Protein 4ZMH (pdb70)

B-factor: mean 30.53, std 15.87, range [8.3, 117.88]

Foldseek 3Di:
DFKDLDDDPAFWCFAQPDHWAEEFAPQAALLLVVLSVVLQVLCLAAVDGHHYYHDPVPTAQGYEYFGECPGRPLNVVCVVVVQDDCPVAAPHALKWKWAKGACSDDRYGIYTYIYHNRLSRSLSSLVVSLVSFDALCCPVQVQHGHHGRTIGGHNGDIDIFFFQFRAEEAEAELAPPFLQVLCCVPPVGPEQVVVVNVLSSCSSLSHAEYAYYPPDFQCPVYVCRQVVSQSNRHEEHPQVCLRYPVVDDDDFQACVVCVVVVLVVLLVVCLSNVVGHYAGHQDGPCPVVDPVVNLVVSVVVVVSNLVSCQVSCVVPPDHSLRHHYEHECDDVSVVSVVVDDDDLQHEYEFEAPQQLFTFAEDDPVNCPRNNWYAYEGEQFDFDPQAGFAAAGQAALLSNLLSCVNVVSGRRHYYYYHCHSVPVDLNSSSSSVSRDSVVPHLVCSLVSQLVVQCSRQNNPCSNVLSVLLLVLNLQSLQFPLLLDALPAFDVFPQNGLVVLLVSLVVCVSLVVVLVVGDPSSNSSSLRNSLSSLLSSLSSLNPLQNQLVQCVQQLFQCSVVSVVSNVVSVVVNVVSLVVNCPPPNRSSHSNAAARADDDGRHGDPHHDDDGDHHDAAADWDWKDFRRGHIPPDPPDAAAHQAFEPQADFKTWIKAHTRHADKKKKAKDWFDPQKDWPGGIDIDGNDMTIIIGGPVVRDDAAKDKIWIWMDIDDPDIDTYMYMYHHNDDDDPQQQAAFFEDGSQKAKDWPPQFPDWDADPNKTDDWRASDHNPTTKFIPPFDSAWFDAAQFLPDPRAIKKGKYFAAQFFKKKKKWWWQLHHCNDPPDFFKKWDDKDRGTIDIKTLCVPPDPVQSSVCSSRRTGMTMDMDGGGGTMIMMMGTTDHPTMTTMMMMGSDRADDGSPGHDHGRGGSD/DFKDLDDDPFFWCFAAPDHWAEEFAPQAALLLVVLSVVLQVLCLAAVDGHHYYHDPVPTAQGYEYFGEPPGTPLNVVLVVVVQDDDPVAAPHQLKWKWAKGACSDVRYGIYTYIYHNRLNRSLSSLVVSVVSFCALCCPVQVQGGHYGRTIGGHNGDIDMAFFQFRAEEEEAELAPPFLQVLCCVPPVGPEQVVVVNVLSSCSSLSHAEYAYYPPDFQCPVYVCRQVVSQSNRHEEHPQVCLRDPVVDDDDAQACVVQVVVVLVVNLVVCLSNVVGHYAGHQDGDDDPVVVLVVSVVRVVSSLVSQQVNCVVVVDHSLRHHYEHACDDVSVVSVVVHDDQLQHEYEFEAPQQLFTFAEDDPVNCPRNNAYAYEGEQFDFDPQAGFAQAGQAAQLSNLLSLVNVVSGRRHYYYYHCHSVPVDLSSSSSSVSRYSVVCDLVCSLVSQLVVQCSRFNNPCSNVLSVLVLVLNLQCLQFPLLLDALPAFDVFPQNGLVVLLVSLVVCVSLVVVLVVGDPSSNSSSLRNSLSSLLSSLSSLSPLQNQLVQCVQQQAQCSVVSVVSNVVSVVVNVVSLVVNCPPPNRSSHSNAFARADDPGRHHDPHHDDDGDHHDAAADWDWKDFRRGHIPPDPPDAAEHQEFEDFADFKTWIKAATRHADKKKKAKDWFDPQKDWPGGIDIDGRDMTIIIGGPVVRDDAAKDKIWIWMDIPDPDIDTYMYMYHHNDPDDPLQAAAFFEDGSQKAKDWPPPAPDKDADPNKTDDWRASDHNPTTKFIPDFDPAWWDAAAWPVRPRAIKKGKYFAAQFFKKKKKWWWQLHHCNDPPDFFWKWDDKDTPGIDIKTLCVVPDPVQSSVCSSRRTGMTMDMDGGDGTMIMMMGTTHHPTMTTMMMMGNDRADDGSPGHDHGRHGND

Nearest PDB structures (foldseek):
  4zmh-assembly1_A  TM=1.001E+00  e=0.000E+00  Saccharophagus degradans 2-40
  4zmh-assembly1_B  TM=9.967E-01  e=0.000E+00  Saccharophagus degradans 2-40
  4c91-assembly1_A  TM=7.280E-01  e=6.360E-75  Bacteroides ovatus
  4c91-assembly1_B  TM=7.277E-01  e=1.087E-74  Bacteroides ovatus
  5by3-assembly1_A  TM=8.219E-01  e=3.606E-54  Bacteroides thetaiotaomicron VPI-5482

CATH classification: 3.30.379.10 (+1 more: 3.20.20.520)

Solvent-accessible surface area: 68594 Å² total

Secondary structure (DSSP, 8-state):
--EESS--SSEEEEETTEEPEEEE-TTS-HHHHHHHHHHHH--TTTS----EES-GGG--SEEEEEEETTT-HHHHHHHHTTS---TTTTT-SS-EEEEEEEEEETTEEEEEEEEE---HHHHHHHHHHHHHT--TTTTTT-------SEEEE-TT-EEEE--SSSEEEEE--S-TTHHHHHHHHHHSSSSHHHHHHHHHHHHHTT--EEE------HHHH-THHHHHHHHHT-----TT----GGG-----S-HHHHHHHHHHHHHHHHHHHTTS---B----TTTT--HHHHHHHHHHHHHHHHHHHHHHHTTTT--GGGS-BEE---THHHHHHHT----TTSEEEEEB-SSS-B-----TTGGGSTT-EEEEEESSB-SSS--B-SS----HHHHHH--HHHHTT--SEEEEE-TTS---HHHHHHH----GGGS-GGGHHHHHHHHHHHHH-STTHHHHHHHHHHHHHHHTTS-GGG--TTSS-SSSTTHHHHHHHHHH--HHHHHHHTTS-GGGHHHHHHH--HHHHHHHHH--HHHHHHHHHHHTT-TTHHHHHHHHHHHHHHHHHHHHHHHHHHHHTTTT-----S--SSSSPPSS----EEE----SS---EEE---PPBS-TT---BPPPB-TTS---EEEEE--SSSS-EEEEEEESSTTEEES-SEEEESS---EEEEE-GGGSPSEEEEEEEEEE-SSSS-EEEEEEEEE-S----GGGS-SEE-BTTEEEEETT--S----BTTBEE---BT-SSSSB--EES--SSPPPPPSSTT---S-----EEESS-EEEEEEEEE------STT---EEEE-STTSPPEEEETTTT--HHHHHHHHHHS-EEEEEEEEE-SEEE--EEE-STT--EEEEEEESS-----SS-PPPPPB---/--EESS--SSEEEEETTEEPEEEE-TTS-HHHHHHHHHHHH--TTTSS---EES-GGG--SEEEEEEETTT-HHHHHHHHTTS---TTTTT-SS-EEEEEEEEEETTEEEEEEEEE---HHHHHHHHHHHHHT--TTTTTT-PPPPP-SEEEE-TT-EEEE--SSSEEEEE--S-TTHHHHHHHHHHSSSSHHHHHHHHHHHHHTT--EEE------HHHH-THHHHHHHHHT-----TT----GGG-----S-HHHHHHHHHHHHHHHHHHHTTS---B-------HHHHHHHHHHHHHHHHHHHHHHHGGGT--GGGS-BEE---THHHHHHHT----TTSEEEEEB-SSS-B-----TTGGG-TT-EEEEEESSB-SSS--B-SS----HHHHHH--HHHHTT--SEEEEE-TTS---HHHHHHH----GGGS-GGGHHHHHHHHHHHHH-STTHHHHHHHHHHHHHHHHHS-GGG--TTSS-SSSTTHHHHHHHHHH--HHHHHHHTTS-GGGHHHHHHH--HHHHHHHHH--HHHHHHHHHHHTT-TTHHHHHHHHHHHHHHHHHHHHHHHHHHHHTTTT-----S--SSSSPPSS----EEEPPP-SS---EEE---PPBS-TT---BPPPB-TTS--EEEEEE--SSSS-EEEEEEESSTTEEES-SEEEESS---EEEEE-GGGS-SEEEEEEEEEE-SSSS-EEEEEEEEE-S----GGG--SEEPBTTEEEEETT--S----BTTBEE---BT-TTTSB--EESPPSSPPPPPSSTT--SS-----EEESS-EEEEEEEEE------STT---EEEE-STTSPPEEEETTTT--HHHHHHHHHHS-EEEEEEEEE-SEEE--EEE-STT--EEEEEEESS-----SS-PPPPPB---

InterPro domains:
  IPR024361 Bacteroidetes-Associated Carbohydrate-binding Often N-terminal [PF19190] (705-776)
  IPR029018 Beta-hexosaminidase-like, domain 2 [G3DSA:3.30.379.10] (37-205)
  IPR029018 Beta-hexosaminidase-like, domain 2 [SSF55545] (63-185)
  IPR031924 Glycosyl hydrolase family 115 [PF15979] (202-535)
  IPR041437 Gylcosyl hydrolase 115 C-terminal domain [PF17829] (796-967)
  IPR042301 Glycosyl hydrolase 115 superfamily [G3DSA:3.20.20.520] (206-493)

Organism: Saccharophagus degradans (strain 2-40 / ATCC 43961 / DSM 17024) (NCBI:txid203122)

Sequence (1817 aa):
GYISFKANGGVRLADEEHLASLLVDTNDYKGLQRAAADLQTDQRRVTGKLPTTLHSQLKDAGRHAVIIGSVGRSGLIQLLVEQNKLNVADIEGQWEAYKLVVVVVDKPFPNIEKALVIAGSDRGAIFGVYDLSQQIGVSPWYWWADVPVQPQSKLYVRGDTHIVEQPKVQYRGIFLNDEAPALTNWVHANYGNYNSQFYTQVFELLLRLKANFLWPAWNNSFSVDDPLNPVLANEYGIVSTSHHEPRAHKEWHGGRWDFTTNADALKQFWREGVERNSPYENIITARGDGDEASEDANVELLEQIVEAQRNIIAEVFEPKGKQVTEVPQVWCLYKEVQDYYEKGRVPDDITLLWADDNWGNIRRLPTAEERKRSGGAGVYYHFDYVGGPRSYRWINTTPLAKIWEQHLAYKYEANKIWIVNVGDLKPEAPIEYFLEAWNPEQWPKERITQFAELWAEREFGPTYAKEIAQLVQDYTQHNGRRKPELQEAKTYSLLNYDEAARIEQQQLTDDESSRAETLFNKIPANQRDAYYQLVHPVLASATVTKYIAQARNRLYAKQGRPIANSYGQQVKELFEKDAALTKRYHSSINNNGKWNHFSQPHIGYTHWNNPEDNIPVVSVVSKGNNADGVAVEGEPAWPTQDVAFALPTFTPYGKQTKILTVFNKGVKPLKFSVSSGAAWLKVSASSGEITHQEQIQVSIDWAKLPLGIHESNVTIKGPSWVAANIKVTANKPAKVIPLKKLTGFVEADGYISFDAAATTHSKAVDGFEWQEIPAHGRTHSSSVYPIRDASFAAPANASANTAPQHYSITLLTAGEVTVEGLFAPTWPIHPERGLRYAIAFDDQPPQIVDVLAGNSHKVWQESVRTGVRRASSKHTLTAGTHTKVWAIDPAVTVQKWIIDTGELKPSYLGPTPSPRGGKGYISFKANGGVRLADEEHLASLLVDTTNDYKGLQRAAADLQTTDQRRVTGKLPTLHSQLKDAGRHAVIIGSVGRSGLIQLLVEQNKLNVADIEGQWEAYKLVVVDKPFPNIEKALVIAGSDRGAIFGVYDLSQQIGVSPWYWWADVPVQPQSKLYVRGDTHIVEQPKVQYRGIFLNDEAPALTNWVHANYGNYNSQFYTQVFELLLRLKANFLWPAWNNSFSVDDPLNPVLANEYGIVSTSHHEPRAHKEWHGGRWDFTTNADALKQFWREGVERNSPYENIITARGDGSEDANVELLEQIVEAQRNNIIAEVFEPKGKQVTEVPQVWCLYKEVQDYYEKGRVPDDITLLWADDNWGNIRRLPTAEERKRSGGAGVYYHFDYVGGPRSYRWINTTPLAKIWEQHLAYKYEANKIWIVNVGDLKPEAPIEYFLEAWNPEQWPKERITQFAELWAEREFGPTYAKEIAQLVQDYTQHNGRRKPELQEAKTYSLLNYDEAARIEQQQLTDDESSRAETLFNKIPANQRDAYYQLVHPVLASATVTKYIAQARNRLYAKQGRPIANSYGQQVKELFEKDAALTKRYHSINNNGKWNHFSQPHIGYTHWNNPEDNIPVVSVVSKGNNADGVAVEGEPAWPTQDVAFALPTFTPYGKQTKILTVFNKGVKPLKFSVSSGAAWLKVSASSGEITHQEQIQVSIDWAKLPLGIHESNVTTIKGPSWVAANIKVTANKPAKVIPLKKLTGFVEADGYISFDAAATTHSKAVDGFEWQEIPAHGRTHSSSVYPIRDASFAAPANASANTAPQHYSITLLTAGEVTVEGLFAPTWPIHPERGLRYAIAFDDQPPQIVDVLAGNSHKVWQESVRTGVRRASSKHTLTAGTHTKVWAIDPAVTVQKWIIDTGELKPSYLGPTPSPRGGK

Structure (mmCIF, N/CA/C/O backbone):
data_4ZMH
#
_entry.id   4ZMH
#
_cell.length_a   116.442
_cell.length_b   124.294
_cell.length_c   180.027
_cell.angle_alpha   90.00
_cell.angle_beta   90.00
_cell.angle_gamma   90.00
#
_symmetry.space_group_name_H-M   'P 21 21 21'
#
loop_
_entity.id
_entity.type
_entity.pdbx_description
1 polymer 'Uncharacterized protein'
2 non-polymer 'PHOSPHATE ION'
3 non-polymer 'SODIUM ION'
4 non-polymer GLYCEROL
5 non-polymer 'ACETATE ION'
6 water water
#
loop_
_atom_site.group_PDB
_atom_site.id
_atom_site.type_symbol
_atom_site.label_atom_id
_atom_site.label_alt_id
_atom_site.label_comp_id
_atom_site.label_asym_id
_atom_site.label_entity_id
_atom_site.label_seq_id
_atom_site.pdbx_PDB_ins_code
_atom_site.Cartn_x
_atom_site.Cartn_y
_atom_site.Cartn_z
_atom_site.occupancy
_atom_site.B_iso_or_equiv
_atom_site.auth_seq_id
_atom_site.auth_comp_id
_atom_site.auth_asym_id
_atom_site.auth_atom_id
_atom_site.pdbx_PDB_model_num
ATOM 1 N N . GLY A 1 4 ? 32.620 105.153 123.434 1.00 54.77 40 GLY A N 1
ATOM 2 C CA . GLY A 1 4 ? 32.136 106.326 122.725 1.00 47.54 40 GLY A CA 1
ATOM 3 C C . GLY A 1 4 ? 32.145 107.544 123.630 1.00 43.24 40 GLY A C 1
ATOM 4 O O . GLY A 1 4 ? 32.325 107.414 124.840 1.00 51.07 40 GLY A O 1
ATOM 7 N N . TYR A 1 5 ? 31.955 108.726 123.051 1.00 46.74 41 TYR A N 1
ATOM 8 C CA . TYR A 1 5 ? 32.016 109.959 123.824 1.00 37.64 41 TYR A CA 1
ATOM 9 C C . TYR A 1 5 ? 30.692 110.719 123.859 1.00 38.52 41 TYR A C 1
ATOM 10 O O . TYR A 1 5 ? 30.607 111.786 124.470 1.00 36.66 41 TYR A O 1
ATOM 28 N N . ILE A 1 6 ? 29.664 110.175 123.210 1.00 32.39 42 ILE A N 1
ATOM 29 C CA . ILE A 1 6 ? 28.338 110.776 123.260 1.00 31.88 42 ILE A CA 1
ATOM 30 C C . ILE A 1 6 ? 27.436 110.012 124.211 1.00 31.26 42 ILE A C 1
ATOM 31 O O . ILE A 1 6 ? 27.362 108.789 124.172 1.00 34.88 42 ILE A O 1
ATOM 47 N N . SER A 1 7 ? 26.757 110.755 125.068 1.00 31.85 43 SER A N 1
ATOM 48 C CA . SER A 1 7 ? 25.835 110.192 126.030 1.00 38.84 43 SER A CA 1
ATOM 49 C C . SER A 1 7 ? 24.447 110.711 125.715 1.00 41.49 43 SER A C 1
ATOM 50 O O . SER A 1 7 ? 24.295 111.840 125.231 1.00 35.85 43 SER A O 1
ATOM 58 N N . PHE A 1 8 ? 23.431 109.902 126.001 1.00 43.84 44 PHE A N 1
ATOM 59 C CA . PHE A 1 8 ? 22.056 110.288 125.686 1.00 43.27 44 PHE A CA 1
ATOM 60 C C . PHE A 1 8 ? 21.311 110.780 126.913 1.00 45.08 44 PHE A C 1
ATOM 61 O O . PHE A 1 8 ? 20.091 110.935 126.892 1.00 51.34 44 PHE A O 1
ATOM 78 N N . LYS A 1 9 ? 22.072 111.067 127.965 1.00 45.99 45 LYS A N 1
ATOM 79 C CA . LYS A 1 9 ? 21.557 111.714 129.171 1.00 47.82 45 LYS A CA 1
ATOM 80 C C . LYS A 1 9 ? 22.570 112.752 129.648 1.00 41.63 45 LYS A C 1
ATOM 81 O O . LYS A 1 9 ? 23.733 112.696 129.268 1.00 43.49 45 LYS A O 1
ATOM 100 N N . ALA A 1 10 ? 22.133 113.706 130.463 1.00 40.01 46 ALA A N 1
ATOM 101 C CA . ALA A 1 10 ? 23.034 114.749 130.950 1.00 42.40 46 ALA A CA 1
ATOM 102 C C . ALA A 1 10 ? 24.185 114.134 131.742 1.00 47.03 46 ALA A C 1
ATOM 103 O O . ALA A 1 10 ? 23.988 113.171 132.488 1.00 52.36 46 ALA A O 1
ATOM 110 N N . ASN A 1 11 ? 25.387 114.682 131.557 1.00 42.69 47 ASN A N 1
ATOM 111 C CA . ASN A 1 11 ? 26.590 114.134 132.186 1.00 37.63 47 ASN A CA 1
ATOM 112 C C . ASN A 1 11 ? 27.584 115.213 132.604 1.00 42.85 47 ASN A C 1
ATOM 113 O O . ASN A 1 11 ? 28.732 114.907 132.929 1.00 46.87 47 ASN A O 1
ATOM 124 N N . GLY A 1 12 ? 27.145 116.469 132.569 1.00 45.26 48 GLY A N 1
ATOM 125 C CA . GLY A 1 12 ? 27.973 117.586 133.002 1.00 52.03 48 GLY A CA 1
ATOM 126 C C . GLY A 1 12 ? 29.012 118.025 131.979 1.00 49.99 48 GLY A C 1
ATOM 127 O O . GLY A 1 12 ? 29.856 118.875 132.273 1.00 42.29 48 GLY A O 1
ATOM 131 N N . GLY A 1 13 ? 28.949 117.444 130.782 1.00 45.53 49 GLY A N 1
ATOM 132 C CA . GLY A 1 13 ? 29.817 117.829 129.685 1.00 38.37 49 GLY A CA 1
ATOM 133 C C . GLY A 1 13 ? 29.156 118.822 128.742 1.00 33.61 49 GLY A C 1
ATOM 134 O O . GLY A 1 13 ? 28.352 119.659 129.160 1.00 34.64 49 GLY A O 1
ATOM 138 N N . VAL A 1 14 ? 29.483 118.733 127.458 1.00 31.33 50 VAL A N 1
ATOM 139 C CA . VAL A 1 14 ? 28.932 119.674 126.484 1.00 31.96 50 VAL A CA 1
ATOM 140 C C . VAL A 1 14 ? 27.513 119.247 126.124 1.00 35.02 50 VAL A C 1
ATOM 141 O O . VAL A 1 14 ? 27.290 118.101 125.739 1.00 36.53 50 VAL A O 1
ATOM 154 N N . ARG A 1 15 ? 26.566 120.169 126.259 1.00 35.46 51 ARG A N 1
ATOM 155 C CA . ARG A 1 15 ? 25.166 119.913 125.936 1.00 33.36 51 ARG A CA 1
ATOM 156 C C . ARG A 1 15 ? 24.899 120.241 124.465 1.00 32.11 51 ARG A C 1
ATOM 157 O O . ARG A 1 15 ? 24.567 121.377 124.118 1.00 33.94 51 ARG A O 1
ATOM 178 N N . LEU A 1 16 ? 25.080 119.251 123.596 1.00 30.90 52 LEU A N 1
ATOM 179 C CA . LEU A 1 16 ? 24.763 119.415 122.179 1.00 31.38 52 LEU A CA 1
ATOM 180 C C . LEU A 1 16 ? 23.273 119.628 121.961 1.00 30.99 52 LEU A C 1
ATOM 181 O O . LEU A 1 16 ? 22.864 120.436 121.119 1.00 31.32 52 LEU A O 1
ATOM 197 N N . ALA A 1 17 ? 22.468 118.896 122.723 1.00 31.14 53 ALA A N 1
ATOM 198 C CA . ALA A 1 17 ? 21.014 119.044 122.681 1.00 32.17 53 ALA A CA 1
ATOM 199 C C . ALA A 1 17 ? 20.384 118.565 123.979 1.00 32.97 53 ALA A C 1
ATOM 200 O O . ALA A 1 17 ? 20.780 117.546 124.518 1.00 31.76 53 ALA A O 1
ATOM 207 N N . ASP A 1 18 ? 19.386 119.290 124.470 1.00 38.67 54 ASP A N 1
ATOM 208 C CA . ASP A 1 18 ? 18.576 118.810 125.583 1.00 38.05 54 ASP A CA 1
ATOM 209 C C . ASP A 1 18 ? 17.202 119.440 125.454 1.00 38.40 54 ASP A C 1
ATOM 210 O O . ASP A 1 18 ? 17.003 120.592 125.844 1.00 40.00 54 ASP A O 1
ATOM 219 N N . GLU A 1 19 ? 16.275 118.676 124.878 1.00 38.89 55 GLU A N 1
ATOM 220 C CA . GLU A 1 19 ? 14.948 119.168 124.524 1.00 39.26 55 GLU A CA 1
ATOM 221 C C . GLU A 1 19 ? 15.094 120.432 123.659 1.00 44.49 55 GLU A C 1
ATOM 222 O O . GLU A 1 19 ? 15.628 120.355 122.553 1.00 41.51 55 GLU A O 1
ATOM 234 N N . GLU A 1 20 ? 14.673 121.594 124.171 1.00 47.54 56 GLU A N 1
ATOM 235 C CA . GLU A 1 20 ? 14.642 122.827 123.378 1.00 50.85 56 GLU A CA 1
ATOM 236 C C . GLU A 1 20 ? 16.041 123.427 123.166 1.00 48.93 56 GLU A C 1
ATOM 237 O O . GLU A 1 20 ? 16.270 124.165 122.207 1.00 47.36 56 GLU A O 1
ATOM 249 N N . HIS A 1 21 ? 16.967 123.123 124.069 1.00 45.47 57 HIS A N 1
ATOM 250 C CA . HIS A 1 21 ? 18.297 123.718 124.023 1.00 47.70 57 HIS A CA 1
ATOM 251 C C . HIS A 1 21 ? 19.207 122.919 123.092 1.00 45.99 57 HIS A C 1
ATOM 252 O O . HIS A 1 21 ? 19.363 121.714 123.276 1.00 49.53 57 HIS A O 1
ATOM 266 N N . LEU A 1 22 ? 19.780 123.581 122.087 1.00 37.93 58 LEU A N 1
ATOM 267 C CA . LEU A 1 22 ? 20.802 122.960 121.235 1.00 37.56 58 LEU A CA 1
ATOM 268 C C . LEU A 1 22 ? 22.056 123.828 121.236 1.00 39.89 58 LEU A C 1
ATOM 269 O O . LEU A 1 22 ? 21.966 125.051 121.298 1.00 38.78 58 LEU A O 1
ATOM 285 N N . ALA A 1 23 ? 23.229 123.203 121.175 1.00 41.18 59 ALA A N 1
ATOM 286 C CA . ALA A 1 23 ? 24.469 123.966 121.091 1.00 36.90 59 ALA A CA 1
ATOM 287 C C . ALA A 1 23 ? 24.524 124.768 119.786 1.00 37.90 59 ALA A C 1
ATOM 288 O O . ALA A 1 23 ? 23.818 124.458 118.817 1.00 38.33 59 ALA A O 1
ATOM 295 N N . SER A 1 24 ? 25.357 125.806 119.781 1.00 34.41 60 SER A N 1
ATOM 296 C CA . SER A 1 24 ? 25.634 126.588 118.586 1.00 34.02 60 SER A CA 1
ATOM 297 C C . SER A 1 24 ? 26.828 125.983 117.861 1.00 36.09 60 SER A C 1
ATOM 298 O O . SER A 1 24 ? 27.828 125.650 118.495 1.00 35.23 60 SER A O 1
ATOM 306 N N . LEU A 1 25 ? 26.723 125.850 116.544 1.00 32.59 61 LEU A N 1
ATOM 307 C CA . LEU A 1 25 ? 27.834 125.388 115.717 1.00 33.29 61 LEU A CA 1
ATOM 308 C C . LEU A 1 25 ? 28.604 126.602 115.214 1.00 32.45 61 LEU A C 1
ATOM 309 O O . LEU A 1 25 ? 28.000 127.546 114.720 1.00 33.66 61 LEU A O 1
ATOM 325 N N . LEU A 1 26 ? 29.925 126.581 115.348 1.00 32.10 62 LEU A N 1
ATOM 326 C CA . LEU A 1 26 ? 30.759 127.728 114.985 1.00 33.32 62 LEU A CA 1
ATOM 327 C C . LEU A 1 26 ? 31.829 127.311 113.985 1.00 37.37 62 LEU A C 1
ATOM 328 O O . LEU A 1 26 ? 32.631 126.403 114.252 1.00 34.15 62 LEU A O 1
ATOM 344 N N . VAL A 1 27 ? 31.843 127.979 112.838 1.00 32.31 63 VAL A N 1
ATOM 345 C CA . VAL A 1 27 ? 32.877 127.753 111.849 1.00 31.70 63 VAL A CA 1
ATOM 346 C C . VAL A 1 27 ? 33.187 129.085 111.170 1.00 32.46 63 VAL A C 1
ATOM 347 O O . VAL A 1 27 ? 32.283 129.871 110.897 1.00 34.68 63 VAL A O 1
ATOM 360 N N . ASP A 1 28 ? 34.474 129.351 110.961 1.00 31.66 64 ASP A N 1
ATOM 361 C CA . ASP A 1 28 ? 34.955 130.614 110.382 1.00 34.85 64 ASP A CA 1
ATOM 362 C C . ASP A 1 28 ? 34.597 130.695 108.893 1.00 32.84 64 ASP A C 1
ATOM 363 O O . ASP A 1 28 ? 34.842 129.751 108.143 1.00 31.41 64 ASP A O 1
ATOM 372 N N . THR A 1 29 ? 34.030 131.819 108.456 1.00 36.46 65 THR A N 1
ATOM 373 C CA . THR A 1 29 ? 33.622 131.941 107.057 1.00 35.14 65 THR A CA 1
ATOM 374 C C . THR A 1 29 ? 34.839 132.097 106.154 1.00 35.69 65 THR A C 1
ATOM 375 O O . THR A 1 29 ? 34.728 131.975 104.931 1.00 36.85 65 THR A O 1
ATOM 386 N N . ASN A 1 30 ? 35.995 132.347 106.756 1.00 33.73 66 ASN A N 1
ATOM 387 C CA . ASN A 1 30 ? 37.246 132.344 106.012 1.00 36.69 66 ASN A CA 1
ATOM 388 C C . ASN A 1 30 ? 37.929 130.970 105.963 1.00 34.69 66 ASN A C 1
ATOM 389 O O . ASN A 1 30 ? 38.992 130.826 105.355 1.00 33.39 66 ASN A O 1
ATOM 400 N N . ASP A 1 31 ? 37.343 129.968 106.610 1.00 37.12 67 ASP A N 1
ATOM 401 C CA . ASP A 1 31 ? 37.939 128.627 106.614 1.00 36.29 67 ASP A CA 1
ATOM 402 C C . ASP A 1 31 ? 37.614 127.934 105.299 1.00 31.93 67 ASP A C 1
ATOM 403 O O . ASP A 1 31 ? 36.798 128.427 104.516 1.00 29.47 67 ASP A O 1
ATOM 412 N N . TYR A 1 32 ? 38.272 126.809 105.038 1.00 29.79 68 TYR A N 1
ATOM 413 C CA . TYR A 1 32 ? 38.048 126.076 103.800 1.00 29.25 68 TYR A CA 1
ATOM 414 C C . TYR A 1 32 ? 36.565 125.856 103.475 1.00 31.48 68 TYR A C 1
ATOM 415 O O . TYR A 1 32 ? 35.790 125.398 104.319 1.00 30.81 68 TYR A O 1
ATOM 433 N N . LYS A 1 33 ? 36.194 126.124 102.231 1.00 27.82 69 LYS A N 1
ATOM 434 C CA . LYS A 1 33 ? 34.814 125.920 101.777 1.00 29.59 69 LYS A CA 1
ATOM 435 C C . LYS A 1 33 ? 34.301 124.499 102.072 1.00 26.81 69 LYS A C 1
ATOM 436 O O . LYS A 1 33 ? 33.180 124.316 102.557 1.00 26.41 69 LYS A O 1
ATOM 455 N N . GLY A 1 34 ? 35.122 123.494 101.794 1.00 25.91 70 GLY A N 1
ATOM 456 C CA . GLY A 1 34 ? 34.713 122.113 101.989 1.00 25.60 70 GLY A CA 1
ATOM 457 C C . GLY A 1 34 ? 34.451 121.762 103.449 1.00 27.40 70 GLY A C 1
ATOM 458 O O . GLY A 1 34 ? 33.625 120.896 103.729 1.00 24.01 70 GLY A O 1
ATOM 462 N N . LEU A 1 35 ? 35.137 122.438 104.376 1.00 25.90 71 LEU A N 1
ATOM 463 C CA . LEU A 1 35 ? 34.870 122.258 105.806 1.00 25.00 71 LEU A CA 1
ATOM 464 C C . LEU A 1 35 ? 33.552 122.937 106.204 1.00 25.78 71 LEU A C 1
ATOM 465 O O . LEU A 1 35 ? 32.791 122.397 107.009 1.00 25.66 71 LEU A O 1
ATOM 481 N N . GLN A 1 36 ? 33.280 124.112 105.643 1.00 27.01 72 GLN A N 1
ATOM 482 C CA . GLN A 1 36 ? 32.017 124.791 105.939 1.00 31.37 72 GLN A CA 1
ATOM 483 C C . GLN A 1 36 ? 30.854 123.944 105.438 1.00 32.53 72 GLN A C 1
ATOM 484 O O . GLN A 1 36 ? 29.789 123.898 106.066 1.00 29.13 72 GLN A O 1
ATOM 498 N N . ARG A 1 37 ? 31.079 123.252 104.322 1.00 29.49 73 ARG A N 1
ATOM 499 C CA . ARG A 1 37 ? 30.065 122.391 103.735 1.00 30.12 73 ARG A CA 1
ATOM 500 C C . ARG A 1 37 ? 29.789 121.220 104.671 1.00 28.28 73 ARG A C 1
ATOM 501 O O . ARG A 1 37 ? 28.634 120.875 104.924 1.00 27.55 73 ARG A O 1
ATOM 522 N N . ALA A 1 38 ? 30.849 120.602 105.180 1.00 25.36 74 ALA A N 1
ATOM 523 C CA . ALA A 1 38 ? 30.694 119.505 106.131 1.00 26.94 74 ALA A CA 1
ATOM 524 C C . ALA A 1 38 ? 29.974 119.986 107.405 1.00 27.25 74 ALA A C 1
ATOM 525 O O . ALA A 1 38 ? 29.168 119.258 107.986 1.00 25.23 74 ALA A O 1
ATOM 532 N N . ALA A 1 39 ? 30.272 121.210 107.837 1.00 25.85 75 ALA A N 1
ATOM 533 C CA . ALA A 1 39 ? 29.646 121.768 109.025 1.00 28.46 75 ALA A CA 1
ATOM 534 C C . ALA A 1 39 ? 28.136 121.897 108.819 1.00 28.96 75 ALA A C 1
ATOM 535 O O . ALA A 1 39 ? 27.336 121.666 109.730 1.00 26.97 75 ALA A O 1
ATOM 542 N N . ALA A 1 40 ? 27.748 122.286 107.614 1.00 27.10 76 ALA A N 1
ATOM 543 C CA . ALA A 1 40 ? 26.332 122.375 107.279 1.00 28.66 76 ALA A CA 1
ATOM 544 C C . ALA A 1 40 ? 25.660 120.985 107.295 1.00 27.61 76 ALA A C 1
ATOM 545 O O . ALA A 1 40 ? 24.479 120.873 107.655 1.00 26.82 76 ALA A O 1
ATOM 552 N N . ASP A 1 41 ? 26.393 119.932 106.907 1.00 25.41 77 ASP A N 1
ATOM 553 C CA . ASP A 1 41 ? 25.873 118.567 107.033 1.00 27.36 77 ASP A CA 1
ATOM 554 C C . ASP A 1 41 ? 25.688 118.190 108.491 1.00 28.66 77 ASP A C 1
ATOM 555 O O . ASP A 1 41 ? 24.731 117.496 108.837 1.00 25.88 77 ASP A O 1
ATOM 564 N N . LEU A 1 42 ? 26.617 118.607 109.345 1.00 25.63 78 LEU A N 1
ATOM 565 C CA . LEU A 1 42 ? 26.462 118.341 110.765 1.00 25.22 78 LEU A CA 1
ATOM 566 C C . LEU A 1 42 ? 25.186 119.025 111.280 1.00 27.37 78 LEU A C 1
ATOM 567 O O . LEU A 1 42 ? 24.433 118.456 112.077 1.00 28.14 78 LEU A O 1
ATOM 583 N N . GLN A 1 43 ? 24.954 120.252 110.825 1.00 26.94 79 GLN A N 1
ATOM 584 C CA . GLN A 1 43 ? 23.728 120.977 111.177 1.00 27.95 79 GLN A CA 1
ATOM 585 C C . GLN A 1 43 ? 22.503 120.155 110.812 1.00 29.05 79 GLN A C 1
ATOM 586 O O . GLN A 1 43 ? 21.617 119.968 111.629 1.00 30.95 79 GLN A O 1
ATOM 600 N N . THR A 1 44 ? 22.466 119.630 109.593 1.00 27.49 80 THR A N 1
ATOM 601 C CA . THR A 1 44 ? 21.313 118.840 109.188 1.00 31.90 80 THR A CA 1
ATOM 602 C C . THR A 1 44 ? 21.305 117.462 109.862 1.00 29.72 80 THR A C 1
ATOM 603 O O . THR A 1 44 ? 20.232 116.944 110.164 1.00 26.94 80 THR A O 1
ATOM 614 N N . ASP A 1 45 ? 22.480 116.883 110.124 1.00 26.22 81 ASP A N 1
ATOM 615 C CA . ASP A 1 45 ? 22.553 115.617 110.848 1.00 27.22 81 ASP A CA 1
ATOM 616 C C . ASP A 1 45 ? 21.924 115.782 112.232 1.00 27.81 81 ASP A C 1
ATOM 617 O O . ASP A 1 45 ? 21.195 114.910 112.707 1.00 25.33 81 ASP A O 1
ATOM 643 N N . GLN A 1 47 ? 19.530 117.849 113.035 1.00 29.46 83 GLN A N 1
ATOM 644 C CA . GLN A 1 47 ? 18.094 117.874 112.829 1.00 29.53 83 GLN A CA 1
ATOM 645 C C . GLN A 1 47 ? 17.536 116.460 112.630 1.00 28.89 83 GLN A C 1
ATOM 646 O O . GLN A 1 47 ? 16.452 116.148 113.114 1.00 32.76 83 GLN A O 1
ATOM 660 N N . ARG A 1 48 ? 18.265 115.609 111.907 1.00 27.03 84 ARG A N 1
ATOM 661 C CA A ARG A 1 48 ? 17.849 114.217 111.729 0.58 28.46 84 ARG A CA 1
ATOM 662 C CA B ARG A 1 48 ? 17.849 114.221 111.725 0.42 28.46 84 ARG A CA 1
ATOM 663 C C . ARG A 1 48 ? 17.678 113.507 113.064 1.00 28.20 84 ARG A C 1
ATOM 664 O O . ARG A 1 48 ? 16.772 112.690 113.235 1.00 27.84 84 ARG A O 1
ATOM 705 N N . VAL A 1 49 ? 18.554 113.812 114.013 1.00 26.26 85 VAL A N 1
ATOM 706 C CA . VAL A 1 49 ? 18.543 113.097 115.275 1.00 26.04 85 VAL A CA 1
ATOM 707 C C . VAL A 1 49 ? 17.526 113.676 116.265 1.00 27.34 85 VAL A C 1
ATOM 708 O O . VAL A 1 49 ? 16.832 112.912 116.932 1.00 27.27 85 VAL A O 1
ATOM 721 N N . THR A 1 50 ? 17.453 115.007 116.359 1.00 28.03 86 THR A N 1
ATOM 722 C CA . THR A 1 50 ? 16.661 115.681 117.384 1.00 30.30 86 THR A CA 1
ATOM 723 C C . THR A 1 50 ? 15.362 116.295 116.856 1.00 34.09 86 THR A C 1
ATOM 724 O O . THR A 1 50 ? 14.510 116.703 117.647 1.00 33.70 86 THR A O 1
ATOM 735 N N . GLY A 1 51 ? 15.225 116.385 115.531 1.00 30.08 87 GLY A N 1
ATOM 736 C CA . GLY A 1 51 ? 14.119 117.102 114.906 1.00 30.97 87 GLY A CA 1
ATOM 737 C C . GLY A 1 51 ? 14.269 118.620 114.959 1.00 33.24 87 GLY A C 1
ATOM 738 O O . GLY A 1 51 ? 13.409 119.362 114.468 1.00 34.72 87 GLY A O 1
ATOM 742 N N . LYS A 1 52 ? 15.369 119.084 115.542 1.00 36.16 88 LYS A N 1
ATOM 743 C CA . LYS A 1 52 ? 15.624 120.512 115.697 1.00 35.39 88 LYS A CA 1
ATOM 744 C C . LYS A 1 52 ? 16.914 120.919 114.988 1.00 38.91 88 LYS A C 1
ATOM 745 O O . LYS A 1 52 ? 17.881 120.165 114.956 1.00 38.85 88 LYS A O 1
ATOM 764 N N . LEU A 1 53 ? 16.917 122.118 114.419 1.00 37.22 89 LEU A N 1
ATOM 765 C CA . LEU A 1 53 ? 18.052 122.603 113.639 1.00 36.57 89 LEU A CA 1
ATOM 766 C C . LEU A 1 53 ? 18.965 123.521 114.473 1.00 33.65 89 LEU A C 1
ATOM 767 O O . LEU A 1 53 ? 18.545 124.584 114.894 1.00 36.30 89 LEU A O 1
ATOM 783 N N . PRO A 1 54 ? 20.214 123.107 114.737 1.00 33.40 90 PRO A N 1
ATOM 784 C CA . PRO A 1 54 ? 21.069 124.024 115.494 1.00 34.57 90 PRO A CA 1
ATOM 785 C C . PRO A 1 54 ? 21.454 125.217 114.630 1.00 38.78 90 PRO A C 1
ATOM 786 O O . PRO A 1 54 ? 21.379 125.103 113.412 1.00 36.40 90 PRO A O 1
ATOM 797 N N . THR A 1 55 ? 21.844 126.337 115.233 1.00 37.33 91 THR A N 1
ATOM 798 C CA A THR A 1 55 ? 22.283 127.496 114.471 0.68 36.54 91 THR A CA 1
ATOM 799 C CA B THR A 1 55 ? 22.275 127.487 114.457 0.32 36.82 91 THR A CA 1
ATOM 800 C C . THR A 1 55 ? 23.729 127.324 114.025 1.00 38.02 91 THR A C 1
ATOM 801 O O . THR A 1 55 ? 24.493 126.579 114.650 1.00 40.51 91 THR A O 1
ATOM 822 N N . LEU A 1 56 ? 24.103 128.023 112.957 1.00 41.61 92 LEU A N 1
ATOM 823 C CA . LEU A 1 56 ? 25.460 127.969 112.417 1.00 46.35 92 LEU A CA 1
ATOM 824 C C . LEU A 1 56 ? 25.994 129.385 112.198 1.00 48.13 92 LEU A C 1
ATOM 825 O O . LEU A 1 56 ? 25.497 130.116 111.343 1.00 53.85 92 LEU A O 1
ATOM 841 N N . HIS A 1 57 ? 26.995 129.767 112.990 1.00 42.58 93 HIS A N 1
ATOM 842 C CA . HIS A 1 57 ? 27.577 131.106 112.926 1.00 44.21 93 HIS A CA 1
ATOM 843 C C . HIS A 1 57 ? 29.102 131.100 112.780 1.00 46.75 93 HIS A C 1
ATOM 844 O O . HIS A 1 57 ? 29.757 130.061 112.883 1.00 54.36 93 HIS A O 1
ATOM 858 N N . SER A 1 58 ? 29.646 132.288 112.544 1.00 41.29 94 SER A N 1
ATOM 859 C CA . SER A 1 58 ? 31.080 132.505 112.389 1.00 47.07 94 SER A CA 1
ATOM 860 C C . SER A 1 58 ? 31.649 133.324 113.549 1.00 53.19 94 SER A C 1
ATOM 861 O O . SER A 1 58 ? 32.842 133.254 113.851 1.00 50.12 94 SER A O 1
ATOM 869 N N . GLN A 1 59 ? 30.777 134.090 114.195 1.00 61.26 95 GLN A N 1
ATOM 870 C CA . GLN A 1 59 ? 31.178 135.046 115.223 1.00 63.04 95 GLN A CA 1
ATOM 871 C C . GLN A 1 59 ? 30.918 134.549 116.641 1.00 58.51 95 GLN A C 1
ATOM 872 O O . GLN A 1 59 ? 29.815 134.114 116.974 1.00 62.96 95 GLN A O 1
ATOM 886 N N . LEU A 1 60 ? 31.952 134.621 117.469 1.00 57.59 96 LEU A N 1
ATOM 887 C CA . LEU A 1 60 ? 31.872 134.204 118.864 1.00 62.93 96 LEU A CA 1
ATOM 888 C C . LEU A 1 60 ? 30.741 134.884 119.627 1.00 74.03 96 LEU A C 1
ATOM 889 O O . LEU A 1 60 ? 30.144 134.285 120.521 1.00 82.42 96 LEU A O 1
ATOM 905 N N . LYS A 1 61 ? 30.459 136.133 119.272 1.00 73.63 97 LYS A N 1
ATOM 906 C CA . LYS A 1 61 ? 29.421 136.912 119.943 1.00 72.95 97 LYS A CA 1
ATOM 907 C C . LYS A 1 61 ? 28.055 136.217 119.870 1.00 78.03 97 LYS A C 1
ATOM 908 O O . LYS A 1 61 ? 27.250 136.313 120.797 1.00 81.20 97 LYS A O 1
ATOM 912 N N . ASP A 1 62 ? 27.814 135.499 118.776 1.00 79.09 98 ASP A N 1
ATOM 913 C CA . ASP A 1 62 ? 26.506 134.902 118.496 1.00 82.53 98 ASP A CA 1
ATOM 914 C C . ASP A 1 62 ? 26.234 133.581 119.221 1.00 75.72 98 ASP A C 1
ATOM 915 O O . ASP A 1 62 ? 25.094 133.120 119.265 1.00 78.46 98 ASP A O 1
ATOM 924 N N . ALA A 1 63 ? 27.272 132.966 119.773 1.00 62.53 99 ALA A N 1
ATOM 925 C CA . ALA A 1 63 ? 27.145 131.621 120.334 1.00 47.13 99 ALA A CA 1
ATOM 926 C C . ALA A 1 63 ? 26.290 131.599 121.591 1.00 42.46 99 ALA A C 1
ATOM 927 O O . ALA A 1 63 ? 26.083 132.629 122.226 1.00 44.93 99 ALA A O 1
ATOM 934 N N . GLY A 1 64 ? 25.809 130.408 121.938 1.00 39.24 100 GLY A N 1
ATOM 935 C CA . GLY A 1 64 ? 25.080 130.187 123.175 1.00 39.89 100 GLY A CA 1
ATOM 936 C C . GLY A 1 64 ? 26.037 129.721 124.252 1.00 41.13 100 GLY A C 1
ATOM 937 O O . GLY A 1 64 ? 27.253 129.784 124.069 1.00 45.03 100 GLY A O 1
ATOM 941 N N . ARG A 1 65 ? 25.506 129.230 125.368 1.00 40.98 101 ARG A N 1
ATOM 942 C CA . ARG A 1 65 ? 26.370 128.844 126.474 1.00 48.55 101 ARG A CA 1
ATOM 943 C C . ARG A 1 65 ? 27.089 127.510 126.192 1.00 42.67 101 ARG A C 1
ATOM 944 O O . ARG A 1 65 ? 28.093 127.210 126.827 1.00 42.96 101 ARG A O 1
ATOM 965 N N . HIS A 1 66 ? 26.589 126.726 125.235 1.00 37.30 102 HIS A N 1
ATOM 966 C CA . HIS A 1 66 ? 27.317 125.548 124.737 1.00 35.57 102 HIS A CA 1
ATOM 967 C C . HIS A 1 66 ? 27.534 125.669 123.226 1.00 36.01 102 HIS A C 1
ATOM 968 O O . HIS A 1 66 ? 26.679 126.186 122.502 1.00 34.94 102 HIS A O 1
ATOM 982 N N . ALA A 1 67 ? 28.677 125.184 122.750 1.00 33.93 103 ALA A N 1
ATOM 983 C CA . ALA A 1 67 ? 29.025 125.313 121.342 1.00 34.13 103 ALA A CA 1
ATOM 984 C C . ALA A 1 67 ? 29.883 124.152 120.827 1.00 34.12 103 ALA A C 1
ATOM 985 O O . ALA A 1 67 ? 30.521 123.435 121.600 1.00 31.49 103 ALA A O 1
ATOM 992 N N . VAL A 1 68 ? 29.868 123.976 119.510 1.00 31.98 104 VAL A N 1
ATOM 993 C CA . VAL A 1 68 ? 30.845 123.147 118.824 1.00 30.10 104 VAL A CA 1
ATOM 994 C C . VAL A 1 68 ? 31.689 124.061 117.943 1.00 31.88 104 VAL A C 1
ATOM 995 O O . VAL A 1 68 ? 31.168 124.744 117.055 1.00 30.84 104 VAL A O 1
ATOM 1008 N N . ILE A 1 69 ? 32.987 124.086 118.203 1.00 29.99 105 ILE A N 1
ATOM 1009 C CA . ILE A 1 69 ? 33.891 124.975 117.490 1.00 30.22 105 ILE A CA 1
ATOM 1010 C C . ILE A 1 69 ? 34.694 124.158 116.508 1.00 29.45 105 ILE A C 1
ATOM 1011 O O . ILE A 1 69 ? 35.550 123.370 116.912 1.00 29.75 105 ILE A O 1
ATOM 1027 N N . ILE A 1 70 ? 34.410 124.373 115.226 1.00 28.91 106 ILE A N 1
ATOM 1028 C CA . ILE A 1 70 ? 34.998 123.595 114.133 1.00 27.89 106 ILE A CA 1
ATOM 1029 C C . ILE A 1 70 ? 35.993 124.419 113.320 1.00 28.12 106 ILE A C 1
ATOM 1030 O O . ILE A 1 70 ? 35.652 125.495 112.857 1.00 30.55 106 ILE A O 1
ATOM 1046 N N . GLY A 1 71 ? 37.203 123.918 113.101 1.00 27.53 107 GLY A N 1
ATOM 1047 C CA . GLY A 1 71 ? 38.106 124.624 112.218 1.00 27.97 107 GLY A CA 1
ATOM 1048 C C . GLY A 1 71 ? 39.387 123.901 111.897 1.00 31.18 107 GLY A C 1
ATOM 1049 O O . GLY A 1 71 ? 39.766 122.942 112.578 1.00 27.10 107 GLY A O 1
ATOM 1053 N N . SER A 1 72 ? 40.044 124.372 110.844 1.00 28.55 108 SER A N 1
ATOM 1054 C CA . SER A 1 72 ? 41.396 123.930 110.497 1.00 32.18 108 SER A CA 1
ATOM 1055 C C . SER A 1 72 ? 42.418 124.773 111.253 1.00 30.11 108 SER A C 1
ATOM 1056 O O . SER A 1 72 ? 42.179 125.955 111.553 1.00 29.02 108 SER A O 1
ATOM 1064 N N . VAL A 1 73 ? 43.553 124.172 111.578 1.00 29.04 109 VAL A N 1
ATOM 1065 C CA . VAL A 1 73 ? 44.595 124.898 112.292 1.00 34.90 109 VAL A CA 1
ATOM 1066 C C . VAL A 1 73 ? 45.033 126.097 111.452 1.00 33.07 109 VAL A C 1
ATOM 1067 O O . VAL A 1 73 ? 45.258 127.199 111.971 1.00 30.33 109 VAL A O 1
ATOM 1080 N N . GLY A 1 74 ? 45.121 125.881 110.147 1.00 29.47 110 GLY A N 1
ATOM 1081 C CA . GLY A 1 74 ? 45.721 126.862 109.253 1.00 33.22 110 GLY A CA 1
ATOM 1082 C C . GLY A 1 74 ? 44.836 128.013 108.824 1.00 32.13 110 GLY A C 1
ATOM 1083 O O . GLY A 1 74 ? 45.345 129.094 108.490 1.00 33.49 110 GLY A O 1
ATOM 1087 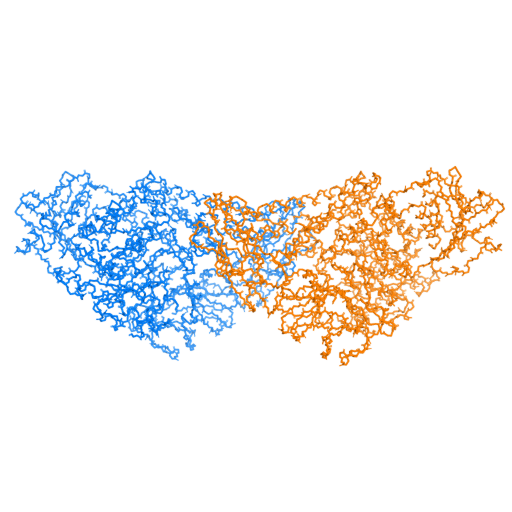N N . ARG A 1 75 ? 43.524 127.802 108.809 1.00 29.66 111 ARG A N 1
ATOM 1088 C CA . ARG A 1 75 ? 42.616 128.838 108.307 1.00 35.64 111 ARG A CA 1
ATOM 1089 C C . ARG A 1 75 ? 41.408 129.151 109.200 1.00 35.16 111 ARG A C 1
ATOM 1090 O O . ARG A 1 75 ? 40.502 129.869 108.776 1.00 36.22 111 ARG A O 1
ATOM 1111 N N . SER A 1 76 ? 41.398 128.657 110.438 1.00 33.05 112 SER A N 1
ATOM 1112 C CA . SER A 1 76 ? 40.364 129.068 111.395 1.00 31.42 112 SER A CA 1
ATOM 1113 C C . SER A 1 76 ? 40.876 130.106 112.389 1.00 32.38 112 SER A C 1
ATOM 1114 O O . SER A 1 76 ? 41.815 129.845 113.141 1.00 31.83 112 SER A O 1
ATOM 1122 N N . GLY A 1 77 ? 40.235 131.273 112.392 1.00 34.01 113 GLY A N 1
ATOM 1123 C CA . GLY A 1 77 ? 40.535 132.311 113.362 1.00 37.47 113 GLY A CA 1
ATOM 1124 C C . GLY A 1 77 ? 40.082 131.869 114.740 1.00 36.99 113 GLY A C 1
ATOM 1125 O O . GLY A 1 77 ? 40.647 132.280 115.748 1.00 34.84 113 GLY A O 1
ATOM 1129 N N . LEU A 1 78 ? 39.058 131.017 114.769 1.00 35.02 114 LEU A N 1
ATOM 1130 C CA . LEU A 1 78 ? 38.540 130.477 116.019 1.00 34.25 114 LEU A CA 1
ATOM 1131 C C . LEU A 1 78 ? 39.566 129.559 116.692 1.00 32.83 114 LEU A C 1
ATOM 1132 O O . LEU A 1 78 ? 39.915 129.751 117.865 1.00 33.37 114 LEU A O 1
ATOM 1148 N N . ILE A 1 79 ? 40.037 128.557 115.956 1.00 31.73 115 ILE A N 1
ATOM 1149 C CA . ILE A 1 79 ? 41.066 127.668 116.465 1.00 31.12 115 ILE A CA 1
ATOM 1150 C C . ILE A 1 79 ? 42.330 128.463 116.824 1.00 31.81 115 ILE A C 1
ATOM 1151 O O . ILE A 1 79 ? 42.933 128.241 117.877 1.00 31.99 115 ILE A O 1
ATOM 1167 N N . GLN A 1 80 ? 42.728 129.396 115.968 1.00 32.27 116 GLN A N 1
ATOM 1168 C CA . GLN A 1 80 ? 43.964 130.137 116.205 1.00 32.93 116 GLN A CA 1
ATOM 1169 C C . GLN A 1 80 ? 43.898 130.944 117.491 1.00 34.05 116 GLN A C 1
ATOM 1170 O O . GLN A 1 80 ? 44.884 131.053 118.213 1.00 34.39 116 GLN A O 1
ATOM 1184 N N . LEU A 1 81 ? 42.731 131.508 117.772 1.00 34.65 117 LEU A N 1
ATOM 1185 C CA . LEU A 1 81 ? 42.536 132.299 118.978 1.00 36.30 117 LEU A CA 1
ATOM 1186 C C . LEU A 1 81 ? 42.687 131.411 120.218 1.00 35.49 117 LEU A C 1
ATOM 1187 O O . LEU A 1 81 ? 43.360 131.783 121.167 1.00 36.17 117 LEU A O 1
ATOM 1203 N N . LEU A 1 82 ? 42.061 130.239 120.197 1.00 34.53 118 LEU A N 1
ATOM 1204 C CA . LEU A 1 82 ? 42.137 129.311 121.320 1.00 34.54 118 LEU A CA 1
ATOM 1205 C C . LEU A 1 82 ? 43.576 128.906 121.601 1.00 35.15 118 LEU A C 1
ATOM 1206 O O . LEU A 1 82 ? 43.995 128.822 122.759 1.00 34.42 118 LEU A O 1
ATOM 1222 N N . VAL A 1 83 ? 44.325 128.645 120.535 1.00 33.31 119 VAL A N 1
ATOM 1223 C CA . VAL A 1 83 ? 45.724 128.276 120.667 1.00 35.43 119 VAL A CA 1
ATOM 1224 C C . VAL A 1 83 ? 46.527 129.441 121.269 1.00 38.53 119 VAL A C 1
ATOM 1225 O O . VAL A 1 83 ? 47.335 129.249 122.182 1.00 39.10 119 VAL A O 1
ATOM 1238 N N . GLU A 1 84 ? 46.283 130.643 120.764 1.00 39.21 120 GLU A N 1
ATOM 1239 C CA . GLU A 1 84 ? 46.917 131.859 121.282 1.00 45.83 120 GLU A CA 1
ATOM 1240 C C . GLU A 1 84 ? 46.772 132.008 122.798 1.00 43.68 120 GLU A C 1
ATOM 1241 O O . GLU A 1 84 ? 47.711 132.386 123.494 1.00 45.05 120 GLU A O 1
ATOM 1253 N N . GLN A 1 85 ? 45.576 131.731 123.296 1.00 38.47 121 GLN A N 1
ATOM 1254 C CA . GLN A 1 85 ? 45.251 131.960 124.690 1.00 38.69 121 GLN A CA 1
ATOM 1255 C C . GLN A 1 85 ? 45.506 130.726 125.574 1.00 42.00 121 GLN A C 1
ATOM 1256 O O . GLN A 1 85 ? 45.062 130.684 126.719 1.00 41.62 121 GLN A O 1
ATOM 1270 N N . ASN A 1 86 ? 46.239 129.752 125.037 1.00 38.89 122 ASN A N 1
ATOM 1271 C CA . ASN A 1 86 ? 46.448 128.427 125.659 1.00 46.62 122 ASN A CA 1
ATOM 1272 C C . ASN A 1 86 ? 45.167 127.871 126.272 1.00 42.87 122 ASN A C 1
ATOM 1273 O O . ASN A 1 86 ? 45.144 127.439 127.425 1.00 39.58 122 ASN A O 1
ATOM 1284 N N . LYS A 1 87 ? 44.102 127.893 125.485 1.00 37.07 123 LYS A N 1
ATOM 1285 C CA . LYS A 1 87 ? 42.909 127.137 125.803 1.00 35.63 123 LYS A CA 1
ATOM 1286 C C . LYS A 1 87 ? 42.925 125.846 125.003 1.00 34.59 123 LYS A C 1
ATOM 1287 O O . LYS A 1 87 ? 42.210 124.892 125.314 1.00 34.73 123 LYS A O 1
ATOM 1306 N N . LEU A 1 88 ? 43.769 125.808 123.983 1.00 33.06 124 LEU A N 1
ATOM 1307 C CA . LEU A 1 88 ? 43.885 124.633 123.140 1.00 32.10 124 LEU A CA 1
ATOM 1308 C C . LEU A 1 88 ? 45.343 124.424 122.757 1.00 32.53 124 LEU A C 1
ATOM 1309 O O . LEU A 1 88 ? 46.047 125.375 122.459 1.00 31.75 124 LEU A O 1
ATOM 1325 N N . ASN A 1 89 ? 45.782 123.172 122.762 1.00 31.54 125 ASN A N 1
ATOM 1326 C CA . ASN A 1 89 ? 47.090 122.816 122.219 1.00 36.57 125 ASN A CA 1
ATOM 1327 C C . ASN A 1 89 ? 46.891 121.901 121.014 1.00 35.09 125 ASN A C 1
ATOM 1328 O O . ASN A 1 89 ? 46.098 120.964 121.073 1.00 38.73 125 ASN A O 1
ATOM 1339 N N . VAL A 1 90 ? 47.594 122.183 119.921 1.00 30.81 126 VAL A N 1
ATOM 1340 C CA . VAL A 1 90 ? 47.453 121.390 118.698 1.00 35.21 126 VAL A CA 1
ATOM 1341 C C . VAL A 1 90 ? 48.798 120.823 118.230 1.00 37.98 126 VAL A C 1
ATOM 1342 O O . VAL A 1 90 ? 48.967 120.470 117.057 1.00 33.95 126 VAL A O 1
ATOM 1355 N N . ALA A 1 91 ? 49.755 120.718 119.146 1.00 36.37 127 ALA A N 1
ATOM 1356 C CA . ALA A 1 91 ? 51.070 120.189 118.797 1.00 33.38 127 ALA A CA 1
ATOM 1357 C C . ALA A 1 91 ? 50.977 118.793 118.207 1.00 31.58 127 ALA A C 1
ATOM 1358 O O . ALA A 1 91 ? 51.804 118.404 117.397 1.00 34.28 127 ALA A O 1
ATOM 1365 N N . ASP A 1 92 ? 49.985 118.032 118.656 1.00 31.87 128 ASP A N 1
ATOM 1366 C CA . ASP A 1 92 ? 49.867 116.630 118.285 1.00 29.44 128 ASP A CA 1
ATOM 1367 C C . ASP A 1 92 ? 49.329 116.429 116.866 1.00 33.63 128 ASP A C 1
ATOM 1368 O O . ASP A 1 92 ? 49.446 115.337 116.313 1.00 36.78 128 ASP A O 1
ATOM 1377 N N . ILE A 1 93 ? 48.766 117.481 116.269 1.00 35.99 129 ILE A N 1
ATOM 1378 C CA . ILE A 1 93 ? 48.170 117.370 114.935 1.00 29.93 129 ILE A CA 1
ATOM 1379 C C . ILE A 1 93 ? 48.772 118.355 113.934 1.00 27.48 129 ILE A C 1
ATOM 1380 O O . ILE A 1 93 ? 48.657 118.160 112.738 1.00 28.09 129 ILE A O 1
ATOM 1396 N N . GLU A 1 94 ? 49.409 119.418 114.411 1.00 26.97 130 GLU A N 1
ATOM 1397 C CA . GLU A 1 94 ? 49.869 120.455 113.491 1.00 30.53 130 GLU A CA 1
ATOM 1398 C C . GLU A 1 94 ? 50.888 119.904 112.495 1.00 33.18 130 GLU A C 1
ATOM 1399 O O . GLU A 1 94 ? 51.826 119.188 112.876 1.00 28.22 130 GLU A O 1
ATOM 1411 N N . GLY A 1 95 ? 50.684 120.214 111.216 1.00 34.21 131 GLY A N 1
ATOM 1412 C CA . GLY A 1 95 ? 51.577 119.758 110.169 1.00 35.78 131 GLY A CA 1
ATOM 1413 C C . GLY A 1 95 ? 51.325 118.337 109.664 1.00 32.22 131 GLY A C 1
ATOM 1414 O O . GLY A 1 95 ? 51.908 117.938 108.661 1.00 28.07 131 GLY A O 1
ATOM 1418 N N . GLN A 1 96 ? 50.464 117.577 110.342 1.00 26.59 132 GLN A N 1
ATOM 1419 C CA . GLN A 1 96 ? 50.197 116.204 109.969 1.00 24.96 132 GLN A CA 1
ATOM 1420 C C . GLN A 1 96 ? 49.183 116.128 108.826 1.00 26.22 132 GLN A C 1
ATOM 1421 O O . GLN A 1 96 ? 48.473 117.092 108.531 1.00 24.94 132 GLN A O 1
ATOM 1435 N N . TRP A 1 97 ? 49.137 114.967 108.183 1.00 26.57 133 TRP A N 1
ATOM 1436 C CA . TRP A 1 97 ? 48.236 114.715 107.052 1.00 24.25 133 TRP A CA 1
ATOM 1437 C C . TRP A 1 97 ? 46.899 114.178 107.573 1.00 19.80 133 TRP A C 1
ATOM 1438 O O . TRP A 1 97 ? 46.832 113.077 108.099 1.00 20.10 133 TRP A O 1
ATOM 1459 N N . GLU A 1 98 ? 45.859 114.994 107.476 1.00 19.92 134 GLU A N 1
ATOM 1460 C CA . GLU A 1 98 ? 44.484 114.574 107.754 1.00 20.05 134 GLU A CA 1
ATOM 1461 C C . GLU A 1 98 ? 44.261 114.143 109.190 1.00 22.49 134 GLU A C 1
ATOM 1462 O O . GLU A 1 98 ? 43.494 113.229 109.464 1.00 20.47 134 GLU A O 1
ATOM 1474 N N . ALA A 1 99 ? 44.892 114.861 110.109 1.00 23.02 135 ALA A N 1
ATOM 1475 C CA . ALA A 1 99 ? 44.734 114.591 111.521 1.00 24.15 135 ALA A CA 1
ATOM 1476 C C . ALA A 1 99 ? 43.643 115.458 112.122 1.00 27.18 135 ALA A C 1
ATOM 1477 O O . ALA A 1 99 ? 43.366 116.566 111.655 1.00 25.33 135 ALA A O 1
ATOM 1484 N N . TYR A 1 100 ? 43.019 114.951 113.170 1.00 22.03 136 TYR A N 1
ATOM 1485 C CA . TYR A 1 100 ? 42.106 115.792 113.927 1.00 22.38 136 TYR A CA 1
ATOM 1486 C C . TYR A 1 100 ? 42.102 115.448 115.380 1.00 22.84 136 TYR A C 1
ATOM 1487 O O . TYR A 1 100 ? 42.560 114.381 115.804 1.00 21.81 136 TYR A O 1
ATOM 1505 N N . LYS A 1 101 ? 41.558 116.397 116.121 1.00 24.12 137 LYS A N 1
ATOM 1506 C CA . LYS A 1 101 ? 41.485 116.350 117.544 1.00 25.65 137 LYS A CA 1
ATOM 1507 C C . LYS A 1 101 ? 40.093 116.807 117.971 1.00 25.09 137 LYS A C 1
ATOM 1508 O O . LYS A 1 101 ? 39.612 117.846 117.514 1.00 24.61 137 LYS A O 1
ATOM 1527 N N . LEU A 1 102 ? 39.447 115.976 118.794 1.00 25.18 138 LEU A N 1
ATOM 1528 C CA . LEU A 1 102 ? 38.204 116.305 119.470 1.00 25.56 138 LEU A CA 1
ATOM 1529 C C . LEU A 1 102 ? 38.462 116.423 120.976 1.00 26.23 138 LEU A C 1
ATOM 1530 O O . LEU A 1 102 ? 38.865 115.451 121.622 1.00 28.46 138 LEU A O 1
ATOM 1546 N N . VAL A 1 103 ? 38.232 117.607 121.531 1.00 26.22 139 VAL A N 1
ATOM 1547 C CA . VAL A 1 103 ? 38.429 117.840 122.956 1.00 27.74 139 VAL A CA 1
ATOM 1548 C C . VAL A 1 103 ? 37.397 118.839 123.451 1.00 32.18 139 VAL A C 1
ATOM 1549 O O . VAL A 1 103 ? 36.871 119.624 122.667 1.00 33.12 139 VAL A O 1
ATOM 1562 N N A VAL A 1 104 ? 37.083 118.793 124.741 0.26 30.50 140 VAL A N 1
ATOM 1563 N N B VAL A 1 104 ? 37.149 118.816 124.759 0.74 30.10 140 VAL A N 1
ATOM 1564 C CA A VAL A 1 104 ? 36.209 119.797 125.323 0.26 30.20 140 VAL A CA 1
ATOM 1565 C CA B VAL A 1 104 ? 36.226 119.731 125.411 0.74 30.18 140 VAL A CA 1
ATOM 1566 C C A VAL A 1 104 ? 37.061 120.845 126.013 0.26 30.88 140 VAL A C 1
ATOM 1567 C C B VAL A 1 104 ? 37.020 120.827 126.117 0.74 30.93 140 VAL A C 1
ATOM 1568 O O A VAL A 1 104 ? 38.124 120.547 126.562 0.26 30.77 140 VAL A O 1
ATOM 1569 O O B VAL A 1 104 ? 38.022 120.539 126.777 0.74 31.54 140 VAL A O 1
ATOM 1594 N N . VAL A 1 105 ? 36.578 122.076 125.953 1.00 31.44 141 VAL A N 1
ATOM 1595 C CA A VAL A 1 105 ? 37.229 123.214 126.579 0.59 33.12 141 VAL A CA 1
ATOM 1596 C CA B VAL A 1 105 ? 37.224 123.212 126.582 0.41 33.16 141 VAL A CA 1
ATOM 1597 C C . VAL A 1 105 ? 36.208 123.968 127.430 1.00 36.41 141 VAL A C 1
ATOM 1598 O O . VAL A 1 105 ? 35.065 124.193 127.006 1.00 35.11 141 VAL A O 1
ATOM 1623 N N . ASP A 1 106 ? 36.623 124.330 128.640 1.00 37.69 142 ASP A N 1
ATOM 1624 C CA . ASP A 1 106 ? 35.794 125.112 129.549 1.00 42.40 142 ASP A CA 1
ATOM 1625 C C . ASP A 1 106 ? 36.075 126.597 129.350 1.00 39.25 142 ASP A C 1
ATOM 1626 O O . ASP A 1 106 ? 37.229 127.005 129.200 1.00 36.70 142 ASP A O 1
ATOM 1635 N N . LYS A 1 107 ? 35.004 127.388 129.350 1.00 43.28 143 LYS A N 1
ATOM 1636 C CA . LYS A 1 107 ? 35.080 128.828 129.130 1.00 42.00 143 LYS A CA 1
ATOM 1637 C C . LYS A 1 107 ? 36.038 129.220 128.002 1.00 41.32 143 LYS A C 1
ATOM 1638 O O . LYS A 1 107 ? 36.921 130.052 128.190 1.00 47.35 143 LYS A O 1
ATOM 1657 N N . PRO A 1 108 ? 35.852 128.629 126.812 1.00 38.58 144 PRO A N 1
ATOM 1658 C CA . PRO A 1 108 ? 36.675 129.049 125.676 1.00 46.14 144 PRO A CA 1
ATOM 1659 C C . PRO A 1 108 ? 36.579 130.559 125.412 1.00 61.02 144 PRO A C 1
ATOM 1660 O O . PRO A 1 108 ? 37.545 131.144 124.927 1.00 74.61 144 PRO A O 1
ATOM 1671 N N . PHE A 1 109 ? 35.433 131.160 125.738 1.00 57.85 145 PHE A N 1
ATOM 1672 C CA . PHE A 1 109 ? 35.211 132.606 125.598 1.00 56.67 145 PHE A CA 1
ATOM 1673 C C . PHE A 1 109 ? 34.145 133.060 126.606 1.00 59.91 145 PHE A C 1
ATOM 1674 O O . PHE A 1 109 ? 33.382 132.240 127.112 1.00 59.30 145 PHE A O 1
ATOM 1691 N N . PRO A 1 110 ? 34.082 134.370 126.898 1.00 65.62 146 PRO A N 1
ATOM 1692 C CA . PRO A 1 110 ? 33.269 134.867 128.024 1.00 67.12 146 PRO A CA 1
ATOM 1693 C C . PRO A 1 110 ? 31.797 134.424 128.041 1.00 55.43 146 PRO A C 1
ATOM 1694 O O . PRO A 1 110 ? 31.261 134.135 129.110 1.00 62.99 146 PRO A O 1
ATOM 1705 N N . ASN A 1 111 ? 31.153 134.379 126.884 1.00 45.02 147 ASN A N 1
ATOM 1706 C CA . ASN A 1 111 ? 29.739 134.011 126.819 1.00 50.30 147 ASN A CA 1
ATOM 1707 C C . ASN A 1 111 ? 29.494 132.500 126.639 1.00 50.44 147 ASN A C 1
ATOM 1708 O O . ASN A 1 111 ? 28.344 132.056 126.564 1.00 50.44 147 ASN A O 1
ATOM 1719 N N . ILE A 1 112 ? 30.569 131.718 126.574 1.00 45.46 148 ILE A N 1
ATOM 1720 C CA . ILE A 1 112 ? 30.465 130.279 126.323 1.00 41.17 148 ILE A CA 1
ATOM 1721 C C . ILE A 1 112 ? 30.994 129.496 127.515 1.00 40.61 148 ILE A C 1
ATOM 1722 O O . ILE A 1 112 ? 32.175 129.587 127.841 1.00 39.91 148 ILE A O 1
ATOM 1738 N N . GLU A 1 113 ? 30.137 128.707 128.149 1.00 39.67 149 GLU A N 1
ATOM 1739 C CA . GLU A 1 113 ? 30.556 127.977 129.331 1.00 44.02 149 GLU A CA 1
ATOM 1740 C C . GLU A 1 113 ? 31.282 126.670 128.961 1.00 39.37 149 GLU A C 1
ATOM 1741 O O . GLU A 1 113 ? 32.189 126.243 129.681 1.00 38.62 149 GLU A O 1
ATOM 1753 N N . LYS A 1 114 ? 30.921 126.069 127.828 1.00 36.33 150 LYS A N 1
ATOM 1754 C CA . LYS A 1 114 ? 31.507 124.798 127.395 1.00 36.32 150 LYS A CA 1
ATOM 1755 C C . LYS A 1 114 ? 31.495 124.652 125.879 1.00 34.30 150 LYS A C 1
ATOM 1756 O O . LYS A 1 114 ? 30.544 125.059 125.225 1.00 34.30 150 LYS A O 1
ATOM 1775 N N . ALA A 1 115 ? 32.540 124.045 125.323 1.00 34.12 151 ALA A N 1
ATOM 1776 C CA . ALA A 1 115 ? 32.564 123.742 123.900 1.00 35.93 151 ALA A CA 1
ATOM 1777 C C . ALA A 1 115 ? 33.301 122.450 123.587 1.00 32.07 151 ALA A C 1
ATOM 1778 O O . ALA A 1 115 ? 34.321 122.112 124.201 1.00 30.92 151 ALA A O 1
ATOM 1785 N N . LEU A 1 116 ? 32.751 121.726 122.629 1.00 30.18 152 LEU A N 1
ATOM 1786 C CA . LEU A 1 116 ? 33.486 120.675 121.942 1.00 29.02 152 LEU A CA 1
ATOM 1787 C C . LEU A 1 116 ? 34.293 121.342 120.842 1.00 28.85 152 LEU A C 1
ATOM 1788 O O . LEU A 1 116 ? 33.736 122.019 119.989 1.00 29.18 152 LEU A O 1
ATOM 1804 N N . VAL A 1 117 ? 35.604 121.158 120.860 1.00 28.54 153 VAL A N 1
ATOM 1805 C CA . VAL A 1 117 ? 36.446 121.706 119.816 1.00 29.03 153 VAL A CA 1
ATOM 1806 C C . VAL A 1 117 ? 36.784 120.592 118.826 1.00 27.16 153 VAL A C 1
ATOM 1807 O O . VAL A 1 117 ? 37.199 119.504 119.229 1.00 29.93 153 VAL A O 1
ATOM 1820 N N . ILE A 1 118 ? 36.602 120.877 117.542 1.00 26.89 154 ILE A N 1
ATOM 1821 C CA . ILE A 1 118 ? 36.965 119.964 116.476 1.00 25.84 154 ILE A CA 1
ATOM 1822 C C . ILE A 1 118 ? 38.007 120.646 115.616 1.00 26.01 154 ILE A C 1
ATOM 1823 O O . ILE A 1 118 ? 37.669 121.527 114.808 1.00 26.27 154 ILE A O 1
ATOM 1839 N N . ALA A 1 119 ? 39.263 120.242 115.805 1.00 25.58 155 ALA A N 1
ATOM 1840 C CA . ALA A 1 119 ? 40.393 120.869 115.134 1.00 25.70 155 ALA A CA 1
ATOM 1841 C C . ALA A 1 119 ? 41.081 119.881 114.200 1.00 24.81 155 ALA A C 1
ATOM 1842 O O . ALA A 1 119 ? 41.430 118.762 114.604 1.00 24.09 155 ALA A O 1
ATOM 1849 N N . GLY A 1 120 ? 41.310 120.325 112.968 1.00 24.62 156 GLY A N 1
ATOM 1850 C CA . GLY A 1 120 ? 41.963 119.510 111.953 1.00 23.77 156 GLY A CA 1
ATOM 1851 C C . GLY A 1 120 ? 43.269 120.140 111.514 1.00 24.55 156 GLY A C 1
ATOM 1852 O O . GLY A 1 120 ? 43.422 121.373 111.516 1.00 25.86 156 GLY A O 1
ATOM 1856 N N . SER A 1 121 ? 44.225 119.296 111.147 1.00 23.73 157 SER A N 1
ATOM 1857 C CA . SER A 1 121 ? 45.529 119.765 110.699 1.00 27.08 157 SER A CA 1
ATOM 1858 C C . SER A 1 121 ? 45.445 120.407 109.318 1.00 24.95 157 SER A C 1
ATOM 1859 O O . SER A 1 121 ? 46.301 121.193 108.938 1.00 27.54 157 SER A O 1
ATOM 1867 N N . ASP A 1 122 ? 44.426 120.028 108.559 1.00 24.20 158 ASP A N 1
ATOM 1868 C CA . ASP A 1 122 ? 44.223 120.502 107.190 1.00 24.87 158 ASP A CA 1
ATOM 1869 C C . ASP A 1 122 ? 42.717 120.364 106.915 1.00 25.69 158 ASP A C 1
ATOM 1870 O O . ASP A 1 122 ? 41.956 119.980 107.807 1.00 24.37 158 ASP A O 1
ATOM 1896 N N . ARG A 1 124 ? 40.689 118.242 105.129 1.00 22.52 160 ARG A N 1
ATOM 1897 C CA . ARG A 1 124 ? 40.063 116.936 105.277 1.00 20.82 160 ARG A CA 1
ATOM 1898 C C . ARG A 1 124 ? 40.140 116.426 106.727 1.00 21.61 160 ARG A C 1
ATOM 1899 O O . ARG A 1 124 ? 39.197 115.802 107.211 1.00 21.99 160 ARG A O 1
ATOM 1920 N N . GLY A 1 125 ? 41.230 116.717 107.432 1.00 20.95 161 GLY A N 1
ATOM 1921 C CA . GLY A 1 125 ? 41.330 116.326 108.835 1.00 22.05 161 GLY A CA 1
ATOM 1922 C C . GLY A 1 125 ? 40.136 116.873 109.607 1.00 21.94 161 GLY A C 1
ATOM 1923 O O . GLY A 1 125 ? 39.475 116.156 110.364 1.00 21.99 161 GLY A O 1
ATOM 1927 N N . ALA A 1 126 ? 39.849 118.153 109.388 1.00 23.64 162 ALA A N 1
ATOM 1928 C CA . ALA A 1 126 ? 38.713 118.823 110.027 1.00 25.48 162 ALA A CA 1
ATOM 1929 C C . ALA A 1 126 ? 37.367 118.201 109.605 1.00 25.97 162 ALA A C 1
ATOM 1930 O O . ALA A 1 126 ? 36.495 117.938 110.443 1.00 23.06 162 ALA A O 1
ATOM 1937 N N . ILE A 1 127 ? 37.197 117.978 108.311 1.00 23.99 163 ILE A N 1
ATOM 1938 C CA . ILE A 1 127 ? 35.991 117.309 107.801 1.00 26.02 163 ILE A CA 1
ATOM 1939 C C . ILE A 1 127 ? 35.753 115.948 108.476 1.00 25.31 163 ILE A C 1
ATOM 1940 O O . ILE A 1 127 ? 34.636 115.631 108.905 1.00 21.51 163 ILE A O 1
ATOM 1956 N N . PHE A 1 128 ? 36.801 115.135 108.537 1.00 22.63 164 PHE A N 1
ATOM 1957 C CA . PHE A 1 128 ? 36.699 113.806 109.139 1.00 19.89 164 PHE A CA 1
ATOM 1958 C C . PHE A 1 128 ? 36.322 113.898 110.615 1.00 21.04 164 PHE A C 1
ATOM 1959 O O . PHE A 1 128 ? 35.559 113.070 111.121 1.00 20.11 164 PHE A O 1
ATOM 1976 N N . GLY A 1 129 ? 36.841 114.911 111.310 1.00 21.95 165 GLY A N 1
ATOM 1977 C CA . GLY A 1 129 ? 36.430 115.145 112.682 1.00 22.27 165 GLY A CA 1
ATOM 1978 C C . GLY A 1 129 ? 34.937 115.430 112.776 1.00 22.59 165 GLY A C 1
ATOM 1979 O O . GLY A 1 129 ? 34.235 114.905 113.636 1.00 22.08 165 GLY A O 1
ATOM 1983 N N . VAL A 1 130 ? 34.455 116.301 111.907 1.00 22.38 166 VAL A N 1
ATOM 1984 C CA . VAL A 1 130 ? 33.036 116.609 111.844 1.00 22.79 166 VAL A CA 1
ATOM 1985 C C . VAL A 1 130 ? 32.169 115.353 111.635 1.00 22.51 166 VAL A C 1
ATOM 1986 O O . VAL A 1 130 ? 31.166 115.163 112.326 1.00 23.55 166 VAL A O 1
ATOM 1999 N N . TYR A 1 131 ? 32.535 114.497 110.690 1.00 21.76 167 TYR A N 1
ATOM 2000 C CA . TYR A 1 131 ? 31.726 113.314 110.410 1.00 24.84 167 TYR A CA 1
ATOM 2001 C C . TYR A 1 131 ? 31.924 112.206 111.452 1.00 24.43 167 TYR A C 1
ATOM 2002 O O . TYR A 1 131 ? 31.098 111.312 111.564 1.00 24.04 167 TYR A O 1
ATOM 2020 N N . ASP A 1 132 ? 33.003 112.285 112.226 1.00 21.35 168 ASP A N 1
ATOM 2021 C CA . ASP A 1 132 ? 33.182 111.433 113.401 1.00 23.19 168 ASP A CA 1
ATOM 2022 C C . ASP A 1 132 ? 32.020 111.769 114.363 1.00 21.61 168 ASP A C 1
ATOM 2023 O O . ASP A 1 132 ? 31.315 110.876 114.841 1.00 20.74 168 ASP A O 1
ATOM 2032 N N . LEU A 1 133 ? 31.788 113.055 114.599 1.00 22.97 169 LEU A N 1
ATOM 2033 C CA . LEU A 1 133 ? 30.696 113.486 115.477 1.00 24.06 169 LEU A CA 1
ATOM 2034 C C . LEU A 1 133 ? 29.328 113.121 114.891 1.00 24.57 169 LEU A C 1
ATOM 2035 O O . LEU A 1 133 ? 28.451 112.653 115.617 1.00 23.48 169 LEU A O 1
ATOM 2051 N N . SER A 1 134 ? 29.133 113.323 113.588 1.00 23.78 170 SER A N 1
ATOM 2052 C CA . SER A 1 134 ? 27.859 112.947 112.967 1.00 24.33 170 SER A CA 1
ATOM 2053 C C . SER A 1 134 ? 27.490 111.493 113.235 1.00 23.64 170 SER A C 1
ATOM 2054 O O . SER A 1 134 ? 26.342 111.169 113.563 1.00 23.34 170 SER A O 1
ATOM 2062 N N . GLN A 1 135 ? 28.474 110.619 113.093 1.00 21.45 171 GLN A N 1
ATOM 2063 C CA . GLN A 1 135 ? 28.235 109.205 113.269 1.00 20.82 171 GLN A CA 1
ATOM 2064 C C . GLN A 1 135 ? 27.962 108.889 114.735 1.00 22.73 171 GLN A C 1
ATOM 2065 O O . GLN A 1 135 ? 27.050 108.131 115.033 1.00 23.12 171 GLN A O 1
ATOM 2079 N N . GLN A 1 136 ? 28.703 109.519 115.646 1.00 22.27 172 GLN A N 1
ATOM 2080 C CA . GLN A 1 136 ? 28.517 109.269 117.072 1.00 22.29 172 GLN A CA 1
ATOM 2081 C C . GLN A 1 136 ? 27.154 109.762 117.589 1.00 23.92 172 GLN A C 1
ATOM 2082 O O . GLN A 1 136 ? 26.609 109.187 118.525 1.00 27.53 172 GLN A O 1
ATOM 2096 N N . ILE A 1 137 ? 26.588 110.828 117.023 1.00 24.02 173 ILE A N 1
ATOM 2097 C CA . ILE A 1 137 ? 25.261 111.253 117.461 1.00 25.73 173 ILE A CA 1
ATOM 2098 C C . ILE A 1 137 ? 24.183 110.378 116.836 1.00 27.70 173 ILE A C 1
ATOM 2099 O O . ILE A 1 137 ? 23.017 110.423 117.252 1.00 27.46 173 ILE A O 1
ATOM 2115 N N . GLY A 1 138 ? 24.567 109.580 115.842 1.00 27.68 174 GLY A N 1
ATOM 2116 C CA . GLY A 1 138 ? 23.649 108.570 115.312 1.00 30.68 174 GLY A CA 1
ATOM 2117 C C . GLY A 1 138 ? 23.434 108.475 113.809 1.00 26.80 174 GLY A C 1
ATOM 2118 O O . GLY A 1 138 ? 22.634 107.640 113.354 1.00 24.11 174 GLY A O 1
ATOM 2122 N N . VAL A 1 139 ? 24.132 109.287 113.021 1.00 25.91 175 VAL A N 1
ATOM 2123 C CA . VAL A 1 139 ? 23.972 109.223 111.566 1.00 23.72 175 VAL A CA 1
ATOM 2124 C C . VAL A 1 139 ? 25.006 108.300 110.948 1.00 21.30 175 VAL A C 1
ATOM 2125 O O . VAL A 1 139 ? 26.194 108.639 110.855 1.00 19.59 175 VAL A O 1
ATOM 2138 N N . SER A 1 140 ? 24.552 107.120 110.527 1.00 20.51 176 SER A N 1
ATOM 2139 C CA . SER A 1 140 ? 25.415 106.182 109.828 1.00 19.22 176 SER A CA 1
ATOM 2140 C C . SER A 1 140 ? 25.930 106.771 108.514 1.00 18.71 176 SER A C 1
ATOM 2141 O O . SER A 1 140 ? 25.214 107.506 107.837 1.00 18.56 176 SER A O 1
ATOM 2149 N N . PRO A 1 141 ? 27.153 106.394 108.109 1.00 18.64 177 PRO A N 1
ATOM 2150 C CA . PRO A 1 141 ? 27.565 106.736 106.744 1.00 18.98 177 PRO A CA 1
ATOM 2151 C C . PRO A 1 141 ? 26.577 106.230 105.685 1.00 19.41 177 PRO A C 1
ATOM 2152 O O . PRO A 1 141 ? 26.492 106.811 104.610 1.00 17.74 177 PRO A O 1
ATOM 2163 N N . TRP A 1 142 ? 25.817 105.199 106.033 1.00 18.52 178 TRP A N 1
ATOM 2164 C CA . TRP A 1 142 ? 24.888 104.558 105.117 1.00 17.49 178 TRP A CA 1
ATOM 2165 C C . TRP A 1 142 ? 23.426 104.958 105.356 1.00 18.20 178 TRP A C 1
ATOM 2166 O O . TRP A 1 142 ? 22.503 104.284 104.866 1.00 19.97 178 TRP A O 1
ATOM 2187 N N . TYR A 1 143 ? 23.207 106.073 106.059 1.00 18.39 179 TYR A N 1
ATOM 2188 C CA . TYR A 1 143 ? 21.844 106.545 106.351 1.00 19.38 179 TYR A CA 1
ATOM 2189 C C . TYR A 1 143 ? 21.028 106.718 105.072 1.00 20.39 179 TYR A C 1
ATOM 2190 O O . TYR A 1 143 ? 19.819 106.463 105.084 1.00 19.33 179 TYR A O 1
ATOM 2208 N N . TRP A 1 144 ? 21.678 107.092 103.964 1.00 23.33 180 TRP A N 1
ATOM 2209 C CA . TRP A 1 144 ? 20.974 107.195 102.674 1.00 23.65 180 TRP A CA 1
ATOM 2210 C C . TRP A 1 144 ? 21.298 106.017 101.752 1.00 21.30 180 TRP A C 1
ATOM 2211 O O . TRP A 1 144 ? 20.398 105.432 101.129 1.00 18.94 180 TRP A O 1
ATOM 2232 N N . TRP A 1 145 ? 22.580 105.674 101.672 1.00 21.46 181 TRP A N 1
ATOM 2233 C CA . TRP A 1 145 ? 23.068 104.675 100.727 1.00 19.32 181 TRP A CA 1
ATOM 2234 C C . TRP A 1 145 ? 22.632 103.248 101.034 1.00 18.08 181 TRP A C 1
ATOM 2235 O O . TRP A 1 145 ? 22.691 102.408 100.144 1.00 19.43 181 TRP A O 1
ATOM 2256 N N . ALA A 1 146 ? 22.180 102.984 102.265 1.00 18.01 182 ALA A N 1
ATOM 2257 C CA . ALA A 1 146 ? 21.539 101.697 102.589 1.00 20.93 182 ALA A CA 1
ATOM 2258 C C . ALA A 1 146 ? 20.370 101.841 103.569 1.00 18.51 182 ALA A C 1
ATOM 2259 O O . ALA A 1 146 ? 20.041 100.909 104.286 1.00 19.00 182 ALA A O 1
ATOM 2266 N N . ASP A 1 147 ? 19.727 103.007 103.565 1.00 17.53 183 ASP A N 1
ATOM 2267 C CA . ASP A 1 147 ? 18.485 103.242 104.321 1.00 18.90 183 ASP A CA 1
ATOM 2268 C C . ASP A 1 147 ? 18.589 102.926 105.811 1.00 20.72 183 ASP A C 1
ATOM 2269 O O . ASP A 1 147 ? 17.613 102.505 106.450 1.00 21.28 183 ASP A O 1
ATOM 2278 N N . VAL A 1 148 ? 19.772 103.134 106.378 1.00 18.61 184 VAL A N 1
ATOM 2279 C CA . VAL A 1 148 ? 19.960 102.863 107.799 1.00 22.25 184 VAL A CA 1
ATOM 2280 C C . VAL A 1 148 ? 19.281 103.974 108.619 1.00 23.41 184 VAL A C 1
ATOM 2281 O O . VAL A 1 148 ? 19.679 105.129 108.531 1.00 22.56 184 VAL A O 1
ATOM 2294 N N . PRO A 1 149 ? 18.276 103.622 109.439 1.00 22.31 185 PRO A N 1
ATOM 2295 C CA . PRO A 1 149 ? 17.551 104.671 110.162 1.00 25.85 185 PRO A CA 1
ATOM 2296 C C . PRO A 1 149 ? 18.421 105.409 111.179 1.00 25.07 185 PRO A C 1
ATOM 2297 O O . PRO A 1 149 ? 19.344 104.839 111.750 1.00 22.75 185 PRO A O 1
ATOM 2308 N N . VAL A 1 150 ? 18.112 106.686 111.367 1.00 24.92 186 VAL A N 1
ATOM 2309 C CA . VAL A 1 150 ? 18.720 107.525 112.400 1.00 24.41 186 VAL A CA 1
ATOM 2310 C C . VAL A 1 150 ? 17.843 107.480 113.646 1.00 23.79 186 VAL A C 1
ATOM 2311 O O . VAL A 1 150 ? 16.701 107.929 113.628 1.00 25.94 186 VAL A O 1
ATOM 2324 N N . GLN A 1 151 ? 18.370 106.916 114.721 1.00 23.89 187 GLN A N 1
ATOM 2325 C CA . GLN A 1 151 ? 17.615 106.792 115.953 1.00 28.11 187 GLN A CA 1
ATOM 2326 C C . GLN A 1 151 ? 17.390 108.178 116.544 1.00 31.62 187 GLN A C 1
ATOM 2327 O O . GLN A 1 151 ? 18.322 108.987 116.600 1.00 28.73 187 GLN A O 1
ATOM 2341 N N . PRO A 1 152 ? 16.149 108.465 116.968 1.00 34.60 188 PRO A N 1
ATOM 2342 C CA . PRO A 1 152 ? 15.879 109.793 117.534 1.00 32.95 188 PRO A CA 1
ATOM 2343 C C . PRO A 1 152 ? 16.495 109.961 118.914 1.00 29.54 188 PRO A C 1
ATOM 2344 O O . PRO A 1 152 ? 16.544 108.995 119.675 1.00 29.31 188 PRO A O 1
ATOM 2355 N N . GLN A 1 153 ? 16.981 111.158 119.222 1.00 27.13 189 GLN A N 1
ATOM 2356 C CA . GLN A 1 153 ? 17.480 111.452 120.563 1.00 28.43 189 GLN A CA 1
ATOM 2357 C C . GLN A 1 153 ? 17.099 112.878 120.907 1.00 32.15 189 GLN A C 1
ATOM 2358 O O . GLN A 1 153 ? 17.306 113.773 120.090 1.00 35.91 189 GLN A O 1
ATOM 2372 N N . SER A 1 154 ? 16.517 113.095 122.087 1.00 34.72 190 SER A N 1
ATOM 2373 C CA . SER A 1 154 ? 16.206 114.456 122.526 1.00 38.89 190 SER A CA 1
ATOM 2374 C C . SER A 1 154 ? 17.362 115.056 123.330 1.00 36.76 190 SER A C 1
ATOM 2375 O O . SER A 1 154 ? 17.448 116.278 123.490 1.00 33.75 190 SER A O 1
ATOM 2383 N N . LYS A 1 155 ? 18.238 114.191 123.829 1.00 35.52 191 LYS A N 1
ATOM 2384 C CA . LYS A 1 155 ? 19.411 114.603 124.596 1.00 38.56 191 LYS A CA 1
ATOM 2385 C C . LYS A 1 155 ? 20.702 114.057 123.967 1.00 40.12 191 LYS A C 1
ATOM 2386 O O . LYS A 1 155 ? 20.794 112.880 123.620 1.00 37.95 191 LYS A O 1
ATOM 2405 N N . LEU A 1 156 ? 21.683 114.939 123.818 1.00 32.54 192 LEU A N 1
ATOM 2406 C CA . LEU A 1 156 ? 22.998 114.599 123.285 1.00 32.34 192 LEU A CA 1
ATOM 2407 C C . LEU A 1 156 ? 24.054 115.316 124.116 1.00 33.98 192 LEU A C 1
ATOM 2408 O O . LEU A 1 156 ? 24.072 116.547 124.156 1.00 31.01 192 LEU A O 1
ATOM 2424 N N . TYR A 1 157 ? 24.903 114.557 124.801 1.00 33.69 193 TYR A N 1
ATOM 2425 C CA . TYR A 1 157 ? 25.956 115.141 125.639 1.00 31.31 193 TYR A CA 1
ATOM 2426 C C . TYR A 1 157 ? 27.319 114.583 125.296 1.00 30.90 193 TYR A C 1
ATOM 2427 O O . TYR A 1 157 ? 27.473 113.371 125.117 1.00 34.06 193 TYR A O 1
ATOM 2445 N N . VAL A 1 158 ? 28.308 115.472 125.191 1.00 30.86 194 VAL A N 1
ATOM 2446 C CA . VAL A 1 158 ? 29.705 115.070 124.991 1.00 29.89 194 VAL A CA 1
ATOM 2447 C C . VAL A 1 158 ? 30.398 114.935 126.333 1.00 32.32 194 VAL A C 1
ATOM 2448 O O . VAL A 1 158 ? 30.438 115.904 127.098 1.00 35.54 194 VAL A O 1
ATOM 2461 N N . ARG A 1 159 ? 30.945 113.755 126.621 1.00 31.50 195 ARG A N 1
ATOM 2462 C CA . ARG A 1 159 ? 31.666 113.542 127.877 1.00 35.04 195 ARG A CA 1
ATOM 2463 C C . ARG A 1 159 ? 32.755 114.600 128.016 1.00 33.44 195 ARG A C 1
ATOM 2464 O O . ARG A 1 159 ? 33.443 114.905 127.044 1.00 32.20 195 ARG A O 1
ATOM 2485 N N . GLY A 1 160 ? 32.892 115.158 129.217 1.00 30.48 196 GLY A N 1
ATOM 2486 C CA . GLY A 1 160 ? 33.891 116.180 129.494 1.00 30.92 196 GLY A CA 1
ATOM 2487 C C . GLY A 1 160 ? 35.332 115.686 129.374 1.00 33.03 196 GLY A C 1
ATOM 2488 O O . GLY A 1 160 ? 36.238 116.478 129.184 1.00 30.69 196 GLY A O 1
ATOM 2492 N N . ASP A 1 161 ? 35.558 114.381 129.498 1.00 34.02 197 ASP A N 1
ATOM 2493 C CA . ASP A 1 161 ? 36.923 113.843 129.405 1.00 33.31 197 ASP A CA 1
ATOM 2494 C C . ASP A 1 161 ? 37.293 113.401 127.979 1.00 34.60 197 ASP A C 1
ATOM 2495 O O . ASP A 1 161 ? 38.336 112.773 127.766 1.00 33.70 197 ASP A O 1
ATOM 2504 N N . THR A 1 162 ? 36.450 113.734 127.003 1.00 30.46 198 THR A N 1
ATOM 2505 C CA . THR A 1 162 ? 36.704 113.342 125.615 1.00 32.10 198 THR A CA 1
ATOM 2506 C C . THR A 1 162 ? 38.036 113.901 125.118 1.00 30.14 198 THR A C 1
ATOM 2507 O O . THR A 1 162 ? 38.303 115.090 125.219 1.00 26.80 198 THR A O 1
ATOM 2518 N N . HIS A 1 163 ? 38.868 113.033 124.574 1.00 25.57 199 HIS A N 1
ATOM 2519 C CA . HIS A 1 163 ? 40.161 113.439 124.051 1.00 29.15 199 HIS A CA 1
ATOM 2520 C C . HIS A 1 163 ? 40.556 112.431 122.979 1.00 33.10 199 HIS A C 1
ATOM 2521 O O . HIS A 1 163 ? 41.129 111.384 123.270 1.00 32.54 199 HIS A O 1
ATOM 2535 N N . ILE A 1 164 ? 40.204 112.768 121.747 1.00 34.51 200 ILE A N 1
ATOM 2536 C CA . ILE A 1 164 ? 40.368 111.908 120.588 1.00 30.90 200 ILE A CA 1
ATOM 2537 C C . ILE A 1 164 ? 41.366 112.562 119.667 1.00 29.66 200 ILE A C 1
ATOM 2538 O O . ILE A 1 164 ? 41.213 113.719 119.307 1.00 28.14 200 ILE A O 1
ATOM 2554 N N . VAL A 1 165 ? 42.425 111.838 119.339 1.00 29.37 201 VAL A N 1
ATOM 2555 C CA . VAL A 1 165 ? 43.406 112.318 118.389 1.00 26.54 201 VAL A CA 1
ATOM 2556 C C . VAL A 1 165 ? 43.576 111.217 117.346 1.00 26.58 201 VAL A C 1
ATOM 2557 O O . VAL A 1 165 ? 43.987 110.097 117.675 1.00 25.24 201 VAL A O 1
ATOM 2570 N N . GLU A 1 166 ? 43.224 111.535 116.103 1.00 23.26 202 GLU A N 1
ATOM 2571 C CA . GLU A 1 166 ? 43.192 110.545 115.006 1.00 21.48 202 GLU A CA 1
ATOM 2572 C C . GLU A 1 166 ? 43.901 111.071 113.739 1.00 22.50 202 GLU A C 1
ATOM 2573 O O . GLU A 1 166 ? 43.868 112.264 113.452 1.00 21.01 202 GLU A O 1
ATOM 2585 N N . GLN A 1 167 ? 44.542 110.182 112.987 1.00 21.27 203 GLN A N 1
ATOM 2586 C CA . GLN A 1 167 ? 45.055 110.509 111.648 1.00 20.06 203 GLN A CA 1
ATOM 2587 C C . GLN A 1 167 ? 45.284 109.200 110.883 1.00 17.75 203 GLN A C 1
ATOM 2588 O O . GLN A 1 167 ? 45.500 108.148 111.502 1.00 18.80 203 GLN A O 1
ATOM 2602 N N . PRO A 1 168 ? 45.240 109.253 109.551 1.00 17.40 204 PRO A N 1
ATOM 2603 C CA . PRO A 1 168 ? 45.282 108.011 108.768 1.00 17.46 204 PRO A CA 1
ATOM 2604 C C . PRO A 1 168 ? 46.700 107.440 108.617 1.00 19.64 204 PRO A C 1
ATOM 2605 O O . PRO A 1 168 ? 47.657 108.213 108.576 1.00 19.86 204 PRO A O 1
ATOM 2616 N N . LYS A 1 169 ? 46.812 106.116 108.541 1.00 19.40 205 LYS A N 1
ATOM 2617 C CA . LYS A 1 169 ? 48.080 105.428 108.248 1.00 17.14 205 LYS A CA 1
ATOM 2618 C C . LYS A 1 169 ? 48.352 105.320 106.741 1.00 17.83 205 LYS A C 1
ATOM 2619 O O . LYS A 1 169 ? 49.504 105.283 106.294 1.00 21.04 205 LYS A O 1
ATOM 2638 N N . VAL A 1 170 ? 47.284 105.219 105.965 1.00 16.39 206 VAL A N 1
ATOM 2639 C CA . VAL A 1 170 ? 47.379 105.143 104.516 1.00 16.02 206 VAL A CA 1
ATOM 2640 C C . VAL A 1 170 ? 46.990 106.515 103.958 1.00 18.45 206 VAL A C 1
ATOM 2641 O O . VAL A 1 170 ? 45.963 107.070 104.350 1.00 16.52 206 VAL A O 1
ATOM 2654 N N . GLN A 1 171 ? 47.793 107.075 103.057 1.00 15.25 207 GLN A N 1
ATOM 2655 C CA . GLN A 1 171 ? 47.627 108.493 102.734 1.00 15.80 207 GLN A CA 1
ATOM 2656 C C . GLN A 1 171 ? 46.404 108.768 101.840 1.00 16.86 207 GLN A C 1
ATOM 2657 O O . GLN A 1 171 ? 45.702 109.763 102.039 1.00 16.86 207 GLN A O 1
ATOM 2671 N N . TYR A 1 172 ? 46.189 107.920 100.843 1.00 17.12 208 TYR A N 1
ATOM 2672 C CA . TYR A 1 172 ? 45.044 108.054 99.924 1.00 19.98 208 TYR A CA 1
ATOM 2673 C C . TYR A 1 172 ? 44.237 106.764 99.975 1.00 18.21 208 TYR A C 1
ATOM 2674 O O . TYR A 1 172 ? 44.802 105.679 99.854 1.00 14.84 208 TYR A O 1
ATOM 2692 N N . ARG A 1 173 ? 42.925 106.890 100.165 1.00 14.85 209 ARG A N 1
ATOM 2693 C CA . ARG A 1 173 ? 42.051 105.764 100.541 1.00 15.19 209 ARG A CA 1
ATOM 2694 C C . ARG A 1 173 ? 40.751 105.896 99.786 1.00 17.54 209 ARG A C 1
ATOM 2695 O O . ARG A 1 173 ? 40.059 106.927 99.891 1.00 16.64 209 ARG A O 1
ATOM 2716 N N . GLY A 1 174 ? 40.382 104.885 99.015 1.00 14.91 210 GLY A N 1
ATOM 2717 C CA . GLY A 1 174 ? 39.152 105.036 98.269 1.00 15.91 210 GLY A CA 1
ATOM 2718 C C . GLY A 1 174 ? 38.719 103.905 97.359 1.00 16.10 210 GLY A C 1
ATOM 2719 O O . GLY A 1 174 ? 39.109 102.755 97.541 1.00 14.32 210 GLY A O 1
ATOM 2723 N N . ILE A 1 175 ? 37.888 104.257 96.381 1.00 15.17 211 ILE A N 1
ATOM 2724 C CA . ILE A 1 175 ? 37.174 103.275 95.565 1.00 14.21 211 ILE A CA 1
ATOM 2725 C C . ILE A 1 175 ? 37.229 103.578 94.071 1.00 16.39 211 ILE A C 1
ATOM 2726 O O . ILE A 1 175 ? 37.509 104.696 93.655 1.00 15.05 211 ILE A O 1
ATOM 2742 N N . PHE A 1 176 ? 36.912 102.549 93.293 1.00 15.47 212 PHE A N 1
ATOM 2743 C CA . PHE A 1 176 ? 36.793 102.571 91.845 1.00 12.88 212 PHE A CA 1
ATOM 2744 C C . PHE A 1 176 ? 35.423 102.046 91.470 1.00 12.69 212 PHE A C 1
ATOM 2745 O O . PHE A 1 176 ? 35.132 100.880 91.728 1.00 12.24 212 PHE A O 1
ATOM 2762 N N . LEU A 1 177 ? 34.585 102.900 90.879 1.00 14.52 213 LEU A N 1
ATOM 2763 C CA . LEU A 1 177 ? 33.304 102.475 90.293 1.00 13.26 213 LEU A CA 1
ATOM 2764 C C . LEU A 1 177 ? 33.569 101.829 88.952 1.00 14.68 213 LEU A C 1
ATOM 2765 O O . LEU A 1 177 ? 34.087 102.472 88.045 1.00 15.23 213 LEU A O 1
ATOM 2781 N N . ASN A 1 178 ? 33.221 100.551 88.812 1.00 14.88 214 ASN A N 1
ATOM 2782 C CA . ASN A 1 178 ? 33.638 99.796 87.630 1.00 14.59 214 ASN A CA 1
ATOM 2783 C C . ASN A 1 178 ? 32.657 98.662 87.357 1.00 16.53 214 ASN A C 1
ATOM 2784 O O . ASN A 1 178 ? 31.801 98.380 88.199 1.00 16.99 214 ASN A O 1
ATOM 2795 N N . ASP A 1 179 ? 32.774 98.009 86.205 1.00 19.31 215 ASP A N 1
ATOM 2796 C CA . ASP A 1 179 ? 31.815 96.949 85.848 1.00 22.52 215 ASP A CA 1
ATOM 2797 C C . ASP A 1 179 ? 30.374 97.462 86.019 1.00 20.97 215 ASP A C 1
ATOM 2798 O O . ASP A 1 179 ? 29.490 96.739 86.504 1.00 16.91 215 ASP A O 1
ATOM 2807 N N . GLU A 1 180 ? 30.148 98.721 85.658 1.00 18.08 216 GLU A N 1
ATOM 2808 C CA . GLU A 1 180 ? 29.006 99.449 86.206 1.00 18.48 216 GLU A CA 1
ATOM 2809 C C . GLU A 1 180 ? 27.703 99.250 85.425 1.00 20.83 216 GLU A C 1
ATOM 2810 O O . GLU A 1 180 ? 26.654 99.676 85.890 1.00 20.53 216 GLU A O 1
ATOM 2822 N N . ALA A 1 181 ? 27.773 98.645 84.234 1.00 24.00 217 ALA A N 1
ATOM 2823 C CA . ALA A 1 181 ? 26.567 98.313 83.463 1.00 23.05 217 ALA A CA 1
ATOM 2824 C C . ALA A 1 181 ? 26.286 96.813 83.614 1.00 21.24 217 ALA A C 1
ATOM 2825 O O . ALA A 1 181 ? 27.215 96.021 83.599 1.00 20.83 217 ALA A O 1
ATOM 2832 N N . PRO A 1 182 ? 25.007 96.416 83.735 1.00 19.97 218 PRO A N 1
ATOM 2833 C CA . PRO A 1 182 ? 23.795 97.235 83.636 1.00 23.30 218 PRO A CA 1
ATOM 2834 C C . PRO A 1 182 ? 23.350 97.939 84.939 1.00 25.47 218 PRO A C 1
ATOM 2835 O O . PRO A 1 182 ? 22.609 98.918 84.852 1.00 26.19 218 PRO A O 1
ATOM 2846 N N . ALA A 1 183 ? 23.799 97.483 86.109 1.00 20.00 219 ALA A N 1
ATOM 2847 C CA . ALA A 1 183 ? 23.106 97.818 87.363 1.00 19.62 219 ALA A CA 1
ATOM 2848 C C . ALA A 1 183 ? 23.281 99.280 87.838 1.00 16.21 219 ALA A C 1
ATOM 2849 O O . ALA A 1 183 ? 22.306 100.012 87.949 1.00 15.70 219 ALA A O 1
ATOM 2856 N N . LEU A 1 184 ? 24.508 99.705 88.102 1.00 16.92 220 LEU A N 1
ATOM 2857 C CA . LEU A 1 184 ? 24.726 101.080 88.576 1.00 18.31 220 LEU A CA 1
ATOM 2858 C C . LEU A 1 184 ? 24.327 102.072 87.492 1.00 17.27 220 LEU A C 1
ATOM 2859 O O . LEU A 1 184 ? 23.646 103.073 87.740 1.00 18.47 220 LEU A O 1
ATOM 2875 N N . THR A 1 185 ? 24.724 101.767 86.267 1.00 17.28 221 THR A N 1
ATOM 2876 C CA . THR A 1 185 ? 24.455 102.649 85.140 1.00 17.26 221 THR A CA 1
ATOM 2877 C C . THR A 1 185 ? 22.958 102.890 84.932 1.00 17.66 221 THR A C 1
ATOM 2878 O O . THR A 1 185 ? 22.521 104.033 84.794 1.00 19.01 221 THR A O 1
ATOM 2889 N N . ASN A 1 186 ? 22.156 101.833 84.924 1.00 18.26 222 ASN A N 1
ATOM 2890 C CA . ASN A 1 186 ? 20.716 102.031 84.749 1.00 18.10 222 ASN A CA 1
ATOM 2891 C C . ASN A 1 186 ? 20.072 102.739 85.938 1.00 17.29 222 ASN A C 1
ATOM 2892 O O . ASN A 1 186 ? 19.153 103.537 85.754 1.00 18.48 222 ASN A O 1
ATOM 2903 N N . TRP A 1 187 ? 20.568 102.491 87.144 1.00 16.81 223 TRP A N 1
ATOM 2904 C CA . TRP A 1 187 ? 20.092 103.228 88.326 1.00 17.17 223 TRP A CA 1
ATOM 2905 C C . TRP A 1 187 ? 20.491 104.705 88.234 1.00 17.73 223 TRP A C 1
ATOM 2906 O O . TRP A 1 187 ? 19.667 105.599 88.487 1.00 19.06 223 TRP A O 1
ATOM 2927 N N . VAL A 1 188 ? 21.749 104.973 87.861 1.00 17.63 224 VAL A N 1
ATOM 2928 C CA . VAL A 1 188 ? 22.202 106.365 87.733 1.00 18.01 224 VAL A CA 1
ATOM 2929 C C . VAL A 1 188 ? 21.373 107.111 86.685 1.00 21.69 224 VAL A C 1
ATOM 2930 O O . VAL A 1 188 ? 20.917 108.250 86.909 1.00 22.63 224 VAL A O 1
ATOM 2943 N N . HIS A 1 189 ? 21.148 106.472 85.547 1.00 19.76 225 HIS A N 1
ATOM 2944 C CA . HIS A 1 189 ? 20.376 107.116 84.495 1.00 26.02 225 HIS A CA 1
ATOM 2945 C C . HIS A 1 189 ? 18.939 107.366 84.916 1.00 26.00 225 HIS A C 1
ATOM 2946 O O . HIS A 1 189 ? 18.368 108.406 84.568 1.00 23.18 225 HIS A O 1
ATOM 2960 N N . ALA A 1 190 ? 18.356 106.462 85.690 1.00 22.41 226 ALA A N 1
ATOM 2961 C CA . ALA A 1 190 ? 16.967 106.667 86.120 1.00 22.38 226 ALA A CA 1
ATOM 2962 C C . ALA A 1 190 ? 16.878 107.771 87.146 1.00 23.11 226 ALA A C 1
ATOM 2963 O O . ALA A 1 190 ? 15.874 108.477 87.221 1.00 23.85 226 ALA A O 1
ATOM 2970 N N . ASN A 1 191 ? 17.921 107.936 87.948 1.00 23.81 227 ASN A N 1
ATOM 2971 C CA . ASN A 1 191 ? 17.845 108.893 89.036 1.00 23.28 227 ASN A CA 1
ATOM 2972 C C . ASN A 1 191 ? 18.428 110.276 88.745 1.00 23.84 227 ASN A C 1
ATOM 2973 O O . ASN A 1 191 ? 17.942 111.261 89.287 1.00 25.52 227 ASN A O 1
ATOM 2984 N N . TYR A 1 192 ? 19.466 110.336 87.911 1.00 23.60 228 TYR A N 1
ATOM 2985 C CA . TYR A 1 192 ? 20.227 111.577 87.676 1.00 24.01 228 TYR A CA 1
ATOM 2986 C C . TYR A 1 192 ? 20.377 111.924 86.194 1.00 25.83 228 TYR A C 1
ATOM 2987 O O . TYR A 1 192 ? 20.855 113.004 85.848 1.00 25.02 228 TYR A O 1
ATOM 3005 N N . GLY A 1 193 ? 19.971 111.002 85.325 1.00 26.44 229 GLY A N 1
ATOM 3006 C CA . GLY A 1 193 ? 20.104 111.174 83.891 1.00 28.24 229 GLY A CA 1
ATOM 3007 C C . GLY A 1 193 ? 21.419 110.636 83.348 1.00 27.36 229 GLY A C 1
ATOM 3008 O O . GLY A 1 193 ? 21.438 110.018 82.278 1.00 30.96 229 GLY A O 1
ATOM 3012 N N . ASN A 1 194 ? 22.505 110.873 84.086 1.00 25.15 230 ASN A N 1
ATOM 3013 C CA . ASN A 1 194 ? 23.830 110.369 83.726 1.00 24.08 230 ASN A CA 1
ATOM 3014 C C . ASN A 1 194 ? 24.800 110.501 84.910 1.00 23.06 230 ASN A C 1
ATOM 3015 O O . ASN A 1 194 ? 24.409 110.965 85.977 1.00 24.02 230 ASN A O 1
ATOM 3026 N N . TYR A 1 195 ? 26.062 110.108 84.715 1.00 21.09 231 TYR A N 1
ATOM 3027 C CA . TYR A 1 195 ? 27.093 110.229 85.757 1.00 19.37 231 TYR A CA 1
ATOM 3028 C C . TYR A 1 195 ? 27.589 111.682 85.881 1.00 19.62 231 TYR A C 1
ATOM 3029 O O . TYR A 1 195 ? 28.741 112.007 85.560 1.00 19.76 231 TYR A O 1
ATOM 3047 N N . ASN A 1 196 ? 26.693 112.557 86.324 1.00 21.21 232 ASN A N 1
ATOM 3048 C CA . ASN A 1 196 ? 26.970 113.987 86.479 1.00 21.10 232 ASN A CA 1
ATOM 3049 C C . ASN A 1 196 ? 27.198 114.325 87.945 1.00 25.26 232 ASN A C 1
ATOM 3050 O O . ASN A 1 196 ? 27.276 113.421 88.777 1.00 20.32 232 ASN A O 1
ATOM 3061 N N . SER A 1 197 ? 27.304 115.614 88.275 1.00 26.24 233 SER A N 1
ATOM 3062 C CA . SER A 1 197 ? 27.695 115.987 89.631 1.00 23.51 233 SER A CA 1
ATOM 3063 C C . SER A 1 197 ? 26.560 115.779 90.651 1.00 24.69 233 SER A C 1
ATOM 3064 O O . SER A 1 197 ? 26.818 115.705 91.855 1.00 23.06 233 SER A O 1
ATOM 3072 N N . GLN A 1 198 ? 25.315 115.680 90.190 1.00 22.92 234 GLN A N 1
ATOM 3073 C CA . GLN A 1 198 ? 24.233 115.322 91.102 1.00 25.96 234 GLN A CA 1
ATOM 3074 C C . GLN A 1 198 ? 24.433 113.902 91.616 1.00 26.05 234 GLN A C 1
ATOM 3075 O O . GLN A 1 198 ? 24.174 113.620 92.793 1.00 24.00 234 GLN A O 1
ATOM 3089 N N . PHE A 1 199 ? 24.904 113.008 90.744 1.00 22.74 235 PHE A N 1
ATOM 3090 C CA . PHE A 1 199 ? 25.269 111.673 91.197 1.00 19.59 235 PHE A CA 1
ATOM 3091 C C . PHE A 1 199 ? 26.558 111.729 92.021 1.00 21.39 235 PHE A C 1
ATOM 3092 O O . PHE A 1 199 ? 26.626 111.177 93.129 1.00 20.40 235 PHE A O 1
ATOM 3109 N N . TYR A 1 200 ? 27.594 112.382 91.504 1.00 20.25 236 TYR A N 1
ATOM 3110 C CA . TYR A 1 200 ? 28.892 112.201 92.144 1.00 18.86 236 TYR A CA 1
ATOM 3111 C C . TYR A 1 200 ? 28.958 112.866 93.518 1.00 20.93 236 TYR A C 1
ATOM 3112 O O . TYR A 1 200 ? 29.687 112.390 94.392 1.00 21.52 236 TYR A O 1
ATOM 3130 N N . THR A 1 201 ? 28.173 113.916 93.761 1.00 23.40 237 THR A N 1
ATOM 3131 C CA . THR A 1 201 ? 28.236 114.515 95.097 1.00 23.94 237 THR A CA 1
ATOM 3132 C C . THR A 1 201 ? 27.682 113.542 96.156 1.00 23.49 237 THR A C 1
ATOM 3133 O O . THR A 1 201 ? 28.111 113.607 97.305 1.00 23.72 237 THR A O 1
ATOM 3144 N N . GLN A 1 202 ? 26.760 112.643 95.781 1.00 22.17 238 GLN A N 1
ATOM 3145 C CA . GLN A 1 202 ? 26.317 111.583 96.694 1.00 23.88 238 GLN A CA 1
ATOM 3146 C C . GLN A 1 202 ? 27.462 110.627 97.037 1.00 21.98 238 GLN A C 1
ATOM 3147 O O . GLN A 1 202 ? 27.577 110.145 98.176 1.00 19.82 238 GLN A O 1
ATOM 3161 N N . VAL A 1 203 ? 28.295 110.343 96.045 1.00 19.18 239 VAL A N 1
ATOM 3162 C CA . VAL A 1 203 ? 29.465 109.493 96.272 1.00 19.10 239 VAL A CA 1
ATOM 3163 C C . VAL A 1 203 ? 30.524 110.211 97.132 1.00 17.87 239 VAL A C 1
ATOM 3164 O O . VAL A 1 203 ? 31.100 109.606 98.036 1.00 18.18 239 VAL A O 1
ATOM 3177 N N . PHE A 1 204 ? 30.780 111.484 96.843 1.00 18.60 240 PHE A N 1
ATOM 3178 C CA . PHE A 1 204 ? 31.777 112.234 97.596 1.00 20.52 240 PHE A CA 1
ATOM 3179 C C . PHE A 1 204 ? 31.413 112.236 99.066 1.00 19.66 240 PHE A C 1
ATOM 3180 O O . PHE A 1 204 ? 32.262 112.075 99.913 1.00 18.88 240 PHE A O 1
ATOM 3197 N N . GLU A 1 205 ? 30.137 112.475 99.349 1.00 20.46 241 GLU A N 1
ATOM 3198 C CA . GLU A 1 205 ? 29.692 112.570 100.707 1.00 19.67 241 GLU A CA 1
ATOM 3199 C C . GLU A 1 205 ? 29.886 111.246 101.421 1.00 18.44 241 GLU A C 1
ATOM 3200 O O . GLU A 1 205 ? 30.350 111.223 102.565 1.00 18.68 241 GLU A O 1
ATOM 3212 N N . LEU A 1 206 ? 29.570 110.142 100.753 1.00 18.01 242 LEU A N 1
ATOM 3213 C CA . LEU A 1 206 ? 29.753 108.844 101.374 1.00 19.39 242 LEU A CA 1
ATOM 3214 C C . LEU A 1 206 ? 31.226 108.603 101.713 1.00 20.38 242 LEU A C 1
ATOM 3215 O O . LEU A 1 206 ? 31.554 108.096 102.785 1.00 18.93 242 LEU A O 1
ATOM 3231 N N . LEU A 1 207 ? 32.107 108.896 100.766 1.00 18.74 243 LEU A N 1
ATOM 3232 C CA . LEU A 1 207 ? 33.531 108.689 100.991 1.00 18.72 243 LEU A CA 1
ATOM 3233 C C . LEU A 1 207 ? 34.016 109.500 102.204 1.00 17.95 243 LEU A C 1
ATOM 3234 O O . LEU A 1 207 ? 34.720 108.961 103.060 1.00 16.39 243 LEU A O 1
ATOM 3250 N N . LEU A 1 208 ? 33.599 110.759 102.319 1.00 17.40 244 LEU A N 1
ATOM 3251 C CA . LEU A 1 208 ? 34.058 111.597 103.446 1.00 19.18 244 LEU A CA 1
ATOM 3252 C C . LEU A 1 208 ? 33.532 111.056 104.781 1.00 20.67 244 LEU A C 1
ATOM 3253 O O . LEU A 1 208 ? 34.246 111.072 105.781 1.00 22.15 244 LEU A O 1
ATOM 3269 N N . ARG A 1 209 ? 32.293 110.560 104.781 1.00 18.55 245 ARG A N 1
ATOM 3270 C CA . ARG A 1 209 ? 31.682 110.000 105.984 1.00 17.88 245 ARG A CA 1
ATOM 3271 C C . ARG A 1 209 ? 32.412 108.723 106.422 1.00 18.05 245 ARG A C 1
ATOM 3272 O O . ARG A 1 209 ? 32.433 108.389 107.610 1.00 20.26 245 ARG A O 1
ATOM 3293 N N . LEU A 1 210 ? 33.040 108.049 105.462 1.00 16.83 246 LEU A N 1
ATOM 3294 C CA . LEU A 1 210 ? 33.841 106.855 105.706 1.00 17.97 246 LEU A CA 1
ATOM 3295 C C . LEU A 1 210 ? 35.320 107.196 105.928 1.00 20.38 246 LEU A C 1
ATOM 3296 O O . LEU A 1 210 ? 36.153 106.296 105.961 1.00 20.31 246 LEU A O 1
ATOM 3312 N N . LYS A 1 211 ? 35.622 108.490 106.046 1.00 19.95 247 LYS A N 1
ATOM 3313 C CA . LYS A 1 211 ? 36.988 109.005 106.271 1.00 20.04 247 LYS A CA 1
ATOM 3314 C C . LYS A 1 211 ? 37.936 108.615 105.144 1.00 19.69 247 LYS A C 1
ATOM 3315 O O . LYS A 1 211 ? 39.130 108.382 105.365 1.00 20.31 247 LYS A O 1
ATOM 3334 N N . ALA A 1 212 ? 37.373 108.542 103.942 1.00 17.89 248 ALA A N 1
ATOM 3335 C CA . ALA A 1 212 ? 38.113 108.291 102.716 1.00 18.28 248 ALA A CA 1
ATOM 3336 C C . ALA A 1 212 ? 38.267 109.565 101.896 1.00 17.11 248 ALA A C 1
ATOM 3337 O O . ALA A 1 212 ? 37.623 110.585 102.170 1.00 17.86 248 ALA A O 1
ATOM 3344 N N . ASN A 1 213 ? 39.140 109.523 100.898 1.00 17.75 249 ASN A N 1
ATOM 3345 C CA . ASN A 1 213 ? 39.511 110.740 100.176 1.00 17.69 249 ASN A CA 1
ATOM 3346 C C . ASN A 1 213 ? 39.893 110.567 98.711 1.00 17.98 249 ASN A C 1
ATOM 3347 O O . ASN A 1 213 ? 40.500 111.463 98.143 1.00 17.06 249 ASN A O 1
ATOM 3358 N N . PHE A 1 214 ? 39.542 109.435 98.089 1.00 17.79 250 PHE A N 1
ATOM 3359 C CA . PHE A 1 214 ? 40.142 109.061 96.795 1.00 18.82 250 PHE A CA 1
ATOM 3360 C C . PHE A 1 214 ? 39.130 108.326 95.926 1.00 17.81 250 PHE A C 1
ATOM 3361 O O . PHE A 1 214 ? 38.362 107.507 96.416 1.00 15.60 250 PHE A O 1
ATOM 3378 N N . LEU A 1 215 ? 39.142 108.618 94.637 1.00 15.28 251 LEU A N 1
ATOM 3379 C CA . LEU A 1 215 ? 38.167 108.033 93.700 1.00 15.07 251 LEU A CA 1
ATOM 3380 C C . LEU A 1 215 ? 38.707 107.850 92.291 1.00 17.93 251 LEU A C 1
ATOM 3381 O O . LEU A 1 215 ? 39.303 108.769 91.724 1.00 18.12 251 LEU A O 1
ATOM 3397 N N . TRP A 1 216 ? 38.481 106.663 91.727 1.00 14.46 252 TRP A N 1
ATOM 3398 C CA . TRP A 1 216 ? 38.555 106.473 90.290 1.00 14.47 252 TRP A CA 1
ATOM 3399 C C . TRP A 1 216 ? 37.116 106.424 89.792 1.00 17.39 252 TRP A C 1
ATOM 3400 O O . TRP A 1 216 ? 36.340 105.584 90.267 1.00 16.59 252 TRP A O 1
ATOM 3421 N N . PRO A 1 217 ? 36.753 107.299 88.841 1.00 15.17 253 PRO A N 1
ATOM 3422 C CA . PRO A 1 217 ? 35.348 107.359 88.423 1.00 16.27 253 PRO A CA 1
ATOM 3423 C C . PRO A 1 217 ? 34.953 106.310 87.394 1.00 15.98 253 PRO A C 1
ATOM 3424 O O . PRO A 1 217 ? 35.834 105.692 86.777 1.00 15.03 253 PRO A O 1
ATOM 3435 N N . ALA A 1 218 ? 33.643 106.163 87.169 1.00 18.94 254 ALA A N 1
ATOM 3436 C CA . ALA A 1 218 ? 33.113 105.233 86.156 1.00 17.31 254 ALA A CA 1
ATOM 3437 C C . ALA A 1 218 ? 33.665 105.611 84.780 1.00 15.48 254 ALA A C 1
ATOM 3438 O O . ALA A 1 218 ? 33.657 106.785 84.435 1.00 17.10 254 ALA A O 1
ATOM 3462 N N . TRP A 1 220 ? 33.537 102.965 81.789 1.00 16.35 256 TRP A N 1
ATOM 3463 C CA . TRP A 1 220 ? 33.159 102.071 80.698 1.00 16.85 256 TRP A CA 1
ATOM 3464 C C . TRP A 1 220 ? 32.552 102.838 79.532 1.00 17.44 256 TRP A C 1
ATOM 3465 O O . TRP A 1 220 ? 32.875 102.586 78.377 1.00 18.33 256 TRP A O 1
ATOM 3486 N N . ASN A 1 221 ? 31.631 103.748 79.837 1.00 19.70 257 ASN A N 1
ATOM 3487 C CA . ASN A 1 221 ? 30.972 104.523 78.785 1.00 22.73 257 ASN A CA 1
ATOM 3488 C C . ASN A 1 221 ? 30.735 105.970 79.235 1.00 24.85 257 ASN A C 1
ATOM 3489 O O . ASN A 1 221 ? 29.761 106.608 78.834 1.00 22.45 257 ASN A O 1
ATOM 3500 N N . ASN A 1 222 ? 31.641 106.469 80.073 1.00 22.80 258 ASN A N 1
ATOM 3501 C CA . ASN A 1 222 ? 31.577 107.826 80.611 1.00 22.65 258 ASN A CA 1
ATOM 3502 C C . ASN A 1 222 ? 32.961 108.431 80.745 1.00 21.89 258 ASN A C 1
ATOM 3503 O O . ASN A 1 222 ? 33.953 107.708 80.835 1.00 20.07 258 ASN A O 1
ATOM 3514 N N . SER A 1 223 ? 33.011 109.757 80.764 1.00 21.40 259 SER A N 1
ATOM 3515 C CA . SER A 1 223 ? 34.254 110.501 80.970 1.00 23.03 259 SER A CA 1
ATOM 3516 C C . SER A 1 223 ? 33.992 111.585 82.004 1.00 25.31 259 SER A C 1
ATOM 3517 O O . SER A 1 223 ? 33.401 112.615 81.682 1.00 24.94 259 SER A O 1
ATOM 3525 N N . PHE A 1 224 ? 34.443 111.330 83.230 1.00 20.73 260 PHE A N 1
ATOM 3526 C CA . PHE A 1 224 ? 34.194 112.152 84.414 1.00 20.75 260 PHE A CA 1
ATOM 3527 C C . PHE A 1 224 ? 34.270 113.661 84.193 1.00 21.95 260 PHE A C 1
ATOM 3528 O O . PHE A 1 224 ? 33.341 114.383 84.564 1.00 22.31 260 PHE A O 1
ATOM 3545 N N . SER A 1 225 ? 35.380 114.118 83.612 1.00 20.55 261 SER A N 1
ATOM 3546 C CA . SER A 1 225 ? 35.662 115.546 83.426 1.00 24.94 261 SER A CA 1
ATOM 3547 C C . SER A 1 225 ? 34.864 116.167 82.295 1.00 29.60 261 SER A C 1
ATOM 3548 O O . SER A 1 225 ? 34.758 117.388 82.206 1.00 29.02 261 SER A O 1
ATOM 3556 N N . VAL A 1 226 ? 34.312 115.330 81.425 1.00 30.00 262 VAL A N 1
ATOM 3557 C CA . VAL A 1 226 ? 33.575 115.812 80.244 1.00 27.30 262 VAL A CA 1
ATOM 3558 C C . VAL A 1 226 ? 32.052 115.805 80.451 1.00 24.31 262 VAL A C 1
ATOM 3559 O O . VAL A 1 226 ? 31.356 116.759 80.077 1.00 24.78 262 VAL A O 1
ATOM 3572 N N . ASP A 1 227 ? 31.532 114.749 81.068 1.00 23.98 263 ASP A N 1
ATOM 3573 C CA . ASP A 1 227 ? 30.082 114.569 81.172 1.00 25.53 263 ASP A CA 1
ATOM 3574 C C . ASP A 1 227 ? 29.423 115.681 81.993 1.00 24.68 263 ASP A C 1
ATOM 3575 O O . ASP A 1 227 ? 28.270 116.057 81.742 1.00 24.22 263 ASP A O 1
ATOM 3584 N N . ASP A 1 228 ? 30.164 116.188 82.973 1.00 26.99 264 ASP A N 1
ATOM 3585 C CA . ASP A 1 228 ? 29.767 117.359 83.760 1.00 27.20 264 ASP A CA 1
ATOM 3586 C C . ASP A 1 228 ? 31.031 118.079 84.257 1.00 26.35 264 ASP A C 1
ATOM 3587 O O . ASP A 1 228 ? 31.741 117.559 85.122 1.00 25.48 264 ASP A O 1
ATOM 3596 N N . PRO A 1 229 ? 31.308 119.280 83.721 1.00 30.41 265 PRO A N 1
ATOM 3597 C CA . PRO A 1 229 ? 32.491 120.029 84.147 1.00 29.42 265 PRO A CA 1
ATOM 3598 C C . PRO A 1 229 ? 32.507 120.265 85.646 1.00 32.33 265 PRO A C 1
ATOM 3599 O O . PRO A 1 229 ? 33.579 120.496 86.213 1.00 35.66 265 PRO A O 1
ATOM 3610 N N . LEU A 1 230 ? 31.344 120.200 86.289 1.00 28.17 266 LEU A N 1
ATOM 3611 C CA . LEU A 1 230 ? 31.316 120.365 87.733 1.00 29.28 266 LEU A CA 1
ATOM 3612 C C . LEU A 1 230 ? 31.862 119.127 88.462 1.00 25.11 266 LEU A C 1
ATOM 3613 O O . LEU A 1 230 ? 32.181 119.214 89.650 1.00 26.62 266 LEU A O 1
ATOM 3629 N N . ASN A 1 231 ? 31.958 117.980 87.786 1.00 22.62 267 ASN A N 1
ATOM 3630 C CA . ASN A 1 231 ? 32.401 116.781 88.477 1.00 21.50 267 ASN A CA 1
ATOM 3631 C C . ASN A 1 231 ? 33.743 117.033 89.176 1.00 23.34 267 ASN A C 1
ATOM 3632 O O . ASN A 1 231 ? 33.846 116.888 90.396 1.00 24.51 267 ASN A O 1
ATOM 3643 N N . PRO A 1 232 ? 34.773 117.422 88.418 1.00 22.94 268 PRO A N 1
ATOM 3644 C CA . PRO A 1 232 ? 36.063 117.659 89.087 1.00 25.99 268 PRO A CA 1
ATOM 3645 C C . PRO A 1 232 ? 36.062 118.912 89.977 1.00 25.29 268 PRO A C 1
ATOM 3646 O O . PRO A 1 232 ? 36.779 118.953 90.988 1.00 24.15 268 PRO A O 1
ATOM 3657 N N . VAL A 1 233 ? 35.280 119.917 89.596 1.00 23.78 269 VAL A N 1
ATOM 3658 C CA . VAL A 1 233 ? 35.198 121.146 90.381 1.00 26.70 269 VAL A CA 1
ATOM 3659 C C . VAL A 1 233 ? 34.714 120.822 91.788 1.00 27.92 269 VAL A C 1
ATOM 3660 O O . VAL A 1 233 ? 35.315 121.255 92.781 1.00 24.18 269 VAL A O 1
ATOM 3673 N N . LEU A 1 234 ? 33.641 120.040 91.872 1.00 24.79 270 LEU A N 1
ATOM 3674 C CA . LEU A 1 234 ? 33.042 119.724 93.158 1.00 30.83 270 LEU A CA 1
ATOM 3675 C C . LEU A 1 234 ? 33.827 118.642 93.870 1.00 28.43 270 LEU A C 1
ATOM 3676 O O . LEU A 1 234 ? 33.869 118.631 95.099 1.00 23.08 270 LEU A O 1
ATOM 3692 N N . ALA A 1 235 ? 34.471 117.748 93.123 1.00 24.76 271 ALA A N 1
ATOM 3693 C CA . ALA A 1 235 ? 35.354 116.785 93.769 1.00 24.93 271 ALA A CA 1
ATOM 3694 C C . ALA A 1 235 ? 36.388 117.550 94.596 1.00 27.43 271 ALA A C 1
ATOM 3695 O O . ALA A 1 235 ? 36.575 117.311 95.800 1.00 23.06 271 ALA A O 1
ATOM 3702 N N . ASN A 1 236 ? 37.046 118.486 93.935 1.00 21.81 272 ASN A N 1
ATOM 3703 C CA . ASN A 1 236 ? 38.111 119.242 94.565 1.00 21.89 272 ASN A CA 1
ATOM 3704 C C . ASN A 1 236 ? 37.590 120.092 95.729 1.00 23.22 272 ASN A C 1
ATOM 3705 O O . ASN A 1 236 ? 38.246 120.217 96.758 1.00 26.04 272 ASN A O 1
ATOM 3716 N N . GLU A 1 237 ? 36.392 120.649 95.566 1.00 23.63 273 GLU A N 1
ATOM 3717 C CA . GLU A 1 237 ? 35.797 121.485 96.600 1.00 25.80 273 GLU A CA 1
ATOM 3718 C C . GLU A 1 237 ? 35.403 120.664 97.826 1.00 28.41 273 GLU A C 1
ATOM 3719 O O . GLU A 1 237 ? 35.635 121.076 98.958 1.00 26.07 273 GLU A O 1
ATOM 3731 N N . TYR A 1 238 ? 34.830 119.484 97.598 1.00 25.33 274 TYR A N 1
ATOM 3732 C CA . TYR A 1 238 ? 34.468 118.596 98.692 1.00 24.01 274 TYR A CA 1
ATOM 3733 C C . TYR A 1 238 ? 35.684 118.053 99.419 1.00 25.12 274 TYR A C 1
ATOM 3734 O O . TYR A 1 238 ? 35.643 117.825 100.631 1.00 24.53 274 TYR A O 1
ATOM 3752 N N . GLY A 1 239 ? 36.752 117.817 98.661 1.00 24.31 275 GLY A N 1
ATOM 3753 C CA . GLY A 1 239 ? 37.968 117.229 99.197 1.00 22.70 275 GLY A CA 1
ATOM 3754 C C . GLY A 1 239 ? 38.317 115.830 98.674 1.00 25.15 275 GLY A C 1
ATOM 3755 O O . GLY A 1 239 ? 39.266 115.225 99.165 1.00 26.30 275 GLY A O 1
ATOM 3759 N N . ILE A 1 240 ? 37.589 115.309 97.688 1.00 22.46 276 ILE A N 1
ATOM 3760 C CA . ILE A 1 240 ? 37.953 114.016 97.075 1.00 19.24 276 ILE A CA 1
ATOM 3761 C C . ILE A 1 240 ? 39.083 114.193 96.062 1.00 19.49 276 ILE A C 1
ATOM 3762 O O . ILE A 1 240 ? 38.966 114.964 95.114 1.00 21.02 276 ILE A O 1
ATOM 3778 N N . VAL A 1 241 ? 40.187 113.498 96.298 1.00 18.34 277 VAL A N 1
ATOM 3779 C CA . VAL A 1 241 ? 41.323 113.483 95.380 1.00 18.21 277 VAL A CA 1
ATOM 3780 C C . VAL A 1 241 ? 40.980 112.574 94.206 1.00 18.78 277 VAL A C 1
ATOM 3781 O O . VAL A 1 241 ? 40.626 111.420 94.400 1.00 17.61 277 VAL A O 1
ATOM 3811 N N . SER A 1 243 ? 41.679 110.526 90.580 1.00 19.50 279 SER A N 1
ATOM 3812 C CA . SER A 1 243 ? 42.657 109.913 89.705 1.00 20.39 279 SER A CA 1
ATOM 3813 C C . SER A 1 243 ? 41.880 109.104 88.644 1.00 20.38 279 SER A C 1
ATOM 3814 O O . SER A 1 243 ? 40.662 109.315 88.435 1.00 16.80 279 SER A O 1
ATOM 3822 N N . THR A 1 244 ? 42.582 108.206 87.971 1.00 18.24 280 THR A N 1
ATOM 3823 C CA . THR A 1 244 ? 42.008 107.387 86.921 1.00 15.20 280 THR A CA 1
ATOM 3824 C C . THR A 1 244 ? 42.528 105.975 87.082 1.00 15.07 280 THR A C 1
ATOM 3825 O O . THR A 1 244 ? 43.536 105.775 87.760 1.00 14.31 280 THR A O 1
ATOM 3836 N N . SER A 1 245 ? 41.876 105.000 86.455 1.00 14.13 281 SER A N 1
ATOM 3837 C CA . SER A 1 245 ? 42.360 103.624 86.511 1.00 14.24 281 SER A CA 1
ATOM 3838 C C . SER A 1 245 ? 43.677 103.519 85.766 1.00 16.12 281 SER A C 1
ATOM 3839 O O . SER A 1 245 ? 44.035 104.412 85.001 1.00 15.16 281 SER A O 1
ATOM 3847 N N . HIS A 1 246 ? 44.422 102.438 86.001 1.00 16.23 282 HIS A N 1
ATOM 3848 C CA . HIS A 1 246 ? 45.842 102.535 85.751 1.00 16.15 282 HIS A CA 1
ATOM 3849 C C . HIS A 1 246 ? 46.227 102.364 84.294 1.00 16.29 282 HIS A C 1
ATOM 3850 O O . HIS A 1 246 ? 47.390 102.552 83.971 1.00 18.67 282 HIS A O 1
ATOM 3864 N N . HIS A 1 247 ? 45.269 102.081 83.399 1.00 15.98 283 HIS A N 1
ATOM 3865 C CA . HIS A 1 247 ? 45.558 102.186 81.968 1.00 20.84 283 HIS A CA 1
ATOM 3866 C C . HIS A 1 247 ? 44.939 103.437 81.318 1.00 22.54 283 HIS A C 1
ATOM 3867 O O . HIS A 1 247 ? 44.877 103.527 80.092 1.00 20.45 283 HIS A O 1
ATOM 3881 N N . GLU A 1 248 ? 44.500 104.394 82.138 1.00 20.01 284 GLU A N 1
ATOM 3882 C CA . GLU A 1 248 ? 44.006 105.704 81.657 1.00 18.10 284 GLU A CA 1
ATOM 3883 C C . GLU A 1 248 ? 44.973 106.834 82.007 1.00 18.83 284 GLU A C 1
ATOM 3884 O O . GLU A 1 248 ? 44.800 107.527 83.024 1.00 17.33 284 GLU A O 1
ATOM 3896 N N . PRO A 1 249 ? 46.005 107.037 81.184 1.00 18.92 285 PRO A N 1
ATOM 3897 C CA . PRO A 1 249 ? 47.021 107.979 81.668 1.00 25.21 285 PRO A CA 1
ATOM 3898 C C . PRO A 1 249 ? 46.659 109.455 81.535 1.00 28.01 285 PRO A C 1
ATOM 3899 O O . PRO A 1 249 ? 45.804 109.829 80.734 1.00 23.99 285 PRO A O 1
ATOM 3944 N N . ARG A 1 252 ? 43.137 111.652 81.565 1.00 22.65 288 ARG A N 1
ATOM 3945 C CA . ARG A 1 252 ? 42.199 111.426 80.462 1.00 22.86 288 ARG A CA 1
ATOM 3946 C C . ARG A 1 252 ? 41.420 110.139 80.648 1.00 23.62 288 ARG A C 1
ATOM 3947 O O . ARG A 1 252 ? 42.024 109.085 80.810 1.00 21.40 288 ARG A O 1
ATOM 3968 N N . ALA A 1 253 ? 40.087 110.197 80.582 1.00 21.59 289 ALA A N 1
ATOM 3969 C CA . ALA A 1 253 ? 39.329 108.952 80.656 1.00 21.43 289 ALA A CA 1
ATOM 3970 C C . ALA A 1 253 ? 39.518 108.170 79.353 1.00 20.03 289 ALA A C 1
ATOM 3971 O O . ALA A 1 253 ? 39.790 108.757 78.306 1.00 22.20 289 ALA A O 1
ATOM 3978 N N . HIS A 1 254 ? 39.378 106.848 79.441 1.00 19.00 290 HIS A N 1
ATOM 3979 C CA . HIS A 1 254 ? 39.428 105.955 78.288 1.00 27.38 290 HIS A CA 1
ATOM 3980 C C . HIS A 1 254 ? 38.633 106.463 77.071 1.00 27.97 290 HIS A C 1
ATOM 3981 O O . HIS A 1 254 ? 39.163 106.532 75.944 1.00 26.68 290 HIS A O 1
ATOM 3995 N N . LYS A 1 255 ? 37.375 106.836 77.290 1.00 22.75 291 LYS A N 1
ATOM 3996 C CA . LYS A 1 255 ? 36.502 107.226 76.169 1.00 23.36 291 LYS A CA 1
ATOM 3997 C C . LYS A 1 255 ? 36.890 108.535 75.492 1.00 22.02 291 LYS A C 1
ATOM 3998 O O . LYS A 1 255 ? 36.400 108.835 74.393 1.00 22.43 291 LYS A O 1
ATOM 4017 N N . GLU A 1 256 ? 37.749 109.328 76.126 1.00 21.23 292 GLU A N 1
ATOM 4018 C CA . GLU A 1 256 ? 38.099 110.632 75.568 1.00 21.63 292 GLU A CA 1
ATOM 4019 C C . GLU A 1 256 ? 38.977 110.486 74.327 1.00 25.47 292 GLU A C 1
ATOM 4020 O O . GLU A 1 256 ? 39.115 111.426 73.557 1.00 27.80 292 GLU A O 1
ATOM 4032 N N . TRP A 1 257 ? 39.566 109.310 74.140 1.00 23.80 293 TRP A N 1
ATOM 4033 C CA . TRP A 1 257 ? 40.407 109.051 72.977 1.00 23.44 293 TRP A CA 1
ATOM 4034 C C . TRP A 1 257 ? 39.551 108.591 71.819 1.00 25.16 293 TRP A C 1
ATOM 4035 O O . TRP A 1 257 ? 39.148 107.434 71.739 1.00 25.67 293 TRP A O 1
ATOM 4056 N N . HIS A 1 258 ? 39.271 109.527 70.920 1.00 28.32 294 HIS A N 1
ATOM 4057 C CA . HIS A 1 258 ? 38.470 109.263 69.740 1.00 30.03 294 HIS A CA 1
ATOM 4058 C C . HIS A 1 258 ? 38.840 110.275 68.655 1.00 33.03 294 HIS A C 1
ATOM 4059 O O . HIS A 1 258 ? 39.065 111.444 68.959 1.00 30.98 294 HIS A O 1
ATOM 4073 N N . GLY A 1 259 ? 38.933 109.801 67.412 1.00 36.41 295 GLY A N 1
ATOM 4074 C CA . GLY A 1 259 ? 39.151 110.659 66.254 1.00 39.45 295 GLY A CA 1
ATOM 4075 C C . GLY A 1 259 ? 40.562 111.208 66.097 1.00 39.68 295 GLY A C 1
ATOM 4076 O O . GLY A 1 259 ? 40.759 112.191 65.402 1.00 37.85 295 GLY A O 1
ATOM 4097 N N . GLY A 1 261 ? 43.487 108.952 65.762 1.00 35.23 297 GLY A N 1
ATOM 4098 C CA . GLY A 1 261 ? 44.386 107.906 65.301 1.00 35.59 297 GLY A CA 1
ATOM 4099 C C . GLY A 1 261 ? 44.540 106.780 66.302 1.00 34.75 297 GLY A C 1
ATOM 4100 O O . GLY A 1 261 ? 43.764 106.664 67.262 1.00 36.82 297 GLY A O 1
ATOM 4104 N N . ARG A 1 262 ? 45.559 105.954 66.086 1.00 34.05 298 ARG A N 1
ATOM 4105 C CA . ARG A 1 262 ? 45.782 104.762 66.903 1.00 35.85 298 ARG A CA 1
ATOM 4106 C C . ARG A 1 262 ? 46.350 105.073 68.281 1.00 30.78 298 ARG A C 1
ATOM 4107 O O . ARG A 1 262 ? 47.143 105.998 68.452 1.00 29.33 298 ARG A O 1
ATOM 4128 N N . TRP A 1 263 ? 45.940 104.267 69.255 1.00 27.59 299 TRP A N 1
ATOM 4129 C CA . TRP A 1 263 ? 46.502 104.298 70.599 1.00 26.94 299 TRP A CA 1
ATOM 4130 C C . TRP A 1 263 ? 47.856 103.590 70.570 1.00 33.55 299 TRP A C 1
ATOM 4131 O O . TRP A 1 263 ? 47.988 102.470 71.075 1.00 28.07 299 TRP A O 1
ATOM 4152 N N . ASP A 1 264 ? 48.846 104.245 69.959 1.00 35.82 300 ASP A N 1
ATOM 4153 C CA . ASP A 1 264 ? 50.169 103.650 69.729 1.00 35.65 300 ASP A CA 1
ATOM 4154 C C . ASP A 1 264 ? 51.256 104.717 69.690 1.00 30.93 300 ASP A C 1
ATOM 4155 O O . ASP A 1 264 ? 51.249 105.580 68.824 1.00 28.33 300 ASP A O 1
ATOM 4164 N N . PHE A 1 265 ? 52.203 104.645 70.618 1.00 33.18 301 PHE A N 1
ATOM 4165 C CA . PHE A 1 265 ? 53.195 105.704 70.764 1.00 36.95 301 PHE A CA 1
ATOM 4166 C C . PHE A 1 265 ? 54.278 105.657 69.689 1.00 37.68 301 PHE A C 1
ATOM 4167 O O . PHE A 1 265 ? 54.875 106.681 69.365 1.00 35.67 301 PHE A O 1
ATOM 4184 N N . THR A 1 266 ? 54.546 104.479 69.138 1.00 34.19 302 THR A N 1
ATOM 4185 C CA . THR A 1 266 ? 55.559 104.393 68.093 1.00 36.75 302 THR A CA 1
ATOM 4186 C C . THR A 1 266 ? 55.149 105.183 66.848 1.00 37.44 302 THR A C 1
ATOM 4187 O O . THR A 1 266 ? 55.990 105.838 66.231 1.00 36.19 302 THR A O 1
ATOM 4198 N N . THR A 1 267 ? 53.865 105.154 66.490 1.00 42.33 303 THR A N 1
ATOM 4199 C CA . THR A 1 267 ? 53.419 105.782 65.233 1.00 40.73 303 THR A CA 1
ATOM 4200 C C . THR A 1 267 ? 52.603 107.048 65.446 1.00 40.39 303 THR A C 1
ATOM 4201 O O . THR A 1 267 ? 52.436 107.821 64.513 1.00 45.01 303 THR A O 1
ATOM 4212 N N . ASN A 1 268 ? 52.109 107.282 66.663 1.00 38.88 304 ASN A N 1
ATOM 4213 C CA . ASN A 1 268 ? 51.178 108.391 66.884 1.00 35.62 304 ASN A CA 1
ATOM 4214 C C . ASN A 1 268 ? 51.529 109.245 68.103 1.00 33.75 304 ASN A C 1
ATOM 4215 O O . ASN A 1 268 ? 50.642 109.809 68.745 1.00 32.27 304 ASN A O 1
ATOM 4226 N N . ALA A 1 269 ? 52.829 109.344 68.393 1.00 32.62 305 ALA A N 1
ATOM 4227 C CA . ALA A 1 269 ? 53.346 110.016 69.588 1.00 32.99 305 ALA A CA 1
ATOM 4228 C C . ALA A 1 269 ? 52.906 111.478 69.732 1.00 33.00 305 ALA A C 1
ATOM 4229 O O . ALA A 1 269 ? 52.503 111.906 70.812 1.00 34.18 305 ALA A O 1
ATOM 4236 N N . ASP A 1 270 ? 53.014 112.246 68.654 1.00 30.92 306 ASP A N 1
ATOM 4237 C CA . ASP A 1 270 ? 52.695 113.670 68.699 1.00 33.33 306 ASP A CA 1
ATOM 4238 C C . ASP A 1 270 ? 51.227 113.907 69.090 1.00 32.15 306 ASP A C 1
ATOM 4239 O O . ASP A 1 270 ? 50.925 114.791 69.887 1.00 33.71 306 ASP A O 1
ATOM 4248 N N . ALA A 1 271 ? 50.314 113.120 68.537 1.00 32.68 307 ALA A N 1
ATOM 4249 C CA . ALA A 1 271 ? 48.898 113.261 68.901 1.00 34.19 307 ALA A CA 1
ATOM 4250 C C . ALA A 1 271 ? 48.643 112.860 70.366 1.00 33.10 307 ALA A C 1
ATOM 4251 O O . ALA A 1 271 ? 47.863 113.503 71.072 1.00 29.09 307 ALA A O 1
ATOM 4258 N N . LEU A 1 272 ? 49.294 111.795 70.820 1.00 28.47 308 LEU A N 1
ATOM 4259 C CA . LEU A 1 272 ? 49.139 111.363 72.199 1.00 29.72 308 LEU A CA 1
ATOM 4260 C C . LEU A 1 272 ? 49.660 112.429 73.175 1.00 29.71 308 LEU A C 1
ATOM 4261 O O . LEU A 1 272 ? 49.034 112.735 74.199 1.00 27.11 308 LEU A O 1
ATOM 4277 N N . LYS A 1 273 ? 50.800 113.011 72.840 1.00 32.43 309 LYS A N 1
ATOM 4278 C CA . LYS A 1 273 ? 51.431 113.979 73.712 1.00 34.79 309 LYS A CA 1
ATOM 4279 C C . LYS A 1 273 ? 50.564 115.227 73.859 1.00 33.08 309 LYS A C 1
ATOM 4280 O O . LYS A 1 273 ? 50.396 115.744 74.964 1.00 32.08 309 LYS A O 1
ATOM 4299 N N . GLN A 1 274 ? 49.995 115.705 72.761 1.00 31.15 310 GLN A N 1
ATOM 4300 C CA . GLN A 1 274 ? 49.145 116.885 72.849 1.00 34.30 310 GLN A CA 1
ATOM 4301 C C . GLN A 1 274 ? 47.883 116.608 73.676 1.00 33.99 310 GLN A C 1
ATOM 4302 O O . GLN A 1 274 ? 47.493 117.418 74.521 1.00 29.87 310 GLN A O 1
ATOM 4316 N N . PHE A 1 275 ? 47.263 115.463 73.407 1.00 30.37 311 PHE A N 1
ATOM 4317 C CA . PHE A 1 275 ? 46.105 114.943 74.151 1.00 27.37 311 PHE A CA 1
ATOM 4318 C C . PHE A 1 275 ? 46.409 114.904 75.644 1.00 27.50 311 PHE A C 1
ATOM 4319 O O . PHE A 1 275 ? 45.637 115.410 76.456 1.00 26.40 311 PHE A O 1
ATOM 4336 N N . TRP A 1 276 ? 47.562 114.330 75.995 1.00 24.19 312 TRP A N 1
ATOM 4337 C CA . TRP A 1 276 ? 47.975 114.237 77.391 1.00 23.12 312 TRP A CA 1
ATOM 4338 C C . TRP A 1 276 ? 48.230 115.615 78.008 1.00 25.92 312 TRP A C 1
ATOM 4339 O O . TRP A 1 276 ? 47.809 115.885 79.134 1.00 26.23 312 TRP A O 1
ATOM 4360 N N . ARG A 1 277 ? 48.890 116.496 77.264 1.00 26.80 313 ARG A N 1
ATOM 4361 C CA . ARG A 1 277 ? 49.182 117.829 77.767 1.00 27.28 313 ARG A CA 1
ATOM 4362 C C . ARG A 1 277 ? 47.891 118.595 78.067 1.00 29.00 313 ARG A C 1
ATOM 4363 O O . ARG A 1 277 ? 47.783 119.263 79.089 1.00 29.38 313 ARG A O 1
ATOM 4384 N N . GLU A 1 278 ? 46.905 118.486 77.184 1.00 30.75 314 GLU A N 1
ATOM 4385 C CA . GLU A 1 278 ? 45.647 119.196 77.385 1.00 30.58 314 GLU A CA 1
ATOM 4386 C C . GLU A 1 278 ? 44.857 118.629 78.571 1.00 28.81 314 GLU A C 1
ATOM 4387 O O . GLU A 1 278 ? 44.174 119.372 79.283 1.00 26.58 314 GLU A O 1
ATOM 4399 N N . GLY A 1 279 ? 44.969 117.323 78.783 1.00 26.53 315 GLY A N 1
ATOM 4400 C CA . GLY A 1 279 ? 44.310 116.664 79.895 1.00 26.78 315 GLY A CA 1
ATOM 4401 C C . GLY A 1 279 ? 44.852 117.162 81.224 1.00 25.43 315 GLY A C 1
ATOM 4402 O O . GLY A 1 279 ? 44.100 117.581 82.108 1.00 27.26 315 GLY A O 1
ATOM 4406 N N . VAL A 1 280 ? 46.171 117.109 81.361 1.00 23.63 316 VAL A N 1
ATOM 4407 C CA . VAL A 1 280 ? 46.836 117.491 82.594 1.00 24.60 316 VAL A CA 1
ATOM 4408 C C . VAL A 1 280 ? 46.628 118.990 82.864 1.00 26.94 316 VAL A C 1
ATOM 4409 O O . VAL A 1 280 ? 46.402 119.387 84.003 1.00 28.20 316 VAL A O 1
ATOM 4422 N N . GLU A 1 281 ? 46.663 119.813 81.815 1.00 25.35 317 GLU A N 1
ATOM 4423 C CA . GLU A 1 281 ? 46.366 121.237 81.963 1.00 27.45 317 GLU A CA 1
ATOM 4424 C C . GLU A 1 281 ? 44.911 121.452 82.447 1.00 26.63 317 GLU A C 1
ATOM 4425 O O . GLU A 1 281 ? 44.656 122.232 83.365 1.00 28.16 317 GLU A O 1
ATOM 4437 N N . ARG A 1 282 ? 43.961 120.756 81.841 1.00 28.76 318 ARG A N 1
ATOM 4438 C CA . ARG A 1 282 ? 42.561 120.861 82.262 1.00 28.04 318 ARG A CA 1
ATOM 4439 C C . ARG A 1 282 ? 42.367 120.588 83.759 1.00 27.48 318 ARG A C 1
ATOM 4440 O O . ARG A 1 282 ? 41.738 121.374 84.468 1.00 26.18 318 ARG A O 1
ATOM 4461 N N . ASN A 1 283 ? 42.915 119.485 84.255 1.00 25.99 319 ASN A N 1
ATOM 4462 C CA . ASN A 1 283 ? 42.665 119.121 85.641 1.00 26.81 319 ASN A CA 1
ATOM 4463 C C . ASN A 1 283 ? 43.688 119.680 86.632 1.00 23.18 319 ASN A C 1
ATOM 4464 O O . ASN A 1 283 ? 43.600 119.384 87.831 1.00 24.39 319 ASN A O 1
ATOM 4475 N N . SER A 1 284 ? 44.630 120.497 86.144 1.00 23.65 320 SER A N 1
ATOM 4476 C CA . SER A 1 284 ? 45.693 121.053 86.989 1.00 28.22 320 SER A CA 1
ATOM 4477 C C . SER A 1 284 ? 45.218 121.889 88.192 1.00 27.69 320 SER A C 1
ATOM 4478 O O . SER A 1 284 ? 45.938 121.982 89.170 1.00 29.48 320 SER A O 1
ATOM 4486 N N . PRO A 1 285 ? 44.034 122.526 88.115 1.00 26.19 321 PRO A N 1
ATOM 4487 C CA . PRO A 1 285 ? 43.583 123.263 89.311 1.00 29.13 321 PRO A CA 1
ATOM 4488 C C . PRO A 1 285 ? 43.136 122.378 90.489 1.00 29.91 321 PRO A C 1
ATOM 4489 O O . PRO A 1 285 ? 42.959 122.881 91.598 1.00 30.15 321 PRO A O 1
ATOM 4500 N N . TYR A 1 286 ? 42.963 121.085 90.252 1.00 25.26 322 TYR A N 1
ATOM 4501 C CA . TYR A 1 286 ? 42.331 120.198 91.235 1.00 24.03 322 TYR A CA 1
ATOM 4502 C C . TYR A 1 286 ? 43.343 119.265 91.883 1.00 23.76 322 TYR A C 1
ATOM 4503 O O . TYR A 1 286 ? 44.419 119.021 91.340 1.00 24.81 322 TYR A O 1
ATOM 4521 N N . GLU A 1 287 ? 42.998 118.740 93.052 1.00 22.36 323 GLU A N 1
ATOM 4522 C CA . GLU A 1 287 ? 43.879 117.797 93.716 1.00 21.73 323 GLU A CA 1
ATOM 4523 C C . GLU A 1 287 ? 43.759 116.403 93.065 1.00 20.70 323 GLU A C 1
ATOM 4524 O O . GLU A 1 287 ? 42.702 115.754 93.136 1.00 20.29 323 GLU A O 1
ATOM 4536 N N . ASN A 1 288 ? 44.843 115.954 92.424 1.00 20.41 324 ASN A N 1
ATOM 4537 C CA . ASN A 1 288 ? 44.854 114.684 91.700 1.00 20.17 324 ASN A CA 1
ATOM 4538 C C . ASN A 1 288 ? 46.082 113.839 91.979 1.00 24.01 324 ASN A C 1
ATOM 4539 O O . ASN A 1 288 ? 47.060 114.329 92.523 1.00 21.31 324 ASN A O 1
ATOM 4550 N N . ILE A 1 289 ? 46.018 112.575 91.565 1.00 22.39 325 ILE A N 1
ATOM 4551 C CA . ILE A 1 289 ? 47.220 111.787 91.324 1.00 20.65 325 ILE A CA 1
ATOM 4552 C C . ILE A 1 289 ? 47.189 111.380 89.855 1.00 20.05 325 ILE A C 1
ATOM 4553 O O . ILE A 1 289 ? 46.198 110.833 89.381 1.00 19.83 325 ILE A O 1
ATOM 4569 N N . ILE A 1 290 ? 48.261 111.697 89.130 1.00 20.51 326 ILE A N 1
ATOM 4570 C CA . ILE A 1 290 ? 48.287 111.496 87.688 1.00 20.50 326 ILE A CA 1
ATOM 4571 C C . ILE A 1 290 ? 48.793 110.092 87.338 1.00 21.29 326 ILE A C 1
ATOM 4572 O O . ILE A 1 290 ? 49.911 109.724 87.694 1.00 21.10 326 ILE A O 1
ATOM 4588 N N . THR A 1 291 ? 47.967 109.329 86.625 1.00 19.88 327 THR A N 1
ATOM 4589 C CA . THR A 1 291 ? 48.341 107.992 86.128 1.00 17.05 327 THR A CA 1
ATOM 4590 C C . THR A 1 291 ? 49.340 108.081 84.980 1.00 17.92 327 THR A C 1
ATOM 4591 O O . THR A 1 291 ? 49.159 108.865 84.041 1.00 18.02 327 THR A O 1
ATOM 4619 N N . ALA A 1 293 ? 52.466 106.199 82.236 1.00 19.76 329 ALA A N 1
ATOM 4620 C CA . ALA A 1 293 ? 52.757 105.128 81.293 1.00 22.02 329 ALA A CA 1
ATOM 4621 C C . ALA A 1 293 ? 51.562 104.900 80.367 1.00 19.76 329 ALA A C 1
ATOM 4622 O O . ALA A 1 293 ? 50.768 105.813 80.151 1.00 19.29 329 ALA A O 1
ATOM 4646 N N . ARG A 1 295 ? 49.407 101.324 78.015 1.00 22.35 331 ARG A N 1
ATOM 4647 C CA . ARG A 1 295 ? 49.441 100.013 77.337 1.00 22.86 331 ARG A CA 1
ATOM 4648 C C . ARG A 1 295 ? 48.973 100.222 75.902 1.00 24.66 331 ARG A C 1
ATOM 4649 O O . ARG A 1 295 ? 47.814 100.545 75.670 1.00 26.44 331 ARG A O 1
ATOM 4670 N N . GLY A 1 296 ? 49.894 100.105 74.949 1.00 28.30 332 GLY A N 1
ATOM 4671 C CA . GLY A 1 296 ? 49.589 100.395 73.558 1.00 31.18 332 GLY A CA 1
ATOM 4672 C C . GLY A 1 296 ? 48.755 99.274 72.972 1.00 34.33 332 GLY A C 1
ATOM 4673 O O . GLY A 1 296 ? 48.643 98.210 73.584 1.00 33.37 332 GLY A O 1
ATOM 4677 N N . ASP A 1 297 ? 48.181 99.496 71.792 1.00 40.01 333 ASP A N 1
ATOM 4678 C CA . ASP A 1 297 ? 47.277 98.513 71.194 1.00 45.27 333 ASP A CA 1
ATOM 4679 C C . ASP A 1 297 ? 48.009 97.301 70.594 1.00 52.33 333 ASP A C 1
ATOM 4680 O O . ASP A 1 297 ? 47.417 96.231 70.460 1.00 59.01 333 ASP A O 1
ATOM 4689 N N . GLY A 1 298 ? 49.286 97.467 70.246 1.00 56.40 334 GLY A N 1
ATOM 4690 C CA . GLY A 1 298 ? 50.063 96.402 69.619 1.00 62.23 334 GLY A CA 1
ATOM 4691 C C . GLY A 1 298 ? 51.334 95.992 70.358 1.00 71.57 334 GLY A C 1
ATOM 4692 O O . GLY A 1 298 ? 52.297 95.528 69.739 1.00 69.46 334 GLY A O 1
ATOM 4696 N N . ASP A 1 299 ? 51.342 96.151 71.681 1.00 76.56 335 ASP A N 1
ATOM 4697 C CA . ASP A 1 299 ? 52.504 95.784 72.495 1.00 72.06 335 ASP A CA 1
ATOM 4698 C C . ASP A 1 299 ? 52.781 94.275 72.431 1.00 71.04 335 ASP A C 1
ATOM 4699 O O . ASP A 1 299 ? 53.920 93.838 72.635 1.00 60.10 335 ASP A O 1
ATOM 4708 N N . GLU A 1 300 ? 51.742 93.491 72.139 1.00 71.00 336 GLU A N 1
ATOM 4709 C CA . GLU A 1 300 ? 51.856 92.034 72.084 1.00 60.85 336 GLU A CA 1
ATOM 4710 C C . GLU A 1 300 ? 52.749 91.587 70.925 1.00 64.32 336 GLU A C 1
ATOM 4711 O O . GLU A 1 300 ? 53.469 90.593 71.035 1.00 64.73 336 GLU A O 1
ATOM 4715 N N . ALA A 1 301 ? 52.705 92.337 69.824 1.00 68.68 337 ALA A N 1
ATOM 4716 C CA . ALA A 1 301 ? 53.455 92.009 68.608 1.00 66.05 337 ALA A CA 1
ATOM 4717 C C . ALA A 1 301 ? 54.941 92.359 68.705 1.00 69.14 337 ALA A C 1
ATOM 4718 O O . ALA A 1 301 ? 55.700 92.119 67.769 1.00 61.70 337 ALA A O 1
ATOM 4742 N N . SER A 1 303 ? 58.859 92.963 70.800 1.00 41.89 339 SER A N 1
ATOM 4743 C CA . SER A 1 303 ? 59.818 92.268 71.661 1.00 42.00 339 SER A CA 1
ATOM 4744 C C . SER A 1 303 ? 59.908 92.921 73.038 1.00 38.38 339 SER A C 1
ATOM 4745 O O . SER A 1 303 ? 59.595 94.098 73.196 1.00 34.49 339 SER A O 1
ATOM 4753 N N . GLU A 1 304 ? 60.331 92.152 74.035 1.00 34.89 340 GLU A N 1
ATOM 4754 C CA . GLU A 1 304 ? 60.458 92.678 75.389 1.00 33.33 340 GLU A CA 1
ATOM 4755 C C . GLU A 1 304 ? 61.406 93.874 75.420 1.00 34.72 340 GLU A C 1
ATOM 4756 O O . GLU A 1 304 ? 61.112 94.899 76.044 1.00 26.78 340 GLU A O 1
ATOM 4768 N N . ASP A 1 305 ? 62.544 93.729 74.748 1.00 35.17 341 ASP A N 1
ATOM 4769 C CA . ASP A 1 305 ? 63.530 94.799 74.649 1.00 39.27 341 ASP A CA 1
ATOM 4770 C C . ASP A 1 305 ? 62.905 96.097 74.122 1.00 33.62 341 ASP A C 1
ATOM 4771 O O . ASP A 1 305 ? 63.081 97.166 74.699 1.00 30.15 341 ASP A O 1
ATOM 4780 N N . ALA A 1 306 ? 62.164 95.986 73.025 1.00 34.95 342 ALA A N 1
ATOM 4781 C CA . ALA A 1 306 ? 61.533 97.139 72.401 1.00 37.47 342 ALA A CA 1
ATOM 4782 C C . ALA A 1 306 ? 60.423 97.721 73.289 1.00 36.32 342 ALA A C 1
ATOM 4783 O O . ALA A 1 306 ? 60.204 98.927 73.313 1.00 32.57 342 ALA A O 1
ATOM 4790 N N . ASN A 1 307 ? 59.706 96.859 73.999 1.00 32.97 343 ASN A N 1
ATOM 4791 C CA . ASN A 1 307 ? 58.649 97.324 74.890 1.00 29.31 343 ASN A CA 1
ATOM 4792 C C . ASN A 1 307 ? 59.238 98.146 76.026 1.00 23.45 343 ASN A C 1
ATOM 4793 O O . ASN A 1 307 ? 58.683 99.160 76.422 1.00 22.83 343 ASN A O 1
ATOM 4804 N N . VAL A 1 308 ? 60.369 97.704 76.554 1.00 23.45 344 VAL A N 1
ATOM 4805 C CA . VAL A 1 308 ? 60.974 98.378 77.684 1.00 24.81 344 VAL A CA 1
ATOM 4806 C C . VAL A 1 308 ? 61.439 99.756 77.248 1.00 28.64 344 VAL A C 1
ATOM 4807 O O . VAL A 1 308 ? 61.242 100.745 77.965 1.00 27.76 344 VAL A O 1
ATOM 4820 N N . GLU A 1 309 ? 62.062 99.816 76.074 1.00 31.77 345 GLU A N 1
ATOM 4821 C CA . GLU A 1 309 ? 62.565 101.083 75.561 1.00 38.39 345 GLU A CA 1
ATOM 4822 C C . GLU A 1 309 ? 61.400 102.047 75.383 1.00 35.61 345 GLU A C 1
ATOM 4823 O O . GLU A 1 309 ? 61.487 103.219 75.756 1.00 27.53 345 GLU A O 1
ATOM 4835 N N . LEU A 1 310 ? 60.308 101.544 74.813 1.00 28.99 346 LEU A N 1
ATOM 4836 C CA . LEU A 1 310 ? 59.163 102.399 74.509 1.00 26.11 346 LEU A CA 1
ATOM 4837 C C . LEU A 1 310 ? 58.526 102.935 75.806 1.00 26.12 346 LEU A C 1
ATOM 4838 O O . LEU A 1 310 ? 58.143 104.096 75.863 1.00 26.70 346 LEU A O 1
ATOM 4854 N N . LEU A 1 311 ? 58.444 102.115 76.856 1.00 26.01 347 LEU A N 1
ATOM 4855 C CA . LEU A 1 311 ? 57.860 102.589 78.118 1.00 22.76 347 LEU A CA 1
ATOM 4856 C C . LEU A 1 311 ? 58.715 103.697 78.733 1.00 23.09 347 LEU A C 1
ATOM 4857 O O . LEU A 1 311 ? 58.185 104.700 79.222 1.00 22.31 347 LEU A O 1
ATOM 4873 N N . GLU A 1 312 ? 60.036 103.543 78.670 1.00 23.27 348 GLU A N 1
ATOM 4874 C CA . GLU A 1 312 ? 60.941 104.582 79.160 1.00 25.38 348 GLU A CA 1
ATOM 4875 C C . GLU A 1 312 ? 60.768 105.870 78.354 1.00 27.50 348 GLU A C 1
ATOM 4876 O O . GLU A 1 312 ? 60.759 106.956 78.927 1.00 29.85 348 GLU A O 1
ATOM 4888 N N . GLN A 1 313 ? 60.612 105.750 77.037 1.00 26.54 349 GLN A N 1
ATOM 4889 C CA . GLN A 1 313 ? 60.312 106.913 76.193 1.00 30.04 349 GLN A CA 1
ATOM 4890 C C . GLN A 1 313 ? 59.002 107.600 76.583 1.00 31.11 349 GLN A C 1
ATOM 4891 O O . GLN A 1 313 ? 58.929 108.828 76.709 1.00 27.95 349 GLN A O 1
ATOM 4905 N N . ILE A 1 314 ? 57.950 106.806 76.715 1.00 28.91 350 ILE A N 1
ATOM 4906 C CA . ILE A 1 314 ? 56.627 107.345 77.023 1.00 25.31 350 ILE A CA 1
ATOM 4907 C C . ILE A 1 314 ? 56.623 108.087 78.352 1.00 22.57 350 ILE A C 1
ATOM 4908 O O . ILE A 1 314 ? 56.143 109.212 78.440 1.00 22.77 350 ILE A O 1
ATOM 4924 N N . VAL A 1 315 ? 57.150 107.455 79.392 1.00 22.16 351 VAL A N 1
ATOM 4925 C CA . VAL A 1 315 ? 57.164 108.087 80.699 1.00 22.16 351 VAL A CA 1
ATOM 4926 C C . VAL A 1 315 ? 58.047 109.348 80.720 1.00 26.32 351 VAL A C 1
ATOM 4927 O O . VAL A 1 315 ? 57.687 110.326 81.355 1.00 26.42 351 VAL A O 1
ATOM 4940 N N . GLU A 1 316 ? 59.191 109.328 80.046 1.00 28.37 352 GLU A N 1
ATOM 4941 C CA . GLU A 1 316 ? 60.005 110.541 79.964 1.00 28.89 352 GLU A CA 1
ATOM 4942 C C . GLU A 1 316 ? 59.189 111.679 79.331 1.00 28.03 352 GLU A C 1
ATOM 4943 O O . GLU A 1 316 ? 59.207 112.822 79.806 1.00 26.24 352 GLU A O 1
ATOM 4955 N N . ALA A 1 317 ? 58.468 111.356 78.263 1.00 26.84 353 ALA A N 1
ATOM 4956 C CA . ALA A 1 317 ? 57.675 112.359 77.549 1.00 27.98 353 ALA A CA 1
ATOM 4957 C C . ALA A 1 317 ? 56.567 112.906 78.442 1.00 26.02 353 ALA A C 1
ATOM 4958 O O . ALA A 1 317 ? 56.282 114.105 78.429 1.00 27.19 353 ALA A O 1
ATOM 4965 N N . GLN A 1 318 ? 55.959 112.025 79.241 1.00 23.75 354 GLN A N 1
ATOM 4966 C CA . GLN A 1 318 ? 54.891 112.430 80.150 1.00 23.11 354 GLN A CA 1
ATOM 4967 C C . GLN A 1 318 ? 55.433 113.329 81.258 1.00 24.57 354 GLN A C 1
ATOM 4968 O O . GLN A 1 318 ? 54.809 114.339 81.612 1.00 24.22 354 GLN A O 1
ATOM 4982 N N . ARG A 1 319 ? 56.611 112.991 81.773 1.00 25.89 355 ARG A N 1
ATOM 4983 C CA . ARG A 1 319 ? 57.281 113.802 82.791 1.00 27.38 355 ARG A CA 1
ATOM 4984 C C . ARG A 1 319 ? 57.627 115.201 82.277 1.00 28.67 355 ARG A C 1
ATOM 4985 O O . ARG A 1 319 ? 57.496 116.193 82.996 1.00 29.22 355 ARG A O 1
ATOM 5006 N N . ASN A 1 320 ? 58.083 115.288 81.036 1.00 27.16 356 ASN A N 1
ATOM 5007 C CA . ASN A 1 320 ? 58.391 116.598 80.454 1.00 29.60 356 ASN A CA 1
ATOM 5008 C C . ASN A 1 320 ? 57.126 117.452 80.327 1.00 35.20 356 ASN A C 1
ATOM 5009 O O . ASN A 1 320 ? 57.138 118.663 80.592 1.00 33.22 356 ASN A O 1
ATOM 5020 N N . ILE A 1 321 ? 56.031 116.804 79.941 1.00 34.93 357 ILE A N 1
ATOM 5021 C CA . ILE A 1 321 ? 54.742 117.475 79.803 1.00 30.83 357 ILE A CA 1
ATOM 5022 C C . ILE A 1 321 ? 54.307 118.035 81.152 1.00 27.41 357 ILE A C 1
ATOM 5023 O O . ILE A 1 321 ? 53.917 119.198 81.259 1.00 29.07 357 ILE A O 1
ATOM 5039 N N . ILE A 1 322 ? 54.391 117.214 82.186 1.00 25.91 358 ILE A N 1
ATOM 5040 C CA . ILE A 1 322 ? 54.015 117.663 83.508 1.00 26.47 358 ILE A CA 1
ATOM 5041 C C . ILE A 1 322 ? 54.915 118.826 83.945 1.00 30.67 358 ILE A C 1
ATOM 5042 O O . ILE A 1 322 ? 54.421 119.824 84.481 1.00 31.97 358 ILE A O 1
ATOM 5058 N N . ALA A 1 323 ? 56.223 118.699 83.718 1.00 30.45 359 ALA A N 1
ATOM 5059 C CA . ALA A 1 323 ? 57.157 119.769 84.057 1.00 30.32 359 ALA A CA 1
ATOM 5060 C C . ALA A 1 323 ? 56.729 121.080 83.386 1.00 35.05 359 ALA A C 1
ATOM 5061 O O . ALA A 1 323 ? 56.680 122.141 84.020 1.00 33.38 359 ALA A O 1
ATOM 5068 N N . GLU A 1 324 ? 56.407 120.997 82.100 1.00 38.32 360 GLU A N 1
ATOM 5069 C CA . GLU A 1 324 ? 56.052 122.185 81.335 1.00 38.33 360 GLU A CA 1
ATOM 5070 C C . GLU A 1 324 ? 54.730 122.783 81.808 1.00 35.86 360 GLU A C 1
ATOM 5071 O O . GLU A 1 324 ? 54.603 123.998 81.917 1.00 36.99 360 GLU A O 1
ATOM 5083 N N . VAL A 1 325 ? 53.748 121.936 82.098 1.00 31.18 361 VAL A N 1
ATOM 5084 C CA . VAL A 1 325 ? 52.433 122.430 82.493 1.00 30.89 361 VAL A CA 1
ATOM 5085 C C . VAL A 1 325 ? 52.509 123.130 83.844 1.00 35.92 361 VAL A C 1
ATOM 5086 O O . VAL A 1 325 ? 51.934 124.200 84.022 1.00 39.04 361 VAL A O 1
ATOM 5099 N N . PHE A 1 326 ? 53.252 122.550 84.784 1.00 33.99 362 PHE A N 1
ATOM 5100 C CA . PHE A 1 326 ? 53.216 123.032 86.157 1.00 37.55 362 PHE A CA 1
ATOM 5101 C C . PHE A 1 326 ? 54.297 124.063 86.503 1.00 40.34 362 PHE A C 1
ATOM 5102 O O . PHE A 1 326 ? 54.220 124.717 87.544 1.00 35.26 362 PHE A O 1
ATOM 5119 N N . GLU A 1 327 ? 55.285 124.232 85.632 1.00 40.71 363 GLU A N 1
ATOM 5120 C CA . GLU A 1 327 ? 56.336 125.214 85.888 1.00 44.25 363 GLU A CA 1
ATOM 5121 C C . GLU A 1 327 ? 55.766 126.632 86.052 1.00 41.78 363 GLU A C 1
ATOM 5122 O O . GLU A 1 327 ? 56.122 127.310 87.008 1.00 44.66 363 GLU A O 1
ATOM 5134 N N . PRO A 1 328 ? 54.900 127.089 85.121 1.00 42.80 364 PRO A N 1
ATOM 5135 C CA . PRO A 1 328 ? 54.271 128.402 85.321 1.00 45.19 364 PRO A CA 1
ATOM 5136 C C . PRO A 1 328 ? 53.425 128.458 86.589 1.00 46.73 364 PRO A C 1
ATOM 5137 O O . PRO A 1 328 ? 53.153 129.535 87.101 1.00 45.41 364 PRO A O 1
ATOM 5148 N N . LYS A 1 329 ? 52.980 127.304 87.068 1.00 43.84 365 LYS A N 1
ATOM 5149 C CA . LYS A 1 329 ? 52.361 127.221 88.384 1.00 39.41 365 LYS A CA 1
ATOM 5150 C C . LYS A 1 329 ? 53.523 127.046 89.364 1.00 46.70 365 LYS A C 1
ATOM 5151 O O . LYS A 1 329 ? 54.673 127.225 88.981 1.00 50.51 365 LYS A O 1
ATOM 5170 N N . GLY A 1 330 ? 53.286 126.738 90.624 1.00 49.00 366 GLY A N 1
ATOM 5171 C CA . GLY A 1 330 ? 54.415 126.754 91.551 1.00 50.77 366 GLY A CA 1
ATOM 5172 C C . GLY A 1 330 ? 55.281 125.496 91.654 1.00 54.87 366 GLY A C 1
ATOM 5173 O O . GLY A 1 330 ? 56.033 125.380 92.619 1.00 63.16 366 GLY A O 1
ATOM 5177 N N . LYS A 1 331 ? 55.225 124.585 90.676 1.00 48.87 367 LYS A N 1
ATOM 5178 C CA . LYS A 1 331 ? 55.656 123.194 90.918 1.00 41.56 367 LYS A CA 1
ATOM 5179 C C . LYS A 1 331 ? 56.693 122.567 89.979 1.00 37.67 367 LYS A C 1
ATOM 5180 O O . LYS A 1 331 ? 56.609 122.703 88.755 1.00 34.02 367 LYS A O 1
ATOM 5199 N N . GLN A 1 332 ? 57.643 121.842 90.582 1.00 34.26 368 GLN A N 1
ATOM 5200 C CA . GLN A 1 332 ? 58.548 120.938 89.868 1.00 35.59 368 GLN A CA 1
ATOM 5201 C C . GLN A 1 332 ? 57.872 119.575 89.653 1.00 31.01 368 GLN A C 1
ATOM 5202 O O . GLN A 1 332 ? 56.986 119.186 90.409 1.00 27.96 368 GLN A O 1
ATOM 5216 N N . VAL A 1 333 ? 58.300 118.845 88.631 1.00 32.03 369 VAL A N 1
ATOM 5217 C CA . VAL A 1 333 ? 57.685 117.552 88.322 1.00 32.85 369 VAL A CA 1
ATOM 5218 C C . VAL A 1 333 ? 57.705 116.604 89.521 1.00 35.69 369 VAL A C 1
ATOM 5219 O O . VAL A 1 333 ? 56.810 115.767 89.679 1.00 32.56 369 VAL A O 1
ATOM 5232 N N . THR A 1 334 ? 58.719 116.738 90.373 1.00 35.89 370 THR A N 1
ATOM 5233 C CA . THR A 1 334 ? 58.847 115.869 91.533 1.00 36.81 370 THR A CA 1
ATOM 5234 C C . THR A 1 334 ? 57.887 116.271 92.668 1.00 32.51 370 THR A C 1
ATOM 5235 O O . THR A 1 334 ? 57.831 115.607 93.699 1.00 30.77 370 THR A O 1
ATOM 5246 N N . GLU A 1 335 ? 57.125 117.343 92.461 1.00 28.95 371 GLU A N 1
ATOM 5247 C CA . GLU A 1 335 ? 56.156 117.827 93.447 1.00 26.44 371 GLU A CA 1
ATOM 5248 C C . GLU A 1 335 ? 54.724 117.562 92.999 1.00 28.78 371 GLU A C 1
ATOM 5249 O O . GLU A 1 335 ? 53.780 117.954 93.668 1.00 31.47 371 GLU A O 1
ATOM 5261 N N . VAL A 1 336 ? 54.567 116.924 91.844 1.00 28.81 372 VAL A N 1
ATOM 5262 C CA . VAL A 1 336 ? 53.251 116.656 91.276 1.00 27.99 372 VAL A CA 1
ATOM 5263 C C . VAL A 1 336 ? 52.974 115.157 91.429 1.00 23.67 372 VAL A C 1
ATOM 5264 O O . VAL A 1 336 ? 53.685 114.358 90.841 1.00 20.78 372 VAL A O 1
ATOM 5277 N N . PRO A 1 337 ? 51.980 114.772 92.249 1.00 22.85 373 PRO A N 1
ATOM 5278 C CA . PRO A 1 337 ? 51.798 113.335 92.509 1.00 23.51 373 PRO A CA 1
ATOM 5279 C C . PRO A 1 337 ? 51.459 112.539 91.250 1.00 22.59 373 PRO A C 1
ATOM 5280 O O . PRO A 1 337 ? 50.576 112.909 90.475 1.00 18.68 373 PRO A O 1
ATOM 5291 N N . GLN A 1 338 ? 52.199 111.447 91.074 1.00 19.83 374 GLN A N 1
ATOM 5292 C CA . GLN A 1 338 ? 52.073 110.548 89.927 1.00 20.00 374 GLN A CA 1
ATOM 5293 C C . GLN A 1 338 ? 52.066 109.107 90.429 1.00 19.65 374 GLN A C 1
ATOM 5294 O O . GLN A 1 338 ? 52.629 108.807 91.493 1.00 19.12 374 GLN A O 1
ATOM 5308 N N . VAL A 1 339 ? 51.466 108.224 89.646 1.00 17.81 375 VAL A N 1
ATOM 5309 C CA . VAL A 1 339 ? 51.368 106.808 89.996 1.00 18.72 375 VAL A CA 1
ATOM 5310 C C . VAL A 1 339 ? 51.520 105.950 88.759 1.00 17.55 375 VAL A C 1
ATOM 5311 O O . VAL A 1 339 ? 51.067 106.316 87.681 1.00 18.09 375 VAL A O 1
ATOM 5324 N N . TRP A 1 340 ? 52.162 104.801 88.934 1.00 16.06 376 TRP A N 1
ATOM 5325 C CA . TRP A 1 340 ? 52.372 103.839 87.852 1.00 18.50 376 TRP A CA 1
ATOM 5326 C C . TRP A 1 340 ? 52.136 102.443 88.416 1.00 18.06 376 TRP A C 1
ATOM 5327 O O . TRP A 1 340 ? 52.710 102.080 89.446 1.00 16.22 376 TRP A O 1
ATOM 5348 N N . CYS A 1 341 ? 51.227 101.705 87.787 1.00 15.55 377 CYS A N 1
ATOM 5349 C CA . CYS A 1 341 ? 50.974 100.314 88.131 1.00 15.34 377 CYS A CA 1
ATOM 5350 C C . CYS A 1 341 ? 51.816 99.439 87.201 1.00 16.59 377 CYS A C 1
ATOM 5351 O O . CYS A 1 341 ? 51.532 99.335 86.007 1.00 15.87 377 CYS A O 1
ATOM 5359 N N . LEU A 1 342 ? 52.908 98.900 87.740 1.00 19.33 378 LEU A N 1
ATOM 5360 C CA . LEU A 1 342 ? 53.767 97.979 87.000 1.00 17.39 378 LEU A CA 1
ATOM 5361 C C . LEU A 1 342 ? 53.047 96.623 86.969 1.00 17.15 378 LEU A C 1
ATOM 5362 O O . LEU A 1 342 ? 53.112 95.846 87.928 1.00 20.29 378 LEU A O 1
ATOM 5378 N N . TYR A 1 343 ? 52.360 96.350 85.869 1.00 17.90 379 TYR A N 1
ATOM 5379 C CA . TYR A 1 343 ? 51.382 95.264 85.822 1.00 17.45 379 TYR A CA 1
ATOM 5380 C C . TYR A 1 343 ? 51.825 94.074 84.938 1.00 16.44 379 TYR A C 1
ATOM 5381 O O . TYR A 1 343 ? 52.202 94.266 83.782 1.00 18.16 379 TYR A O 1
ATOM 5399 N N . LYS A 1 344 ? 51.754 92.865 85.494 1.00 17.22 380 LYS A N 1
ATOM 5400 C CA . LYS A 1 344 ? 52.103 91.637 84.767 1.00 18.25 380 LYS A CA 1
ATOM 5401 C C . LYS A 1 344 ? 53.546 91.733 84.262 1.00 20.27 380 LYS A C 1
ATOM 5402 O O . LYS A 1 344 ? 54.463 91.879 85.068 1.00 22.69 380 LYS A O 1
ATOM 5421 N N . GLU A 1 345 ? 53.763 91.656 82.956 1.00 17.61 381 GLU A N 1
ATOM 5422 C CA . GLU A 1 345 ? 55.133 91.618 82.439 1.00 21.29 381 GLU A CA 1
ATOM 5423 C C . GLU A 1 345 ? 55.899 92.921 82.749 1.00 20.78 381 GLU A C 1
ATOM 5424 O O . GLU A 1 345 ? 57.137 92.938 82.771 1.00 20.74 381 GLU A O 1
ATOM 5436 N N . VAL A 1 346 ? 55.189 94.015 83.005 1.00 20.06 382 VAL A N 1
ATOM 5437 C CA . VAL A 1 346 ? 55.872 95.284 83.272 1.00 19.40 382 VAL A CA 1
ATOM 5438 C C . VAL A 1 346 ? 56.554 95.250 84.647 1.00 18.42 382 VAL A C 1
ATOM 5439 O O . VAL A 1 346 ? 57.574 95.920 84.870 1.00 16.88 382 VAL A O 1
ATOM 5452 N N . GLN A 1 347 ? 55.993 94.474 85.566 1.00 16.09 383 GLN A N 1
ATOM 5453 C CA . GLN A 1 347 ? 56.662 94.210 86.842 1.00 18.07 383 GLN A CA 1
ATOM 5454 C C . GLN A 1 347 ? 58.023 93.545 86.573 1.00 18.25 383 GLN A C 1
ATOM 5455 O O . GLN A 1 347 ? 59.049 93.914 87.168 1.00 17.01 383 GLN A O 1
ATOM 5469 N N . ASP A 1 348 ? 58.027 92.574 85.667 1.00 18.08 384 ASP A N 1
ATOM 5470 C CA . ASP A 1 348 ? 59.278 91.881 85.294 1.00 19.96 384 ASP A CA 1
ATOM 5471 C C . ASP A 1 348 ? 60.255 92.854 84.644 1.00 20.45 384 ASP A C 1
ATOM 5472 O O . ASP A 1 348 ? 61.465 92.799 84.928 1.00 21.66 384 ASP A O 1
ATOM 5481 N N . TYR A 1 349 ? 59.739 93.750 83.795 1.00 17.55 385 TYR A N 1
ATOM 5482 C CA . TYR A 1 349 ? 60.581 94.774 83.185 1.00 18.78 385 TYR A CA 1
ATOM 5483 C C . TYR A 1 349 ? 61.330 95.543 84.262 1.00 21.35 385 TYR A C 1
ATOM 5484 O O . TYR A 1 349 ? 62.537 95.775 84.172 1.00 20.35 385 TYR A O 1
ATOM 5502 N N . TYR A 1 350 ? 60.593 95.991 85.261 1.00 21.15 386 TYR A N 1
ATOM 5503 C CA . TYR A 1 350 ? 61.174 96.731 86.378 1.00 21.21 386 TYR A CA 1
ATOM 5504 C C . TYR A 1 350 ? 62.242 95.938 87.142 1.00 18.20 386 TYR A C 1
ATOM 5505 O O . TYR A 1 350 ? 63.311 96.461 87.466 1.00 20.73 386 TYR A O 1
ATOM 5523 N N . GLU A 1 351 ? 61.961 94.670 87.398 1.00 17.68 387 GLU A N 1
ATOM 5524 C CA . GLU A 1 351 ? 62.890 93.861 88.169 1.00 21.82 387 GLU A CA 1
ATOM 5525 C C . GLU A 1 351 ? 64.164 93.607 87.376 1.00 26.94 387 GLU A C 1
ATOM 5526 O O . GLU A 1 351 ? 65.214 93.364 87.961 1.00 28.10 387 GLU A O 1
ATOM 5538 N N . LYS A 1 352 ? 64.072 93.711 86.048 1.00 25.63 388 LYS A N 1
ATOM 5539 C CA . LYS A 1 352 ? 65.239 93.537 85.174 1.00 25.86 388 LYS A CA 1
ATOM 5540 C C . LYS A 1 352 ? 65.930 94.837 84.734 1.00 24.62 388 LYS A C 1
ATOM 5541 O O . LYS A 1 352 ? 66.767 94.812 83.823 1.00 29.40 388 LYS A O 1
ATOM 5560 N N . GLY A 1 353 ? 65.599 95.968 85.353 1.00 20.46 389 GLY A N 1
ATOM 5561 C CA . GLY A 1 353 ? 66.386 97.175 85.158 1.00 21.58 389 GLY A CA 1
ATOM 5562 C C . GLY A 1 353 ? 65.730 98.306 84.396 1.00 21.44 389 GLY A C 1
ATOM 5563 O O . GLY A 1 353 ? 66.392 99.283 84.047 1.00 20.94 389 GLY A O 1
ATOM 5584 N N . ARG A 1 355 ? 64.026 101.706 83.825 1.00 27.03 391 ARG A N 1
ATOM 5585 C CA . ARG A 1 355 ? 64.008 102.956 84.575 1.00 28.26 391 ARG A CA 1
ATOM 5586 C C . ARG A 1 355 ? 62.612 103.297 85.097 1.00 26.10 391 ARG A C 1
ATOM 5587 O O . ARG A 1 355 ? 61.651 103.266 84.347 1.00 26.44 391 ARG A O 1
ATOM 5608 N N . VAL A 1 356 ? 62.517 103.619 86.382 1.00 24.83 392 VAL A N 1
ATOM 5609 C CA . VAL A 1 356 ? 61.262 104.069 86.990 1.00 23.58 392 VAL A CA 1
ATOM 5610 C C . VAL A 1 356 ? 61.565 105.227 87.927 1.00 26.02 392 VAL A C 1
ATOM 5611 O O . VAL A 1 356 ? 62.184 105.032 88.977 1.00 27.76 392 VAL A O 1
ATOM 5624 N N . PRO A 1 357 ? 61.173 106.456 87.539 1.00 26.94 393 PRO A N 1
ATOM 5625 C CA . PRO A 1 357 ? 61.520 107.611 88.368 1.00 25.41 393 PRO A CA 1
ATOM 5626 C C . PRO A 1 357 ? 61.090 107.434 89.817 1.00 25.31 393 PRO A C 1
ATOM 5627 O O . PRO A 1 357 ? 59.997 106.943 90.113 1.00 22.84 393 PRO A O 1
ATOM 5638 N N . ASP A 1 358 ? 61.972 107.865 90.710 1.00 25.14 394 ASP A N 1
ATOM 5639 C CA . ASP A 1 358 ? 61.917 107.507 92.116 1.00 25.88 394 ASP A CA 1
ATOM 5640 C C . ASP A 1 358 ? 60.703 108.068 92.854 1.00 25.20 394 ASP A C 1
ATOM 5641 O O . ASP A 1 358 ? 60.221 107.481 93.828 1.00 23.43 394 ASP A O 1
ATOM 5650 N N . ASP A 1 359 ? 60.199 109.200 92.387 1.00 24.61 395 ASP A N 1
ATOM 5651 C CA . ASP A 1 359 ? 59.121 109.894 93.091 1.00 22.79 395 ASP A CA 1
ATOM 5652 C C . ASP A 1 359 ? 57.720 109.420 92.674 1.00 22.32 395 ASP A C 1
ATOM 5653 O O . ASP A 1 359 ? 56.733 109.782 93.304 1.00 19.26 395 ASP A O 1
ATOM 5662 N N . ILE A 1 360 ? 57.641 108.620 91.613 1.00 21.08 396 ILE A N 1
ATOM 5663 C CA . ILE A 1 360 ? 56.377 108.039 91.185 1.00 18.82 396 ILE A CA 1
ATOM 5664 C C . ILE A 1 360 ? 55.949 106.935 92.163 1.00 17.96 396 ILE A C 1
ATOM 5665 O O . ILE A 1 360 ? 56.743 106.058 92.494 1.00 18.31 396 ILE A O 1
ATOM 5681 N N . THR A 1 361 ? 54.705 106.981 92.617 1.00 19.39 397 THR A N 1
ATOM 5682 C CA . THR A 1 361 ? 54.159 105.917 93.466 1.00 17.86 397 THR A CA 1
ATOM 5683 C C . THR A 1 361 ? 53.952 104.623 92.672 1.00 17.20 397 THR A C 1
ATOM 5684 O O . THR A 1 361 ? 53.381 104.640 91.589 1.00 15.56 397 THR A O 1
ATOM 5695 N N . LEU A 1 362 ? 54.405 103.498 93.222 1.00 15.29 398 LEU A N 1
ATOM 5696 C CA . LEU A 1 362 ? 54.212 102.208 92.591 1.00 14.82 398 LEU A CA 1
ATOM 5697 C C . LEU A 1 362 ? 52.945 101.578 93.114 1.00 14.77 398 LEU A C 1
ATOM 5698 O O . LEU A 1 362 ? 52.867 101.248 94.303 1.00 14.59 398 LEU A O 1
ATOM 5714 N N . LEU A 1 363 ? 51.965 101.395 92.228 1.00 14.03 399 LEU A N 1
ATOM 5715 C CA . LEU A 1 363 ? 50.694 100.770 92.588 1.00 14.28 399 LEU A CA 1
ATOM 5716 C C . LEU A 1 363 ? 50.749 99.267 92.286 1.00 16.16 399 LEU A C 1
ATOM 5717 O O . LEU A 1 363 ? 50.883 98.858 91.143 1.00 16.08 399 LEU A O 1
ATOM 5733 N N . TRP A 1 364 ? 50.680 98.455 93.327 1.00 13.68 400 TRP A N 1
ATOM 5734 C CA . TRP A 1 364 ? 50.657 97.008 93.144 1.00 14.03 400 TRP A CA 1
ATOM 5735 C C . TRP A 1 364 ? 49.216 96.477 93.111 1.00 14.25 400 TRP A C 1
ATOM 5736 O O . TRP A 1 364 ? 48.462 96.585 94.079 1.00 15.79 400 TRP A O 1
ATOM 5757 N N . ALA A 1 365 ? 48.860 95.886 91.984 1.00 13.42 401 ALA A N 1
ATOM 5758 C CA . ALA A 1 365 ? 47.523 95.312 91.812 1.00 15.20 401 ALA A CA 1
ATOM 5759 C C . ALA A 1 365 ? 47.447 93.915 92.405 1.00 14.79 401 ALA A C 1
ATOM 5760 O O . ALA A 1 365 ? 48.455 93.187 92.471 1.00 11.34 401 ALA A O 1
ATOM 5767 N N . ASP A 1 366 ? 46.250 93.539 92.846 1.00 13.53 402 ASP A N 1
ATOM 5768 C CA . ASP A 1 366 ? 45.958 92.143 93.099 1.00 10.63 402 ASP A CA 1
ATOM 5769 C C . ASP A 1 366 ? 45.771 91.413 91.779 1.00 11.01 402 ASP A C 1
ATOM 5770 O O . ASP A 1 366 ? 45.980 91.989 90.703 1.00 10.35 402 ASP A O 1
ATOM 5779 N N . ASP A 1 367 ? 45.480 90.120 91.875 1.00 10.38 403 ASP A N 1
ATOM 5780 C CA . ASP A 1 367 ? 45.354 89.251 90.717 1.00 11.30 403 ASP A CA 1
ATOM 5781 C C . ASP A 1 367 ? 43.939 89.219 90.105 1.00 11.07 403 ASP A C 1
ATOM 5782 O O . ASP A 1 367 ? 43.606 88.299 89.344 1.00 10.34 403 ASP A O 1
ATOM 5791 N N . ASN A 1 368 ? 43.136 90.226 90.460 1.00 12.37 404 ASN A N 1
ATOM 5792 C CA . ASN A 1 368 ? 41.712 90.386 90.100 1.00 12.03 404 ASN A CA 1
ATOM 5793 C C . ASN A 1 368 ? 40.789 89.522 90.957 1.00 11.51 404 ASN A C 1
ATOM 5794 O O . ASN A 1 368 ? 39.567 89.557 90.764 1.00 11.88 404 ASN A O 1
ATOM 5805 N N . TRP A 1 369 ? 41.359 88.787 91.907 1.00 9.09 405 TRP A N 1
ATOM 5806 C CA . TRP A 1 369 ? 40.632 87.820 92.734 1.00 11.08 405 TRP A CA 1
ATOM 5807 C C . TRP A 1 369 ? 40.987 87.968 94.212 1.00 12.03 405 TRP A C 1
ATOM 5808 O O . TRP A 1 369 ? 40.762 87.059 95.011 1.00 10.15 405 TRP A O 1
ATOM 5829 N N . GLY A 1 370 ? 41.539 89.114 94.578 1.00 9.65 406 GLY A N 1
ATOM 5830 C CA . GLY A 1 370 ? 41.771 89.404 95.987 1.00 9.32 406 GLY A CA 1
ATOM 5831 C C . GLY A 1 370 ? 43.098 88.921 96.581 1.00 11.66 406 GLY A C 1
ATOM 5832 O O . GLY A 1 370 ? 43.269 88.949 97.808 1.00 12.95 406 GLY A O 1
ATOM 5836 N N . ASN A 1 371 ? 44.021 88.463 95.728 1.00 10.61 407 ASN A N 1
ATOM 5837 C CA . ASN A 1 371 ? 45.358 88.046 96.139 1.00 10.19 407 ASN A CA 1
ATOM 5838 C C . ASN A 1 371 ? 46.371 89.037 95.580 1.00 10.52 407 ASN A C 1
ATOM 5839 O O . ASN A 1 371 ? 46.500 89.186 94.365 1.00 10.30 407 ASN A O 1
ATOM 5850 N N . ILE A 1 372 ? 47.071 89.739 96.464 1.00 11.26 408 ILE A N 1
ATOM 5851 C CA . ILE A 1 372 ? 47.962 90.797 96.006 1.00 12.24 408 ILE A CA 1
ATOM 5852 C C . ILE A 1 372 ? 49.133 90.155 95.261 1.00 10.81 408 ILE A C 1
ATOM 5853 O O . ILE A 1 372 ? 49.741 89.214 95.770 1.00 11.45 408 ILE A O 1
ATOM 5869 N N . ARG A 1 373 ? 49.482 90.682 94.090 1.00 13.02 409 ARG A N 1
ATOM 5870 C CA . ARG A 1 373 ? 50.471 90.011 93.240 1.00 14.16 409 ARG A CA 1
ATOM 5871 C C . ARG A 1 373 ? 51.894 90.212 93.720 1.00 14.91 409 ARG A C 1
ATOM 5872 O O . ARG A 1 373 ? 52.748 89.366 93.498 1.00 15.15 409 ARG A O 1
ATOM 5893 N N . ARG A 1 374 ? 52.136 91.352 94.350 1.00 11.31 410 ARG A N 1
ATOM 5894 C CA . ARG A 1 374 ? 53.481 91.845 94.570 1.00 12.19 410 ARG A CA 1
ATOM 5895 C C . ARG A 1 374 ? 53.422 92.940 95.615 1.00 15.05 410 ARG A C 1
ATOM 5896 O O . ARG A 1 374 ? 52.499 93.745 95.605 1.00 13.81 410 ARG A O 1
ATOM 5917 N N . LEU A 1 375 ? 54.394 92.959 96.525 1.00 13.58 411 LEU A N 1
ATOM 5918 C CA . LEU A 1 375 ? 54.466 94.010 97.535 1.00 13.87 411 LEU A CA 1
ATOM 5919 C C . LEU A 1 375 ? 55.901 94.535 97.604 1.00 15.62 411 LEU A C 1
ATOM 5920 O O . LEU A 1 375 ? 56.815 93.904 97.084 1.00 14.72 411 LEU A O 1
ATOM 5936 N N . PRO A 1 376 ? 56.100 95.710 98.211 1.00 15.98 412 PRO A N 1
ATOM 5937 C CA . PRO A 1 376 ? 57.447 96.288 98.164 1.00 14.89 412 PRO A CA 1
ATOM 5938 C C . PRO A 1 376 ? 58.502 95.431 98.835 1.00 15.79 412 PRO A C 1
ATOM 5939 O O . PRO A 1 376 ? 58.219 94.760 99.843 1.00 16.53 412 PRO A O 1
ATOM 5950 N N . THR A 1 377 ? 59.717 95.488 98.292 1.00 15.47 413 THR A N 1
ATOM 5951 C CA . THR A 1 377 ? 60.902 94.949 98.961 1.00 19.61 413 THR A CA 1
ATOM 5952 C C . THR A 1 377 ? 61.575 96.019 99.840 1.00 22.66 413 THR A C 1
ATOM 5953 O O . THR A 1 377 ? 61.268 97.217 99.724 1.00 18.50 413 THR A O 1
ATOM 5964 N N . ALA A 1 378 ? 62.520 95.600 100.681 1.00 20.36 414 ALA A N 1
ATOM 5965 C CA . ALA A 1 378 ? 63.234 96.521 101.577 1.00 19.07 414 ALA A CA 1
ATOM 5966 C C . ALA A 1 378 ? 63.841 97.697 100.808 1.00 21.31 414 ALA A C 1
ATOM 5967 O O . ALA A 1 378 ? 63.720 98.850 101.218 1.00 23.02 414 ALA A O 1
ATOM 5974 N N . GLU A 1 379 ? 64.484 97.407 99.686 1.00 23.48 415 GLU A N 1
ATOM 5975 C CA . GLU A 1 379 ? 65.125 98.450 98.887 1.00 26.55 415 GLU A CA 1
ATOM 5976 C C . GLU A 1 379 ? 64.079 99.414 98.258 1.00 21.88 415 GLU A C 1
ATOM 5977 O O . GLU A 1 379 ? 64.286 100.628 98.232 1.00 24.54 415 GLU A O 1
ATOM 5989 N N . GLU A 1 380 ? 62.956 98.885 97.779 1.00 19.36 416 GLU A N 1
ATOM 5990 C CA . GLU A 1 380 ? 61.911 99.713 97.171 1.00 17.84 416 GLU A CA 1
ATOM 5991 C C . GLU A 1 380 ? 61.232 100.647 98.176 1.00 19.93 416 GLU A C 1
ATOM 5992 O O . GLU A 1 380 ? 60.747 101.712 97.802 1.00 16.49 416 GLU A O 1
ATOM 6004 N N . ARG A 1 381 ? 61.201 100.251 99.449 1.00 17.16 417 ARG A N 1
ATOM 6005 C CA . ARG A 1 381 ? 60.591 101.080 100.491 1.00 19.51 417 ARG A CA 1
ATOM 6006 C C . ARG A 1 381 ? 61.364 102.396 100.697 1.00 24.27 417 ARG A C 1
ATOM 6007 O O . ARG A 1 381 ? 60.840 103.335 101.295 1.00 21.58 417 ARG A O 1
ATOM 6028 N N . LYS A 1 382 ? 62.607 102.466 100.219 1.00 22.21 418 LYS A N 1
ATOM 6029 C CA . LYS A 1 382 ? 63.362 103.715 100.279 1.00 22.05 418 LYS A CA 1
ATOM 6030 C C . LYS A 1 382 ? 62.934 104.767 99.241 1.00 21.13 418 LYS A C 1
ATOM 6031 O O . LYS A 1 382 ? 63.329 105.932 99.342 1.00 23.56 418 LYS A O 1
ATOM 6050 N N . ARG A 1 383 ? 62.166 104.345 98.236 1.00 18.78 419 ARG A N 1
ATOM 6051 C CA . ARG A 1 383 ? 61.696 105.241 97.177 1.00 20.65 419 ARG A CA 1
ATOM 6052 C C . ARG A 1 383 ? 60.793 106.334 97.712 1.00 23.17 419 ARG A C 1
ATOM 6053 O O . ARG A 1 383 ? 59.866 106.060 98.475 1.00 25.79 419 ARG A O 1
ATOM 6074 N N . SER A 1 384 ? 61.019 107.574 97.283 1.00 20.00 420 SER A N 1
ATOM 6075 C CA . SER A 1 384 ? 60.261 108.673 97.835 1.00 19.58 420 SER A CA 1
ATOM 6076 C C . SER A 1 384 ? 58.761 108.588 97.483 1.00 22.59 420 SER A C 1
ATOM 6077 O O . SER A 1 384 ? 57.927 109.060 98.252 1.00 25.12 420 SER A O 1
ATOM 6085 N N . GLY A 1 385 ? 58.411 107.984 96.344 1.00 22.02 421 GLY A N 1
ATOM 6086 C CA . GLY A 1 385 ? 57.005 107.885 95.939 1.00 18.03 421 GLY A CA 1
ATOM 6087 C C . GLY A 1 385 ? 56.194 106.863 96.699 1.00 17.96 421 GLY A C 1
ATOM 6088 O O . GLY A 1 385 ? 54.977 106.829 96.609 1.00 19.20 421 GLY A O 1
ATOM 6092 N N . GLY A 1 386 ? 56.865 105.987 97.430 1.00 16.92 422 GLY A N 1
ATOM 6093 C CA . GLY A 1 386 ? 56.171 104.929 98.140 1.00 17.23 422 GLY A CA 1
ATOM 6094 C C . GLY A 1 386 ? 55.441 103.957 97.220 1.00 19.90 422 GLY A C 1
ATOM 6095 O O . GLY A 1 386 ? 55.754 103.834 96.034 1.00 18.86 422 GLY A O 1
ATOM 6099 N N . ALA A 1 387 ? 54.437 103.282 97.771 1.00 18.51 423 ALA A N 1
ATOM 6100 C CA . ALA A 1 387 ? 53.724 102.241 97.038 1.00 17.87 423 ALA A CA 1
ATOM 6101 C C . ALA A 1 387 ? 52.303 102.075 97.603 1.00 15.60 423 ALA A C 1
ATOM 6102 O O . ALA A 1 387 ? 52.039 102.507 98.725 1.00 16.26 423 ALA A O 1
ATOM 6109 N N . GLY A 1 388 ? 51.417 101.466 96.823 1.00 15.04 424 GLY A N 1
ATOM 6110 C CA . GLY A 1 388 ? 50.033 101.240 97.209 1.00 13.53 424 GLY A CA 1
ATOM 6111 C C . GLY A 1 388 ? 49.502 99.923 96.664 1.00 14.41 424 GLY A C 1
ATOM 6112 O O . GLY A 1 388 ? 50.233 99.156 96.029 1.00 13.32 424 GLY A O 1
ATOM 6116 N N . VAL A 1 389 ? 48.218 99.672 96.917 1.00 15.25 425 VAL A N 1
ATOM 6117 C CA . VAL A 1 389 ? 47.560 98.442 96.524 1.00 12.88 425 VAL A CA 1
ATOM 6118 C C . VAL A 1 389 ? 46.232 98.743 95.823 1.00 14.83 425 VAL A C 1
ATOM 6119 O O . VAL A 1 389 ? 45.479 99.598 96.279 1.00 13.52 425 VAL A O 1
ATOM 6132 N N . TYR A 1 390 ? 45.987 98.069 94.700 1.00 15.59 426 TYR A N 1
ATOM 6133 C CA . TYR A 1 390 ? 44.697 98.094 94.001 1.00 14.79 426 TYR A CA 1
ATOM 6134 C C . TYR A 1 390 ? 44.053 96.719 94.149 1.00 14.51 426 TYR A C 1
ATOM 6135 O O . TYR A 1 390 ? 44.594 95.704 93.687 1.00 12.88 426 TYR A O 1
ATOM 6153 N N . TYR A 1 391 ? 42.913 96.693 94.832 1.00 13.41 427 TYR A N 1
ATOM 6154 C CA . TYR A 1 391 ? 42.260 95.447 95.269 1.00 13.40 427 TYR A CA 1
ATOM 6155 C C . TYR A 1 391 ? 40.903 95.296 94.551 1.00 14.09 427 TYR A C 1
ATOM 6156 O O . TYR A 1 391 ? 40.291 96.297 94.192 1.00 13.83 427 TYR A O 1
ATOM 6174 N N . HIS A 1 392 ? 40.432 94.060 94.363 1.00 11.72 428 HIS A N 1
ATOM 6175 C CA . HIS A 1 392 ? 39.126 93.803 93.720 1.00 11.24 428 HIS A CA 1
ATOM 6176 C C . HIS A 1 392 ? 38.064 93.189 94.645 1.00 11.30 428 HIS A C 1
ATOM 6177 O O . HIS A 1 392 ? 38.356 92.215 95.336 1.00 10.99 428 HIS A O 1
ATOM 6192 N N . PHE A 1 393 ? 36.850 93.757 94.635 1.00 10.86 429 PHE A N 1
ATOM 6193 C CA . PHE A 1 393 ? 35.648 93.112 95.184 1.00 12.67 429 PHE A CA 1
ATOM 6194 C C . PHE A 1 393 ? 34.724 92.584 94.074 1.00 13.68 429 PHE A C 1
ATOM 6195 O O . PHE A 1 393 ? 33.717 91.943 94.351 1.00 13.02 429 PHE A O 1
ATOM 6212 N N . ASP A 1 394 ? 35.060 92.902 92.828 1.00 11.78 430 ASP A N 1
ATOM 6213 C CA . ASP A 1 394 ? 34.216 92.651 91.649 1.00 12.32 430 ASP A CA 1
ATOM 6214 C C . ASP A 1 394 ? 35.169 92.555 90.458 1.00 14.23 430 ASP A C 1
ATOM 6215 O O . ASP A 1 394 ? 36.175 93.260 90.436 1.00 12.67 430 ASP A O 1
ATOM 6224 N N . TYR A 1 395 ? 34.868 91.741 89.454 1.00 12.60 431 TYR A N 1
ATOM 6225 C CA . TYR A 1 395 ? 35.761 91.663 88.306 1.00 12.69 431 TYR A CA 1
ATOM 6226 C C . TYR A 1 395 ? 35.073 91.124 87.068 1.00 11.72 431 TYR A C 1
ATOM 6227 O O . TYR A 1 395 ? 34.298 90.180 87.157 1.00 12.70 431 TYR A O 1
ATOM 6245 N N . VAL A 1 396 ? 35.370 91.746 85.933 1.00 13.35 432 VAL A N 1
ATOM 6246 C CA . VAL A 1 396 ? 34.983 91.275 84.609 1.00 11.68 432 VAL A CA 1
ATOM 6247 C C . VAL A 1 396 ? 36.226 90.774 83.861 1.00 15.05 432 VAL A C 1
ATOM 6248 O O . VAL A 1 396 ? 37.104 91.553 83.493 1.00 12.98 432 VAL A O 1
ATOM 6261 N N . GLY A 1 397 ? 36.305 89.461 83.656 1.00 13.55 433 GLY A N 1
ATOM 6262 C CA . GLY A 1 397 ? 37.464 88.854 83.021 1.00 12.68 433 GLY A CA 1
ATOM 6263 C C . GLY A 1 397 ? 37.586 87.398 83.421 1.00 13.33 433 GLY A C 1
ATOM 6264 O O . GLY A 1 397 ? 36.605 86.774 83.869 1.00 12.42 433 GLY A O 1
ATOM 6268 N N . GLY A 1 398 ? 38.783 86.841 83.269 1.00 12.86 434 GLY A N 1
ATOM 6269 C CA . GLY A 1 398 ? 38.995 85.423 83.538 1.00 13.04 434 GLY A CA 1
ATOM 6270 C C . GLY A 1 398 ? 39.475 85.051 84.945 1.00 13.02 434 GLY A C 1
ATOM 6271 O O . GLY A 1 398 ? 40.017 85.907 85.678 1.00 15.82 434 GLY A O 1
ATOM 6275 N N . PRO A 1 399 ? 39.310 83.775 85.334 1.00 11.77 435 PRO A N 1
ATOM 6276 C CA . PRO A 1 399 ? 38.674 82.720 84.532 1.00 12.30 435 PRO A CA 1
ATOM 6277 C C . PRO A 1 399 ? 37.172 82.871 84.327 1.00 13.15 435 PRO A C 1
ATOM 6278 O O . PRO A 1 399 ? 36.661 82.352 83.336 1.00 13.81 435 PRO A O 1
ATOM 6289 N N . ARG A 1 400 ? 36.477 83.580 85.207 1.00 11.79 436 ARG A N 1
ATOM 6290 C CA . ARG A 1 400 ? 35.084 83.896 84.973 1.00 10.88 436 ARG A CA 1
ATOM 6291 C C . ARG A 1 400 ? 34.723 85.145 85.750 1.00 12.21 436 ARG A C 1
ATOM 6292 O O . ARG A 1 400 ? 35.190 85.327 86.879 1.00 11.08 436 ARG A O 1
ATOM 6313 N N . SER A 1 401 ? 33.864 85.976 85.166 1.00 11.64 437 SER A N 1
ATOM 6314 C CA . SER A 1 401 ? 33.445 87.219 85.797 1.00 10.63 437 SER A CA 1
ATOM 6315 C C . SER A 1 401 ? 32.670 86.952 87.083 1.00 12.51 437 SER A C 1
ATOM 6316 O O . SER A 1 401 ? 31.967 85.964 87.173 1.00 10.50 437 SER A O 1
ATOM 6324 N N . TYR A 1 402 ? 32.811 87.836 88.072 1.00 11.17 438 TYR A N 1
ATOM 6325 C CA . TYR A 1 402 ? 31.950 87.820 89.255 1.00 11.84 438 TYR A CA 1
ATOM 6326 C C . TYR A 1 402 ? 31.515 89.274 89.554 1.00 14.09 438 TYR A C 1
ATOM 6327 O O . TYR A 1 402 ? 32.327 90.176 89.795 1.00 13.77 438 TYR A O 1
ATOM 6345 N N . ARG A 1 403 ? 30.204 89.472 89.468 1.00 12.82 439 ARG A N 1
ATOM 6346 C CA . ARG A 1 403 ? 29.615 90.785 89.263 1.00 13.25 439 ARG A CA 1
ATOM 6347 C C . ARG A 1 403 ? 28.355 91.006 90.067 1.00 16.53 439 ARG A C 1
ATOM 6348 O O . ARG A 1 403 ? 27.791 92.069 89.981 1.00 19.70 439 ARG A O 1
ATOM 6369 N N . TRP A 1 404 ? 27.852 89.988 90.763 1.00 14.46 440 TRP A N 1
ATOM 6370 C CA . TRP A 1 404 ? 26.461 90.047 91.202 1.00 14.79 440 TRP A CA 1
ATOM 6371 C C . TRP A 1 404 ? 26.308 90.489 92.668 1.00 17.47 440 TRP A C 1
ATOM 6372 O O . TRP A 1 404 ? 25.743 91.558 92.939 1.00 20.95 440 TRP A O 1
ATOM 6393 N N . ILE A 1 405 ? 26.774 89.672 93.606 1.00 14.18 441 ILE A N 1
ATOM 6394 C CA . ILE A 1 405 ? 26.652 90.002 95.030 1.00 15.80 441 ILE A CA 1
ATOM 6395 C C . ILE A 1 405 ? 28.000 89.878 95.722 1.00 15.31 441 ILE A C 1
ATOM 6396 O O . ILE A 1 405 ? 28.991 89.479 95.094 1.00 14.52 441 ILE A O 1
ATOM 6412 N N . ASN A 1 406 ? 28.038 90.211 97.008 1.00 16.03 442 ASN A N 1
ATOM 6413 C CA . ASN A 1 406 ? 29.302 90.209 97.774 1.00 16.00 442 ASN A CA 1
ATOM 6414 C C . ASN A 1 406 ? 29.837 88.764 97.953 1.00 12.93 442 ASN A C 1
ATOM 6415 O O . ASN A 1 406 ? 29.104 87.872 98.392 1.00 12.37 442 ASN A O 1
ATOM 6426 N N . THR A 1 407 ? 31.096 88.548 97.585 1.00 10.25 443 THR A N 1
ATOM 6427 C CA . THR A 1 407 ? 31.745 87.245 97.645 1.00 10.82 443 THR A CA 1
ATOM 6428 C C . THR A 1 407 ? 33.106 87.301 98.350 1.00 13.45 443 THR A C 1
ATOM 6429 O O . THR A 1 407 ? 33.907 86.371 98.233 1.00 12.89 443 THR A O 1
ATOM 6440 N N . THR A 1 408 ? 33.371 88.402 99.034 1.00 17.10 444 THR A N 1
ATOM 6441 C CA . THR A 1 408 ? 34.660 88.623 99.695 1.00 17.71 444 THR A CA 1
ATOM 6442 C C . THR A 1 408 ? 34.526 88.658 101.231 1.00 16.07 444 THR A C 1
ATOM 6443 O O . THR A 1 408 ? 34.075 89.651 101.789 1.00 17.10 444 THR A O 1
ATOM 6454 N N . PRO A 1 409 ? 34.912 87.578 101.922 1.00 14.59 445 PRO A N 1
ATOM 6455 C CA . PRO A 1 409 ? 34.842 87.620 103.386 1.00 14.95 445 PRO A CA 1
ATOM 6456 C C . PRO A 1 409 ? 35.817 88.647 103.978 1.00 12.68 445 PRO A C 1
ATOM 6457 O O . PRO A 1 409 ? 36.914 88.879 103.457 1.00 13.80 445 PRO A O 1
ATOM 6468 N N . LEU A 1 410 ? 35.398 89.282 105.058 1.00 11.53 446 LEU A N 1
ATOM 6469 C CA . LEU A 1 410 ? 36.240 90.247 105.739 1.00 11.65 446 LEU A CA 1
ATOM 6470 C C . LEU A 1 410 ? 37.618 89.671 106.083 1.00 11.86 446 LEU A C 1
ATOM 6471 O O . LEU A 1 410 ? 38.622 90.376 105.958 1.00 11.40 446 LEU A O 1
ATOM 6487 N N . ALA A 1 411 ? 37.686 88.413 106.536 1.00 12.44 447 ALA A N 1
ATOM 6488 C CA . ALA A 1 411 ? 38.964 87.892 107.022 1.00 13.10 447 ALA A CA 1
ATOM 6489 C C . ALA A 1 411 ? 39.962 87.759 105.855 1.00 14.69 447 ALA A C 1
ATOM 6490 O O . ALA A 1 411 ? 41.180 87.891 106.041 1.00 13.44 447 ALA A O 1
ATOM 6497 N N . LYS A 1 412 ? 39.454 87.506 104.651 1.00 13.65 448 LYS A N 1
ATOM 6498 C CA . LYS A 1 412 ? 40.327 87.423 103.474 1.00 12.81 448 LYS A CA 1
ATOM 6499 C C . LYS A 1 412 ? 40.974 88.795 103.220 1.00 14.72 448 LYS A C 1
ATOM 6500 O O . LYS A 1 412 ? 42.185 88.910 102.979 1.00 12.20 448 LYS A O 1
ATOM 6519 N N . ILE A 1 413 ? 40.156 89.838 103.294 1.00 12.73 449 ILE A N 1
ATOM 6520 C CA . ILE A 1 413 ? 40.638 91.199 103.145 1.00 13.19 449 ILE A CA 1
ATOM 6521 C C . ILE A 1 413 ? 41.682 91.493 104.211 1.00 13.20 449 ILE A C 1
ATOM 6522 O O . ILE A 1 413 ? 42.746 92.039 103.908 1.00 12.73 449 ILE A O 1
ATOM 6538 N N . TRP A 1 414 ? 41.394 91.099 105.451 1.00 11.74 450 TRP A N 1
ATOM 6539 C CA . TRP A 1 414 ? 42.282 91.399 106.566 1.00 13.67 450 TRP A CA 1
ATOM 6540 C C . TRP A 1 414 ? 43.670 90.828 106.299 1.00 11.38 450 TRP A C 1
ATOM 6541 O O . TRP A 1 414 ? 44.683 91.522 106.446 1.00 11.41 450 TRP A O 1
ATOM 6562 N N . GLU A 1 415 ? 43.736 89.559 105.923 1.00 11.82 451 GLU A N 1
ATOM 6563 C CA . GLU A 1 415 ? 45.028 88.880 105.904 1.00 10.98 451 GLU A CA 1
ATOM 6564 C C . GLU A 1 415 ? 45.912 89.430 104.775 1.00 14.36 451 GLU A C 1
ATOM 6565 O O . GLU A 1 415 ? 47.117 89.601 104.973 1.00 14.57 451 GLU A O 1
ATOM 6577 N N . GLN A 1 416 ? 45.335 89.729 103.609 1.00 13.48 452 GLN A N 1
ATOM 6578 C CA . GLN A 1 416 ? 46.111 90.344 102.525 1.00 14.18 452 GLN A CA 1
ATOM 6579 C C . GLN A 1 416 ? 46.477 91.815 102.782 1.00 15.95 452 GLN A C 1
ATOM 6580 O O . GLN A 1 416 ? 47.628 92.208 102.552 1.00 13.58 452 GLN A O 1
ATOM 6611 N N . HIS A 1 418 ? 46.737 93.353 105.616 1.00 13.64 454 HIS A N 1
ATOM 6612 C CA . HIS A 1 418 ? 47.714 93.405 106.703 1.00 15.43 454 HIS A CA 1
ATOM 6613 C C . HIS A 1 418 ? 49.157 93.226 106.181 1.00 16.11 454 HIS A C 1
ATOM 6614 O O . HIS A 1 418 ? 50.085 93.897 106.646 1.00 13.61 454 HIS A O 1
ATOM 6628 N N . LEU A 1 419 ? 49.349 92.299 105.255 1.00 15.63 455 LEU A N 1
ATOM 6629 C CA . LEU A 1 419 ? 50.648 92.135 104.584 1.00 17.96 455 LEU A CA 1
ATOM 6630 C C . LEU A 1 419 ? 51.064 93.411 103.859 1.00 14.78 455 LEU A C 1
ATOM 6631 O O . LEU A 1 419 ? 52.193 93.849 103.951 1.00 13.35 455 LEU A O 1
ATOM 6647 N N . ALA A 1 420 ? 50.139 93.987 103.110 1.00 14.02 456 ALA A N 1
ATOM 6648 C CA . ALA A 1 420 ? 50.382 95.252 102.442 1.00 15.79 456 ALA A CA 1
ATOM 6649 C C . ALA A 1 420 ? 50.854 96.325 103.416 1.00 15.94 456 ALA A C 1
ATOM 6650 O O . ALA A 1 420 ? 51.796 97.079 103.130 1.00 14.44 456 ALA A O 1
ATOM 6657 N N . TYR A 1 421 ? 50.179 96.416 104.557 1.00 14.41 457 TYR A N 1
ATOM 6658 C CA . TYR A 1 421 ? 50.535 97.396 105.569 1.00 14.24 457 TYR A CA 1
ATOM 6659 C C . TYR A 1 421 ? 51.952 97.178 106.088 1.00 13.89 457 TYR A C 1
ATOM 6660 O O . TYR A 1 421 ? 52.752 98.121 106.193 1.00 15.34 457 TYR A O 1
ATOM 6678 N N . LYS A 1 422 ? 52.251 95.941 106.457 1.00 13.81 458 LYS A N 1
ATOM 6679 C CA . LYS A 1 422 ? 53.549 95.625 107.050 1.00 14.67 458 LYS A CA 1
ATOM 6680 C C . LYS A 1 422 ? 54.687 95.684 106.028 1.00 18.63 458 LYS A C 1
ATOM 6681 O O . LYS A 1 422 ? 55.812 95.929 106.400 1.00 18.90 458 LYS A O 1
ATOM 6700 N N . TYR A 1 423 ? 54.406 95.494 104.744 1.00 14.85 459 TYR A N 1
ATOM 6701 C CA . TYR A 1 423 ? 55.463 95.652 103.739 1.00 15.93 459 TYR A CA 1
ATOM 6702 C C . TYR A 1 423 ? 55.490 97.085 103.183 1.00 17.91 459 TYR A C 1
ATOM 6703 O O . TYR A 1 423 ? 56.220 97.379 102.234 1.00 18.13 459 TYR A O 1
ATOM 6721 N N . GLU A 1 424 ? 54.686 97.960 103.786 1.00 15.71 460 GLU A N 1
ATOM 6722 C CA . GLU A 1 424 ? 54.716 99.421 103.549 1.00 16.24 460 GLU A CA 1
ATOM 6723 C C . GLU A 1 424 ? 54.267 99.859 102.145 1.00 16.19 460 GLU A C 1
ATOM 6724 O O . GLU A 1 424 ? 54.865 100.730 101.522 1.00 19.04 460 GLU A O 1
ATOM 6736 N N . ALA A 1 425 ? 53.184 99.264 101.670 1.00 13.87 461 ALA A N 1
ATOM 6737 C CA . ALA A 1 425 ? 52.469 99.794 100.517 1.00 14.83 461 ALA A CA 1
ATOM 6738 C C . ALA A 1 425 ? 51.325 100.667 101.025 1.00 16.43 461 ALA A C 1
ATOM 6739 O O . ALA A 1 425 ? 50.159 100.330 100.826 1.00 16.39 461 ALA A O 1
ATOM 6746 N N . ASN A 1 426 ? 51.657 101.773 101.677 1.00 16.68 462 ASN A N 1
ATOM 6747 C CA . ASN A 1 426 ? 50.662 102.577 102.399 1.00 17.49 462 ASN A CA 1
ATOM 6748 C C . ASN A 1 426 ? 50.428 103.979 101.852 1.00 18.17 462 ASN A C 1
ATOM 6749 O O . ASN A 1 426 ? 49.860 104.841 102.537 1.00 15.18 462 ASN A O 1
ATOM 6760 N N . LYS A 1 427 ? 50.836 104.208 100.609 1.00 16.57 463 LYS A N 1
ATOM 6761 C CA . LYS A 1 427 ? 50.588 105.493 99.964 1.00 18.38 463 LYS A CA 1
ATOM 6762 C C . LYS A 1 427 ? 49.128 105.573 99.437 1.00 20.28 463 LYS A C 1
ATOM 6763 O O . LYS A 1 427 ? 48.436 106.571 99.649 1.00 18.82 463 LYS A O 1
ATOM 6782 N N . ILE A 1 428 ? 48.689 104.507 98.772 1.00 18.59 464 ILE A N 1
ATOM 6783 C CA . ILE A 1 428 ? 47.339 104.382 98.189 1.00 14.28 464 ILE A CA 1
ATOM 6784 C C . ILE A 1 428 ? 46.746 103.009 98.461 1.00 13.70 464 ILE A C 1
ATOM 6785 O O . ILE A 1 428 ? 47.377 101.987 98.186 1.00 13.41 464 ILE A O 1
ATOM 6801 N N . TRP A 1 429 ? 45.531 102.983 99.006 1.00 13.59 465 TRP A N 1
ATOM 6802 C CA . TRP A 1 429 ? 44.703 101.777 99.023 1.00 13.08 465 TRP A CA 1
ATOM 6803 C C . TRP A 1 429 ? 43.404 102.091 98.280 1.00 13.35 465 TRP A C 1
ATOM 6804 O O . TRP A 1 429 ? 42.634 102.950 98.716 1.00 13.31 465 TRP A O 1
ATOM 6825 N N . ILE A 1 430 ? 43.162 101.428 97.151 1.00 12.70 466 ILE A N 1
ATOM 6826 C CA . ILE A 1 430 ? 41.923 101.649 96.413 1.00 13.26 466 ILE A CA 1
ATOM 6827 C C . ILE A 1 430 ? 41.318 100.289 96.016 1.00 13.39 466 ILE A C 1
ATOM 6828 O O . ILE A 1 430 ? 42.043 99.353 95.663 1.00 12.83 466 ILE A O 1
ATOM 6844 N N . VAL A 1 431 ? 39.994 100.167 96.130 1.00 13.57 467 VAL A N 1
ATOM 6845 C CA . VAL A 1 431 ? 39.320 98.906 95.833 1.00 12.84 467 VAL A CA 1
ATOM 6846 C C . VAL A 1 431 ? 38.272 99.076 94.753 1.00 12.08 467 VAL A C 1
ATOM 6847 O O . VAL A 1 431 ? 37.539 100.076 94.717 1.00 12.38 467 VAL A O 1
ATOM 6860 N N . ASN A 1 432 ? 38.262 98.126 93.817 1.00 14.45 468 ASN A N 1
ATOM 6861 C CA . ASN A 1 432 ? 37.241 98.052 92.785 1.00 14.09 468 ASN A CA 1
ATOM 6862 C C . ASN A 1 432 ? 35.969 97.540 93.446 1.00 13.02 468 ASN A C 1
ATOM 6863 O O . ASN A 1 432 ? 35.925 96.388 93.885 1.00 11.20 468 ASN A O 1
ATOM 6874 N N . VAL A 1 433 ? 34.947 98.390 93.520 1.00 11.92 469 VAL A N 1
ATOM 6875 C CA . VAL A 1 433 ? 33.712 98.044 94.237 1.00 14.24 469 VAL A CA 1
ATOM 6876 C C . VAL A 1 433 ? 32.564 97.665 93.307 1.00 15.01 469 VAL A C 1
ATOM 6877 O O . VAL A 1 433 ? 31.427 97.510 93.758 1.00 12.41 469 VAL A O 1
ATOM 6890 N N . GLY A 1 434 ? 32.861 97.505 92.015 1.00 14.20 470 GLY A N 1
ATOM 6891 C CA . GLY A 1 434 ? 31.818 97.233 91.047 1.00 15.21 470 GLY A CA 1
ATOM 6892 C C . GLY A 1 434 ? 30.789 98.357 91.079 1.00 15.34 470 GLY A C 1
ATOM 6893 O O . GLY A 1 434 ? 31.144 99.535 90.996 1.00 15.25 470 GLY A O 1
ATOM 6897 N N . ASP A 1 435 ? 29.523 97.979 91.246 1.00 12.70 471 ASP A N 1
ATOM 6898 C CA . ASP A 1 435 ? 28.402 98.920 91.337 1.00 14.01 471 ASP A CA 1
ATOM 6899 C C . ASP A 1 435 ? 28.241 99.622 92.711 1.00 19.16 471 ASP A C 1
ATOM 6900 O O . ASP A 1 435 ? 27.254 100.336 92.933 1.00 19.34 471 ASP A O 1
ATOM 6909 N N . LEU A 1 436 ? 29.192 99.396 93.615 1.00 16.07 472 LEU A N 1
ATOM 6910 C CA . LEU A 1 436 ? 29.185 99.946 94.988 1.00 15.71 472 LEU A CA 1
ATOM 6911 C C . LEU A 1 436 ? 28.245 99.085 95.850 1.00 17.41 472 LEU A C 1
ATOM 6912 O O . LEU A 1 436 ? 28.716 98.293 96.669 1.00 15.95 472 LEU A O 1
ATOM 6928 N N . LYS A 1 437 ? 26.936 99.183 95.654 1.00 15.60 473 LYS A N 1
ATOM 6929 C CA . LYS A 1 437 ? 26.029 98.212 96.258 1.00 16.56 473 LYS A CA 1
ATOM 6930 C C . LYS A 1 437 ? 26.184 96.904 95.445 1.00 17.10 473 LYS A C 1
ATOM 6931 O O . LYS A 1 437 ? 26.326 96.965 94.224 1.00 16.06 473 LYS A O 1
ATOM 6950 N N . PRO A 1 438 ? 26.154 95.721 96.102 1.00 17.04 474 PRO A N 1
ATOM 6951 C CA . PRO A 1 438 ? 25.881 95.430 97.512 1.00 16.86 474 PRO A CA 1
ATOM 6952 C C . PRO A 1 438 ? 27.146 95.097 98.317 1.00 19.08 474 PRO A C 1
ATOM 6953 O O . PRO A 1 438 ? 27.164 94.126 99.085 1.00 16.84 474 PRO A O 1
ATOM 6981 N N . GLU A 1 440 ? 28.540 97.001 100.693 1.00 12.52 476 GLU A N 1
ATOM 6982 C CA . GLU A 1 440 ? 28.589 98.032 101.735 1.00 13.62 476 GLU A CA 1
ATOM 6983 C C . GLU A 1 440 ? 29.500 97.653 102.924 1.00 14.68 476 GLU A C 1
ATOM 6984 O O . GLU A 1 440 ? 30.340 98.446 103.349 1.00 13.54 476 GLU A O 1
ATOM 6996 N N . ALA A 1 441 ? 29.362 96.445 103.446 1.00 15.48 477 ALA A N 1
ATOM 6997 C CA . ALA A 1 441 ? 30.137 96.049 104.623 1.00 15.36 477 ALA A CA 1
ATOM 6998 C C . ALA A 1 441 ? 31.643 95.939 104.302 1.00 13.88 477 ALA A C 1
ATOM 6999 O O . ALA A 1 441 ? 32.464 96.558 104.989 1.00 12.92 477 ALA A O 1
ATOM 7006 N N . PRO A 1 442 ? 32.018 95.200 103.244 1.00 12.15 478 PRO A N 1
ATOM 7007 C CA . PRO A 1 442 ? 33.473 95.162 102.982 1.00 11.77 478 PRO A CA 1
ATOM 7008 C C . PRO A 1 442 ? 34.103 96.501 102.562 1.00 12.23 478 PRO A C 1
ATOM 7009 O O . PRO A 1 442 ? 35.279 96.749 102.846 1.00 11.77 478 PRO A O 1
ATOM 7020 N N . ILE A 1 443 ? 33.337 97.378 101.921 1.00 13.27 479 ILE A N 1
ATOM 7021 C CA . ILE A 1 443 ? 33.846 98.735 101.613 1.00 14.26 479 ILE A CA 1
ATOM 7022 C C . ILE A 1 443 ? 34.228 99.477 102.876 1.00 14.82 479 ILE A C 1
ATOM 7023 O O . ILE A 1 443 ? 35.337 100.039 102.995 1.00 14.16 479 ILE A O 1
ATOM 7039 N N . GLU A 1 444 ? 33.320 99.470 103.844 1.00 15.06 480 GLU A N 1
ATOM 7040 C CA . GLU A 1 444 ? 33.577 100.172 105.083 1.00 16.50 480 GLU A CA 1
ATOM 7041 C C . GLU A 1 444 ? 34.766 99.507 105.810 1.00 14.76 480 GLU A C 1
ATOM 7042 O O . GLU A 1 444 ? 35.624 100.181 106.376 1.00 14.65 480 GLU A O 1
ATOM 7054 N N . TYR A 1 445 ? 34.822 98.182 105.784 1.00 16.34 481 TYR A N 1
ATOM 7055 C CA . TYR A 1 445 ? 35.927 97.482 106.432 1.00 15.24 481 TYR A CA 1
ATOM 7056 C C . TYR A 1 445 ? 37.275 97.878 105.820 1.00 13.89 481 TYR A C 1
ATOM 7057 O O . TYR A 1 445 ? 38.205 98.233 106.546 1.00 13.06 481 TYR A O 1
ATOM 7075 N N . PHE A 1 446 ? 37.368 97.785 104.497 1.00 15.87 482 PHE A N 1
ATOM 7076 C CA . PHE A 1 446 ? 38.564 98.161 103.758 1.00 15.12 482 PHE A CA 1
ATOM 7077 C C . PHE A 1 446 ? 39.017 99.570 104.117 1.00 14.28 482 PHE A C 1
ATOM 7078 O O . PHE A 1 446 ? 40.192 99.811 104.329 1.00 13.34 482 PHE A O 1
ATOM 7095 N N . LEU A 1 447 ? 38.069 100.488 104.197 1.00 14.56 483 LEU A N 1
ATOM 7096 C CA . LEU A 1 447 ? 38.413 101.893 104.415 1.00 14.64 483 LEU A CA 1
ATOM 7097 C C . LEU A 1 447 ? 38.715 102.217 105.872 1.00 15.21 483 LEU A C 1
ATOM 7098 O O . LEU A 1 447 ? 39.559 103.060 106.133 1.00 17.34 483 LEU A O 1
ATOM 7114 N N . GLU A 1 448 ? 38.058 101.539 106.809 1.00 13.94 484 GLU A N 1
ATOM 7115 C CA . GLU A 1 448 ? 38.429 101.655 108.219 1.00 15.69 484 GLU A CA 1
ATOM 7116 C C . GLU A 1 448 ? 39.802 101.040 108.467 1.00 14.68 484 GLU A C 1
ATOM 7117 O O . GLU A 1 448 ? 40.590 101.561 109.240 1.00 16.37 484 GLU A O 1
ATOM 7146 N N . ALA A 1 450 ? 42.170 100.901 106.211 1.00 15.88 486 ALA A N 1
ATOM 7147 C CA . ALA A 1 450 ? 43.076 101.851 105.595 1.00 13.88 486 ALA A CA 1
ATOM 7148 C C . ALA A 1 450 ? 43.339 103.014 106.520 1.00 16.32 486 ALA A C 1
ATOM 7149 O O . ALA A 1 450 ? 44.479 103.505 106.624 1.00 14.75 486 ALA A O 1
ATOM 7156 N N . TRP A 1 451 ? 42.295 103.464 107.212 1.00 15.53 487 TRP A N 1
ATOM 7157 C CA . TRP A 1 451 ? 42.486 104.551 108.153 1.00 15.36 487 TRP A CA 1
ATOM 7158 C C . TRP A 1 451 ? 43.521 104.174 109.226 1.00 17.21 487 TRP A C 1
ATOM 7159 O O . TRP A 1 451 ? 44.445 104.956 109.530 1.00 16.89 487 TRP A O 1
ATOM 7180 N N . ASN A 1 452 ? 43.401 102.980 109.794 1.00 18.44 488 ASN A N 1
ATOM 7181 C CA . ASN A 1 452 ? 44.438 102.501 110.693 1.00 17.64 488 ASN A CA 1
ATOM 7182 C C . ASN A 1 452 ? 44.394 100.999 110.879 1.00 16.70 488 ASN A C 1
ATOM 7183 O O . ASN A 1 452 ? 43.576 100.497 111.651 1.00 15.97 488 ASN A O 1
ATOM 7194 N N . PRO A 1 453 ? 45.304 100.271 110.198 1.00 17.48 489 PRO A N 1
ATOM 7195 C CA . PRO A 1 453 ? 45.245 98.809 110.279 1.00 16.61 489 PRO A CA 1
ATOM 7196 C C . PRO A 1 453 ? 45.484 98.303 111.697 1.00 17.44 489 PRO A C 1
ATOM 7197 O O . PRO A 1 453 ? 45.011 97.233 112.053 1.00 19.60 489 PRO A O 1
ATOM 7208 N N . GLU A 1 454 ? 46.192 99.085 112.504 1.00 19.20 490 GLU A N 1
ATOM 7209 C CA . GLU A 1 454 ? 46.476 98.673 113.877 1.00 20.68 490 GLU A CA 1
ATOM 7210 C C . GLU A 1 454 ? 45.242 98.752 114.780 1.00 20.64 490 GLU A C 1
ATOM 7211 O O . GLU A 1 454 ? 45.216 98.131 115.838 1.00 19.89 490 GLU A O 1
ATOM 7223 N N . GLN A 1 455 ? 44.206 99.473 114.346 1.00 17.33 491 GLN A N 1
ATOM 7224 C CA . GLN A 1 455 ? 42.951 99.496 115.097 1.00 18.61 491 GLN A CA 1
ATOM 7225 C C . GLN A 1 455 ? 42.129 98.264 114.797 1.00 21.21 491 GLN A C 1
ATOM 7226 O O . GLN A 1 455 ? 41.156 97.978 115.504 1.00 18.49 491 GLN A O 1
ATOM 7240 N N . TRP A 1 456 ? 42.529 97.520 113.762 1.00 17.38 492 TRP A N 1
ATOM 7241 C CA . TRP A 1 456 ? 41.751 96.387 113.302 1.00 17.48 492 TRP A CA 1
ATOM 7242 C C . TRP A 1 456 ? 42.594 95.136 113.127 1.00 17.48 492 TRP A C 1
ATOM 7243 O O . TRP A 1 456 ? 42.683 94.595 112.035 1.00 15.58 492 TRP A O 1
ATOM 7264 N N . PRO A 1 457 ? 43.193 94.658 114.225 1.00 17.78 493 PRO A N 1
ATOM 7265 C CA . PRO A 1 457 ? 43.952 93.405 114.183 1.00 18.30 493 PRO A CA 1
ATOM 7266 C C . PRO A 1 457 ? 43.054 92.209 113.929 1.00 17.11 493 PRO A C 1
ATOM 7267 O O . PRO A 1 457 ? 41.818 92.318 113.999 1.00 16.36 493 PRO A O 1
ATOM 7278 N N . LYS A 1 458 ? 43.656 91.057 113.656 1.00 16.74 494 LYS A N 1
ATOM 7279 C CA . LYS A 1 458 ? 42.875 89.883 113.318 1.00 16.10 494 LYS A CA 1
ATOM 7280 C C . LYS A 1 458 ? 41.898 89.482 114.451 1.00 15.80 494 LYS A C 1
ATOM 7281 O O . LYS A 1 458 ? 40.850 88.897 114.196 1.00 15.81 494 LYS A O 1
ATOM 7300 N N . GLU A 1 459 ? 42.235 89.807 115.695 1.00 16.77 495 GLU A N 1
ATOM 7301 C CA . GLU A 1 459 ? 41.354 89.476 116.807 1.00 19.48 495 GLU A CA 1
ATOM 7302 C C . GLU A 1 459 ? 40.093 90.345 116.838 1.00 22.90 495 GLU A C 1
ATOM 7303 O O . GLU A 1 459 ? 39.215 90.119 117.658 1.00 23.09 495 GLU A O 1
ATOM 7315 N N . ARG A 1 460 ? 40.000 91.325 115.942 1.00 18.04 496 ARG A N 1
ATOM 7316 C CA . ARG A 1 460 ? 38.812 92.155 115.852 1.00 19.26 496 ARG A CA 1
ATOM 7317 C C . ARG A 1 460 ? 38.048 92.006 114.537 1.00 17.48 496 ARG A C 1
ATOM 7318 O O . ARG A 1 460 ? 37.188 92.828 114.251 1.00 19.19 496 ARG A O 1
ATOM 7339 N N . ILE A 1 461 ? 38.358 90.983 113.742 1.00 15.63 497 ILE A N 1
ATOM 7340 C CA . ILE A 1 461 ? 37.636 90.748 112.493 1.00 14.22 497 ILE A CA 1
ATOM 7341 C C . ILE A 1 461 ? 36.144 90.474 112.801 1.00 17.66 497 ILE A C 1
ATOM 7342 O O . ILE A 1 461 ? 35.260 91.110 112.239 1.00 17.86 497 ILE A O 1
ATOM 7358 N N . THR A 1 462 ? 35.866 89.569 113.726 1.00 20.42 498 THR A N 1
ATOM 7359 C CA . THR A 1 462 ? 34.482 89.266 114.078 1.00 18.33 498 THR A CA 1
ATOM 7360 C C . THR A 1 462 ? 33.839 90.479 114.752 1.00 17.65 498 THR A C 1
ATOM 7361 O O . THR A 1 462 ? 32.675 90.812 114.520 1.00 19.37 498 THR A O 1
ATOM 7372 N N . GLN A 1 463 ? 34.613 91.153 115.578 1.00 16.50 499 GLN A N 1
ATOM 7373 C CA . GLN A 1 463 ? 34.097 92.301 116.291 1.00 20.16 499 GLN A CA 1
ATOM 7374 C C . GLN A 1 463 ? 33.703 93.437 115.346 1.00 19.20 499 GLN A C 1
ATOM 7375 O O . GLN A 1 463 ? 32.737 94.156 115.635 1.00 19.03 499 GLN A O 1
ATOM 7389 N N . PHE A 1 464 ? 34.418 93.619 114.233 1.00 19.75 500 PHE A N 1
ATOM 7390 C CA . PHE A 1 464 ? 34.043 94.679 113.279 1.00 19.29 500 PHE A CA 1
ATOM 7391 C C . PHE A 1 464 ? 32.627 94.447 112.793 1.00 16.65 500 PHE A C 1
ATOM 7392 O O . PHE A 1 464 ? 31.826 95.367 112.752 1.00 17.62 500 PHE A O 1
ATOM 7409 N N . ALA A 1 465 ? 32.329 93.209 112.416 1.00 17.45 501 ALA A N 1
ATOM 7410 C CA . ALA A 1 465 ? 31.019 92.879 111.887 1.00 18.94 501 ALA A CA 1
ATOM 7411 C C . ALA A 1 465 ? 29.938 93.059 112.949 1.00 18.43 501 ALA A C 1
ATOM 7412 O O . ALA A 1 465 ? 28.841 93.533 112.659 1.00 19.27 501 ALA A O 1
ATOM 7419 N N . GLU A 1 466 ? 30.245 92.689 114.189 1.00 16.71 502 GLU A N 1
ATOM 7420 C CA . GLU A 1 466 ? 29.294 92.878 115.272 1.00 17.22 502 GLU A CA 1
ATOM 7421 C C . GLU A 1 466 ? 29.062 94.362 115.581 1.00 18.07 502 GLU A C 1
ATOM 7422 O O . GLU A 1 466 ? 27.929 94.772 115.842 1.00 17.16 502 GLU A O 1
ATOM 7434 N N . LEU A 1 467 ? 30.119 95.172 115.533 1.00 17.56 503 LEU A N 1
ATOM 7435 C CA . LEU A 1 467 ? 29.990 96.593 115.796 1.00 18.09 503 LEU A CA 1
ATOM 7436 C C . LEU A 1 467 ? 29.241 97.300 114.663 1.00 17.62 503 LEU A C 1
ATOM 7437 O O . LEU A 1 467 ? 28.440 98.207 114.898 1.00 18.97 503 LEU A O 1
ATOM 7453 N N . TRP A 1 468 ? 29.523 96.899 113.438 1.00 18.02 504 TRP A N 1
ATOM 7454 C CA . TRP A 1 468 ? 28.799 97.408 112.282 1.00 19.74 504 TRP A CA 1
ATOM 7455 C C . TRP A 1 468 ? 27.308 97.068 112.419 1.00 22.07 504 TRP A C 1
ATOM 7456 O O . TRP A 1 468 ? 26.467 97.952 112.308 1.00 20.26 504 TRP A O 1
ATOM 7477 N N . ALA A 1 469 ? 26.982 95.805 112.709 1.00 22.18 505 ALA A N 1
ATOM 7478 C CA . ALA A 1 469 ? 25.583 95.408 112.899 1.00 18.95 505 ALA A CA 1
ATOM 7479 C C . ALA A 1 469 ? 24.941 96.200 114.033 1.00 18.98 505 ALA A C 1
ATOM 7480 O O . ALA A 1 469 ? 23.798 96.624 113.925 1.00 23.68 505 ALA A O 1
ATOM 7487 N N . GLU A 1 470 ? 25.686 96.447 115.104 1.00 19.37 506 GLU A N 1
ATOM 7488 C CA . GLU A 1 470 ? 25.117 97.162 116.225 1.00 19.40 506 GLU A CA 1
ATOM 7489 C C . GLU A 1 470 ? 24.829 98.606 115.865 1.00 21.83 506 GLU A C 1
ATOM 7490 O O . GLU A 1 470 ? 23.821 99.166 116.291 1.00 21.55 506 GLU A O 1
ATOM 7502 N N . ARG A 1 471 ? 25.717 99.218 115.101 1.00 19.49 507 ARG A N 1
ATOM 7503 C CA . ARG A 1 471 ? 25.487 100.587 114.683 1.00 19.60 507 ARG A CA 1
ATOM 7504 C C . ARG A 1 471 ? 24.212 100.711 113.847 1.00 21.68 507 ARG A C 1
ATOM 7505 O O . ARG A 1 471 ? 23.431 101.615 114.074 1.00 24.17 507 ARG A O 1
ATOM 7526 N N . GLU A 1 472 ? 24.015 99.818 112.875 1.00 20.68 508 GLU A N 1
ATOM 7527 C CA . GLU A 1 472 ? 22.894 99.974 111.944 1.00 24.48 508 GLU A CA 1
ATOM 7528 C C . GLU A 1 472 ? 21.566 99.475 112.523 1.00 26.36 508 GLU A C 1
ATOM 7529 O O . GLU A 1 472 ? 20.511 100.045 112.218 1.00 26.14 508 GLU A O 1
ATOM 7541 N N . PHE A 1 473 ? 21.617 98.445 113.372 1.00 24.25 509 PHE A N 1
ATOM 7542 C CA . PHE A 1 473 ? 20.405 97.750 113.817 1.00 25.28 509 PHE A CA 1
ATOM 7543 C C . PHE A 1 473 ? 20.230 97.767 115.330 1.00 24.16 509 PHE A C 1
ATOM 7544 O O . PHE A 1 473 ? 19.166 97.400 115.828 1.00 24.95 509 PHE A O 1
ATOM 7561 N N . GLY A 1 474 ? 21.255 98.203 116.064 1.00 23.99 510 GLY A N 1
ATOM 7562 C CA . GLY A 1 474 ? 21.217 98.172 117.516 1.00 22.87 510 GLY A CA 1
ATOM 7563 C C . GLY A 1 474 ? 21.701 96.856 118.105 1.00 24.50 510 GLY A C 1
ATOM 7564 O O . GLY A 1 474 ? 21.896 95.872 117.384 1.00 24.57 510 GLY A O 1
ATOM 7568 N N . PRO A 1 475 ? 21.902 96.832 119.432 1.00 27.64 511 PRO A N 1
ATOM 7569 C CA . PRO A 1 475 ? 22.607 95.714 120.070 1.00 26.01 511 PRO A CA 1
ATOM 7570 C C . PRO A 1 475 ? 21.840 94.404 120.168 1.00 24.21 511 PRO A C 1
ATOM 7571 O O . PRO A 1 475 ? 22.494 93.374 120.210 1.00 24.68 511 PRO A O 1
ATOM 7582 N N . THR A 1 476 ? 20.510 94.425 120.199 1.00 24.02 512 THR A N 1
ATOM 7583 C CA . THR A 1 476 ? 19.737 93.206 120.484 1.00 24.86 512 THR A CA 1
ATOM 7584 C C . THR A 1 476 ? 20.063 91.997 119.590 1.00 24.00 512 THR A C 1
ATOM 7585 O O . THR A 1 476 ? 20.194 90.878 120.091 1.00 26.81 512 THR A O 1
ATOM 7596 N N . TYR A 1 477 ? 20.194 92.197 118.280 1.00 23.09 513 TYR A N 1
ATOM 7597 C CA . TYR A 1 477 ? 20.470 91.070 117.383 1.00 24.11 513 TYR A CA 1
ATOM 7598 C C . TYR A 1 477 ? 21.772 91.270 116.601 1.00 23.18 513 TYR A C 1
ATOM 7599 O O . TYR A 1 477 ? 21.993 90.620 115.578 1.00 22.37 513 TYR A O 1
ATOM 7617 N N . ALA A 1 478 ? 22.644 92.147 117.098 1.00 23.81 514 ALA A N 1
ATOM 7618 C CA . ALA A 1 478 ? 23.881 92.465 116.388 1.00 19.14 514 ALA A CA 1
ATOM 7619 C C . ALA A 1 478 ? 24.728 91.221 116.136 1.00 16.24 514 ALA A C 1
ATOM 7620 O O . ALA A 1 478 ? 25.264 91.052 115.032 1.00 18.03 514 ALA A O 1
ATOM 7627 N N . LYS A 1 479 ? 24.866 90.349 117.136 1.00 17.39 515 LYS A N 1
ATOM 7628 C CA . LYS A 1 479 ? 25.736 89.178 116.982 1.00 17.63 515 LYS A CA 1
ATOM 7629 C C . LYS A 1 479 ? 25.169 88.204 115.964 1.00 18.69 515 LYS A C 1
ATOM 7630 O O . LYS A 1 479 ? 25.909 87.637 115.168 1.00 20.67 515 LYS A O 1
ATOM 7649 N N . GLU A 1 480 ? 23.856 88.001 116.000 1.00 19.08 516 GLU A N 1
ATOM 7650 C CA . GLU A 1 480 ? 23.219 87.123 115.023 1.00 22.60 516 GLU A CA 1
ATOM 7651 C C . GLU A 1 480 ? 23.299 87.698 113.614 1.00 19.87 516 GLU A C 1
ATOM 7652 O O . GLU A 1 480 ? 23.431 86.960 112.635 1.00 15.75 516 GLU A O 1
ATOM 7664 N N . ILE A 1 481 ? 23.171 89.015 113.497 1.00 20.41 517 ILE A N 1
ATOM 7665 C CA . ILE A 1 481 ? 23.233 89.640 112.175 1.00 16.12 517 ILE A CA 1
ATOM 7666 C C . ILE A 1 481 ? 24.645 89.540 111.607 1.00 19.70 517 ILE A C 1
ATOM 7667 O O . ILE A 1 481 ? 24.818 89.213 110.437 1.00 17.95 517 ILE A O 1
ATOM 7683 N N . ALA A 1 482 ? 25.644 89.831 112.435 1.00 17.74 518 ALA A N 1
ATOM 7684 C CA . ALA A 1 482 ? 27.046 89.695 112.022 1.00 18.74 518 ALA A CA 1
ATOM 7685 C C . ALA A 1 482 ? 27.341 88.271 111.562 1.00 18.67 518 ALA A C 1
ATOM 7686 O O . ALA A 1 482 ? 28.024 88.067 110.546 1.00 17.53 518 ALA A O 1
ATOM 7693 N N . GLN A 1 483 ? 26.809 87.282 112.281 1.00 17.68 519 GLN A N 1
ATOM 7694 C CA . GLN A 1 483 ? 27.062 85.893 111.910 1.00 15.63 519 GLN A CA 1
ATOM 7695 C C . GLN A 1 483 ? 26.459 85.545 110.546 1.00 15.17 519 GLN A C 1
ATOM 7696 O O . GLN A 1 483 ? 27.050 84.771 109.783 1.00 14.33 519 GLN A O 1
ATOM 7710 N N . LEU A 1 484 ? 25.290 86.112 110.226 1.00 19.01 520 LEU A N 1
ATOM 7711 C CA . LEU A 1 484 ? 24.663 85.866 108.912 1.00 14.01 520 LEU A CA 1
ATOM 7712 C C . LEU A 1 484 ? 25.522 86.429 107.775 1.00 14.53 520 LEU A C 1
ATOM 7713 O O . LEU A 1 484 ? 25.671 85.795 106.731 1.00 14.68 520 LEU A O 1
ATOM 7729 N N . VAL A 1 485 ? 26.070 87.621 107.971 1.00 13.61 521 VAL A N 1
ATOM 7730 C CA . VAL A 1 485 ? 26.932 88.230 106.952 1.00 13.08 521 VAL A CA 1
ATOM 7731 C C . VAL A 1 485 ? 28.216 87.407 106.808 1.00 15.22 521 VAL A C 1
ATOM 7732 O O . VAL A 1 485 ? 28.670 87.109 105.687 1.00 13.57 521 VAL A O 1
ATOM 7745 N N . GLN A 1 486 ? 28.784 87.007 107.938 1.00 14.33 522 GLN A N 1
ATOM 7746 C CA . GLN A 1 486 ? 29.992 86.169 107.921 1.00 16.73 522 GLN A CA 1
ATOM 7747 C C . GLN A 1 486 ? 29.708 84.824 107.245 1.00 16.47 522 GLN A C 1
ATOM 7748 O O . GLN A 1 486 ? 30.527 84.332 106.486 1.00 15.65 522 GLN A O 1
ATOM 7762 N N . ASP A 1 487 ? 28.542 84.246 107.501 1.00 14.34 523 ASP A N 1
ATOM 7763 C CA . ASP A 1 487 ? 28.190 82.965 106.891 1.00 17.19 523 ASP A CA 1
ATOM 7764 C C . ASP A 1 487 ? 28.000 83.030 105.382 1.00 15.79 523 ASP A C 1
ATOM 7765 O O . ASP A 1 487 ? 28.489 82.161 104.677 1.00 11.62 523 ASP A O 1
ATOM 7774 N N . TYR A 1 488 ? 27.265 84.022 104.877 1.00 15.35 524 TYR A N 1
ATOM 7775 C CA . TYR A 1 488 ? 26.967 84.013 103.456 1.00 14.53 524 TYR A CA 1
ATOM 7776 C C . TYR A 1 488 ? 28.237 84.376 102.693 1.00 13.09 524 TYR A C 1
ATOM 7777 O O . TYR A 1 488 ? 28.493 83.828 101.603 1.00 11.57 524 TYR A O 1
ATOM 7795 N N . THR A 1 489 ? 29.064 85.247 103.265 1.00 11.84 525 THR A N 1
ATOM 7796 C CA . THR A 1 489 ? 30.307 85.636 102.583 1.00 11.40 525 THR A CA 1
ATOM 7797 C C . THR A 1 489 ? 31.326 84.511 102.582 1.00 11.87 525 THR A C 1
ATOM 7798 O O . THR A 1 489 ? 32.023 84.278 101.566 1.00 13.63 525 THR A O 1
ATOM 7809 N N . GLN A 1 490 ? 31.396 83.778 103.680 1.00 14.00 526 GLN A N 1
ATOM 7810 C CA . GLN A 1 490 ? 32.236 82.589 103.725 1.00 14.74 526 GLN A CA 1
ATOM 7811 C C . GLN A 1 490 ? 31.824 81.595 102.652 1.00 11.80 526 GLN A C 1
ATOM 7812 O O . GLN A 1 490 ? 32.648 81.049 101.930 1.00 10.62 526 GLN A O 1
ATOM 7826 N N . HIS A 1 491 ? 30.522 81.365 102.540 1.00 11.71 527 HIS A N 1
ATOM 7827 C CA . HIS A 1 491 ? 30.037 80.411 101.569 1.00 13.15 527 HIS A CA 1
ATOM 7828 C C . HIS A 1 491 ? 30.363 80.877 100.153 1.00 12.46 527 HIS A C 1
ATOM 7829 O O . HIS A 1 491 ? 30.808 80.101 99.302 1.00 11.17 527 HIS A O 1
ATOM 7843 N N . ASN A 1 492 ? 30.119 82.147 99.887 1.00 10.96 528 ASN A N 1
ATOM 7844 C CA . ASN A 1 492 ? 30.413 82.667 98.552 1.00 10.12 528 ASN A CA 1
ATOM 7845 C C . ASN A 1 492 ? 31.917 82.671 98.239 1.00 12.04 528 ASN A C 1
ATOM 7846 O O . ASN A 1 492 ? 32.316 82.641 97.067 1.00 13.14 528 ASN A O 1
ATOM 7857 N N . GLY A 1 493 ? 32.742 82.761 99.279 1.00 13.83 529 GLY A N 1
ATOM 7858 C CA . GLY A 1 493 ? 34.185 82.699 99.122 1.00 11.69 529 GLY A CA 1
ATOM 7859 C C . GLY A 1 493 ? 34.673 81.330 98.696 1.00 10.35 529 GLY A C 1
ATOM 7860 O O . GLY A 1 493 ? 35.830 81.178 98.313 1.00 10.99 529 GLY A O 1
ATOM 7864 N N . ARG A 1 494 ? 33.810 80.318 98.834 1.00 10.10 530 ARG A N 1
ATOM 7865 C CA . ARG A 1 494 ? 34.122 78.954 98.425 1.00 11.07 530 ARG A CA 1
ATOM 7866 C C . ARG A 1 494 ? 34.113 78.831 96.898 1.00 11.25 530 ARG A C 1
ATOM 7867 O O . ARG A 1 494 ? 34.940 78.134 96.303 1.00 9.99 530 ARG A O 1
ATOM 7888 N N . ARG A 1 495 ? 33.137 79.491 96.283 1.00 10.29 531 ARG A N 1
ATOM 7889 C CA . ARG A 1 495 ? 33.003 79.534 94.823 1.00 10.10 531 ARG A CA 1
ATOM 7890 C C . ARG A 1 495 ? 32.011 80.612 94.466 1.00 9.25 531 ARG A C 1
ATOM 7891 O O . ARG A 1 495 ? 30.877 80.573 94.931 1.00 8.90 531 ARG A O 1
ATOM 7912 N N . LYS A 1 496 ? 32.419 81.546 93.614 1.00 11.48 532 LYS A N 1
ATOM 7913 C CA . LYS A 1 496 ? 31.513 82.603 93.155 1.00 11.66 532 LYS A CA 1
ATOM 7914 C C . LYS A 1 496 ? 30.219 82.002 92.630 1.00 11.64 532 LYS A C 1
ATOM 7915 O O . LYS A 1 496 ? 30.270 80.984 91.969 1.00 10.46 532 LYS A O 1
ATOM 7934 N N . PRO A 1 497 ? 29.069 82.654 92.887 1.00 10.79 533 PRO A N 1
ATOM 7935 C CA . PRO A 1 497 ? 27.800 82.159 92.332 1.00 13.69 533 PRO A CA 1
ATOM 7936 C C . PRO A 1 497 ? 27.903 81.890 90.820 1.00 14.70 533 PRO A C 1
ATOM 7937 O O . PRO A 1 497 ? 27.458 80.826 90.339 1.00 12.17 533 PRO A O 1
ATOM 7948 N N . GLU A 1 498 ? 28.571 82.791 90.102 1.00 11.19 534 GLU A N 1
ATOM 7949 C CA . GLU A 1 498 ? 28.752 82.660 88.656 1.00 10.94 534 GLU A CA 1
ATOM 7950 C C . GLU A 1 498 ? 29.469 81.355 88.282 1.00 12.85 534 GLU A C 1
ATOM 7951 O O . GLU A 1 498 ? 29.220 80.807 87.207 1.00 10.62 534 GLU A O 1
ATOM 7963 N N . LEU A 1 499 ? 30.352 80.885 89.162 1.00 11.19 535 LEU A N 1
ATOM 7964 C CA . LEU A 1 499 ? 31.179 79.682 88.899 1.00 10.73 535 LEU A CA 1
ATOM 7965 C C . LEU A 1 499 ? 30.541 78.392 89.430 1.00 10.61 535 LEU A C 1
ATOM 7966 O O . LEU A 1 499 ? 31.004 77.287 89.133 1.00 11.06 535 LEU A O 1
ATOM 7982 N N . GLN A 1 500 ? 29.473 78.522 90.207 1.00 10.05 536 GLN A N 1
ATOM 7983 C CA . GLN A 1 500 ? 28.806 77.332 90.744 1.00 10.91 536 GLN A CA 1
ATOM 7984 C C . GLN A 1 500 ? 28.060 76.557 89.655 1.00 11.32 536 GLN A C 1
ATOM 7985 O O . GLN A 1 500 ? 27.603 77.144 88.695 1.00 10.97 536 GLN A O 1
ATOM 7999 N N . GLU A 1 501 ? 27.944 75.235 89.836 1.00 13.13 537 GLU A N 1
ATOM 8000 C CA . GLU A 1 501 ? 27.294 74.349 88.870 1.00 12.11 537 GLU A CA 1
ATOM 8001 C C . GLU A 1 501 ? 26.919 73.045 89.582 1.00 11.15 537 GLU A C 1
ATOM 8002 O O . GLU A 1 501 ? 27.259 72.830 90.776 1.00 11.81 537 GLU A O 1
ATOM 8014 N N . ALA A 1 502 ? 26.193 72.185 88.878 1.00 12.34 538 ALA A N 1
ATOM 8015 C CA . ALA A 1 502 ? 25.705 70.939 89.472 1.00 13.85 538 ALA A CA 1
ATOM 8016 C C . ALA A 1 502 ? 26.850 70.134 90.093 1.00 12.78 538 ALA A C 1
ATOM 8017 O O . ALA A 1 502 ? 26.709 69.525 91.162 1.00 12.67 538 ALA A O 1
ATOM 8024 N N . LYS A 1 503 ? 28.008 70.143 89.443 1.00 12.35 539 LYS A N 1
ATOM 8025 C CA . LYS A 1 503 ? 29.089 69.279 89.910 1.00 13.31 539 LYS A CA 1
ATOM 8026 C C . LYS A 1 503 ? 29.876 69.830 91.098 1.00 14.40 539 LYS A C 1
ATOM 8027 O O . LYS A 1 503 ? 30.741 69.127 91.640 1.00 15.48 539 LYS A O 1
ATOM 8046 N N . THR A 1 504 ? 29.632 71.078 91.501 1.00 10.88 540 THR A N 1
ATOM 8047 C CA . THR A 1 504 ? 30.492 71.680 92.545 1.00 9.59 540 THR A CA 1
ATOM 8048 C C . THR A 1 504 ? 30.540 70.873 93.844 1.00 12.45 540 THR A C 1
ATOM 8049 O O . THR A 1 504 ? 31.612 70.389 94.237 1.00 12.42 540 THR A O 1
ATOM 8060 N N . TYR A 1 505 ? 29.394 70.712 94.492 1.00 12.19 541 TYR A N 1
ATOM 8061 C CA . TYR A 1 505 ? 29.308 69.994 95.763 1.00 11.86 541 TYR A CA 1
ATOM 8062 C C . TYR A 1 505 ? 28.901 68.543 95.567 1.00 12.68 541 TYR A C 1
ATOM 8063 O O . TYR A 1 505 ? 27.879 68.260 94.933 1.00 12.26 541 TYR A O 1
ATOM 8081 N N . SER A 1 506 ? 29.683 67.633 96.142 1.00 13.12 542 SER A N 1
ATOM 8082 C CA . SER A 1 506 ? 29.543 66.211 95.847 1.00 15.42 542 SER A CA 1
ATOM 8083 C C . SER A 1 506 ? 28.253 65.598 96.376 1.00 15.26 542 SER A C 1
ATOM 8084 O O . SER A 1 506 ? 27.900 65.723 97.548 1.00 12.06 542 SER A O 1
ATOM 8092 N N . LEU A 1 507 ? 27.562 64.889 95.499 1.00 12.33 543 LEU A N 1
ATOM 8093 C CA . LEU A 1 507 ? 26.415 64.109 95.917 1.00 14.44 543 LEU A CA 1
ATOM 8094 C C . LEU A 1 507 ? 26.828 62.754 96.459 1.00 19.19 543 LEU A C 1
ATOM 8095 O O . LEU A 1 507 ? 26.091 62.143 97.201 1.00 24.59 543 LEU A O 1
ATOM 8111 N N . LEU A 1 508 ? 27.998 62.282 96.048 1.00 16.68 544 LEU A N 1
ATOM 8112 C CA . LEU A 1 508 ? 28.423 60.920 96.369 1.00 16.30 544 LEU A CA 1
ATOM 8113 C C . LEU A 1 508 ? 29.228 60.743 97.641 1.00 17.02 544 LEU A C 1
ATOM 8114 O O . LEU A 1 508 ? 29.137 59.697 98.301 1.00 16.13 544 LEU A O 1
ATOM 8130 N N . ASN A 1 509 ? 30.059 61.735 97.955 1.00 15.21 545 ASN A N 1
ATOM 8131 C CA . ASN A 1 509 ? 31.084 61.577 98.980 1.00 16.28 545 ASN A CA 1
ATOM 8132 C C . ASN A 1 509 ? 30.904 62.534 100.149 1.00 16.27 545 ASN A C 1
ATOM 8133 O O . ASN A 1 509 ? 30.646 63.732 99.958 1.00 13.81 545 ASN A O 1
ATOM 8144 N N . TYR A 1 510 ? 31.014 61.967 101.347 1.00 15.56 546 TYR A N 1
ATOM 8145 C CA . TYR A 1 510 ? 31.002 62.685 102.622 1.00 14.75 546 TYR A CA 1
ATOM 8146 C C . TYR A 1 510 ? 29.723 63.500 102.817 1.00 14.48 546 TYR A C 1
ATOM 8147 O O . TYR A 1 510 ? 29.703 64.441 103.585 1.00 13.79 546 TYR A O 1
ATOM 8165 N N . ASP A 1 511 ? 28.646 63.073 102.149 1.00 16.47 547 ASP A N 1
ATOM 8166 C CA . ASP A 1 511 ? 27.349 63.752 102.233 1.00 16.90 547 ASP A CA 1
ATOM 8167 C C . ASP A 1 511 ? 27.495 65.245 101.989 1.00 15.93 547 ASP A C 1
ATOM 8168 O O . ASP A 1 511 ? 26.810 66.031 102.622 1.00 16.89 547 ASP A O 1
ATOM 8177 N N . GLU A 1 512 ? 28.384 65.637 101.077 1.00 16.18 548 GLU A N 1
ATOM 8178 C CA . GLU A 1 512 ? 28.762 67.045 101.022 1.00 12.35 548 GLU A CA 1
ATOM 8179 C C . GLU A 1 512 ? 27.613 67.928 100.573 1.00 13.51 548 GLU A C 1
ATOM 8180 O O . GLU A 1 512 ? 27.302 68.925 101.241 1.00 13.16 548 GLU A O 1
ATOM 8192 N N . ALA A 1 513 ? 26.966 67.587 99.460 1.00 13.61 549 ALA A N 1
ATOM 8193 C CA . ALA A 1 513 ? 25.853 68.418 98.986 1.00 13.92 549 ALA A CA 1
ATOM 8194 C C . ALA A 1 513 ? 24.689 68.480 99.978 1.00 15.48 549 ALA A C 1
ATOM 8195 O O . ALA A 1 513 ? 24.103 69.552 100.163 1.00 13.46 549 ALA A O 1
ATOM 8202 N N . ALA A 1 514 ? 24.373 67.371 100.657 1.00 14.73 550 ALA A N 1
ATOM 8203 C CA . ALA A 1 514 ? 23.278 67.369 101.637 1.00 17.73 550 ALA A CA 1
ATOM 8204 C C . ALA A 1 514 ? 23.603 68.254 102.844 1.00 17.54 550 ALA A C 1
ATOM 8205 O O . ALA A 1 514 ? 22.744 68.978 103.344 1.00 15.12 550 ALA A O 1
ATOM 8212 N N . ARG A 1 515 ? 24.851 68.204 103.299 1.00 14.83 551 ARG A N 1
ATOM 8213 C CA . ARG A 1 515 ? 25.300 69.047 104.415 1.00 14.86 551 ARG A CA 1
ATOM 8214 C C . ARG A 1 515 ? 25.293 70.528 104.052 1.00 13.32 551 ARG A C 1
ATOM 8215 O O . ARG A 1 515 ? 24.847 71.363 104.853 1.00 15.11 551 ARG A O 1
ATOM 8236 N N . ILE A 1 516 ? 25.776 70.855 102.858 1.00 14.05 552 ILE A N 1
ATOM 8237 C CA . ILE A 1 516 ? 25.767 72.248 102.392 1.00 14.47 552 ILE A CA 1
ATOM 8238 C C . ILE A 1 516 ? 24.324 72.751 102.280 1.00 16.42 552 ILE A C 1
ATOM 8239 O O . ILE A 1 516 ? 23.984 73.863 102.709 1.00 18.17 552 ILE A O 1
ATOM 8255 N N . GLU A 1 517 ? 23.460 71.930 101.710 1.00 14.49 553 GLU A N 1
ATOM 8256 C CA . GLU A 1 517 ? 22.059 72.319 101.596 1.00 16.56 553 GLU A CA 1
ATOM 8257 C C . GLU A 1 517 ? 21.438 72.637 102.958 1.00 15.78 553 GLU A C 1
ATOM 8258 O O . GLU A 1 517 ? 20.723 73.636 103.113 1.00 16.09 553 GLU A O 1
ATOM 8270 N N . GLN A 1 518 ? 21.726 71.808 103.957 1.00 15.24 554 GLN A N 1
ATOM 8271 C CA . GLN A 1 518 ? 21.157 71.982 105.291 1.00 18.01 554 GLN A CA 1
ATOM 8272 C C . GLN A 1 518 ? 21.718 73.213 105.996 1.00 17.87 554 GLN A C 1
ATOM 8273 O O . GLN A 1 518 ? 20.997 73.935 106.693 1.00 17.69 554 GLN A O 1
ATOM 8287 N N A GLN A 1 519 ? 23.008 73.450 105.825 0.51 16.21 555 GLN A N 1
ATOM 8288 N N B GLN A 1 519 ? 23.023 73.428 105.838 0.49 16.17 555 GLN A N 1
ATOM 8289 C CA A GLN A 1 519 ? 23.629 74.630 106.408 0.51 16.85 555 GLN A CA 1
ATOM 8290 C CA B GLN A 1 519 ? 23.667 74.644 106.335 0.49 16.86 555 GLN A CA 1
ATOM 8291 C C A GLN A 1 519 ? 23.063 75.907 105.752 0.51 15.12 555 GLN A C 1
ATOM 8292 C C B GLN A 1 519 ? 22.947 75.854 105.768 0.49 15.01 555 GLN A C 1
ATOM 8293 O O A GLN A 1 519 ? 22.849 76.926 106.421 0.51 14.45 555 GLN A O 1
ATOM 8294 O O B GLN A 1 519 ? 22.544 76.769 106.497 0.49 13.00 555 GLN A O 1
ATOM 8321 N N . LEU A 1 520 ? 22.805 75.857 104.451 1.00 13.69 556 LEU A N 1
ATOM 8322 C CA . LEU A 1 520 ? 22.243 77.008 103.750 1.00 15.87 556 LEU A CA 1
ATOM 8323 C C . LEU A 1 520 ? 20.773 77.229 104.132 1.00 18.13 556 LEU A C 1
ATOM 8324 O O . LEU A 1 520 ? 20.343 78.366 104.356 1.00 19.01 556 LEU A O 1
ATOM 8341 N N . THR A 1 521 ? 20.012 76.150 104.245 1.00 17.28 557 THR A N 1
ATOM 8342 C CA . THR A 1 521 ? 18.609 76.238 104.697 1.00 15.78 557 THR A CA 1
ATOM 8343 C C . THR A 1 521 ? 18.520 76.799 106.112 1.00 14.97 557 THR A C 1
ATOM 8344 O O . THR A 1 521 ? 17.641 77.621 106.406 1.00 16.16 557 THR A O 1
ATOM 8355 N N A ASP A 1 522 ? 19.421 76.369 106.996 0.43 18.01 558 ASP A N 1
ATOM 8356 N N B ASP A 1 522 ? 19.439 76.398 106.980 0.57 17.98 558 ASP A N 1
ATOM 8357 C CA A ASP A 1 522 ? 19.449 76.903 108.360 0.43 20.61 558 ASP A CA 1
ATOM 8358 C CA B ASP A 1 522 ? 19.412 76.870 108.357 0.57 20.59 558 ASP A CA 1
ATOM 8359 C C A ASP A 1 522 ? 19.681 78.403 108.316 0.43 18.56 558 ASP A C 1
ATOM 8360 C C B ASP A 1 522 ? 19.818 78.359 108.457 0.57 18.76 558 ASP A C 1
ATOM 8361 O O A ASP A 1 522 ? 18.975 79.179 108.966 0.43 16.41 558 ASP A O 1
ATOM 8362 O O B ASP A 1 522 ? 19.352 79.086 109.350 0.57 16.58 558 ASP A O 1
ATOM 8397 N N . GLU A 1 524 ? 19.176 80.560 105.962 1.00 15.61 560 GLU A N 1
ATOM 8398 C CA . GLU A 1 524 ? 17.936 81.188 105.521 1.00 15.16 560 GLU A CA 1
ATOM 8399 C C . GLU A 1 524 ? 16.883 81.295 106.628 1.00 16.99 560 GLU A C 1
ATOM 8400 O O . GLU A 1 524 ? 16.224 82.334 106.780 1.00 13.91 560 GLU A O 1
ATOM 8412 N N A SER A 1 525 ? 16.705 80.214 107.383 0.49 18.98 561 SER A N 1
ATOM 8413 N N B SER A 1 525 ? 16.700 80.219 107.387 0.51 19.08 561 SER A N 1
ATOM 8414 C CA A SER A 1 525 ? 15.739 80.204 108.478 0.49 19.81 561 SER A CA 1
ATOM 8415 C CA B SER A 1 525 ? 15.720 80.217 108.470 0.51 19.81 561 SER A CA 1
ATOM 8416 C C A SER A 1 525 ? 16.066 81.276 109.517 0.49 19.43 561 SER A C 1
ATOM 8417 C C B SER A 1 525 ? 16.061 81.254 109.547 0.51 19.45 561 SER A C 1
ATOM 8418 O O A SER A 1 525 ? 15.176 81.977 109.993 0.49 19.53 561 SER A O 1
ATOM 8419 O O B SER A 1 525 ? 15.171 81.916 110.074 0.51 19.91 561 SER A O 1
ATOM 8434 N N . ARG A 1 526 ? 17.343 81.404 109.865 1.00 20.68 562 ARG A N 1
ATOM 8435 C CA . ARG A 1 526 ? 17.764 82.420 110.833 1.00 20.04 562 ARG A CA 1
ATOM 8436 C C . ARG A 1 526 ? 17.465 83.814 110.281 1.00 17.87 562 ARG A C 1
ATOM 8437 O O . ARG A 1 526 ? 16.971 84.674 111.000 1.00 23.16 562 ARG A O 1
ATOM 8459 N N . ALA A 1 527 ? 17.739 84.021 108.996 1.00 16.73 563 ALA A N 1
ATOM 8460 C CA . ALA A 1 527 ? 17.545 85.335 108.409 1.00 17.92 563 ALA A CA 1
ATOM 8461 C C . ALA A 1 527 ? 16.065 85.713 108.414 1.00 19.09 563 ALA A C 1
ATOM 8462 O O . ALA A 1 527 ? 15.697 86.851 108.710 1.00 18.41 563 ALA A O 1
ATOM 8469 N N . GLU A 1 528 ? 15.220 84.737 108.115 1.00 21.18 564 GLU A N 1
ATOM 8470 C CA . GLU A 1 528 ? 13.776 84.971 107.996 1.00 25.24 564 GLU A CA 1
ATOM 8471 C C . GLU A 1 528 ? 13.152 85.204 109.370 1.00 24.21 564 GLU A C 1
ATOM 8472 O O . GLU A 1 528 ? 12.314 86.086 109.540 1.00 24.12 564 GLU A O 1
ATOM 8484 N N . THR A 1 529 ? 13.590 84.422 110.347 1.00 24.65 565 THR A N 1
ATOM 8485 C CA . THR A 1 529 ? 13.111 84.547 111.712 1.00 26.30 565 THR A CA 1
ATOM 8486 C C . THR A 1 529 ? 13.434 85.926 112.271 1.00 29.11 565 THR A C 1
ATOM 8487 O O . THR A 1 529 ? 12.611 86.553 112.931 1.00 26.80 565 THR A O 1
ATOM 8498 N N . LEU A 1 530 ? 14.638 86.398 111.993 1.00 26.36 566 LEU A N 1
ATOM 8499 C CA . LEU A 1 530 ? 15.092 87.687 112.493 1.00 25.97 566 LEU A CA 1
ATOM 8500 C C . LEU A 1 530 ? 14.332 88.867 111.858 1.00 26.24 566 LEU A C 1
ATOM 8501 O O . LEU A 1 530 ? 14.023 89.870 112.534 1.00 26.13 566 LEU A O 1
ATOM 8517 N N . PHE A 1 531 ? 14.038 88.746 110.562 1.00 23.14 567 PHE A N 1
ATOM 8518 C CA . PHE A 1 531 ? 13.265 89.745 109.823 1.00 23.39 567 PHE A CA 1
ATOM 8519 C C . PHE A 1 531 ? 11.993 90.145 110.559 1.00 21.72 567 PHE A C 1
ATOM 8520 O O . PHE A 1 531 ? 11.648 91.331 110.641 1.00 22.15 567 PHE A O 1
ATOM 8537 N N . ASN A 1 532 ? 11.276 89.165 111.084 1.00 23.15 568 ASN A N 1
ATOM 8538 C CA . ASN A 1 532 ? 10.022 89.465 111.766 1.00 29.98 568 ASN A CA 1
ATOM 8539 C C . ASN A 1 532 ? 10.206 90.075 113.163 1.00 32.90 568 ASN A C 1
ATOM 8540 O O . ASN A 1 532 ? 9.244 90.551 113.762 1.00 33.46 568 ASN A O 1
ATOM 8551 N N . LYS A 1 533 ? 11.431 90.061 113.681 1.00 27.24 569 LYS A N 1
ATOM 8552 C CA . LYS A 1 533 ? 11.702 90.583 115.027 1.00 25.50 569 LYS A CA 1
ATOM 8553 C C . LYS A 1 533 ? 12.213 92.013 114.996 1.00 26.75 569 LYS A C 1
ATOM 8554 O O . LYS A 1 533 ? 12.114 92.705 115.984 1.00 27.22 569 LYS A O 1
ATOM 8573 N N . ILE A 1 534 ? 12.759 92.472 113.875 1.00 29.31 570 ILE A N 1
ATOM 8574 C CA . ILE A 1 534 ? 13.349 93.809 113.890 1.00 32.94 570 ILE A CA 1
ATOM 8575 C C . ILE A 1 534 ? 12.292 94.896 113.665 1.00 27.36 570 ILE A C 1
ATOM 8576 O O . ILE A 1 534 ? 11.246 94.647 113.066 1.00 26.64 570 ILE A O 1
ATOM 8592 N N . PRO A 1 535 ? 12.566 96.109 114.157 1.00 23.75 571 PRO A N 1
ATOM 8593 C CA . PRO A 1 535 ? 11.627 97.221 114.005 1.00 25.08 571 PRO A CA 1
ATOM 8594 C C . PRO A 1 535 ? 11.340 97.534 112.537 1.00 30.23 571 PRO A C 1
ATOM 8595 O O . PRO A 1 535 ? 12.193 97.344 111.670 1.00 24.81 571 PRO A O 1
ATOM 8606 N N . ALA A 1 536 ? 10.142 98.038 112.285 1.00 27.00 572 ALA A N 1
ATOM 8607 C CA . ALA A 1 536 ? 9.665 98.255 110.933 1.00 25.99 572 ALA A CA 1
ATOM 8608 C C . ALA A 1 536 ? 10.617 99.160 110.159 1.00 24.78 572 ALA A C 1
ATOM 8609 O O . ALA A 1 536 ? 10.885 98.906 108.998 1.00 24.91 572 ALA A O 1
ATOM 8616 N N . ASN A 1 537 ? 11.131 100.205 110.800 1.00 22.46 573 ASN A N 1
ATOM 8617 C CA . ASN A 1 537 ? 11.973 101.166 110.098 1.00 21.64 573 ASN A CA 1
ATOM 8618 C C . ASN A 1 537 ? 13.401 100.645 109.820 1.00 21.68 573 ASN A C 1
ATOM 8619 O O . ASN A 1 537 ? 14.176 101.321 109.134 1.00 23.24 573 ASN A O 1
ATOM 8630 N N . GLN A 1 538 ? 13.724 99.441 110.311 1.00 19.24 574 GLN A N 1
ATOM 8631 C CA . GLN A 1 538 ? 15.002 98.773 109.993 1.00 18.72 574 GLN A CA 1
ATOM 8632 C C . GLN A 1 538 ? 14.895 97.737 108.874 1.00 20.95 574 GLN A C 1
ATOM 8633 O O . GLN A 1 538 ? 15.906 97.186 108.444 1.00 22.56 574 GLN A O 1
ATOM 8647 N N . ARG A 1 539 ? 13.689 97.473 108.389 1.00 22.19 575 ARG A N 1
ATOM 8648 C CA . ARG A 1 539 ? 13.512 96.342 107.485 1.00 23.88 575 ARG A CA 1
ATOM 8649 C C . ARG A 1 539 ? 14.067 96.577 106.092 1.00 17.97 575 ARG A C 1
ATOM 8650 O O . ARG A 1 539 ? 14.598 95.638 105.504 1.00 16.21 575 ARG A O 1
ATOM 8671 N N . ASP A 1 540 ? 14.021 97.807 105.574 1.00 17.79 576 ASP A N 1
ATOM 8672 C CA . ASP A 1 540 ? 14.642 98.053 104.264 1.00 22.45 576 ASP A CA 1
ATOM 8673 C C . ASP A 1 540 ? 16.162 97.814 104.291 1.00 20.45 576 ASP A C 1
ATOM 8674 O O . ASP A 1 540 ? 16.735 97.159 103.408 1.00 17.06 576 ASP A O 1
ATOM 8683 N N . ALA A 1 541 ? 16.810 98.353 105.310 1.00 17.12 577 ALA A N 1
ATOM 8684 C CA . ALA A 1 541 ? 18.253 98.206 105.456 1.00 18.76 577 ALA A CA 1
ATOM 8685 C C . ALA A 1 541 ? 18.622 96.749 105.720 1.00 15.45 577 ALA A C 1
ATOM 8686 O O . ALA A 1 541 ? 19.600 96.230 105.167 1.00 15.81 577 ALA A O 1
ATOM 8693 N N . TYR A 1 542 ? 17.845 96.097 106.566 1.00 15.51 578 TYR A N 1
ATOM 8694 C CA . TYR A 1 542 ? 18.075 94.681 106.877 1.00 16.74 578 TYR A CA 1
ATOM 8695 C C . TYR A 1 542 ? 17.904 93.834 105.608 1.00 18.22 578 TYR A C 1
ATOM 8696 O O . TYR A 1 542 ? 18.705 92.909 105.327 1.00 15.06 578 TYR A O 1
ATOM 8714 N N . TYR A 1 543 ? 16.905 94.178 104.798 1.00 18.13 579 TYR A N 1
ATOM 8715 C CA . TYR A 1 543 ? 16.684 93.417 103.575 1.00 16.73 579 TYR A CA 1
ATOM 8716 C C . TYR A 1 543 ? 17.900 93.564 102.660 1.00 16.04 579 TYR A C 1
ATOM 8717 O O . TYR A 1 543 ? 18.467 92.576 102.195 1.00 15.73 579 TYR A O 1
ATOM 8735 N N . GLN A 1 544 ? 18.345 94.792 102.420 1.00 15.31 580 GLN A N 1
ATOM 8736 C CA . GLN A 1 544 ? 19.387 94.986 101.433 1.00 15.55 580 GLN A CA 1
ATOM 8737 C C . GLN A 1 544 ? 20.791 94.618 101.938 1.00 15.49 580 GLN A C 1
ATOM 8738 O O . GLN A 1 544 ? 21.641 94.235 101.134 1.00 14.79 580 GLN A O 1
ATOM 8752 N N . LEU A 1 545 ? 21.026 94.681 103.249 1.00 18.31 581 LEU A N 1
ATOM 8753 C CA . LEU A 1 545 ? 22.356 94.389 103.812 1.00 17.84 581 LEU A CA 1
ATOM 8754 C C . LEU A 1 545 ? 22.548 92.955 104.326 1.00 19.24 581 LEU A C 1
ATOM 8755 O O . LEU A 1 545 ? 23.690 92.519 104.517 1.00 18.29 581 LEU A O 1
ATOM 8771 N N . VAL A 1 546 ? 21.449 92.233 104.553 1.00 16.12 582 VAL A N 1
ATOM 8772 C CA . VAL A 1 546 ? 21.524 90.933 105.210 1.00 15.91 582 VAL A CA 1
ATOM 8773 C C . VAL A 1 546 ? 20.622 89.916 104.530 1.00 16.77 582 VAL A C 1
ATOM 8774 O O . VAL A 1 546 ? 21.092 88.939 103.975 1.00 17.80 582 VAL A O 1
ATOM 8804 N N . HIS A 1 548 ? 18.579 89.758 101.786 1.00 16.93 584 HIS A N 1
ATOM 8805 C CA . HIS A 1 548 ? 18.684 89.488 100.355 1.00 18.37 584 HIS A CA 1
ATOM 8806 C C . HIS A 1 548 ? 19.940 88.667 99.999 1.00 12.53 584 HIS A C 1
ATOM 8807 O O . HIS A 1 548 ? 19.830 87.624 99.339 1.00 11.60 584 HIS A O 1
ATOM 8821 N N . PRO A 1 549 ? 21.138 89.110 100.426 1.00 12.80 585 PRO A N 1
ATOM 8822 C CA . PRO A 1 549 ? 22.293 88.288 100.071 1.00 13.52 585 PRO A CA 1
ATOM 8823 C C . PRO A 1 549 ? 22.300 86.893 100.710 1.00 13.68 585 PRO A C 1
ATOM 8824 O O . PRO A 1 549 ? 22.803 85.943 100.096 1.00 13.35 585 PRO A O 1
ATOM 8835 N N . VAL A 1 550 ? 21.787 86.763 101.919 1.00 14.13 586 VAL A N 1
ATOM 8836 C CA . VAL A 1 550 ? 21.661 85.437 102.513 1.00 14.60 586 VAL A CA 1
ATOM 8837 C C . VAL A 1 550 ? 20.744 84.529 101.664 1.00 14.71 586 VAL A C 1
ATOM 8838 O O . VAL A 1 550 ? 21.161 83.441 101.264 1.00 12.37 586 VAL A O 1
ATOM 8851 N N . LEU A 1 551 ? 19.498 84.944 101.427 1.00 13.81 587 LEU A N 1
ATOM 8852 C CA . LEU A 1 551 ? 18.580 84.108 100.659 1.00 13.36 587 LEU A CA 1
ATOM 8853 C C . LEU A 1 551 ? 19.024 83.912 99.220 1.00 12.25 587 LEU A C 1
ATOM 8854 O O . LEU A 1 551 ? 18.856 82.827 98.649 1.00 11.27 587 LEU A O 1
ATOM 8870 N N . ALA A 1 552 ? 19.588 84.947 98.620 1.00 11.22 588 ALA A N 1
ATOM 8871 C CA . ALA A 1 552 ? 19.991 84.864 97.227 1.00 11.89 588 ALA A CA 1
ATOM 8872 C C . ALA A 1 552 ? 21.168 83.916 97.047 1.00 12.65 588 ALA A C 1
ATOM 8873 O O . ALA A 1 552 ? 21.195 83.130 96.096 1.00 13.20 588 ALA A O 1
ATOM 8880 N N . SER A 1 553 ? 22.145 83.994 97.951 1.00 13.01 589 SER A N 1
ATOM 8881 C CA . SER A 1 553 ? 23.321 83.123 97.891 1.00 14.02 589 SER A CA 1
ATOM 8882 C C . SER A 1 553 ? 22.920 81.664 98.095 1.00 14.59 589 SER A C 1
ATOM 8883 O O . SER A 1 553 ? 23.388 80.774 97.398 1.00 14.53 589 SER A O 1
ATOM 8891 N N . ALA A 1 554 ? 22.046 81.437 99.064 1.00 11.49 590 ALA A N 1
ATOM 8892 C CA . ALA A 1 554 ? 21.587 80.091 99.364 1.00 14.87 590 ALA A CA 1
ATOM 8893 C C . ALA A 1 554 ? 20.805 79.511 98.205 1.00 16.34 590 ALA A C 1
ATOM 8894 O O . ALA A 1 554 ? 20.948 78.330 97.874 1.00 14.86 590 ALA A O 1
ATOM 8901 N N . THR A 1 555 ? 19.992 80.352 97.571 1.00 13.04 591 THR A N 1
ATOM 8902 C CA . THR A 1 555 ? 19.060 79.880 96.559 1.00 11.72 591 THR A CA 1
ATOM 8903 C C . THR A 1 555 ? 19.832 79.405 95.335 1.00 13.76 591 THR A C 1
ATOM 8904 O O . THR A 1 555 ? 19.526 78.347 94.782 1.00 11.32 591 THR A O 1
ATOM 8915 N N . VAL A 1 556 ? 20.863 80.138 94.931 1.00 12.50 592 VAL A N 1
ATOM 8916 C CA . VAL A 1 556 ? 21.655 79.694 93.797 1.00 13.00 592 VAL A CA 1
ATOM 8917 C C . VAL A 1 556 ? 22.315 78.331 94.017 1.00 12.28 592 VAL A C 1
ATOM 8918 O O . VAL A 1 556 ? 22.267 77.446 93.137 1.00 11.35 592 VAL A O 1
ATOM 8931 N N . THR A 1 557 ? 22.946 78.145 95.170 1.00 11.02 593 THR A N 1
ATOM 8932 C CA . THR A 1 557 ? 23.623 76.874 95.444 1.00 12.24 593 THR A CA 1
ATOM 8933 C C . THR A 1 557 ? 22.617 75.717 95.525 1.00 12.83 593 THR A C 1
ATOM 8934 O O . THR A 1 557 ? 22.839 74.636 94.972 1.00 11.20 593 THR A O 1
ATOM 8945 N N . LYS A 1 558 ? 21.508 75.959 96.200 1.00 10.28 594 LYS A N 1
ATOM 8946 C CA . LYS A 1 558 ? 20.462 74.930 96.371 1.00 11.44 594 LYS A CA 1
ATOM 8947 C C . LYS A 1 558 ? 19.892 74.537 95.018 1.00 12.89 594 LYS A C 1
ATOM 8948 O O . LYS A 1 558 ? 19.530 73.368 94.765 1.00 12.98 594 LYS A O 1
ATOM 8984 N N . TYR A 1 560 ? 21.575 74.487 92.093 1.00 10.92 596 TYR A N 1
ATOM 8985 C CA . TYR A 1 560 ? 22.513 73.563 91.445 1.00 11.94 596 TYR A CA 1
ATOM 8986 C C . TYR A 1 560 ? 22.566 72.190 92.108 1.00 14.02 596 TYR A C 1
ATOM 8987 O O . TYR A 1 560 ? 22.778 71.180 91.425 1.00 12.08 596 TYR A O 1
ATOM 9005 N N . ILE A 1 561 ? 22.365 72.130 93.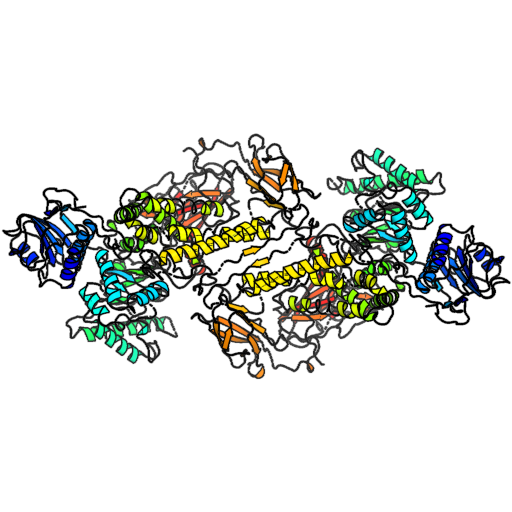420 1.00 11.21 597 ILE A N 1
ATOM 9006 C CA . ILE A 1 561 ? 22.275 70.840 94.101 1.00 10.78 597 ILE A CA 1
ATOM 9007 C C . ILE A 1 561 ? 21.020 70.093 93.624 1.00 12.91 597 ILE A C 1
ATOM 9008 O O . ILE A 1 561 ? 21.084 68.890 93.345 1.00 11.56 597 ILE A O 1
ATOM 9024 N N . ALA A 1 562 ? 19.898 70.799 93.507 1.00 12.71 598 ALA A N 1
ATOM 9025 C CA . ALA A 1 562 ? 18.667 70.201 92.973 1.00 15.17 598 ALA A CA 1
ATOM 9026 C C . ALA A 1 562 ? 18.918 69.732 91.526 1.00 14.05 598 ALA A C 1
ATOM 9027 O O . ALA A 1 562 ? 18.527 68.628 91.159 1.00 11.49 598 ALA A O 1
ATOM 9034 N N . GLN A 1 563 ? 19.627 70.531 90.722 1.00 11.25 599 GLN A N 1
ATOM 9035 C CA . GLN A 1 563 ? 19.930 70.120 89.360 1.00 10.24 599 GLN A CA 1
ATOM 9036 C C . GLN A 1 563 ? 20.814 68.864 89.328 1.00 13.20 599 GLN A C 1
ATOM 9037 O O . GLN A 1 563 ? 20.599 67.950 88.499 1.00 11.11 599 GLN A O 1
ATOM 9051 N N . ALA A 1 564 ? 21.811 68.824 90.204 1.00 13.04 600 ALA A N 1
ATOM 9052 C CA . ALA A 1 564 ? 22.710 67.673 90.292 1.00 11.43 600 ALA A CA 1
ATOM 9053 C C . ALA A 1 564 ? 21.936 66.389 90.613 1.00 11.51 600 ALA A C 1
ATOM 9054 O O . ALA A 1 564 ? 22.181 65.328 90.023 1.00 10.20 600 ALA A O 1
ATOM 9061 N N . ARG A 1 565 ? 21.014 66.484 91.560 1.00 12.01 601 ARG A N 1
ATOM 9062 C CA . ARG A 1 565 ? 20.199 65.331 91.934 1.00 11.85 601 ARG A CA 1
ATOM 9063 C C . ARG A 1 565 ? 19.265 64.931 90.796 1.00 12.24 601 ARG A C 1
ATOM 9064 O O . ARG A 1 565 ? 19.112 63.749 90.503 1.00 10.40 601 ARG A O 1
ATOM 9085 N N . ASN A 1 566 ? 18.636 65.908 90.151 1.00 11.69 602 ASN A N 1
ATOM 9086 C CA . ASN A 1 566 ? 17.808 65.625 88.988 1.00 11.49 602 ASN A CA 1
ATOM 9087 C C . ASN A 1 566 ? 18.594 64.842 87.920 1.00 12.27 602 ASN A C 1
ATOM 9088 O O . ASN A 1 566 ? 18.136 63.815 87.416 1.00 10.54 602 ASN A O 1
ATOM 9099 N N . ARG A 1 567 ? 19.812 65.289 87.640 1.00 11.50 603 ARG A N 1
ATOM 9100 C CA . ARG A 1 567 ? 20.627 64.689 86.589 1.00 11.86 603 ARG A CA 1
ATOM 9101 C C . ARG A 1 567 ? 21.107 63.278 86.953 1.00 10.67 603 ARG A C 1
ATOM 9102 O O . ARG A 1 567 ? 20.998 62.344 86.158 1.00 13.64 603 ARG A O 1
ATOM 9123 N N . LEU A 1 568 ? 21.601 63.106 88.161 1.00 10.94 604 LEU A N 1
ATOM 9124 C CA . LEU A 1 568 ? 22.087 61.796 88.600 1.00 12.07 604 LEU A CA 1
ATOM 9125 C C . LEU A 1 568 ? 20.931 60.801 88.700 1.00 14.73 604 LEU A C 1
ATOM 9126 O O . LEU A 1 568 ? 21.014 59.681 88.193 1.00 14.02 604 LEU A O 1
ATOM 9142 N N . TYR A 1 569 ? 19.847 61.218 89.345 1.00 12.47 605 TYR A N 1
ATOM 9143 C CA . TYR A 1 569 ? 18.736 60.311 89.569 1.00 14.75 605 TYR A CA 1
ATOM 9144 C C . TYR A 1 569 ? 18.089 59.960 88.227 1.00 14.57 605 TYR A C 1
ATOM 9145 O O . TYR A 1 569 ? 17.599 58.847 88.056 1.00 12.83 605 TYR A O 1
ATOM 9163 N N . ALA A 1 570 ? 18.087 60.893 87.278 1.00 11.78 606 ALA A N 1
ATOM 9164 C CA . ALA A 1 570 ? 17.611 60.575 85.949 1.00 14.31 606 ALA A CA 1
ATOM 9165 C C . ALA A 1 570 ? 18.537 59.535 85.270 1.00 13.49 606 ALA A C 1
ATOM 9166 O O . ALA A 1 570 ? 18.038 58.591 84.650 1.00 15.09 606 ALA A O 1
ATOM 9173 N N . LYS A 1 571 ? 19.859 59.694 85.371 1.00 13.26 607 LYS A N 1
ATOM 9174 C CA . LYS A 1 571 ? 20.782 58.670 84.858 1.00 16.94 607 LYS A CA 1
ATOM 9175 C C . LYS A 1 571 ? 20.551 57.300 85.528 1.00 16.38 607 LYS A C 1
ATOM 9176 O O . LYS A 1 571 ? 20.709 56.254 84.890 1.00 15.22 607 LYS A O 1
ATOM 9195 N N . GLN A 1 572 ? 20.167 57.307 86.803 1.00 14.73 608 GLN A N 1
ATOM 9196 C CA . GLN A 1 572 ? 19.901 56.077 87.545 1.00 14.80 608 GLN A CA 1
ATOM 9197 C C . GLN A 1 572 ? 18.528 55.485 87.193 1.00 15.35 608 GLN A C 1
ATOM 9198 O O . GLN A 1 572 ? 18.211 54.394 87.624 1.00 15.09 608 GLN A O 1
ATOM 9212 N N . GLY A 1 573 ? 17.706 56.240 86.464 1.00 15.67 609 GLY A N 1
ATOM 9213 C CA . GLY A 1 573 ? 16.390 55.777 86.017 1.00 14.95 609 GLY A CA 1
ATOM 9214 C C . GLY A 1 573 ? 15.296 55.900 87.071 1.00 15.02 609 GLY A C 1
ATOM 9215 O O . GLY A 1 573 ? 14.280 55.175 87.039 1.00 15.56 609 GLY A O 1
ATOM 9219 N N . ARG A 1 574 ? 15.507 56.806 88.020 1.00 11.20 610 ARG A N 1
ATOM 9220 C CA . ARG A 1 574 ? 14.593 56.966 89.143 1.00 13.36 610 ARG A CA 1
ATOM 9221 C C . ARG A 1 574 ? 13.540 58.021 88.841 1.00 11.73 610 ARG A C 1
ATOM 9222 O O . ARG A 1 574 ? 13.872 59.178 88.575 1.00 14.09 610 ARG A O 1
ATOM 9243 N N . PRO A 1 575 ? 12.265 57.638 88.841 1.00 13.15 611 PRO A N 1
ATOM 9244 C CA . PRO A 1 575 ? 11.230 58.665 88.608 1.00 14.49 611 PRO A CA 1
ATOM 9245 C C . PRO A 1 575 ? 11.258 59.850 89.597 1.00 16.56 611 PRO A C 1
ATOM 9246 O O . PRO A 1 575 ? 10.771 60.939 89.285 1.00 18.19 611 PRO A O 1
ATOM 9257 N N . ILE A 1 576 ? 11.813 59.646 90.777 1.00 16.08 612 ILE A N 1
ATOM 9258 C CA . ILE A 1 576 ? 11.950 60.753 91.741 1.00 14.73 612 ILE A CA 1
ATOM 9259 C C . ILE A 1 576 ? 12.779 61.912 91.200 1.00 14.75 612 ILE A C 1
ATOM 9260 O O . ILE A 1 576 ? 12.732 63.032 91.737 1.00 13.04 612 ILE A O 1
ATOM 9276 N N . ALA A 1 577 ? 13.558 61.659 90.152 1.00 14.01 613 ALA A N 1
ATOM 9277 C CA . ALA A 1 577 ? 14.298 62.730 89.480 1.00 14.37 613 ALA A CA 1
ATOM 9278 C C . ALA A 1 577 ? 13.397 63.911 89.110 1.00 13.83 613 ALA A C 1
ATOM 9279 O O . ALA A 1 577 ? 13.828 65.061 89.136 1.00 12.25 613 ALA A O 1
ATOM 9286 N N . ASN A 1 578 ? 12.152 63.619 88.738 1.00 11.71 614 ASN A N 1
ATOM 9287 C CA . ASN A 1 578 ? 11.274 64.677 88.256 1.00 15.11 614 ASN A CA 1
ATOM 9288 C C . ASN A 1 578 ? 10.920 65.707 89.328 1.00 14.54 614 ASN A C 1
ATOM 9289 O O . ASN A 1 578 ? 10.737 66.880 89.016 1.00 15.69 614 ASN A O 1
ATOM 9300 N N . SER A 1 579 ? 10.846 65.282 90.586 1.00 14.96 615 SER A N 1
ATOM 9301 C CA . SER A 1 579 ? 10.538 66.216 91.661 1.00 21.05 615 SER A CA 1
ATOM 9302 C C . SER A 1 579 ? 11.743 67.169 91.873 1.00 15.20 615 SER A C 1
ATOM 9303 O O . SER A 1 579 ? 11.569 68.335 92.204 1.00 14.43 615 SER A O 1
ATOM 9311 N N . TYR A 1 580 ? 12.957 66.679 91.676 1.00 13.79 616 TYR A N 1
ATOM 9312 C CA . TYR A 1 580 ? 14.133 67.546 91.740 1.00 12.33 616 TYR A CA 1
ATOM 9313 C C . TYR A 1 580 ? 14.194 68.505 90.577 1.00 13.68 616 TYR A C 1
ATOM 9314 O O . TYR A 1 580 ? 14.679 69.624 90.715 1.00 13.35 616 TYR A O 1
ATOM 9332 N N . GLY A 1 581 ? 13.675 68.083 89.432 1.00 14.47 617 GLY A N 1
ATOM 9333 C CA . GLY A 1 581 ? 13.513 68.995 88.312 1.00 13.94 617 GLY A CA 1
ATOM 9334 C C . GLY A 1 581 ? 12.573 70.132 88.652 1.00 13.29 617 GLY A C 1
ATOM 9335 O O . GLY A 1 581 ? 12.826 71.295 88.301 1.00 15.69 617 GLY A O 1
ATOM 9339 N N . GLN A 1 582 ? 11.462 69.800 89.318 1.00 11.91 618 GLN A N 1
ATOM 9340 C CA . GLN A 1 582 ? 10.501 70.814 89.731 1.00 14.00 618 GLN A CA 1
ATOM 9341 C C . GLN A 1 582 ? 11.154 71.781 90.752 1.00 15.13 618 GLN A C 1
ATOM 9342 O O . GLN A 1 582 ? 10.879 72.981 90.734 1.00 15.33 618 GLN A O 1
ATOM 9356 N N . GLN A 1 583 ? 12.035 71.264 91.612 1.00 13.99 619 GLN A N 1
ATOM 9357 C CA . GLN A 1 583 ? 12.746 72.096 92.596 1.00 15.33 619 GLN A CA 1
ATOM 9358 C C . GLN A 1 583 ? 13.692 73.088 91.906 1.00 14.70 619 GLN A C 1
ATOM 9359 O O . GLN A 1 583 ? 13.800 74.240 92.339 1.00 13.99 619 GLN A O 1
ATOM 9373 N N . VAL A 1 584 ? 14.368 72.651 90.846 1.00 12.79 620 VAL A N 1
ATOM 9374 C CA . VAL A 1 584 ? 15.228 73.544 90.048 1.00 11.57 620 VAL A CA 1
ATOM 9375 C C . VAL A 1 584 ? 14.414 74.741 89.601 1.00 12.38 620 VAL A C 1
ATOM 9376 O O . VAL A 1 584 ? 14.821 75.894 89.769 1.00 13.27 620 VAL A O 1
ATOM 9389 N N . LYS A 1 585 ? 13.244 74.467 89.053 1.00 13.59 621 LYS A N 1
ATOM 9390 C CA . LYS A 1 585 ? 12.351 75.523 88.604 1.00 14.39 621 LYS A CA 1
ATOM 9391 C C . LYS A 1 585 ? 11.941 76.455 89.740 1.00 14.07 621 LYS A C 1
ATOM 9392 O O . LYS A 1 585 ? 11.966 77.681 89.579 1.00 13.51 621 LYS A O 1
ATOM 9411 N N . GLU A 1 586 ? 11.535 75.889 90.870 1.00 13.91 622 GLU A N 1
ATOM 9412 C CA . GLU A 1 586 ? 11.052 76.695 91.980 1.00 15.02 622 GLU A CA 1
ATOM 9413 C C . GLU A 1 586 ? 12.157 77.584 92.497 1.00 12.31 622 GLU A C 1
ATOM 9414 O O . GLU A 1 586 ? 11.915 78.727 92.894 1.00 11.37 622 GLU A O 1
ATOM 9426 N N . LEU A 1 587 ? 13.368 77.049 92.524 1.00 13.17 623 LEU A N 1
ATOM 9427 C CA . LEU A 1 587 ? 14.497 77.808 93.079 1.00 13.47 623 LEU A CA 1
ATOM 9428 C C . LEU A 1 587 ? 14.921 78.924 92.107 1.00 14.24 623 LEU A C 1
ATOM 9429 O O . LEU A 1 587 ? 15.223 80.049 92.511 1.00 13.68 623 LEU A O 1
ATOM 9445 N N . PHE A 1 588 ? 14.927 78.624 90.821 1.00 11.31 624 PHE A N 1
ATOM 9446 C CA . PHE A 1 588 ? 15.146 79.658 89.801 1.00 10.92 624 PHE A CA 1
ATOM 9447 C C . PHE A 1 588 ? 14.097 80.766 89.890 1.00 12.33 624 PHE A C 1
ATOM 9448 O O . PHE A 1 588 ? 14.422 81.938 89.810 1.00 16.04 624 PHE A O 1
ATOM 9465 N N . GLU A 1 589 ? 12.833 80.396 90.058 1.00 11.09 625 GLU A N 1
ATOM 9466 C CA . GLU A 1 589 ? 11.781 81.390 90.201 1.00 13.21 625 GLU A CA 1
ATOM 9467 C C . GLU A 1 589 ? 11.957 82.199 91.493 1.00 16.59 625 GLU A C 1
ATOM 9468 O O . GLU A 1 589 ? 11.669 83.394 91.516 1.00 14.52 625 GLU A O 1
ATOM 9480 N N . LYS A 1 590 ? 12.426 81.549 92.554 1.00 15.28 626 LYS A N 1
ATOM 9481 C CA . LYS A 1 590 ? 12.736 82.249 93.806 1.00 14.87 626 LYS A CA 1
ATOM 9482 C C . LYS A 1 590 ? 13.854 83.276 93.629 1.00 14.34 626 LYS A C 1
ATOM 9483 O O . LYS A 1 590 ? 13.734 84.389 94.108 1.00 12.64 626 LYS A O 1
ATOM 9502 N N . ASP A 1 591 ? 14.914 82.921 92.910 1.00 12.67 627 ASP A N 1
ATOM 9503 C CA . ASP A 1 591 ? 15.996 83.865 92.608 1.00 13.94 627 ASP A CA 1
ATOM 9504 C C . ASP A 1 591 ? 15.428 85.128 91.934 1.00 15.80 627 ASP A C 1
ATOM 9505 O O . ASP A 1 591 ? 15.766 86.284 92.281 1.00 14.62 627 ASP A O 1
ATOM 9514 N N . ALA A 1 592 ? 14.541 84.900 90.979 1.00 13.88 628 ALA A N 1
ATOM 9515 C CA . ALA A 1 592 ? 13.936 85.995 90.209 1.00 15.81 628 ALA A CA 1
ATOM 9516 C C . ALA A 1 592 ? 13.059 86.878 91.103 1.00 15.87 628 ALA A C 1
ATOM 9517 O O . ALA A 1 592 ? 13.052 88.108 90.969 1.00 15.55 628 ALA A O 1
ATOM 9524 N N . ALA A 1 593 ? 12.314 86.242 91.996 1.00 17.04 629 ALA A N 1
ATOM 9525 C CA . ALA A 1 593 ? 11.443 86.949 92.929 1.00 17.60 629 ALA A CA 1
ATOM 9526 C C . ALA A 1 593 ? 12.221 87.788 93.965 1.00 15.11 629 ALA A C 1
ATOM 9527 O O . ALA A 1 593 ? 11.783 88.864 94.361 1.00 13.85 629 ALA A O 1
ATOM 9534 N N . LEU A 1 594 ? 13.346 87.271 94.433 1.00 13.44 630 LEU A N 1
ATOM 9535 C CA . LEU A 1 594 ? 14.184 88.025 95.369 1.00 15.05 630 LEU A CA 1
ATOM 9536 C C . LEU A 1 594 ? 14.686 89.312 94.708 1.00 14.67 630 LEU A C 1
ATOM 9537 O O . LEU A 1 594 ? 14.731 90.376 95.335 1.00 13.76 630 LEU A O 1
ATOM 9553 N N . THR A 1 595 ? 15.041 89.221 93.429 1.00 12.79 631 THR A N 1
ATOM 9554 C CA . THR A 1 595 ? 15.450 90.383 92.673 1.00 13.62 631 THR A CA 1
ATOM 9555 C C . THR A 1 595 ? 14.305 91.410 92.581 1.00 15.84 631 THR A C 1
ATOM 9556 O O . THR A 1 595 ? 14.520 92.629 92.756 1.00 15.30 631 THR A O 1
ATOM 9567 N N . LYS A 1 596 ? 13.089 90.929 92.324 1.00 15.33 632 LYS A N 1
ATOM 9568 C CA . LYS A 1 596 ? 11.937 91.818 92.278 1.00 17.29 632 LYS A CA 1
ATOM 9569 C C . LYS A 1 596 ? 11.756 92.518 93.613 1.00 17.20 632 LYS A C 1
ATOM 9570 O O . LYS A 1 596 ? 11.433 93.710 93.655 1.00 18.47 632 LYS A O 1
ATOM 9589 N N . ARG A 1 597 ? 11.949 91.771 94.698 1.00 14.80 633 ARG A N 1
ATOM 9590 C CA . ARG A 1 597 ? 11.757 92.306 96.040 1.00 17.80 633 ARG A CA 1
ATOM 9591 C C . ARG A 1 597 ? 12.788 93.403 96.352 1.00 14.50 633 ARG A C 1
ATOM 9592 O O . ARG A 1 597 ? 12.438 94.463 96.872 1.00 17.13 633 ARG A O 1
ATOM 9613 N N . TYR A 1 598 ? 14.051 93.142 96.025 1.00 14.95 634 TYR A N 1
ATOM 9614 C CA . TYR A 1 598 ? 15.110 94.139 96.165 1.00 15.98 634 TYR A CA 1
ATOM 9615 C C . TYR A 1 598 ? 14.785 95.419 95.378 1.00 16.00 634 TYR A C 1
ATOM 9616 O O . TYR A 1 598 ? 14.995 96.539 95.865 1.00 16.24 634 TYR A O 1
ATOM 9634 N N . HIS A 1 599 ? 14.272 95.246 94.167 1.00 17.17 635 HIS A N 1
ATOM 9635 C CA . HIS A 1 599 ? 13.949 96.369 93.310 1.00 16.68 635 HIS A CA 1
ATOM 9636 C C . HIS A 1 599 ? 12.702 97.129 93.740 1.00 17.70 635 HIS A C 1
ATOM 9637 O O . HIS A 1 599 ? 12.443 98.202 93.211 1.00 17.05 635 HIS A O 1
ATOM 9651 N N A SER A 1 600 ? 11.958 96.574 94.699 0.56 16.63 636 SER A N 1
ATOM 9652 N N B SER A 1 600 ? 11.957 96.578 94.700 0.44 16.73 636 SER A N 1
ATOM 9653 C CA A SER A 1 600 ? 10.682 97.131 95.114 0.56 19.44 636 SER A CA 1
ATOM 9654 C CA B SER A 1 600 ? 10.680 97.140 95.107 0.44 19.41 636 SER A CA 1
ATOM 9655 C C A SER A 1 600 ? 10.728 97.833 96.463 0.56 19.50 636 SER A C 1
ATOM 9656 C C B SER A 1 600 ? 10.718 97.823 96.468 0.44 19.47 636 SER A C 1
ATOM 9657 O O A SER A 1 600 ? 9.905 98.697 96.719 0.56 19.84 636 SER A O 1
ATOM 9658 O O B SER A 1 600 ? 9.874 98.662 96.743 0.44 19.86 636 SER A O 1
ATOM 9673 N N . ILE A 1 601 ? 11.690 97.492 97.316 1.00 19.78 637 ILE A N 1
ATOM 9674 C CA . ILE A 1 601 ? 11.713 98.062 98.664 1.00 26.83 637 ILE A CA 1
ATOM 9675 C C . ILE A 1 601 ? 11.876 99.582 98.617 1.00 23.21 637 ILE A C 1
ATOM 9676 O O . ILE A 1 601 ? 12.462 100.127 97.673 1.00 18.37 637 ILE A O 1
ATOM 9693 N N . ASN A 1 602 ? 11.320 100.248 99.625 1.00 22.36 638 ASN A N 1
ATOM 9694 C CA . ASN A 1 602 ? 11.432 101.706 99.751 1.00 20.15 638 ASN A CA 1
ATOM 9695 C C . ASN A 1 602 ? 11.009 102.409 98.449 1.00 19.97 638 ASN A C 1
ATOM 9696 O O . ASN A 1 602 ? 11.714 103.267 97.935 1.00 18.67 638 ASN A O 1
ATOM 9707 N N A ASN A 1 603 ? 9.847 102.021 97.927 0.50 20.91 639 ASN A N 1
ATOM 9708 N N B ASN A 1 603 ? 9.853 102.003 97.936 0.50 20.69 639 ASN A N 1
ATOM 9709 C CA A ASN A 1 603 ? 9.250 102.639 96.734 0.50 22.26 639 ASN A CA 1
ATOM 9710 C CA B ASN A 1 603 ? 9.247 102.603 96.749 0.50 22.23 639 ASN A CA 1
ATOM 9711 C C A ASN A 1 603 ? 10.132 102.535 95.493 0.50 21.29 639 ASN A C 1
ATOM 9712 C C B ASN A 1 603 ? 10.158 102.550 95.525 0.50 21.30 639 ASN A C 1
ATOM 9713 O O A ASN A 1 603 ? 10.147 103.434 94.651 0.50 22.47 639 ASN A O 1
ATOM 9714 O O B ASN A 1 603 ? 10.211 103.488 94.727 0.50 22.80 639 ASN A O 1
ATOM 9735 N N . GLY A 1 604 ? 10.860 101.430 95.381 1.00 19.67 640 GLY A N 1
ATOM 9736 C CA . GLY A 1 604 ? 11.715 101.200 94.237 1.00 22.35 640 GLY A CA 1
ATOM 9737 C C . GLY A 1 604 ? 12.988 102.027 94.245 1.00 20.25 640 GLY A C 1
ATOM 9738 O O . GLY A 1 604 ? 13.579 102.229 93.195 1.00 17.69 640 GLY A O 1
ATOM 9743 N N . LYS A 1 605 ? 13.436 102.461 95.424 1.00 17.74 641 LYS A N 1
ATOM 9744 C CA . LYS A 1 605 ? 14.623 103.320 95.508 1.00 17.48 641 LYS A CA 1
ATOM 9745 C C . LYS A 1 605 ? 15.831 102.693 94.809 1.00 16.44 641 LYS A C 1
ATOM 9746 O O . LYS A 1 605 ? 16.639 103.413 94.200 1.00 17.40 641 LYS A O 1
ATOM 9765 N N . TRP A 1 606 ? 15.966 101.370 94.907 1.00 16.72 642 TRP A N 1
ATOM 9766 C CA . TRP A 1 606 ? 17.165 100.686 94.407 1.00 17.82 642 TRP A CA 1
ATOM 9767 C C . TRP A 1 606 ? 16.902 99.863 93.146 1.00 18.33 642 TRP A C 1
ATOM 9768 O O . TRP A 1 606 ? 17.671 98.953 92.835 1.00 17.76 642 TRP A O 1
ATOM 9789 N N . ASN A 1 607 ? 15.837 100.199 92.415 1.00 17.78 643 ASN A N 1
ATOM 9790 C CA . ASN A 1 607 ? 15.500 99.484 91.180 1.00 19.23 643 ASN A CA 1
ATOM 9791 C C . ASN A 1 607 ? 16.704 99.456 90.226 1.00 19.06 643 ASN A C 1
ATOM 9792 O O . ASN A 1 607 ? 17.394 100.455 90.094 1.00 17.33 643 ASN A O 1
ATOM 9803 N N . HIS A 1 608 ? 16.951 98.285 89.626 1.00 16.52 644 HIS A N 1
ATOM 9804 C CA . HIS A 1 608 ? 18.076 97.983 88.723 1.00 16.73 644 HIS A CA 1
ATOM 9805 C C . HIS A 1 608 ? 19.348 97.464 89.416 1.00 17.73 644 HIS A C 1
ATOM 9806 O O . HIS A 1 608 ? 20.178 96.848 88.755 1.00 17.31 644 HIS A O 1
ATOM 9820 N N . PHE A 1 609 ? 19.516 97.673 90.717 1.00 19.56 645 PHE A N 1
ATOM 9821 C CA . PHE A 1 609 ? 20.795 97.283 91.345 1.00 17.17 645 PHE A CA 1
ATOM 9822 C C . PHE A 1 609 ? 21.047 95.764 91.409 1.00 17.39 645 PHE A C 1
ATOM 9823 O O . PHE A 1 609 ? 22.183 95.323 91.614 1.00 15.72 645 PHE A O 1
ATOM 9857 N N . SER A 1 611 ? 20.084 93.656 88.830 1.00 16.53 647 SER A N 1
ATOM 9858 C CA . SER A 1 611 ? 19.718 93.195 87.502 1.00 18.70 647 SER A CA 1
ATOM 9859 C C . SER A 1 611 ? 20.845 92.439 86.788 1.00 18.83 647 SER A C 1
ATOM 9860 O O . SER A 1 611 ? 20.693 92.059 85.634 1.00 20.70 647 SER A O 1
ATOM 9868 N N . GLN A 1 612 ? 21.980 92.237 87.454 1.00 16.94 648 GLN A N 1
ATOM 9869 C CA . GLN A 1 612 ? 23.106 91.542 86.829 1.00 14.32 648 GLN A CA 1
ATOM 9870 C C . GLN A 1 612 ? 22.792 90.056 86.524 1.00 16.95 648 GLN A C 1
ATOM 9871 O O . GLN A 1 612 ? 22.500 89.284 87.434 1.00 15.61 648 GLN A O 1
ATOM 9885 N N . PRO A 1 613 ? 22.899 89.633 85.256 1.00 16.56 649 PRO A N 1
ATOM 9886 C CA . PRO A 1 613 ? 22.723 88.182 85.021 1.00 17.31 649 PRO A CA 1
ATOM 9887 C C . PRO A 1 613 ? 23.791 87.341 85.732 1.00 15.26 649 PRO A C 1
ATOM 9888 O O . PRO A 1 613 ? 24.978 87.684 85.667 1.00 16.36 649 PRO A O 1
ATOM 9899 N N . HIS A 1 614 ? 23.396 86.275 86.429 1.00 11.55 650 HIS A N 1
ATOM 9900 C CA . HIS A 1 614 ? 24.352 85.495 87.191 1.00 12.26 650 HIS A CA 1
ATOM 9901 C C . HIS A 1 614 ? 24.144 83.964 87.108 1.00 14.16 650 HIS A C 1
ATOM 9902 O O . HIS A 1 614 ? 24.868 83.226 87.753 1.00 13.71 650 HIS A O 1
ATOM 9917 N N . ILE A 1 615 ? 23.187 83.515 86.299 1.00 14.38 651 ILE A N 1
ATOM 9918 C CA . ILE A 1 615 ? 22.890 82.088 86.099 1.00 12.46 651 ILE A CA 1
ATOM 9919 C C . ILE A 1 615 ? 22.913 81.831 84.595 1.00 12.22 651 ILE A C 1
ATOM 9920 O O . ILE A 1 615 ? 22.105 82.396 83.856 1.00 14.82 651 ILE A O 1
ATOM 9936 N N . GLY A 1 616 ? 23.837 80.997 84.146 1.00 12.42 652 GLY A N 1
ATOM 9937 C CA . GLY A 1 616 ? 23.884 80.610 82.747 1.00 12.02 652 GLY A CA 1
ATOM 9938 C C . GLY A 1 616 ? 25.224 80.852 82.084 1.00 12.40 652 GLY A C 1
ATOM 9939 O O . GLY A 1 616 ? 25.340 80.835 80.855 1.00 13.53 652 GLY A O 1
ATOM 9943 N N . TYR A 1 617 ? 26.260 81.052 82.882 1.00 10.51 653 TYR A N 1
ATOM 9944 C CA . TYR A 1 617 ? 27.606 81.233 82.327 1.00 12.10 653 TYR A CA 1
ATOM 9945 C C . TYR A 1 617 ? 28.157 79.950 81.681 1.00 11.57 653 TYR A C 1
ATOM 9946 O O . TYR A 1 617 ? 28.020 78.849 82.246 1.00 10.60 653 TYR A O 1
ATOM 9964 N N . THR A 1 618 ? 28.805 80.109 80.534 1.00 12.11 654 THR A N 1
ATOM 9965 C CA . THR A 1 618 ? 29.513 79.023 79.855 1.00 12.52 654 THR A CA 1
ATOM 9966 C C . THR A 1 618 ? 30.952 79.399 79.502 1.00 11.80 654 THR A C 1
ATOM 9967 O O . THR A 1 618 ? 31.734 78.535 79.094 1.00 11.81 654 THR A O 1
ATOM 9978 N N . HIS A 1 619 ? 31.294 80.679 79.687 1.00 12.32 655 HIS A N 1
ATOM 9979 C CA . HIS A 1 619 ? 32.643 81.188 79.478 1.00 13.30 655 HIS A CA 1
ATOM 9980 C C . HIS A 1 619 ? 32.784 82.431 80.356 1.00 14.95 655 HIS A C 1
ATOM 9981 O O . HIS A 1 619 ? 31.879 82.720 81.141 1.00 13.23 655 HIS A O 1
ATOM 9995 N N . TRP A 1 620 ? 33.911 83.134 80.265 1.00 13.46 656 TRP A N 1
ATOM 9996 C CA . TRP A 1 620 ? 34.234 84.166 81.240 1.00 15.58 656 TRP A CA 1
ATOM 9997 C C . TRP A 1 620 ? 33.214 85.309 81.268 1.00 13.62 656 TRP A C 1
ATOM 9998 O O . TRP A 1 620 ? 33.022 85.923 82.314 1.00 12.69 656 TRP A O 1
ATOM 10019 N N . ASN A 1 621 ? 32.546 85.583 80.150 1.00 13.42 657 ASN A N 1
ATOM 10020 C CA . ASN A 1 621 ? 31.682 86.759 80.035 1.00 12.73 657 ASN A CA 1
ATOM 10021 C C . ASN A 1 621 ? 30.233 86.399 80.324 1.00 15.48 657 ASN A C 1
ATOM 10022 O O . ASN A 1 621 ? 29.758 85.311 79.942 1.00 14.12 657 ASN A O 1
ATOM 10033 N N . ASN A 1 622 ? 29.511 87.319 80.962 1.00 13.11 658 ASN A N 1
ATOM 10034 C CA . ASN A 1 622 ? 28.150 87.020 81.388 1.00 15.09 658 ASN A CA 1
ATOM 10035 C C . ASN A 1 622 ? 27.220 86.708 80.216 1.00 15.29 658 ASN A C 1
ATOM 10036 O O . ASN A 1 622 ? 27.430 87.192 79.110 1.00 14.78 658 ASN A O 1
ATOM 10047 N N . PRO A 1 623 ? 26.200 85.863 80.459 1.00 15.34 659 PRO A N 1
ATOM 10048 C CA . PRO A 1 623 ? 25.081 85.739 79.520 1.00 14.24 659 PRO A CA 1
ATOM 10049 C C . PRO A 1 623 ? 24.283 87.044 79.529 1.00 13.54 659 PRO A C 1
ATOM 10050 O O . PRO A 1 623 ? 24.445 87.869 80.443 1.00 12.93 659 PRO A O 1
ATOM 10061 N N . GLU A 1 624 ? 23.412 87.220 78.552 1.00 14.52 660 GLU A N 1
ATOM 10062 C CA . GLU A 1 624 ? 22.604 88.441 78.449 1.00 15.87 660 GLU A CA 1
ATOM 10063 C C . GLU A 1 624 ? 21.420 88.441 79.399 1.00 20.36 660 GLU A C 1
ATOM 10064 O O . GLU A 1 624 ? 20.859 89.485 79.692 1.00 21.30 660 GLU A O 1
ATOM 10076 N N . ASP A 1 625 ? 21.044 87.259 79.874 1.00 16.37 661 ASP A N 1
ATOM 10077 C CA . ASP A 1 625 ? 19.942 87.134 80.830 1.00 15.47 661 ASP A CA 1
ATOM 10078 C C . ASP A 1 625 ? 20.143 85.847 81.608 1.00 15.64 661 ASP A C 1
ATOM 10079 O O . ASP A 1 625 ? 20.902 84.996 81.176 1.00 16.36 661 ASP A O 1
ATOM 10088 N N . ASN A 1 626 ? 19.490 85.714 82.756 1.00 12.30 662 ASN A N 1
ATOM 10089 C CA . ASN A 1 626 ? 19.514 84.442 83.468 1.00 14.95 662 ASN A CA 1
ATOM 10090 C C . ASN A 1 626 ? 18.777 83.382 82.639 1.00 15.64 662 ASN A C 1
ATOM 10091 O O . ASN A 1 626 ? 17.736 83.669 82.037 1.00 15.13 662 ASN A O 1
ATOM 10102 N N . ILE A 1 627 ? 19.306 82.168 82.635 1.00 14.12 663 ILE A N 1
ATOM 10103 C CA . ILE A 1 627 ? 18.669 81.027 81.975 1.00 15.04 663 ILE A CA 1
ATOM 10104 C C . ILE A 1 627 ? 18.476 79.886 82.970 1.00 13.91 663 ILE A C 1
ATOM 10105 O O . ILE A 1 627 ? 19.439 79.505 83.631 1.00 13.94 663 ILE A O 1
ATOM 10138 N N . PRO A 1 629 ? 18.571 76.350 84.470 1.00 14.39 665 PRO A N 1
ATOM 10139 C CA . PRO A 1 629 ? 19.422 75.232 84.061 1.00 12.80 665 PRO A CA 1
ATOM 10140 C C . PRO A 1 629 ? 18.608 74.097 83.432 1.00 15.25 665 PRO A C 1
ATOM 10141 O O . PRO A 1 629 ? 17.405 73.959 83.704 1.00 15.06 665 PRO A O 1
ATOM 10152 N N . VAL A 1 630 ? 19.269 73.317 82.583 1.00 14.90 666 VAL A N 1
ATOM 10153 C CA . VAL A 1 630 ? 18.655 72.174 81.908 1.00 16.68 666 VAL A CA 1
ATOM 10154 C C . VAL A 1 630 ? 18.226 71.112 82.919 1.00 13.39 666 VAL A C 1
ATOM 10155 O O . VAL A 1 630 ? 18.947 70.854 83.891 1.00 13.17 666 VAL A O 1
ATOM 10168 N N . VAL A 1 631 ? 17.049 70.508 82.710 1.00 12.75 667 VAL A N 1
ATOM 10169 C CA . VAL A 1 631 ? 16.627 69.401 83.574 1.00 14.30 667 VAL A CA 1
ATOM 10170 C C . VAL A 1 631 ? 16.256 68.176 82.745 1.00 14.41 667 VAL A C 1
ATOM 10171 O O . VAL A 1 631 ? 15.928 68.290 81.548 1.00 14.11 667 VAL A O 1
ATOM 10184 N N . SER A 1 632 ? 16.322 67.018 83.389 1.00 13.11 668 SER A N 1
ATOM 10185 C CA . SER A 1 632 ? 15.987 65.730 82.776 1.00 13.56 668 SER A CA 1
ATOM 10186 C C . SER A 1 632 ? 14.612 65.279 83.232 1.00 14.86 668 SER A C 1
ATOM 10187 O O . SER A 1 632 ? 14.231 65.555 84.368 1.00 11.78 668 SER A O 1
ATOM 10195 N N . VAL A 1 633 ? 13.901 64.574 82.355 1.00 15.27 669 VAL A N 1
ATOM 10196 C CA . VAL A 1 633 ? 12.578 64.049 82.642 1.00 14.20 669 VAL A CA 1
ATOM 10197 C C . VAL A 1 633 ? 12.622 62.536 82.510 1.00 13.98 669 VAL A C 1
ATOM 10198 O O . VAL A 1 633 ? 12.988 62.002 81.460 1.00 13.23 669 VAL A O 1
ATOM 10211 N N . VAL A 1 634 ? 12.253 61.854 83.587 1.00 14.61 670 VAL A N 1
ATOM 10212 C CA . VAL A 1 634 ? 12.176 60.387 83.616 1.00 14.10 670 VAL A CA 1
ATOM 10213 C C . VAL A 1 634 ? 10.743 59.905 83.385 1.00 14.28 670 VAL A C 1
ATOM 10214 O O . VAL A 1 634 ? 9.800 60.486 83.916 1.00 14.92 670 VAL A O 1
ATOM 10227 N N . SER A 1 635 ? 10.590 58.839 82.597 1.00 14.27 671 SER A N 1
ATOM 10228 C CA . SER A 1 635 ? 9.284 58.245 82.319 1.00 17.94 671 SER A CA 1
ATOM 10229 C C . SER A 1 635 ? 9.142 56.952 83.109 1.00 16.07 671 SER A C 1
ATOM 10230 O O . SER A 1 635 ? 10.143 56.326 83.452 1.00 18.42 671 SER A O 1
ATOM 10238 N N . LYS A 1 636 ? 7.911 56.578 83.434 1.00 18.95 672 LYS A N 1
ATOM 10239 C CA . LYS A 1 636 ? 7.631 55.285 84.064 1.00 21.64 672 LYS A CA 1
ATOM 10240 C C . LYS A 1 636 ? 7.098 54.270 83.075 1.00 22.50 672 LYS A C 1
ATOM 10241 O O . LYS A 1 636 ? 6.460 54.625 82.078 1.00 22.39 672 LYS A O 1
ATOM 10260 N N . GLY A 1 637 ? 7.349 53.003 83.377 1.00 20.54 673 GLY A N 1
ATOM 10261 C CA . GLY A 1 637 ? 6.702 51.913 82.680 1.00 21.02 673 GLY A CA 1
ATOM 10262 C C . GLY A 1 637 ? 5.379 51.621 83.378 1.00 22.25 673 GLY A C 1
ATOM 10263 O O . GLY A 1 637 ? 4.817 52.492 84.032 1.00 25.70 673 GLY A O 1
ATOM 10267 N N . ASN A 1 638 ? 4.910 50.392 83.272 1.00 26.02 674 ASN A N 1
ATOM 10268 C CA . ASN A 1 638 ? 3.662 49.974 83.909 1.00 26.20 674 ASN A CA 1
ATOM 10269 C C . ASN A 1 638 ? 3.940 48.904 84.979 1.00 23.34 674 ASN A C 1
ATOM 10270 O O . ASN A 1 638 ? 3.795 49.140 86.176 1.00 23.18 674 ASN A O 1
ATOM 10281 N N . ASN A 1 639 ? 4.376 47.739 84.538 1.00 19.87 675 ASN A N 1
ATOM 10282 C CA . ASN A 1 639 ? 4.749 46.658 85.444 1.00 20.28 675 ASN A CA 1
ATOM 10283 C C . ASN A 1 639 ? 5.823 47.055 86.454 1.00 21.15 675 ASN A C 1
ATOM 10284 O O . ASN A 1 639 ? 6.735 47.816 86.136 1.00 21.99 675 ASN A O 1
ATOM 10295 N N . ALA A 1 640 ? 5.696 46.515 87.657 1.00 22.84 676 ALA A N 1
ATOM 10296 C CA . ALA A 1 640 ? 6.706 46.654 88.706 1.00 24.93 676 ALA A CA 1
ATOM 10297 C C . ALA A 1 640 ? 8.068 46.248 88.166 1.00 25.18 676 ALA A C 1
ATOM 10298 O O . ALA A 1 640 ? 8.216 45.205 87.528 1.00 24.33 676 ALA A O 1
ATOM 10305 N N . ASP A 1 641 ? 9.054 47.099 88.401 1.00 20.55 677 ASP A N 1
ATOM 10306 C CA . ASP A 1 641 ? 10.392 46.866 87.912 1.00 19.42 677 ASP A CA 1
ATOM 10307 C C . ASP A 1 641 ? 11.367 47.508 88.909 1.00 17.01 677 ASP A C 1
ATOM 10308 O O . ASP A 1 641 ? 11.350 48.722 89.120 1.00 14.93 677 ASP A O 1
ATOM 10334 N N . GLY A 1 643 ? 14.736 48.871 90.763 1.00 16.35 679 GLY A N 1
ATOM 10335 C CA . GLY A 1 643 ? 16.112 49.388 90.761 1.00 17.73 679 GLY A CA 1
ATOM 10336 C C . GLY A 1 643 ? 16.650 49.516 92.199 1.00 17.58 679 GLY A C 1
ATOM 10337 O O . GLY A 1 643 ? 15.872 49.560 93.145 1.00 16.98 679 GLY A O 1
ATOM 10341 N N . VAL A 1 644 ? 17.976 49.567 92.361 1.00 15.68 680 VAL A N 1
ATOM 10342 C CA . VAL A 1 644 ? 18.604 49.829 93.647 1.00 16.78 680 VAL A CA 1
ATOM 10343 C C . VAL A 1 644 ? 19.749 50.833 93.463 1.00 16.93 680 VAL A C 1
ATOM 10344 O O . VAL A 1 644 ? 20.701 50.590 92.717 1.00 15.26 680 VAL A O 1
ATOM 10357 N N . ALA A 1 645 ? 19.628 51.960 94.144 1.00 13.19 681 ALA A N 1
ATOM 10358 C CA . ALA A 1 645 ? 20.668 52.961 94.178 1.00 13.21 681 ALA A CA 1
ATOM 10359 C C . ALA A 1 645 ? 21.492 52.714 95.423 1.00 15.86 681 ALA A C 1
ATOM 10360 O O . ALA A 1 645 ? 20.959 52.479 96.514 1.00 17.69 681 ALA A O 1
ATOM 10367 N N . VAL A 1 646 ? 22.798 52.776 95.243 1.00 13.07 682 VAL A N 1
ATOM 10368 C CA . VAL A 1 646 ? 23.768 52.437 96.275 1.00 15.19 682 VAL A CA 1
ATOM 10369 C C . VAL A 1 646 ? 24.521 53.698 96.684 1.00 14.29 682 VAL A C 1
ATOM 10370 O O . VAL A 1 646 ? 25.068 54.403 95.833 1.00 13.25 682 VAL A O 1
ATOM 10383 N N . GLU A 1 647 ? 24.532 53.992 97.977 1.00 15.63 683 GLU A N 1
ATOM 10384 C CA . GLU A 1 647 ? 25.247 55.152 98.494 1.00 14.74 683 GLU A CA 1
ATOM 10385 C C . GLU A 1 647 ? 26.694 55.164 98.026 1.00 13.05 683 GLU A C 1
ATOM 10386 O O . GLU A 1 647 ? 27.372 54.137 98.090 1.00 14.64 683 GLU A O 1
ATOM 10398 N N . GLY A 1 648 ? 27.134 56.322 97.527 1.00 12.29 684 GLY A N 1
ATOM 10399 C CA . GLY A 1 648 ? 28.498 56.529 97.058 1.00 12.04 684 GLY A CA 1
ATOM 10400 C C . GLY A 1 648 ? 28.788 56.135 95.621 1.00 13.70 684 GLY A C 1
ATOM 10401 O O . GLY A 1 648 ? 29.904 56.363 95.163 1.00 14.99 684 GLY A O 1
ATOM 10422 N N . GLU A 1 650 ? 27.503 56.091 91.352 1.00 12.57 686 GLU A N 1
ATOM 10423 C CA . GLU A 1 650 ? 26.653 56.713 90.329 1.00 14.38 686 GLU A CA 1
ATOM 10424 C C . GLU A 1 650 ? 25.741 55.713 89.609 1.00 14.01 686 GLU A C 1
ATOM 10425 O O . GLU A 1 650 ? 24.517 55.943 89.518 1.00 14.89 686 GLU A O 1
ATOM 10437 N N . PRO A 1 651 ? 26.298 54.576 89.128 1.00 16.05 687 PRO A N 1
ATOM 10438 C CA . PRO A 1 651 ? 25.408 53.582 88.508 1.00 17.26 687 PRO A CA 1
ATOM 10439 C C . PRO A 1 651 ? 24.432 52.963 89.495 1.00 16.61 687 PRO A C 1
ATOM 10440 O O . PRO A 1 651 ? 24.799 52.611 90.609 1.00 15.43 687 PRO A O 1
ATOM 10451 N N . ALA A 1 652 ? 23.195 52.810 89.069 1.00 14.13 688 ALA A N 1
ATOM 10452 C CA . ALA A 1 652 ? 22.195 52.090 89.849 1.00 16.20 688 ALA A CA 1
ATOM 10453 C C . ALA A 1 652 ? 22.079 50.672 89.345 1.00 16.11 688 ALA A C 1
ATOM 10454 O O . ALA A 1 652 ? 22.307 50.417 88.170 1.00 16.46 688 ALA A O 1
ATOM 10461 N N . TRP A 1 653 ? 21.696 49.759 90.232 1.00 17.27 689 TRP A N 1
ATOM 10462 C CA . TRP A 1 653 ? 21.483 48.371 89.865 1.00 16.16 689 TRP A CA 1
ATOM 10463 C C . TRP A 1 653 ? 20.131 48.248 89.153 1.00 15.36 689 TRP A C 1
ATOM 10464 O O . TRP A 1 653 ? 19.174 48.870 89.586 1.00 13.63 689 TRP A O 1
ATOM 10485 N N . PRO A 1 654 ? 20.048 47.428 88.090 1.00 15.17 690 PRO A N 1
ATOM 10486 C CA . PRO A 1 654 ? 21.152 46.668 87.476 1.00 14.58 690 PRO A CA 1
ATOM 10487 C C . PRO A 1 654 ? 21.876 47.452 86.364 1.00 18.10 690 PRO A C 1
ATOM 10488 O O . PRO A 1 654 ? 21.245 48.221 85.664 1.00 21.17 690 PRO A O 1
ATOM 10499 N N . THR A 1 655 ? 23.193 47.270 86.241 1.00 15.10 691 THR A N 1
ATOM 10500 C CA . THR A 1 655 ? 23.993 47.893 85.182 1.00 15.98 691 THR A CA 1
ATOM 10501 C C . THR A 1 655 ? 25.073 46.899 84.822 1.00 17.50 691 THR A C 1
ATOM 10502 O O . THR A 1 655 ? 25.787 46.397 85.699 1.00 16.32 691 THR A O 1
ATOM 10513 N N . GLN A 1 656 ? 25.158 46.567 83.539 1.00 16.28 692 GLN A N 1
ATOM 10514 C CA . GLN A 1 656 ? 26.197 45.649 83.056 1.00 14.52 692 GLN A CA 1
ATOM 10515 C C . GLN A 1 656 ? 27.593 46.115 83.488 1.00 15.07 692 GLN A C 1
ATOM 10516 O O . GLN A 1 656 ? 27.873 47.324 83.497 1.00 14.28 692 GLN A O 1
ATOM 10530 N N . ASP A 1 657 ? 28.443 45.157 83.827 1.00 18.01 693 ASP A N 1
ATOM 10531 C CA . ASP A 1 657 ? 29.874 45.397 84.007 1.00 21.74 693 ASP A CA 1
ATOM 10532 C C . ASP A 1 657 ? 30.220 46.346 85.165 1.00 25.09 693 ASP A C 1
ATOM 10533 O O . ASP A 1 657 ? 31.240 47.034 85.111 1.00 28.92 693 ASP A O 1
ATOM 10542 N N . VAL A 1 658 ? 29.364 46.388 86.182 1.00 23.55 694 VAL A N 1
ATOM 10543 C CA . VAL A 1 658 ? 29.560 47.247 87.348 1.00 19.83 694 VAL A CA 1
ATOM 10544 C C . VAL A 1 658 ? 29.571 46.391 88.607 1.00 20.26 694 VAL A C 1
ATOM 10545 O O . VAL A 1 658 ? 28.688 45.560 88.819 1.00 21.80 694 VAL A O 1
ATOM 10558 N N . ALA A 1 659 ? 30.581 46.595 89.445 1.00 18.59 695 ALA A N 1
ATOM 10559 C CA . ALA A 1 659 ? 30.662 45.882 90.706 1.00 22.81 695 ALA A CA 1
ATOM 10560 C C . ALA A 1 659 ? 29.948 46.710 91.757 1.00 22.14 695 ALA A C 1
ATOM 10561 O O . ALA A 1 659 ? 30.381 47.814 92.063 1.00 24.11 695 ALA A O 1
ATOM 10568 N N . PHE A 1 660 ? 28.826 46.220 92.274 1.00 18.41 696 PHE A N 1
ATOM 10569 C CA . PHE A 1 660 ? 28.045 47.025 93.209 1.00 19.81 696 PHE A CA 1
ATOM 10570 C C . PHE A 1 660 ? 28.527 46.772 94.630 1.00 17.24 696 PHE A C 1
ATOM 10571 O O . PHE A 1 660 ? 28.592 45.646 95.094 1.00 15.67 696 PHE A O 1
ATOM 10588 N N . ALA A 1 661 ? 28.873 47.852 95.311 1.00 15.93 697 ALA A N 1
ATOM 10589 C CA . ALA A 1 661 ? 29.364 47.763 96.672 1.00 14.87 697 ALA A CA 1
ATOM 10590 C C . ALA A 1 661 ? 29.118 49.074 97.396 1.00 15.98 697 ALA A C 1
ATOM 10591 O O . ALA A 1 661 ? 29.152 50.136 96.776 1.00 14.75 697 ALA A O 1
ATOM 10598 N N . LEU A 1 662 ? 28.837 48.986 98.696 1.00 17.91 698 LEU A N 1
ATOM 10599 C CA . LEU A 1 662 ? 28.814 50.155 99.590 1.00 17.79 698 LEU A CA 1
ATOM 10600 C C . LEU A 1 662 ? 30.243 50.526 99.950 1.00 16.73 698 LEU A C 1
ATOM 10601 O O . LEU A 1 662 ? 31.109 49.662 99.900 1.00 17.30 698 LEU A O 1
ATOM 10617 N N . PRO A 1 663 ? 30.498 51.792 100.314 1.00 17.17 699 PRO A N 1
ATOM 10618 C CA . PRO A 1 663 ? 31.855 52.122 100.761 1.00 17.59 699 PRO A CA 1
ATOM 10619 C C . PRO A 1 663 ? 32.193 51.340 102.012 1.00 17.87 699 PRO A C 1
ATOM 10620 O O . PRO A 1 663 ? 31.312 51.055 102.812 1.00 16.89 699 PRO A O 1
ATOM 10631 N N . THR A 1 664 ? 33.459 50.965 102.149 1.00 16.39 700 THR A N 1
ATOM 10632 C CA . THR A 1 664 ? 33.907 50.098 103.226 1.00 17.26 700 THR A CA 1
ATOM 10633 C C . THR A 1 664 ? 33.575 50.704 104.588 1.00 16.76 700 THR A C 1
ATOM 10634 O O . THR A 1 664 ? 33.745 51.892 104.807 1.00 16.25 700 THR A O 1
ATOM 10645 N N . PHE A 1 665 ? 33.035 49.876 105.475 1.00 15.12 701 PHE A N 1
ATOM 10646 C CA . PHE A 1 665 ? 32.772 50.259 106.852 1.00 15.45 701 PHE A CA 1
ATOM 10647 C C . PHE A 1 665 ? 34.062 50.208 107.678 1.00 16.96 701 PHE A C 1
ATOM 10648 O O . PHE A 1 665 ? 34.806 49.229 107.608 1.00 19.73 701 PHE A O 1
ATOM 10665 N N . THR A 1 666 ? 34.301 51.265 108.449 1.00 15.86 702 THR A N 1
ATOM 10666 C CA . THR A 1 666 ? 35.438 51.363 109.362 1.00 17.71 702 THR A CA 1
ATOM 10667 C C . THR A 1 666 ? 34.953 51.701 110.777 1.00 19.30 702 THR A C 1
ATOM 10668 O O . THR A 1 666 ? 33.899 52.299 110.940 1.00 19.36 702 THR A O 1
ATOM 10679 N N . PRO A 1 667 ? 35.716 51.301 111.819 1.00 17.84 703 PRO A N 1
ATOM 10680 C CA . PRO A 1 667 ? 35.226 51.394 113.204 1.00 19.46 703 PRO A CA 1
ATOM 10681 C C . PRO A 1 667 ? 34.818 52.800 113.636 1.00 19.86 703 PRO A C 1
ATOM 10682 O O . PRO A 1 667 ? 33.840 52.913 114.372 1.00 19.29 703 PRO A O 1
ATOM 10693 N N . TYR A 1 668 ? 35.496 53.850 113.168 1.00 18.47 704 TYR A N 1
ATOM 10694 C CA . TYR A 1 668 ? 35.156 55.198 113.624 1.00 18.56 704 TYR A CA 1
ATOM 10695 C C . TYR A 1 668 ? 34.537 56.039 112.530 1.00 19.04 704 TYR A C 1
ATOM 10696 O O . TYR A 1 668 ? 34.335 57.243 112.707 1.00 18.81 704 TYR A O 1
ATOM 10714 N N . GLY A 1 669 ? 34.178 55.398 111.420 1.00 19.27 705 GLY A N 1
ATOM 10715 C CA . GLY A 1 669 ? 33.606 56.102 110.291 1.00 18.60 705 GLY A CA 1
ATOM 10716 C C . GLY A 1 669 ? 32.085 56.131 110.343 1.00 17.78 705 GLY A C 1
ATOM 10717 O O . GLY A 1 669 ? 31.468 55.828 111.356 1.00 15.55 705 GLY A O 1
ATOM 10721 N N . LYS A 1 670 ? 31.486 56.514 109.227 1.00 17.85 706 LYS A N 1
ATOM 10722 C CA . LYS A 1 670 ? 30.032 56.510 109.088 1.00 17.40 706 LYS A CA 1
ATOM 10723 C C . LYS A 1 670 ? 29.439 55.116 109.351 1.00 17.49 706 LYS A C 1
ATOM 10724 O O . LYS A 1 670 ? 29.866 54.136 108.734 1.00 19.23 706 LYS A O 1
ATOM 10743 N N . GLN A 1 671 ? 28.477 55.022 110.276 1.00 16.20 707 GLN A N 1
ATOM 10744 C CA . GLN A 1 671 ? 28.009 53.717 110.743 1.00 18.21 707 GLN A CA 1
ATOM 10745 C C . GLN A 1 671 ? 26.765 53.163 110.046 1.00 20.72 707 GLN A C 1
ATOM 10746 O O . GLN A 1 671 ? 26.509 51.964 110.124 1.00 20.82 707 GLN A O 1
ATOM 10760 N N . THR A 1 672 ? 25.989 54.023 109.391 1.00 19.00 708 THR A N 1
ATOM 10761 C CA . THR A 1 672 ? 24.788 53.585 108.677 1.00 20.37 708 THR A CA 1
ATOM 10762 C C . THR A 1 672 ? 24.826 54.112 107.251 1.00 17.38 708 THR A C 1
ATOM 10763 O O . THR A 1 672 ? 24.968 55.307 107.053 1.00 15.51 708 THR A O 1
ATOM 10774 N N . LYS A 1 673 ? 24.728 53.217 106.271 1.00 17.39 709 LYS A N 1
ATOM 10775 C CA . LYS A 1 673 ? 24.766 53.605 104.850 1.00 17.66 709 LYS A CA 1
ATOM 10776 C C . LYS A 1 673 ? 23.518 53.053 104.141 1.00 19.24 709 LYS A C 1
ATOM 10777 O O . LYS A 1 673 ? 22.895 52.109 104.629 1.00 20.73 709 LYS A O 1
ATOM 10796 N N . ILE A 1 674 ? 23.147 53.671 103.016 1.00 16.66 710 ILE A N 1
ATOM 10797 C CA . ILE A 1 674 ? 21.804 53.518 102.454 1.00 15.58 710 ILE A CA 1
ATOM 10798 C C . ILE A 1 674 ? 21.776 52.818 101.099 1.00 16.94 710 ILE A C 1
ATOM 10799 O O . ILE A 1 674 ? 22.505 53.167 100.177 1.00 18.53 710 ILE A O 1
ATOM 10815 N N . LEU A 1 675 ? 20.931 51.801 101.017 1.00 15.82 711 LEU A N 1
ATOM 10816 C CA . LEU A 1 675 ? 20.473 51.261 99.750 1.00 14.94 711 LEU A CA 1
ATOM 10817 C C . LEU A 1 675 ? 19.053 51.753 99.510 1.00 15.41 711 LEU A C 1
ATOM 10818 O O . LEU A 1 675 ? 18.188 51.606 100.379 1.00 17.19 711 LEU A O 1
ATOM 10834 N N . THR A 1 676 ? 18.807 52.351 98.355 1.00 14.29 712 THR A N 1
ATOM 10835 C CA . THR A 1 676 ? 17.476 52.853 98.046 1.00 15.72 712 THR A CA 1
ATOM 10836 C C . THR A 1 676 ? 16.793 52.016 96.958 1.00 16.08 712 THR A C 1
ATOM 10837 O O . THR A 1 676 ? 17.238 51.968 95.811 1.00 16.37 712 THR A O 1
ATOM 10848 N N . VAL A 1 677 ? 15.700 51.356 97.340 1.00 15.73 713 VAL A N 1
ATOM 10849 C CA . VAL A 1 677 ? 14.924 50.535 96.413 1.00 16.74 713 VAL A CA 1
ATOM 10850 C C . VAL A 1 677 ? 13.865 51.405 95.752 1.00 17.03 713 VAL A C 1
ATOM 10851 O O . VAL A 1 677 ? 13.139 52.136 96.440 1.00 16.30 713 VAL A O 1
ATOM 10864 N N . PHE A 1 678 ? 13.807 51.366 94.416 1.00 16.51 714 PHE A N 1
ATOM 10865 C CA . PHE A 1 678 ? 12.804 52.133 93.692 1.00 16.03 714 PHE A CA 1
ATOM 10866 C C . PHE A 1 678 ? 12.127 51.327 92.602 1.00 17.23 714 PHE A C 1
ATOM 10867 O O . PHE A 1 678 ? 12.630 50.296 92.162 1.00 16.61 714 PHE A O 1
ATOM 10884 N N . ASN A 1 679 ? 10.967 51.830 92.199 1.00 16.91 715 ASN A N 1
ATOM 10885 C CA . ASN A 1 679 ? 10.085 51.226 91.203 1.00 18.84 715 ASN A CA 1
ATOM 10886 C C . ASN A 1 679 ? 10.155 52.047 89.916 1.00 19.54 715 ASN A C 1
ATOM 10887 O O . ASN A 1 679 ? 9.926 53.270 89.921 1.00 18.53 715 ASN A O 1
ATOM 10898 N N . LYS A 1 680 ? 10.502 51.386 88.822 1.00 17.77 716 LYS A N 1
ATOM 10899 C CA . LYS A 1 680 ? 10.519 52.040 87.519 1.00 20.00 716 LYS A CA 1
ATOM 10900 C C . LYS A 1 680 ? 9.141 51.963 86.841 1.00 20.65 716 LYS A C 1
ATOM 10901 O O . LYS A 1 680 ? 8.921 52.592 85.798 1.00 18.95 716 LYS A O 1
ATOM 10920 N N . GLY A 1 681 ? 8.220 51.210 87.452 1.00 20.28 717 GLY A N 1
ATOM 10921 C CA . GLY A 1 681 ? 6.859 51.059 86.949 1.00 20.74 717 GLY A CA 1
ATOM 10922 C C . GLY A 1 681 ? 5.875 51.740 87.887 1.00 22.03 717 GLY A C 1
ATOM 10923 O O . GLY A 1 681 ? 6.285 52.538 88.724 1.00 20.68 717 GLY A O 1
ATOM 10927 N N . VAL A 1 682 ? 4.590 51.416 87.766 1.00 24.08 718 VAL A N 1
ATOM 10928 C CA . VAL A 1 682 ? 3.589 51.980 88.670 1.00 26.98 718 VAL A CA 1
ATOM 10929 C C . VAL A 1 682 ? 2.910 50.923 89.526 1.00 29.52 718 VAL A C 1
ATOM 10930 O O . VAL A 1 682 ? 2.413 51.241 90.604 1.00 34.60 718 VAL A O 1
ATOM 10943 N N . LYS A 1 683 ? 2.874 49.674 89.064 1.00 24.53 719 LYS A N 1
ATOM 10944 C CA . LYS A 1 683 ? 2.209 48.624 89.826 1.00 24.54 719 LYS A CA 1
ATOM 10945 C C . LYS A 1 683 ? 2.999 48.298 91.089 1.00 26.98 719 LYS A C 1
ATOM 10946 O O . LYS A 1 683 ? 4.176 48.610 91.186 1.00 29.14 719 LYS A O 1
ATOM 10965 N N . PRO A 1 684 ? 2.347 47.665 92.069 1.00 28.54 720 PRO A N 1
ATOM 10966 C CA . PRO A 1 684 ? 3.023 47.351 93.332 1.00 30.37 720 PRO A CA 1
ATOM 10967 C C . PRO A 1 684 ? 4.240 46.448 93.159 1.00 29.67 720 PRO A C 1
ATOM 10968 O O . PRO A 1 684 ? 4.205 45.447 92.449 1.00 29.28 720 PRO A O 1
ATOM 10979 N N . LEU A 1 685 ? 5.318 46.842 93.823 1.00 27.72 721 LEU A N 1
ATOM 10980 C CA . LEU A 1 685 ? 6.600 46.161 93.766 1.00 26.70 721 LEU A CA 1
ATOM 10981 C C . LEU A 1 685 ? 6.955 45.611 95.142 1.00 25.46 721 LEU A C 1
ATOM 10982 O O . LEU A 1 685 ? 7.171 46.381 96.066 1.00 26.64 721 LEU A O 1
ATOM 10998 N N . LYS A 1 686 ? 6.992 44.288 95.264 1.00 25.01 722 LYS A N 1
ATOM 10999 C CA . LYS A 1 686 ? 7.336 43.599 96.511 1.00 25.47 722 LYS A CA 1
ATOM 11000 C C . LYS A 1 686 ? 8.742 43.022 96.425 1.00 25.33 722 LYS A C 1
ATOM 11001 O O . LYS A 1 686 ? 9.179 42.599 95.365 1.00 27.61 722 LYS A O 1
ATOM 11020 N N . PHE A 1 687 ? 9.459 43.042 97.539 1.00 26.70 723 PHE A N 1
ATOM 11021 C CA . PHE A 1 687 ? 10.807 42.511 97.567 1.00 25.46 723 PHE A CA 1
ATOM 11022 C C . PHE A 1 687 ? 11.189 42.071 98.980 1.00 24.24 723 PHE A C 1
ATOM 11023 O O . PHE A 1 687 ? 10.578 42.492 99.965 1.00 27.88 723 PHE A O 1
ATOM 11040 N N . SER A 1 688 ? 12.183 41.195 99.036 1.00 23.70 724 SER A N 1
ATOM 11041 C CA . SER A 1 688 ? 12.795 40.723 100.264 1.00 29.95 724 SER A CA 1
ATOM 11042 C C . SER A 1 688 ? 14.236 41.212 100.330 1.00 28.54 724 SER A C 1
ATOM 11043 O O . SER A 1 688 ? 14.871 41.459 99.299 1.00 26.81 724 SER A O 1
ATOM 11051 N N . VAL A 1 689 ? 14.725 41.348 101.553 1.00 27.34 725 VAL A N 1
ATOM 11052 C CA . VAL A 1 689 ? 16.065 41.827 101.844 1.00 25.51 725 VAL A CA 1
ATOM 11053 C C . VAL A 1 689 ? 16.703 40.845 102.798 1.00 28.54 725 VAL A C 1
ATOM 11054 O O . VAL A 1 689 ? 16.114 40.518 103.827 1.00 31.08 725 VAL A O 1
ATOM 11067 N N . SER A 1 690 ? 17.900 40.376 102.472 1.00 28.83 726 SER A N 1
ATOM 11068 C CA . SER A 1 690 ? 18.613 39.493 103.385 1.00 30.61 726 SER A CA 1
ATOM 11069 C C . SER A 1 690 ? 20.115 39.775 103.405 1.00 28.75 726 SER A C 1
ATOM 11070 O O . SER A 1 690 ? 20.693 40.255 102.435 1.00 27.69 726 SER A O 1
ATOM 11078 N N . SER A 1 691 ? 20.724 39.494 104.547 1.00 30.24 727 SER A N 1
ATOM 11079 C CA . SER A 1 691 ? 22.145 39.687 104.768 1.00 27.82 727 SER A CA 1
ATOM 11080 C C . SER A 1 691 ? 22.834 38.336 104.765 1.00 29.57 727 SER A C 1
ATOM 11081 O O . SER A 1 691 ? 22.263 37.366 105.254 1.00 28.64 727 SER A O 1
ATOM 11089 N N . GLY A 1 692 ? 24.063 38.273 104.262 1.00 27.70 728 GLY A N 1
ATOM 11090 C CA . GLY A 1 692 ? 24.777 37.009 104.176 1.00 31.00 728 GLY A CA 1
ATOM 11091 C C . GLY A 1 692 ? 25.735 36.738 105.327 1.00 31.43 728 GLY A C 1
ATOM 11092 O O . GLY A 1 692 ? 26.577 35.855 105.222 1.00 31.87 728 GLY A O 1
ATOM 11096 N N . ALA A 1 693 ? 25.635 37.504 106.410 1.00 29.72 729 ALA A N 1
ATOM 11097 C CA . ALA A 1 693 ? 26.574 37.366 107.522 1.00 31.24 729 ALA A CA 1
ATOM 11098 C C . ALA A 1 693 ? 26.004 37.967 108.785 1.00 33.08 729 ALA A C 1
ATOM 11099 O O . ALA A 1 693 ? 25.339 39.009 108.736 1.00 29.32 729 ALA A O 1
ATOM 11106 N N . ALA A 1 694 ? 26.305 37.326 109.916 1.00 33.60 730 ALA A N 1
ATOM 11107 C CA . ALA A 1 694 ? 25.772 37.730 111.215 1.00 31.77 730 ALA A CA 1
ATOM 11108 C C . ALA A 1 694 ? 26.219 39.133 111.627 1.00 31.00 730 ALA A C 1
ATOM 11109 O O . ALA A 1 694 ? 25.524 39.808 112.391 1.00 33.57 730 ALA A O 1
ATOM 11116 N N . TRP A 1 695 ? 27.350 39.598 111.103 1.00 29.54 731 TRP A N 1
ATOM 11117 C CA . TRP A 1 695 ? 27.852 40.925 111.472 1.00 27.95 731 TRP A CA 1
ATOM 11118 C C . TRP A 1 695 ? 27.264 42.062 110.610 1.00 26.63 731 TRP A C 1
ATOM 11119 O O . TRP A 1 695 ? 27.454 43.249 110.900 1.00 25.05 731 TRP A O 1
ATOM 11140 N N . LEU A 1 696 ? 26.533 41.688 109.570 1.00 25.27 732 LEU A N 1
ATOM 11141 C CA . LEU A 1 696 ? 25.979 42.638 108.610 1.00 25.29 732 LEU A CA 1
ATOM 11142 C C . LEU A 1 696 ? 24.485 42.802 108.907 1.00 25.68 732 LEU A C 1
ATOM 11143 O O . LEU A 1 696 ? 23.727 41.857 108.770 1.00 26.91 732 LEU A O 1
ATOM 11159 N N . LYS A 1 697 ? 24.072 43.987 109.337 1.00 21.73 733 LYS A N 1
ATOM 11160 C CA . LYS A 1 697 ? 22.696 44.220 109.755 1.00 22.58 733 LYS A CA 1
ATOM 11161 C C . LYS A 1 697 ? 21.952 45.030 108.709 1.00 24.29 733 LYS A C 1
ATOM 11162 O O . LYS A 1 697 ? 22.509 45.994 108.192 1.00 23.73 733 LYS A O 1
ATOM 11181 N N . VAL A 1 698 ? 20.703 44.661 108.417 1.00 22.30 734 VAL A N 1
ATOM 11182 C CA . VAL A 1 698 ? 19.840 45.474 107.561 1.00 21.93 734 VAL A CA 1
ATOM 11183 C C . VAL A 1 698 ? 18.555 45.857 108.298 1.00 24.44 734 VAL A C 1
ATOM 11184 O O . VAL A 1 698 ? 18.065 45.094 109.127 1.00 27.33 734 VAL A O 1
ATOM 11197 N N . SER A 1 699 ? 18.000 47.035 107.999 1.00 24.67 735 SER A N 1
ATOM 11198 C CA . SER A 1 699 ? 16.889 47.568 108.800 1.00 28.29 735 SER A CA 1
ATOM 11199 C C . SER A 1 699 ? 15.505 46.988 108.464 1.00 28.43 735 SER A C 1
ATOM 11200 O O . SER A 1 699 ? 14.551 47.252 109.176 1.00 27.91 735 SER A O 1
ATOM 11208 N N . ALA A 1 700 ? 15.408 46.233 107.374 1.00 29.75 736 ALA A N 1
ATOM 11209 C CA . ALA A 1 700 ? 14.157 45.608 106.948 1.00 32.41 736 ALA A CA 1
ATOM 11210 C C . ALA A 1 700 ? 14.467 44.309 106.223 1.00 33.60 736 ALA A C 1
ATOM 11211 O O . ALA A 1 700 ? 15.525 44.169 105.603 1.00 37.77 736 ALA A O 1
ATOM 11218 N N . SER A 1 701 ? 13.546 43.361 106.300 1.00 33.49 737 SER A N 1
ATOM 11219 C CA . SER A 1 701 ? 13.730 42.059 105.666 1.00 34.05 737 SER A CA 1
ATOM 11220 C C . SER A 1 701 ? 12.815 41.915 104.446 1.00 30.58 737 SER A C 1
ATOM 11221 O O . SER A 1 701 ? 12.935 40.961 103.681 1.00 32.97 737 SER A O 1
ATOM 11229 N N . SER A 1 702 ? 11.905 42.865 104.266 1.00 30.10 738 SER A N 1
ATOM 11230 C CA . SER A 1 702 ? 11.039 42.891 103.094 1.00 30.69 738 SER A CA 1
ATOM 11231 C C . SER A 1 702 ? 10.387 44.265 102.948 1.00 29.92 738 SER A C 1
ATOM 11232 O O . SER A 1 702 ? 10.468 45.093 103.848 1.00 31.32 738 SER A O 1
ATOM 11240 N N . GLY A 1 703 ? 9.735 44.509 101.821 1.00 30.48 739 GLY A N 1
ATOM 11241 C CA . GLY A 1 703 ? 9.089 45.789 101.600 1.00 28.67 739 GLY A CA 1
ATOM 11242 C C . GLY A 1 703 ? 8.150 45.771 100.417 1.00 29.39 739 GLY A C 1
ATOM 11243 O O . GLY A 1 703 ? 8.167 44.841 99.609 1.00 32.51 739 GLY A O 1
ATOM 11247 N N . GLU A 1 704 ? 7.321 46.805 100.312 1.00 26.85 740 GLU A N 1
ATOM 11248 C CA . GLU A 1 704 ? 6.398 46.911 99.203 1.00 29.23 740 GLU A CA 1
ATOM 11249 C C . GLU A 1 704 ? 6.211 48.372 98.915 1.00 32.58 740 GLU A C 1
ATOM 11250 O O . GLU A 1 704 ? 5.905 49.144 99.820 1.00 36.29 740 GLU A O 1
ATOM 11262 N N . ILE A 1 705 ? 6.447 48.757 97.661 1.00 26.72 741 ILE A N 1
ATOM 11263 C CA . ILE A 1 705 ? 6.330 50.147 97.271 1.00 23.22 741 ILE A CA 1
ATOM 11264 C C . ILE A 1 705 ? 5.540 50.275 95.970 1.00 26.26 741 ILE A C 1
ATOM 11265 O O . ILE A 1 705 ? 5.465 49.341 95.171 1.00 27.09 741 ILE A O 1
ATOM 11281 N N . THR A 1 706 ? 4.957 51.449 95.781 1.00 24.34 742 THR A N 1
ATOM 11282 C CA . THR A 1 706 ? 4.282 51.801 94.544 1.00 26.10 742 THR A CA 1
ATOM 11283 C C . THR A 1 706 ? 5.010 53.004 93.951 1.00 27.67 742 THR A C 1
ATOM 11284 O O . THR A 1 706 ? 5.907 52.847 93.125 1.00 28.50 742 THR A O 1
ATOM 11295 N N . HIS A 1 707 ? 4.660 54.198 94.417 1.00 26.42 743 HIS A N 1
ATOM 11296 C CA . HIS A 1 707 ? 5.230 55.446 93.890 1.00 30.65 743 HIS A CA 1
ATOM 11297 C C . HIS A 1 707 ? 6.429 55.976 94.714 1.00 24.03 743 HIS A C 1
ATOM 11298 O O . HIS A 1 707 ? 7.252 56.772 94.233 1.00 23.30 743 HIS A O 1
ATOM 11312 N N . GLN A 1 708 ? 6.536 55.522 95.952 1.00 21.96 744 GLN A N 1
ATOM 11313 C CA . GLN A 1 708 ? 7.616 55.964 96.844 1.00 24.62 744 GLN A CA 1
ATOM 11314 C C . GLN A 1 708 ? 8.863 55.082 96.711 1.00 21.02 744 GLN A C 1
ATOM 11315 O O . GLN A 1 708 ? 8.785 53.944 96.256 1.00 22.64 744 GLN A O 1
ATOM 11329 N N . GLU A 1 709 ? 10.010 55.608 97.132 1.00 18.49 745 GLU A N 1
ATOM 11330 C CA . GLU A 1 709 ? 11.227 54.810 97.250 1.00 17.56 745 GLU A CA 1
ATOM 11331 C C . GLU A 1 709 ? 11.296 54.257 98.686 1.00 21.38 745 GLU A C 1
ATOM 11332 O O . GLU A 1 709 ? 10.593 54.743 99.544 1.00 26.18 745 GLU A O 1
ATOM 11361 N N . GLN A 1 711 ? 14.233 53.283 101.704 1.00 18.30 747 GLN A N 1
ATOM 11362 C CA . GLN A 1 711 ? 15.610 53.194 102.128 1.00 21.63 747 GLN A CA 1
ATOM 11363 C C . GLN A 1 711 ? 15.828 51.970 103.015 1.00 24.67 747 GLN A C 1
ATOM 11364 O O . GLN A 1 711 ? 15.070 51.734 103.951 1.00 28.92 747 GLN A O 1
ATOM 11378 N N . ILE A 1 712 ? 16.845 51.182 102.686 1.00 22.70 748 ILE A N 1
ATOM 11379 C CA . ILE A 1 712 ? 17.344 50.128 103.571 1.00 19.29 748 ILE A CA 1
ATOM 11380 C C . ILE A 1 712 ? 18.623 50.639 104.200 1.00 19.99 748 ILE A C 1
ATOM 11381 O O . ILE A 1 712 ? 19.582 51.005 103.497 1.00 17.60 748 ILE A O 1
ATOM 11397 N N . GLN A 1 713 ? 18.625 50.683 105.522 1.00 21.51 749 GLN A N 1
ATOM 11398 C CA . GLN A 1 713 ? 19.807 51.056 106.293 1.00 21.50 749 GLN A CA 1
ATOM 11399 C C . GLN A 1 713 ? 20.706 49.866 106.562 1.00 22.84 749 GLN A C 1
ATOM 11400 O O . GLN A 1 713 ? 20.258 48.843 107.084 1.00 24.58 749 GLN A O 1
ATOM 11414 N N . VAL A 1 714 ? 21.977 50.010 106.222 1.00 20.51 750 VAL A N 1
ATOM 11415 C CA . VAL A 1 714 ? 22.955 48.940 106.379 1.00 17.98 750 VAL A CA 1
ATOM 11416 C C . VAL A 1 714 ? 23.979 49.366 107.437 1.00 21.92 750 VAL A C 1
ATOM 11417 O O . VAL A 1 714 ? 24.444 50.511 107.450 1.00 20.14 750 VAL A O 1
ATOM 11430 N N . SER A 1 715 ? 24.330 48.444 108.323 1.00 20.88 751 SER A N 1
ATOM 11431 C CA . SER A 1 715 ? 25.255 48.744 109.405 1.00 19.77 751 SER A CA 1
ATOM 11432 C C . SER A 1 715 ? 25.944 47.456 109.856 1.00 22.12 751 SER A C 1
ATOM 11433 O O . SER A 1 715 ? 25.570 46.342 109.445 1.00 22.54 751 SER A O 1
ATOM 11441 N N . ILE A 1 716 ? 26.970 47.627 110.680 1.00 20.66 752 ILE A N 1
ATOM 11442 C CA . ILE A 1 716 ? 27.810 46.531 111.168 1.00 20.93 752 ILE A CA 1
ATOM 11443 C C . ILE A 1 716 ? 27.608 46.235 112.660 1.00 25.83 752 ILE A C 1
ATOM 11444 O O . ILE A 1 716 ? 27.515 47.150 113.471 1.00 27.00 752 ILE A O 1
ATOM 11460 N N . ASP A 1 717 ? 27.555 44.956 113.019 1.00 26.39 753 ASP A N 1
ATOM 11461 C CA . ASP A 1 717 ? 27.640 44.557 114.420 1.00 24.96 753 ASP A CA 1
ATOM 11462 C C . ASP A 1 717 ? 29.106 44.218 114.698 1.00 27.89 753 ASP A C 1
ATOM 11463 O O . ASP A 1 717 ? 29.539 43.087 114.478 1.00 29.20 753 ASP A O 1
ATOM 11472 N N . TRP A 1 718 ? 29.872 45.212 115.150 1.00 28.00 754 TRP A N 1
ATOM 11473 C CA . TRP A 1 718 ? 31.320 45.069 115.258 1.00 27.77 754 TRP A CA 1
ATOM 11474 C C . TRP A 1 718 ? 31.733 43.928 116.200 1.00 32.01 754 TRP A C 1
ATOM 11475 O O . TRP A 1 718 ? 32.786 43.340 116.012 1.00 36.85 754 TRP A O 1
ATOM 11496 N N . ALA A 1 719 ? 30.895 43.597 117.181 1.00 35.30 755 ALA A N 1
ATOM 11497 C CA . ALA A 1 719 ? 31.215 42.515 118.118 1.00 35.73 755 ALA A CA 1
ATOM 11498 C C . ALA A 1 719 ? 31.210 41.166 117.422 1.00 36.10 755 ALA A C 1
ATOM 11499 O O . ALA A 1 719 ? 31.904 40.250 117.839 1.00 35.95 755 ALA A O 1
ATOM 11506 N N . LYS A 1 720 ? 30.437 41.044 116.350 1.00 34.73 756 LYS A N 1
ATOM 11507 C CA . LYS A 1 720 ? 30.347 39.775 115.648 1.00 32.63 756 LYS A CA 1
ATOM 11508 C C . LYS A 1 720 ? 31.298 39.681 114.469 1.00 32.36 756 LYS A C 1
ATOM 11509 O O . LYS A 1 720 ? 31.301 38.673 113.761 1.00 33.05 756 LYS A O 1
ATOM 11528 N N . LEU A 1 721 ? 32.099 40.726 114.260 1.00 33.50 757 LEU A N 1
ATOM 11529 C CA . LEU A 1 721 ? 33.047 40.793 113.144 1.00 31.75 757 LEU A CA 1
ATOM 11530 C C . LEU A 1 721 ? 34.444 40.341 113.604 1.00 32.18 757 LEU A C 1
ATOM 11531 O O . LEU A 1 721 ? 35.001 40.917 114.533 1.00 33.42 757 LEU A O 1
ATOM 11547 N N . PRO A 1 722 ? 35.010 39.305 112.970 1.00 37.31 758 PRO A N 1
ATOM 11548 C CA . PRO A 1 722 ? 36.391 38.926 113.309 1.00 40.27 758 PRO A CA 1
ATOM 11549 C C . PRO A 1 722 ? 37.394 39.989 112.864 1.00 40.20 758 PRO A C 1
ATOM 11550 O O . PRO A 1 722 ? 37.047 40.803 112.011 1.00 38.16 758 PRO A O 1
ATOM 11561 N N . LEU A 1 723 ? 38.611 39.973 113.405 1.00 35.94 759 LEU A N 1
ATOM 11562 C CA . LEU A 1 723 ? 39.620 40.946 113.013 1.00 34.61 759 LEU A CA 1
ATOM 11563 C C . LEU A 1 723 ? 39.949 40.767 111.539 1.00 34.36 759 LEU A C 1
ATOM 11564 O O . LEU A 1 723 ? 39.767 39.682 110.977 1.00 35.89 759 LEU A O 1
ATOM 11580 N N . GLY A 1 724 ? 40.421 41.842 110.917 1.00 29.36 760 GLY A N 1
ATOM 11581 C CA . GLY A 1 724 ? 40.786 41.818 109.512 1.00 31.89 760 GLY A CA 1
ATOM 11582 C C . GLY A 1 724 ? 39.726 42.460 108.639 1.00 34.89 760 GLY A C 1
ATOM 11583 O O . GLY A 1 724 ? 38.875 43.214 109.118 1.00 33.22 760 GLY A O 1
ATOM 11587 N N . ILE A 1 725 ? 39.783 42.140 107.353 1.00 33.44 761 ILE A N 1
ATOM 11588 C CA . ILE A 1 725 ? 38.854 42.663 106.363 1.00 31.68 761 ILE A CA 1
ATOM 11589 C C . ILE A 1 725 ? 37.918 41.550 105.958 1.00 32.00 761 ILE A C 1
ATOM 11590 O O . ILE A 1 725 ? 38.373 40.466 105.590 1.00 32.84 761 ILE A O 1
ATOM 11606 N N . HIS A 1 726 ? 36.618 41.792 106.040 1.00 27.93 762 HIS A N 1
ATOM 11607 C CA . HIS A 1 726 ? 35.640 40.774 105.651 1.00 27.64 762 HIS A CA 1
ATOM 11608 C C . HIS A 1 726 ? 34.560 41.353 104.743 1.00 27.81 762 HIS A C 1
ATOM 11609 O O . HIS A 1 726 ? 34.285 42.566 104.783 1.00 23.12 762 HIS A O 1
ATOM 11623 N N . GLU A 1 727 ? 33.975 40.493 103.902 1.00 24.90 763 GLU A N 1
ATOM 11624 C CA . GLU A 1 727 ? 32.909 40.926 103.013 1.00 28.61 763 GLU A CA 1
ATOM 11625 C C . GLU A 1 727 ? 31.731 39.971 103.021 1.00 27.07 763 GLU A C 1
ATOM 11626 O O . GLU A 1 727 ? 31.857 38.792 103.342 1.00 26.63 763 GLU A O 1
ATOM 11638 N N . SER A 1 728 ? 30.562 40.511 102.704 1.00 23.36 764 SER A N 1
ATOM 11639 C CA . SER A 1 728 ? 29.356 39.704 102.541 1.00 25.74 764 SER A CA 1
ATOM 11640 C C . SER A 1 728 ? 28.463 40.484 101.598 1.00 24.92 764 SER A C 1
ATOM 11641 O O . SER A 1 728 ? 28.851 41.540 101.133 1.00 27.65 764 SER A O 1
ATOM 11649 N N . ASN A 1 729 ? 27.294 39.951 101.280 1.00 27.28 765 ASN A N 1
ATOM 11650 C CA . ASN A 1 729 ? 26.347 40.654 100.432 1.00 29.92 765 ASN A CA 1
ATOM 11651 C C . ASN A 1 729 ? 25.036 40.963 101.150 1.00 26.37 765 ASN A C 1
ATOM 11652 O O . ASN A 1 729 ? 24.578 40.206 102.017 1.00 26.22 765 ASN A O 1
ATOM 11663 N N . VAL A 1 730 ? 24.432 42.077 100.765 1.00 21.50 766 VAL A N 1
ATOM 11664 C CA . VAL A 1 730 ? 23.016 42.283 100.971 1.00 21.10 766 VAL A CA 1
ATOM 11665 C C . VAL A 1 730 ? 22.334 41.808 99.701 1.00 21.88 766 VAL A C 1
ATOM 11666 O O . VAL A 1 730 ? 22.697 42.246 98.619 1.00 22.95 766 VAL A O 1
ATOM 11679 N N . THR A 1 731 ? 21.362 40.902 99.825 1.00 25.18 767 THR A N 1
ATOM 11680 C CA . THR A 1 731 ? 20.652 40.385 98.660 1.00 25.57 767 THR A CA 1
ATOM 11681 C C . THR A 1 731 ? 19.214 40.873 98.651 1.00 25.17 767 THR A C 1
ATOM 11682 O O . THR A 1 731 ? 18.485 40.687 99.623 1.00 24.94 767 THR A O 1
ATOM 11693 N N . ILE A 1 732 ? 18.832 41.521 97.556 1.00 22.06 768 ILE A N 1
ATOM 11694 C CA . ILE A 1 732 ? 17.494 42.067 97.400 1.00 22.69 768 ILE A CA 1
ATOM 11695 C C . ILE A 1 732 ? 16.819 41.416 96.210 1.00 22.74 768 ILE A C 1
ATOM 11696 O O . ILE A 1 732 ? 17.229 41.605 95.059 1.00 22.50 768 ILE A O 1
ATOM 11712 N N . LYS A 1 733 ? 15.749 40.696 96.513 1.00 21.68 769 LYS A N 1
ATOM 11713 C CA . LYS A 1 733 ? 15.008 39.925 95.531 1.00 25.06 769 LYS A CA 1
ATOM 11714 C C . LYS A 1 733 ? 13.656 40.567 95.237 1.00 24.90 769 LYS A C 1
ATOM 11715 O O . LYS A 1 733 ? 12.776 40.601 96.092 1.00 27.55 769 LYS A O 1
ATOM 11734 N N . GLY A 1 734 ? 13.514 41.082 94.027 1.00 24.13 770 GLY A N 1
ATOM 11735 C CA . GLY A 1 734 ? 12.267 41.671 93.575 1.00 29.55 770 GLY A CA 1
ATOM 11736 C C . GLY A 1 734 ? 11.560 40.699 92.641 1.00 38.04 770 GLY A C 1
ATOM 11737 O O . GLY A 1 734 ? 11.819 39.500 92.703 1.00 36.38 770 GLY A O 1
ATOM 11741 N N . PRO A 1 735 ? 10.674 41.211 91.768 1.00 48.22 771 PRO A N 1
ATOM 11742 C CA . PRO A 1 735 ? 9.916 40.418 90.788 1.00 49.52 771 PRO A CA 1
ATOM 11743 C C . PRO A 1 735 ? 10.783 39.598 89.837 1.00 39.57 771 PRO A C 1
ATOM 11744 O O . PRO A 1 735 ? 10.568 38.393 89.700 1.00 43.45 771 PRO A O 1
ATOM 11755 N N . SER A 1 736 ? 11.733 40.240 89.169 1.00 35.76 772 SER A N 1
ATOM 11756 C CA . SER A 1 736 ? 12.645 39.523 88.295 1.00 42.85 772 SER A CA 1
ATOM 11757 C C . SER A 1 736 ? 13.343 38.397 89.052 1.00 43.69 772 SER A C 1
ATOM 11758 O O . SER A 1 736 ? 13.490 38.456 90.269 1.00 42.04 772 SER A O 1
ATOM 11766 N N . TRP A 1 737 ? 13.762 37.364 88.331 1.00 49.58 773 TRP A N 1
ATOM 11767 C CA . TRP A 1 737 ? 14.416 36.229 88.970 1.00 52.40 773 TRP A CA 1
ATOM 11768 C C . TRP A 1 737 ? 15.888 36.550 89.261 1.00 41.74 773 TRP A C 1
ATOM 11769 O O . TRP A 1 737 ? 16.520 35.859 90.052 1.00 38.26 773 TRP A O 1
ATOM 11790 N N . VAL A 1 738 ? 16.420 37.603 88.639 1.00 36.42 774 VAL A N 1
ATOM 11791 C CA . VAL A 1 738 ? 17.769 38.079 88.953 1.00 38.01 774 VAL A CA 1
ATOM 11792 C C . VAL A 1 738 ? 17.742 39.000 90.173 1.00 35.17 774 VAL A C 1
ATOM 11793 O O . VAL A 1 738 ? 17.191 40.107 90.110 1.00 31.23 774 VAL A O 1
ATOM 11806 N N . ALA A 1 739 ? 18.358 38.541 91.260 1.00 27.77 775 ALA A N 1
ATOM 11807 C CA . ALA A 1 739 ? 18.438 39.306 92.508 1.00 26.95 775 ALA A CA 1
ATOM 11808 C C . ALA A 1 739 ? 19.599 40.278 92.465 1.00 25.06 775 ALA A C 1
ATOM 11809 O O . ALA A 1 739 ? 20.586 40.061 91.771 1.00 27.52 775 ALA A O 1
ATOM 11816 N N . ALA A 1 740 ? 19.458 41.361 93.214 1.00 21.66 776 ALA A N 1
ATOM 11817 C CA . ALA A 1 740 ? 20.526 42.330 93.397 1.00 21.71 776 ALA A CA 1
ATOM 11818 C C . ALA A 1 740 ? 21.424 41.915 94.554 1.00 24.15 776 ALA A C 1
ATOM 11819 O O . ALA A 1 740 ? 20.943 41.646 95.646 1.00 24.67 776 ALA A O 1
ATOM 11826 N N . ASN A 1 741 ? 22.720 41.839 94.303 1.00 24.34 777 ASN A N 1
ATOM 11827 C CA . ASN A 1 741 ? 23.684 41.565 95.356 1.00 23.52 777 ASN A CA 1
ATOM 11828 C C . ASN A 1 741 ? 24.623 42.737 95.506 1.00 21.62 777 ASN A C 1
ATOM 11829 O O . ASN A 1 741 ? 25.402 43.049 94.593 1.00 23.21 777 ASN A O 1
ATOM 11840 N N . ILE A 1 742 ? 24.539 43.399 96.654 1.00 20.28 778 ILE A N 1
ATOM 11841 C CA . ILE A 1 742 ? 25.392 44.549 96.927 1.00 17.94 778 ILE A CA 1
ATOM 11842 C C . ILE A 1 742 ? 26.443 44.107 97.933 1.00 16.99 778 ILE A C 1
ATOM 11843 O O . ILE A 1 742 ? 26.110 43.677 99.029 1.00 16.90 778 ILE A O 1
ATOM 11859 N N . LYS A 1 743 ? 27.706 44.228 97.561 1.00 18.58 779 LYS A N 1
ATOM 11860 C CA . LYS A 1 743 ? 28.785 43.819 98.434 1.00 20.37 779 LYS A CA 1
ATOM 11861 C C . LYS A 1 743 ? 28.991 44.829 99.558 1.00 18.59 779 LYS A C 1
ATOM 11862 O O . LYS A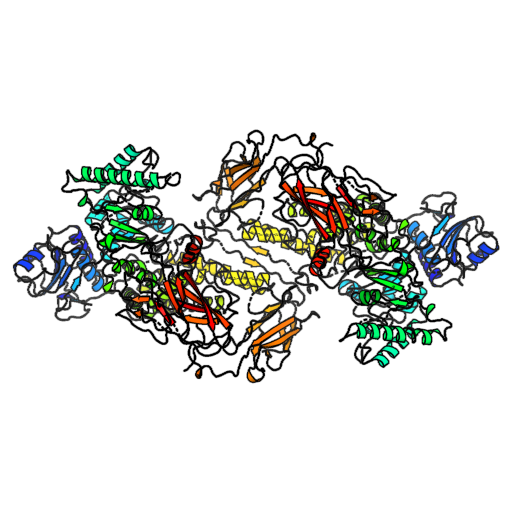 1 743 ? 28.890 46.044 99.369 1.00 17.92 779 LYS A O 1
ATOM 11881 N N . VAL A 1 744 ? 29.239 44.300 100.744 1.00 18.87 780 VAL A N 1
ATOM 11882 C CA . VAL A 1 744 ? 29.549 45.104 101.911 1.00 19.48 780 VAL A CA 1
ATOM 11883 C C . VAL A 1 744 ? 30.859 44.603 102.477 1.00 23.41 780 VAL A C 1
ATOM 11884 O O . VAL A 1 744 ? 31.046 43.399 102.641 1.00 24.30 780 VAL A O 1
ATOM 11897 N N . THR A 1 745 ? 31.749 45.536 102.771 1.00 18.44 781 THR A N 1
ATOM 11898 C CA . THR A 1 745 ? 33.071 45.233 103.301 1.00 21.06 781 THR A CA 1
ATOM 11899 C C . THR A 1 745 ? 33.275 45.994 104.588 1.00 19.54 781 THR A C 1
ATOM 11900 O O . THR A 1 745 ? 32.888 47.161 104.700 1.00 20.83 781 THR A O 1
ATOM 11911 N N . ALA A 1 746 ? 33.903 45.343 105.552 1.00 20.69 782 ALA A N 1
ATOM 11912 C CA . ALA A 1 746 ? 34.163 45.941 106.847 1.00 20.39 782 ALA A CA 1
ATOM 11913 C C . ALA A 1 746 ? 35.604 45.641 107.221 1.00 22.57 782 ALA A C 1
ATOM 11914 O O . ALA A 1 746 ? 36.056 44.510 107.063 1.00 23.62 782 ALA A O 1
ATOM 11921 N N . ASN A 1 747 ? 36.311 46.657 107.709 1.00 22.10 783 ASN A N 1
ATOM 11922 C CA . ASN A 1 747 ? 37.740 46.552 108.025 1.00 24.07 783 ASN A CA 1
ATOM 11923 C C . ASN A 1 747 ? 37.999 46.891 109.496 1.00 23.89 783 ASN A C 1
ATOM 11924 O O . ASN A 1 747 ? 37.955 48.056 109.908 1.00 22.30 783 ASN A O 1
ATOM 11935 N N . LYS A 1 748 ? 38.268 45.852 110.275 1.00 24.87 784 LYS A N 1
ATOM 11936 C CA . LYS A 1 748 ? 38.506 45.958 111.713 1.00 26.51 784 LYS A CA 1
ATOM 11937 C C . LYS A 1 748 ? 39.916 45.464 112.054 1.00 32.53 784 LYS A C 1
ATOM 11938 O O . LYS A 1 748 ? 40.079 44.303 112.423 1.00 29.48 784 LYS A O 1
ATOM 11957 N N . PRO A 1 749 ? 40.942 46.326 111.909 1.00 38.74 785 PRO A N 1
ATOM 11958 C CA . PRO A 1 749 ? 42.328 45.835 112.009 1.00 41.06 785 PRO A CA 1
ATOM 11959 C C . PRO A 1 749 ? 42.729 45.407 113.412 1.00 41.68 785 PRO A C 1
ATOM 11960 O O . PRO A 1 749 ? 43.708 44.679 113.587 1.00 43.65 785 PRO A O 1
ATOM 11971 N N . ALA A 1 750 ? 41.965 45.835 114.404 1.00 41.92 786 ALA A N 1
ATOM 11972 C CA . ALA A 1 750 ? 42.288 45.508 115.778 1.00 46.27 786 ALA A CA 1
ATOM 11973 C C . ALA A 1 750 ? 41.059 45.693 116.641 1.00 45.05 786 ALA A C 1
ATOM 11974 O O . ALA A 1 750 ? 40.013 46.166 116.169 1.00 40.36 786 ALA A O 1
ATOM 11981 N N . LYS A 1 751 ? 41.197 45.306 117.903 1.00 37.53 787 LYS A N 1
ATOM 11982 C CA . LYS A 1 751 ? 40.187 45.576 118.915 1.00 46.75 787 LYS A CA 1
ATOM 11983 C C . LYS A 1 751 ? 39.831 47.045 118.858 1.00 43.56 787 LYS A C 1
ATOM 11984 O O . LYS A 1 751 ? 40.716 47.884 118.674 1.00 39.23 787 LYS A O 1
ATOM 12003 N N . VAL A 1 752 ? 38.543 47.349 118.997 1.00 47.18 788 VAL A N 1
ATOM 12004 C CA . VAL A 1 752 ? 38.054 48.716 118.825 1.00 47.92 788 VAL A CA 1
ATOM 12005 C C . VAL A 1 752 ? 37.923 49.426 120.164 1.00 44.13 788 VAL A C 1
ATOM 12006 O O . VAL A 1 752 ? 36.974 49.200 120.911 1.00 35.74 788 VAL A O 1
ATOM 12019 N N . ILE A 1 753 ? 38.891 50.288 120.446 1.00 45.79 789 ILE A N 1
ATOM 12020 C CA . ILE A 1 753 ? 38.900 51.074 121.670 1.00 45.36 789 ILE A CA 1
ATOM 12021 C C . ILE A 1 753 ? 37.847 52.177 121.582 1.00 40.16 789 ILE A C 1
ATOM 12022 O O . ILE A 1 753 ? 37.695 52.805 120.535 1.00 37.43 789 ILE A O 1
ATOM 12038 N N . PRO A 1 754 ? 37.096 52.410 122.668 1.00 37.63 790 PRO A N 1
ATOM 12039 C CA . PRO A 1 754 ? 36.146 53.529 122.615 1.00 35.09 790 PRO A CA 1
ATOM 12040 C C . PRO A 1 754 ? 36.831 54.868 122.317 1.00 36.87 790 PRO A C 1
ATOM 12041 O O . PRO A 1 754 ? 37.907 55.141 122.853 1.00 38.56 790 PRO A O 1
ATOM 12052 N N . LEU A 1 755 ? 36.199 55.688 121.483 1.00 35.53 791 LEU A N 1
ATOM 12053 C CA . LEU A 1 755 ? 36.770 56.963 121.038 1.00 31.81 791 LEU A CA 1
ATOM 12054 C C . LEU A 1 755 ? 37.289 57.819 122.196 1.00 36.71 791 LEU A C 1
ATOM 12055 O O . LEU A 1 755 ? 38.333 58.456 122.074 1.00 37.37 791 LEU A O 1
ATOM 12071 N N . LYS A 1 756 ? 36.583 57.819 123.325 1.00 40.05 792 LYS A N 1
ATOM 12072 C CA . LYS A 1 756 ? 36.997 58.648 124.453 1.00 39.25 792 LYS A CA 1
ATOM 12073 C C . LYS A 1 756 ? 38.383 58.247 124.986 1.00 36.07 792 LYS A C 1
ATOM 12074 O O . LYS A 1 756 ? 39.089 59.063 125.563 1.00 44.18 792 LYS A O 1
ATOM 12093 N N . LYS A 1 757 ? 38.772 56.997 124.772 1.00 31.22 793 LYS A N 1
ATOM 12094 C CA . LYS A 1 757 ? 40.060 56.498 125.256 1.00 34.05 793 LYS A CA 1
ATOM 12095 C C . LYS A 1 757 ? 41.175 56.732 124.243 1.00 34.32 793 LYS A C 1
ATOM 12096 O O . LYS A 1 757 ? 42.336 56.436 124.515 1.00 38.52 793 LYS A O 1
ATOM 12115 N N . LEU A 1 758 ? 40.814 57.233 123.065 1.00 30.01 794 LEU A N 1
ATOM 12116 C CA . LEU A 1 758 ? 41.790 57.507 122.022 1.00 25.64 794 LEU A CA 1
ATOM 12117 C C . LEU A 1 758 ? 42.333 58.932 122.147 1.00 26.29 794 LEU A C 1
ATOM 12118 O O . LEU A 1 758 ? 41.777 59.762 122.868 1.00 33.99 794 LEU A O 1
ATOM 12134 N N . THR A 1 759 ? 43.416 59.202 121.430 1.00 32.20 795 THR A N 1
ATOM 12135 C CA . THR A 1 759 ? 44.007 60.529 121.422 1.00 39.07 795 THR A CA 1
ATOM 12136 C C . THR A 1 759 ? 44.095 61.133 120.017 1.00 27.31 795 THR A C 1
ATOM 12137 O O . THR A 1 759 ? 44.447 60.481 119.024 1.00 26.28 795 THR A O 1
ATOM 12148 N N . GLY A 1 760 ? 43.724 62.398 119.942 1.00 22.77 796 GLY A N 1
ATOM 12149 C CA . GLY A 1 760 ? 43.845 63.170 118.730 1.00 20.49 796 GLY A CA 1
ATOM 12150 C C . GLY A 1 760 ? 42.795 62.855 117.682 1.00 19.63 796 GLY A C 1
ATOM 12151 O O . GLY A 1 760 ? 41.771 62.241 117.980 1.00 19.76 796 GLY A O 1
ATOM 12155 N N . PHE A 1 761 ? 43.050 63.282 116.452 1.00 16.85 797 PHE A N 1
ATOM 12156 C CA . PHE A 1 761 ? 42.134 63.034 115.345 1.00 16.40 797 PHE A CA 1
ATOM 12157 C C . PHE A 1 761 ? 42.310 61.615 114.815 1.00 19.70 797 PHE A C 1
ATOM 12158 O O . PHE A 1 761 ? 43.436 61.177 114.574 1.00 17.26 797 PHE A O 1
ATOM 12175 N N . VAL A 1 762 ? 41.190 60.917 114.616 1.00 18.93 798 VAL A N 1
ATOM 12176 C CA . VAL A 1 762 ? 41.200 59.461 114.409 1.00 17.41 798 VAL A CA 1
ATOM 12177 C C . VAL A 1 762 ? 40.847 59.122 112.978 1.00 15.63 798 VAL A C 1
ATOM 12178 O O . VAL A 1 762 ? 39.907 59.679 112.391 1.00 14.98 798 VAL A O 1
ATOM 12191 N N . GLU A 1 763 ? 41.633 58.228 112.397 1.00 15.75 799 GLU A N 1
ATOM 12192 C CA . GLU A 1 763 ? 41.379 57.775 111.023 1.00 15.13 799 GLU A CA 1
ATOM 12193 C C . GLU A 1 763 ? 39.988 57.145 110.923 1.00 15.10 799 GLU A C 1
ATOM 12194 O O . GLU A 1 763 ? 39.572 56.396 111.796 1.00 15.90 799 GLU A O 1
ATOM 12206 N N . ALA A 1 764 ? 39.286 57.469 109.859 1.00 15.47 800 ALA A N 1
ATOM 12207 C CA . ALA A 1 764 ? 38.000 56.857 109.561 1.00 19.06 800 ALA A CA 1
ATOM 12208 C C . ALA A 1 764 ? 37.712 57.004 108.076 1.00 16.24 800 ALA A C 1
ATOM 12209 O O . ALA A 1 764 ? 38.006 58.038 107.492 1.00 13.37 800 ALA A O 1
ATOM 12216 N N . ASP A 1 765 ? 37.119 55.977 107.471 1.00 15.24 801 ASP A N 1
ATOM 12217 C CA . ASP A 1 765 ? 36.757 56.036 106.054 1.00 16.33 801 ASP A CA 1
ATOM 12218 C C . ASP A 1 765 ? 37.894 56.540 105.156 1.00 15.98 801 ASP A C 1
ATOM 12219 O O . ASP A 1 765 ? 37.669 57.275 104.194 1.00 15.19 801 ASP A O 1
ATOM 12228 N N . GLY A 1 766 ? 39.117 56.120 105.462 1.00 15.49 802 GLY A N 1
ATOM 12229 C CA . GLY A 1 766 ? 40.236 56.377 104.572 1.00 17.95 802 GLY A CA 1
ATOM 12230 C C . GLY A 1 766 ? 40.936 57.721 104.674 1.00 18.61 802 GLY A C 1
ATOM 12231 O O . GLY A 1 766 ? 41.759 58.051 103.816 1.00 18.42 802 GLY A O 1
ATOM 12235 N N . TYR A 1 767 ? 40.619 58.506 105.702 1.00 13.91 803 TYR A N 1
ATOM 12236 C CA . TYR A 1 767 ? 41.257 59.810 105.867 1.00 12.49 803 TYR A CA 1
ATOM 12237 C C . TYR A 1 767 ? 41.353 60.239 107.340 1.00 12.71 803 TYR A C 1
ATOM 12238 O O . TYR A 1 767 ? 40.732 59.653 108.258 1.00 13.62 803 TYR A O 1
ATOM 12256 N N . ILE A 1 768 ? 42.169 61.261 107.551 1.00 12.84 804 ILE A N 1
ATOM 12257 C CA . ILE A 1 768 ? 42.156 62.061 108.764 1.00 12.72 804 ILE A CA 1
ATOM 12258 C C . ILE A 1 768 ? 42.071 63.519 108.332 1.00 15.51 804 ILE A C 1
ATOM 12259 O O . ILE A 1 768 ? 42.831 63.960 107.473 1.00 14.23 804 ILE A O 1
ATOM 12275 N N . SER A 1 769 ? 41.137 64.263 108.905 1.00 13.96 805 SER A N 1
ATOM 12276 C CA . SER A 1 769 ? 40.886 65.631 108.470 1.00 14.65 805 SER A CA 1
ATOM 12277 C C . SER A 1 769 ? 40.763 66.533 109.682 1.00 12.45 805 SER A C 1
ATOM 12278 O O . SER A 1 769 ? 40.108 66.167 110.643 1.00 12.34 805 SER A O 1
ATOM 12286 N N . PHE A 1 770 ? 41.387 67.709 109.643 1.00 11.71 806 PHE A N 1
ATOM 12287 C CA . PHE A 1 770 ? 41.264 68.625 110.761 1.00 12.92 806 PHE A CA 1
ATOM 12288 C C . PHE A 1 770 ? 41.597 70.060 110.370 1.00 13.36 806 PHE A C 1
ATOM 12289 O O . PHE A 1 770 ? 42.348 70.299 109.431 1.00 12.35 806 PHE A O 1
ATOM 12306 N N . ASP A 1 771 ? 40.993 71.009 111.080 1.00 14.21 807 ASP A N 1
ATOM 12307 C CA . ASP A 1 771 ? 41.297 72.420 110.884 1.00 16.04 807 ASP A CA 1
ATOM 12308 C C . ASP A 1 771 ? 42.718 72.733 111.329 1.00 15.74 807 ASP A C 1
ATOM 12309 O O . ASP A 1 771 ? 43.226 72.127 112.263 1.00 14.16 807 ASP A O 1
ATOM 12318 N N . ALA A 1 772 ? 43.370 73.670 110.644 1.00 14.40 808 ALA A N 1
ATOM 12319 C CA . ALA A 1 772 ? 44.748 74.018 110.962 1.00 13.59 808 ALA A CA 1
ATOM 12320 C C . ALA A 1 772 ? 44.889 74.582 112.384 1.00 13.26 808 ALA A C 1
ATOM 12321 O O . ALA A 1 772 ? 45.940 74.449 113.015 1.00 13.44 808 ALA A O 1
ATOM 12328 N N . ALA A 1 773 ? 43.822 75.186 112.900 1.00 13.52 809 ALA A N 1
ATOM 12329 C CA . ALA A 1 773 ? 43.862 75.777 114.244 1.00 14.17 809 ALA A CA 1
ATOM 12330 C C . ALA A 1 773 ? 43.747 74.720 115.354 1.00 16.38 809 ALA A C 1
ATOM 12331 O O . ALA A 1 773 ? 43.998 75.020 116.518 1.00 15.19 809 ALA A O 1
ATOM 12338 N N . ALA A 1 774 ? 43.379 73.491 114.997 1.00 16.11 810 ALA A N 1
ATOM 12339 C CA . ALA A 1 774 ? 43.176 72.432 115.996 1.00 16.49 810 ALA A CA 1
ATOM 12340 C C . ALA A 1 774 ? 44.489 71.743 116.403 1.00 17.16 810 ALA A C 1
ATOM 12341 O O . ALA A 1 774 ? 44.627 70.513 116.325 1.00 16.85 810 ALA A O 1
ATOM 12348 N N . THR A 1 775 ? 45.438 72.542 116.876 1.00 16.07 811 THR A N 1
ATOM 12349 C CA . THR A 1 775 ? 46.744 72.062 117.289 1.00 17.48 811 THR A CA 1
ATOM 12350 C C . THR A 1 775 ? 46.737 71.509 118.707 1.00 22.03 811 THR A C 1
ATOM 12351 O O . THR A 1 775 ? 45.856 71.844 119.511 1.00 19.89 811 THR A O 1
ATOM 12362 N N . THR A 1 776 ? 47.720 70.666 119.020 1.00 23.02 812 THR A N 1
ATOM 12363 C CA . THR A 1 776 ? 47.957 70.245 120.403 1.00 27.17 812 THR A CA 1
ATOM 12364 C C . THR A 1 776 ? 49.034 71.107 121.046 1.00 28.01 812 THR A C 1
ATOM 12365 O O . THR A 1 776 ? 49.007 71.313 122.251 1.00 26.42 812 THR A O 1
ATOM 12376 N N . HIS A 1 777 ? 49.974 71.602 120.243 1.00 31.06 813 HIS A N 1
ATOM 12377 C CA . HIS A 1 777 ? 50.965 72.579 120.711 1.00 38.95 813 HIS A CA 1
ATOM 12378 C C . HIS A 1 777 ? 51.327 73.575 119.600 1.00 40.92 813 HIS A C 1
ATOM 12379 O O . HIS A 1 777 ? 51.248 73.258 118.401 1.00 33.27 813 HIS A O 1
ATOM 12393 N N . SER A 1 778 ? 51.685 74.788 120.014 1.00 49.47 814 SER A N 1
ATOM 12394 C CA . SER A 1 778 ? 52.038 75.873 119.096 1.00 61.56 814 SER A CA 1
ATOM 12395 C C . SER A 1 778 ? 53.314 76.568 119.589 1.00 65.47 814 SER A C 1
ATOM 12396 O O . SER A 1 778 ? 53.261 77.585 120.286 1.00 66.05 814 SER A O 1
ATOM 12404 N N . LYS A 1 779 ? 54.456 75.998 119.212 1.00 57.30 815 LYS A N 1
ATOM 12405 C CA . LYS A 1 779 ? 55.772 76.463 119.649 1.00 48.77 815 LYS A CA 1
ATOM 12406 C C . LYS A 1 779 ? 56.161 77.832 119.085 1.00 37.32 815 LYS A C 1
ATOM 12407 O O . LYS A 1 779 ? 56.344 77.969 117.884 1.00 32.68 815 LYS A O 1
ATOM 12426 N N . ALA A 1 780 ? 56.306 78.825 119.965 1.00 34.16 816 ALA A N 1
ATOM 12427 C CA . ALA A 1 780 ? 56.838 80.137 119.596 1.00 32.01 816 ALA A CA 1
ATOM 12428 C C . ALA A 1 780 ? 58.356 80.145 119.630 1.00 34.62 816 ALA A C 1
ATOM 12429 O O . ALA A 1 780 ? 58.966 79.536 120.499 1.00 43.90 816 ALA A O 1
ATOM 12436 N N . VAL A 1 781 ? 58.966 80.860 118.698 1.00 26.21 817 VAL A N 1
ATOM 12437 C CA . VAL A 1 781 ? 60.413 80.850 118.554 1.00 25.82 817 VAL A CA 1
ATOM 12438 C C . VAL A 1 781 ? 60.851 82.231 118.149 1.00 25.86 817 VAL A C 1
ATOM 12439 O O . VAL A 1 781 ? 60.356 82.766 117.149 1.00 23.97 817 VAL A O 1
ATOM 12452 N N . ASP A 1 782 ? 61.734 82.838 118.936 1.00 29.10 818 ASP A N 1
ATOM 12453 C CA . ASP A 1 782 ? 62.339 84.098 118.530 1.00 35.22 818 ASP A CA 1
ATOM 12454 C C . ASP A 1 782 ? 61.304 85.217 118.432 1.00 26.08 818 ASP A C 1
ATOM 12455 O O . ASP A 1 782 ? 61.474 86.169 117.674 1.00 26.47 818 ASP A O 1
ATOM 12464 N N . GLY A 1 783 ? 60.206 85.092 119.168 1.00 26.44 819 GLY A N 1
ATOM 12465 C CA . GLY A 1 783 ? 59.150 86.086 119.096 1.00 27.92 819 GLY A CA 1
ATOM 12466 C C . GLY A 1 783 ? 58.102 85.846 118.013 1.00 28.65 819 GLY A C 1
ATOM 12467 O O . GLY A 1 783 ? 57.185 86.649 117.865 1.00 26.19 819 GLY A O 1
ATOM 12471 N N . PHE A 1 784 ? 58.230 84.753 117.262 1.00 23.73 820 PHE A N 1
ATOM 12472 C CA . PHE A 1 784 ? 57.294 84.428 116.187 1.00 20.24 820 PHE A CA 1
ATOM 12473 C C . PHE A 1 784 ? 56.470 83.226 116.566 1.00 19.48 820 PHE A C 1
ATOM 12474 O O . PHE A 1 784 ? 56.958 82.303 117.216 1.00 19.40 820 PHE A O 1
ATOM 12491 N N . GLU A 1 785 ? 55.219 83.238 116.138 1.00 18.08 821 GLU A N 1
ATOM 12492 C CA . GLU A 1 785 ? 54.298 82.182 116.481 1.00 17.87 821 GLU A CA 1
ATOM 12493 C C . GLU A 1 785 ? 53.245 81.994 115.405 1.00 16.83 821 GLU A C 1
ATOM 12494 O O . GLU A 1 785 ? 52.765 82.972 114.805 1.00 16.40 821 GLU A O 1
ATOM 12506 N N . TRP A 1 786 ? 52.850 80.747 115.173 1.00 16.49 822 TRP A N 1
ATOM 12507 C CA . TRP A 1 786 ? 51.681 80.496 114.344 1.00 16.44 822 TRP A CA 1
ATOM 12508 C C . TRP A 1 786 ? 50.446 80.930 115.148 1.00 15.74 822 TRP A C 1
ATOM 12509 O O . TRP A 1 786 ? 50.248 80.469 116.254 1.00 16.34 822 TRP A O 1
ATOM 12530 N N . GLN A 1 787 ? 49.612 81.796 114.588 1.00 15.25 823 GLN A N 1
ATOM 12531 C CA . GLN A 1 787 ? 48.435 82.294 115.310 1.00 16.13 823 GLN A CA 1
ATOM 12532 C C . GLN A 1 787 ? 47.178 82.267 114.435 1.00 17.73 823 GLN A C 1
ATOM 12533 O O . GLN A 1 787 ? 47.247 82.345 113.202 1.00 14.00 823 GLN A O 1
ATOM 12547 N N . GLU A 1 788 ? 46.024 82.192 115.084 1.00 14.84 824 GLU A N 1
ATOM 12548 C CA . GLU A 1 788 ? 44.783 81.975 114.379 1.00 14.92 824 GLU A CA 1
ATOM 12549 C C . GLU A 1 788 ? 44.190 83.273 113.800 1.00 15.79 824 GLU A C 1
ATOM 12550 O O . GLU A 1 788 ? 44.096 84.312 114.472 1.00 14.87 824 GLU A O 1
ATOM 12562 N N . ILE A 1 789 ? 43.803 83.192 112.539 1.00 13.39 825 ILE A N 1
ATOM 12563 C CA . ILE A 1 789 ? 42.980 84.217 111.913 1.00 13.44 825 ILE A CA 1
ATOM 12564 C C . ILE A 1 789 ? 41.518 83.780 111.953 1.00 14.24 825 ILE A C 1
ATOM 12565 O O . ILE A 1 789 ? 41.120 82.922 111.164 1.00 14.87 825 ILE A O 1
ATOM 12581 N N . PRO A 1 790 ? 40.712 84.383 112.836 1.00 13.89 826 PRO A N 1
ATOM 12582 C CA . PRO A 1 790 ? 39.310 83.956 112.930 1.00 15.10 826 PRO A CA 1
ATOM 12583 C C . PRO A 1 790 ? 38.526 84.185 111.638 1.00 14.72 826 PRO A C 1
ATOM 12584 O O . PRO A 1 790 ? 38.819 85.136 110.895 1.00 13.05 826 PRO A O 1
ATOM 12595 N N . ALA A 1 791 ? 37.608 83.263 111.347 1.00 15.84 827 ALA A N 1
ATOM 12596 C CA . ALA A 1 791 ? 36.683 83.347 110.205 1.00 16.53 827 ALA A CA 1
ATOM 12597 C C . ALA A 1 791 ? 37.365 83.368 108.856 1.00 17.35 827 ALA A C 1
ATOM 12598 O O . ALA A 1 791 ? 36.766 83.789 107.870 1.00 21.23 827 ALA A O 1
ATOM 12605 N N . HIS A 1 792 ? 38.629 82.947 108.811 1.00 13.72 828 HIS A N 1
ATOM 12606 C CA . HIS A 1 792 ? 39.354 82.906 107.563 1.00 12.41 828 HIS A CA 1
ATOM 12607 C C . HIS A 1 792 ? 39.153 81.574 106.854 1.00 13.16 828 HIS A C 1
ATOM 12608 O O . HIS A 1 792 ? 39.109 80.517 107.496 1.00 12.28 828 HIS A O 1
ATOM 12622 N N . GLY A 1 793 ? 39.078 81.620 105.534 1.00 13.78 829 GLY A N 1
ATOM 12623 C CA . GLY A 1 793 ? 39.046 80.405 104.730 1.00 12.89 829 GLY A CA 1
ATOM 12624 C C . GLY A 1 793 ? 37.633 79.884 104.521 1.00 12.69 829 GLY A C 1
ATOM 12625 O O . GLY A 1 793 ? 36.658 80.527 104.894 1.00 12.16 829 GLY A O 1
ATOM 12629 N N . ARG A 1 794 ? 37.540 78.688 103.952 1.00 12.70 830 ARG A N 1
ATOM 12630 C CA . ARG A 1 794 ? 36.271 78.153 103.474 1.00 12.02 830 ARG A CA 1
ATOM 12631 C C . ARG A 1 794 ? 35.362 77.497 104.498 1.00 13.50 830 ARG A C 1
ATOM 12632 O O . ARG A 1 794 ? 34.149 77.377 104.254 1.00 14.45 830 ARG A O 1
ATOM 12653 N N . THR A 1 795 ? 35.921 77.056 105.619 1.00 11.50 831 THR A N 1
ATOM 12654 C CA . THR A 1 795 ? 35.150 76.267 106.598 1.00 13.07 831 THR A CA 1
ATOM 12655 C C . THR A 1 795 ? 35.254 76.695 108.062 1.00 14.15 831 THR A C 1
ATOM 12656 O O . THR A 1 795 ? 34.336 76.425 108.836 1.00 14.80 831 THR A O 1
ATOM 12667 N N . HIS A 1 796 ? 36.367 77.305 108.490 1.00 13.76 832 HIS A N 1
ATOM 12668 C CA . HIS A 1 796 ? 36.528 77.623 109.915 1.00 12.45 832 HIS A CA 1
ATOM 12669 C C . HIS A 1 796 ? 37.497 78.790 110.165 1.00 13.17 832 HIS A C 1
ATOM 12670 O O . HIS A 1 796 ? 37.063 79.934 110.400 1.00 13.17 832 HIS A O 1
ATOM 12684 N N . SER A 1 797 ? 38.794 78.528 110.110 1.00 12.55 833 SER A N 1
ATOM 12685 C CA . SER A 1 797 ? 39.772 79.587 110.307 1.00 12.68 833 SER A CA 1
ATOM 12686 C C . SER A 1 797 ? 41.076 79.213 109.609 1.00 11.53 833 SER A C 1
ATOM 12687 O O . SER A 1 797 ? 41.169 78.157 108.975 1.00 13.05 833 SER A O 1
ATOM 12695 N N . SER A 1 798 ? 42.087 80.074 109.739 1.00 11.59 834 SER A N 1
ATOM 12696 C CA . SER A 1 798 ? 43.426 79.797 109.225 1.00 11.28 834 SER A CA 1
ATOM 12697 C C . SER A 1 798 ? 44.487 80.087 110.284 1.00 11.85 834 SER A C 1
ATOM 12698 O O . SER A 1 798 ? 44.213 80.730 111.290 1.00 12.35 834 SER A O 1
ATOM 12723 N N . SER A 1 800 ? 48.616 81.499 110.602 1.00 15.32 836 SER A N 1
ATOM 12724 C CA . SER A 1 800 ? 49.735 82.141 109.928 1.00 16.38 836 SER A CA 1
ATOM 12725 C C . SER A 1 800 ? 50.732 82.654 110.969 1.00 13.73 836 SER A C 1
ATOM 12726 O O . SER A 1 800 ? 50.368 82.844 112.134 1.00 14.22 836 SER A O 1
ATOM 12734 N N . VAL A 1 801 ? 51.987 82.847 110.556 1.00 14.20 837 VAL A N 1
ATOM 12735 C CA . VAL A 1 801 ? 53.030 83.306 111.477 1.00 14.76 837 VAL A CA 1
ATOM 12736 C C . VAL A 1 801 ? 52.988 84.829 111.656 1.00 15.84 837 VAL A C 1
ATOM 12737 O O . VAL A 1 801 ? 52.991 85.557 110.669 1.00 14.65 837 VAL A O 1
ATOM 12750 N N . TYR A 1 802 ? 52.967 85.293 112.912 1.00 16.99 838 TYR A N 1
ATOM 12751 C CA . TYR A 1 802 ? 53.047 86.728 113.237 1.00 19.27 838 TYR A CA 1
ATOM 12752 C C . TYR A 1 802 ? 54.090 86.902 114.332 1.00 20.80 838 TYR A C 1
ATOM 12753 O O . TYR A 1 802 ? 54.271 85.988 115.140 1.00 17.69 838 TYR A O 1
ATOM 12771 N N . PRO A 1 803 ? 54.772 88.060 114.365 1.00 22.39 839 PRO A N 1
ATOM 12772 C CA . PRO A 1 803 ? 54.670 89.178 113.407 1.00 20.08 839 PRO A CA 1
ATOM 12773 C C . PRO A 1 803 ? 55.102 88.815 111.988 1.00 19.09 839 PRO A C 1
ATOM 12774 O O . PRO A 1 803 ? 55.872 87.863 111.791 1.00 17.24 839 PRO A O 1
ATOM 12785 N N . ILE A 1 804 ? 54.611 89.585 111.015 1.00 16.86 840 ILE A N 1
ATOM 12786 C CA . ILE A 1 804 ? 55.018 89.434 109.631 1.00 16.95 840 ILE A CA 1
ATOM 12787 C C . ILE A 1 804 ? 56.509 89.697 109.527 1.00 18.45 840 ILE A C 1
ATOM 12788 O O . ILE A 1 804 ? 57.008 90.680 110.071 1.00 17.31 840 ILE A O 1
ATOM 12804 N N . ARG A 1 805 ? 57.193 88.790 108.838 1.00 19.92 841 ARG A N 1
ATOM 12805 C CA . ARG A 1 805 ? 58.631 88.877 108.588 1.00 26.68 841 ARG A CA 1
ATOM 12806 C C . ARG A 1 805 ? 58.876 89.192 107.143 1.00 24.00 841 ARG A C 1
ATOM 12807 O O . ARG A 1 805 ? 58.060 88.862 106.293 1.00 19.72 841 ARG A O 1
ATOM 12828 N N . ASP A 1 806 ? 60.035 89.773 106.869 1.00 24.96 842 ASP A N 1
ATOM 12829 C CA . ASP A 1 806 ? 60.465 90.021 105.504 1.00 30.56 842 ASP A CA 1
ATOM 12830 C C . ASP A 1 806 ? 61.778 89.275 105.283 1.00 32.20 842 ASP A C 1
ATOM 12831 O O . ASP A 1 806 ? 62.692 89.777 104.633 1.00 42.81 842 ASP A O 1
ATOM 12840 N N . ALA A 1 807 ? 61.867 88.095 105.892 1.00 25.70 843 ALA A N 1
ATOM 12841 C CA . ALA A 1 807 ? 62.990 87.161 105.733 1.00 22.30 843 ALA A CA 1
ATOM 12842 C C . ALA A 1 807 ? 62.462 85.767 106.035 1.00 21.15 843 ALA A C 1
ATOM 12843 O O . ALA A 1 807 ? 61.459 85.612 106.724 1.00 23.23 843 ALA A O 1
ATOM 12850 N N . SER A 1 808 ? 63.134 84.762 105.507 1.00 22.16 844 SER A N 1
ATOM 12851 C CA . SER A 1 808 ? 62.725 83.378 105.695 1.00 20.13 844 SER A CA 1
ATOM 12852 C C . SER A 1 808 ? 63.498 82.771 106.858 1.00 19.07 844 SER A C 1
ATOM 12853 O O . SER A 1 808 ? 64.661 83.114 107.076 1.00 19.38 844 SER A O 1
ATOM 12861 N N . PHE A 1 809 ? 62.870 81.881 107.615 1.00 17.01 845 PHE A N 1
ATOM 12862 C CA . PHE A 1 809 ? 63.627 81.062 108.565 1.00 18.48 845 PHE A CA 1
ATOM 12863 C C . PHE A 1 809 ? 64.512 80.086 107.763 1.00 19.96 845 PHE A C 1
ATOM 12864 O O . PHE A 1 809 ? 64.202 79.752 106.625 1.00 19.48 845 PHE A O 1
ATOM 12881 N N . ALA A 1 810 ? 65.615 79.645 108.339 1.00 19.29 846 ALA A N 1
ATOM 12882 C CA . ALA A 1 810 ? 66.346 78.541 107.759 1.00 19.76 846 ALA A CA 1
ATOM 12883 C C . ALA A 1 810 ? 65.466 77.296 107.792 1.00 22.03 846 ALA A C 1
ATOM 12884 O O . ALA A 1 810 ? 64.722 77.070 108.740 1.00 23.86 846 ALA A O 1
ATOM 12891 N N . ALA A 1 811 ? 65.524 76.495 106.740 1.00 22.93 847 ALA A N 1
ATOM 12892 C CA . ALA A 1 811 ? 64.818 75.223 106.741 1.00 23.50 847 ALA A CA 1
ATOM 12893 C C . ALA A 1 811 ? 65.451 74.299 107.776 1.00 19.51 847 ALA A C 1
ATOM 12894 O O . ALA A 1 811 ? 66.648 74.341 107.994 1.00 21.96 847 ALA A O 1
ATOM 12901 N N . PRO A 1 812 ? 64.647 73.475 108.443 1.00 18.76 848 PRO A N 1
ATOM 12902 C CA . PRO A 1 812 ? 65.266 72.611 109.462 1.00 20.87 848 PRO A CA 1
ATOM 12903 C C . PRO A 1 812 ? 66.110 71.485 108.840 1.00 22.10 848 PRO A C 1
ATOM 12904 O O . PRO A 1 812 ? 65.625 70.726 108.008 1.00 23.33 848 PRO A O 1
ATOM 12915 N N . ALA A 1 813 ? 67.359 71.357 109.257 1.00 21.40 849 ALA A N 1
ATOM 12916 C CA . ALA A 1 813 ? 68.242 70.373 108.633 1.00 28.14 849 ALA A CA 1
ATOM 12917 C C . ALA A 1 813 ? 67.874 68.967 109.094 1.00 26.75 849 ALA A C 1
ATOM 12918 O O . ALA A 1 813 ? 68.193 67.978 108.432 1.00 26.75 849 ALA A O 1
ATOM 12925 N N . ASN A 1 814 ? 67.216 68.892 110.245 1.00 22.28 850 ASN A N 1
ATOM 12926 C CA . ASN A 1 814 ? 66.827 67.619 110.816 1.00 22.22 850 ASN A CA 1
ATOM 12927 C C . ASN A 1 814 ? 65.752 67.817 111.870 1.00 21.80 850 ASN A C 1
ATOM 12928 O O . ASN A 1 814 ? 65.316 68.937 112.119 1.00 22.95 850 ASN A O 1
ATOM 12939 N N . ALA A 1 815 ? 65.335 66.726 112.502 1.00 23.19 851 ALA A N 1
ATOM 12940 C CA . ALA A 1 815 ? 64.192 66.744 113.414 1.00 25.27 851 ALA A CA 1
ATOM 12941 C C . ALA A 1 815 ? 64.457 67.552 114.688 1.00 27.80 851 ALA A C 1
ATOM 12942 O O . ALA A 1 815 ? 63.501 67.982 115.356 1.00 25.40 851 ALA A O 1
ATOM 12949 N N . SER A 1 816 ? 65.735 67.721 115.034 1.00 25.23 852 SER A N 1
ATOM 12950 C CA . SER A 1 816 ? 66.132 68.425 116.260 1.00 29.98 852 SER A CA 1
ATOM 12951 C C . SER A 1 816 ? 66.157 69.944 116.068 1.00 31.81 852 SER A C 1
ATOM 12952 O O . SER A 1 816 ? 66.334 70.688 117.025 1.00 34.53 852 SER A O 1
ATOM 12960 N N . ALA A 1 817 ? 65.976 70.401 114.833 1.00 30.09 853 ALA A N 1
ATOM 12961 C CA . ALA A 1 817 ? 66.187 71.805 114.512 1.00 30.30 853 ALA A CA 1
ATOM 12962 C C . ALA A 1 817 ? 65.056 72.681 115.056 1.00 29.17 853 ALA A C 1
ATOM 12963 O O . ALA A 1 817 ? 63.883 72.456 114.792 1.00 30.37 853 ALA A O 1
ATOM 12970 N N . ASN A 1 818 ? 65.435 73.689 115.823 1.00 27.95 854 ASN A N 1
ATOM 12971 C CA . ASN A 1 818 ? 64.488 74.637 116.379 1.00 33.11 854 ASN A CA 1
ATOM 12972 C C . ASN A 1 818 ? 64.631 75.957 115.624 1.00 35.13 854 ASN A C 1
ATOM 12973 O O . ASN A 1 818 ? 64.873 77.006 116.207 1.00 31.97 854 ASN A O 1
ATOM 12984 N N . THR A 1 819 ? 64.472 75.864 114.311 1.00 33.08 855 THR A N 1
ATOM 12985 C CA . THR A 1 819 ? 64.713 76.952 113.378 1.00 36.38 855 THR A CA 1
ATOM 12986 C C . THR A 1 819 ? 63.590 77.996 113.344 1.00 33.98 855 THR A C 1
ATOM 12987 O O . THR A 1 819 ? 63.774 79.086 112.809 1.00 31.44 855 THR A O 1
ATOM 12998 N N . ALA A 1 820 ? 62.424 77.655 113.879 1.00 22.11 856 ALA A N 1
ATOM 12999 C CA . ALA A 1 820 ? 61.216 78.411 113.557 1.00 17.23 856 ALA A CA 1
ATOM 13000 C C . ALA A 1 820 ? 60.019 77.991 114.389 1.00 18.88 856 ALA A C 1
ATOM 13001 O O . ALA A 1 820 ? 59.974 76.878 114.916 1.00 18.00 856 ALA A O 1
ATOM 13008 N N . PRO A 1 821 ? 59.007 78.860 114.461 1.00 17.53 857 PRO A N 1
ATOM 13009 C CA . PRO A 1 821 ? 57.770 78.395 115.102 1.00 20.00 857 PRO A CA 1
ATOM 13010 C C . PRO A 1 821 ? 57.183 77.150 114.450 1.00 17.56 857 PRO A C 1
ATOM 13011 O O . PRO A 1 821 ? 57.247 77.005 113.219 1.00 14.82 857 PRO A O 1
ATOM 13022 N N . GLN A 1 822 ? 56.608 76.278 115.279 1.00 16.70 858 GLN A N 1
ATOM 13023 C CA . GLN A 1 822 ? 56.028 75.018 114.838 1.00 16.85 858 GLN A CA 1
ATOM 13024 C C . GLN A 1 822 ? 54.589 74.815 115.311 1.00 18.02 858 GLN A C 1
ATOM 13025 O O . GLN A 1 822 ? 54.215 75.259 116.390 1.00 21.46 858 GLN A O 1
ATOM 13056 N N . HIS A 1 824 ? 52.036 71.571 116.118 1.00 14.69 860 HIS A N 1
ATOM 13057 C CA . HIS A 1 824 ? 51.937 70.131 116.375 1.00 15.89 860 HIS A CA 1
ATOM 13058 C C . HIS A 1 824 ? 50.465 69.690 116.442 1.00 15.02 860 HIS A C 1
ATOM 13059 O O . HIS A 1 824 ? 49.629 70.385 117.016 1.00 14.55 860 HIS A O 1
ATOM 13073 N N . TYR A 1 825 ? 50.171 68.535 115.870 1.00 14.51 861 TYR A N 1
ATOM 13074 C CA . TYR A 1 825 ? 48.836 67.953 115.883 1.00 14.92 861 TYR A CA 1
ATOM 13075 C C . TYR A 1 825 ? 48.941 66.500 116.318 1.00 16.51 861 TYR A C 1
ATOM 13076 O O . TYR A 1 825 ? 49.963 65.882 116.055 1.00 19.43 861 TYR A O 1
ATOM 13094 N N . SER A 1 826 ? 47.892 65.958 116.934 1.00 17.64 862 SER A N 1
ATOM 13095 C CA . SER A 1 826 ? 47.863 64.548 117.332 1.00 19.95 862 SER A CA 1
ATOM 13096 C C . SER A 1 826 ? 46.863 63.782 116.496 1.00 18.32 862 SER A C 1
ATOM 13097 O O . SER A 1 826 ? 45.734 64.244 116.293 1.00 15.82 862 SER A O 1
ATOM 13105 N N . ILE A 1 827 ? 47.281 62.608 116.029 1.00 17.19 863 ILE A N 1
ATOM 13106 C CA . ILE A 1 827 ? 46.429 61.728 115.220 1.00 16.60 863 ILE A CA 1
ATOM 13107 C C . ILE A 1 827 ? 46.538 60.284 115.703 1.00 17.70 863 ILE A C 1
ATOM 13108 O O . ILE A 1 827 ? 47.532 59.902 116.334 1.00 16.16 863 ILE A O 1
ATOM 13124 N N . THR A 1 828 ? 45.514 59.493 115.387 1.00 15.18 864 THR A N 1
ATOM 13125 C CA . THR A 1 828 ? 45.549 58.055 115.560 1.00 16.68 864 THR A CA 1
ATOM 13126 C C . THR A 1 828 ? 45.295 57.404 114.200 1.00 16.53 864 THR A C 1
ATOM 13127 O O . THR A 1 828 ? 44.253 57.617 113.590 1.00 14.63 864 THR A O 1
ATOM 13138 N N . LEU A 1 829 ? 46.280 56.637 113.735 1.00 17.65 865 LEU A N 1
ATOM 13139 C CA . LEU A 1 829 ? 46.216 55.931 112.468 1.00 15.35 865 LEU A CA 1
ATOM 13140 C C . LEU A 1 829 ? 45.885 54.454 112.680 1.00 18.14 865 LEU A C 1
ATOM 13141 O O . LEU A 1 829 ? 46.541 53.786 113.463 1.00 19.82 865 LEU A O 1
ATOM 13157 N N . LEU A 1 830 ? 44.881 53.941 111.974 1.00 20.55 866 LEU A N 1
ATOM 13158 C CA . LEU A 1 830 ? 44.585 52.497 112.011 1.00 22.14 866 LEU A CA 1
ATOM 13159 C C . LEU A 1 830 ? 45.270 51.759 110.847 1.00 22.47 866 LEU A C 1
ATOM 13160 O O . LEU A 1 830 ? 45.589 50.590 110.963 1.00 21.59 866 LEU A O 1
ATOM 13176 N N . THR A 1 831 ? 45.453 52.446 109.725 1.00 20.08 867 THR A N 1
ATOM 13177 C CA . THR A 1 831 ? 46.000 51.854 108.505 1.00 24.39 867 THR A CA 1
ATOM 13178 C C . THR A 1 831 ? 47.511 52.162 108.365 1.00 24.63 867 THR A C 1
ATOM 13179 O O . THR A 1 831 ? 47.873 53.260 107.954 1.00 28.06 867 THR A O 1
ATOM 13190 N N . ALA A 1 832 ? 48.383 51.200 108.675 1.00 20.17 868 ALA A N 1
ATOM 13191 C CA . ALA A 1 832 ? 49.833 51.407 108.524 1.00 18.88 868 ALA A CA 1
ATOM 13192 C C . ALA A 1 832 ? 50.200 51.526 107.038 1.00 22.35 868 ALA A C 1
ATOM 13193 O O . ALA A 1 832 ? 49.633 50.824 106.215 1.00 21.20 868 ALA A O 1
ATOM 13200 N N . GLY A 1 833 ? 51.129 52.417 106.697 1.00 18.25 869 GLY A N 1
ATOM 13201 C CA . GLY A 1 833 ? 51.620 52.524 105.330 1.00 16.65 869 GLY A CA 1
ATOM 13202 C C . GLY A 1 833 ? 51.814 53.952 104.900 1.00 16.57 869 GLY A C 1
ATOM 13203 O O . GLY A 1 833 ? 51.931 54.848 105.736 1.00 13.92 869 GLY A O 1
ATOM 13207 N N . GLU A 1 834 ? 51.835 54.183 103.593 1.00 17.65 870 GLU A N 1
ATOM 13208 C CA . GLU A 1 834 ? 52.100 55.519 103.100 1.00 17.26 870 GLU A CA 1
ATOM 13209 C C . GLU A 1 834 ? 50.817 56.328 103.224 1.00 19.36 870 GLU A C 1
ATOM 13210 O O . GLU A 1 834 ? 49.720 55.826 102.974 1.00 20.21 870 GLU A O 1
ATOM 13222 N N . VAL A 1 835 ? 50.964 57.562 103.684 1.00 13.26 871 VAL A N 1
ATOM 13223 C CA . VAL A 1 835 ? 49.858 58.528 103.697 1.00 13.25 871 VAL A CA 1
ATOM 13224 C C . VAL A 1 835 ? 50.277 59.753 102.898 1.00 13.59 871 VAL A C 1
ATOM 13225 O O . VAL A 1 835 ? 51.480 59.977 102.677 1.00 13.79 871 VAL A O 1
ATOM 13238 N N . THR A 1 836 ? 49.293 60.498 102.416 1.00 14.35 872 THR A N 1
ATOM 13239 C CA . THR A 1 836 ? 49.535 61.782 101.749 1.00 13.63 872 THR A CA 1
ATOM 13240 C C . THR A 1 836 ? 48.865 62.904 102.516 1.00 12.04 872 THR A C 1
ATOM 13241 O O . THR A 1 836 ? 47.644 62.914 102.693 1.00 12.90 872 THR A O 1
ATOM 13252 N N . VAL A 1 837 ? 49.680 63.831 103.009 1.00 11.32 873 VAL A N 1
ATOM 13253 C CA . VAL A 1 837 ? 49.194 64.982 103.761 1.00 10.34 873 VAL A CA 1
ATOM 13254 C C . VAL A 1 837 ? 49.002 66.171 102.834 1.00 11.65 873 VAL A C 1
ATOM 13255 O O . VAL A 1 837 ? 49.976 66.703 102.297 1.00 13.19 873 VAL A O 1
ATOM 13268 N N . GLU A 1 838 ? 47.756 66.573 102.627 1.00 12.18 874 GLU A N 1
ATOM 13269 C CA . GLU A 1 838 ? 47.490 67.771 101.838 1.00 12.23 874 GLU A CA 1
ATOM 13270 C C . GLU A 1 838 ? 47.067 68.942 102.720 1.00 10.93 874 GLU A C 1
ATOM 13271 O O . GLU A 1 838 ? 46.216 68.797 103.598 1.00 12.21 874 GLU A O 1
ATOM 13283 N N . GLY A 1 839 ? 47.649 70.103 102.462 1.00 10.98 875 GLY A N 1
ATOM 13284 C CA . GLY A 1 839 ? 47.258 71.322 103.151 1.00 9.54 875 GLY A CA 1
ATOM 13285 C C . GLY A 1 839 ? 46.483 72.217 102.175 1.00 10.08 875 GLY A C 1
ATOM 13286 O O . GLY A 1 839 ? 46.761 72.198 100.979 1.00 10.85 875 GLY A O 1
ATOM 13290 N N . LEU A 1 840 ? 45.507 72.954 102.698 1.00 11.05 876 LEU A N 1
ATOM 13291 C CA . LEU A 1 840 ? 44.753 73.980 101.968 1.00 10.28 876 LEU A CA 1
ATOM 13292 C C . LEU A 1 840 ? 45.186 75.350 102.460 1.00 13.14 876 LEU A C 1
ATOM 13293 O O . LEU A 1 840 ? 45.142 75.639 103.666 1.00 9.58 876 LEU A O 1
ATOM 13309 N N . PHE A 1 841 ? 45.678 76.147 101.523 1.00 10.65 877 PHE A N 1
ATOM 13310 C CA . PHE A 1 841 ? 46.336 77.427 101.808 1.00 10.65 877 PHE A CA 1
ATOM 13311 C C . PHE A 1 841 ? 45.653 78.613 101.149 1.00 11.49 877 PHE A C 1
ATOM 13312 O O . PHE A 1 841 ? 44.997 78.464 100.107 1.00 11.53 877 PHE A O 1
ATOM 13329 N N . ALA A 1 842 ? 45.843 79.796 101.720 1.00 11.95 878 ALA A N 1
ATOM 13330 C CA . ALA A 1 842 ? 45.413 81.006 101.064 1.00 10.81 878 ALA A CA 1
ATOM 13331 C C . ALA A 1 842 ? 46.110 81.063 99.686 1.00 12.02 878 ALA A C 1
ATOM 13332 O O . ALA A 1 842 ? 47.293 80.732 99.569 1.00 13.38 878 ALA A O 1
ATOM 13339 N N . PRO A 1 843 ? 45.376 81.451 98.640 1.00 11.54 879 PRO A N 1
ATOM 13340 C CA . PRO A 1 843 ? 45.909 81.393 97.276 1.00 12.14 879 PRO A CA 1
ATOM 13341 C C . PRO A 1 843 ? 46.806 82.585 96.964 1.00 12.29 879 PRO A C 1
ATOM 13342 O O . PRO A 1 843 ? 46.577 83.427 96.094 1.00 11.60 879 PRO A O 1
ATOM 13353 N N . THR A 1 844 ? 47.895 82.627 97.715 1.00 14.19 880 THR A N 1
ATOM 13354 C CA . THR A 1 844 ? 48.805 83.763 97.720 1.00 13.92 880 THR A CA 1
ATOM 13355 C C . THR A 1 844 ? 49.872 83.694 96.619 1.00 12.62 880 THR A C 1
ATOM 13356 O O . THR A 1 844 ? 50.140 82.626 96.076 1.00 13.08 880 THR A O 1
ATOM 13367 N N . TRP A 1 845 ? 50.401 84.866 96.263 1.00 12.47 881 TRP A N 1
ATOM 13368 C CA . TRP A 1 845 ? 51.423 85.053 95.239 1.00 13.03 881 TRP A CA 1
ATOM 13369 C C . TRP A 1 845 ? 52.834 85.097 95.833 1.00 14.77 881 TRP A C 1
ATOM 13370 O O . TRP A 1 845 ? 52.986 85.315 97.028 1.00 11.75 881 TRP A O 1
ATOM 13391 N N . PRO A 1 846 ? 53.867 84.938 94.987 1.00 16.55 882 PRO A N 1
ATOM 13392 C CA . PRO A 1 846 ? 55.223 85.250 95.446 1.00 17.55 882 PRO A CA 1
ATOM 13393 C C . PRO A 1 846 ? 55.431 86.758 95.512 1.00 17.19 882 PRO A C 1
ATOM 13394 O O . PRO A 1 846 ? 55.996 87.372 94.604 1.00 15.18 882 PRO A O 1
ATOM 13405 N N . ILE A 1 847 ? 54.984 87.338 96.619 1.00 16.53 883 ILE A N 1
ATOM 13406 C CA . ILE A 1 847 ? 54.892 88.789 96.765 1.00 18.54 883 ILE A CA 1
ATOM 13407 C C . ILE A 1 847 ? 56.251 89.431 96.956 1.00 15.88 883 ILE A C 1
ATOM 13408 O O . ILE A 1 847 ? 56.372 90.642 96.827 1.00 14.94 883 ILE A O 1
ATOM 13424 N N . HIS A 1 848 ? 57.239 88.612 97.313 1.00 14.54 884 HIS A N 1
ATOM 13425 C CA . HIS A 1 848 ? 58.639 89.022 97.292 1.00 17.66 884 HIS A CA 1
ATOM 13426 C C . HIS A 1 848 ? 59.344 88.195 96.204 1.00 24.38 884 HIS A C 1
ATOM 13427 O O . HIS A 1 848 ? 59.353 86.962 96.276 1.00 21.25 884 HIS A O 1
ATOM 13441 N N . PRO A 1 849 ? 59.928 88.865 95.194 1.00 35.97 885 PRO A N 1
ATOM 13442 C CA . PRO A 1 849 ? 60.563 88.105 94.113 1.00 44.00 885 PRO A CA 1
ATOM 13443 C C . PRO A 1 849 ? 61.650 87.163 94.635 1.00 33.85 885 PRO A C 1
ATOM 13444 O O . PRO A 1 849 ? 62.342 87.505 95.599 1.00 22.67 885 PRO A O 1
ATOM 13455 N N . GLU A 1 850 ? 61.761 85.990 94.016 1.00 31.12 886 GLU A N 1
ATOM 13456 C CA . GLU A 1 850 ? 62.794 84.996 94.335 1.00 34.45 886 GLU A CA 1
ATOM 13457 C C . GLU A 1 850 ? 62.468 84.186 95.589 1.00 34.06 886 GLU A C 1
ATOM 13458 O O . GLU A 1 850 ? 63.246 83.325 95.969 1.00 40.23 886 GLU A O 1
ATOM 13470 N N . ARG A 1 851 ? 61.345 84.486 96.241 1.00 26.90 887 ARG A N 1
ATOM 13471 C CA . ARG A 1 851 ? 60.977 83.835 97.494 1.00 25.41 887 ARG A CA 1
ATOM 13472 C C . ARG A 1 851 ? 59.691 83.060 97.277 1.00 24.75 887 ARG A C 1
ATOM 13473 O O . ARG A 1 851 ? 58.728 83.615 96.748 1.00 22.46 887 ARG A O 1
ATOM 13494 N N . GLY A 1 852 ? 59.677 81.786 97.687 1.00 27.87 888 GLY A N 1
ATOM 13495 C CA . GLY A 1 852 ? 58.491 80.949 97.569 1.00 26.78 888 GLY A CA 1
ATOM 13496 C C . GLY A 1 852 ? 57.566 80.985 98.785 1.00 21.04 888 GLY A C 1
ATOM 13497 O O . GLY A 1 852 ? 57.589 81.926 99.577 1.00 18.67 888 GLY A O 1
ATOM 13501 N N . LEU A 1 853 ? 56.754 79.938 98.918 1.00 15.85 889 LEU A N 1
ATOM 13502 C CA . LEU A 1 853 ? 55.824 79.766 100.030 1.00 11.31 889 LEU A CA 1
ATOM 13503 C C . LEU A 1 853 ? 56.076 78.404 100.678 1.00 13.72 889 LEU A C 1
ATOM 13504 O O . LEU A 1 853 ? 55.228 77.509 100.650 1.00 14.20 889 LEU A O 1
ATOM 13520 N N . ARG A 1 854 ? 57.262 78.256 101.259 1.00 12.97 890 ARG A N 1
ATOM 13521 C CA . ARG A 1 854 ? 57.678 76.973 101.821 1.00 15.08 890 ARG A CA 1
ATOM 13522 C C . ARG A 1 854 ? 57.303 76.781 103.276 1.00 15.15 890 ARG A C 1
ATOM 13523 O O . ARG A 1 854 ? 57.249 77.737 104.066 1.00 12.74 890 ARG A O 1
ATOM 13544 N N . TYR A 1 855 ? 57.075 75.520 103.620 1.00 13.70 891 TYR A N 1
ATOM 13545 C CA . TYR A 1 855 ? 57.012 75.080 105.001 1.00 12.70 891 TYR A CA 1
ATOM 13546 C C . TYR A 1 855 ? 57.736 73.753 105.055 1.00 14.66 891 TYR A C 1
ATOM 13547 O O . TYR A 1 855 ? 58.087 73.202 104.004 1.00 14.72 891 TYR A O 1
ATOM 13565 N N . ALA A 1 856 ? 57.983 73.241 106.259 1.00 14.05 892 ALA A N 1
ATOM 13566 C CA . ALA A 1 856 ? 58.503 71.886 106.393 1.00 14.50 892 ALA A CA 1
ATOM 13567 C C . ALA A 1 856 ? 57.562 71.066 107.267 1.00 15.82 892 ALA A C 1
ATOM 13568 O O . ALA A 1 856 ? 56.857 71.627 108.112 1.00 14.30 892 ALA A O 1
ATOM 13575 N N . ILE A 1 857 ? 57.558 69.749 107.071 1.00 14.20 893 ILE A N 1
ATOM 13576 C CA . ILE A 1 857 ? 56.596 68.892 107.759 1.00 14.85 893 ILE A CA 1
ATOM 13577 C C . ILE A 1 857 ? 57.198 67.528 108.009 1.00 15.58 893 ILE A C 1
ATOM 13578 O O . ILE A 1 857 ? 57.976 67.015 107.192 1.00 18.01 893 ILE A O 1
ATOM 13594 N N . ALA A 1 858 ? 56.868 66.975 109.174 1.00 13.79 894 ALA A N 1
ATOM 13595 C CA . ALA A 1 858 ? 57.298 65.649 109.573 1.00 16.55 894 ALA A CA 1
ATOM 13596 C C . ALA A 1 858 ? 56.347 65.042 110.610 1.00 17.91 894 ALA A C 1
ATOM 13597 O O . ALA A 1 858 ? 55.563 65.744 111.228 1.00 17.53 894 ALA A O 1
ATOM 13604 N N . PHE A 1 859 ? 56.436 63.730 110.787 1.00 16.80 895 PHE A N 1
ATOM 13605 C CA . PHE A 1 859 ? 55.770 63.049 111.888 1.00 14.89 895 PHE A CA 1
ATOM 13606 C C . PHE A 1 859 ? 56.808 62.609 112.921 1.00 15.97 895 PHE A C 1
ATOM 13607 O O . PHE A 1 859 ? 57.902 62.199 112.549 1.00 15.76 895 PHE A O 1
ATOM 13624 N N . ASP A 1 860 ? 56.430 62.662 114.198 1.00 17.57 896 ASP A N 1
ATOM 13625 C CA . ASP A 1 860 ? 57.257 62.199 115.304 1.00 18.10 896 ASP A CA 1
ATOM 13626 C C . ASP A 1 860 ? 58.702 62.733 115.178 1.00 19.77 896 ASP A C 1
ATOM 13627 O O . ASP A 1 860 ? 58.901 63.942 115.011 1.00 22.08 896 ASP A O 1
ATOM 13636 N N . ASP A 1 861 ? 59.696 61.847 115.253 1.00 17.02 897 ASP A N 1
ATOM 13637 C CA . ASP A 1 861 ? 61.108 62.238 115.069 1.00 22.88 897 ASP A CA 1
ATOM 13638 C C . ASP A 1 861 ? 61.666 62.004 113.672 1.00 20.37 897 ASP A C 1
ATOM 13639 O O . ASP A 1 861 ? 62.893 61.927 113.507 1.00 21.42 897 ASP A O 1
ATOM 13648 N N . GLN A 1 862 ? 60.806 61.861 112.681 1.00 20.18 898 GLN A N 1
ATOM 13649 C CA . GLN A 1 862 ? 61.280 61.635 111.321 1.00 22.12 898 GLN A CA 1
ATOM 13650 C C . GLN A 1 862 ? 61.890 62.916 110.731 1.00 18.81 898 GLN A C 1
ATOM 13651 O O . GLN A 1 862 ? 61.555 64.036 111.170 1.00 18.35 898 GLN A O 1
ATOM 13665 N N . PRO A 1 863 ? 62.744 62.766 109.705 1.00 19.85 899 PRO A N 1
ATOM 13666 C CA . PRO A 1 863 ? 63.374 63.943 109.089 1.00 20.03 899 PRO A CA 1
ATOM 13667 C C . PRO A 1 863 ? 62.353 64.853 108.416 1.00 17.89 899 PRO A C 1
ATOM 13668 O O . PRO A 1 863 ? 61.412 64.373 107.783 1.00 17.22 899 PRO A O 1
ATOM 13679 N N . PRO A 1 864 ? 62.493 66.171 108.596 1.00 18.17 900 PRO A N 1
ATOM 13680 C CA . PRO A 1 864 ? 61.556 67.083 107.930 1.00 18.93 900 PRO A CA 1
ATOM 13681 C C . PRO A 1 864 ? 61.694 67.085 106.408 1.00 17.22 900 PRO A C 1
ATOM 13682 O O . PRO A 1 864 ? 62.777 66.877 105.850 1.00 18.45 900 PRO A O 1
ATOM 13693 N N . GLN A 1 865 ? 60.562 67.297 105.750 1.00 14.79 901 GLN A N 1
ATOM 13694 C CA . GLN A 1 865 ? 60.519 67.462 104.313 1.00 20.06 901 GLN A CA 1
ATOM 13695 C C . GLN A 1 865 ? 60.082 68.869 104.051 1.00 20.18 901 GLN A C 1
ATOM 13696 O O . GLN A 1 865 ? 59.143 69.326 104.690 1.00 19.32 901 GLN A O 1
ATOM 13710 N N . ILE A 1 866 ? 60.694 69.546 103.088 1.00 18.49 902 ILE A N 1
ATOM 13711 C CA . ILE A 1 866 ? 60.253 70.894 102.802 1.00 20.57 902 ILE A CA 1
ATOM 13712 C C . ILE A 1 866 ? 59.292 70.889 101.568 1.00 17.61 902 ILE A C 1
ATOM 13713 O O . ILE A 1 866 ? 59.477 70.169 100.588 1.00 17.12 902 ILE A O 1
ATOM 13729 N N . VAL A 1 867 ? 58.184 71.592 101.729 1.00 13.91 903 VAL A N 1
ATOM 13730 C CA . VAL A 1 867 ? 57.135 71.687 100.726 1.00 15.95 903 VAL A CA 1
ATOM 13731 C C . VAL A 1 867 ? 56.998 73.142 100.346 1.00 16.13 903 VAL A C 1
ATOM 13732 O O . VAL A 1 867 ? 56.866 73.988 101.222 1.00 13.64 903 VAL A O 1
ATOM 13745 N N . ASP A 1 868 ? 56.999 73.430 99.048 1.00 13.14 904 ASP A N 1
ATOM 13746 C CA . ASP A 1 868 ? 56.731 74.788 98.550 1.00 13.95 904 ASP A CA 1
ATOM 13747 C C . ASP A 1 868 ? 55.321 74.796 97.979 1.00 11.69 904 ASP A C 1
ATOM 13748 O O . ASP A 1 868 ? 55.022 74.062 97.043 1.00 15.17 904 ASP A O 1
ATOM 13757 N N . VAL A 1 869 ? 54.441 75.580 98.592 1.00 11.97 905 VAL A N 1
ATOM 13758 C CA . VAL A 1 869 ? 53.078 75.694 98.105 1.00 13.80 905 VAL A CA 1
ATOM 13759 C C . VAL A 1 869 ? 53.050 76.137 96.619 1.00 14.50 905 VAL A C 1
ATOM 13760 O O . VAL A 1 869 ? 52.151 75.768 95.877 1.00 15.59 905 VAL A O 1
ATOM 13773 N N . LEU A 1 870 ? 54.052 76.900 96.193 1.00 14.77 906 LEU A N 1
ATOM 13774 C CA . LEU A 1 870 ? 54.099 77.408 94.819 1.00 17.56 906 LEU A CA 1
ATOM 13775 C C . LEU A 1 870 ? 54.867 76.485 93.875 1.00 18.44 906 LEU A C 1
ATOM 13776 O O . LEU A 1 870 ? 55.086 76.820 92.715 1.00 18.06 906 LEU A O 1
ATOM 13792 N N . ALA A 1 871 ? 55.263 75.316 94.351 1.00 19.08 907 ALA A N 1
ATOM 13793 C CA . ALA A 1 871 ? 55.902 74.340 93.459 1.00 22.67 907 ALA A CA 1
ATOM 13794 C C . ALA A 1 871 ? 54.921 73.949 92.351 1.00 21.77 907 ALA A C 1
ATOM 13795 O O . ALA A 1 871 ? 53.744 73.709 92.607 1.00 19.09 907 ALA A O 1
ATOM 13802 N N . GLY A 1 872 ? 55.402 73.922 91.116 1.00 23.86 908 GLY A N 1
ATOM 13803 C CA . GLY A 1 872 ? 54.554 73.538 90.007 1.00 24.18 908 GLY A CA 1
ATOM 13804 C C . GLY A 1 872 ? 53.594 74.624 89.575 1.00 20.06 908 GLY A C 1
ATOM 13805 O O . GLY A 1 872 ? 52.668 74.363 88.816 1.00 25.39 908 GLY A O 1
ATOM 13809 N N . ASN A 1 873 ? 53.835 75.850 90.009 1.00 17.88 909 ASN A N 1
ATOM 13810 C CA . ASN A 1 873 ? 52.949 76.942 89.653 1.00 18.94 909 ASN A CA 1
ATOM 13811 C C . ASN A 1 873 ? 52.840 77.130 88.137 1.00 22.00 909 ASN A C 1
ATOM 13812 O O . ASN A 1 873 ? 53.784 76.882 87.398 1.00 22.91 909 ASN A O 1
ATOM 13823 N N . SER A 1 874 ? 51.680 77.594 87.701 1.00 15.97 910 SER A N 1
ATOM 13824 C CA . SER A 1 874 ? 51.400 77.814 86.305 1.00 16.52 910 SER A CA 1
ATOM 13825 C C . SER A 1 874 ? 50.128 78.607 86.191 1.00 16.62 910 SER A C 1
ATOM 13826 O O . SER A 1 874 ? 49.401 78.776 87.160 1.00 14.89 910 SER A O 1
ATOM 13834 N N . HIS A 1 875 ? 49.858 79.099 84.997 1.00 16.54 911 HIS A N 1
ATOM 13835 C CA . HIS A 1 875 ? 48.623 79.842 84.782 1.00 18.93 911 HIS A CA 1
ATOM 13836 C C . HIS A 1 875 ? 47.396 78.977 85.158 1.00 18.13 911 HIS A C 1
ATOM 13837 O O . HIS A 1 875 ? 46.447 79.434 85.819 1.00 15.71 911 HIS A O 1
ATOM 13851 N N . LYS A 1 876 ? 47.432 77.701 84.788 1.00 15.49 912 LYS A N 1
ATOM 13852 C CA . LYS A 1 876 ? 46.308 76.806 85.081 1.00 18.54 912 LYS A CA 1
ATOM 13853 C C . LYS A 1 876 ? 46.137 76.548 86.559 1.00 14.82 912 LYS A C 1
ATOM 13854 O O . LYS A 1 876 ? 45.019 76.489 87.060 1.00 15.47 912 LYS A O 1
ATOM 13873 N N . VAL A 1 877 ? 47.251 76.374 87.263 1.00 12.37 913 VAL A N 1
ATOM 13874 C CA . VAL A 1 877 ? 47.213 76.165 88.698 1.00 13.49 913 VAL A CA 1
ATOM 13875 C C . VAL A 1 877 ? 46.660 77.429 89.356 1.00 11.55 913 VAL A C 1
ATOM 13876 O O . VAL A 1 877 ? 45.849 77.343 90.298 1.00 11.13 913 VAL A O 1
ATOM 13889 N N . TRP A 1 878 ? 47.086 78.591 88.862 1.00 11.58 914 TRP A N 1
ATOM 13890 C CA . TRP A 1 878 ? 46.558 79.866 89.358 1.00 13.30 914 TRP A CA 1
ATOM 13891 C C . TRP A 1 878 ? 45.027 79.967 89.141 1.00 13.21 914 TRP A C 1
ATOM 13892 O O . TRP A 1 878 ? 44.288 80.370 90.063 1.00 10.99 914 TRP A O 1
ATOM 13913 N N . GLN A 1 879 ? 44.552 79.634 87.936 1.00 12.83 915 GLN A N 1
ATOM 13914 C CA . GLN A 1 879 ? 43.129 79.714 87.616 1.00 12.87 915 GLN A CA 1
ATOM 13915 C C . GLN A 1 879 ? 42.339 78.869 88.610 1.00 12.24 915 GLN A C 1
ATOM 13916 O O . GLN A 1 879 ? 41.340 79.322 89.175 1.00 12.27 915 GLN A O 1
ATOM 13930 N N . GLU A 1 880 ? 42.810 77.656 88.877 1.00 12.85 916 GLU A N 1
ATOM 13931 C CA . GLU A 1 880 ? 42.067 76.772 89.784 1.00 13.94 916 GLU A CA 1
ATOM 13932 C C . GLU A 1 880 ? 42.133 77.295 91.230 1.00 14.72 916 GLU A C 1
ATOM 13933 O O . GLU A 1 880 ? 41.170 77.150 91.987 1.00 12.54 916 GLU A O 1
ATOM 13945 N N . SER A 1 881 ? 43.227 77.962 91.598 1.00 12.27 917 SER A N 1
ATOM 13946 C CA . SER A 1 881 ? 43.304 78.542 92.929 1.00 12.28 917 SER A CA 1
ATOM 13947 C C . SER A 1 881 ? 42.268 79.640 93.136 1.00 9.78 917 SER A C 1
ATOM 13948 O O . SER A 1 881 ? 41.746 79.759 94.239 1.00 10.64 917 SER A O 1
ATOM 13956 N N . VAL A 1 882 ? 41.937 80.424 92.104 1.00 9.81 918 VAL A N 1
ATOM 13957 C CA . VAL A 1 882 ? 40.965 81.486 92.323 1.00 9.66 918 VAL A CA 1
ATOM 13958 C C . VAL A 1 882 ? 39.532 80.958 92.131 1.00 11.36 918 VAL A C 1
ATOM 13959 O O . VAL A 1 882 ? 38.615 81.433 92.810 1.00 10.83 918 VAL A O 1
ATOM 13972 N N . ARG A 1 883 ? 39.336 79.945 91.278 1.00 9.80 919 ARG A N 1
ATOM 13973 C CA . ARG A 1 883 ? 38.039 79.294 91.196 1.00 9.45 919 ARG A CA 1
ATOM 13974 C C . ARG A 1 883 ? 37.667 78.683 92.555 1.00 10.79 919 ARG A C 1
ATOM 13975 O O . ARG A 1 883 ? 36.516 78.788 92.997 1.00 11.52 919 ARG A O 1
ATOM 13996 N N . THR A 1 884 ? 38.633 78.052 93.221 1.00 8.93 920 THR A N 1
ATOM 13997 C CA . THR A 1 884 ? 38.337 77.283 94.419 1.00 9.83 920 THR A CA 1
ATOM 13998 C C . THR A 1 884 ? 38.652 78.041 95.700 1.00 8.60 920 THR A C 1
ATOM 13999 O O . THR A 1 884 ? 38.236 77.608 96.766 1.00 12.41 920 THR A O 1
ATOM 14010 N N . GLY A 1 885 ? 39.370 79.160 95.592 1.00 9.88 921 GLY A N 1
ATOM 14011 C CA . GLY A 1 885 ? 39.696 79.956 96.747 1.00 8.88 921 GLY A CA 1
ATOM 14012 C C . GLY A 1 885 ? 40.866 79.456 97.575 1.00 9.49 921 GLY A C 1
ATOM 14013 O O . GLY A 1 885 ? 41.143 80.043 98.612 1.00 11.34 921 GLY A O 1
ATOM 14017 N N . VAL A 1 886 ? 41.525 78.384 97.138 1.00 8.30 922 VAL A N 1
ATOM 14018 C CA . VAL A 1 886 ? 42.666 77.836 97.886 1.00 9.65 922 VAL A CA 1
ATOM 14019 C C . VAL A 1 886 ? 43.774 77.388 96.957 1.00 10.13 922 VAL A C 1
ATOM 14020 O O . VAL A 1 886 ? 43.531 77.094 95.784 1.00 13.54 922 VAL A O 1
ATOM 14033 N N . ARG A 1 887 ? 45.006 77.398 97.470 1.00 11.13 923 ARG A N 1
ATOM 14034 C CA . ARG A 1 887 ? 46.092 76.656 96.859 1.00 10.74 923 ARG A CA 1
ATOM 14035 C C . ARG A 1 887 ? 46.277 75.370 97.669 1.00 11.53 923 ARG A C 1
ATOM 14036 O O . ARG A 1 887 ? 45.941 75.321 98.855 1.00 11.02 923 ARG A O 1
ATOM 14057 N N . ARG A 1 888 ? 46.791 74.338 97.020 1.00 11.54 924 ARG A N 1
ATOM 14058 C CA . ARG A 1 888 ? 46.999 73.041 97.680 1.00 12.20 924 ARG A CA 1
ATOM 14059 C C . ARG A 1 888 ? 48.455 72.621 97.570 1.00 13.23 924 ARG A C 1
ATOM 14060 O O . ARG A 1 888 ? 49.129 72.977 96.611 1.00 14.26 924 ARG A O 1
ATOM 14081 N N . ALA A 1 889 ? 48.933 71.864 98.553 1.00 9.63 925 ALA A N 1
ATOM 14082 C CA . ALA A 1 889 ? 50.273 71.275 98.485 1.00 10.86 925 ALA A CA 1
ATOM 14083 C C . ALA A 1 889 ? 50.266 69.997 99.320 1.00 12.90 925 ALA A C 1
ATOM 14084 O O . ALA A 1 889 ? 49.490 69.913 100.266 1.00 12.33 925 ALA A O 1
ATOM 14091 N N . SER A 1 890 ? 51.140 69.043 99.003 1.00 13.78 926 SER A N 1
ATOM 14092 C CA . SER A 1 890 ? 51.105 67.770 99.697 1.00 16.24 926 SER A CA 1
ATOM 14093 C C . SER A 1 890 ? 52.486 67.175 99.888 1.00 15.89 926 SER A C 1
ATOM 14094 O O . SER A 1 890 ? 53.439 67.576 99.234 1.00 14.06 926 SER A O 1
ATOM 14102 N N . SER A 1 891 ? 52.567 66.213 100.797 1.00 11.78 927 SER A N 1
ATOM 14103 C CA . SER A 1 891 ? 53.780 65.477 101.073 1.00 12.90 927 SER A CA 1
ATOM 14104 C C . SER A 1 891 ? 53.392 64.050 101.431 1.00 14.01 927 SER A C 1
ATOM 14105 O O . SER A 1 891 ? 52.292 63.808 101.922 1.00 13.05 927 SER A O 1
ATOM 14113 N N . LYS A 1 892 ? 54.315 63.122 101.215 1.00 14.38 928 LYS A N 1
ATOM 14114 C CA . LYS A 1 892 ? 54.103 61.722 101.503 1.00 12.96 928 LYS A CA 1
ATOM 14115 C C . LYS A 1 892 ? 54.972 61.252 102.653 1.00 13.54 928 LYS A C 1
ATOM 14116 O O . LYS A 1 892 ? 56.134 61.649 102.790 1.00 12.53 928 LYS A O 1
ATOM 14135 N N . HIS A 1 893 ? 54.382 60.405 103.481 1.00 13.38 929 HIS A N 1
ATOM 14136 C CA . HIS A 1 893 ? 55.017 59.886 104.678 1.00 16.76 929 HIS A CA 1
ATOM 14137 C C . HIS A 1 893 ? 54.602 58.421 104.884 1.00 17.24 929 HIS A C 1
ATOM 14138 O O . HIS A 1 893 ? 53.456 58.058 104.593 1.00 17.61 929 HIS A O 1
ATOM 14152 N N . THR A 1 894 ? 55.511 57.604 105.406 1.00 15.82 930 THR A N 1
ATOM 14153 C CA . THR A 1 894 ? 55.221 56.206 105.739 1.00 17.90 930 THR A CA 1
ATOM 14154 C C . THR A 1 894 ? 55.121 56.074 107.252 1.00 21.00 930 THR A C 1
ATOM 14155 O O . THR A 1 894 ? 56.089 56.342 107.969 1.00 22.47 930 THR A O 1
ATOM 14166 N N . LEU A 1 895 ? 53.940 55.674 107.721 1.00 16.71 931 LEU A N 1
ATOM 14167 C CA . LEU A 1 895 ? 53.604 55.666 109.148 1.00 15.91 931 LEU A CA 1
ATOM 14168 C C . LEU A 1 895 ? 53.110 54.305 109.634 1.00 17.30 931 LEU A C 1
ATOM 14169 O O . LEU A 1 895 ? 52.368 53.625 108.939 1.00 18.26 931 LEU A O 1
ATOM 14185 N N . THR A 1 896 ? 53.455 53.968 110.862 1.00 17.42 932 THR A N 1
ATOM 14186 C CA . THR A 1 896 ? 52.971 52.773 111.501 1.00 16.80 932 THR A CA 1
ATOM 14187 C C . THR A 1 896 ? 51.575 53.026 112.036 1.00 18.11 932 THR A C 1
ATOM 14188 O O . THR A 1 896 ? 51.166 54.173 112.215 1.00 16.31 932 THR A O 1
ATOM 14199 N N . ALA A 1 897 ? 50.843 51.955 112.284 1.00 18.68 933 ALA A N 1
ATOM 14200 C CA . ALA A 1 897 ? 49.567 52.083 112.973 1.00 21.37 933 ALA A CA 1
ATOM 14201 C C . ALA A 1 897 ? 49.805 52.570 114.402 1.00 21.66 933 ALA A C 1
ATOM 14202 O O . ALA A 1 897 ? 50.753 52.141 115.071 1.00 21.10 933 ALA A O 1
ATOM 14209 N N . GLY A 1 898 ? 48.958 53.480 114.867 1.00 19.48 934 GLY A N 1
ATOM 14210 C CA . GLY A 1 898 ? 49.047 53.966 116.232 1.00 22.67 934 GLY A CA 1
ATOM 14211 C C . GLY A 1 898 ? 49.022 55.479 116.264 1.00 21.37 934 GLY A C 1
ATOM 14212 O O . GLY A 1 898 ? 48.647 56.142 115.283 1.00 17.80 934 GLY A O 1
ATOM 14216 N N . THR A 1 899 ? 49.457 56.033 117.385 1.00 20.09 935 THR A N 1
ATOM 14217 C CA . THR A 1 899 ? 49.404 57.483 117.594 1.00 18.56 935 THR A CA 1
ATOM 14218 C C . THR A 1 899 ? 50.627 58.146 116.988 1.00 17.99 935 THR A C 1
ATOM 14219 O O . THR A 1 899 ? 51.735 57.599 117.031 1.00 17.66 935 THR A O 1
ATOM 14230 N N . HIS A 1 900 ? 50.436 59.333 116.435 1.00 15.96 936 HIS A N 1
ATOM 14231 C CA . HIS A 1 900 ? 51.540 60.104 115.898 1.00 16.70 936 HIS A CA 1
ATOM 14232 C C . HIS A 1 900 ? 51.332 61.586 116.190 1.00 17.96 936 HIS A C 1
ATOM 14233 O O . HIS A 1 900 ? 50.190 62.064 116.379 1.00 16.46 936 HIS A O 1
ATOM 14248 N N . THR A 1 901 ? 52.443 62.309 116.222 1.00 18.22 937 THR A N 1
ATOM 14249 C CA . THR A 1 901 ? 52.418 63.766 116.216 1.00 17.24 937 THR A CA 1
ATOM 14250 C C . THR A 1 901 ? 52.866 64.304 114.867 1.00 15.08 937 THR A C 1
ATOM 14251 O O . THR A 1 901 ? 53.954 63.983 114.409 1.00 18.52 937 THR A O 1
ATOM 14279 N N . LYS A 1 903 ? 54.111 67.525 112.721 1.00 12.92 939 LYS A N 1
ATOM 14280 C CA . LYS A 1 903 ? 54.834 68.756 113.050 1.00 15.53 939 LYS A CA 1
ATOM 14281 C C . LYS A 1 903 ? 55.058 69.582 111.796 1.00 14.54 939 LYS A C 1
ATOM 14282 O O . LYS A 1 903 ? 55.516 69.046 110.782 1.00 13.83 939 LYS A O 1
ATOM 14301 N N . VAL A 1 904 ? 54.766 70.875 111.891 1.00 14.89 940 VAL A N 1
ATOM 14302 C CA . VAL A 1 904 ? 54.907 71.807 110.784 1.00 12.90 940 VAL A CA 1
ATOM 14303 C C . VAL A 1 904 ? 55.791 72.974 111.206 1.00 16.80 940 VAL A C 1
ATOM 14304 O O . VAL A 1 904 ? 55.472 73.678 112.158 1.00 15.66 940 VAL A O 1
ATOM 14317 N N . TRP A 1 905 ? 56.893 73.175 110.480 1.00 14.37 941 TRP A N 1
ATOM 14318 C CA . TRP A 1 905 ? 57.801 74.295 110.685 1.00 16.12 941 TRP A CA 1
ATOM 14319 C C . TRP A 1 905 ? 57.521 75.422 109.694 1.00 13.66 941 TRP A C 1
ATOM 14320 O O . TRP A 1 905 ? 57.328 75.185 108.498 1.00 13.71 941 TRP A O 1
ATOM 14341 N N . ALA A 1 906 ? 57.550 76.653 110.179 1.00 13.85 942 ALA A N 1
ATOM 14342 C CA . ALA A 1 906 ? 57.489 77.819 109.317 1.00 17.60 942 ALA A CA 1
ATOM 14343 C C . ALA A 1 906 ? 58.820 77.973 108.565 1.00 15.38 942 ALA A C 1
ATOM 14344 O O . ALA A 1 906 ? 59.875 77.717 109.122 1.00 15.06 942 ALA A O 1
ATOM 14351 N N . ILE A 1 907 ? 58.763 78.394 107.304 1.00 14.02 943 ILE A N 1
ATOM 14352 C CA . ILE A 1 907 ? 59.980 78.783 106.592 1.00 15.65 943 ILE A CA 1
ATOM 14353 C C . ILE A 1 907 ? 59.758 80.171 105.983 1.00 15.36 943 ILE A C 1
ATOM 14354 O O . ILE A 1 907 ? 60.310 81.155 106.479 1.00 15.77 943 ILE A O 1
ATOM 14370 N N . ASP A 1 908 ? 58.935 80.263 104.947 1.00 13.26 944 ASP A N 1
ATOM 14371 C CA . ASP A 1 908 ? 58.718 81.542 104.250 1.00 15.64 944 ASP A CA 1
ATOM 14372 C C . ASP A 1 908 ? 57.498 82.297 104.839 1.00 16.10 944 ASP A C 1
ATOM 14373 O O . ASP A 1 908 ? 56.557 81.670 105.339 1.00 17.18 944 ASP A O 1
ATOM 14382 N N . PRO A 1 909 ? 57.521 83.643 104.789 1.00 16.88 945 PRO A N 1
ATOM 14383 C CA . PRO A 1 909 ? 56.336 84.421 105.184 1.00 17.00 945 PRO A CA 1
ATOM 14384 C C . PRO A 1 909 ? 55.142 84.235 104.256 1.00 15.16 945 PRO A C 1
ATOM 14385 O O . PRO A 1 909 ? 55.262 83.849 103.085 1.00 16.80 945 PRO A O 1
ATOM 14396 N N . ALA A 1 910 ? 53.968 84.524 104.808 1.00 16.01 946 ALA A N 1
ATOM 14397 C CA . ALA A 1 910 ? 52.723 84.628 104.064 1.00 18.10 946 ALA A CA 1
ATOM 14398 C C . ALA A 1 910 ? 52.153 83.257 103.678 1.00 16.25 946 ALA A C 1
ATOM 14399 O O . ALA A 1 910 ? 51.242 83.171 102.863 1.00 15.72 946 ALA A O 1
ATOM 14406 N N . VAL A 1 911 ? 52.686 82.199 104.288 1.00 13.38 947 VAL A N 1
ATOM 14407 C CA . VAL A 1 911 ? 52.077 80.881 104.260 1.00 12.11 947 VAL A CA 1
ATOM 14408 C C . VAL A 1 911 ? 50.922 80.857 105.278 1.00 15.19 947 VAL A C 1
ATOM 14409 O O . VAL A 1 911 ? 51.136 81.056 106.472 1.00 14.66 947 VAL A O 1
ATOM 14422 N N . THR A 1 912 ? 49.701 80.702 104.774 1.00 10.87 948 THR A N 1
ATOM 14423 C CA . THR A 1 912 ? 48.480 80.772 105.578 1.00 9.87 948 THR A CA 1
ATOM 14424 C C . THR A 1 912 ? 47.610 79.548 105.302 1.00 12.54 948 THR A C 1
ATOM 14425 O O . THR A 1 912 ? 47.125 79.353 104.189 1.00 12.91 948 THR A O 1
ATOM 14436 N N . VAL A 1 913 ? 47.426 78.702 106.314 1.00 12.59 949 VAL A N 1
ATOM 14437 C CA . VAL A 1 913 ? 46.882 77.364 106.070 1.00 12.17 949 VAL A CA 1
ATOM 14438 C C . VAL A 1 913 ? 45.570 77.224 106.848 1.00 13.00 949 VAL A C 1
ATOM 14439 O O . VAL A 1 913 ? 45.491 77.642 108.003 1.00 12.87 949 VAL A O 1
ATOM 14452 N N . GLN A 1 914 ? 44.542 76.651 106.217 1.00 9.31 950 GLN A N 1
ATOM 14453 C CA . GLN A 1 914 ? 43.232 76.557 106.881 1.00 10.41 950 GLN A CA 1
ATOM 14454 C C . GLN A 1 914 ? 42.848 75.139 107.299 1.00 10.63 950 GLN A C 1
ATOM 14455 O O . GLN A 1 914 ? 42.104 74.986 108.260 1.00 12.27 950 GLN A O 1
ATOM 14469 N N . LYS A 1 915 ? 43.376 74.117 106.622 1.00 9.05 951 LYS A N 1
ATOM 14470 C CA . LYS A 1 915 ? 42.896 72.758 106.785 1.00 9.99 951 LYS A CA 1
ATOM 14471 C C . LYS A 1 915 ? 43.932 71.750 106.285 1.00 11.40 951 LYS A C 1
ATOM 14472 O O . LYS A 1 915 ? 44.638 71.980 105.290 1.00 13.25 951 LYS A O 1
ATOM 14491 N N . TRP A 1 916 ? 44.005 70.628 106.981 1.00 12.21 952 TRP A N 1
ATOM 14492 C CA . TRP A 1 916 ? 44.844 69.478 106.597 1.00 10.13 952 TRP A CA 1
ATOM 14493 C C . TRP A 1 916 ? 43.956 68.259 106.322 1.00 12.76 952 TRP A C 1
ATOM 14494 O O . TRP A 1 916 ? 43.044 67.956 107.111 1.00 10.63 952 TRP A O 1
ATOM 14515 N N . ILE A 1 917 ? 44.227 67.575 105.217 1.00 13.32 953 ILE A N 1
ATOM 14516 C CA . ILE A 1 917 ? 43.535 66.352 104.871 1.00 14.49 953 ILE A CA 1
ATOM 14517 C C . ILE A 1 917 ? 44.573 65.279 104.565 1.00 13.31 953 ILE A C 1
ATOM 14518 O O . ILE A 1 917 ? 45.351 65.406 103.618 1.00 14.08 953 ILE A O 1
ATOM 14534 N N . ILE A 1 918 ? 44.594 64.244 105.398 1.00 13.06 954 ILE A N 1
ATOM 14535 C CA . ILE A 1 918 ? 45.491 63.110 105.251 1.00 11.08 954 ILE A CA 1
ATOM 14536 C C . ILE A 1 918 ? 44.770 61.950 104.588 1.00 11.76 954 ILE A C 1
ATOM 14537 O O . ILE A 1 918 ? 43.796 61.434 105.128 1.00 12.88 954 ILE A O 1
ATOM 14553 N N . ASP A 1 919 ? 45.225 61.568 103.398 1.00 10.55 955 ASP A N 1
ATOM 14554 C CA . ASP A 1 919 ? 44.688 60.404 102.699 1.00 12.37 955 ASP A CA 1
ATOM 14555 C C . ASP A 1 919 ? 45.462 59.166 103.151 1.00 14.33 955 ASP A C 1
ATOM 14556 O O . ASP A 1 919 ? 46.666 59.098 102.931 1.00 15.37 955 ASP A O 1
ATOM 14565 N N . THR A 1 920 ? 44.788 58.204 103.776 1.00 15.23 956 THR A N 1
ATOM 14566 C CA . THR A 1 920 ? 45.445 56.974 104.217 1.00 17.06 956 THR A CA 1
ATOM 14567 C C . THR A 1 920 ? 45.232 55.857 103.198 1.00 17.82 956 THR A C 1
ATOM 14568 O O . THR A 1 920 ? 45.612 54.704 103.424 1.00 19.70 956 THR A O 1
ATOM 14579 N N . GLY A 1 921 ? 44.579 56.196 102.095 1.00 16.86 957 GLY A N 1
ATOM 14580 C CA . GLY A 1 921 ? 44.464 55.282 100.972 1.00 19.44 957 GLY A CA 1
ATOM 14581 C C . GLY A 1 921 ? 43.135 55.281 100.245 1.00 20.32 957 GLY A C 1
ATOM 14582 O O . GLY A 1 921 ? 43.076 54.897 99.077 1.00 22.82 957 GLY A O 1
ATOM 14586 N N . GLU A 1 922 ? 42.058 55.686 100.919 1.00 17.83 958 GLU A N 1
ATOM 14587 C CA . GLU A 1 922 ? 40.738 55.615 100.299 1.00 16.85 958 GLU A CA 1
ATOM 14588 C C . GLU A 1 922 ? 39.986 56.939 100.253 1.00 14.13 958 GLU A C 1
ATOM 14589 O O . GLU A 1 922 ? 38.771 56.965 100.068 1.00 16.21 958 GLU A O 1
ATOM 14601 N N . LEU A 1 923 ? 40.692 58.033 100.440 1.00 12.14 959 LEU A N 1
ATOM 14602 C CA . LEU A 1 923 ? 40.048 59.351 100.340 1.00 13.00 959 LEU A CA 1
ATOM 14603 C C . LEU A 1 923 ? 39.400 59.523 98.973 1.00 15.22 959 LEU A C 1
ATOM 14604 O O . LEU A 1 923 ? 39.988 59.188 97.939 1.00 15.71 959 LEU A O 1
ATOM 14620 N N . LYS A 1 924 ? 38.172 60.026 98.983 1.00 13.04 960 LYS A N 1
ATOM 14621 C CA . LYS A 1 924 ? 37.425 60.300 97.756 1.00 14.31 960 LYS A CA 1
ATOM 14622 C C . LYS A 1 924 ? 37.319 61.812 97.498 1.00 14.10 960 LYS A C 1
ATOM 14623 O O . LYS A 1 924 ? 37.477 62.624 98.426 1.00 15.24 960 LYS A O 1
ATOM 14642 N N . PRO A 1 925 ? 37.033 62.203 96.243 1.00 15.59 961 PRO A N 1
ATOM 14643 C CA . PRO A 1 925 ? 36.977 63.634 95.930 1.00 16.74 961 PRO A CA 1
ATOM 14644 C C . PRO A 1 925 ? 35.764 64.371 96.524 1.00 13.53 961 PRO A C 1
ATOM 14645 O O . PRO A 1 925 ? 34.660 63.843 96.568 1.00 14.82 961 PRO A O 1
ATOM 14656 N N . SER A 1 926 ? 35.996 65.595 96.973 1.00 12.94 962 SER A N 1
ATOM 14657 C CA . SER A 1 926 ? 34.916 66.490 97.378 1.00 11.22 962 SER A CA 1
ATOM 14658 C C . SER A 1 926 ? 35.399 67.920 97.220 1.00 12.80 962 SER A C 1
ATOM 14659 O O . SER A 1 926 ? 36.607 68.165 97.104 1.00 12.33 962 SER A O 1
ATOM 14667 N N . TYR A 1 927 ? 34.476 68.876 97.231 1.00 12.18 963 TYR A N 1
ATOM 14668 C CA . TYR A 1 927 ? 34.877 70.256 97.009 1.00 11.61 963 TYR A CA 1
ATOM 14669 C C . TYR A 1 927 ? 35.680 70.800 98.220 1.00 13.92 963 TYR A C 1
ATOM 14670 O O . TYR A 1 927 ? 36.740 71.420 98.048 1.00 11.37 963 TYR A O 1
ATOM 14688 N N . LEU A 1 928 ? 35.168 70.567 99.430 1.00 11.75 964 LEU A N 1
ATOM 14689 C CA . LEU A 1 928 ? 35.725 71.174 100.633 1.00 11.73 964 LEU A CA 1
ATOM 14690 C C . LEU A 1 928 ? 36.563 70.216 101.474 1.00 13.94 964 LEU A C 1
ATOM 14691 O O . LEU A 1 928 ? 37.239 70.642 102.432 1.00 11.08 964 LEU A O 1
ATOM 14707 N N . GLY A 1 929 ? 36.536 68.933 101.117 1.00 13.00 965 GLY A N 1
ATOM 14708 C CA . GLY A 1 929 ? 37.177 67.919 101.940 1.00 12.55 965 GLY A CA 1
ATOM 14709 C C . GLY A 1 929 ? 36.227 67.458 103.032 1.00 11.54 965 GLY A C 1
ATOM 14710 O O . GLY A 1 929 ? 35.257 68.148 103.346 1.00 11.41 965 GLY A O 1
ATOM 14714 N N . PRO A 1 930 ? 36.482 66.273 103.604 1.00 12.09 966 PRO A N 1
ATOM 14715 C CA . PRO A 1 930 ? 35.615 65.743 104.658 1.00 14.05 966 PRO A CA 1
ATOM 14716 C C . PRO A 1 930 ? 35.594 66.665 105.868 1.00 13.69 966 PRO A C 1
ATOM 14717 O O . PRO A 1 930 ? 36.574 67.364 106.067 1.00 12.03 966 PRO A O 1
ATOM 14728 N N . THR A 1 931 ? 34.518 66.657 106.655 1.00 14.56 967 THR A N 1
ATOM 14729 C CA . THR A 1 931 ? 34.481 67.446 107.885 1.00 18.45 967 THR A CA 1
ATOM 14730 C C . THR A 1 931 ? 35.525 66.886 108.858 1.00 17.34 967 THR A C 1
ATOM 14731 O O . THR A 1 931 ? 35.988 65.754 108.691 1.00 12.28 967 THR A O 1
ATOM 14742 N N . PRO A 1 932 ? 35.921 67.685 109.859 1.00 19.65 968 PRO A N 1
ATOM 14743 C CA . PRO A 1 932 ? 36.983 67.185 110.731 1.00 19.08 968 PRO A CA 1
ATOM 14744 C C . PRO A 1 932 ? 36.665 65.832 111.360 1.00 19.06 968 PRO A C 1
ATOM 14745 O O . PRO A 1 932 ? 35.523 65.534 111.698 1.00 16.95 968 PRO A O 1
ATOM 14756 N N . SER A 1 933 ? 37.713 65.032 111.502 1.00 14.39 969 SER A N 1
ATOM 14757 C CA . SER A 1 933 ? 37.630 63.689 112.020 1.00 14.37 969 SER A CA 1
ATOM 14758 C C . SER A 1 933 ? 37.190 63.616 113.469 1.00 16.01 969 SER A C 1
ATOM 14759 O O . SER A 1 933 ? 37.319 64.602 114.218 1.00 15.51 969 SER A O 1
ATOM 14767 N N . PRO A 1 934 ? 36.697 62.437 113.884 1.00 16.23 970 PRO A N 1
ATOM 14768 C CA . PRO A 1 934 ? 36.400 62.184 115.298 1.00 19.01 970 PRO A CA 1
ATOM 14769 C C . PRO A 1 934 ? 37.629 62.476 116.136 1.00 18.08 970 PRO A C 1
ATOM 14770 O O . PRO A 1 934 ? 38.744 62.149 115.723 1.00 17.89 970 PRO A O 1
ATOM 14781 N N . ARG A 1 935 ? 37.434 63.095 117.285 1.00 18.32 971 ARG A N 1
ATOM 14782 C CA . ARG A 1 935 ? 38.554 63.526 118.110 1.00 21.01 971 ARG A CA 1
ATOM 14783 C C . ARG A 1 935 ? 38.526 62.720 119.393 1.00 22.97 971 ARG A C 1
ATOM 14784 O O . ARG A 1 935 ? 37.507 62.621 120.072 1.00 25.95 971 ARG A O 1
ATOM 14805 N N . GLY A 1 936 ? 39.644 62.085 119.694 1.00 19.92 972 GLY A N 1
ATOM 14806 C CA . GLY A 1 936 ? 39.711 61.199 120.834 1.00 21.11 972 GLY A CA 1
ATOM 14807 C C . GLY A 1 936 ? 39.543 61.995 122.115 1.00 38.66 972 GLY A C 1
ATOM 14808 O O . GLY A 1 936 ? 39.876 63.174 122.150 1.00 32.74 972 GLY A O 1
ATOM 14812 N N . GLY A 1 937 ? 39.009 61.354 123.152 1.00 51.32 973 GLY A N 1
ATOM 14813 C CA . GLY A 1 937 ? 38.740 62.015 124.418 1.00 57.14 973 GLY A CA 1
ATOM 14814 C C . GLY A 1 937 ? 40.001 62.397 125.166 1.00 62.78 973 GLY A C 1
ATOM 14815 O O . GLY A 1 937 ? 40.086 63.485 125.742 1.00 67.62 973 GLY A O 1
ATOM 14819 N N . LYS A 1 938 ? 40.979 61.495 125.162 1.00 66.20 974 LYS A N 1
ATOM 14820 C CA . LYS A 1 938 ? 42.254 61.728 125.835 1.00 67.65 974 LYS A CA 1
ATOM 14821 C C . LYS A 1 938 ? 42.955 62.945 125.240 1.00 69.79 974 LYS A C 1
ATOM 14822 O O . LYS A 1 938 ? 44.131 62.882 124.889 1.00 70.91 974 LYS A O 1
ATOM 14826 N N . GLY B 1 4 ? 7.940 25.363 37.825 1.00 49.51 40 GLY B N 1
ATOM 14827 C CA . GLY B 1 4 ? 7.614 24.095 38.446 1.00 41.31 40 GLY B CA 1
ATOM 14828 C C . GLY B 1 4 ? 6.790 23.198 37.529 1.00 37.26 40 GLY B C 1
ATOM 14829 O O . GLY B 1 4 ? 6.722 23.411 36.321 1.00 43.38 40 GLY B O 1
ATOM 14832 N N . TYR B 1 5 ? 6.136 22.206 38.115 1.00 38.18 41 TYR B N 1
ATOM 14833 C CA . TYR B 1 5 ? 5.414 21.208 37.337 1.00 29.76 41 TYR B CA 1
ATOM 14834 C C . TYR B 1 5 ? 3.894 21.410 37.296 1.00 29.75 41 TYR B C 1
ATOM 14835 O O . TYR B 1 5 ? 3.183 20.635 36.649 1.00 30.46 41 TYR B O 1
ATOM 14853 N N . ILE B 1 6 ? 3.391 22.436 37.981 1.00 28.24 42 ILE B N 1
ATOM 14854 C CA . ILE B 1 6 ? 1.953 22.732 37.946 1.00 28.09 42 ILE B CA 1
ATOM 14855 C C . ILE B 1 6 ? 1.666 23.856 36.962 1.00 33.79 42 ILE B C 1
ATOM 14856 O O . ILE B 1 6 ? 2.348 24.878 36.946 1.00 39.25 42 ILE B O 1
ATOM 14872 N N . SER B 1 7 ? 0.637 23.657 36.153 1.00 32.13 43 SER B N 1
ATOM 14873 C CA . SER B 1 7 ? 0.182 24.667 35.211 1.00 29.81 43 SER B CA 1
ATOM 14874 C C . SER B 1 7 ? -1.265 25.010 35.547 1.00 32.73 43 SER B C 1
ATOM 14875 O O . SER B 1 7 ? -2.009 24.151 36.030 1.00 32.85 43 SER B O 1
ATOM 14883 N N . PHE B 1 8 ? -1.662 26.254 35.278 1.00 33.26 44 PHE B N 1
ATOM 14884 C CA . PHE B 1 8 ? -3.010 26.723 35.601 1.00 32.16 44 PHE B CA 1
ATOM 14885 C C . PHE B 1 8 ? -3.896 26.795 34.370 1.00 35.99 44 PHE B C 1
ATOM 14886 O O . PHE B 1 8 ? -4.964 27.403 34.397 1.00 43.52 44 PHE B O 1
ATOM 14903 N N . LYS B 1 9 ? -3.437 26.167 33.295 1.00 39.59 45 LYS B N 1
ATOM 14904 C CA . LYS B 1 9 ? -4.252 25.907 32.118 1.00 51.36 45 LYS B CA 1
ATOM 14905 C C . LYS B 1 9 ? -3.940 24.495 31.603 1.00 51.73 45 LYS B C 1
ATOM 14906 O O . LYS B 1 9 ? -2.886 23.928 31.912 1.00 45.30 45 LYS B O 1
ATOM 14925 N N . ALA B 1 10 ? -4.868 23.926 30.839 1.00 50.23 46 ALA B N 1
ATOM 14926 C CA . ALA B 1 10 ? -4.729 22.566 30.324 1.00 42.16 46 ALA B CA 1
ATOM 14927 C C . ALA B 1 10 ? -3.433 22.412 29.550 1.00 47.19 46 ALA B C 1
ATOM 14928 O O . ALA B 1 10 ? -3.048 23.314 28.811 1.00 46.24 46 ALA B O 1
ATOM 14935 N N . ASN B 1 11 ? -2.761 21.274 29.714 1.00 51.71 47 ASN B N 1
ATOM 14936 C CA . ASN B 1 11 ? -1.499 21.045 29.018 1.00 45.47 47 ASN B CA 1
ATOM 14937 C C . ASN B 1 11 ? -1.268 19.602 28.577 1.00 39.67 47 ASN B C 1
ATOM 14938 O O . ASN B 1 11 ? -0.144 19.223 28.261 1.00 42.53 47 ASN B O 1
ATOM 14949 N N . GLY B 1 12 ? -2.326 18.798 28.551 1.00 34.29 48 GLY B N 1
ATOM 14950 C CA . GLY B 1 12 ? -2.211 17.420 28.107 1.00 34.82 48 GLY B CA 1
ATOM 14951 C C . GLY B 1 12 ? -1.599 16.499 29.154 1.00 42.05 48 GLY B C 1
ATOM 14952 O O . GLY B 1 12 ? -1.305 15.335 28.869 1.00 38.91 48 GLY B O 1
ATOM 14956 N N . GLY B 1 13 ? -1.403 17.019 30.365 1.00 41.97 49 GLY B N 1
ATOM 14957 C CA . GLY B 1 13 ? -0.829 16.242 31.456 1.00 36.41 49 GLY B CA 1
ATOM 14958 C C . GLY B 1 13 ? -1.901 15.666 32.369 1.00 31.78 49 GLY B C 1
ATOM 14959 O O . GLY B 1 13 ? -2.990 15.316 31.907 1.00 29.77 49 GLY B O 1
ATOM 14963 N N . VAL B 1 14 ? -1.600 15.561 33.663 1.00 30.69 50 VAL B N 1
ATOM 14964 C CA . VAL B 1 14 ? -2.565 15.023 34.631 1.00 32.16 50 VAL B CA 1
ATOM 14965 C C . VAL B 1 14 ? -3.503 16.143 35.061 1.00 32.57 50 VAL B C 1
ATOM 14966 O O . VAL B 1 14 ? -3.048 17.197 35.485 1.00 31.18 50 VAL B O 1
ATOM 14979 N N . ARG B 1 15 ? -4.807 15.913 34.957 1.00 33.17 51 ARG B N 1
ATOM 14980 C CA . ARG B 1 15 ? -5.802 16.932 35.281 1.00 34.33 51 ARG B CA 1
ATOM 14981 C C . ARG B 1 15 ? -6.247 16.856 36.750 1.00 31.25 51 ARG B C 1
ATOM 14982 O O . ARG B 1 15 ? -7.171 16.117 37.100 1.00 30.27 51 ARG B O 1
ATOM 15003 N N . LEU B 1 16 ? -5.608 17.643 37.607 1.00 26.08 52 LEU B N 1
ATOM 15004 C CA . LEU B 1 16 ? -5.958 17.645 39.024 1.00 25.41 52 LEU B CA 1
ATOM 15005 C C . LEU B 1 16 ? -7.300 18.326 39.219 1.00 25.66 52 LEU B C 1
ATOM 15006 O O . LEU B 1 16 ? -8.108 17.893 40.034 1.00 28.93 52 LEU B O 1
ATOM 15022 N N . ALA B 1 17 ? -7.520 19.396 38.459 1.00 25.80 53 ALA B N 1
ATOM 15023 C CA . ALA B 1 17 ? -8.763 20.155 38.510 1.00 28.52 53 ALA B CA 1
ATOM 15024 C C . ALA B 1 17 ? -8.994 20.894 37.199 1.00 31.33 53 ALA B C 1
ATOM 15025 O O . ALA B 1 17 ? -8.063 21.430 36.588 1.00 27.31 53 ALA B O 1
ATOM 15032 N N . ASP B 1 18 ? -10.250 20.926 36.785 1.00 33.17 54 ASP B N 1
ATOM 15033 C CA . ASP B 1 18 ? -10.674 21.719 35.640 1.00 37.55 54 ASP B CA 1
ATOM 15034 C C . ASP B 1 18 ? -12.177 21.888 35.738 1.00 36.51 54 ASP B C 1
ATOM 15035 O O . ASP B 1 18 ? -12.941 21.000 35.338 1.00 34.90 54 ASP B O 1
ATOM 15044 N N . GLU B 1 19 ? -12.584 23.027 36.288 1.00 38.11 55 GLU B N 1
ATOM 15045 C CA . GLU B 1 19 ? -13.990 23.316 36.529 1.00 48.16 55 GLU B CA 1
ATOM 15046 C C . GLU B 1 19 ? -14.534 22.213 37.446 1.00 50.19 55 GLU B C 1
ATOM 15047 O O . GLU B 1 19 ? -14.011 22.026 38.541 1.00 42.06 55 GLU B O 1
ATOM 15059 N N . GLU B 1 20 ? -15.526 21.453 36.988 1.00 52.93 56 GLU B N 1
ATOM 15060 C CA . GLU B 1 20 ? -16.225 20.498 37.842 1.00 49.74 56 GLU B CA 1
ATOM 15061 C C . GLU B 1 20 ? -15.385 19.247 38.066 1.00 43.65 56 GLU B C 1
ATOM 15062 O O . GLU B 1 20 ? -15.547 18.569 39.076 1.00 49.64 56 GLU B O 1
ATOM 15074 N N . HIS B 1 21 ? -14.488 18.950 37.126 1.00 36.69 57 HIS B N 1
ATOM 15075 C CA . HIS B 1 21 ? -13.660 17.743 37.189 1.00 32.67 57 HIS B CA 1
ATOM 15076 C C . HIS B 1 21 ? -12.477 17.893 38.152 1.00 31.83 57 HIS B C 1
ATOM 15077 O O . HIS B 1 21 ? -11.624 18.753 37.947 1.00 33.05 57 HIS B O 1
ATOM 15091 N N . LEU B 1 22 ? -12.418 17.046 39.175 1.00 32.26 58 LEU B N 1
ATOM 15092 C CA . LEU B 1 22 ? -11.235 16.953 40.040 1.00 33.78 58 LEU B CA 1
ATOM 15093 C C . LEU B 1 22 ? -10.690 15.527 40.028 1.00 33.39 58 LEU B C 1
ATOM 15094 O O . LEU B 1 22 ? -11.458 14.560 39.974 1.00 31.01 58 LEU B O 1
ATOM 15110 N N . ALA B 1 23 ? -9.367 15.400 40.057 1.00 31.98 59 ALA B N 1
ATOM 15111 C CA . ALA B 1 23 ? -8.736 14.087 40.120 1.00 32.14 59 ALA B CA 1
ATOM 15112 C C . ALA B 1 23 ? -9.085 13.393 41.422 1.00 30.01 59 ALA B C 1
ATOM 15113 O O . ALA B 1 23 ? -9.337 14.045 42.439 1.00 28.95 59 ALA B O 1
ATOM 15120 N N . SER B 1 24 ? -9.075 12.068 41.385 1.00 26.76 60 SER B N 1
ATOM 15121 C CA . SER B 1 24 ? -9.214 11.264 42.595 1.00 25.05 60 SER B CA 1
ATOM 15122 C C . SER B 1 24 ? -7.878 11.183 43.309 1.00 24.96 60 SER B C 1
ATOM 15123 O O . SER B 1 24 ? -6.858 10.985 42.667 1.00 28.86 60 SER B O 1
ATOM 15131 N N . LEU B 1 25 ? -7.885 11.332 44.630 1.00 23.92 61 LEU B N 1
ATOM 15132 C CA . LEU B 1 25 ? -6.703 11.085 45.453 1.00 24.70 61 LEU B CA 1
ATOM 15133 C C . LEU B 1 25 ? -6.761 9.653 45.962 1.00 26.88 61 LEU B C 1
ATOM 15134 O O . LEU B 1 25 ? -7.785 9.235 46.485 1.00 30.62 61 LEU B O 1
ATOM 15150 N N . LEU B 1 26 ? -5.672 8.910 45.810 1.00 25.58 62 LEU B N 1
ATOM 15151 C CA . LEU B 1 26 ? -5.630 7.517 46.221 1.00 21.63 62 LEU B CA 1
ATOM 15152 C C . LEU B 1 26 ? -4.538 7.241 47.246 1.00 23.04 62 LEU B C 1
ATOM 15153 O O . LEU B 1 26 ? -3.367 7.521 46.998 1.00 23.91 62 LEU B O 1
ATOM 15169 N N . VAL B 1 27 ? -4.917 6.679 48.392 1.00 21.34 63 VAL B N 1
ATOM 15170 C CA . VAL B 1 27 ? -3.930 6.233 49.370 1.00 21.65 63 VAL B CA 1
ATOM 15171 C C . VAL B 1 27 ? -4.441 4.950 50.044 1.00 23.05 63 VAL B C 1
ATOM 15172 O O . VAL B 1 27 ? -5.630 4.787 50.333 1.00 25.71 63 VAL B O 1
ATOM 15185 N N . ASP B 1 28 ? -3.528 4.016 50.225 1.00 20.28 64 ASP B N 1
ATOM 15186 C CA . ASP B 1 28 ? -3.851 2.715 50.776 1.00 20.49 64 ASP B CA 1
ATOM 15187 C C . ASP B 1 28 ? -4.208 2.899 52.253 1.00 22.04 64 ASP B C 1
ATOM 15188 O O . ASP B 1 28 ? -3.477 3.554 52.991 1.00 20.89 64 ASP B O 1
ATOM 15197 N N A THR B 1 29 ? -5.333 2.318 52.658 0.28 25.66 65 THR B N 1
ATOM 15198 N N B THR B 1 29 ? -5.333 2.343 52.682 0.72 25.37 65 THR B N 1
ATOM 15199 C CA A THR B 1 29 ? -5.798 2.382 54.041 0.28 27.02 65 THR B CA 1
ATOM 15200 C CA B THR B 1 29 ? -5.740 2.480 54.075 0.72 26.90 65 THR B CA 1
ATOM 15201 C C A THR B 1 29 ? -4.827 1.683 54.995 0.28 25.87 65 THR B C 1
ATOM 15202 C C B THR B 1 29 ? -4.799 1.708 55.008 0.72 25.92 65 THR B C 1
ATOM 15203 O O A THR B 1 29 ? -4.849 1.928 56.202 0.28 25.89 65 THR B O 1
ATOM 15204 O O B THR B 1 29 ? -4.810 1.938 56.218 0.72 25.43 65 THR B O 1
ATOM 15225 N N . ASN B 1 30 ? -3.978 0.818 54.444 1.00 24.28 66 ASN B N 1
ATOM 15226 C CA . ASN B 1 30 ? -2.930 0.133 55.216 1.00 24.81 66 ASN B CA 1
ATOM 15227 C C . ASN B 1 30 ? -1.557 0.833 55.235 1.00 23.86 66 ASN B C 1
ATOM 15228 O O . ASN B 1 30 ? -0.604 0.326 55.824 1.00 20.72 66 ASN B O 1
ATOM 15240 N N . ASP B 1 31 ? -1.448 1.983 54.582 1.00 22.73 67 ASP B N 1
ATOM 15241 C CA . ASP B 1 31 ? -0.198 2.747 54.602 1.00 20.50 67 ASP B CA 1
ATOM 15242 C C . ASP B 1 31 ? -0.080 3.470 55.933 1.00 19.58 67 ASP B C 1
ATOM 15243 O O . ASP B 1 31 ? -1.033 3.517 56.700 1.00 17.66 67 ASP B O 1
ATOM 15252 N N . TYR B 1 32 ? 1.089 4.042 56.194 1.00 18.80 68 TYR B N 1
ATOM 15253 C CA . TYR B 1 32 ? 1.332 4.798 57.408 1.00 20.42 68 TYR B CA 1
ATOM 15254 C C . TYR B 1 32 ? 0.213 5.788 57.702 1.00 21.47 68 TYR B C 1
ATOM 15255 O O . TYR B 1 32 ? -0.252 6.479 56.800 1.00 20.23 68 TYR B O 1
ATOM 15273 N N . LYS B 1 33 ? -0.211 5.859 58.962 1.00 19.84 69 LYS B N 1
ATOM 15274 C CA . LYS B 1 33 ? -1.255 6.799 59.358 1.00 19.72 69 LYS B CA 1
ATOM 15275 C C . LYS B 1 33 ? -0.867 8.240 59.114 1.00 17.34 69 LYS B C 1
ATOM 15276 O O . LYS B 1 33 ? -1.690 9.037 58.677 1.00 19.63 69 LYS B O 1
ATOM 15295 N N . GLY B 1 34 ? 0.394 8.572 59.375 1.00 16.00 70 GLY B N 1
ATOM 15296 C CA . GLY B 1 34 ? 0.885 9.920 59.129 1.00 15.94 70 GLY B CA 1
ATOM 15297 C C . GLY B 1 34 ? 0.834 10.341 57.663 1.00 16.92 70 GLY B C 1
ATOM 15298 O O . GLY B 1 34 ? 0.657 11.514 57.345 1.00 16.92 70 GLY B O 1
ATOM 15302 N N . LEU B 1 35 ? 1.015 9.387 56.760 1.00 16.48 71 LEU B N 1
ATOM 15303 C CA . LEU B 1 35 ? 0.886 9.668 55.338 1.00 15.95 71 LEU B CA 1
ATOM 15304 C C . LEU B 1 35 ? -0.582 9.829 54.942 1.00 17.91 71 LEU B C 1
ATOM 15305 O O . LEU B 1 35 ? -0.928 10.716 54.165 1.00 18.37 71 LEU B O 1
ATOM 15321 N N . GLN B 1 36 ? -1.448 8.976 55.478 1.00 16.06 72 GLN B N 1
ATOM 15322 C CA . GLN B 1 36 ? -2.890 9.145 55.255 1.00 16.33 72 GLN B CA 1
ATOM 15323 C C . GLN B 1 36 ? -3.381 10.513 55.730 1.00 16.77 72 GLN B C 1
ATOM 15324 O O . GLN B 1 36 ? -4.243 11.136 55.099 1.00 18.27 72 GLN B O 1
ATOM 15338 N N . ARG B 1 37 ? -2.793 11.001 56.817 1.00 17.83 73 ARG B N 1
ATOM 15339 C CA . ARG B 1 37 ? -3.159 12.292 57.378 1.00 20.11 73 ARG B CA 1
ATOM 15340 C C . ARG B 1 37 ? -2.739 13.404 56.416 1.00 20.60 73 ARG B C 1
ATOM 15341 O O . ARG B 1 37 ? -3.504 14.331 56.166 1.00 21.47 73 ARG B O 1
ATOM 15362 N N . ALA B 1 38 ? -1.526 13.308 55.873 1.00 18.12 74 ALA B N 1
ATOM 15363 C CA . ALA B 1 38 ? -1.043 14.299 54.923 1.00 19.39 74 ALA B CA 1
ATOM 15364 C C . ALA B 1 38 ? -1.889 14.293 53.644 1.00 20.60 74 ALA B C 1
ATOM 15365 O O . ALA B 1 38 ? -2.173 15.353 53.085 1.00 17.67 74 ALA B O 1
ATOM 15372 N N . ALA B 1 39 ? -2.304 13.110 53.200 1.00 16.92 75 ALA B N 1
ATOM 15373 C CA . ALA B 1 39 ? -3.188 12.985 52.039 1.00 19.24 75 ALA B CA 1
ATOM 15374 C C . ALA B 1 39 ? -4.511 13.723 52.294 1.00 20.56 75 ALA B C 1
ATOM 15375 O O . ALA B 1 39 ? -5.088 14.361 51.391 1.00 20.39 75 ALA B O 1
ATOM 15382 N N . ALA B 1 40 ? -5.003 13.617 53.521 1.00 18.49 76 ALA B N 1
ATOM 15383 C CA . ALA B 1 40 ? -6.223 14.326 53.902 1.00 19.80 76 ALA B CA 1
ATOM 15384 C C . ALA B 1 40 ? -6.008 15.839 53.855 1.00 19.22 76 ALA B C 1
ATOM 15385 O O . ALA B 1 40 ? -6.931 16.574 53.509 1.00 18.16 76 ALA B O 1
ATOM 15392 N N . ASP B 1 41 ? -4.811 16.308 54.216 1.00 19.22 77 ASP B N 1
ATOM 15393 C CA . ASP B 1 41 ? -4.484 17.736 54.097 1.00 19.55 77 ASP B CA 1
ATOM 15394 C C . ASP B 1 41 ? -4.447 18.152 52.635 1.00 19.03 77 ASP B C 1
ATOM 15395 O O . ASP B 1 41 ? -4.898 19.245 52.296 1.00 17.68 77 ASP B O 1
ATOM 15404 N N . LEU B 1 42 ? -3.893 17.311 51.763 1.00 16.78 78 LEU B N 1
ATOM 15405 C CA . LEU B 1 42 ? -3.906 17.634 50.323 1.00 18.78 78 LEU B CA 1
ATOM 15406 C C . LEU B 1 42 ? -5.346 17.788 49.825 1.00 18.36 78 LEU B C 1
ATOM 15407 O O . LEU B 1 42 ? -5.647 18.688 49.035 1.00 21.00 78 LEU B O 1
ATOM 15423 N N . GLN B 1 43 ? -6.234 16.916 50.287 1.00 18.84 79 GLN B N 1
ATOM 15424 C CA . GLN B 1 43 ? -7.667 17.015 49.967 1.00 20.70 79 GLN B CA 1
ATOM 15425 C C . GLN B 1 43 ? -8.250 18.388 50.343 1.00 22.11 79 GLN B C 1
ATOM 15426 O O . GLN B 1 43 ? -8.906 19.044 49.529 1.00 22.77 79 GLN B O 1
ATOM 15440 N N A THR B 1 44 ? -8.002 18.848 51.562 0.59 22.14 80 THR B N 1
ATOM 15441 N N B THR B 1 44 ? -7.991 18.814 51.576 0.41 22.17 80 THR B N 1
ATOM 15442 C CA A THR B 1 44 ? -8.530 20.152 51.941 0.59 23.14 80 THR B CA 1
ATOM 15443 C CA B THR B 1 44 ? -8.444 20.121 52.039 0.41 23.11 80 THR B CA 1
ATOM 15444 C C A THR B 1 44 ? -7.752 21.280 51.261 0.59 22.94 80 THR B C 1
ATOM 15445 C C B THR B 1 44 ? -7.760 21.231 51.243 0.41 23.02 80 THR B C 1
ATOM 15446 O O A THR B 1 44 ? -8.333 22.315 50.941 0.59 25.69 80 THR B O 1
ATOM 15447 O O B THR B 1 44 ? -8.406 22.195 50.833 0.41 24.92 80 THR B O 1
ATOM 15468 N N . ASP B 1 45 ? -6.456 21.082 51.020 1.00 19.59 81 ASP B N 1
ATOM 15469 C CA . ASP B 1 45 ? -5.663 22.073 50.269 1.00 17.98 81 ASP B CA 1
ATOM 15470 C C . ASP B 1 45 ? -6.264 22.320 48.877 1.00 18.65 81 ASP B C 1
ATOM 15471 O O . ASP B 1 45 ? -6.365 23.458 48.396 1.00 21.28 81 ASP B O 1
ATOM 15498 N N . GLN B 1 47 ? -9.329 21.951 48.060 1.00 24.47 83 GLN B N 1
ATOM 15499 C CA . GLN B 1 47 ? -10.569 22.680 48.249 1.00 27.57 83 GLN B CA 1
ATOM 15500 C C . GLN B 1 47 ? -10.272 24.158 48.470 1.00 26.44 83 GLN B C 1
ATOM 15501 O O . GLN B 1 47 ? -11.020 25.019 48.001 1.00 25.38 83 GLN B O 1
ATOM 15515 N N A ARG B 1 48 ? -9.177 24.445 49.169 0.43 24.13 84 ARG B N 1
ATOM 15516 N N B ARG B 1 48 ? -9.181 24.444 49.174 0.57 24.25 84 ARG B N 1
ATOM 15517 C CA A ARG B 1 48 ? -8.768 25.825 49.421 0.43 23.16 84 ARG B CA 1
ATOM 15518 C CA B ARG B 1 48 ? -8.775 25.825 49.415 0.57 23.16 84 ARG B CA 1
ATOM 15519 C C A ARG B 1 48 ? -8.469 26.548 48.116 0.43 23.93 84 ARG B C 1
ATOM 15520 C C B ARG B 1 48 ? -8.524 26.530 48.096 0.57 23.96 84 ARG B C 1
ATOM 15521 O O A ARG B 1 48 ? -8.747 27.744 47.977 0.43 24.44 84 ARG B O 1
ATOM 15522 O O B ARG B 1 48 ? -8.893 27.697 47.927 0.57 25.30 84 ARG B O 1
ATOM 15563 N N . VAL B 1 49 ? -7.889 25.816 47.170 1.00 23.17 85 VAL B N 1
ATOM 15564 C CA . VAL B 1 49 ? -7.542 26.359 45.846 1.00 22.18 85 VAL B CA 1
ATOM 15565 C C . VAL B 1 49 ? -8.709 26.418 44.862 1.00 25.47 85 VAL B C 1
ATOM 15566 O O . VAL B 1 49 ? -8.898 27.407 44.146 1.00 26.75 85 VAL B O 1
ATOM 15580 N N . THR B 1 50 ? -9.489 25.347 44.811 1.00 26.70 86 THR B N 1
ATOM 15581 C CA . THR B 1 50 ? -10.514 25.208 43.791 1.00 26.67 86 THR B CA 1
ATOM 15582 C C . THR B 1 50 ? -11.912 25.482 44.299 1.00 25.41 86 THR B C 1
ATOM 15583 O O . THR B 1 50 ? -12.823 25.683 43.503 1.00 26.88 86 THR B O 1
ATOM 15594 N N . GLY B 1 51 ? -12.088 25.436 45.611 1.00 23.73 87 GLY B N 1
ATOM 15595 C CA . GLY B 1 51 ? -13.405 25.538 46.208 1.00 27.77 87 GLY B CA 1
ATOM 15596 C C . GLY B 1 51 ? -14.177 24.219 46.186 1.00 32.12 87 GLY B C 1
ATOM 15597 O O . GLY B 1 51 ? -15.294 24.135 46.693 1.00 32.89 87 GLY B O 1
ATOM 15601 N N . LYS B 1 52 ? -13.568 23.185 45.613 1.00 29.77 88 LYS B N 1
ATOM 15602 C CA . LYS B 1 52 ? -14.200 21.880 45.475 1.00 27.53 88 LYS B CA 1
ATOM 15603 C C . LYS B 1 52 ? -13.360 20.821 46.158 1.00 27.97 88 LYS B C 1
ATOM 15604 O O . LYS B 1 52 ? -12.127 20.917 46.185 1.00 24.38 88 LYS B O 1
ATOM 15623 N N . LEU B 1 53 ? -14.030 19.796 46.686 1.00 26.59 89 LEU B N 1
ATOM 15624 C CA . LEU B 1 53 ? -13.366 18.771 47.485 1.00 26.32 89 LEU B CA 1
ATOM 15625 C C . LEU B 1 53 ? -13.131 17.508 46.680 1.00 25.40 89 LEU B C 1
ATOM 15626 O O . LEU B 1 53 ? -14.095 16.849 46.306 1.00 28.04 89 LEU B O 1
ATOM 15642 N N . PRO B 1 54 ? -11.863 17.153 46.413 1.00 26.76 90 PRO B N 1
ATOM 15643 C CA . PRO B 1 54 ? -11.653 15.898 45.684 1.00 27.25 90 PRO B CA 1
ATOM 15644 C C . PRO B 1 54 ? -11.939 14.687 46.559 1.00 25.26 90 PRO B C 1
ATOM 15645 O O . PRO B 1 54 ? -11.876 14.788 47.776 1.00 27.18 90 PRO B O 1
ATOM 15656 N N . THR B 1 55 ? -12.236 13.551 45.938 1.00 26.75 91 THR B N 1
ATOM 15657 C CA . THR B 1 55 ? -12.530 12.330 46.680 1.00 28.96 91 THR B CA 1
ATOM 15658 C C . THR B 1 55 ? -11.244 11.625 47.057 1.00 28.79 91 THR B C 1
ATOM 15659 O O . THR B 1 55 ? -10.212 11.775 46.389 1.00 32.28 91 THR B O 1
ATOM 15670 N N . LEU B 1 56 ? -11.299 10.899 48.163 1.00 28.65 92 LEU B N 1
ATOM 15671 C CA . LEU B 1 56 ? -10.161 10.151 48.676 1.00 31.47 92 LEU B CA 1
ATOM 15672 C C . LEU B 1 56 ? -10.541 8.673 48.827 1.00 37.55 92 LEU B C 1
ATOM 15673 O O . LEU B 1 56 ? -11.429 8.326 49.615 1.00 39.26 92 LEU B O 1
ATOM 15689 N N . HIS B 1 57 ? -9.899 7.816 48.036 1.00 36.91 93 HIS B N 1
ATOM 15690 C CA . HIS B 1 57 ? -10.212 6.383 48.001 1.00 34.92 93 HIS B CA 1
ATOM 15691 C C . HIS B 1 57 ? -8.975 5.544 48.253 1.00 35.80 93 HIS B C 1
ATOM 15692 O O . HIS B 1 57 ? -7.850 6.028 48.119 1.00 35.66 93 HIS B O 1
ATOM 15706 N N . SER B 1 58 ? -9.192 4.271 48.572 1.00 37.86 94 SER B N 1
ATOM 15707 C CA . SER B 1 58 ? -8.097 3.312 48.753 1.00 37.48 94 SER B CA 1
ATOM 15708 C C . SER B 1 58 ? -7.996 2.291 47.609 1.00 41.61 94 SER B C 1
ATOM 15709 O O . SER B 1 58 ? -6.966 1.629 47.456 1.00 38.02 94 SER B O 1
ATOM 15717 N N . GLN B 1 59 ? -9.061 2.158 46.821 1.00 47.49 95 GLN B N 1
ATOM 15718 C CA . GLN B 1 59 ? -9.125 1.138 45.765 1.00 45.93 95 GLN B CA 1
ATOM 15719 C C . GLN B 1 59 ? -9.101 1.742 44.375 1.00 47.86 95 GLN B C 1
ATOM 15720 O O . GLN B 1 59 ? -9.917 2.607 44.049 1.00 46.80 95 GLN B O 1
ATOM 15734 N N . LEU B 1 60 ? -8.150 1.279 43.568 1.00 54.31 96 LEU B N 1
ATOM 15735 C CA . LEU B 1 60 ? -7.929 1.817 42.232 1.00 53.46 96 LEU B CA 1
ATOM 15736 C C . LEU B 1 60 ? -9.209 1.817 41.399 1.00 51.89 96 LEU B C 1
ATOM 15737 O O . LEU B 1 60 ? -9.383 2.661 40.516 1.00 54.17 96 LEU B O 1
ATOM 15753 N N . LYS B 1 61 ? -10.107 0.884 41.699 1.00 43.48 97 LYS B N 1
ATOM 15754 C CA . LYS B 1 61 ? -11.310 0.709 40.898 1.00 53.14 97 LYS B CA 1
ATOM 15755 C C . LYS B 1 61 ? -12.243 1.907 41.064 1.00 55.42 97 LYS B C 1
ATOM 15756 O O . LYS B 1 61 ? -13.014 2.226 40.153 1.00 51.27 97 LYS B O 1
ATOM 15775 N N . ASP B 1 62 ? -12.170 2.557 42.227 1.00 48.16 98 ASP B N 1
ATOM 15776 C CA . ASP B 1 62 ? -13.053 3.677 42.554 1.00 45.59 98 ASP B CA 1
ATOM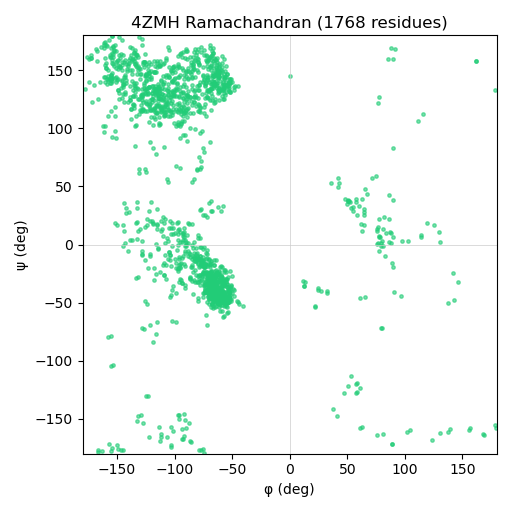 15777 C C . ASP B 1 62 ? -12.527 5.005 42.001 1.00 43.73 98 ASP B C 1
ATOM 15778 O O . ASP B 1 62 ? -13.154 6.041 42.178 1.00 47.99 98 ASP B O 1
ATOM 15787 N N . ALA B 1 63 ? -11.378 4.973 41.335 1.00 40.36 99 ALA B N 1
ATOM 15788 C CA . ALA B 1 63 ? -10.742 6.195 40.843 1.00 37.50 99 ALA B CA 1
ATOM 15789 C C . ALA B 1 63 ? -11.394 6.717 39.564 1.00 36.67 99 ALA B C 1
ATOM 15790 O O . ALA B 1 63 ? -11.958 5.946 38.802 1.00 36.47 99 ALA B O 1
ATOM 15797 N N . GLY B 1 64 ? -11.280 8.021 39.319 1.00 37.33 100 GLY B N 1
ATOM 15798 C CA . GLY B 1 64 ? -11.772 8.607 38.081 1.00 38.84 100 GLY B CA 1
ATOM 15799 C C . GLY B 1 64 ? -10.715 8.522 36.994 1.00 36.12 100 GLY B C 1
ATOM 15800 O O . GLY B 1 64 ? -9.700 7.859 37.182 1.00 37.08 100 GLY B O 1
ATOM 15804 N N . ARG B 1 65 ? -10.941 9.210 35.877 1.00 32.81 101 ARG B N 1
ATOM 15805 C CA . ARG B 1 65 ? -10.013 9.191 34.742 1.00 38.10 101 ARG B CA 1
ATOM 15806 C C . ARG B 1 65 ? -8.614 9.683 35.142 1.00 34.36 101 ARG B C 1
ATOM 15807 O O . ARG B 1 65 ? -7.593 9.200 34.634 1.00 35.38 101 ARG B O 1
ATOM 15828 N N . HIS B 1 66 ? -8.581 10.652 36.048 1.00 29.00 102 HIS B N 1
ATOM 15829 C CA . HIS B 1 66 ? -7.318 11.226 36.523 1.00 28.49 102 HIS B CA 1
ATOM 15830 C C . HIS B 1 66 ? -7.181 11.035 38.035 1.00 28.77 102 HIS B C 1
ATOM 15831 O O . HIS B 1 66 ? -8.165 11.126 38.778 1.00 29.91 102 HIS B O 1
ATOM 15845 N N . ALA B 1 67 ? -5.956 10.769 38.482 1.00 27.28 103 ALA B N 1
ATOM 15846 C CA . ALA B 1 67 ? -5.706 10.428 39.879 1.00 26.92 103 ALA B CA 1
ATOM 15847 C C . ALA B 1 67 ? -4.340 10.899 40.379 1.00 23.63 103 ALA B C 1
ATOM 15848 O O . ALA B 1 67 ? -3.414 11.075 39.603 1.00 23.19 103 ALA B O 1
ATOM 15855 N N . VAL B 1 68 ? -4.238 11.128 41.683 1.00 22.22 104 VAL B N 1
ATOM 15856 C CA . VAL B 1 68 ? -2.946 11.213 42.361 1.00 24.09 104 VAL B CA 1
ATOM 15857 C C . VAL B 1 68 ? -2.798 9.961 43.218 1.00 23.61 104 VAL B C 1
ATOM 15858 O O . VAL B 1 68 ? -3.632 9.708 44.084 1.00 23.21 104 VAL B O 1
ATOM 15871 N N . ILE B 1 69 ? -1.769 9.163 42.949 1.00 21.03 105 ILE B N 1
ATOM 15872 C CA . ILE B 1 69 ? -1.541 7.926 43.673 1.00 20.72 105 ILE B CA 1
ATOM 15873 C C . ILE B 1 69 ? -0.392 8.140 44.659 1.00 20.24 105 ILE B C 1
ATOM 15874 O O . ILE B 1 69 ? 0.753 8.385 44.268 1.00 19.76 105 ILE B O 1
ATOM 15890 N N . ILE B 1 70 ? -0.723 8.051 45.942 1.00 19.24 106 ILE B N 1
ATOM 15891 C CA . ILE B 1 70 ? 0.175 8.409 47.031 1.00 18.73 106 ILE B CA 1
ATOM 15892 C C . ILE B 1 70 ? 0.546 7.184 47.869 1.00 18.75 106 ILE B C 1
ATOM 15893 O O . ILE B 1 70 ? -0.344 6.458 48.296 1.00 18.55 106 ILE B O 1
ATOM 15909 N N . GLY B 1 71 ? 1.839 6.944 48.111 1.00 17.79 107 GLY B N 1
ATOM 15910 C CA . GLY B 1 71 ? 2.216 5.823 48.959 1.00 18.44 107 GLY B CA 1
ATOM 15911 C C . GLY B 1 71 ? 3.685 5.710 49.342 1.00 20.70 107 GLY B C 1
ATOM 15912 O O . GLY B 1 71 ? 4.557 6.267 48.685 1.00 17.61 107 GLY B O 1
ATOM 15916 N N . SER B 1 72 ? 3.957 4.962 50.403 1.00 20.40 108 SER B N 1
ATOM 15917 C CA . SER B 1 72 ? 5.323 4.587 50.753 1.00 18.60 108 SER B CA 1
ATOM 15918 C C . SER B 1 72 ? 5.664 3.300 50.025 1.00 22.15 108 SER B C 1
ATOM 15919 O O . SER B 1 72 ? 4.783 2.483 49.751 1.00 20.31 108 SER B O 1
ATOM 15927 N N . VAL B 1 73 ? 6.938 3.125 49.693 1.00 21.54 109 VAL B N 1
ATOM 15928 C CA . VAL B 1 73 ? 7.375 1.915 49.028 1.00 22.05 109 VAL B CA 1
ATOM 15929 C C . VAL B 1 73 ? 7.133 0.701 49.927 1.00 21.26 109 VAL B C 1
ATOM 15930 O O . VAL B 1 73 ? 6.741 -0.350 49.456 1.00 20.84 109 VAL B O 1
ATOM 15943 N N . GLY B 1 74 ? 7.327 0.871 51.224 1.00 22.05 110 GLY B N 1
ATOM 15944 C CA . GLY B 1 74 ? 7.257 -0.239 52.156 1.00 24.38 110 GLY B CA 1
ATOM 15945 C C . GLY B 1 74 ? 5.861 -0.682 52.567 1.00 23.96 110 GLY B C 1
ATOM 15946 O O . GLY B 1 74 ? 5.657 -1.852 52.884 1.00 21.67 110 GLY B O 1
ATOM 15950 N N . ARG B 1 75 ? 4.888 0.223 52.544 1.00 24.28 111 ARG B N 1
ATOM 15951 C CA . ARG B 1 75 ? 3.565 -0.116 53.047 1.00 24.68 111 ARG B CA 1
ATOM 15952 C C . ARG B 1 75 ? 2.404 0.190 52.110 1.00 23.56 111 ARG B C 1
ATOM 15953 O O . ARG B 1 75 ? 1.262 -0.066 52.473 1.00 30.32 111 ARG B O 1
ATOM 15974 N N . SER B 1 76 ? 2.668 0.670 50.898 1.00 22.74 112 SER B N 1
ATOM 15975 C CA . SER B 1 76 ? 1.558 0.936 49.968 1.00 23.09 112 SER B CA 1
ATOM 15976 C C . SER B 1 76 ? 1.322 -0.207 49.023 1.00 24.08 112 SER B C 1
ATOM 15977 O O . SER B 1 76 ? 2.206 -0.556 48.242 1.00 25.13 112 SER B O 1
ATOM 15985 N N . GLY B 1 77 ? 0.110 -0.766 49.070 1.00 24.03 113 GLY B N 1
ATOM 15986 C CA . GLY B 1 77 ? -0.295 -1.771 48.116 1.00 23.92 113 GLY B CA 1
ATOM 15987 C C . GLY B 1 77 ? -0.448 -1.173 46.731 1.00 23.38 113 GLY B C 1
ATOM 15988 O O . GLY B 1 77 ? -0.321 -1.864 45.725 1.00 25.59 113 GLY B O 1
ATOM 15992 N N . LEU B 1 78 ? -0.730 0.119 46.676 1.00 21.92 114 LEU B N 1
ATOM 15993 C CA . LEU B 1 78 ? -0.826 0.815 45.401 1.00 22.97 114 LEU B CA 1
ATOM 15994 C C . LEU B 1 78 ? 0.548 0.937 44.703 1.00 22.64 114 LEU B C 1
ATOM 15995 O O . LEU B 1 78 ? 0.690 0.550 43.546 1.00 22.66 114 LEU B O 1
ATOM 16011 N N . ILE B 1 79 ? 1.544 1.473 45.410 1.00 21.12 115 ILE B N 1
ATOM 16012 C CA . ILE B 1 79 ? 2.899 1.583 44.879 1.00 20.95 115 ILE B CA 1
ATOM 16013 C C . ILE B 1 79 ? 3.432 0.206 44.502 1.00 21.97 115 ILE B C 1
ATOM 16014 O O . ILE B 1 79 ? 4.029 0.014 43.441 1.00 25.50 115 ILE B O 1
ATOM 16030 N N . GLN B 1 80 ? 3.202 -0.769 45.363 1.00 21.72 116 GLN B N 1
ATOM 16031 C CA . GLN B 1 80 ? 3.739 -2.096 45.113 1.00 24.05 116 GLN B CA 1
ATOM 16032 C C . GLN B 1 80 ? 3.142 -2.757 43.881 1.00 23.41 116 GLN B C 1
ATOM 16033 O O . GLN B 1 80 ? 3.839 -3.454 43.149 1.00 23.95 116 GLN B O 1
ATOM 16047 N N . LEU B 1 81 ? 1.849 -2.550 43.657 1.00 23.90 117 LEU B N 1
ATOM 16048 C CA . LEU B 1 81 ? 1.204 -3.110 42.490 1.00 27.31 117 LEU B CA 1
ATOM 16049 C C . LEU B 1 81 ? 1.784 -2.451 41.233 1.00 27.90 117 LEU B C 1
ATOM 16050 O O . LEU B 1 81 ? 2.027 -3.125 40.241 1.00 25.73 117 LEU B O 1
ATOM 16066 N N . LEU B 1 82 ? 2.010 -1.138 41.280 1.00 24.65 118 LEU B N 1
ATOM 16067 C CA . LEU B 1 82 ? 2.560 -0.453 40.118 1.00 24.90 118 LEU B CA 1
ATOM 16068 C C . LEU B 1 82 ? 3.956 -0.997 39.822 1.00 25.17 118 LEU B C 1
ATOM 16069 O O . LEU B 1 82 ? 4.313 -1.206 38.663 1.00 25.84 118 LEU B O 1
ATOM 16085 N N . VAL B 1 83 ? 4.735 -1.266 40.866 1.00 24.59 119 VAL B N 1
ATOM 16086 C CA . VAL B 1 83 ? 6.083 -1.814 40.677 1.00 26.64 119 VAL B CA 1
ATOM 16087 C C . VAL B 1 83 ? 6.021 -3.237 40.118 1.00 27.96 119 VAL B C 1
ATOM 16088 O O . VAL B 1 83 ? 6.716 -3.561 39.152 1.00 26.39 119 VAL B O 1
ATOM 16101 N N . GLU B 1 84 ? 5.156 -4.060 40.704 1.00 27.94 120 GLU B N 1
ATOM 16102 C CA . GLU B 1 84 ? 4.961 -5.444 40.272 1.00 30.36 120 GLU B CA 1
ATOM 16103 C C . GLU B 1 84 ? 4.600 -5.544 38.799 1.00 31.08 120 GLU B C 1
ATOM 16104 O O . GLU B 1 84 ? 4.981 -6.497 38.122 1.00 32.09 120 GLU B O 1
ATOM 16116 N N . GLN B 1 85 ? 3.836 -4.572 38.316 1.00 27.51 121 GLN B N 1
ATOM 16117 C CA . GLN B 1 85 ? 3.363 -4.593 36.932 1.00 28.85 121 GLN B CA 1
ATOM 16118 C C . GLN B 1 85 ? 4.232 -3.729 36.021 1.00 32.28 121 GLN B C 1
ATOM 16119 O O . GLN B 1 85 ? 3.846 -3.415 34.894 1.00 37.22 121 GLN B O 1
ATOM 16133 N N . ASN B 1 86 ? 5.441 -3.435 36.497 1.00 33.92 122 ASN B N 1
ATOM 16134 C CA . ASN B 1 86 ? 6.376 -2.485 35.875 1.00 39.82 122 ASN B CA 1
ATOM 16135 C C . ASN B 1 86 ? 5.687 -1.279 35.232 1.00 37.87 122 ASN B C 1
ATOM 16136 O O . ASN B 1 86 ? 5.889 -0.978 34.055 1.00 40.77 122 ASN B O 1
ATOM 16147 N N . LYS B 1 87 ? 4.859 -0.608 36.021 1.00 32.39 123 LYS B N 1
ATOM 16148 C CA . LYS B 1 87 ? 4.334 0.693 35.654 1.00 28.77 123 LYS B CA 1
ATOM 16149 C C . LYS B 1 87 ? 5.189 1.763 36.304 1.00 28.31 123 LYS B C 1
ATOM 16150 O O . LYS B 1 87 ? 5.088 2.945 35.981 1.00 29.78 123 LYS B O 1
ATOM 16169 N N . LEU B 1 88 ? 6.018 1.326 37.243 1.00 25.68 124 LEU B N 1
ATOM 16170 C CA . LEU B 1 88 ? 6.795 2.217 38.068 1.00 24.78 124 LEU B CA 1
ATOM 16171 C C . LEU B 1 88 ? 8.079 1.545 38.492 1.00 26.40 124 LEU B C 1
ATOM 16172 O O . LEU B 1 88 ? 8.080 0.363 38.835 1.00 27.57 124 LEU B O 1
ATOM 16188 N N . ASN B 1 89 ? 9.164 2.313 38.483 1.00 26.45 125 ASN B N 1
ATOM 16189 C CA . ASN B 1 89 ? 10.419 1.862 39.058 1.00 26.80 125 ASN B CA 1
ATOM 16190 C C . ASN B 1 89 ? 10.757 2.749 40.268 1.00 24.58 125 ASN B C 1
ATOM 16191 O O . ASN B 1 89 ? 10.624 3.977 40.191 1.00 25.46 125 ASN B O 1
ATOM 16202 N N . VAL B 1 90 ? 11.151 2.143 41.391 1.00 25.19 126 VAL B N 1
ATOM 16203 C CA . VAL B 1 90 ? 11.523 2.923 42.581 1.00 25.42 126 VAL B CA 1
ATOM 16204 C C . VAL B 1 90 ? 12.978 2.675 43.021 1.00 26.23 126 VAL B C 1
ATOM 16205 O O . VAL B 1 90 ? 13.336 2.958 44.162 1.00 25.70 126 VAL B O 1
ATOM 16218 N N . ALA B 1 91 ? 13.819 2.169 42.119 1.00 28.36 127 ALA B N 1
ATOM 16219 C CA . ALA B 1 91 ? 15.209 1.875 42.468 1.00 28.67 127 ALA B CA 1
ATOM 16220 C C . ALA B 1 91 ? 15.979 3.125 42.919 1.00 25.60 127 ALA B C 1
ATOM 16221 O O . ALA B 1 91 ? 16.899 3.030 43.732 1.00 28.29 127 ALA B O 1
ATOM 16228 N N . ASP B 1 92 ? 15.603 4.284 42.383 1.00 21.35 128 ASP B N 1
ATOM 16229 C CA . ASP B 1 92 ? 16.270 5.532 42.713 1.00 23.10 128 ASP B CA 1
ATOM 16230 C C . ASP B 1 92 ? 15.938 6.057 44.134 1.00 26.02 128 ASP B C 1
ATOM 16231 O O . ASP B 1 92 ? 16.685 6.885 44.650 1.00 29.24 128 ASP B O 1
ATOM 16240 N N . ILE B 1 93 ? 14.857 5.591 44.767 1.00 21.45 129 ILE B N 1
ATOM 16241 C CA . ILE B 1 93 ? 14.507 6.083 46.110 1.00 20.85 129 ILE B CA 1
ATOM 16242 C C . ILE B 1 93 ? 14.516 4.994 47.159 1.00 19.95 129 ILE B C 1
ATOM 16243 O O . ILE B 1 93 ? 14.599 5.274 48.360 1.00 19.99 129 ILE B O 1
ATOM 16259 N N . GLU B 1 94 ? 14.422 3.749 46.717 1.00 22.30 130 GLU B N 1
ATOM 16260 C CA . GLU B 1 94 ? 14.234 2.637 47.638 1.00 24.28 130 GLU B CA 1
ATOM 16261 C C . GLU B 1 94 ? 15.370 2.567 48.661 1.00 26.46 130 GLU B C 1
ATOM 16262 O O . GLU B 1 94 ? 16.540 2.668 48.303 1.00 25.10 130 GLU B O 1
ATOM 16274 N N . GLY B 1 95 ? 15.024 2.415 49.935 1.00 23.07 131 GLY B N 1
ATOM 16275 C CA . GLY B 1 95 ? 16.034 2.364 50.980 1.00 26.36 131 GLY B CA 1
ATOM 16276 C C . GLY B 1 95 ? 16.633 3.706 51.403 1.00 26.97 131 GLY B C 1
ATOM 16277 O O . GLY B 1 95 ? 17.422 3.770 52.343 1.00 28.42 131 GLY B O 1
ATOM 16281 N N . GLN B 1 96 ? 16.277 4.786 50.722 1.00 25.31 132 GLN B N 1
ATOM 16282 C CA . GLN B 1 96 ? 16.887 6.076 51.032 1.00 21.23 132 GLN B CA 1
ATOM 16283 C C . GLN B 1 96 ? 16.164 6.751 52.190 1.00 20.37 132 GLN B C 1
ATOM 16284 O O . GLN B 1 96 ? 15.033 6.380 52.550 1.00 20.61 132 GLN B O 1
ATOM 16298 N N . TRP B 1 97 ? 16.840 7.723 52.800 1.00 18.25 133 TRP B N 1
ATOM 16299 C CA . TRP B 1 97 ? 16.264 8.484 53.906 1.00 17.17 133 TRP B CA 1
ATOM 16300 C C . TRP B 1 97 ? 15.465 9.666 53.346 1.00 15.38 133 TRP B C 1
ATOM 16301 O O . TRP B 1 97 ? 16.033 10.594 52.747 1.00 15.06 133 TRP B O 1
ATOM 16322 N N . GLU B 1 98 ? 14.149 9.612 53.544 1.00 16.11 134 GLU B N 1
ATOM 16323 C CA . GLU B 1 98 ? 13.197 10.696 53.239 1.00 15.39 134 GLU B CA 1
ATOM 16324 C C . GLU B 1 98 ? 13.213 11.145 51.789 1.00 17.06 134 GLU B C 1
ATOM 16325 O O . GLU B 1 98 ? 13.108 12.343 51.495 1.00 17.24 134 GLU B O 1
ATOM 16337 N N . ALA B 1 99 ? 13.345 10.172 50.889 1.00 18.89 135 ALA B N 1
ATOM 16338 C CA . ALA B 1 99 ? 13.322 10.427 49.450 1.00 18.90 135 ALA B CA 1
ATOM 16339 C C . ALA B 1 99 ? 11.909 10.329 48.889 1.00 19.14 135 ALA B C 1
ATOM 16340 O O . ALA B 1 99 ? 11.080 9.553 49.376 1.00 16.95 135 ALA B O 1
ATOM 16347 N N . TYR B 1 100 ? 11.630 11.106 47.857 1.00 16.69 136 TYR B N 1
ATOM 16348 C CA . TYR B 1 100 ? 10.393 10.925 47.134 1.00 17.86 136 TYR B CA 1
ATOM 16349 C C . TYR B 1 100 ? 10.610 11.159 45.668 1.00 21.04 136 TYR B C 1
ATOM 16350 O O . TYR B 1 100 ? 11.586 11.777 45.232 1.00 21.57 136 TYR B O 1
ATOM 16368 N N . LYS B 1 101 ? 9.678 10.588 44.916 1.00 20.53 137 LYS B N 1
ATOM 16369 C CA . LYS B 1 101 ? 9.659 10.624 43.484 1.00 21.86 137 LYS B CA 1
ATOM 16370 C C . LYS B 1 101 ? 8.274 11.112 43.052 1.00 22.39 137 LYS B C 1
ATOM 16371 O O . LYS B 1 101 ? 7.257 10.560 43.497 1.00 20.23 137 LYS B O 1
ATOM 16390 N N . LEU B 1 102 ? 8.227 12.136 42.211 1.00 20.42 138 LEU B N 1
ATOM 16391 C CA . LEU B 1 102 ? 6.981 12.551 41.554 1.00 19.47 138 LEU B CA 1
ATOM 16392 C C . LEU B 1 102 ? 7.101 12.258 40.060 1.00 21.44 138 LEU B C 1
ATOM 16393 O O . LEU B 1 102 ? 7.960 12.836 39.395 1.00 24.06 138 LEU B O 1
ATOM 16409 N N . VAL B 1 103 ? 6.275 11.347 39.546 1.00 20.59 139 VAL B N 1
ATOM 16410 C CA . VAL B 1 103 ? 6.254 11.009 38.129 1.00 21.81 139 VAL B CA 1
ATOM 16411 C C . VAL B 1 103 ? 4.826 10.875 37.626 1.00 22.08 139 VAL B C 1
ATOM 16412 O O . VAL B 1 103 ? 3.910 10.630 38.404 1.00 22.75 139 VAL B O 1
ATOM 16425 N N . VAL B 1 104 ? 4.650 11.026 36.324 1.00 23.03 140 VAL B N 1
ATOM 16426 C CA . VAL B 1 104 ? 3.363 10.791 35.696 1.00 25.69 140 VAL B CA 1
ATOM 16427 C C . VAL B 1 104 ? 3.364 9.420 35.044 1.00 25.95 140 VAL B C 1
ATOM 16428 O O . VAL B 1 104 ? 4.320 9.058 34.356 1.00 27.27 140 VAL B O 1
ATOM 16441 N N . VAL B 1 105 ? 2.301 8.653 35.289 1.00 24.74 141 VAL B N 1
ATOM 16442 C CA . VAL B 1 105 ? 2.128 7.346 34.670 1.00 25.80 141 VAL B CA 1
ATOM 16443 C C . VAL B 1 105 ? 0.853 7.306 33.824 1.00 27.45 141 VAL B C 1
ATOM 16444 O O . VAL B 1 105 ? -0.232 7.686 34.292 1.00 29.28 141 VAL B O 1
ATOM 16457 N N . ASP B 1 106 ? 0.990 6.830 32.587 1.00 29.68 142 ASP B N 1
ATOM 16458 C CA . ASP B 1 106 ? -0.148 6.609 31.696 1.00 32.35 142 ASP B CA 1
ATOM 16459 C C . ASP B 1 106 ? -0.805 5.251 31.915 1.00 34.29 142 ASP B C 1
ATOM 16460 O O . ASP B 1 106 ? -0.121 4.228 32.022 1.00 34.90 142 ASP B O 1
ATOM 16469 N N . LYS B 1 107 ? -2.138 5.247 31.927 1.00 32.85 143 LYS B N 1
ATOM 16470 C CA . LYS B 1 107 ? -2.915 4.026 32.146 1.00 36.41 143 LYS B CA 1
ATOM 16471 C C . LYS B 1 107 ? -2.357 3.125 33.246 1.00 39.43 143 LYS B C 1
ATOM 16472 O O . LYS B 1 107 ? -2.057 1.962 32.999 1.00 37.03 143 LYS B O 1
ATOM 16491 N N . PRO B 1 108 ? -2.217 3.660 34.465 1.00 38.56 144 PRO B N 1
ATOM 16492 C CA . PRO B 1 108 ? -1.696 2.842 35.566 1.00 41.98 144 PRO B CA 1
ATOM 16493 C C . PRO B 1 108 ? -2.630 1.664 35.899 1.00 46.83 144 PRO B C 1
ATOM 16494 O O . PRO B 1 108 ? -2.190 0.651 36.437 1.00 45.41 144 PRO B O 1
ATOM 16505 N N . PHE B 1 109 ? -3.905 1.814 35.550 1.00 44.52 145 PHE B N 1
ATOM 16506 C CA . PHE B 1 109 ? -4.946 0.847 35.884 1.00 45.16 145 PHE B CA 1
ATOM 16507 C C . PHE B 1 109 ? -6.092 1.074 34.877 1.00 42.03 145 PHE B C 1
ATOM 16508 O O . PHE B 1 109 ? -6.267 2.194 34.383 1.00 41.80 145 PHE B O 1
ATOM 16525 N N . PRO B 1 110 ? -6.864 0.022 34.544 1.00 43.58 146 PRO B N 1
ATOM 16526 C CA . PRO B 1 110 ? -7.805 0.138 33.414 1.00 49.14 146 PRO B CA 1
ATOM 16527 C C . PRO B 1 110 ? -8.770 1.340 33.409 1.00 53.31 146 PRO B C 1
ATOM 16528 O O . PRO B 1 110 ? -9.046 1.871 32.329 1.00 61.22 146 PRO B O 1
ATOM 16539 N N . ASN B 1 111 ? -9.274 1.761 34.564 1.00 40.09 147 ASN B N 1
ATOM 16540 C CA . ASN B 1 111 ? -10.190 2.901 34.606 1.00 44.63 147 ASN B CA 1
ATOM 16541 C C . ASN B 1 111 ? -9.493 4.270 34.751 1.00 44.80 147 ASN B C 1
ATOM 16542 O O . ASN B 1 111 ? -10.164 5.300 34.807 1.00 45.81 147 ASN B O 1
ATOM 16553 N N . ILE B 1 112 ? -8.161 4.277 34.789 1.00 40.88 148 ILE B N 1
ATOM 16554 C CA . ILE B 1 112 ? -7.387 5.509 34.997 1.00 32.40 148 ILE B CA 1
ATOM 16555 C C . ILE B 1 112 ? -6.540 5.838 33.774 1.00 32.59 148 ILE B C 1
ATOM 16556 O O . ILE B 1 112 ? -5.680 5.062 33.383 1.00 32.20 148 ILE B O 1
ATOM 16572 N N . GLU B 1 113 ? -6.795 6.992 33.175 1.00 33.67 149 GLU B N 1
ATOM 16573 C CA . GLU B 1 113 ? -6.057 7.433 31.993 1.00 35.33 149 GLU B CA 1
ATOM 16574 C C . GLU B 1 113 ? -4.657 7.931 32.352 1.00 32.89 149 GLU B C 1
ATOM 16575 O O . GLU B 1 113 ? -3.672 7.584 31.696 1.00 32.58 149 GLU B O 1
ATOM 16587 N N . LYS B 1 114 ? -4.595 8.743 33.403 1.00 28.65 150 LYS B N 1
ATOM 16588 C CA . LYS B 1 114 ? -3.370 9.420 33.823 1.00 29.02 150 LYS B CA 1
ATOM 16589 C C . LYS B 1 114 ? -3.325 9.528 35.337 1.00 28.28 150 LYS B C 1
ATOM 16590 O O . LYS B 1 114 ? -4.343 9.833 35.963 1.00 28.60 150 LYS B O 1
ATOM 16609 N N . ALA B 1 115 ? -2.156 9.290 35.927 1.00 25.77 151 ALA B N 1
ATOM 16610 C CA . ALA B 1 115 ? -1.968 9.563 37.351 1.00 24.77 151 ALA B CA 1
ATOM 16611 C C . ALA B 1 115 ? -0.637 10.223 37.639 1.00 23.76 151 ALA B C 1
ATOM 16612 O O . ALA B 1 115 ? 0.388 9.898 37.045 1.00 24.15 151 ALA B O 1
ATOM 16619 N N . LEU B 1 116 ? -0.669 11.170 38.559 1.00 22.83 152 LEU B N 1
ATOM 16620 C CA . LEU B 1 116 ? 0.541 11.638 39.193 1.00 21.93 152 LEU B CA 1
ATOM 16621 C C . LEU B 1 116 ? 0.824 10.656 40.319 1.00 21.93 152 LEU B C 1
ATOM 16622 O O . LEU B 1 116 ? -0.019 10.460 41.186 1.00 23.93 152 LEU B O 1
ATOM 16638 N N . VAL B 1 117 ? 1.997 10.036 40.304 1.00 24.66 153 VAL B N 1
ATOM 16639 C CA . VAL B 1 117 ? 2.409 9.143 41.388 1.00 23.29 153 VAL B CA 1
ATOM 16640 C C . VAL B 1 117 ? 3.345 9.907 42.339 1.00 22.41 153 VAL B C 1
ATOM 16641 O O . VAL B 1 117 ? 4.314 10.527 41.903 1.00 21.35 153 VAL B O 1
ATOM 16654 N N . ILE B 1 118 ? 3.013 9.877 43.629 1.00 19.15 154 ILE B N 1
ATOM 16655 C CA . ILE B 1 118 ? 3.869 10.384 44.693 1.00 17.98 154 ILE B CA 1
ATOM 16656 C C . ILE B 1 118 ? 4.328 9.199 45.518 1.00 17.86 154 ILE B C 1
ATOM 16657 O O . ILE B 1 118 ? 3.569 8.647 46.300 1.00 17.66 154 ILE B O 1
ATOM 16673 N N . ALA B 1 119 ? 5.575 8.800 45.302 1.00 17.72 155 ALA B N 1
ATOM 16674 C CA . ALA B 1 119 ? 6.143 7.639 45.969 1.00 17.75 155 ALA B CA 1
ATOM 16675 C C . ALA B 1 119 ? 7.262 8.047 46.914 1.00 19.24 155 ALA B C 1
ATOM 16676 O O . ALA B 1 119 ? 8.176 8.770 46.523 1.00 18.34 155 ALA B O 1
ATOM 16683 N N . GLY B 1 120 ? 7.204 7.563 48.151 1.00 18.06 156 GLY B N 1
ATOM 16684 C CA . GLY B 1 120 ? 8.232 7.873 49.132 1.00 18.20 156 GLY B CA 1
ATOM 16685 C C . GLY B 1 120 ? 9.012 6.647 49.593 1.00 20.48 156 GLY B C 1
ATOM 16686 O O . GLY B 1 120 ? 8.471 5.551 49.677 1.00 22.89 156 GLY B O 1
ATOM 16690 N N . SER B 1 121 ? 10.286 6.840 49.921 1.00 17.46 157 SER B N 1
ATOM 16691 C CA . SER B 1 121 ? 11.133 5.756 50.420 1.00 18.53 157 SER B CA 1
ATOM 16692 C C . SER B 1 121 ? 10.686 5.278 51.803 1.00 20.31 157 SER B C 1
ATOM 16693 O O . SER B 1 121 ? 10.897 4.126 52.190 1.00 21.41 157 SER B O 1
ATOM 16701 N N . ASP B 1 122 ? 10.074 6.182 52.554 1.00 16.68 158 ASP B N 1
ATOM 16702 C CA . ASP B 1 122 ? 9.634 5.903 53.907 1.00 17.48 158 ASP B CA 1
ATOM 16703 C C . ASP B 1 122 ? 8.466 6.834 54.169 1.00 17.91 158 ASP B C 1
ATOM 16704 O O . ASP B 1 122 ? 8.042 7.535 53.257 1.00 16.41 158 ASP B O 1
ATOM 16730 N N . ARG B 1 124 ? 8.007 9.727 55.936 1.00 16.34 160 ARG B N 1
ATOM 16731 C CA . ARG B 1 124 ? 8.213 11.165 55.779 1.00 16.16 160 ARG B CA 1
ATOM 16732 C C . ARG B 1 124 ? 8.530 11.553 54.329 1.00 14.73 160 ARG B C 1
ATOM 16733 O O . ARG B 1 124 ? 8.121 12.617 53.867 1.00 15.77 160 ARG B O 1
ATOM 16754 N N . GLY B 1 125 ? 9.259 10.699 53.615 1.00 14.77 161 GLY B N 1
ATOM 16755 C CA . GLY B 1 125 ? 9.522 10.916 52.206 1.00 16.66 161 GLY B CA 1
ATOM 16756 C C . GLY B 1 125 ? 8.224 11.157 51.430 1.00 15.23 161 GLY B C 1
ATOM 16757 O O . GLY B 1 125 ? 8.112 12.125 50.683 1.00 16.04 161 GLY B O 1
ATOM 16761 N N . ALA B 1 126 ? 7.240 10.293 51.641 1.00 15.25 162 ALA B N 1
ATOM 16762 C CA . ALA B 1 126 ? 5.954 10.394 50.959 1.00 17.46 162 ALA B CA 1
ATOM 16763 C C . ALA B 1 126 ? 5.210 11.648 51.406 1.00 17.35 162 ALA B C 1
ATOM 16764 O O . ALA B 1 126 ? 4.605 12.332 50.589 1.00 15.25 162 ALA B O 1
ATOM 16771 N N . ILE B 1 127 ? 5.260 11.943 52.706 1.00 16.23 163 ILE B N 1
ATOM 16772 C CA . ILE B 1 127 ? 4.644 13.150 53.242 1.00 15.02 163 ILE B CA 1
ATOM 16773 C C . ILE B 1 127 ? 5.223 14.407 52.595 1.00 15.50 163 ILE B C 1
ATOM 16774 O O . ILE B 1 127 ? 4.486 15.335 52.225 1.00 14.02 163 ILE B O 1
ATOM 16790 N N . PHE B 1 128 ? 6.538 14.447 52.452 1.00 13.28 164 PHE B N 1
ATOM 16791 C CA . PHE B 1 128 ? 7.191 15.612 51.871 1.00 14.48 164 PHE B CA 1
ATOM 16792 C C . PHE B 1 128 ? 6.779 15.782 50.399 1.00 16.91 164 PHE B C 1
ATOM 16793 O O . PHE B 1 128 ? 6.593 16.899 49.930 1.00 18.29 164 PHE B O 1
ATOM 16810 N N . GLY B 1 129 ? 6.551 14.679 49.698 1.00 15.70 165 GLY B N 1
ATOM 16811 C CA . GLY B 1 129 ? 6.124 14.771 48.318 1.00 15.30 165 GLY B CA 1
ATOM 16812 C C . GLY B 1 129 ? 4.716 15.324 48.225 1.00 15.58 165 GLY B C 1
ATOM 16813 O O . GLY B 1 129 ? 4.399 16.123 47.340 1.00 17.28 165 GLY B O 1
ATOM 16817 N N . VAL B 1 130 ? 3.859 14.887 49.139 1.00 15.50 166 VAL B N 1
ATOM 16818 C CA . VAL B 1 130 ? 2.502 15.421 49.230 1.00 17.52 166 VAL B CA 1
ATOM 16819 C C . VAL B 1 130 ? 2.497 16.933 49.483 1.00 18.23 166 VAL B C 1
ATOM 16820 O O . VAL B 1 130 ? 1.796 17.684 48.797 1.00 17.05 166 VAL B O 1
ATOM 16833 N N . TYR B 1 131 ? 3.289 17.390 50.443 1.00 15.04 167 TYR B N 1
ATOM 16834 C CA . TYR B 1 131 ? 3.282 18.811 50.769 1.00 17.12 167 TYR B CA 1
ATOM 16835 C C . TYR B 1 131 ? 4.040 19.627 49.717 1.00 16.14 167 TYR B C 1
ATOM 16836 O O . TYR B 1 131 ? 3.858 20.846 49.619 1.00 18.54 167 TYR B O 1
ATOM 16854 N N . ASP B 1 132 ? 4.871 18.962 48.916 1.00 14.56 168 ASP B N 1
ATOM 16855 C CA . ASP B 1 132 ? 5.492 19.608 47.747 1.00 16.67 168 ASP B CA 1
ATOM 16856 C C . ASP B 1 132 ? 4.358 20.014 46.801 1.00 17.76 168 ASP B C 1
ATOM 16857 O O . ASP B 1 132 ? 4.278 21.175 46.331 1.00 17.23 168 ASP B O 1
ATOM 16866 N N . LEU B 1 133 ? 3.470 19.062 46.533 1.00 19.08 169 LEU B N 1
ATOM 16867 C CA . LEU B 1 133 ? 2.312 19.311 45.661 1.00 19.19 169 LEU B CA 1
ATOM 16868 C C . LEU B 1 133 ? 1.370 20.394 46.232 1.00 19.26 169 LEU B C 1
ATOM 16869 O O . LEU B 1 133 ? 0.902 21.270 45.488 1.00 20.80 169 LEU B O 1
ATOM 16885 N N . SER B 1 134 ? 1.073 20.318 47.534 1.00 18.47 170 SER B N 1
ATOM 16886 C CA . SER B 1 134 ? 0.250 21.321 48.229 1.00 20.43 170 SER B CA 1
ATOM 16887 C C . SER B 1 134 ? 0.749 22.732 47.984 1.00 18.70 170 SER B C 1
ATOM 16888 O O . SER B 1 134 ? -0.021 23.637 47.703 1.00 17.81 170 SER B O 1
ATOM 16896 N N . GLN B 1 135 ? 2.048 22.921 48.123 1.00 19.03 171 GLN B N 1
ATOM 16897 C CA . GLN B 1 135 ? 2.632 24.234 47.913 1.00 18.88 171 GLN B CA 1
ATOM 16898 C C . GLN B 1 135 ? 2.563 24.618 46.438 1.00 18.66 171 GLN B C 1
ATOM 16899 O O . GLN B 1 135 ? 2.235 25.759 46.090 1.00 18.87 171 GLN B O 1
ATOM 16913 N N . GLN B 1 136 ? 2.852 23.677 45.549 1.00 18.20 172 GLN B N 1
ATOM 16914 C CA . GLN B 1 136 ? 2.832 24.012 44.131 1.00 22.34 172 GLN B CA 1
ATOM 16915 C C . GLN B 1 136 ? 1.434 24.362 43.593 1.00 21.73 172 GLN B C 1
ATOM 16916 O O . GLN B 1 136 ? 1.343 25.110 42.606 1.00 20.64 172 GLN B O 1
ATOM 16930 N N . ILE B 1 137 ? 0.355 23.839 44.182 1.00 18.63 173 ILE B N 1
ATOM 16931 C CA . ILE B 1 137 ? -0.978 24.234 43.722 1.00 21.49 173 ILE B CA 1
ATOM 16932 C C . ILE B 1 137 ? -1.420 25.558 44.380 1.00 23.68 173 ILE B C 1
ATOM 16933 O O . ILE B 1 137 ? -2.418 26.159 43.977 1.00 22.79 173 ILE B O 1
ATOM 16949 N N . GLY B 1 138 ? -0.670 25.998 45.382 1.00 21.87 174 GLY B N 1
ATOM 16950 C CA . GLY B 1 138 ? -0.777 27.358 45.888 1.00 22.52 174 GLY B CA 1
ATOM 16951 C C . GLY B 1 138 ? -0.934 27.517 47.387 1.00 21.14 174 GLY B C 1
ATOM 16952 O O . GLY B 1 138 ? -1.197 28.624 47.845 1.00 21.12 174 GLY B O 1
ATOM 16956 N N . VAL B 1 139 ? -0.754 26.455 48.163 1.00 21.43 175 VAL B N 1
ATOM 16957 C CA . VAL B 1 139 ? -0.900 26.568 49.622 1.00 20.44 175 VAL B CA 1
ATOM 16958 C C . VAL B 1 139 ? 0.460 26.755 50.279 1.00 18.27 175 VAL B C 1
ATOM 16959 O O . VAL B 1 139 ? 1.242 25.808 50.408 1.00 18.37 175 VAL B O 1
ATOM 16972 N N . SER B 1 140 ? 0.745 27.988 50.682 1.00 16.39 176 SER B N 1
ATOM 16973 C CA . SER B 1 140 ? 1.973 28.281 51.398 1.00 15.03 176 SER B CA 1
ATOM 16974 C C . SER B 1 140 ? 2.061 27.476 52.697 1.00 14.10 176 SER B C 1
ATOM 16975 O O . SER B 1 140 ? 1.041 27.263 53.357 1.00 15.70 176 SER B O 1
ATOM 16983 N N . PRO B 1 141 ? 3.277 27.060 53.099 1.00 13.73 177 PRO B N 1
ATOM 16984 C CA . PRO B 1 141 ? 3.429 26.527 54.462 1.00 14.63 177 PRO B CA 1
ATOM 16985 C C . PRO B 1 141 ? 2.863 27.468 55.516 1.00 16.01 177 PRO B C 1
ATOM 16986 O O . PRO B 1 141 ? 2.462 27.007 56.588 1.00 15.14 177 PRO B O 1
ATOM 16997 N N . TRP B 1 142 ? 2.763 28.752 55.175 1.00 15.36 178 TRP B N 1
ATOM 16998 C CA . TRP B 1 142 ? 2.356 29.784 56.137 1.00 16.74 178 TRP B CA 1
ATOM 16999 C C . TRP B 1 142 ? 0.911 30.266 55.944 1.00 17.77 178 TRP B C 1
ATOM 17000 O O . TRP B 1 142 ? 0.558 31.352 56.406 1.00 15.91 178 TRP B O 1
ATOM 17021 N N . TYR B 1 143 ? 0.080 29.467 55.267 1.00 17.27 179 TYR B N 1
ATOM 17022 C CA . TYR B 1 143 ? -1.316 29.844 54.987 1.00 14.36 179 TYR B CA 1
ATOM 17023 C C . TYR B 1 143 ? -2.080 30.152 56.297 1.00 14.17 179 TYR B C 1
ATOM 17024 O O . TYR B 1 143 ? -2.953 31.019 56.334 1.00 16.30 179 TYR B O 1
ATOM 17042 N N . TRP B 1 144 ? -1.755 29.442 57.365 1.00 14.92 180 TRP B N 1
ATOM 17043 C CA . TRP B 1 144 ? -2.352 29.729 58.681 1.00 16.38 180 TRP B CA 1
ATOM 17044 C C . TRP B 1 144 ? -1.414 30.482 59.616 1.00 15.70 180 TRP B C 1
ATOM 17045 O O . TRP B 1 144 ? -1.842 31.420 60.296 1.00 15.78 180 TRP B O 1
ATOM 17066 N N . TRP B 1 145 ? -0.148 30.069 59.662 1.00 14.19 181 TRP B N 1
ATOM 17067 C CA . TRP B 1 145 ? 0.812 30.629 60.607 1.00 15.30 181 TRP B CA 1
ATOM 17068 C C . TRP B 1 145 ? 1.207 32.087 60.314 1.00 16.33 181 TRP B C 1
ATOM 17069 O O . TRP B 1 145 ? 1.720 32.774 61.204 1.00 16.43 181 TRP B O 1
ATOM 17090 N N . ALA B 1 146 ? 0.981 32.549 59.090 1.00 13.48 182 ALA B N 1
ATOM 17091 C CA . ALA B 1 146 ? 1.089 33.981 58.800 1.00 16.98 182 ALA B CA 1
ATOM 17092 C C . ALA B 1 146 ? 0.000 34.498 57.858 1.00 17.95 182 ALA B C 1
ATOM 17093 O O . ALA B 1 146 ? 0.196 35.486 57.150 1.00 16.17 182 ALA B O 1
ATOM 17100 N N . ASP B 1 147 ? -1.168 33.849 57.866 1.00 14.77 183 ASP B N 1
ATOM 17101 C CA . ASP B 1 147 ? -2.317 34.317 57.102 1.00 15.42 183 ASP B CA 1
ATOM 17102 C C . ASP B 1 147 ? -2.075 34.566 55.615 1.00 15.42 183 ASP B C 1
ATOM 17103 O O . ASP B 1 147 ? -2.704 35.448 55.006 1.00 16.09 183 ASP B O 1
ATOM 17112 N N . VAL B 1 148 ? -1.175 33.804 55.012 1.00 15.31 184 VAL B N 1
ATOM 17113 C CA . VAL B 1 148 ? -0.904 33.985 53.585 1.00 20.23 184 VAL B CA 1
ATOM 17114 C C . VAL B 1 148 ? -2.075 33.413 52.760 1.00 18.91 184 VAL B C 1
ATOM 17115 O O . VAL B 1 148 ? -2.383 32.230 52.869 1.00 16.05 184 VAL B O 1
ATOM 17128 N N . PRO B 1 149 ? -2.731 34.254 51.941 1.00 18.44 185 PRO B N 1
ATOM 17129 C CA . PRO B 1 149 ? -3.918 33.771 51.226 1.00 20.44 185 PRO B CA 1
ATOM 17130 C C . PRO B 1 149 ? -3.589 32.731 50.152 1.00 19.37 185 PRO B C 1
ATOM 17131 O O . PRO B 1 149 ? -2.496 32.733 49.581 1.00 17.05 185 PRO B O 1
ATOM 17142 N N . VAL B 1 150 ? -4.541 31.840 49.904 1.00 22.55 186 VAL B N 1
ATOM 17143 C CA . VAL B 1 150 ? -4.408 30.813 48.875 1.00 23.27 186 VAL B CA 1
ATOM 17144 C C . VAL B 1 150 ? -5.092 31.348 47.618 1.00 23.79 186 VAL B C 1
ATOM 17145 O O . VAL B 1 150 ? -6.296 31.613 47.641 1.00 22.95 186 VAL B O 1
ATOM 17158 N N . GLN B 1 151 ? -4.328 31.546 46.549 1.00 22.88 187 GLN B N 1
ATOM 17159 C CA . GLN B 1 151 ? -4.878 32.123 45.323 1.00 26.61 187 GLN B CA 1
ATOM 17160 C C . GLN B 1 151 ? -5.791 31.089 44.670 1.00 28.31 187 GLN B C 1
ATOM 17161 O O . GLN B 1 151 ? -5.414 29.915 44.564 1.00 25.97 187 GLN B O 1
ATOM 17175 N N . PRO B 1 152 ? -7.003 31.510 44.258 1.00 29.14 188 PRO B N 1
ATOM 17176 C CA . PRO B 1 152 ? -7.923 30.544 43.652 1.00 28.69 188 PRO B CA 1
ATOM 17177 C C . PRO B 1 152 ? -7.455 30.107 42.272 1.00 27.39 188 PRO B C 1
ATOM 17178 O O . PRO B 1 152 ? -6.879 30.914 41.534 1.00 27.14 188 PRO B O 1
ATOM 17189 N N . GLN B 1 153 ? -7.689 28.839 41.939 1.00 26.12 189 GLN B N 1
ATOM 17190 C CA . GLN B 1 153 ? -7.497 28.350 40.572 1.00 30.68 189 GLN B CA 1
ATOM 17191 C C . GLN B 1 153 ? -8.661 27.419 40.235 1.00 33.78 189 GLN B C 1
ATOM 17192 O O . GLN B 1 153 ? -9.059 26.598 41.061 1.00 31.94 189 GLN B O 1
ATOM 17206 N N . SER B 1 154 ? -9.226 27.548 39.041 1.00 35.34 190 SER B N 1
ATOM 17207 C CA . SER B 1 154 ? -10.228 26.578 38.593 1.00 39.66 190 SER B CA 1
ATOM 17208 C C . SER B 1 154 ? -9.582 25.422 37.807 1.00 34.11 190 SER B C 1
ATOM 17209 O O . SER B 1 154 ? -10.183 24.357 37.641 1.00 31.14 190 SER B O 1
ATOM 17217 N N . LYS B 1 155 ? -8.348 25.634 37.360 1.00 28.80 191 LYS B N 1
ATOM 17218 C CA . LYS B 1 155 ? -7.614 24.657 36.564 1.00 29.59 191 LYS B CA 1
ATOM 17219 C C . LYS B 1 155 ? -6.235 24.378 37.170 1.00 29.65 191 LYS B C 1
ATOM 17220 O O . LYS B 1 155 ? -5.482 25.305 37.462 1.00 30.54 191 LYS B O 1
ATOM 17239 N N . LEU B 1 156 ? -5.924 23.099 37.353 1.00 29.99 192 LEU B N 1
ATOM 17240 C CA . LEU B 1 156 ? -4.632 22.649 37.857 1.00 30.00 192 LEU B CA 1
ATOM 17241 C C . LEU B 1 156 ? -4.194 21.425 37.049 1.00 29.44 192 LEU B C 1
ATOM 17242 O O . LEU B 1 156 ? -4.869 20.407 37.104 1.00 26.96 192 LEU B O 1
ATOM 17258 N N . TYR B 1 157 ? -3.086 21.525 36.311 1.00 28.30 193 TYR B N 1
ATOM 17259 C CA . TYR B 1 157 ? -2.570 20.412 35.497 1.00 25.98 193 TYR B CA 1
ATOM 17260 C C . TYR B 1 157 ? -1.109 20.107 35.812 1.00 25.99 193 TYR B C 1
ATOM 17261 O O . TYR B 1 157 ? -0.300 21.025 35.984 1.00 26.34 193 TYR B O 1
ATOM 17279 N N . VAL B 1 158 ? -0.779 18.818 35.882 1.00 27.87 194 VAL B N 1
ATOM 17280 C CA . VAL B 1 158 ? 0.598 18.373 36.124 1.00 27.51 194 VAL B CA 1
ATOM 17281 C C . VAL B 1 158 ? 1.260 18.057 34.804 1.00 29.12 194 VAL B C 1
ATOM 17282 O O . VAL B 1 158 ? 0.733 17.267 34.029 1.00 30.25 194 VAL B O 1
ATOM 17295 N N . ARG B 1 159 ? 2.419 18.654 34.549 1.00 28.25 195 ARG B N 1
ATOM 17296 C CA . ARG B 1 159 ? 3.128 18.404 33.290 1.00 30.37 195 ARG B CA 1
ATOM 17297 C C . ARG B 1 159 ? 3.423 16.919 33.090 1.00 27.54 195 ARG B C 1
ATOM 17298 O O . ARG B 1 159 ? 3.907 16.229 34.008 1.00 27.98 195 ARG B O 1
ATOM 17319 N N . GLY B 1 160 ? 3.153 16.439 31.875 1.00 28.57 196 GLY B N 1
ATOM 17320 C CA . GLY B 1 160 ? 3.332 15.039 31.531 1.00 29.77 196 GLY B CA 1
ATOM 17321 C C . GLY B 1 160 ? 4.752 14.522 31.704 1.00 33.07 196 GLY B C 1
ATOM 17322 O O . GLY B 1 160 ? 4.942 13.337 31.976 1.00 31.43 196 GLY B O 1
ATOM 17326 N N . ASP B 1 161 ? 5.740 15.407 31.560 1.00 32.28 197 ASP B N 1
ATOM 17327 C CA . ASP B 1 161 ? 7.146 15.016 31.627 1.00 32.24 197 ASP B CA 1
ATOM 17328 C C . ASP B 1 161 ? 7.744 15.224 33.031 1.00 29.98 197 ASP B C 1
ATOM 17329 O O . ASP B 1 161 ? 8.955 15.100 33.230 1.00 30.27 197 ASP B O 1
ATOM 17338 N N . THR B 1 162 ? 6.884 15.502 34.008 1.00 28.50 198 THR B N 1
ATOM 17339 C CA . THR B 1 162 ? 7.323 15.678 35.387 1.00 25.13 198 THR B CA 1
ATOM 17340 C C . THR B 1 162 ? 8.054 14.437 35.889 1.00 26.75 198 THR B C 1
ATOM 17341 O O . THR B 1 162 ? 7.533 13.314 35.871 1.00 24.52 198 THR B O 1
ATOM 17352 N N . HIS B 1 163 ? 9.266 14.664 36.363 1.00 25.39 199 HIS B N 1
ATOM 17353 C CA . HIS B 1 163 ? 10.098 13.606 36.898 1.00 24.35 199 HIS B CA 1
ATOM 17354 C C . HIS B 1 163 ? 11.029 14.168 37.953 1.00 27.81 199 HIS B C 1
ATOM 17355 O O . HIS B 1 163 ? 12.128 14.633 37.645 1.00 30.99 199 HIS B O 1
ATOM 17369 N N . ILE B 1 164 ? 10.573 14.131 39.196 1.00 25.94 200 ILE B N 1
ATOM 17370 C CA . ILE B 1 164 ? 11.275 14.769 40.290 1.00 21.86 200 ILE B CA 1
ATOM 17371 C C . ILE B 1 164 ? 11.658 13.716 41.302 1.00 24.27 200 ILE B C 1
ATOM 17372 O O . ILE B 1 164 ? 10.838 12.901 41.694 1.00 24.32 200 ILE B O 1
ATOM 17388 N N . VAL B 1 165 ? 12.936 13.705 41.658 1.00 21.78 201 VAL B N 1
ATOM 17389 C CA . VAL B 1 165 ? 13.458 12.815 42.668 1.00 20.15 201 VAL B CA 1
ATOM 17390 C C . VAL B 1 165 ? 14.203 13.683 43.680 1.00 21.72 201 VAL B C 1
ATOM 17391 O O . VAL B 1 165 ? 15.198 14.336 43.353 1.00 19.70 201 VAL B O 1
ATOM 17404 N N . GLU B 1 166 ? 13.696 13.708 44.901 1.00 18.11 202 GLU B N 1
ATOM 17405 C CA . GLU B 1 166 ? 14.233 14.581 45.931 1.00 17.40 202 GLU B CA 1
ATOM 17406 C C . GLU B 1 166 ? 14.510 13.808 47.207 1.00 20.27 202 GLU B C 1
ATOM 17407 O O . GLU B 1 166 ? 13.791 12.852 47.522 1.00 19.62 202 GLU B O 1
ATOM 17419 N N . GLN B 1 167 ? 15.555 14.223 47.927 1.00 19.13 203 GLN B N 1
ATOM 17420 C CA . GLN B 1 167 ? 15.832 13.752 49.283 1.00 18.60 203 GLN B CA 1
ATOM 17421 C C . GLN B 1 167 ? 16.749 14.725 50.036 1.00 18.32 203 GLN B C 1
ATOM 17422 O O . GLN B 1 167 ? 17.503 15.481 49.426 1.00 18.28 203 GLN B O 1
ATOM 17436 N N . PRO B 1 168 ? 16.687 14.706 51.371 1.00 14.23 204 PRO B N 1
ATOM 17437 C CA . PRO B 1 168 ? 17.446 15.736 52.088 1.00 15.34 204 PRO B CA 1
ATOM 17438 C C . PRO B 1 168 ? 18.932 15.420 52.234 1.00 16.84 204 PRO B C 1
ATOM 17439 O O . PRO B 1 168 ? 19.309 14.270 52.325 1.00 18.25 204 PRO B O 1
ATOM 17450 N N . LYS B 1 169 ? 19.746 16.465 52.291 1.00 15.91 205 LYS B N 1
ATOM 17451 C CA . LYS B 1 169 ? 21.174 16.347 52.562 1.00 17.13 205 LYS B CA 1
ATOM 17452 C C . LYS B 1 169 ? 21.517 16.332 54.051 1.00 19.34 205 LYS B C 1
ATOM 17453 O O . LYS B 1 169 ? 22.564 15.827 54.448 1.00 20.09 205 LYS B O 1
ATOM 17472 N N . VAL B 1 170 ? 20.672 16.968 54.856 1.00 15.85 206 VAL B N 1
ATOM 17473 C CA . VAL B 1 170 ? 20.828 16.980 56.297 1.00 14.73 206 VAL B CA 1
ATOM 17474 C C . VAL B 1 170 ? 19.760 16.047 56.879 1.00 14.73 206 VAL B C 1
ATOM 17475 O O . VAL B 1 170 ? 18.585 16.181 56.524 1.00 13.67 206 VAL B O 1
ATOM 17488 N N . GLN B 1 171 ? 20.138 15.113 57.751 1.00 13.93 207 GLN B N 1
ATOM 17489 C CA . GLN B 1 171 ? 19.208 14.031 58.117 1.00 15.14 207 GLN B CA 1
ATOM 17490 C C . GLN B 1 171 ? 18.063 14.456 59.036 1.00 13.93 207 GLN B C 1
ATOM 17491 O O . GLN B 1 171 ? 16.908 14.031 58.834 1.00 13.76 207 GLN B O 1
ATOM 17505 N N . TYR B 1 172 ? 18.365 15.305 60.020 1.00 13.37 208 TYR B N 1
ATOM 17506 C CA . TYR B 1 172 ? 17.362 15.824 60.937 1.00 14.79 208 TYR B CA 1
ATOM 17507 C C . TYR B 1 172 ? 17.410 17.357 60.909 1.00 17.43 208 TYR B C 1
ATOM 17508 O O . TYR B 1 172 ? 18.469 17.965 61.008 1.00 12.36 208 TYR B O 1
ATOM 17526 N N . ARG B 1 173 ? 16.251 17.962 60.722 1.00 14.23 209 ARG B N 1
ATOM 17527 C CA . ARG B 1 173 ? 16.160 19.374 60.372 1.00 12.88 209 ARG B CA 1
ATOM 17528 C C . ARG B 1 173 ? 15.002 19.961 61.171 1.00 11.50 209 ARG B C 1
ATOM 17529 O O . ARG B 1 173 ? 13.892 19.449 61.121 1.00 11.13 209 ARG B O 1
ATOM 17550 N N . GLY B 1 174 ? 15.242 21.002 61.951 1.00 12.26 210 GLY B N 1
ATOM 17551 C CA . GLY B 1 174 ? 14.129 21.540 62.711 1.00 12.10 210 GLY B CA 1
ATOM 17552 C C . GLY B 1 174 ? 14.439 22.704 63.634 1.00 11.53 210 GLY B C 1
ATOM 17553 O O . GLY B 1 174 ? 15.404 23.444 63.423 1.00 10.47 210 GLY B O 1
ATOM 17557 N N . ILE B 1 175 ? 13.595 22.842 64.651 1.00 10.52 211 ILE B N 1
ATOM 17558 C CA . ILE B 1 175 ? 13.532 24.057 65.473 1.00 11.79 211 ILE B CA 1
ATOM 17559 C C . ILE B 1 175 ? 13.446 23.749 66.939 1.00 13.08 211 ILE B C 1
ATOM 17560 O O . ILE B 1 175 ? 13.056 22.644 67.329 1.00 10.87 211 ILE B O 1
ATOM 17576 N N . PHE B 1 176 ? 13.819 24.760 67.729 1.00 12.98 212 PHE B N 1
ATOM 17577 C CA . PHE B 1 176 ? 13.679 24.773 69.190 1.00 13.59 212 PHE B CA 1
ATOM 17578 C C . PHE B 1 176 ? 12.815 25.967 69.576 1.00 13.57 212 PHE B C 1
ATOM 17579 O O . PHE B 1 176 ? 13.198 27.114 69.346 1.00 10.63 212 PHE B O 1
ATOM 17596 N N . LEU B 1 177 ? 11.662 25.689 70.174 1.00 11.21 213 LEU B N 1
ATOM 17597 C CA . LEU B 1 177 ? 10.841 26.733 70.787 1.00 12.33 213 LEU B CA 1
ATOM 17598 C C . LEU B 1 177 ? 11.434 27.117 72.148 1.00 11.68 213 LEU B C 1
ATOM 17599 O O . LEU B 1 177 ? 11.494 26.287 73.053 1.00 12.61 213 LEU B O 1
ATOM 17615 N N . ASN B 1 178 ? 11.850 28.369 72.293 1.00 11.18 214 ASN B N 1
ATOM 17616 C CA . ASN B 1 178 ? 12.604 28.796 73.474 1.00 12.43 214 ASN B CA 1
ATOM 17617 C C . ASN B 1 178 ? 12.416 30.288 73.755 1.00 15.23 214 ASN B C 1
ATOM 17618 O O . ASN B 1 178 ? 11.851 31.013 72.929 1.00 14.72 214 ASN B O 1
ATOM 17629 N N . ASP B 1 179 ? 12.891 30.756 74.907 1.00 17.06 215 ASP B N 1
ATOM 17630 C CA . ASP B 1 179 ? 12.691 32.155 75.261 1.00 18.52 215 ASP B CA 1
ATOM 17631 C C . ASP B 1 179 ? 11.196 32.496 75.129 1.00 17.45 215 ASP B C 1
ATOM 17632 O O . ASP B 1 179 ? 10.860 33.591 74.734 1.00 16.19 215 ASP B O 1
ATOM 17641 N N . GLU B 1 180 ? 10.325 31.552 75.475 1.00 17.37 216 GLU B N 1
ATOM 17642 C CA . GLU B 1 180 ? 8.940 31.578 74.983 1.00 16.31 216 GLU B CA 1
ATOM 17643 C C . GLU B 1 180 ? 7.971 32.470 75.765 1.00 19.17 216 GLU B C 1
ATOM 17644 O O . GLU B 1 180 ? 6.876 32.723 75.303 1.00 15.85 216 GLU B O 1
ATOM 17656 N N . ALA B 1 181 ? 8.362 32.913 76.954 1.00 18.09 217 ALA B N 1
ATOM 17657 C CA . ALA B 1 181 ? 7.545 33.849 77.732 1.00 23.07 217 ALA B CA 1
ATOM 17658 C C . ALA B 1 181 ? 8.094 35.266 77.544 1.00 21.16 217 ALA B C 1
ATOM 17659 O O . ALA B 1 181 ? 9.303 35.436 77.491 1.00 19.79 217 ALA B O 1
ATOM 17666 N N . PRO B 1 182 ? 7.218 36.288 77.484 1.00 20.66 218 PRO B N 1
ATOM 17667 C CA . PRO B 1 182 ? 5.757 36.232 77.637 1.00 20.30 218 PRO B CA 1
ATOM 17668 C C . PRO B 1 182 ? 5.001 35.884 76.347 1.00 18.94 218 PRO B C 1
ATOM 17669 O O . PRO B 1 182 ? 3.844 35.474 76.407 1.00 19.86 218 PRO B O 1
ATOM 17680 N N . ALA B 1 183 ? 5.650 36.020 75.197 1.00 17.41 219 ALA B N 1
ATOM 17681 C CA . ALA B 1 183 ? 4.901 36.152 73.949 1.00 17.20 219 ALA B CA 1
ATOM 17682 C C . ALA B 1 183 ? 4.224 34.848 73.513 1.00 14.99 219 ALA B C 1
ATOM 17683 O O . ALA B 1 183 ? 2.996 34.737 73.536 1.00 14.57 219 ALA B O 1
ATOM 17690 N N . LEU B 1 184 ? 5.007 33.863 73.108 1.00 14.21 220 LEU B N 1
ATOM 17691 C CA . LEU B 1 184 ? 4.400 32.604 72.669 1.00 14.31 220 LEU B CA 1
ATOM 17692 C C . LEU B 1 184 ? 3.550 32.020 73.789 1.00 14.09 220 LEU B C 1
ATOM 17693 O O . LEU B 1 184 ? 2.415 31.557 73.561 1.00 13.07 220 LEU B O 1
ATOM 17709 N N . THR B 1 185 ? 4.071 32.069 75.012 1.00 13.94 221 THR B N 1
ATOM 17710 C CA . THR B 1 185 ? 3.379 31.446 76.141 1.00 13.97 221 THR B CA 1
ATOM 17711 C C . THR B 1 185 ? 2.000 32.082 76.412 1.00 14.35 221 THR B C 1
ATOM 17712 O O . THR B 1 185 ? 1.032 31.367 76.621 1.00 12.99 221 THR B O 1
ATOM 17723 N N . ASN B 1 186 ? 1.883 33.402 76.390 1.00 14.60 222 ASN B N 1
ATOM 17724 C CA . ASN B 1 186 ? 0.567 33.999 76.646 1.00 15.58 222 ASN B CA 1
ATOM 17725 C C . ASN B 1 186 ? -0.395 33.759 75.470 1.00 15.31 222 ASN B C 1
ATOM 17726 O O . ASN B 1 186 ? -1.594 33.614 75.676 1.00 16.06 222 ASN B O 1
ATOM 17737 N N . TRP B 1 187 ? 0.125 33.669 74.251 1.00 16.21 223 TRP B N 1
ATOM 17738 C CA . TRP B 1 187 ? -0.710 33.331 73.104 1.00 16.60 223 TRP B CA 1
ATOM 17739 C C . TRP B 1 187 ? -1.187 31.883 73.191 1.00 14.29 223 TRP B C 1
ATOM 17740 O O . TRP B 1 187 ? -2.352 31.574 72.942 1.00 13.51 223 TRP B O 1
ATOM 17761 N N . VAL B 1 188 ? -0.284 30.981 73.539 1.00 12.77 224 VAL B N 1
ATOM 17762 C CA . VAL B 1 188 ? -0.649 29.570 73.632 1.00 13.24 224 VAL B CA 1
ATOM 17763 C C . VAL B 1 188 ? -1.712 29.371 74.722 1.00 12.99 224 VAL B C 1
ATOM 17764 O O . VAL B 1 188 ? -2.675 28.613 74.537 1.00 14.99 224 VAL B O 1
ATOM 17777 N N . HIS B 1 189 ? -1.547 30.045 75.851 1.00 14.21 225 HIS B N 1
ATOM 17778 C CA . HIS B 1 189 ? -2.483 29.868 76.953 1.00 15.98 225 HIS B CA 1
ATOM 17779 C C . HIS B 1 189 ? -3.846 30.445 76.587 1.00 17.66 225 HIS B C 1
ATOM 17780 O O . HIS B 1 189 ? -4.875 29.862 76.910 1.00 20.22 225 HIS B O 1
ATOM 17794 N N . ALA B 1 190 ? -3.850 31.556 75.859 1.00 19.40 226 ALA B N 1
ATOM 17795 C CA . ALA B 1 190 ? -5.099 32.170 75.406 1.00 20.05 226 ALA B CA 1
ATOM 17796 C C . ALA B 1 190 ? -5.826 31.307 74.380 1.00 19.21 226 ALA B C 1
ATOM 17797 O O . ALA B 1 190 ? -7.047 31.259 74.385 1.00 18.42 226 ALA B O 1
ATOM 17804 N N . ASN B 1 191 ? -5.092 30.628 73.497 1.00 17.41 227 ASN B N 1
ATOM 17805 C CA . ASN B 1 191 ? -5.713 29.878 72.417 1.00 19.55 227 ASN B CA 1
ATOM 17806 C C . ASN B 1 191 ? -5.963 28.397 72.719 1.00 19.31 227 ASN B C 1
ATOM 17807 O O . ASN B 1 191 ? -6.939 27.835 72.246 1.00 18.96 227 ASN B O 1
ATOM 17818 N N . TYR B 1 192 ? -5.085 27.787 73.508 1.00 14.91 228 TYR B N 1
ATOM 17819 C CA . TYR B 1 192 ? -5.078 26.336 73.689 1.00 17.36 228 TYR B CA 1
ATOM 17820 C C . TYR B 1 192 ? -5.150 25.907 75.145 1.00 17.25 228 TYR B C 1
ATOM 17821 O O . TYR B 1 192 ? -5.386 24.743 75.433 1.00 16.14 228 TYR B O 1
ATOM 17839 N N . GLY B 1 193 ? -4.930 26.843 76.059 1.00 18.32 229 GLY B N 1
ATOM 17840 C CA . GLY B 1 193 ? -4.960 26.539 77.476 1.00 18.92 229 GLY B CA 1
ATOM 17841 C C . GLY B 1 193 ? -3.551 26.288 78.001 1.00 23.17 229 GLY B C 1
ATOM 17842 O O . GLY B 1 193 ? -3.184 26.778 79.065 1.00 27.85 229 GLY B O 1
ATOM 17846 N N . ASN B 1 194 ? -2.763 25.524 77.244 1.00 20.02 230 ASN B N 1
ATOM 17847 C CA . ASN B 1 194 ? -1.372 25.250 77.593 1.00 19.74 230 ASN B CA 1
ATOM 17848 C C . ASN B 1 194 ? -0.662 24.637 76.399 1.00 16.85 230 ASN B C 1
ATOM 17849 O O . ASN B 1 194 ? -1.248 24.500 75.324 1.00 16.79 230 ASN B O 1
ATOM 17860 N N . TYR B 1 195 ? 0.598 24.276 76.593 1.00 13.37 231 TYR B N 1
ATOM 17861 C CA . TYR B 1 195 ? 1.409 23.665 75.541 1.00 13.70 231 TYR B CA 1
ATOM 17862 C C . TYR B 1 195 ? 1.020 22.173 75.396 1.00 14.95 231 TYR B C 1
ATOM 17863 O O . TYR B 1 195 ? 1.818 21.261 75.657 1.00 14.97 231 TYR B O 1
ATOM 17881 N N . ASN B 1 196 ? -0.224 21.962 74.975 1.00 14.34 232 ASN B N 1
ATOM 17882 C CA . ASN B 1 196 ? -0.823 20.639 74.816 1.00 15.30 232 ASN B CA 1
ATOM 17883 C C . ASN B 1 196 ? -0.866 20.258 73.354 1.00 15.97 232 ASN B C 1
ATOM 17884 O O . ASN B 1 196 ? -0.293 20.976 72.512 1.00 12.62 232 ASN B O 1
ATOM 17895 N N . SER B 1 197 ? -1.501 19.125 73.034 1.00 16.01 233 SER B N 1
ATOM 17896 C CA . SER B 1 197 ? -1.380 18.602 71.677 1.00 17.33 233 SER B CA 1
ATOM 17897 C C . SER B 1 197 ? -2.198 19.421 70.660 1.00 16.93 233 SER B C 1
ATOM 17898 O O . SER B 1 197 ? -1.916 19.347 69.462 1.00 13.72 233 SER B O 1
ATOM 17906 N N . GLN B 1 198 ? -3.188 20.200 71.107 1.00 14.71 234 GLN B N 1
ATOM 17907 C CA . GLN B 1 198 ? -3.890 21.104 70.185 1.00 18.13 234 GLN B CA 1
ATOM 17908 C C . GLN B 1 198 ? -2.950 22.210 69.690 1.00 14.93 234 GLN B C 1
ATOM 17909 O O . GLN B 1 198 ? -3.035 22.634 68.539 1.00 15.06 234 GLN B O 1
ATOM 17923 N N . PHE B 1 199 ? -2.054 22.681 70.547 1.00 13.74 235 PHE B N 1
ATOM 17924 C CA . PHE B 1 199 ? -1.007 23.590 70.075 1.00 13.24 235 PHE B CA 1
ATOM 17925 C C . PHE B 1 199 ? -0.010 22.861 69.191 1.00 13.13 235 PHE B C 1
ATOM 17926 O O . PHE B 1 199 ? 0.307 23.305 68.075 1.00 13.04 235 PHE B O 1
ATOM 17943 N N . TYR B 1 200 ? 0.506 21.740 69.677 1.00 11.42 236 TYR B N 1
ATOM 17944 C CA . TYR B 1 200 ? 1.657 21.166 69.008 1.00 11.18 236 TYR B CA 1
ATOM 17945 C C . TYR B 1 200 ? 1.314 20.600 67.645 1.00 10.71 236 TYR B C 1
ATOM 17946 O O . TYR B 1 200 ? 2.195 20.573 66.779 1.00 11.52 236 TYR B O 1
ATOM 17964 N N . THR B 1 201 ? 0.072 20.164 67.399 1.00 12.97 237 THR B N 1
ATOM 17965 C CA . THR B 1 201 ? -0.214 19.663 66.049 1.00 15.25 237 THR B CA 1
ATOM 17966 C C . THR B 1 201 ? -0.123 20.809 65.025 1.00 14.11 237 THR B C 1
ATOM 17967 O O . THR B 1 201 ? 0.202 20.557 63.864 1.00 12.62 237 THR B O 1
ATOM 17978 N N . GLN B 1 202 ? -0.370 22.060 65.439 1.00 11.36 238 GLN B N 1
ATOM 17979 C CA . GLN B 1 202 ? -0.142 23.193 64.536 1.00 14.73 238 GLN B CA 1
ATOM 17980 C C . GLN B 1 202 ? 1.347 23.339 64.208 1.00 14.56 238 GLN B C 1
ATOM 17981 O O . GLN B 1 202 ? 1.707 23.669 63.082 1.00 14.00 238 GLN B O 1
ATOM 17995 N N . VAL B 1 203 ? 2.209 23.085 65.192 1.00 12.62 239 VAL B N 1
ATOM 17996 C CA . VAL B 1 203 ? 3.648 23.127 64.966 1.00 11.56 239 VAL B CA 1
ATOM 17997 C C . VAL B 1 203 ? 4.129 21.960 64.087 1.00 13.47 239 VAL B C 1
ATOM 17998 O O . VAL B 1 203 ? 4.952 22.156 63.194 1.00 11.20 239 VAL B O 1
ATOM 18011 N N . PHE B 1 204 ? 3.619 20.760 64.343 1.00 11.42 240 PHE B N 1
ATOM 18012 C CA . PHE B 1 204 ? 4.014 19.579 63.585 1.00 13.27 240 PHE B CA 1
ATOM 18013 C C . PHE B 1 204 ? 3.681 19.789 62.100 1.00 14.40 240 PHE B C 1
ATOM 18014 O O . PHE B 1 204 ? 4.488 19.494 61.212 1.00 13.98 240 PHE B O 1
ATOM 18031 N N . GLU B 1 205 ? 2.480 20.292 61.833 1.00 13.62 241 GLU B N 1
ATOM 18032 C CA . GLU B 1 205 ? 2.034 20.478 60.458 1.00 12.19 241 GLU B CA 1
ATOM 18033 C C . GLU B 1 205 ? 2.929 21.480 59.739 1.00 12.43 241 GLU B C 1
ATOM 18034 O O . GLU B 1 205 ? 3.329 21.252 58.603 1.00 14.20 241 GLU B O 1
ATOM 18046 N N . LEU B 1 206 ? 3.250 22.587 60.403 1.00 12.50 242 LEU B N 1
ATOM 18047 C CA . LEU B 1 206 ? 4.157 23.575 59.818 1.00 12.25 242 LEU B CA 1
ATOM 18048 C C . LEU B 1 206 ? 5.501 22.966 59.431 1.00 13.02 242 LEU B C 1
ATOM 18049 O O . LEU B 1 206 ? 6.005 23.188 58.316 1.00 12.01 242 LEU B O 1
ATOM 18065 N N . LEU B 1 207 ? 6.115 22.248 60.370 1.00 11.04 243 LEU B N 1
ATOM 18066 C CA . LEU B 1 207 ? 7.401 21.629 60.104 1.00 11.52 243 LEU B CA 1
ATOM 18067 C C . LEU B 1 207 ? 7.320 20.698 58.879 1.00 11.78 243 LEU B C 1
ATOM 18068 O O . LEU B 1 207 ? 8.212 20.714 58.018 1.00 12.90 243 LEU B O 1
ATOM 18084 N N . LEU B 1 208 ? 6.286 19.855 58.802 1.00 12.61 244 LEU B N 1
ATOM 18085 C CA . LEU B 1 208 ? 6.188 18.936 57.666 1.00 11.93 244 LEU B CA 1
ATOM 18086 C C . LEU B 1 208 ? 6.020 19.683 56.331 1.00 12.07 244 LEU B C 1
ATOM 18087 O O . LEU B 1 208 ? 6.606 19.276 55.322 1.00 12.70 244 LEU B O 1
ATOM 18103 N N . ARG B 1 209 ? 5.257 20.773 56.332 1.00 12.14 245 ARG B N 1
ATOM 18104 C CA . ARG B 1 209 ? 5.059 21.583 55.136 1.00 14.09 245 ARG B CA 1
ATOM 18105 C C . ARG B 1 209 ? 6.350 22.264 54.699 1.00 15.89 245 ARG B C 1
ATOM 18106 O O . ARG B 1 209 ? 6.495 22.573 53.520 1.00 14.27 245 ARG B O 1
ATOM 18127 N N . LEU B 1 210 ? 7.266 22.490 55.640 1.00 12.46 246 LEU B N 1
ATOM 18128 C CA . LEU B 1 210 ? 8.601 23.021 55.346 1.00 14.57 246 LEU B CA 1
ATOM 18129 C C . LEU B 1 210 ? 9.649 21.905 55.118 1.00 14.21 246 LEU B C 1
ATOM 18130 O O . LEU B 1 210 ? 10.856 22.158 55.025 1.00 14.87 246 LEU B O 1
ATOM 18146 N N . LYS B 1 211 ? 9.152 20.684 54.996 1.00 13.35 247 LYS B N 1
ATOM 18147 C CA . LYS B 1 211 ? 9.963 19.480 54.817 1.00 15.67 247 LYS B CA 1
ATOM 18148 C C . LYS B 1 211 ? 10.985 19.257 55.929 1.00 16.66 247 LYS B C 1
ATOM 18149 O O . LYS B 1 211 ? 12.109 18.776 55.675 1.00 16.09 247 LYS B O 1
ATOM 18168 N N . ALA B 1 212 ? 10.591 19.597 57.154 1.00 13.78 248 ALA B N 1
ATOM 18169 C CA . ALA B 1 212 ? 11.417 19.394 58.349 1.00 13.34 248 ALA B CA 1
ATOM 18170 C C . ALA B 1 212 ? 10.869 18.231 59.157 1.00 11.97 248 ALA B C 1
ATOM 18171 O O . ALA B 1 212 ? 9.776 17.732 58.876 1.00 14.82 248 ALA B O 1
ATOM 18178 N N . ASN B 1 213 ? 11.621 17.789 60.162 1.00 11.21 249 ASN B N 1
ATOM 18179 C CA . ASN B 1 213 ? 11.238 16.585 60.869 1.00 11.35 249 ASN B CA 1
ATOM 18180 C C . ASN B 1 213 ? 11.675 16.505 62.321 1.00 10.41 249 ASN B C 1
ATOM 18181 O O . ASN B 1 213 ? 11.735 15.409 62.868 1.00 11.72 249 ASN B O 1
ATOM 18192 N N . PHE B 1 214 ? 12.016 17.636 62.930 1.00 11.96 250 PHE B N 1
ATOM 18193 C CA . PHE B 1 214 ? 12.779 17.622 64.179 1.00 11.84 250 PHE B CA 1
ATOM 18194 C C . PHE B 1 214 ? 12.360 18.757 65.089 1.00 11.64 250 PHE B C 1
ATOM 18195 O O . PHE B 1 214 ? 12.204 19.899 64.642 1.00 12.23 250 PHE B O 1
ATOM 18212 N N . LEU B 1 215 ? 12.184 18.450 66.378 1.00 11.19 251 LEU B N 1
ATOM 18213 C CA . LEU B 1 215 ? 11.735 19.456 67.336 1.00 12.01 251 LEU B CA 1
ATOM 18214 C C . LEU B 1 215 ? 12.310 19.296 68.746 1.00 13.84 251 LEU B C 1
ATOM 18215 O O . LEU B 1 215 ? 12.382 18.196 69.302 1.00 12.69 251 LEU B O 1
ATOM 18231 N N . TRP B 1 216 ? 12.753 20.415 69.307 1.00 12.59 252 TRP B N 1
ATOM 18232 C CA . TRP B 1 216 ? 12.975 20.533 70.739 1.00 12.04 252 TRP B CA 1
ATOM 18233 C C . TRP B 1 216 ? 11.835 21.373 71.259 1.00 11.41 252 TRP B C 1
ATOM 18234 O O . TRP B 1 216 ? 11.659 22.512 70.794 1.00 11.51 252 TRP B O 1
ATOM 18255 N N . PRO B 1 217 ? 11.045 20.840 72.193 1.00 12.29 253 PRO B N 1
ATOM 18256 C CA . PRO B 1 217 ? 9.840 21.547 72.654 1.00 13.59 253 PRO B CA 1
ATOM 18257 C C . PRO B 1 217 ? 10.095 22.607 73.729 1.00 11.61 253 PRO B C 1
ATOM 18258 O O . PRO B 1 217 ? 11.172 22.658 74.331 1.00 12.06 253 PRO B O 1
ATOM 18269 N N . ALA B 1 218 ? 9.089 23.451 73.948 1.00 11.24 254 ALA B N 1
ATOM 18270 C CA . ALA B 1 218 ? 9.127 24.495 74.968 1.00 13.70 254 ALA B CA 1
ATOM 18271 C C . ALA B 1 218 ? 9.397 23.860 76.315 1.00 15.89 254 ALA B C 1
ATOM 18272 O O . ALA B 1 218 ? 8.739 22.884 76.663 1.00 16.35 254 ALA B O 1
ATOM 18296 N N . TRP B 1 220 ? 10.843 26.147 79.264 1.00 14.88 256 TRP B N 1
ATOM 18297 C CA . TRP B 1 220 ? 11.036 27.134 80.336 1.00 15.26 256 TRP B CA 1
ATOM 18298 C C . TRP B 1 220 ? 10.138 26.825 81.541 1.00 16.19 256 TRP B C 1
ATOM 18299 O O . TRP B 1 220 ? 10.596 26.826 82.674 1.00 17.20 256 TRP B O 1
ATOM 18320 N N . ASN B 1 221 ? 8.870 26.512 81.279 1.00 16.65 257 ASN B N 1
ATOM 18321 C CA . ASN B 1 221 ? 7.925 26.200 82.354 1.00 18.79 257 ASN B CA 1
ATOM 18322 C C . ASN B 1 221 ? 6.945 25.115 81.947 1.00 20.78 257 ASN B C 1
ATOM 18323 O O . ASN B 1 221 ? 5.790 25.149 82.340 1.00 20.75 257 ASN B O 1
ATOM 18334 N N . ASN B 1 222 ? 7.426 24.157 81.156 1.00 19.15 258 ASN B N 1
ATOM 18335 C CA . ASN B 1 222 ? 6.589 23.128 80.561 1.00 17.62 258 ASN B CA 1
ATOM 18336 C C . ASN B 1 222 ? 7.383 21.850 80.381 1.00 18.02 258 ASN B C 1
ATOM 18337 O O . ASN B 1 222 ? 8.604 21.890 80.252 1.00 17.03 258 ASN B O 1
ATOM 18348 N N . SER B 1 223 ? 6.672 20.727 80.353 1.00 16.72 259 SER B N 1
ATOM 18349 C CA . SER B 1 223 ? 7.276 19.415 80.157 1.00 15.92 259 SER B CA 1
ATOM 18350 C C . SER B 1 223 ? 6.448 18.655 79.135 1.00 17.68 259 SER B C 1
ATOM 18351 O O . SER B 1 223 ? 5.385 18.120 79.451 1.00 17.96 259 SER B O 1
ATOM 18359 N N . PHE B 1 224 ? 6.970 18.616 77.919 1.00 15.79 260 PHE B N 1
ATOM 18360 C CA . PHE B 1 224 ? 6.287 18.102 76.744 1.00 14.33 260 PHE B CA 1
ATOM 18361 C C . PHE B 1 224 ? 5.560 16.785 76.967 1.00 15.62 260 PHE B C 1
ATOM 18362 O O . PHE B 1 224 ? 4.385 16.663 76.631 1.00 14.78 260 PHE B O 1
ATOM 18379 N N . SER B 1 225 ? 6.244 15.810 77.552 1.00 16.08 261 SER B N 1
ATOM 18380 C CA . SER B 1 225 ? 5.674 14.471 77.661 1.00 16.56 261 SER B CA 1
ATOM 18381 C C . SER B 1 225 ? 4.702 14.326 78.832 1.00 20.05 261 SER B C 1
ATOM 18382 O O . SER B 1 225 ? 3.968 13.344 78.913 1.00 23.49 261 SER B O 1
ATOM 18390 N N . VAL B 1 226 ? 4.686 15.321 79.709 1.00 19.36 262 VAL B N 1
ATOM 18391 C CA . VAL B 1 226 ? 3.860 15.303 80.909 1.00 20.75 262 VAL B CA 1
ATOM 18392 C C . VAL B 1 226 ? 2.603 16.157 80.764 1.00 19.83 262 VAL B C 1
ATOM 18393 O O . VAL B 1 226 ? 1.530 15.771 81.212 1.00 17.22 262 VAL B O 1
ATOM 18406 N N . ASP B 1 227 ? 2.734 17.312 80.124 1.00 17.05 263 ASP B N 1
ATOM 18407 C CA . ASP B 1 227 ? 1.637 18.280 80.040 1.00 19.49 263 ASP B CA 1
ATOM 18408 C C . ASP B 1 227 ? 0.450 17.737 79.238 1.00 18.69 263 ASP B C 1
ATOM 18409 O O . ASP B 1 227 ? -0.706 18.108 79.474 1.00 18.87 263 ASP B O 1
ATOM 18418 N N . ASP B 1 228 ? 0.749 16.852 78.293 1.00 16.40 264 ASP B N 1
ATOM 18419 C CA . ASP B 1 228 ? -0.293 16.170 77.523 1.00 17.12 264 ASP B CA 1
ATOM 18420 C C . ASP B 1 228 ? 0.322 14.899 76.982 1.00 15.85 264 ASP B C 1
ATOM 18421 O O . ASP B 1 228 ? 1.197 14.954 76.136 1.00 16.74 264 ASP B O 1
ATOM 18430 N N . PRO B 1 229 ? -0.115 13.742 77.491 1.00 16.99 265 PRO B N 1
ATOM 18431 C CA . PRO B 1 229 ? 0.462 12.474 77.025 1.00 17.44 265 PRO B CA 1
ATOM 18432 C C . PRO B 1 229 ? 0.313 12.240 75.516 1.00 18.06 265 PRO B C 1
ATOM 18433 O O . PRO B 1 229 ? 1.047 11.427 74.943 1.00 18.01 265 PRO B O 1
ATOM 18444 N N . LEU B 1 230 ? -0.622 12.947 74.887 1.00 16.80 266 LEU B N 1
ATOM 18445 C CA . LEU B 1 230 ? -0.799 12.873 73.444 1.00 17.19 266 LEU B CA 1
ATOM 18446 C C . LEU B 1 230 ? 0.251 13.665 72.662 1.00 15.70 266 LEU B C 1
ATOM 18447 O O . LEU B 1 230 ? 0.370 13.464 71.452 1.00 15.06 266 LEU B O 1
ATOM 18463 N N . ASN B 1 231 ? 1.010 14.533 73.332 1.00 12.57 267 ASN B N 1
ATOM 18464 C CA . ASN B 1 231 ? 2.065 15.262 72.661 1.00 14.27 267 ASN B CA 1
ATOM 18465 C C . ASN B 1 231 ? 3.051 14.332 71.933 1.00 13.60 267 ASN B C 1
ATOM 18466 O O . ASN B 1 231 ? 3.214 14.473 70.716 1.00 14.15 267 ASN B O 1
ATOM 18477 N N . PRO B 1 232 ? 3.708 13.400 72.657 1.00 15.22 268 PRO B N 1
ATOM 18478 C CA . PRO B 1 232 ? 4.644 12.529 71.942 1.00 14.60 268 PRO B CA 1
ATOM 18479 C C . PRO B 1 232 ? 3.968 11.508 71.035 1.00 14.20 268 PRO B C 1
ATOM 18480 O O . PRO B 1 232 ? 4.578 11.096 70.030 1.00 13.93 268 PRO B O 1
ATOM 18491 N N . VAL B 1 233 ? 2.753 11.101 71.379 1.00 14.33 269 VAL B N 1
ATOM 18492 C CA . VAL B 1 233 ? 2.006 10.182 70.538 1.00 14.32 269 VAL B CA 1
ATOM 18493 C C . VAL B 1 233 ? 1.699 10.833 69.183 1.00 13.00 269 VAL B C 1
ATOM 18494 O O . VAL B 1 233 ? 1.909 10.215 68.144 1.00 12.37 269 VAL B O 1
ATOM 18507 N N . LEU B 1 234 ? 1.207 12.074 69.199 1.00 12.12 270 LEU B N 1
ATOM 18508 C CA . LEU B 1 234 ? 0.904 12.771 67.959 1.00 13.08 270 LEU B CA 1
ATOM 18509 C C . LEU B 1 234 ? 2.174 13.157 67.207 1.00 13.55 270 LEU B C 1
ATOM 18510 O O . LEU B 1 234 ? 2.194 13.033 65.980 1.00 13.57 270 LEU B O 1
ATOM 18526 N N . ALA B 1 235 ? 3.241 13.544 67.921 1.00 12.84 271 ALA B N 1
ATOM 18527 C CA . ALA B 1 235 ? 4.517 13.830 67.245 1.00 15.34 271 ALA B CA 1
ATOM 18528 C C . ALA B 1 235 ? 4.938 12.603 66.432 1.00 16.12 271 ALA B C 1
ATOM 18529 O O . ALA B 1 235 ? 5.230 12.682 65.237 1.00 12.38 271 ALA B O 1
ATOM 18536 N N . ASN B 1 236 ? 4.961 11.462 67.094 1.00 15.01 272 ASN B N 1
ATOM 18537 C CA . ASN B 1 236 ? 5.383 10.226 66.446 1.00 15.03 272 ASN B CA 1
ATOM 18538 C C . ASN B 1 236 ? 4.486 9.835 65.275 1.00 15.49 272 ASN B C 1
ATOM 18539 O O . ASN B 1 236 ? 4.968 9.351 64.251 1.00 13.74 272 ASN B O 1
ATOM 18550 N N . GLU B 1 237 ? 3.178 10.016 65.435 1.00 14.86 273 GLU B N 1
ATOM 18551 C CA . GLU B 1 237 ? 2.239 9.678 64.386 1.00 16.83 273 GLU B CA 1
ATOM 18552 C C . GLU B 1 237 ? 2.379 10.609 63.168 1.00 16.37 273 GLU B C 1
ATOM 18553 O O . GLU B 1 237 ? 2.321 10.144 62.026 1.00 16.89 273 GLU B O 1
ATOM 18565 N N . TYR B 1 238 ? 2.605 11.898 63.417 1.00 12.88 274 TYR B N 1
ATOM 18566 C CA . TYR B 1 238 ? 2.807 12.893 62.352 1.00 12.74 274 TYR B CA 1
ATOM 18567 C C . TYR B 1 238 ? 4.108 12.652 61.594 1.00 14.03 274 TYR B C 1
ATOM 18568 O O . TYR B 1 238 ? 4.155 12.868 60.397 1.00 15.23 274 TYR B O 1
ATOM 18586 N N . GLY B 1 239 ? 5.144 12.219 62.308 1.00 14.13 275 GLY B N 1
ATOM 18587 C CA . GLY B 1 239 ? 6.465 12.027 61.743 1.00 14.06 275 GLY B CA 1
ATOM 18588 C C . GLY B 1 239 ? 7.499 12.981 62.323 1.00 15.54 275 GLY B C 1
ATOM 18589 O O . GLY B 1 239 ? 8.627 13.001 61.858 1.00 18.45 275 GLY B O 1
ATOM 18593 N N . ILE B 1 240 ? 7.165 13.747 63.359 1.00 14.76 276 ILE B N 1
ATOM 18594 C CA . ILE B 1 240 ? 8.175 14.637 63.948 1.00 13.13 276 ILE B CA 1
ATOM 18595 C C . ILE B 1 240 ? 9.021 13.893 64.974 1.00 15.24 276 ILE B C 1
ATOM 18596 O O . ILE B 1 240 ? 8.514 13.353 65.962 1.00 13.92 276 ILE B O 1
ATOM 18612 N N . VAL B 1 241 ? 10.325 13.859 64.710 1.00 14.02 277 VAL B N 1
ATOM 18613 C CA . VAL B 1 241 ? 11.295 13.271 65.630 1.00 13.39 277 VAL B CA 1
ATOM 18614 C C . VAL B 1 241 ? 11.522 14.223 66.813 1.00 13.24 277 VAL B C 1
ATOM 18615 O O . VAL B 1 241 ? 11.848 15.406 66.634 1.00 12.70 277 VAL B O 1
ATOM 18645 N N . SER B 1 243 ? 13.365 15.481 70.424 1.00 14.88 279 SER B N 1
ATOM 18646 C CA . SER B 1 243 ? 14.520 15.413 71.290 1.00 16.08 279 SER B CA 1
ATOM 18647 C C . SER B 1 243 ? 14.341 16.506 72.344 1.00 15.13 279 SER B C 1
ATOM 18648 O O . SER B 1 243 ? 13.222 16.997 72.539 1.00 13.57 279 SER B O 1
ATOM 18656 N N . THR B 1 244 ? 15.423 16.838 73.040 1.00 14.35 280 THR B N 1
ATOM 18657 C CA . THR B 1 244 ? 15.430 17.851 74.091 1.00 14.66 280 THR B CA 1
ATOM 18658 C C . THR B 1 244 ? 16.646 18.735 73.901 1.00 16.18 280 THR B C 1
ATOM 18659 O O . THR B 1 244 ? 17.569 18.355 73.176 1.00 17.79 280 THR B O 1
ATOM 18670 N N . SER B 1 245 ? 16.673 19.893 74.569 1.00 17.61 281 SER B N 1
ATOM 18671 C CA . SER B 1 245 ? 17.843 20.753 74.515 1.00 16.64 281 SER B CA 1
ATOM 18672 C C . SER B 1 245 ? 19.028 20.067 75.217 1.00 21.67 281 SER B C 1
ATOM 18673 O O . SER B 1 245 ? 18.864 19.096 75.952 1.00 18.83 281 SER B O 1
ATOM 18681 N N . HIS B 1 246 ? 20.237 20.568 75.000 1.00 23.35 282 HIS B N 1
ATOM 18682 C CA . HIS B 1 246 ? 21.386 19.713 75.268 1.00 30.80 282 HIS B CA 1
ATOM 18683 C C . HIS B 1 246 ? 21.822 19.688 76.736 1.00 22.08 282 HIS B C 1
ATOM 18684 O O . HIS B 1 246 ? 22.765 18.986 77.081 1.00 26.20 282 HIS B O 1
ATOM 18698 N N . HIS B 1 247 ? 21.107 20.391 77.607 1.00 17.91 283 HIS B N 1
ATOM 18699 C CA . HIS B 1 247 ? 21.257 20.174 79.052 1.00 23.38 283 HIS B CA 1
ATOM 18700 C C . HIS B 1 247 ? 20.030 19.476 79.680 1.00 20.70 283 HIS B C 1
ATOM 18701 O O . HIS B 1 247 ? 19.823 19.509 80.902 1.00 22.31 283 HIS B O 1
ATOM 18715 N N . GLU B 1 248 ? 19.228 18.842 78.826 1.00 18.36 284 GLU B N 1
ATOM 18716 C CA . GLU B 1 248 ? 18.081 18.027 79.233 1.00 19.39 284 GLU B CA 1
ATOM 18717 C C . GLU B 1 248 ? 18.293 16.561 78.830 1.00 19.00 284 GLU B C 1
ATOM 18718 O O . GLU B 1 248 ? 17.733 16.097 77.848 1.00 16.43 284 GLU B O 1
ATOM 18730 N N . PRO B 1 249 ? 19.103 15.830 79.585 1.00 19.43 285 PRO B N 1
ATOM 18731 C CA . PRO B 1 249 ? 19.437 14.480 79.120 1.00 18.29 285 PRO B CA 1
ATOM 18732 C C . PRO B 1 249 ? 18.319 13.445 79.254 1.00 18.41 285 PRO B C 1
ATOM 18733 O O . PRO B 1 249 ? 17.406 13.554 80.071 1.00 17.18 285 PRO B O 1
ATOM 18778 N N . ARG B 1 252 ? 14.143 13.691 79.392 1.00 17.78 288 ARG B N 1
ATOM 18779 C CA . ARG B 1 252 ? 13.502 14.386 80.499 1.00 16.74 288 ARG B CA 1
ATOM 18780 C C . ARG B 1 252 ? 13.598 15.890 80.330 1.00 19.90 288 ARG B C 1
ATOM 18781 O O . ARG B 1 252 ? 14.689 16.439 80.223 1.00 19.01 288 ARG B O 1
ATOM 18802 N N . ALA B 1 253 ? 12.449 16.561 80.294 1.00 18.02 289 ALA B N 1
ATOM 18803 C CA . ALA B 1 253 ? 12.440 18.021 80.301 1.00 17.40 289 ALA B CA 1
ATOM 18804 C C . ALA B 1 253 ? 13.035 18.531 81.611 1.00 20.84 289 ALA B C 1
ATOM 18805 O O . ALA B 1 253 ? 12.930 17.880 82.639 1.00 17.76 289 ALA B O 1
ATOM 18812 N N . HIS B 1 254 ? 13.664 19.701 81.538 1.00 22.46 290 HIS B N 1
ATOM 18813 C CA . HIS B 1 254 ? 14.244 20.364 82.708 1.00 23.40 290 HIS B CA 1
ATOM 18814 C C . HIS B 1 254 ? 13.323 20.379 83.933 1.00 21.74 290 HIS B C 1
ATOM 18815 O O . HIS B 1 254 ? 13.739 20.012 85.022 1.00 19.26 290 HIS B O 1
ATOM 18829 N N . LYS B 1 255 ? 12.064 20.772 83.756 1.00 22.45 291 LYS B N 1
ATOM 18830 C CA . LYS B 1 255 ? 11.148 20.913 84.882 1.00 23.66 291 LYS B CA 1
ATOM 18831 C C . LYS B 1 255 ? 10.715 19.585 85.522 1.00 26.53 291 LYS B C 1
ATOM 18832 O O . LYS B 1 255 ? 10.132 19.582 86.611 1.00 24.52 291 LYS B O 1
ATOM 18851 N N . GLU B 1 256 ? 10.989 18.458 84.872 1.00 24.53 292 GLU B N 1
ATOM 18852 C CA . GLU B 1 256 ? 10.597 17.167 85.454 1.00 23.46 292 GLU B CA 1
ATOM 18853 C C . GLU B 1 256 ? 11.451 16.786 86.674 1.00 22.61 292 GLU B C 1
ATOM 18854 O O . GLU B 1 256 ? 11.060 15.907 87.447 1.00 22.86 292 GLU B O 1
ATOM 18866 N N . TRP B 1 257 ? 12.624 17.402 86.829 1.00 23.78 293 TRP B N 1
ATOM 18867 C CA . TRP B 1 257 ? 13.489 17.141 87.990 1.00 28.30 293 TRP B CA 1
ATOM 18868 C C . TRP B 1 257 ? 13.053 17.964 89.200 1.00 27.88 293 TRP B C 1
ATOM 18869 O O . TRP B 1 257 ? 13.350 19.155 89.315 1.00 27.14 293 TRP B O 1
ATOM 18890 N N . HIS B 1 258 ? 12.324 17.313 90.089 1.00 28.47 294 HIS B N 1
ATOM 18891 C CA . HIS B 1 258 ? 11.849 17.936 91.311 1.00 29.59 294 HIS B CA 1
ATOM 18892 C C . HIS B 1 258 ? 11.604 16.865 92.361 1.00 36.22 294 HIS B C 1
ATOM 18893 O O . HIS B 1 258 ? 11.181 15.757 92.034 1.00 33.51 294 HIS B O 1
ATOM 18907 N N . GLY B 1 259 ? 11.913 17.192 93.616 1.00 40.88 295 GLY B N 1
ATOM 18908 C CA . GLY B 1 259 ? 11.644 16.314 94.745 1.00 40.56 295 GLY B CA 1
ATOM 18909 C C . GLY B 1 259 ? 12.523 15.078 94.842 1.00 39.28 295 GLY B C 1
ATOM 18910 O O . GLY B 1 259 ? 12.175 14.134 95.552 1.00 39.94 295 GLY B O 1
ATOM 18931 N N . GLY B 1 261 ? 16.213 15.391 94.994 1.00 38.74 297 GLY B N 1
ATOM 18932 C CA . GLY B 1 261 ? 17.538 15.731 95.473 1.00 39.76 297 GLY B CA 1
ATOM 18933 C C . GLY B 1 261 ? 18.306 16.599 94.507 1.00 38.55 297 GLY B C 1
ATOM 18934 O O . GLY B 1 261 ? 17.748 17.168 93.558 1.00 38.18 297 GLY B O 1
ATOM 18938 N N . ARG B 1 262 ? 19.604 16.683 94.759 1.00 34.24 298 ARG B N 1
ATOM 18939 C CA . ARG B 1 262 ? 20.470 17.566 94.023 1.00 34.99 298 ARG B CA 1
ATOM 18940 C C . ARG B 1 262 ? 20.759 17.018 92.643 1.00 34.90 298 ARG B C 1
ATOM 18941 O O . ARG B 1 262 ? 20.886 15.811 92.458 1.00 32.64 298 ARG B O 1
ATOM 18962 N N . TRP B 1 263 ? 20.882 17.933 91.688 1.00 39.39 299 TRP B N 1
ATOM 18963 C CA . TRP B 1 263 ? 21.298 17.612 90.333 1.00 34.68 299 TRP B CA 1
ATOM 18964 C C . TRP B 1 263 ? 22.820 17.431 90.305 1.00 36.17 299 TRP B C 1
ATOM 18965 O O . TRP B 1 263 ? 23.564 18.308 89.846 1.00 37.05 299 TRP B O 1
ATOM 18986 N N . ASP B 1 264 ? 23.271 16.287 90.816 1.00 36.64 300 ASP B N 1
ATOM 18987 C CA . ASP B 1 264 ? 24.693 16.040 91.053 1.00 39.06 300 ASP B CA 1
ATOM 18988 C C . ASP B 1 264 ? 24.956 14.532 91.045 1.00 36.97 300 ASP B C 1
ATOM 18989 O O . ASP B 1 264 ? 24.461 13.798 91.899 1.00 35.76 300 ASP B O 1
ATOM 18998 N N . PHE B 1 265 ? 25.726 14.075 90.069 1.00 35.41 301 PHE B N 1
ATOM 18999 C CA . PHE B 1 265 ? 25.981 12.650 89.907 1.00 35.68 301 PHE B CA 1
ATOM 19000 C C . PHE B 1 265 ? 26.953 12.108 90.965 1.00 39.27 301 PHE B C 1
ATOM 19001 O O . PHE B 1 265 ? 26.915 10.922 91.270 1.00 36.20 301 PHE B O 1
ATOM 19018 N N . THR B 1 266 ? 27.810 12.963 91.531 1.00 42.97 302 THR B N 1
ATOM 19019 C CA . THR B 1 266 ? 28.764 12.493 92.543 1.00 49.62 302 THR B CA 1
ATOM 19020 C C . THR B 1 266 ? 28.048 12.096 93.839 1.00 51.70 302 THR B C 1
ATOM 19021 O O . THR B 1 266 ? 28.447 11.137 94.503 1.00 47.18 302 THR B O 1
ATOM 19032 N N . THR B 1 267 ? 26.981 12.813 94.187 1.00 49.14 303 THR B N 1
ATOM 19033 C CA . THR B 1 267 ? 26.276 12.554 95.442 1.00 41.99 303 THR B CA 1
ATOM 19034 C C . THR B 1 267 ? 24.885 11.932 95.275 1.00 43.60 303 THR B C 1
ATOM 19035 O O . THR B 1 267 ? 24.355 11.377 96.232 1.00 41.25 303 THR B O 1
ATOM 19046 N N . ASN B 1 268 ? 24.307 12.008 94.073 1.00 41.75 304 ASN B N 1
ATOM 19047 C CA . ASN B 1 268 ? 22.925 11.573 93.856 1.00 37.07 304 ASN B CA 1
ATOM 19048 C C . ASN B 1 268 ? 22.733 10.675 92.615 1.00 34.50 304 ASN B C 1
ATOM 19049 O O . ASN B 1 268 ? 21.706 10.758 91.928 1.00 31.08 304 ASN B O 1
ATOM 19060 N N . ALA B 1 269 ? 23.705 9.807 92.338 1.00 35.97 305 ALA B N 1
ATOM 19061 C CA . ALA B 1 269 ? 23.705 9.025 91.094 1.00 38.73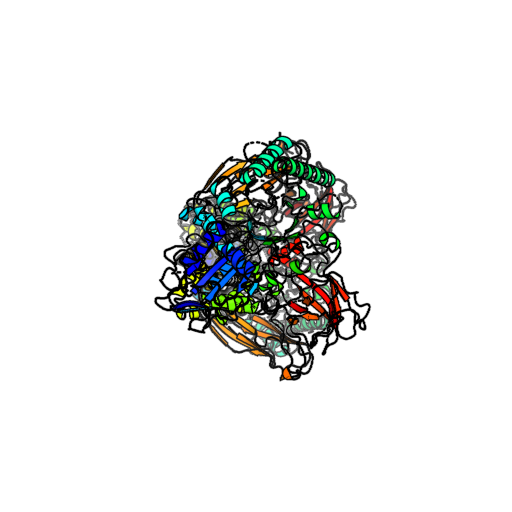 305 ALA B CA 1
ATOM 19062 C C . ALA B 1 269 ? 22.550 8.035 90.975 1.00 38.99 305 ALA B C 1
ATOM 19063 O O . ALA B 1 269 ? 22.000 7.861 89.882 1.00 38.20 305 ALA B O 1
ATOM 19070 N N . ASP B 1 270 ? 22.185 7.384 92.074 1.00 40.56 306 ASP B N 1
ATOM 19071 C CA . ASP B 1 270 ? 21.142 6.364 92.017 1.00 44.68 306 ASP B CA 1
ATOM 19072 C C . ASP B 1 270 ? 19.821 6.989 91.595 1.00 42.93 306 ASP B C 1
ATOM 19073 O O . ASP B 1 270 ? 19.107 6.447 90.748 1.00 35.16 306 ASP B O 1
ATOM 19082 N N . ALA B 1 271 ? 19.512 8.139 92.183 1.00 37.53 307 ALA B N 1
ATOM 19083 C CA . ALA B 1 271 ? 18.292 8.854 91.871 1.00 32.97 307 ALA B CA 1
ATOM 19084 C C . ALA B 1 271 ? 18.281 9.318 90.416 1.00 30.64 307 ALA B C 1
ATOM 19085 O O . ALA B 1 271 ? 17.275 9.204 89.727 1.00 29.30 307 ALA B O 1
ATOM 19092 N N . LEU B 1 272 ? 19.397 9.866 89.961 1.00 30.67 308 LEU B N 1
ATOM 19093 C CA . LEU B 1 272 ? 19.487 10.358 88.603 1.00 29.78 308 LEU B CA 1
ATOM 19094 C C . LEU B 1 272 ? 19.312 9.198 87.621 1.00 31.27 308 LEU B C 1
ATOM 19095 O O . LEU B 1 272 ? 18.579 9.314 86.632 1.00 27.02 308 LEU B O 1
ATOM 19111 N N . LYS B 1 273 ? 19.946 8.068 87.923 1.00 31.79 309 LYS B N 1
ATOM 19112 C CA . LYS B 1 273 ? 19.916 6.924 87.019 1.00 29.36 309 LYS B CA 1
ATOM 19113 C C . LYS B 1 273 ? 18.494 6.371 86.878 1.00 28.23 309 LYS B C 1
ATOM 19114 O O . LYS B 1 273 ? 18.071 6.044 85.775 1.00 26.89 309 LYS B O 1
ATOM 19133 N N . GLN B 1 274 ? 17.752 6.285 87.980 1.00 30.32 310 GLN B N 1
ATOM 19134 C CA . GLN B 1 274 ? 16.374 5.794 87.930 1.00 29.57 310 GLN B CA 1
ATOM 19135 C C . GLN B 1 274 ? 15.468 6.781 87.174 1.00 26.93 310 GLN B C 1
ATOM 19136 O O . GLN B 1 274 ? 14.646 6.375 86.358 1.00 27.95 310 GLN B O 1
ATOM 19150 N N . PHE B 1 275 ? 15.642 8.072 87.444 1.00 26.61 311 PHE B N 1
ATOM 19151 C CA . PHE B 1 275 ? 14.968 9.146 86.694 1.00 27.32 311 PHE B CA 1
ATOM 19152 C C . PHE B 1 275 ? 15.203 9.026 85.185 1.00 27.64 311 PHE B C 1
ATOM 19153 O O . PHE B 1 275 ? 14.252 9.064 84.381 1.00 25.41 311 PHE B O 1
ATOM 19170 N N . TRP B 1 276 ? 16.462 8.863 84.792 1.00 27.55 312 TRP B N 1
ATOM 19171 C CA . TRP B 1 276 ? 16.798 8.734 83.376 1.00 22.83 312 TRP B CA 1
ATOM 19172 C C . TRP B 1 276 ? 16.240 7.447 82.762 1.00 22.64 312 TRP B C 1
ATOM 19173 O O . TRP B 1 276 ? 15.729 7.466 81.635 1.00 24.14 312 TRP B O 1
ATOM 19194 N N . ARG B 1 277 ? 16.307 6.347 83.506 1.00 24.13 313 ARG B N 1
ATOM 19195 C CA . ARG B 1 277 ? 15.788 5.074 83.025 1.00 24.50 313 ARG B CA 1
ATOM 19196 C C . ARG B 1 277 ? 14.287 5.161 82.770 1.00 23.51 313 ARG B C 1
ATOM 19197 O O . ARG B 1 277 ? 13.796 4.706 81.747 1.00 22.85 313 ARG B O 1
ATOM 19218 N N . GLU B 1 278 ? 13.548 5.734 83.708 1.00 24.33 314 GLU B N 1
ATOM 19219 C CA . GLU B 1 278 ? 12.107 5.806 83.517 1.00 23.83 314 GLU B CA 1
ATOM 19220 C C . GLU B 1 278 ? 11.753 6.740 82.358 1.00 22.94 314 GLU B C 1
ATOM 19221 O O . GLU B 1 278 ? 10.762 6.530 81.650 1.00 23.20 314 GLU B O 1
ATOM 19233 N N . GLY B 1 279 ? 12.576 7.759 82.144 1.00 21.85 315 GLY B N 1
ATOM 19234 C CA . GLY B 1 279 ? 12.364 8.666 81.031 1.00 20.11 315 GLY B CA 1
ATOM 19235 C C . GLY B 1 279 ? 12.564 8.009 79.691 1.00 20.10 315 GLY B C 1
ATOM 19236 O O . GLY B 1 279 ? 11.760 8.163 78.781 1.00 21.01 315 GLY B O 1
ATOM 19240 N N . VAL B 1 280 ? 13.647 7.266 79.558 1.00 23.42 316 VAL B N 1
ATOM 19241 C CA . VAL B 1 280 ? 13.955 6.654 78.297 1.00 21.80 316 VAL B CA 1
ATOM 19242 C C . VAL B 1 280 ? 12.957 5.524 78.038 1.00 20.81 316 VAL B C 1
ATOM 19243 O O . VAL B 1 280 ? 12.570 5.310 76.897 1.00 19.64 316 VAL B O 1
ATOM 19256 N N . GLU B 1 281 ? 12.529 4.830 79.091 1.00 19.93 317 GLU B N 1
ATOM 19257 C CA . GLU B 1 281 ? 11.482 3.816 78.969 1.00 23.21 317 GLU B CA 1
ATOM 19258 C C . GLU B 1 281 ? 10.171 4.435 78.488 1.00 21.19 317 GLU B C 1
ATOM 19259 O O . GLU B 1 281 ? 9.564 3.956 77.511 1.00 18.91 317 GLU B O 1
ATOM 19271 N N . ARG B 1 282 ? 9.747 5.509 79.156 1.00 20.36 318 ARG B N 1
ATOM 19272 C CA . ARG B 1 282 ? 8.513 6.238 78.776 1.00 21.22 318 ARG B CA 1
ATOM 19273 C C . ARG B 1 282 ? 8.461 6.619 77.300 1.00 19.15 318 ARG B C 1
ATOM 19274 O O . ARG B 1 282 ? 7.437 6.418 76.637 1.00 18.91 318 ARG B O 1
ATOM 19295 N N . ASN B 1 283 ? 9.536 7.212 76.777 1.00 17.89 319 ASN B N 1
ATOM 19296 C CA . ASN B 1 283 ? 9.496 7.712 75.413 1.00 18.00 319 ASN B CA 1
ATOM 19297 C C . ASN B 1 283 ? 9.996 6.701 74.365 1.00 16.43 319 ASN B C 1
ATOM 19298 O O . ASN B 1 283 ? 10.032 7.002 73.166 1.00 17.21 319 ASN B O 1
ATOM 19309 N N . SER B 1 284 ? 10.317 5.491 74.815 1.00 16.70 320 SER B N 1
ATOM 19310 C CA . SER B 1 284 ? 10.834 4.444 73.930 1.00 16.09 320 SER B CA 1
ATOM 19311 C C . SER B 1 284 ? 9.888 4.034 72.776 1.00 18.82 320 SER B C 1
ATOM 19312 O O . SER B 1 284 ? 10.366 3.568 71.751 1.00 21.08 320 SER B O 1
ATOM 19320 N N . PRO B 1 285 ? 8.559 4.206 72.926 1.00 18.16 321 PRO B N 1
ATOM 19321 C CA . PRO B 1 285 ? 7.691 3.876 71.768 1.00 18.19 321 PRO B CA 1
ATOM 19322 C C . PRO B 1 285 ? 7.784 4.861 70.607 1.00 17.98 321 PRO B C 1
ATOM 19323 O O . PRO B 1 285 ? 7.216 4.605 69.553 1.00 16.91 321 PRO B O 1
ATOM 19334 N N . TYR B 1 286 ? 8.480 5.979 70.792 1.00 16.37 322 TYR B N 1
ATOM 19335 C CA . TYR B 1 286 ? 8.430 7.077 69.831 1.00 14.94 322 TYR B CA 1
ATOM 19336 C C . TYR B 1 286 ? 9.780 7.307 69.174 1.00 14.95 322 TYR B C 1
ATOM 19337 O O . TYR B 1 286 ? 10.823 6.894 69.683 1.00 17.83 322 TYR B O 1
ATOM 19355 N N . GLU B 1 287 ? 9.754 7.932 68.012 1.00 15.51 323 GLU B N 1
ATOM 19356 C CA . GLU B 1 287 ? 10.976 8.205 67.292 1.00 14.72 323 GLU B CA 1
ATOM 19357 C C . GLU B 1 287 ? 11.652 9.444 67.893 1.00 15.57 323 GLU B C 1
ATOM 19358 O O . GLU B 1 287 ? 11.118 10.557 67.824 1.00 15.17 323 GLU B O 1
ATOM 19370 N N . ASN B 1 288 ? 12.832 9.227 68.481 1.00 14.16 324 ASN B N 1
ATOM 19371 C CA . ASN B 1 288 ? 13.559 10.256 69.242 1.00 15.75 324 ASN B CA 1
ATOM 19372 C C . ASN B 1 288 ? 15.033 10.283 68.911 1.00 14.99 324 ASN B C 1
ATOM 19373 O O . ASN B 1 288 ? 15.577 9.337 68.339 1.00 15.72 324 ASN B O 1
ATOM 19384 N N . ILE B 1 289 ? 15.679 11.366 69.313 1.00 16.42 325 ILE B N 1
ATOM 19385 C CA . ILE B 1 289 ? 17.129 11.361 69.504 1.00 17.54 325 ILE B CA 1
ATOM 19386 C C . ILE B 1 289 ? 17.373 11.699 70.977 1.00 15.46 325 ILE B C 1
ATOM 19387 O O . ILE B 1 289 ? 16.880 12.707 71.500 1.00 14.38 325 ILE B O 1
ATOM 19403 N N . ILE B 1 290 ? 18.112 10.842 71.662 1.00 16.16 326 ILE B N 1
ATOM 19404 C CA . ILE B 1 290 ? 18.315 11.012 73.099 1.00 18.04 326 ILE B CA 1
ATOM 19405 C C . ILE B 1 290 ? 19.521 11.901 73.405 1.00 16.83 326 ILE B C 1
ATOM 19406 O O . ILE B 1 290 ? 20.654 11.622 72.964 1.00 18.63 326 ILE B O 1
ATOM 19422 N N . THR B 1 291 ? 19.295 12.921 74.221 1.00 16.31 327 THR B N 1
ATOM 19423 C CA . THR B 1 291 ? 20.357 13.812 74.687 1.00 18.62 327 THR B CA 1
ATOM 19424 C C . THR B 1 291 ? 21.179 13.143 75.778 1.00 19.02 327 THR B C 1
ATOM 19425 O O . THR B 1 291 ? 20.623 12.604 76.732 1.00 20.68 327 THR B O 1
ATOM 19453 N N . ALA B 1 293 ? 24.885 12.893 78.413 1.00 22.98 329 ALA B N 1
ATOM 19454 C CA . ALA B 1 293 ? 25.730 13.595 79.380 1.00 25.03 329 ALA B CA 1
ATOM 19455 C C . ALA B 1 293 ? 24.888 14.458 80.330 1.00 25.82 329 ALA B C 1
ATOM 19456 O O . ALA B 1 293 ? 23.754 14.105 80.629 1.00 25.25 329 ALA B O 1
ATOM 19480 N N . ARG B 1 295 ? 25.093 18.754 82.485 1.00 34.06 331 ARG B N 1
ATOM 19481 C CA . ARG B 1 295 ? 25.838 19.783 83.208 1.00 41.56 331 ARG B CA 1
ATOM 19482 C C . ARG B 1 295 ? 25.380 19.726 84.651 1.00 42.09 331 ARG B C 1
ATOM 19483 O O . ARG B 1 295 ? 24.204 19.953 84.935 1.00 34.16 331 ARG B O 1
ATOM 19504 N N . GLY B 1 296 ? 26.317 19.399 85.543 1.00 46.88 332 GLY B N 1
ATOM 19505 C CA . GLY B 1 296 ? 26.038 19.245 86.957 1.00 44.90 332 GLY B CA 1
ATOM 19506 C C . GLY B 1 296 ? 25.984 20.567 87.700 1.00 45.95 332 GLY B C 1
ATOM 19507 O O . GLY B 1 296 ? 26.411 21.597 87.175 1.00 50.93 332 GLY B O 1
ATOM 19511 N N . ASP B 1 297 ? 25.452 20.520 88.922 1.00 48.45 333 ASP B N 1
ATOM 19512 C CA . ASP B 1 297 ? 25.259 21.703 89.761 1.00 63.70 333 ASP B CA 1
ATOM 19513 C C . ASP B 1 297 ? 26.105 21.657 91.029 1.00 74.27 333 ASP B C 1
ATOM 19514 O O . ASP B 1 297 ? 25.883 20.815 91.905 1.00 73.02 333 ASP B O 1
ATOM 19523 N N . GLY B 1 298 ? 27.064 22.579 91.119 1.00 80.16 334 GLY B N 1
ATOM 19524 C CA . GLY B 1 298 ? 27.908 22.718 92.295 1.00 75.49 334 GLY B CA 1
ATOM 19525 C C . GLY B 1 298 ? 29.158 21.868 92.213 1.00 78.51 334 GLY B C 1
ATOM 19526 O O . GLY B 1 298 ? 29.988 21.886 93.124 1.00 92.69 334 GLY B O 1
ATOM 19530 N N . SER B 1 303 ? 37.936 19.688 89.697 1.00 72.64 339 SER B N 1
ATOM 19531 C CA . SER B 1 303 ? 39.192 19.293 89.055 1.00 77.18 339 SER B CA 1
ATOM 19532 C C . SER B 1 303 ? 38.973 18.900 87.597 1.00 83.66 339 SER B C 1
ATOM 19533 O O . SER B 1 303 ? 37.943 18.319 87.267 1.00 86.52 339 SER B O 1
ATOM 19540 N N . GLU B 1 304 ? 39.941 19.207 86.730 1.00 87.69 340 GLU B N 1
ATOM 19541 C CA . GLU B 1 304 ? 39.798 18.939 85.294 1.00 83.28 340 GLU B CA 1
ATOM 19542 C C . GLU B 1 304 ? 39.739 17.450 84.986 1.00 75.66 340 GLU B C 1
ATOM 19543 O O . GLU B 1 304 ? 38.871 16.996 84.236 1.00 63.55 340 GLU B O 1
ATOM 19555 N N . ASP B 1 305 ? 40.678 16.696 85.544 1.00 77.08 341 ASP B N 1
ATOM 19556 C CA . ASP B 1 305 ? 40.715 15.256 85.327 1.00 73.64 341 ASP B CA 1
ATOM 19557 C C . ASP B 1 305 ? 39.575 14.569 86.090 1.00 63.32 341 ASP B C 1
ATOM 19558 O O . ASP B 1 305 ? 39.131 13.484 85.712 1.00 60.20 341 ASP B O 1
ATOM 19567 N N . ALA B 1 306 ? 39.080 15.215 87.145 1.00 61.51 342 ALA B N 1
ATOM 19568 C CA . ALA B 1 306 ? 37.902 14.722 87.862 1.00 61.09 342 ALA B CA 1
ATOM 19569 C C . ALA B 1 306 ? 36.615 14.938 87.048 1.00 61.43 342 ALA B C 1
ATOM 19570 O O . ALA B 1 306 ? 35.741 14.075 87.021 1.00 58.97 342 ALA B O 1
ATOM 19577 N N . ASN B 1 307 ? 36.503 16.099 86.408 1.00 60.23 343 ASN B N 1
ATOM 19578 C CA . ASN B 1 307 ? 35.378 16.405 85.520 1.00 54.28 343 ASN B CA 1
ATOM 19579 C C . ASN B 1 307 ? 35.256 15.423 84.359 1.00 55.32 343 ASN B C 1
ATOM 19580 O O . ASN B 1 307 ? 34.213 14.801 84.174 1.00 54.37 343 ASN B O 1
ATOM 19591 N N . VAL B 1 308 ? 36.331 15.314 83.576 1.00 51.70 344 VAL B N 1
ATOM 19592 C CA . VAL B 1 308 ? 36.397 14.406 82.435 1.00 47.95 344 VAL B CA 1
ATOM 19593 C C . VAL B 1 308 ? 36.060 12.981 82.856 1.00 47.84 344 VAL B C 1
ATOM 19594 O O . VAL B 1 308 ? 35.328 12.279 82.166 1.00 42.75 344 VAL B O 1
ATOM 19607 N N . GLU B 1 309 ? 36.601 12.552 83.989 1.00 46.91 345 GLU B N 1
ATOM 19608 C CA . GLU B 1 309 ? 36.311 11.218 84.483 1.00 44.01 345 GLU B CA 1
ATOM 19609 C C . GLU B 1 309 ? 34.830 11.082 84.854 1.00 45.57 345 GLU B C 1
ATOM 19610 O O . GLU B 1 309 ? 34.210 10.050 84.587 1.00 44.21 345 GLU B O 1
ATOM 19622 N N . LEU B 1 310 ? 34.266 12.122 85.465 1.00 45.30 346 LEU B N 1
ATOM 19623 C CA . LEU B 1 310 ? 32.875 12.075 85.906 1.00 41.35 346 LEU B CA 1
ATOM 19624 C C . LEU B 1 310 ? 31.921 12.016 84.728 1.00 39.43 346 LEU B C 1
ATOM 19625 O O . LEU B 1 310 ? 30.990 11.221 84.711 1.00 42.07 346 LEU B O 1
ATOM 19641 N N . LEU B 1 311 ? 32.154 12.875 83.747 1.00 35.68 347 LEU B N 1
ATOM 19642 C CA . LEU B 1 311 ? 31.369 12.858 82.528 1.00 36.72 347 LEU B CA 1
ATOM 19643 C C . LEU B 1 311 ? 31.418 11.511 81.814 1.00 36.75 347 LEU B C 1
ATOM 19644 O O . LEU B 1 311 ? 30.412 11.050 81.299 1.00 35.76 347 LEU B O 1
ATOM 19660 N N . GLU B 1 312 ? 32.591 10.881 81.780 1.00 37.39 348 GLU B N 1
ATOM 19661 C CA . GLU B 1 312 ? 32.721 9.557 81.170 1.00 38.45 348 GLU B CA 1
ATOM 19662 C C . GLU B 1 312 ? 31.906 8.504 81.938 1.00 37.37 348 GLU B C 1
ATOM 19663 O O . GLU B 1 312 ? 31.257 7.652 81.329 1.00 37.98 348 GLU B O 1
ATOM 19675 N N . GLN B 1 313 ? 31.945 8.564 83.269 1.00 35.24 349 GLN B N 1
ATOM 19676 C CA . GLN B 1 313 ? 31.111 7.707 84.109 1.00 35.19 349 GLN B CA 1
ATOM 19677 C C . GLN B 1 313 ? 29.629 7.894 83.782 1.00 33.31 349 GLN B C 1
ATOM 19678 O O . GLN B 1 313 ? 28.876 6.930 83.658 1.00 32.92 349 GLN B O 1
ATOM 19692 N N . ILE B 1 314 ? 29.227 9.157 83.674 1.00 32.30 350 ILE B N 1
ATOM 19693 C CA . ILE B 1 314 ? 27.836 9.506 83.429 1.00 31.29 350 ILE B CA 1
ATOM 19694 C C . ILE B 1 314 ? 27.373 8.934 82.096 1.00 30.93 350 ILE B C 1
ATOM 19695 O O . ILE B 1 314 ? 26.360 8.231 82.012 1.00 28.84 350 ILE B O 1
ATOM 19711 N N . VAL B 1 315 ? 28.124 9.239 81.049 1.00 29.98 351 VAL B N 1
ATOM 19712 C CA . VAL B 1 315 ? 27.789 8.746 79.717 1.00 32.42 351 VAL B CA 1
ATOM 19713 C C . VAL B 1 315 ? 27.811 7.215 79.697 1.00 34.94 351 VAL B C 1
ATOM 19714 O O . VAL B 1 315 ? 26.915 6.595 79.130 1.00 30.19 351 VAL B O 1
ATOM 19727 N N . GLU B 1 316 ? 28.799 6.601 80.346 1.00 35.00 352 GLU B N 1
ATOM 19728 C CA . GLU B 1 316 ? 28.811 5.146 80.435 1.00 36.83 352 GLU B CA 1
ATOM 19729 C C . GLU B 1 316 ? 27.533 4.605 81.105 1.00 33.80 352 GLU B C 1
ATOM 19730 O O . GLU B 1 316 ? 26.940 3.650 80.612 1.00 31.75 352 GLU B O 1
ATOM 19742 N N . ALA B 1 317 ? 27.123 5.214 82.217 1.00 33.15 353 ALA B N 1
ATOM 19743 C CA . ALA B 1 317 ? 25.900 4.822 82.926 1.00 33.66 353 ALA B CA 1
ATOM 19744 C C . ALA B 1 317 ? 24.639 5.003 82.056 1.00 29.32 353 ALA B C 1
ATOM 19745 O O . ALA B 1 317 ? 23.718 4.172 82.070 1.00 28.54 353 ALA B O 1
ATOM 19752 N N . GLN B 1 318 ? 24.592 6.107 81.323 1.00 27.55 354 GLN B N 1
ATOM 19753 C CA . GLN B 1 318 ? 23.482 6.361 80.412 1.00 25.82 354 GLN B CA 1
ATOM 19754 C C . GLN B 1 318 ? 23.441 5.321 79.288 1.00 25.90 354 GLN B C 1
ATOM 19755 O O . GLN B 1 318 ? 22.361 4.878 78.898 1.00 25.63 354 GLN B O 1
ATOM 19769 N N . ARG B 1 319 ? 24.603 4.907 78.785 1.00 26.30 355 ARG B N 1
ATOM 19770 C CA . ARG B 1 319 ? 24.648 3.910 77.715 1.00 27.36 355 ARG B CA 1
ATOM 19771 C C . ARG B 1 319 ? 24.131 2.576 78.225 1.00 27.39 355 ARG B C 1
ATOM 19772 O O . ARG B 1 319 ? 23.398 1.871 77.522 1.00 27.23 355 ARG B O 1
ATOM 19793 N N A ASN B 1 320 ? 24.495 2.237 79.455 0.48 28.42 356 ASN B N 1
ATOM 19794 N N B ASN B 1 320 ? 24.491 2.233 79.457 0.52 28.42 356 ASN B N 1
ATOM 19795 C CA A ASN B 1 320 ? 24.035 0.997 80.057 0.48 30.31 356 ASN B CA 1
ATOM 19796 C CA B ASN B 1 320 ? 24.032 0.984 80.048 0.52 30.31 356 ASN B CA 1
ATOM 19797 C C A ASN B 1 320 ? 22.531 1.016 80.303 0.48 28.94 356 ASN B C 1
ATOM 19798 C C B ASN B 1 320 ? 22.525 1.016 80.290 0.52 28.93 356 ASN B C 1
ATOM 19799 O O A ASN B 1 320 ? 21.870 -0.013 80.191 0.48 29.79 356 ASN B O 1
ATOM 19800 O O B ASN B 1 320 ? 21.856 -0.006 80.166 0.52 29.85 356 ASN B O 1
ATOM 19821 N N . ILE B 1 321 ? 21.992 2.185 80.632 1.00 27.38 357 ILE B N 1
ATOM 19822 C CA . ILE B 1 321 ? 20.546 2.332 80.813 1.00 26.49 357 ILE B CA 1
ATOM 19823 C C . ILE B 1 321 ? 19.837 2.113 79.478 1.00 25.58 357 ILE B C 1
ATOM 19824 O O . ILE B 1 321 ? 18.838 1.395 79.402 1.00 24.88 357 ILE B O 1
ATOM 19840 N N . ILE B 1 322 ? 20.353 2.736 78.422 1.00 25.44 358 ILE B N 1
ATOM 19841 C CA . ILE B 1 322 ? 19.758 2.582 77.104 1.00 23.56 358 ILE B CA 1
ATOM 19842 C C . ILE B 1 322 ? 19.815 1.122 76.653 1.00 25.29 358 ILE B C 1
ATOM 19843 O O . ILE B 1 322 ? 18.841 0.604 76.089 1.00 26.88 358 ILE B O 1
ATOM 19859 N N . ALA B 1 323 ? 20.941 0.452 76.903 1.00 27.58 359 ALA B N 1
ATOM 19860 C CA . ALA B 1 323 ? 21.085 -0.940 76.513 1.00 28.76 359 ALA B CA 1
ATOM 19861 C C . ALA B 1 323 ? 20.051 -1.791 77.246 1.00 28.92 359 ALA B C 1
ATOM 19862 O O . ALA B 1 323 ? 19.491 -2.715 76.670 1.00 28.01 359 ALA B O 1
ATOM 19869 N N . GLU B 1 324 ? 19.811 -1.488 78.521 1.00 28.77 360 GLU B N 1
ATOM 19870 C CA . GLU B 1 324 ? 18.920 -2.321 79.321 1.00 32.46 360 GLU B CA 1
ATOM 19871 C C . GLU B 1 324 ? 17.466 -2.119 78.925 1.00 29.92 360 GLU B C 1
ATOM 19872 O O . GLU B 1 324 ? 16.684 -3.071 78.929 1.00 27.61 360 GLU B O 1
ATOM 19884 N N . VAL B 1 325 ? 17.110 -0.891 78.553 1.00 29.43 361 VAL B N 1
ATOM 19885 C CA . VAL B 1 325 ? 15.759 -0.590 78.114 1.00 28.15 361 VAL B CA 1
ATOM 19886 C C . VAL B 1 325 ? 15.465 -1.212 76.730 1.00 28.58 361 VAL B C 1
ATOM 19887 O O . VAL B 1 325 ? 14.402 -1.796 76.509 1.00 30.05 361 VAL B O 1
ATOM 19900 N N . PHE B 1 326 ? 16.406 -1.096 75.801 1.00 25.93 362 PHE B N 1
ATOM 19901 C CA . PHE B 1 326 ? 16.142 -1.472 74.416 1.00 27.25 362 PHE B CA 1
ATOM 19902 C C . PHE B 1 326 ? 16.555 -2.896 74.037 1.00 30.66 362 PHE B C 1
ATOM 19903 O O . PHE B 1 326 ? 16.097 -3.422 73.013 1.00 29.95 362 PHE B O 1
ATOM 19920 N N . GLU B 1 327 ? 17.384 -3.534 74.861 1.00 33.59 363 GLU B N 1
ATOM 19921 C CA . GLU B 1 327 ? 17.742 -4.939 74.623 1.00 42.42 363 GLU B CA 1
ATOM 19922 C C . GLU B 1 327 ? 16.524 -5.853 74.496 1.00 43.26 363 GLU B C 1
ATOM 19923 O O . GLU B 1 327 ? 16.415 -6.600 73.520 1.00 43.64 363 GLU B O 1
ATOM 19935 N N . PRO B 1 328 ? 15.617 -5.824 75.488 1.00 42.76 364 PRO B N 1
ATOM 19936 C CA . PRO B 1 328 ? 14.396 -6.632 75.373 1.00 39.42 364 PRO B CA 1
ATOM 19937 C C . PRO B 1 328 ? 13.488 -6.207 74.213 1.00 33.39 364 PRO B C 1
ATOM 19938 O O . PRO B 1 328 ? 12.582 -6.949 73.865 1.00 35.80 364 PRO B O 1
ATOM 19949 N N . LYS B 1 329 ? 13.720 -5.036 73.624 1.00 27.68 365 LYS B N 1
ATOM 19950 C CA . LYS B 1 329 ? 12.928 -4.588 72.484 1.00 24.94 365 LYS B CA 1
ATOM 19951 C C . LYS B 1 329 ? 13.622 -4.879 71.145 1.00 28.88 365 LYS B C 1
ATOM 19952 O O . LYS B 1 329 ? 13.185 -4.419 70.099 1.00 30.70 365 LYS B O 1
ATOM 19971 N N . GLY B 1 330 ? 14.706 -5.642 71.193 1.00 33.15 366 GLY B N 1
ATOM 19972 C CA . GLY B 1 330 ? 15.428 -6.052 70.001 1.00 33.73 366 GLY B CA 1
ATOM 19973 C C . GLY B 1 330 ? 16.338 -5.006 69.371 1.00 31.11 366 GLY B C 1
ATOM 19974 O O . GLY B 1 330 ? 16.680 -5.108 68.192 1.00 30.97 366 GLY B O 1
ATOM 19978 N N . LYS B 1 331 ? 16.742 -4.010 70.153 1.00 27.68 367 LYS B N 1
ATOM 19979 C CA . LYS B 1 331 ? 17.659 -2.966 69.691 1.00 30.99 367 LYS B CA 1
ATOM 19980 C C . LYS B 1 331 ? 18.914 -2.901 70.556 1.00 30.77 367 LYS B C 1
ATOM 19981 O O . LYS B 1 331 ? 18.835 -2.923 71.778 1.00 33.39 367 LYS B O 1
ATOM 20000 N N . GLN B 1 332 ? 20.062 -2.791 69.898 1.00 29.59 368 GLN B N 1
ATOM 20001 C CA . GLN B 1 332 ? 21.340 -2.569 70.566 1.00 28.87 368 GLN B CA 1
ATOM 20002 C C . GLN B 1 332 ? 21.572 -1.088 70.788 1.00 26.44 368 GLN B C 1
ATOM 20003 O O . GLN B 1 332 ? 20.963 -0.255 70.128 1.00 25.47 368 GLN B O 1
ATOM 20017 N N . VAL B 1 333 ? 22.482 -0.760 71.698 1.00 27.98 369 VAL B N 1
ATOM 20018 C CA . VAL B 1 333 ? 22.717 0.630 72.060 1.00 25.43 369 VAL B CA 1
ATOM 20019 C C . VAL B 1 333 ? 23.165 1.453 70.834 1.00 25.11 369 VAL B C 1
ATOM 20020 O O . VAL B 1 333 ? 22.840 2.630 70.719 1.00 23.17 369 VAL B O 1
ATOM 20033 N N . THR B 1 334 ? 23.880 0.823 69.904 1.00 27.26 370 THR B N 1
ATOM 20034 C CA . THR B 1 334 ? 24.382 1.529 68.725 1.00 29.29 370 THR B CA 1
ATOM 20035 C C . THR B 1 334 ? 23.294 1.741 67.663 1.00 27.09 370 THR B C 1
ATOM 20036 O O . THR B 1 334 ? 23.545 2.352 66.631 1.00 28.90 370 THR B O 1
ATOM 20047 N N . GLU B 1 335 ? 22.091 1.231 67.917 1.00 26.57 371 GLU B N 1
ATOM 20048 C CA . GLU B 1 335 ? 20.959 1.403 67.003 1.00 29.10 371 GLU B CA 1
ATOM 20049 C C . GLU B 1 335 ? 19.955 2.420 67.541 1.00 27.35 371 GLU B C 1
ATOM 20050 O O . GLU B 1 335 ? 18.919 2.635 66.928 1.00 23.15 371 GLU B O 1
ATOM 20062 N N . VAL B 1 336 ? 20.266 3.026 68.684 1.00 21.69 372 VAL B N 1
ATOM 20063 C CA . VAL B 1 336 ? 19.379 4.003 69.313 1.00 20.24 372 VAL B CA 1
ATOM 20064 C C . VAL B 1 336 ? 20.004 5.376 69.180 1.00 20.40 372 VAL B C 1
ATOM 20065 O O . VAL B 1 336 ? 21.050 5.612 69.772 1.00 20.14 372 VAL B O 1
ATOM 20078 N N . PRO B 1 337 ? 19.397 6.270 68.369 1.00 21.19 373 PRO B N 1
ATOM 20079 C CA . PRO B 1 337 ? 20.020 7.582 68.140 1.00 22.39 373 PRO B CA 1
ATOM 20080 C C . PRO B 1 337 ? 20.232 8.384 69.414 1.00 21.74 373 PRO B C 1
ATOM 20081 O O . PRO B 1 337 ? 19.329 8.519 70.253 1.00 16.46 373 PRO B O 1
ATOM 20092 N N . GLN B 1 338 ? 21.443 8.914 69.511 1.00 20.86 374 GLN B N 1
ATOM 20093 C CA . GLN B 1 338 ? 21.939 9.650 70.663 1.00 18.52 374 GLN B CA 1
ATOM 20094 C C . GLN B 1 338 ? 22.740 10.858 70.186 1.00 17.13 374 GLN B C 1
ATOM 20095 O O . GLN B 1 338 ? 23.401 10.796 69.146 1.00 18.20 374 GLN B O 1
ATOM 20109 N N . VAL B 1 339 ? 22.736 11.909 70.991 1.00 17.14 375 VAL B N 1
ATOM 20110 C CA . VAL B 1 339 ? 23.440 13.143 70.675 1.00 17.85 375 VAL B CA 1
ATOM 20111 C C . VAL B 1 339 ? 24.078 13.768 71.918 1.00 19.81 375 VAL B C 1
ATOM 20112 O O . VAL B 1 339 ? 23.508 13.745 73.005 1.00 21.24 375 VAL B O 1
ATOM 20125 N N . TRP B 1 340 ? 25.277 14.316 71.739 1.00 18.77 376 TRP B N 1
ATOM 20126 C CA . TRP B 1 340 ? 25.991 15.014 72.794 1.00 20.70 376 TRP B CA 1
ATOM 20127 C C . TRP B 1 340 ? 26.469 16.362 72.246 1.00 22.78 376 TRP B C 1
ATOM 20128 O O . TRP B 1 340 ? 27.149 16.412 71.227 1.00 22.70 376 TRP B O 1
ATOM 20149 N N . CYS B 1 341 ? 26.123 17.452 72.915 1.00 25.22 377 CYS B N 1
ATOM 20150 C CA . CYS B 1 341 ? 26.735 18.745 72.593 1.00 28.22 377 CYS B CA 1
ATOM 20151 C C . CYS B 1 341 ? 27.971 18.978 73.477 1.00 34.98 377 CYS B C 1
ATOM 20152 O O . CYS B 1 341 ? 27.823 19.216 74.681 1.00 36.65 377 CYS B O 1
ATOM 20160 N N . LEU B 1 342 ? 29.172 18.864 72.887 1.00 34.58 378 LEU B N 1
ATOM 20161 C CA . LEU B 1 342 ? 30.438 19.102 73.599 1.00 35.55 378 LEU B CA 1
ATOM 20162 C C . LEU B 1 342 ? 30.630 20.617 73.705 1.00 43.01 378 LEU B C 1
ATOM 20163 O O . LEU B 1 342 ? 31.112 21.255 72.762 1.00 37.82 378 LEU B O 1
ATOM 20179 N N . TYR B 1 343 ? 30.235 21.184 74.844 1.00 46.30 379 TYR B N 1
ATOM 20180 C CA . TYR B 1 343 ? 30.045 22.628 74.967 1.00 43.48 379 TYR B CA 1
ATOM 20181 C C . TYR B 1 343 ? 31.102 23.285 75.861 1.00 43.67 379 TYR B C 1
ATOM 20182 O O . TYR B 1 343 ? 31.289 22.887 77.016 1.00 34.91 379 TYR B O 1
ATOM 20200 N N . LYS B 1 344 ? 31.761 24.304 75.311 1.00 45.45 380 LYS B N 1
ATOM 20201 C CA . LYS B 1 344 ? 32.732 25.111 76.041 1.00 49.83 380 LYS B CA 1
ATOM 20202 C C . LYS B 1 344 ? 33.901 24.232 76.522 1.00 47.52 380 LYS B C 1
ATOM 20203 O O . LYS B 1 344 ? 34.522 23.555 75.702 1.00 44.22 380 LYS B O 1
ATOM 20222 N N . GLU B 1 345 ? 34.189 24.213 77.825 1.00 41.75 381 GLU B N 1
ATOM 20223 C CA . GLU B 1 345 ? 35.313 23.425 78.350 1.00 35.69 381 GLU B CA 1
ATOM 20224 C C . GLU B 1 345 ? 35.222 21.946 77.932 1.00 37.16 381 GLU B C 1
ATOM 20225 O O . GLU B 1 345 ? 36.245 21.277 77.745 1.00 38.27 381 GLU B O 1
ATOM 20237 N N . VAL B 1 346 ? 34.004 21.441 77.743 1.00 37.65 382 VAL B N 1
ATOM 20238 C CA . VAL B 1 346 ? 33.831 20.045 77.351 1.00 40.36 382 VAL B CA 1
ATOM 20239 C C . VAL B 1 346 ? 34.428 19.803 75.955 1.00 39.47 382 VAL B C 1
ATOM 20240 O O . VAL B 1 346 ? 34.940 18.707 75.667 1.00 35.26 382 VAL B O 1
ATOM 20253 N N . GLN B 1 347 ? 34.381 20.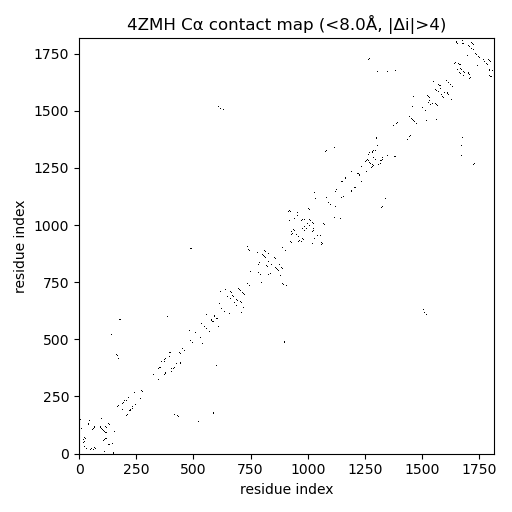825 75.099 1.00 39.55 383 GLN B N 1
ATOM 20254 C CA . GLN B 1 347 ? 35.098 20.783 73.828 1.00 41.83 383 GLN B CA 1
ATOM 20255 C C . GLN B 1 347 ? 36.615 20.594 74.045 1.00 44.32 383 GLN B C 1
ATOM 20256 O O . GLN B 1 347 ? 37.260 19.789 73.355 1.00 35.67 383 GLN B O 1
ATOM 20270 N N . ASP B 1 348 ? 37.176 21.326 75.007 1.00 45.82 384 ASP B N 1
ATOM 20271 C CA . ASP B 1 348 ? 38.598 21.197 75.344 1.00 47.14 384 ASP B CA 1
ATOM 20272 C C . ASP B 1 348 ? 38.908 19.813 75.920 1.00 43.43 384 ASP B C 1
ATOM 20273 O O . ASP B 1 348 ? 39.961 19.236 75.634 1.00 36.15 384 ASP B O 1
ATOM 20282 N N . TYR B 1 349 ? 38.007 19.306 76.763 1.00 45.63 385 TYR B N 1
ATOM 20283 C CA . TYR B 1 349 ? 38.129 17.948 77.298 1.00 48.85 385 TYR B CA 1
ATOM 20284 C C . TYR B 1 349 ? 38.314 16.978 76.141 1.00 48.72 385 TYR B C 1
ATOM 20285 O O . TYR B 1 349 ? 39.194 16.102 76.165 1.00 42.35 385 TYR B O 1
ATOM 20303 N N . TYR B 1 350 ? 37.478 17.173 75.120 1.00 44.39 386 TYR B N 1
ATOM 20304 C CA . TYR B 1 350 ? 37.391 16.279 73.976 1.00 45.65 386 TYR B CA 1
ATOM 20305 C C . TYR B 1 350 ? 38.634 16.350 73.096 1.00 49.70 386 TYR B C 1
ATOM 20306 O O . TYR B 1 350 ? 39.091 15.338 72.553 1.00 51.48 386 TYR B O 1
ATOM 20324 N N . GLU B 1 351 ? 39.165 17.554 72.935 1.00 47.04 387 GLU B N 1
ATOM 20325 C CA . GLU B 1 351 ? 40.376 17.743 72.146 1.00 46.27 387 GLU B CA 1
ATOM 20326 C C . GLU B 1 351 ? 41.607 17.247 72.917 1.00 48.43 387 GLU B C 1
ATOM 20327 O O . GLU B 1 351 ? 42.635 16.950 72.311 1.00 46.38 387 GLU B O 1
ATOM 20339 N N . LYS B 1 352 ? 41.481 17.116 74.240 1.00 50.67 388 LYS B N 1
ATOM 20340 C CA . LYS B 1 352 ? 42.580 16.642 75.087 1.00 51.69 388 LYS B CA 1
ATOM 20341 C C . LYS B 1 352 ? 42.511 15.125 75.324 1.00 51.39 388 LYS B C 1
ATOM 20342 O O . LYS B 1 352 ? 43.326 14.564 76.058 1.00 49.06 388 LYS B O 1
ATOM 20361 N N . GLY B 1 353 ? 41.524 14.473 74.710 1.00 48.18 389 GLY B N 1
ATOM 20362 C CA . GLY B 1 353 ? 41.503 13.023 74.609 1.00 44.06 389 GLY B CA 1
ATOM 20363 C C . GLY B 1 353 ? 40.354 12.342 75.326 1.00 42.43 389 GLY B C 1
ATOM 20364 O O . GLY B 1 353 ? 40.397 11.138 75.532 1.00 44.50 389 GLY B O 1
ATOM 20385 N N . ARG B 1 355 ? 37.093 10.343 75.732 1.00 44.26 391 ARG B N 1
ATOM 20386 C CA . ARG B 1 355 ? 36.497 9.362 74.827 1.00 53.87 391 ARG B CA 1
ATOM 20387 C C . ARG B 1 355 ? 34.989 9.562 74.668 1.00 44.74 391 ARG B C 1
ATOM 20388 O O . ARG B 1 355 ? 34.272 9.742 75.641 1.00 39.32 391 ARG B O 1
ATOM 20409 N N . VAL B 1 356 ? 34.527 9.539 73.422 1.00 44.80 392 VAL B N 1
ATOM 20410 C CA . VAL B 1 356 ? 33.101 9.606 73.109 1.00 38.65 392 VAL B CA 1
ATOM 20411 C C . VAL B 1 356 ? 32.727 8.475 72.151 1.00 36.66 392 VAL B C 1
ATOM 20412 O O . VAL B 1 356 ? 33.268 8.406 71.041 1.00 40.37 392 VAL B O 1
ATOM 20425 N N . PRO B 1 357 ? 31.804 7.591 72.566 1.00 35.35 393 PRO B N 1
ATOM 20426 C CA . PRO B 1 357 ? 31.411 6.502 71.666 1.00 31.19 393 PRO B CA 1
ATOM 20427 C C . PRO B 1 357 ? 31.086 7.000 70.255 1.00 29.30 393 PRO B C 1
ATOM 20428 O O . PRO B 1 357 ? 30.396 8.003 70.061 1.00 27.47 393 PRO B O 1
ATOM 20439 N N . ASP B 1 358 ? 31.614 6.257 69.291 1.00 29.89 394 ASP B N 1
ATOM 20440 C CA . ASP B 1 358 ? 31.640 6.607 67.876 1.00 35.79 394 ASP B CA 1
ATOM 20441 C C . ASP B 1 358 ? 30.266 6.930 67.262 1.00 31.95 394 ASP B C 1
ATOM 20442 O O . ASP B 1 358 ? 30.149 7.793 66.374 1.00 28.40 394 ASP B O 1
ATOM 20451 N N . ASP B 1 359 ? 29.228 6.245 67.737 1.00 29.63 395 ASP B N 1
ATOM 20452 C CA . ASP B 1 359 ? 27.882 6.361 67.153 1.00 27.09 395 ASP B CA 1
ATOM 20453 C C . ASP B 1 359 ? 27.080 7.547 67.678 1.00 22.52 395 ASP B C 1
ATOM 20454 O O . ASP B 1 359 ? 26.012 7.856 67.152 1.00 21.84 395 ASP B O 1
ATOM 20463 N N . ILE B 1 360 ? 27.577 8.199 68.720 1.00 22.23 396 ILE B N 1
ATOM 20464 C CA . ILE B 1 360 ? 26.900 9.362 69.268 1.00 22.18 396 ILE B CA 1
ATOM 20465 C C . ILE B 1 360 ? 27.150 10.561 68.354 1.00 22.18 396 ILE B C 1
ATOM 20466 O O . ILE B 1 360 ? 28.287 10.855 68.007 1.00 22.20 396 ILE B O 1
ATOM 20482 N N . THR B 1 361 ? 26.086 11.252 67.968 1.00 21.25 397 THR B N 1
ATOM 20483 C CA . THR B 1 361 ? 26.220 12.451 67.163 1.00 22.26 397 THR B CA 1
ATOM 20484 C C . THR B 1 361 ? 26.794 13.607 67.991 1.00 21.66 397 THR B C 1
ATOM 20485 O O . THR B 1 361 ? 26.349 13.858 69.102 1.00 19.83 397 THR B O 1
ATOM 20496 N N . LEU B 1 362 ? 27.790 14.298 67.446 1.00 19.41 398 LEU B N 1
ATOM 20497 C CA . LEU B 1 362 ? 28.356 15.481 68.095 1.00 19.83 398 LEU B CA 1
ATOM 20498 C C . LEU B 1 362 ? 27.656 16.736 67.589 1.00 20.65 398 LEU B C 1
ATOM 20499 O O . LEU B 1 362 ? 27.820 17.126 66.439 1.00 22.13 398 LEU B O 1
ATOM 20515 N N . LEU B 1 363 ? 26.878 17.368 68.459 1.00 20.14 399 LEU B N 1
ATOM 20516 C CA . LEU B 1 363 ? 26.166 18.588 68.121 1.00 20.44 399 LEU B CA 1
ATOM 20517 C C . LEU B 1 363 ? 27.021 19.791 68.484 1.00 22.07 399 LEU B C 1
ATOM 20518 O O . LEU B 1 363 ? 27.315 20.021 69.652 1.00 23.96 399 LEU B O 1
ATOM 20534 N N . TRP B 1 364 ? 27.463 20.530 67.476 1.00 22.86 400 TRP B N 1
ATOM 20535 C CA . TRP B 1 364 ? 28.261 21.733 67.693 1.00 19.82 400 TRP B CA 1
ATOM 20536 C C . TRP B 1 364 ? 27.350 22.947 67.755 1.00 18.97 400 TRP B C 1
ATOM 20537 O O . TRP B 1 364 ? 26.510 23.138 66.885 1.00 21.87 400 TRP B O 1
ATOM 20558 N N . ALA B 1 365 ? 27.523 23.757 68.785 1.00 19.09 401 ALA B N 1
ATOM 20559 C CA . ALA B 1 365 ? 26.671 24.905 69.011 1.00 19.38 401 ALA B CA 1
ATOM 20560 C C . ALA B 1 365 ? 27.313 26.154 68.434 1.00 20.43 401 ALA B C 1
ATOM 20561 O O . ALA B 1 365 ? 28.544 26.246 68.346 1.00 20.36 401 ALA B O 1
ATOM 20568 N N . ASP B 1 366 ? 26.488 27.134 68.062 1.00 18.87 402 ASP B N 1
ATOM 20569 C CA . ASP B 1 366 ? 27.030 28.431 67.735 1.00 19.63 402 ASP B CA 1
ATOM 20570 C C . ASP B 1 366 ? 27.313 29.148 69.059 1.00 20.80 402 ASP B C 1
ATOM 20571 O O . ASP B 1 366 ? 27.130 28.567 70.119 1.00 20.96 402 ASP B O 1
ATOM 20580 N N . ASP B 1 367 ? 27.756 30.401 68.978 1.00 15.06 403 ASP B N 1
ATOM 20581 C CA . ASP B 1 367 ? 28.108 31.207 70.151 1.00 14.24 403 ASP B CA 1
ATOM 20582 C C . ASP B 1 367 ? 26.931 31.988 70.729 1.00 14.71 403 ASP B C 1
ATOM 20583 O O . ASP B 1 367 ? 27.135 32.949 71.463 1.00 15.69 403 ASP B O 1
ATOM 20592 N N . ASN B 1 368 ? 25.713 31.564 70.381 1.00 14.97 404 ASN B N 1
ATOM 20593 C CA . ASN B 1 368 ? 24.447 32.234 70.754 1.00 15.41 404 ASN B CA 1
ATOM 20594 C C . ASN B 1 368 ? 24.162 33.483 69.923 1.00 17.23 404 ASN B C 1
ATOM 20595 O O . ASN B 1 368 ? 23.117 34.107 70.113 1.00 13.90 404 ASN B O 1
ATOM 20606 N N . TRP B 1 369 ? 25.049 33.794 68.972 1.00 15.03 405 TRP B N 1
ATOM 20607 C CA . TRP B 1 369 ? 24.970 35.022 68.183 1.00 15.24 405 TRP B CA 1
ATOM 20608 C C . TRP B 1 369 ? 25.153 34.762 66.683 1.00 13.66 405 TRP B C 1
ATOM 20609 O O . TRP B 1 369 ? 25.437 35.678 65.924 1.00 14.83 405 TRP B O 1
ATOM 20630 N N . GLY B 1 370 ? 24.954 33.511 66.260 1.00 14.78 406 GLY B N 1
ATOM 20631 C CA . GLY B 1 370 ? 24.949 33.157 64.845 1.00 13.79 406 GLY B CA 1
ATOM 20632 C C . GLY B 1 370 ? 26.315 32.835 64.258 1.00 18.37 406 GLY B C 1
ATOM 20633 O O . GLY B 1 370 ? 26.457 32.739 63.036 1.00 15.15 406 GLY B O 1
ATOM 20637 N N . ASN B 1 371 ? 27.321 32.687 65.119 1.00 15.23 407 ASN B N 1
ATOM 20638 C CA . ASN B 1 371 ? 28.656 32.293 64.701 1.00 15.96 407 ASN B CA 1
ATOM 20639 C C . ASN B 1 371 ? 29.002 30.904 65.238 1.00 16.28 407 ASN B C 1
ATOM 20640 O O . ASN B 1 371 ? 29.058 30.702 66.449 1.00 16.79 407 ASN B O 1
ATOM 20651 N N . ILE B 1 372 ? 29.219 29.950 64.332 1.00 16.23 408 ILE B N 1
ATOM 20652 C CA . ILE B 1 372 ? 29.427 28.566 64.750 1.00 17.56 408 ILE B CA 1
ATOM 20653 C C . ILE B 1 372 ? 30.782 28.456 65.460 1.00 17.73 408 ILE B C 1
ATOM 20654 O O . ILE B 1 372 ? 31.770 29.008 64.993 1.00 18.37 408 ILE B O 1
ATOM 20670 N N . ARG B 1 373 ? 30.819 27.782 66.604 1.00 18.20 409 ARG B N 1
ATOM 20671 C CA . ARG B 1 373 ? 32.025 27.797 67.443 1.00 21.74 409 ARG B CA 1
ATOM 20672 C C . ARG B 1 373 ? 33.069 26.797 66.967 1.00 25.29 409 ARG B C 1
ATOM 20673 O O . ARG B 1 373 ? 34.266 27.022 67.120 1.00 25.67 409 ARG B O 1
ATOM 20694 N N . ARG B 1 374 ? 32.596 25.688 66.414 1.00 21.12 410 ARG B N 1
ATOM 20695 C CA . ARG B 1 374 ? 33.439 24.551 66.092 1.00 19.42 410 ARG B CA 1
ATOM 20696 C C . ARG B 1 374 ? 32.743 23.714 65.054 1.00 20.56 410 ARG B C 1
ATOM 20697 O O . ARG B 1 374 ? 31.516 23.589 65.092 1.00 20.88 410 ARG B O 1
ATOM 20718 N N . LEU B 1 375 ? 33.529 23.161 64.118 1.00 22.45 411 LEU B N 1
ATOM 20719 C CA . LEU B 1 375 ? 33.016 22.240 63.105 1.00 21.17 411 LEU B CA 1
ATOM 20720 C C . LEU B 1 375 ? 33.946 21.029 63.022 1.00 22.33 411 LEU B C 1
ATOM 20721 O O . LEU B 1 375 ? 35.057 21.072 63.549 1.00 21.90 411 LEU B O 1
ATOM 20737 N N . PRO B 1 376 ? 33.474 19.932 62.403 1.00 23.18 412 PRO B N 1
ATOM 20738 C CA . PRO B 1 376 ? 34.247 18.683 62.392 1.00 26.48 412 PRO B CA 1
ATOM 20739 C C . PRO B 1 376 ? 35.604 18.790 61.696 1.00 29.60 412 PRO B C 1
ATOM 20740 O O . PRO B 1 376 ? 35.765 19.526 60.710 1.00 26.31 412 PRO B O 1
ATOM 20751 N N . THR B 1 377 ? 36.574 18.062 62.239 1.00 29.43 413 THR B N 1
ATOM 20752 C CA . THR B 1 377 ? 37.872 17.886 61.602 1.00 30.62 413 THR B CA 1
ATOM 20753 C C . THR B 1 377 ? 37.848 16.672 60.676 1.00 31.41 413 THR B C 1
ATOM 20754 O O . THR B 1 377 ? 36.936 15.840 60.744 1.00 29.84 413 THR B O 1
ATOM 20765 N N . ALA B 1 378 ? 38.861 16.555 59.827 1.00 33.31 414 ALA B N 1
ATOM 20766 C CA . ALA B 1 378 ? 38.940 15.436 58.890 1.00 32.44 414 ALA B CA 1
ATOM 20767 C C . ALA B 1 378 ? 38.797 14.070 59.588 1.00 32.36 414 ALA B C 1
ATOM 20768 O O . ALA B 1 378 ? 38.105 13.183 59.091 1.00 33.73 414 ALA B O 1
ATOM 20775 N N . GLU B 1 379 ? 39.423 13.901 60.749 1.00 33.38 415 GLU B N 1
ATOM 20776 C CA . GLU B 1 379 ? 39.355 12.614 61.453 1.00 40.39 415 GLU B CA 1
ATOM 20777 C C . GLU B 1 379 ? 37.997 12.388 62.111 1.00 35.43 415 GLU B C 1
ATOM 20778 O O . GLU B 1 379 ? 37.510 11.249 62.202 1.00 35.62 415 GLU B O 1
ATOM 20790 N N . GLU B 1 380 ? 37.370 13.465 62.565 1.00 30.49 416 GLU B N 1
ATOM 20791 C CA . GLU B 1 380 ? 36.049 13.351 63.183 1.00 25.54 416 GLU B CA 1
ATOM 20792 C C . GLU B 1 380 ? 34.965 12.999 62.169 1.00 24.83 416 GLU B C 1
ATOM 20793 O O . GLU B 1 380 ? 33.948 12.381 62.511 1.00 25.37 416 GLU B O 1
ATOM 20805 N N . ARG B 1 381 ? 35.178 13.363 60.910 1.00 25.53 417 ARG B N 1
ATOM 20806 C CA . ARG B 1 381 ? 34.189 13.075 59.874 1.00 28.17 417 ARG B CA 1
ATOM 20807 C C . ARG B 1 381 ? 34.034 11.577 59.642 1.00 30.14 417 ARG B C 1
ATOM 20808 O O . ARG B 1 381 ? 33.069 11.137 59.031 1.00 28.60 417 ARG B O 1
ATOM 20829 N N . LYS B 1 382 ? 34.965 10.790 60.165 1.00 33.56 418 LYS B N 1
ATOM 20830 C CA . LYS B 1 382 ? 34.897 9.345 60.016 1.00 33.43 418 LYS B CA 1
ATOM 20831 C C . LYS B 1 382 ? 33.982 8.683 61.047 1.00 35.27 418 LYS B C 1
ATOM 20832 O O . LYS B 1 382 ? 33.675 7.511 60.911 1.00 34.21 418 LYS B O 1
ATOM 20851 N N . ARG B 1 383 ? 33.553 9.430 62.071 1.00 34.47 419 ARG B N 1
ATOM 20852 C CA . ARG B 1 383 ? 32.677 8.886 63.117 1.00 27.45 419 ARG B CA 1
ATOM 20853 C C . ARG B 1 383 ? 31.307 8.538 62.546 1.00 26.51 419 ARG B C 1
ATOM 20854 O O . ARG B 1 383 ? 30.718 9.340 61.819 1.00 24.81 419 ARG B O 1
ATOM 20875 N N . SER B 1 384 ? 30.790 7.358 62.891 1.00 25.61 420 SER B N 1
ATOM 20876 C CA . SER B 1 384 ? 29.517 6.906 62.345 1.00 26.62 420 SER B CA 1
ATOM 20877 C C . SER B 1 384 ? 28.347 7.790 62.777 1.00 26.05 420 SER B C 1
ATOM 20878 O O . SER B 1 384 ? 27.328 7.869 62.087 1.00 28.57 420 SER B O 1
ATOM 20886 N N . GLY B 1 385 ? 28.479 8.444 63.920 1.00 26.32 421 GLY B N 1
ATOM 20887 C CA . GLY B 1 385 ? 27.418 9.302 64.418 1.00 26.33 421 GLY B CA 1
ATOM 20888 C C . GLY B 1 385 ? 27.308 10.656 63.734 1.00 24.43 421 GLY B C 1
ATOM 20889 O O . GLY B 1 385 ? 26.302 11.342 63.899 1.00 19.47 421 GLY B O 1
ATOM 20893 N N . GLY B 1 386 ? 28.332 11.045 62.973 1.00 22.31 422 GLY B N 1
ATOM 20894 C CA . GLY B 1 386 ? 28.358 12.344 62.332 1.00 23.49 422 GLY B CA 1
ATOM 20895 C C . GLY B 1 386 ? 28.305 13.504 63.316 1.00 24.66 422 GLY B C 1
ATOM 20896 O O . GLY B 1 386 ? 28.628 13.392 64.507 1.00 21.77 422 GLY B O 1
ATOM 20900 N N . ALA B 1 387 ? 27.875 14.648 62.809 1.00 21.90 423 ALA B N 1
ATOM 20901 C CA . ALA B 1 387 ? 27.860 15.845 63.623 1.00 18.99 423 ALA B CA 1
ATOM 20902 C C . ALA B 1 387 ? 26.775 16.786 63.134 1.00 16.52 423 ALA B C 1
ATOM 20903 O O . ALA B 1 387 ? 26.236 16.612 62.036 1.00 18.58 423 ALA B O 1
ATOM 20910 N N . GLY B 1 388 ? 26.466 17.782 63.946 1.00 17.82 424 GLY B N 1
ATOM 20911 C CA . GLY B 1 388 ? 25.415 18.719 63.598 1.00 19.51 424 GLY B CA 1
ATOM 20912 C C . GLY B 1 388 ? 25.680 20.107 64.100 1.00 17.19 424 GLY B C 1
ATOM 20913 O O . GLY B 1 388 ? 26.729 20.358 64.704 1.00 17.00 424 GLY B O 1
ATOM 20917 N N . VAL B 1 389 ? 24.709 21.000 63.875 1.00 14.61 425 VAL B N 1
ATOM 20918 C CA . VAL B 1 389 ? 24.817 22.389 64.282 1.00 14.73 425 VAL B CA 1
ATOM 20919 C C . VAL B 1 389 ? 23.558 22.844 64.998 1.00 16.55 425 VAL B C 1
ATOM 20920 O O . VAL B 1 389 ? 22.437 22.551 64.554 1.00 14.99 425 VAL B O 1
ATOM 20933 N N . TYR B 1 390 ? 23.754 23.534 66.121 1.00 15.61 426 TYR B N 1
ATOM 20934 C CA . TYR B 1 390 ? 22.667 24.190 66.869 1.00 13.62 426 TYR B CA 1
ATOM 20935 C C . TYR B 1 390 ? 22.865 25.699 66.751 1.00 14.00 426 TYR B C 1
ATOM 20936 O O . TYR B 1 390 ? 23.867 26.224 67.229 1.00 13.48 426 TYR B O 1
ATOM 20954 N N . TYR B 1 391 ? 21.931 26.366 66.069 1.00 16.04 427 TYR B N 1
ATOM 20955 C CA . TYR B 1 391 ? 22.062 27.766 65.648 1.00 15.65 427 TYR B CA 1
ATOM 20956 C C . TYR B 1 391 ? 21.045 28.627 66.386 1.00 15.87 427 TYR B C 1
ATOM 20957 O O . TYR B 1 391 ? 19.999 28.131 66.807 1.00 13.56 427 TYR B O 1
ATOM 20975 N N . HIS B 1 392 ? 21.337 29.918 66.539 1.00 14.61 428 HIS B N 1
ATOM 20976 C CA . HIS B 1 392 ? 20.401 30.834 67.233 1.00 13.70 428 HIS B CA 1
ATOM 20977 C C . HIS B 1 392 ? 19.858 31.941 66.343 1.00 13.86 428 HIS B C 1
ATOM 20978 O O . HIS B 1 392 ? 20.631 32.611 65.657 1.00 12.89 428 HIS B O 1
ATOM 20993 N N . PHE B 1 393 ? 18.536 32.137 66.378 1.00 12.80 429 PHE B N 1
ATOM 20994 C CA . PHE B 1 393 ? 17.882 33.341 65.860 1.00 11.84 429 PHE B CA 1
ATOM 20995 C C . PHE B 1 393 ? 17.421 34.272 66.991 1.00 12.92 429 PHE B C 1
ATOM 20996 O O . PHE B 1 393 ? 16.884 35.356 66.725 1.00 14.29 429 PHE B O 1
ATOM 21013 N N . ASP B 1 394 ? 17.557 33.815 68.229 1.00 13.39 430 ASP B N 1
ATOM 21014 C CA . ASP B 1 394 ? 16.950 34.451 69.413 1.00 13.35 430 ASP B CA 1
ATOM 21015 C C . ASP B 1 394 ? 17.819 34.033 70.596 1.00 13.82 430 ASP B C 1
ATOM 21016 O O . ASP B 1 394 ? 18.304 32.908 70.607 1.00 14.36 430 ASP B O 1
ATOM 21025 N N . TYR B 1 395 ? 18.003 34.878 71.603 1.00 12.02 431 TYR B N 1
ATOM 21026 C CA . TYR B 1 395 ? 18.820 34.455 72.751 1.00 11.68 431 TYR B CA 1
ATOM 21027 C C . TYR B 1 395 ? 18.574 35.275 74.015 1.00 12.48 431 TYR B C 1
ATOM 21028 O O . TYR B 1 395 ? 18.458 36.486 73.957 1.00 12.14 431 TYR B O 1
ATOM 21046 N N . VAL B 1 396 ? 18.545 34.579 75.143 1.00 11.57 432 VAL B N 1
ATOM 21047 C CA . VAL B 1 396 ? 18.465 35.166 76.484 1.00 13.43 432 VAL B CA 1
ATOM 21048 C C . VAL B 1 396 ? 19.772 34.881 77.222 1.00 15.75 432 VAL B C 1
ATOM 21049 O O . VAL B 1 396 ? 20.061 33.740 77.559 1.00 14.14 432 VAL B O 1
ATOM 21062 N N . GLY B 1 397 ? 20.580 35.920 77.434 1.00 12.83 433 GLY B N 1
ATOM 21063 C CA . GLY B 1 397 ? 21.899 35.775 78.035 1.00 13.93 433 GLY B CA 1
ATOM 21064 C C . GLY B 1 397 ? 22.758 36.961 77.623 1.00 15.26 433 GLY B C 1
ATOM 21065 O O . GLY B 1 397 ? 22.219 37.979 77.216 1.00 13.87 433 GLY B O 1
ATOM 21069 N N . GLY B 1 398 ? 24.084 36.806 77.682 1.00 16.83 434 GLY B N 1
ATOM 21070 C CA . GLY B 1 398 ? 25.024 37.895 77.443 1.00 16.33 434 GLY B CA 1
ATOM 21071 C C . GLY B 1 398 ? 25.569 37.943 76.025 1.00 15.29 434 GLY B C 1
ATOM 21072 O O . GLY B 1 398 ? 25.562 36.940 75.311 1.00 14.29 434 GLY B O 1
ATOM 21076 N N . PRO B 1 399 ? 26.124 39.089 75.632 1.00 15.67 435 PRO B N 1
ATOM 21077 C CA . PRO B 1 399 ? 26.255 40.320 76.425 1.00 18.17 435 PRO B CA 1
ATOM 21078 C C . PRO B 1 399 ? 24.924 41.018 76.678 1.00 17.97 435 PRO B C 1
ATOM 21079 O O . PRO B 1 399 ? 24.801 41.718 77.685 1.00 16.90 435 PRO B O 1
ATOM 21090 N N . ARG B 1 400 ? 23.931 40.792 75.816 1.00 13.48 436 ARG B N 1
ATOM 21091 C CA . ARG B 1 400 ? 22.570 41.283 76.058 1.00 12.33 436 ARG B CA 1
ATOM 21092 C C . ARG B 1 400 ? 21.564 40.433 75.261 1.00 11.77 436 ARG B C 1
ATOM 21093 O O . ARG B 1 400 ? 21.844 40.037 74.141 1.00 16.52 436 ARG B O 1
ATOM 21114 N N . SER B 1 401 ? 20.411 40.169 75.862 1.00 12.13 437 SER B N 1
ATOM 21115 C CA . SER B 1 401 ? 19.367 39.365 75.230 1.00 11.49 437 SER B CA 1
ATOM 21116 C C . SER B 1 401 ? 18.851 40.052 73.963 1.00 14.10 437 SER B C 1
ATOM 21117 O O . SER B 1 401 ? 18.831 41.283 73.878 1.00 15.31 437 SER B O 1
ATOM 21125 N N . TYR B 1 402 ? 18.444 39.257 72.984 1.00 11.58 438 TYR B N 1
ATOM 21126 C CA . TYR B 1 402 ? 17.691 39.777 71.848 1.00 11.90 438 TYR B CA 1
ATOM 21127 C C . TYR B 1 402 ? 16.540 38.804 71.584 1.00 12.77 438 TYR B C 1
ATOM 21128 O O . TYR B 1 402 ? 16.726 37.593 71.340 1.00 11.67 438 TYR B O 1
ATOM 21146 N N . ARG B 1 403 ? 15.333 39.345 71.661 1.00 11.95 439 ARG B N 1
ATOM 21147 C CA . ARG B 1 403 ? 14.145 38.532 71.902 1.00 14.70 439 ARG B CA 1
ATOM 21148 C C . ARG B 1 403 ? 12.938 39.045 71.174 1.00 16.52 439 ARG B C 1
ATOM 21149 O O . ARG B 1 403 ? 11.886 38.486 71.338 1.00 19.01 439 ARG B O 1
ATOM 21170 N N . TRP B 1 404 ? 13.055 40.147 70.434 1.00 13.91 440 TRP B N 1
ATOM 21171 C CA . TRP B 1 404 ? 11.848 40.865 70.011 1.00 14.36 440 TRP B CA 1
ATOM 21172 C C . TRP B 1 404 ? 11.474 40.599 68.560 1.00 17.30 440 TRP B C 1
ATOM 21173 O O . TRP B 1 404 ? 10.443 39.955 68.285 1.00 20.55 440 TRP B O 1
ATOM 21194 N N . ILE B 1 405 ? 12.302 41.038 67.626 1.00 13.67 441 ILE B N 1
ATOM 21195 C CA . ILE B 1 405 ? 12.018 40.784 66.221 1.00 16.83 441 ILE B CA 1
ATOM 21196 C C . ILE B 1 405 ? 13.229 40.205 65.479 1.00 16.48 441 ILE B C 1
ATOM 21197 O O . ILE B 1 405 ? 14.285 40.000 66.052 1.00 17.43 441 ILE B O 1
ATOM 21213 N N . ASN B 1 406 ? 13.049 39.912 64.201 1.00 15.23 442 ASN B N 1
ATOM 21214 C CA . ASN B 1 406 ? 14.084 39.237 63.420 1.00 13.61 442 ASN B CA 1
ATOM 21215 C C . ASN B 1 406 ? 15.293 40.141 63.236 1.00 13.98 442 ASN B C 1
ATOM 21216 O O . ASN B 1 406 ? 15.186 41.284 62.779 1.00 15.30 442 ASN B O 1
ATOM 21227 N N . THR B 1 407 ? 16.442 39.641 63.638 1.00 13.12 443 THR B N 1
ATOM 21228 C CA . THR B 1 407 ? 17.679 40.384 63.510 1.00 15.93 443 THR B CA 1
ATOM 21229 C C . THR B 1 407 ? 18.763 39.610 62.757 1.00 17.62 443 THR B C 1
ATOM 21230 O O . THR B 1 407 ? 19.940 39.971 62.818 1.00 17.47 443 THR B O 1
ATOM 21241 N N . THR B 1 408 ? 18.375 38.541 62.067 1.00 16.94 444 THR B N 1
ATOM 21242 C CA . THR B 1 408 ? 19.340 37.680 61.363 1.00 19.61 444 THR B CA 1
ATOM 21243 C C . THR B 1 408 ? 19.182 37.723 59.849 1.00 19.55 444 THR B C 1
ATOM 21244 O O . THR B 1 408 ? 18.258 37.100 59.315 1.00 20.11 444 THR B O 1
ATOM 21255 N N . PRO B 1 409 ? 20.094 38.422 59.140 1.00 18.80 445 PRO B N 1
ATOM 21256 C CA . PRO B 1 409 ? 20.005 38.461 57.676 1.00 17.98 445 PRO B CA 1
ATOM 21257 C C . PRO B 1 409 ? 20.283 37.113 57.040 1.00 16.86 445 PRO B C 1
ATOM 21258 O O . PRO B 1 409 ? 21.125 36.346 57.521 1.00 16.34 445 PRO B O 1
ATOM 21269 N N . LEU B 1 410 ? 19.568 36.825 55.961 1.00 17.01 446 LEU B N 1
ATOM 21270 C CA . LEU B 1 410 ? 19.719 35.548 55.284 1.00 17.85 446 LEU B CA 1
ATOM 21271 C C . LEU B 1 410 ? 21.167 35.245 54.914 1.00 17.92 446 LEU B C 1
ATOM 21272 O O . LEU B 1 410 ? 21.608 34.105 55.031 1.00 19.11 446 LEU B O 1
ATOM 21288 N N . ALA B 1 411 ? 21.903 36.259 54.461 1.00 15.85 447 ALA B N 1
ATOM 21289 C CA . ALA B 1 411 ? 23.238 36.006 53.958 1.00 16.53 447 ALA B CA 1
ATOM 21290 C C . ALA B 1 411 ? 24.158 35.568 55.098 1.00 16.04 447 ALA B C 1
ATOM 21291 O O . ALA B 1 411 ? 25.075 34.790 54.889 1.00 18.53 447 ALA B O 1
ATOM 21298 N N . LYS B 1 412 ? 23.915 36.060 56.304 1.00 16.21 448 LYS B N 1
ATOM 21299 C CA . LYS B 1 412 ? 24.713 35.630 57.452 1.00 17.40 448 LYS B CA 1
ATOM 21300 C C . LYS B 1 412 ? 24.525 34.140 57.697 1.00 16.85 448 LYS B C 1
ATOM 21301 O O . LYS B 1 412 ? 25.489 33.386 57.898 1.00 17.07 448 LYS B O 1
ATOM 21320 N N . ILE B 1 413 ? 23.268 33.724 57.690 1.00 14.07 449 ILE B N 1
ATOM 21321 C CA . ILE B 1 413 ? 22.936 32.308 57.770 1.00 14.22 449 ILE B CA 1
ATOM 21322 C C . ILE B 1 413 ? 23.626 31.519 56.663 1.00 15.17 449 ILE B C 1
ATOM 21323 O O . ILE B 1 413 ? 24.259 30.499 56.939 1.00 16.81 449 ILE B O 1
ATOM 21339 N N . TRP B 1 414 ? 23.525 31.994 55.423 1.00 16.85 450 TRP B N 1
ATOM 21340 C CA . TRP B 1 414 ? 24.118 31.255 54.300 1.00 17.75 450 TRP B CA 1
ATOM 21341 C C . TRP B 1 414 ? 25.601 30.979 54.554 1.00 17.80 450 TRP B C 1
ATOM 21342 O O . TRP B 1 414 ? 26.087 29.852 54.390 1.00 17.41 450 TRP B O 1
ATOM 21363 N N . GLU B 1 415 ? 26.341 32.025 54.908 1.00 19.19 451 GLU B N 1
ATOM 21364 C CA . GLU B 1 415 ? 27.805 31.917 54.929 1.00 18.26 451 GLU B CA 1
ATOM 21365 C C . GLU B 1 415 ? 28.260 30.967 56.028 1.00 18.38 451 GLU B C 1
ATOM 21366 O O . GLU B 1 415 ? 29.164 30.166 55.800 1.00 18.20 451 GLU B O 1
ATOM 21378 N N . GLN B 1 416 ? 27.601 30.995 57.187 1.00 17.69 452 GLN B N 1
ATOM 21379 C CA . GLN B 1 416 ? 27.962 30.076 58.267 1.00 20.32 452 GLN B CA 1
ATOM 21380 C C . GLN B 1 416 ? 27.464 28.631 57.997 1.00 21.05 452 GLN B C 1
ATOM 21381 O O . GLN B 1 416 ? 28.240 27.679 58.120 1.00 19.29 452 GLN B O 1
ATOM 21412 N N . HIS B 1 418 ? 26.856 27.214 55.209 1.00 16.92 454 HIS B N 1
ATOM 21413 C CA . HIS B 1 418 ? 27.601 26.619 54.089 1.00 17.66 454 HIS B CA 1
ATOM 21414 C C . HIS B 1 418 ? 28.899 25.991 54.590 1.00 18.78 454 HIS B C 1
ATOM 21415 O O . HIS B 1 418 ? 29.299 24.915 54.136 1.00 20.87 454 HIS B O 1
ATOM 21429 N N . LEU B 1 419 ? 29.569 26.659 55.520 1.00 19.31 455 LEU B N 1
ATOM 21430 C CA . LEU B 1 419 ? 30.740 26.070 56.183 1.00 23.41 455 LEU B CA 1
ATOM 21431 C C . LEU B 1 419 ? 30.382 24.747 56.869 1.00 20.49 455 LEU B C 1
ATOM 21432 O O . LEU B 1 419 ? 31.100 23.753 56.758 1.00 20.56 455 LEU B O 1
ATOM 21448 N N . ALA B 1 420 ? 29.262 24.743 57.577 1.00 21.85 456 ALA B N 1
ATOM 21449 C CA . ALA B 1 420 ? 28.798 23.531 58.240 1.00 22.29 456 ALA B CA 1
ATOM 21450 C C . ALA B 1 420 ? 28.570 22.405 57.245 1.00 20.89 456 ALA B C 1
ATOM 21451 O O . ALA B 1 420 ? 28.941 21.253 57.478 1.00 20.95 456 ALA B O 1
ATOM 21458 N N . TYR B 1 421 ? 27.934 22.733 56.136 1.00 18.55 457 TYR B N 1
ATOM 21459 C CA . TYR B 1 421 ? 27.684 21.735 55.123 1.00 17.74 457 TYR B CA 1
ATOM 21460 C C . TYR B 1 421 ? 28.985 21.171 54.578 1.00 21.38 457 TYR B C 1
ATOM 21461 O O . TYR B 1 421 ? 29.119 19.951 54.416 1.00 18.96 457 TYR B O 1
ATOM 21479 N N . LYS B 1 422 ? 29.945 22.052 54.294 1.00 21.40 458 LYS B N 1
ATOM 21480 C CA . LYS B 1 422 ? 31.165 21.616 53.638 1.00 22.81 458 LYS B CA 1
ATOM 21481 C C . LYS B 1 422 ? 32.068 20.865 54.608 1.00 24.88 458 LYS B C 1
ATOM 21482 O O . LYS B 1 422 ? 32.795 19.974 54.182 1.00 27.79 458 LYS B O 1
ATOM 21501 N N . TYR B 1 423 ? 32.014 21.196 55.900 1.00 20.50 459 TYR B N 1
ATOM 21502 C CA . TYR B 1 423 ? 32.820 20.461 56.880 1.00 22.32 459 TYR B CA 1
ATOM 21503 C C . TYR B 1 423 ? 32.077 19.245 57.436 1.00 20.78 459 TYR B C 1
ATOM 21504 O O . TYR B 1 423 ? 32.535 18.612 58.388 1.00 22.66 459 TYR B O 1
ATOM 21522 N N . GLU B 1 424 ? 30.928 18.949 56.836 1.00 21.88 460 GLU B N 1
ATOM 21523 C CA . GLU B 1 424 ? 30.146 17.732 57.094 1.00 23.92 460 GLU B CA 1
ATOM 21524 C C . GLU B 1 424 ? 29.554 17.616 58.508 1.00 21.46 460 GLU B C 1
ATOM 21525 O O . GLU B 1 424 ? 29.626 16.569 59.148 1.00 25.47 460 GLU B O 1
ATOM 21537 N N . ALA B 1 425 ? 28.928 18.689 58.972 1.00 17.63 461 ALA B N 1
ATOM 21538 C CA . ALA B 1 425 ? 28.094 18.618 60.153 1.00 19.01 461 ALA B CA 1
ATOM 21539 C C . ALA B 1 425 ? 26.632 18.493 59.705 1.00 18.14 461 ALA B C 1
ATOM 21540 O O . ALA B 1 425 ? 25.850 19.412 59.907 1.00 18.17 461 ALA B O 1
ATOM 21547 N N . ASN B 1 426 ? 26.279 17.363 59.098 1.00 18.33 462 ASN B N 1
ATOM 21548 C CA . ASN B 1 426 ? 25.029 17.249 58.360 1.00 21.52 462 ASN B CA 1
ATOM 21549 C C . ASN B 1 426 ? 24.072 16.198 58.900 1.00 18.96 462 ASN B C 1
ATOM 21550 O O . ASN B 1 426 ? 23.129 15.775 58.215 1.00 15.82 462 ASN B O 1
ATOM 21561 N N . LYS B 1 427 ? 24.306 15.790 60.137 1.00 17.81 463 LYS B N 1
ATOM 21562 C CA . LYS B 1 427 ? 23.398 14.864 60.805 1.00 18.91 463 LYS B CA 1
ATOM 21563 C C . LYS B 1 427 ? 22.155 15.607 61.342 1.00 15.48 463 LYS B C 1
ATOM 21564 O O . LYS B 1 427 ? 21.004 15.160 61.150 1.00 14.58 463 LYS B O 1
ATOM 21583 N N . ILE B 1 428 ? 22.400 16.709 62.041 1.00 16.53 464 ILE B N 1
ATOM 21584 C CA . ILE B 1 428 ? 21.351 17.543 62.650 1.00 14.11 464 ILE B CA 1
ATOM 21585 C C . ILE B 1 428 ? 21.574 19.042 62.394 1.00 13.76 464 ILE B C 1
ATOM 21586 O O . ILE B 1 428 ? 22.646 19.543 62.690 1.00 15.07 464 ILE B O 1
ATOM 21602 N N . TRP B 1 429 ? 20.563 19.744 61.881 1.00 13.41 465 TRP B N 1
ATOM 21603 C CA . TRP B 1 429 ? 20.569 21.214 61.867 1.00 13.99 465 TRP B CA 1
ATOM 21604 C C . TRP B 1 429 ? 19.354 21.674 62.625 1.00 13.46 465 TRP B C 1
ATOM 21605 O O . TRP B 1 429 ? 18.220 21.389 62.201 1.00 12.86 465 TRP B O 1
ATOM 21626 N N . ILE B 1 430 ? 19.561 22.359 63.749 1.00 13.48 466 ILE B N 1
ATOM 21627 C CA . ILE B 1 430 ? 18.425 22.833 64.539 1.00 11.95 466 ILE B CA 1
ATOM 21628 C C . ILE B 1 430 ? 18.654 24.271 64.973 1.00 11.78 466 ILE B C 1
ATOM 21629 O O . ILE B 1 430 ? 19.775 24.649 65.342 1.00 12.88 466 ILE B O 1
ATOM 21645 N N . VAL B 1 431 ? 17.608 25.082 64.883 1.00 11.46 467 VAL B N 1
ATOM 21646 C CA . VAL B 1 431 ? 17.722 26.507 65.175 1.00 12.35 467 VAL B CA 1
ATOM 21647 C C . VAL B 1 431 ? 16.746 26.953 66.260 1.00 12.59 467 VAL B C 1
ATOM 21648 O O . VAL B 1 431 ? 15.595 26.533 66.310 1.00 11.46 467 VAL B O 1
ATOM 21661 N N . ASN B 1 432 ? 17.276 27.739 67.195 1.00 11.18 468 ASN B N 1
ATOM 21662 C CA . ASN B 1 432 ? 16.493 28.378 68.226 1.00 10.64 468 ASN B CA 1
ATOM 21663 C C . ASN B 1 432 ? 15.702 29.507 67.612 1.00 10.39 468 ASN B C 1
ATOM 21664 O O . ASN B 1 432 ? 16.276 30.505 67.191 1.00 11.47 468 ASN B O 1
ATOM 21675 N N . VAL B 1 433 ? 14.385 29.338 67.541 1.00 12.09 469 VAL B N 1
ATOM 21676 C CA . VAL B 1 433 ? 13.518 30.298 66.866 1.00 11.17 469 VAL B CA 1
ATOM 21677 C C . VAL B 1 433 ? 12.786 31.236 67.822 1.00 12.72 469 VAL B C 1
ATOM 21678 O O . VAL B 1 433 ? 11.887 31.992 67.416 1.00 12.63 469 VAL B O 1
ATOM 21691 N N . GLY B 1 434 ? 13.148 31.202 69.098 1.00 13.40 470 GLY B N 1
ATOM 21692 C CA . GLY B 1 434 ? 12.421 31.995 70.070 1.00 14.63 470 GLY B CA 1
ATOM 21693 C C . GLY B 1 434 ? 10.942 31.605 70.051 1.00 11.92 470 GLY B C 1
ATOM 21694 O O . GLY B 1 434 ? 10.602 30.429 70.139 1.00 12.51 470 GLY B O 1
ATOM 21698 N N . ASP B 1 435 ? 10.069 32.595 69.917 1.00 11.27 471 ASP B N 1
ATOM 21699 C CA . ASP B 1 435 ? 8.619 32.376 69.842 1.00 13.96 471 ASP B CA 1
ATOM 21700 C C . ASP B 1 435 ? 8.083 31.921 68.489 1.00 12.07 471 ASP B C 1
ATOM 21701 O O . ASP B 1 435 ? 6.859 31.924 68.284 1.00 12.59 471 ASP B O 1
ATOM 21710 N N . LEU B 1 436 ? 8.987 31.603 67.567 1.00 14.57 472 LEU B N 1
ATOM 21711 C CA . LEU B 1 436 ? 8.664 31.156 66.204 1.00 12.91 472 LEU B CA 1
ATOM 21712 C C . LEU B 1 436 ? 8.318 32.406 65.350 1.00 13.47 472 LEU B C 1
ATOM 21713 O O . LEU B 1 436 ? 9.125 32.807 64.509 1.00 11.95 472 LEU B O 1
ATOM 21729 N N . LYS B 1 437 ? 7.161 33.034 65.565 1.00 13.59 473 LYS B N 1
ATOM 21730 C CA . LYS B 1 437 ? 6.908 34.349 64.965 1.00 13.89 473 LYS B CA 1
ATOM 21731 C C . LYS B 1 437 ? 7.746 35.355 65.760 1.00 16.34 473 LYS B C 1
ATOM 21732 O O . LYS B 1 437 ? 7.850 35.214 66.967 1.00 14.19 473 LYS B O 1
ATOM 21751 N N . PRO B 1 438 ? 8.336 36.382 65.108 1.00 16.75 474 PRO B N 1
ATOM 21752 C CA . PRO B 1 438 ? 8.267 36.773 63.706 1.00 15.05 474 PRO B CA 1
ATOM 21753 C C . PRO B 1 438 ? 9.523 36.351 62.901 1.00 16.06 474 PRO B C 1
ATOM 21754 O O . PRO B 1 438 ? 10.071 37.163 62.157 1.00 16.12 474 PRO B O 1
ATOM 21782 N N . GLU B 1 440 ? 9.572 34.019 60.545 1.00 13.17 476 GLU B N 1
ATOM 21783 C CA . GLU B 1 440 ? 9.047 33.179 59.456 1.00 14.05 476 GLU B CA 1
ATOM 21784 C C . GLU B 1 440 ? 10.025 33.000 58.280 1.00 13.87 476 GLU B C 1
ATOM 21785 O O . GLU B 1 440 ? 10.305 31.859 57.842 1.00 13.87 476 GLU B O 1
ATOM 21797 N N . ALA B 1 441 ? 10.571 34.092 57.765 1.00 12.58 477 ALA B N 1
ATOM 21798 C CA . ALA B 1 441 ? 11.420 33.979 56.578 1.00 14.12 477 ALA B CA 1
ATOM 21799 C C . ALA B 1 441 ? 12.750 33.235 56.830 1.00 12.69 477 ALA B C 1
ATOM 21800 O O . ALA B 1 441 ? 13.098 32.326 56.052 1.00 15.23 477 ALA B O 1
ATOM 21807 N N . PRO B 1 442 ? 13.508 33.623 57.862 1.00 12.07 478 PRO B N 1
ATOM 21808 C CA . PRO B 1 442 ? 14.748 32.883 58.135 1.00 15.06 478 PRO B CA 1
ATOM 21809 C C . PRO B 1 442 ? 14.515 31.441 58.580 1.00 13.29 478 PRO B C 1
ATOM 21810 O O . PRO B 1 442 ? 15.377 30.601 58.302 1.00 13.44 478 PRO B O 1
ATOM 21821 N N . ILE B 1 443 ? 13.399 31.140 59.248 1.00 13.20 479 ILE B N 1
ATOM 21822 C CA . ILE B 1 443 ? 13.088 29.730 59.522 1.00 11.52 479 ILE B CA 1
ATOM 21823 C C . ILE B 1 443 ? 12.953 28.960 58.208 1.00 11.94 479 ILE B C 1
ATOM 21824 O O . ILE B 1 443 ? 13.558 27.884 58.046 1.00 12.59 479 ILE B O 1
ATOM 21840 N N . GLU B 1 444 ? 12.167 29.475 57.265 1.00 12.05 480 GLU B N 1
ATOM 21841 C CA . GLU B 1 444 ? 12.011 28.748 56.020 1.00 14.60 480 GLU B CA 1
ATOM 21842 C C . GLU B 1 444 ? 13.346 28.652 55.248 1.00 14.32 480 GLU B C 1
ATOM 21843 O O . GLU B 1 444 ? 13.658 27.608 54.673 1.00 13.07 480 GLU B O 1
ATOM 21855 N N . TYR B 1 445 ? 14.151 29.716 55.268 1.00 12.93 481 TYR B N 1
ATOM 21856 C CA . TYR B 1 445 ? 15.453 29.679 54.619 1.00 13.55 481 TYR B CA 1
ATOM 21857 C C . TYR B 1 445 ? 16.357 28.610 55.232 1.00 13.97 481 TYR B C 1
ATOM 21858 O O . TYR B 1 445 ? 16.935 27.790 54.511 1.00 13.72 481 TYR B O 1
ATOM 21876 N N . PHE B 1 446 ? 16.489 28.623 56.555 1.00 14.26 482 PHE B N 1
ATOM 21877 C CA . PHE B 1 446 ? 17.324 27.646 57.248 1.00 13.56 482 PHE B CA 1
ATOM 21878 C C . PHE B 1 446 ? 16.924 26.214 56.868 1.00 13.86 482 PHE B C 1
ATOM 21879 O O . PHE B 1 446 ? 17.781 25.378 56.544 1.00 14.73 482 PHE B O 1
ATOM 21896 N N . LEU B 1 447 ? 15.625 25.947 56.850 1.00 13.56 483 LEU B N 1
ATOM 21897 C CA . LEU B 1 447 ? 15.143 24.585 56.614 1.00 15.65 483 LEU B CA 1
ATOM 21898 C C . LEU B 1 447 ? 15.190 24.178 55.145 1.00 16.94 483 LEU B C 1
ATOM 21899 O O . LEU B 1 447 ? 15.413 23.008 54.840 1.00 17.00 483 LEU B O 1
ATOM 21915 N N . GLU B 1 448 ? 15.006 25.127 54.229 1.00 15.66 484 GLU B N 1
ATOM 21916 C CA . GLU B 1 448 ? 15.232 24.850 52.805 1.00 17.03 484 GLU B CA 1
ATOM 21917 C C . GLU B 1 448 ? 16.706 24.620 52.510 1.00 15.04 484 GLU B C 1
ATOM 21918 O O . GLU B 1 448 ? 17.061 23.779 51.709 1.00 14.92 484 GLU B O 1
ATOM 21947 N N . ALA B 1 450 ? 18.791 23.386 54.724 1.00 14.47 486 ALA B N 1
ATOM 21948 C CA . ALA B 1 450 ? 19.067 22.067 55.298 1.00 14.32 486 ALA B CA 1
ATOM 21949 C C . ALA B 1 450 ? 18.625 20.924 54.363 1.00 15.47 486 ALA B C 1
ATOM 21950 O O . ALA B 1 450 ? 19.296 19.890 54.274 1.00 16.13 486 ALA B O 1
ATOM 21957 N N . TRP B 1 451 ? 17.502 21.109 53.674 1.00 14.83 487 TRP B N 1
ATOM 21958 C CA . TRP B 1 451 ? 17.026 20.105 52.735 1.00 15.75 487 TRP B CA 1
ATOM 21959 C C . TRP B 1 451 ? 18.089 19.864 51.666 1.00 18.86 487 TRP B C 1
ATOM 21960 O O . TRP B 1 451 ? 18.422 18.717 51.352 1.00 16.16 487 TRP B O 1
ATOM 21981 N N . ASN B 1 452 ? 18.657 20.935 51.128 1.00 20.60 488 ASN B N 1
ATOM 21982 C CA . ASN B 1 452 ? 19.781 20.779 50.217 1.00 20.10 488 ASN B CA 1
ATOM 21983 C C . ASN B 1 452 ? 20.560 22.077 50.056 1.00 19.09 488 ASN B C 1
ATOM 21984 O O . ASN B 1 452 ? 20.128 22.963 49.327 1.00 19.51 488 ASN B O 1
ATOM 21995 N N . PRO B 1 453 ? 21.715 22.190 50.727 1.00 18.58 489 PRO B N 1
ATOM 21996 C CA . PRO B 1 453 ? 22.446 23.462 50.612 1.00 21.45 489 PRO B CA 1
ATOM 21997 C C . PRO B 1 453 ? 22.869 23.768 49.175 1.00 25.34 489 PRO B C 1
ATOM 21998 O O . PRO B 1 453 ? 23.010 24.945 48.824 1.00 22.78 489 PRO B O 1
ATOM 22009 N N . GLU B 1 454 ? 22.994 22.747 48.329 1.00 23.89 490 GLU B N 1
ATOM 22010 C CA . GLU B 1 454 ? 23.454 22.994 46.967 1.00 28.34 490 GLU B CA 1
ATOM 22011 C C . GLU B 1 454 ? 22.362 23.617 46.092 1.00 26.45 490 GLU B C 1
ATOM 22012 O O . GLU B 1 454 ? 22.669 24.208 45.057 1.00 28.18 490 GLU B O 1
ATOM 22024 N N . GLN B 1 455 ? 21.104 23.552 46.529 1.00 20.05 491 GLN B N 1
ATOM 22025 C CA . GLN B 1 455 ? 20.025 24.238 45.818 1.00 25.55 491 GLN B CA 1
ATOM 22026 C C . GLN B 1 455 ? 19.982 25.745 46.161 1.00 28.16 491 GLN B C 1
ATOM 22027 O O . GLN B 1 455 ? 19.308 26.537 45.487 1.00 27.72 491 GLN B O 1
ATOM 22041 N N . TRP B 1 456 ? 20.729 26.138 47.185 1.00 22.75 492 TRP B N 1
ATOM 22042 C CA . TRP B 1 456 ? 20.729 27.522 47.666 1.00 19.75 492 TRP B CA 1
ATOM 22043 C C . TRP B 1 456 ? 22.141 28.067 47.828 1.00 20.01 492 TRP B C 1
ATOM 22044 O O . TRP B 1 456 ? 22.566 28.400 48.933 1.00 18.28 492 TRP B O 1
ATOM 22065 N N . PRO B 1 457 ? 22.866 28.190 46.706 1.00 19.87 493 PRO B N 1
ATOM 22066 C CA . PRO B 1 457 ? 24.192 28.824 46.696 1.00 19.98 493 PRO B CA 1
ATOM 22067 C C . PRO B 1 457 ? 24.130 30.323 46.942 1.00 21.95 493 PRO B C 1
ATOM 22068 O O . PRO B 1 457 ? 23.036 30.903 46.954 1.00 21.49 493 PRO B O 1
ATOM 22079 N N . LYS B 1 458 ? 25.283 30.959 47.128 1.00 25.69 494 LYS B N 1
ATOM 22080 C CA . LYS B 1 458 ? 25.293 32.363 47.551 1.00 23.29 494 LYS B CA 1
ATOM 22081 C C . LYS B 1 458 ? 24.678 33.262 46.490 1.00 20.94 494 LYS B C 1
ATOM 22082 O O . LYS B 1 458 ? 24.137 34.309 46.809 1.00 21.57 494 LYS B O 1
ATOM 22101 N N . GLU B 1 459 ? 24.727 32.837 45.232 1.00 22.16 495 GLU B N 1
ATOM 22102 C CA . GLU B 1 459 ? 24.110 33.604 44.155 1.00 26.29 495 GLU B CA 1
ATOM 22103 C C . GLU B 1 459 ? 22.576 33.545 44.172 1.00 27.26 495 GLU B C 1
ATOM 22104 O O . GLU B 1 459 ? 21.924 34.235 43.389 1.00 30.04 495 GLU B O 1
ATOM 22116 N N . ARG B 1 460 ? 22.004 32.707 45.038 1.00 22.09 496 ARG B N 1
ATOM 22117 C CA . ARG B 1 460 ? 20.547 32.637 45.204 1.00 22.20 496 ARG B CA 1
ATOM 22118 C C . ARG B 1 460 ? 20.045 33.172 46.540 1.00 22.76 496 ARG B C 1
ATOM 22119 O O . ARG B 1 460 ? 18.890 32.948 46.915 1.00 26.16 496 ARG B O 1
ATOM 22140 N N . ILE B 1 461 ? 20.896 33.881 47.271 1.00 21.08 497 ILE B N 1
ATOM 22141 C CA . ILE B 1 461 ? 20.459 34.473 48.534 1.00 19.15 497 ILE B CA 1
ATOM 22142 C C . ILE B 1 461 ? 19.348 35.500 48.279 1.00 22.03 497 ILE B C 1
ATOM 22143 O O . ILE B 1 461 ? 18.275 35.433 48.878 1.00 24.64 497 ILE B O 1
ATOM 22159 N N . THR B 1 462 ? 19.594 36.419 47.348 1.00 22.51 498 THR B N 1
ATOM 22160 C CA . THR B 1 462 ? 18.619 37.462 47.012 1.00 24.85 498 THR B CA 1
ATOM 22161 C C . THR B 1 462 ? 17.382 36.845 46.374 1.00 23.43 498 THR B C 1
ATOM 22162 O O . THR B 1 462 ? 16.248 37.260 46.610 1.00 24.95 498 THR B O 1
ATOM 22173 N N . GLN B 1 463 ? 17.618 35.831 45.573 1.00 19.18 499 GLN B N 1
ATOM 22174 C CA . GLN B 1 463 ? 16.547 35.173 44.837 1.00 26.06 499 GLN B CA 1
ATOM 22175 C C . GLN B 1 463 ? 15.621 34.426 45.782 1.00 24.71 499 GLN B C 1
ATOM 22176 O O . GLN B 1 463 ? 14.417 34.333 45.526 1.00 24.38 499 GLN B O 1
ATOM 22190 N N . PHE B 1 464 ? 16.159 33.902 46.883 1.00 24.54 500 PHE B N 1
ATOM 22191 C CA . PHE B 1 464 ? 15.293 33.250 47.858 1.00 25.72 500 PHE B CA 1
ATOM 22192 C C . PHE B 1 464 ? 14.236 34.229 48.370 1.00 23.50 500 PHE B C 1
ATOM 22193 O O . PHE B 1 464 ? 13.046 33.901 48.444 1.00 21.66 500 PHE B O 1
ATOM 22210 N N . ALA B 1 465 ? 14.674 35.421 48.746 1.00 21.41 501 ALA B N 1
ATOM 22211 C CA . ALA B 1 465 ? 13.761 36.406 49.302 1.00 18.81 501 ALA B CA 1
ATOM 22212 C C . ALA B 1 465 ? 12.748 36.843 48.248 1.00 19.77 501 ALA B C 1
ATOM 22213 O O . ALA B 1 465 ? 11.583 37.015 48.562 1.00 21.42 501 ALA B O 1
ATOM 22220 N N . GLU B 1 466 ? 13.195 37.019 46.998 1.00 22.93 502 GLU B N 1
ATOM 22221 C CA . GLU B 1 466 ? 12.274 37.393 45.911 1.00 23.20 502 GLU B CA 1
ATOM 22222 C C . GLU B 1 466 ? 11.242 36.292 45.627 1.00 22.85 502 GLU B C 1
ATOM 22223 O O . GLU B 1 466 ? 10.055 36.558 45.426 1.00 22.82 502 GLU B O 1
ATOM 22235 N N . LEU B 1 467 ? 11.694 35.048 45.612 1.00 19.07 503 LEU B N 1
ATOM 22236 C CA . LEU B 1 467 ? 10.805 33.928 45.367 1.00 21.10 503 LEU B CA 1
ATOM 22237 C C . LEU B 1 467 ? 9.799 33.723 46.514 1.00 21.28 503 LEU B C 1
ATOM 22238 O O . LEU B 1 467 ? 8.613 33.435 46.292 1.00 20.23 503 LEU B O 1
ATOM 22254 N N . TRP B 1 468 ? 10.273 33.886 47.740 1.00 20.05 504 TRP B N 1
ATOM 22255 C CA . TRP B 1 468 ? 9.418 33.837 48.916 1.00 17.57 504 TRP B CA 1
ATOM 22256 C C . TRP B 1 468 ? 8.335 34.911 48.809 1.00 21.62 504 TRP B C 1
ATOM 22257 O O . TRP B 1 468 ? 7.153 34.632 48.968 1.00 21.18 504 TRP B O 1
ATOM 22278 N N . ALA B 1 469 ? 8.743 36.149 48.550 1.00 17.29 505 ALA B N 1
ATOM 22279 C CA . ALA B 1 469 ? 7.773 37.230 48.432 1.00 19.38 505 ALA B CA 1
ATOM 22280 C C . ALA B 1 469 ? 6.806 36.979 47.276 1.00 21.19 505 ALA B C 1
ATOM 22281 O O . ALA B 1 469 ? 5.605 37.259 47.396 1.00 22.22 505 ALA B O 1
ATOM 22288 N N . GLU B 1 470 ? 7.295 36.449 46.156 1.00 20.80 506 GLU B N 1
ATOM 22289 C CA . GLU B 1 470 ? 6.392 36.173 45.051 1.00 21.11 506 GLU B CA 1
ATOM 22290 C C . GLU B 1 470 ? 5.361 35.115 45.432 1.00 23.33 506 GLU B C 1
ATOM 22291 O O . GLU B 1 470 ? 4.184 35.239 45.072 1.00 22.79 506 GLU B O 1
ATOM 22303 N N . ARG B 1 471 ? 5.786 34.077 46.153 1.00 21.53 507 ARG B N 1
ATOM 22304 C CA . ARG B 1 471 ? 4.850 33.038 46.575 1.00 19.80 507 ARG B CA 1
ATOM 22305 C C . ARG B 1 471 ? 3.764 33.612 47.492 1.00 20.78 507 ARG B C 1
ATOM 22306 O O . ARG B 1 471 ? 2.597 33.308 47.314 1.00 24.73 507 ARG B O 1
ATOM 22327 N N . GLU B 1 472 ? 4.129 34.432 48.471 1.00 18.42 508 GLU B N 1
ATOM 22328 C CA . GLU B 1 472 ? 3.138 34.918 49.426 1.00 22.53 508 GLU B CA 1
ATOM 22329 C C . GLU B 1 472 ? 2.265 36.057 48.859 1.00 24.69 508 GLU B C 1
ATOM 22330 O O . GLU B 1 472 ? 1.067 36.132 49.157 1.00 23.99 508 GLU B O 1
ATOM 22342 N N . PHE B 1 473 ? 2.849 36.916 48.028 1.00 22.44 509 PHE B N 1
ATOM 22343 C CA . PHE B 1 473 ? 2.180 38.153 47.608 1.00 24.53 509 PHE B CA 1
ATOM 22344 C C . PHE B 1 473 ? 1.973 38.333 46.100 1.00 30.64 509 PHE B C 1
ATOM 22345 O O . PHE B 1 473 ? 1.282 39.262 45.681 1.00 30.22 509 PHE B O 1
ATOM 22362 N N . GLY B 1 474 ? 2.559 37.456 45.293 1.00 30.24 510 GLY B N 1
ATOM 22363 C CA . GLY B 1 474 ? 2.496 37.595 43.857 1.00 30.78 510 GLY B CA 1
ATOM 22364 C C . GLY B 1 474 ? 3.674 38.386 43.317 1.00 28.56 510 GLY B C 1
ATOM 22365 O O . GLY B 1 474 ? 4.421 39.016 44.073 1.00 24.00 510 GLY B O 1
ATOM 22369 N N . PRO B 1 475 ? 3.845 38.369 41.991 1.00 31.99 511 PRO B N 1
ATOM 22370 C CA . PRO B 1 475 ? 5.005 38.964 41.303 1.00 31.92 511 PRO B CA 1
ATOM 22371 C C . PRO B 1 475 ? 5.061 40.495 41.258 1.00 26.98 511 PRO B C 1
ATOM 22372 O O . PRO B 1 475 ? 6.159 41.037 41.174 1.00 30.49 511 PRO B O 1
ATOM 22383 N N . THR B 1 476 ? 3.926 41.184 41.322 1.00 26.83 512 THR B N 1
ATOM 22384 C CA . THR B 1 476 ? 3.903 42.629 41.071 1.00 29.62 512 THR B CA 1
ATOM 22385 C C . THR B 1 476 ? 4.841 43.433 41.972 1.00 31.43 512 THR B C 1
ATOM 22386 O O . THR B 1 476 ? 5.572 44.298 41.494 1.00 32.14 512 THR B O 1
ATOM 22397 N N . TYR B 1 477 ? 4.824 43.160 43.272 1.00 26.83 513 TYR B N 1
ATOM 22398 C CA . TYR B 1 477 ? 5.685 43.890 44.187 1.00 27.84 513 TYR B CA 1
ATOM 22399 C C . TYR B 1 477 ? 6.737 43.009 44.861 1.00 21.91 513 TYR B C 1
ATOM 22400 O O . TYR B 1 477 ? 7.348 43.422 45.835 1.00 22.18 513 TYR B O 1
ATOM 22418 N N . ALA B 1 478 ? 6.974 41.820 44.318 1.00 20.36 514 ALA B N 1
ATOM 22419 C CA . ALA B 1 478 ? 7.862 40.852 44.963 1.00 21.32 514 ALA B CA 1
ATOM 22420 C C . ALA B 1 478 ? 9.272 41.401 45.184 1.00 21.84 514 ALA B C 1
ATOM 22421 O O . ALA B 1 478 ? 9.834 41.248 46.265 1.00 21.86 514 ALA B O 1
ATOM 22428 N N . LYS B 1 479 ? 9.853 42.044 44.174 1.00 21.78 515 LYS B N 1
ATOM 22429 C CA . LYS B 1 479 ? 11.214 42.548 44.326 1.00 29.15 515 LYS B CA 1
ATOM 22430 C C . LYS B 1 479 ? 11.302 43.603 45.412 1.00 26.77 515 LYS B C 1
ATOM 22431 O O . LYS B 1 479 ? 12.261 43.632 46.188 1.00 23.37 515 LYS B O 1
ATOM 22450 N N . GLU B 1 480 ? 10.298 44.468 45.464 1.00 23.19 516 GLU B N 1
ATOM 22451 C CA . GLU B 1 480 ? 10.321 45.596 46.385 1.00 22.62 516 GLU B CA 1
ATOM 22452 C C . GLU B 1 480 ? 10.138 45.072 47.804 1.00 18.04 516 GLU B C 1
ATOM 22453 O O . GLU B 1 480 ? 10.756 45.568 48.745 1.00 17.42 516 GLU B O 1
ATOM 22465 N N . ILE B 1 481 ? 9.280 44.068 47.938 1.00 19.56 517 ILE B N 1
ATOM 22466 C CA . ILE B 1 481 ? 8.993 43.477 49.248 1.00 21.37 517 ILE B CA 1
ATOM 22467 C C . ILE B 1 481 ? 10.207 42.707 49.764 1.00 22.74 517 ILE B C 1
ATOM 22468 O O . ILE B 1 481 ? 10.563 42.821 50.930 1.00 20.56 517 ILE B O 1
ATOM 22484 N N . ALA B 1 482 ? 10.830 41.915 48.894 1.00 23.46 518 ALA B N 1
ATOM 22485 C CA . ALA B 1 482 ? 12.063 41.220 49.266 1.00 23.34 518 ALA B CA 1
ATOM 22486 C C . ALA B 1 482 ? 13.130 42.208 49.737 1.00 21.42 518 ALA B C 1
ATOM 22487 O O . ALA B 1 482 ? 13.829 41.965 50.713 1.00 18.37 518 ALA B O 1
ATOM 22494 N N . GLN B 1 483 ? 13.252 43.327 49.034 1.00 21.83 519 GLN B N 1
ATOM 22495 C CA . GLN B 1 483 ? 14.246 44.339 49.392 1.00 24.47 519 GLN B CA 1
ATOM 22496 C C . GLN B 1 483 ? 13.972 44.968 50.763 1.00 20.50 519 GLN B C 1
ATOM 22497 O O . GLN B 1 483 ? 14.904 45.298 51.516 1.00 17.04 519 GLN B O 1
ATOM 22511 N N . LEU B 1 484 ? 12.701 45.160 51.085 1.00 20.51 520 LEU B N 1
ATOM 22512 C CA . LEU B 1 484 ? 12.334 45.679 52.405 1.00 18.97 520 LEU B CA 1
ATOM 22513 C C . LEU B 1 484 ? 12.811 44.728 53.522 1.00 18.39 520 LEU B C 1
ATOM 22514 O O . LEU B 1 484 ? 13.315 45.155 54.565 1.00 15.11 520 LEU B O 1
ATOM 22530 N N . VAL B 1 485 ? 12.647 43.434 53.290 1.00 19.14 521 VAL B N 1
ATOM 22531 C CA . VAL B 1 485 ? 13.044 42.433 54.269 1.00 19.46 521 VAL B CA 1
ATOM 22532 C C . VAL B 1 485 ? 14.576 42.377 54.376 1.00 17.33 521 VAL B C 1
ATOM 22533 O O . VAL B 1 485 ? 15.126 42.297 55.459 1.00 18.37 521 VAL B O 1
ATOM 22546 N N . GLN B 1 486 ? 15.252 42.401 53.237 1.00 15.70 522 GLN B N 1
ATOM 22547 C CA . GLN B 1 486 ? 16.704 42.393 53.223 1.00 18.06 522 GLN B CA 1
ATOM 22548 C C . GLN B 1 486 ? 17.215 43.651 53.939 1.00 19.28 522 GLN B C 1
ATOM 22549 O O . GLN B 1 486 ? 18.179 43.603 54.694 1.00 21.34 522 GLN B O 1
ATOM 22563 N N . ASP B 1 487 ? 16.535 44.767 53.731 1.00 19.76 523 ASP B N 1
ATOM 22564 C CA . ASP B 1 487 ? 16.989 46.030 54.292 1.00 21.02 523 ASP B CA 1
ATOM 22565 C C . ASP B 1 487 ? 16.822 46.106 55.824 1.00 20.73 523 ASP B C 1
ATOM 22566 O O . ASP B 1 487 ? 17.764 46.517 56.520 1.00 16.57 523 ASP B O 1
ATOM 22575 N N . TYR B 1 488 ? 15.672 45.696 56.361 1.00 18.04 524 TYR B N 1
ATOM 22576 C CA . TYR B 1 488 ? 15.448 45.842 57.798 1.00 18.32 524 TYR B CA 1
ATOM 22577 C C . TYR B 1 488 ? 16.275 44.800 58.521 1.00 17.17 524 TYR B C 1
ATOM 22578 O O . TYR B 1 488 ? 16.826 45.083 59.577 1.00 16.31 524 TYR B O 1
ATOM 22596 N N . THR B 1 489 ? 16.430 43.613 57.938 1.00 14.38 525 THR B N 1
ATOM 22597 C CA . THR B 1 489 ? 17.243 42.605 58.604 1.00 13.39 525 THR B CA 1
ATOM 22598 C C . THR B 1 489 ? 18.732 43.002 58.578 1.00 16.38 525 THR B C 1
ATOM 22599 O O . THR B 1 489 ? 19.434 42.814 59.567 1.00 19.71 525 THR B O 1
ATOM 22610 N N . GLN B 1 490 ? 19.206 43.569 57.474 1.00 18.17 526 GLN B N 1
ATOM 22611 C CA . GLN B 1 490 ? 20.585 44.082 57.444 1.00 17.39 526 GLN B CA 1
ATOM 22612 C C . GLN B 1 490 ? 20.783 45.132 58.509 1.00 16.47 526 GLN B C 1
ATOM 22613 O O . GLN B 1 490 ? 21.788 45.138 59.216 1.00 18.06 526 GLN B O 1
ATOM 22627 N N . HIS B 1 491 ? 19.821 46.034 58.626 1.00 15.19 527 HIS B N 1
ATOM 22628 C CA . HIS B 1 491 ? 19.959 47.089 59.614 1.00 16.84 527 HIS B CA 1
ATOM 22629 C C . HIS B 1 491 ? 20.006 46.514 61.052 1.00 14.82 527 HIS B C 1
ATOM 22630 O O . HIS B 1 491 ? 20.879 46.884 61.865 1.00 14.66 527 HIS B O 1
ATOM 22644 N N . ASN B 1 492 ? 19.095 45.589 61.364 1.00 14.63 528 ASN B N 1
ATOM 22645 C CA . ASN B 1 492 ? 19.082 44.973 62.679 1.00 13.14 528 ASN B CA 1
ATOM 22646 C C . ASN B 1 492 ? 20.321 44.121 62.932 1.00 14.25 528 ASN B C 1
ATOM 22647 O O . ASN B 1 492 ? 20.724 43.915 64.093 1.00 15.38 528 ASN B O 1
ATOM 22658 N N . GLY B 1 493 ? 20.908 43.617 61.854 1.00 14.40 529 GLY B N 1
ATOM 22659 C CA . GLY B 1 493 ? 22.185 42.925 61.913 1.00 15.31 529 GLY B CA 1
ATOM 22660 C C . GLY B 1 493 ? 23.367 43.818 62.310 1.00 15.15 529 GLY B C 1
ATOM 22661 O O . GLY B 1 493 ? 24.421 43.321 62.721 1.00 16.26 529 GLY B O 1
ATOM 22665 N N . ARG B 1 494 ? 23.204 45.135 62.200 1.00 13.88 530 ARG B N 1
ATOM 22666 C CA . ARG B 1 494 ? 24.243 46.059 62.625 1.00 15.59 530 ARG B CA 1
ATOM 22667 C C . ARG B 1 494 ? 24.321 46.160 64.150 1.00 14.56 530 ARG B C 1
ATOM 22668 O O . ARG B 1 494 ? 25.405 46.322 64.704 1.00 17.30 530 ARG B O 1
ATOM 22689 N N . ARG B 1 495 ? 23.164 46.078 64.808 1.00 14.90 531 ARG B N 1
ATOM 22690 C CA . ARG B 1 495 ? 23.052 46.139 66.254 1.00 15.53 531 ARG B CA 1
ATOM 22691 C C . ARG B 1 495 ? 21.627 45.818 66.653 1.00 14.83 531 ARG B C 1
ATOM 22692 O O . ARG B 1 495 ? 20.673 46.473 66.195 1.00 14.74 531 ARG B O 1
ATOM 22713 N N . LYS B 1 496 ? 21.486 44.801 67.488 1.00 12.97 532 LYS B N 1
ATOM 22714 C CA . LYS B 1 496 ? 20.178 44.373 67.956 1.00 14.35 532 LYS B CA 1
ATOM 22715 C C . LYS B 1 496 ? 19.419 45.577 68.504 1.00 14.52 532 LYS B C 1
ATOM 22716 O O . LYS B 1 496 ? 20.031 46.417 69.186 1.00 14.17 532 LYS B O 1
ATOM 22735 N N . PRO B 1 497 ? 18.096 45.638 68.280 1.00 15.75 533 PRO B N 1
ATOM 22736 C CA . PRO B 1 497 ? 17.310 46.743 68.854 1.00 15.18 533 PRO B CA 1
ATOM 22737 C C . PRO B 1 497 ? 17.542 46.885 70.367 1.00 16.08 533 PRO B C 1
ATOM 22738 O O . PRO B 1 497 ? 17.703 48.001 70.839 1.00 13.37 533 PRO B O 1
ATOM 22749 N N . GLU B 1 498 ? 17.617 45.772 71.091 1.00 13.99 534 GLU B N 1
ATOM 22750 C CA . GLU B 1 498 ? 17.884 45.793 72.527 1.00 12.38 534 GLU B CA 1
ATOM 22751 C C . GLU B 1 498 ? 19.207 46.471 72.903 1.00 12.21 534 GLU B C 1
ATOM 22752 O O . GLU B 1 498 ? 19.324 47.047 73.993 1.00 13.59 534 GLU B O 1
ATOM 22764 N N . LEU B 1 499 ? 20.202 46.396 72.013 1.00 13.71 535 LEU B N 1
ATOM 22765 C CA . LEU B 1 499 ? 21.505 47.004 72.230 1.00 13.65 535 LEU B CA 1
ATOM 22766 C C . LEU B 1 499 ? 21.667 48.441 71.719 1.00 15.62 535 LEU B C 1
ATOM 22767 O O . LEU B 1 499 ? 22.684 49.084 71.992 1.00 15.09 535 LEU B O 1
ATOM 22783 N N . GLN B 1 500 ? 20.680 48.956 70.996 1.00 13.86 536 GLN B N 1
ATOM 22784 C CA . GLN B 1 500 ? 20.789 50.284 70.422 1.00 13.38 536 GLN B CA 1
ATOM 22785 C C . GLN B 1 500 ? 20.590 51.304 71.522 1.00 14.79 536 GLN B C 1
ATOM 22786 O O . GLN B 1 500 ? 19.944 51.012 72.524 1.00 12.52 536 GLN B O 1
ATOM 22800 N N . GLU B 1 501 ? 21.186 52.477 71.343 1.00 13.50 537 GLU B N 1
ATOM 22801 C CA . GLU B 1 501 ? 21.131 53.546 72.331 1.00 12.81 537 GLU B CA 1
ATOM 22802 C C . GLU B 1 501 ? 21.487 54.858 71.626 1.00 13.23 537 GLU B C 1
ATOM 22803 O O . GLU B 1 501 ? 21.903 54.849 70.448 1.00 14.00 537 GLU B O 1
ATOM 22815 N N . ALA B 1 502 ? 21.323 55.984 72.321 1.00 14.75 538 ALA B N 1
ATOM 22816 C CA . ALA B 1 502 ? 21.682 57.290 71.766 1.00 14.50 538 ALA B CA 1
ATOM 22817 C C . ALA B 1 502 ? 23.070 57.341 71.127 1.00 15.88 538 ALA B C 1
ATOM 22818 O O . ALA B 1 502 ? 23.260 57.979 70.089 1.00 17.37 538 ALA B O 1
ATOM 22825 N N . LYS B 1 503 ? 24.063 56.693 71.720 1.00 15.37 539 LYS B N 1
ATOM 22826 C CA . LYS B 1 503 ? 25.413 56.887 71.210 1.00 17.77 539 LYS B CA 1
ATOM 22827 C C . LYS B 1 503 ? 25.776 55.991 70.017 1.00 17.53 539 LYS B C 1
ATOM 22828 O O . LYS B 1 503 ? 26.863 56.133 69.457 1.00 17.34 539 LYS B O 1
ATOM 22847 N N . THR B 1 504 ? 24.883 55.094 69.600 1.00 15.84 540 THR B N 1
ATOM 22848 C CA . THR B 1 504 ? 25.239 54.123 68.556 1.00 15.58 540 THR B CA 1
ATOM 22849 C C . THR B 1 504 ? 25.691 54.767 67.240 1.00 16.56 540 THR B C 1
ATOM 22850 O O . THR B 1 504 ? 26.841 54.586 66.812 1.00 16.50 540 THR B O 1
ATOM 22861 N N . TYR B 1 505 ? 24.794 55.521 66.605 1.00 15.77 541 TYR B N 1
ATOM 22862 C CA . TYR B 1 505 ? 25.105 56.160 65.342 1.00 18.29 541 TYR B CA 1
ATOM 22863 C C . TYR B 1 505 ? 25.568 57.600 65.574 1.00 21.26 541 TYR B C 1
ATOM 22864 O O . TYR B 1 505 ? 24.946 58.369 66.309 1.00 18.35 541 TYR B O 1
ATOM 22882 N N . SER B 1 506 ? 26.678 57.958 64.928 1.00 21.17 542 SER B N 1
ATOM 22883 C CA . SER B 1 506 ? 27.354 59.222 65.216 1.00 20.42 542 SER B CA 1
ATOM 22884 C C . SER B 1 506 ? 26.601 60.447 64.703 1.00 18.07 542 SER B C 1
ATOM 22885 O O . SER B 1 506 ? 26.232 60.523 63.540 1.00 17.05 542 SER B O 1
ATOM 22893 N N . LEU B 1 507 ? 26.372 61.401 65.598 1.00 17.05 543 LEU B N 1
ATOM 22894 C CA . LEU B 1 507 ? 25.880 62.719 65.213 1.00 18.34 543 LEU B CA 1
ATOM 22895 C C . LEU B 1 507 ? 26.979 63.593 64.604 1.00 22.04 543 LEU B C 1
ATOM 22896 O O . LEU B 1 507 ? 26.703 64.480 63.812 1.00 27.01 543 LEU B O 1
ATOM 22912 N N . LEU B 1 508 ? 28.222 63.335 64.984 1.00 22.32 544 LEU B N 1
ATOM 22913 C CA . LEU B 1 508 ? 29.315 64.249 64.690 1.00 23.82 544 LEU B CA 1
ATOM 22914 C C . LEU B 1 508 ? 30.077 63.941 63.411 1.00 23.71 544 LEU B C 1
ATOM 22915 O O . LEU B 1 508 ? 30.596 64.851 62.767 1.00 24.59 544 LEU B O 1
ATOM 22931 N N . ASN B 1 509 ? 30.192 62.659 63.077 1.00 21.24 545 ASN B N 1
ATOM 22932 C CA . ASN B 1 509 ? 31.099 62.237 62.014 1.00 21.69 545 ASN B CA 1
ATOM 22933 C C . ASN B 1 509 ? 30.429 61.557 60.837 1.00 22.54 545 ASN B C 1
ATOM 22934 O O . ASN B 1 509 ? 29.589 60.690 61.015 1.00 20.22 545 ASN B O 1
ATOM 22945 N N . TYR B 1 510 ? 30.811 62.001 59.643 1.00 23.50 546 TYR B N 1
ATOM 22946 C CA . TYR B 1 510 ? 30.376 61.440 58.369 1.00 26.76 546 TYR B CA 1
ATOM 22947 C C . TYR B 1 510 ? 28.858 61.406 58.252 1.00 23.47 546 TYR B C 1
ATOM 22948 O O . TYR B 1 510 ? 28.319 60.568 57.537 1.00 22.54 546 TYR B O 1
ATOM 22966 N N . ASP B 1 511 ? 28.182 62.343 58.929 1.00 18.95 547 ASP B N 1
ATOM 22967 C CA . ASP B 1 511 ? 26.725 62.456 58.850 1.00 23.94 547 ASP B CA 1
ATOM 22968 C C . ASP B 1 511 ? 25.999 61.128 59.086 1.00 22.32 547 ASP B C 1
ATOM 22969 O O . ASP B 1 511 ? 24.955 60.871 58.474 1.00 22.79 547 ASP B O 1
ATOM 22978 N N . GLU B 1 512 ? 26.548 60.292 59.957 1.00 20.81 548 GLU B N 1
ATOM 22979 C CA . GLU B 1 512 ? 26.125 58.901 60.032 1.00 19.28 548 GLU B CA 1
ATOM 22980 C C . GLU B 1 512 ? 24.680 58.782 60.522 1.00 19.22 548 GLU B C 1
ATOM 22981 O O . GLU B 1 512 ? 23.862 58.145 59.871 1.00 17.96 548 GLU B O 1
ATOM 22993 N N . ALA B 1 513 ? 24.373 59.405 61.661 1.00 18.33 549 ALA B N 1
ATOM 22994 C CA . ALA B 1 513 ? 23.016 59.342 62.194 1.00 18.21 549 ALA B CA 1
ATOM 22995 C C . ALA B 1 513 ? 22.009 59.915 61.186 1.00 18.69 549 ALA B C 1
ATOM 22996 O O . ALA B 1 513 ? 20.958 59.341 60.990 1.00 16.37 549 ALA B O 1
ATOM 23003 N N . ALA B 1 514 ? 22.338 61.029 60.531 1.00 18.99 550 ALA B N 1
ATOM 23004 C CA . ALA B 1 514 ? 21.443 61.608 59.526 1.00 23.41 550 ALA B CA 1
ATOM 23005 C C . ALA B 1 514 ? 21.233 60.665 58.337 1.00 23.21 550 ALA B C 1
ATOM 23006 O O . ALA B 1 514 ? 20.108 60.523 57.836 1.00 24.01 550 ALA B O 1
ATOM 23013 N N . ARG B 1 515 ? 22.304 60.028 57.860 1.00 21.30 551 ARG B N 1
ATOM 23014 C CA . ARG B 1 515 ? 22.160 59.082 56.756 1.00 23.51 551 ARG B CA 1
ATOM 23015 C C . ARG B 1 515 ? 21.297 57.887 57.150 1.00 21.61 551 ARG B C 1
ATOM 23016 O O . ARG B 1 515 ? 20.453 57.442 56.376 1.00 19.69 551 ARG B O 1
ATOM 23037 N N . ILE B 1 516 ? 21.523 57.364 58.350 1.00 20.30 552 ILE B N 1
ATOM 23038 C CA . ILE B 1 516 ? 20.783 56.195 58.816 1.00 18.54 552 ILE B CA 1
ATOM 23039 C C . ILE B 1 516 ? 19.302 56.564 58.950 1.00 20.79 552 ILE B C 1
ATOM 23040 O O . ILE B 1 516 ? 18.412 55.816 58.533 1.00 19.49 552 ILE B O 1
ATOM 23056 N N . GLU B 1 517 ? 19.035 57.722 59.542 1.00 22.52 553 GLU B N 1
ATOM 23057 C CA . GLU B 1 517 ? 17.655 58.147 59.732 1.00 20.94 553 GLU B CA 1
ATOM 23058 C C . GLU B 1 517 ? 16.959 58.244 58.391 1.00 19.84 553 GLU B C 1
ATOM 23059 O O . GLU B 1 517 ? 15.816 57.811 58.244 1.00 20.94 553 GLU B O 1
ATOM 23071 N N . GLN B 1 518 ? 17.649 58.793 57.395 1.00 17.75 554 GLN B N 1
ATOM 23072 C CA . GLN B 1 518 ? 17.039 58.959 56.079 1.00 18.88 554 GLN B CA 1
ATOM 23073 C C . GLN B 1 518 ? 16.797 57.618 55.381 1.00 21.09 554 GLN B C 1
ATOM 23074 O O . GLN B 1 518 ? 15.771 57.435 54.716 1.00 21.25 554 GLN B O 1
ATOM 23088 N N A GLN B 1 519 ? 17.720 56.683 55.523 0.41 23.58 555 GLN B N 1
ATOM 23089 N N B GLN B 1 519 ? 17.762 56.705 55.499 0.59 23.53 555 GLN B N 1
ATOM 23090 C CA A GLN B 1 519 ? 17.561 55.387 54.867 0.41 24.28 555 GLN B CA 1
ATOM 23091 C CA B GLN B 1 519 ? 17.622 55.338 54.966 0.59 24.24 555 GLN B CA 1
ATOM 23092 C C A GLN B 1 519 ? 16.434 54.590 55.538 0.41 21.67 555 GLN B C 1
ATOM 23093 C C B GLN B 1 519 ? 16.352 54.723 55.520 0.59 21.60 555 GLN B C 1
ATOM 23094 O O A GLN B 1 519 ? 15.732 53.818 54.878 0.41 22.00 555 GLN B O 1
ATOM 23095 O O B GLN B 1 519 ? 15.512 54.184 54.789 0.59 18.63 555 GLN B O 1
ATOM 23122 N N . LEU B 1 520 ? 16.238 54.796 56.838 1.00 19.82 556 LEU B N 1
ATOM 23123 C CA . LEU B 1 520 ? 15.163 54.127 57.550 1.00 19.64 556 LEU B CA 1
ATOM 23124 C C . LEU B 1 520 ? 13.808 54.732 57.185 1.00 21.21 556 LEU B C 1
ATOM 23125 O O . LEU B 1 520 ? 12.838 53.997 56.962 1.00 19.85 556 LEU B O 1
ATOM 23142 N N . THR B 1 521 ? 13.752 56.059 57.088 1.00 19.90 557 THR B N 1
ATOM 23143 C CA . THR B 1 521 ? 12.508 56.749 56.766 1.00 22.09 557 THR B CA 1
ATOM 23144 C C . THR B 1 521 ? 12.036 56.381 55.347 1.00 21.58 557 THR B C 1
ATOM 23145 O O . THR B 1 521 ? 10.835 56.218 55.099 1.00 19.89 557 THR B O 1
ATOM 23156 N N A ASP B 1 522 ? 12.984 56.252 54.425 0.42 20.59 558 ASP B N 1
ATOM 23157 N N B ASP B 1 522 ? 12.978 56.248 54.415 0.58 20.66 558 ASP B N 1
ATOM 23158 C CA A ASP B 1 522 ? 12.667 55.845 53.054 0.42 21.75 558 ASP B CA 1
ATOM 23159 C CA B ASP B 1 522 ? 12.639 55.854 53.038 0.58 21.64 558 ASP B CA 1
ATOM 23160 C C A ASP B 1 522 ? 12.097 54.420 53.023 0.42 20.57 558 ASP B C 1
ATOM 23161 C C B ASP B 1 522 ? 12.112 54.403 52.993 0.58 20.65 558 ASP B C 1
ATOM 23162 O O A ASP B 1 522 ? 11.142 54.123 52.297 0.42 20.33 558 ASP B O 1
ATOM 23163 O O B ASP B 1 522 ? 11.197 54.072 52.231 0.58 19.38 558 ASP B O 1
ATOM 23198 N N . GLU B 1 524 ? 10.497 52.966 55.493 1.00 20.20 560 GLU B N 1
ATOM 23199 C CA . GLU B 1 524 ? 9.138 53.069 56.041 1.00 22.47 560 GLU B CA 1
ATOM 23200 C C . GLU B 1 524 ? 8.129 53.567 55.009 1.00 19.77 560 GLU B C 1
ATOM 23201 O O . GLU B 1 524 ? 7.014 53.045 54.928 1.00 19.91 560 GLU B O 1
ATOM 23213 N N A SER B 1 525 ? 8.507 54.562 54.207 0.27 20.71 561 SER B N 1
ATOM 23214 N N B SER B 1 525 ? 8.516 54.565 54.219 0.73 19.80 561 SER B N 1
ATOM 23215 C CA A SER B 1 525 ? 7.567 55.148 53.254 0.27 23.31 561 SER B CA 1
ATOM 23216 C CA B SER B 1 525 ? 7.608 55.152 53.252 0.73 23.09 561 SER B CA 1
ATOM 23217 C C A SER B 1 525 ? 7.274 54.175 52.111 0.27 23.53 561 SER B C 1
ATOM 23218 C C B SER B 1 525 ? 7.263 54.123 52.178 0.73 23.50 561 SER B C 1
ATOM 23219 O O A SER B 1 525 ? 6.161 54.144 51.581 0.27 24.57 561 SER B O 1
ATOM 23220 O O B SER B 1 525 ? 6.102 53.988 51.765 0.73 24.77 561 SER B O 1
ATOM 23235 N N . ARG B 1 526 ? 8.262 53.373 51.729 1.00 21.32 562 ARG B N 1
ATOM 23236 C CA . ARG B 1 526 ? 8.009 52.284 50.772 1.00 19.79 562 ARG B CA 1
ATOM 23237 C C . ARG B 1 526 ? 7.029 51.244 51.346 1.00 17.37 562 ARG B C 1
ATOM 23238 O O . ARG B 1 526 ? 6.064 50.820 50.681 1.00 17.43 562 ARG B O 1
ATOM 23260 N N . ALA B 1 527 ? 7.234 50.864 52.604 1.00 17.09 563 ALA B N 1
ATOM 23261 C CA . ALA B 1 527 ? 6.407 49.826 53.216 1.00 19.98 563 ALA B CA 1
ATOM 23262 C C . ALA B 1 527 ? 4.959 50.318 53.403 1.00 22.59 563 ALA B C 1
ATOM 23263 O O . ALA B 1 527 ? 4.001 49.595 53.124 1.00 18.95 563 ALA B O 1
ATOM 23270 N N . GLU B 1 528 ? 4.817 51.562 53.854 1.00 21.01 564 GLU B N 1
ATOM 23271 C CA . GLU B 1 528 ? 3.506 52.184 54.071 1.00 26.07 564 GLU B CA 1
ATOM 23272 C C . GLU B 1 528 ? 2.718 52.302 52.775 1.00 26.52 564 GLU B C 1
ATOM 23273 O O . GLU B 1 528 ? 1.505 52.055 52.716 1.00 28.88 564 GLU B O 1
ATOM 23285 N N . THR B 1 529 ? 3.424 52.685 51.727 1.00 24.22 565 THR B N 1
ATOM 23286 C CA . THR B 1 529 ? 2.802 52.901 50.446 1.00 24.20 565 THR B CA 1
ATOM 23287 C C . THR B 1 529 ? 2.223 51.618 49.862 1.00 29.30 565 THR B C 1
ATOM 23288 O O . THR B 1 529 ? 1.123 51.624 49.311 1.00 26.86 565 THR B O 1
ATOM 23299 N N . LEU B 1 530 ? 2.957 50.518 49.981 1.00 27.51 566 LEU B N 1
ATOM 23300 C CA . LEU B 1 530 ? 2.513 49.268 49.388 1.00 25.43 566 LEU B CA 1
ATOM 23301 C C . LEU B 1 530 ? 1.277 48.712 50.073 1.00 22.24 566 LEU B C 1
ATOM 23302 O O . LEU B 1 530 ? 0.499 47.989 49.451 1.00 22.96 566 LEU B O 1
ATOM 23318 N N . PHE B 1 531 ? 1.114 49.015 51.359 1.00 23.63 567 PHE B N 1
ATOM 23319 C CA . PHE B 1 531 ? -0.014 48.489 52.123 1.00 23.55 567 PHE B CA 1
ATOM 23320 C C . PHE B 1 531 ? -1.323 48.762 51.404 1.00 23.78 567 PHE B C 1
ATOM 23321 O O . PHE B 1 531 ? -2.219 47.914 51.386 1.00 22.90 567 PHE B O 1
ATOM 23338 N N . ASN B 1 532 ? -1.409 49.937 50.788 1.00 26.15 568 ASN B N 1
ATOM 23339 C CA . ASN B 1 532 ? -2.629 50.364 50.117 1.00 30.49 568 ASN B CA 1
ATOM 23340 C C . ASN B 1 532 ? -2.738 49.839 48.699 1.00 29.95 568 ASN B C 1
ATOM 23341 O O . ASN B 1 532 ? -3.798 49.924 48.089 1.00 32.54 568 ASN B O 1
ATOM 23352 N N . LYS B 1 533 ? -1.648 49.302 48.167 1.00 26.02 569 LYS B N 1
ATOM 23353 C CA . LYS B 1 533 ? -1.642 48.852 46.774 1.00 27.66 569 LYS B CA 1
ATOM 23354 C C . LYS B 1 533 ? -1.858 47.355 46.594 1.00 30.92 569 LYS B C 1
ATOM 23355 O O . LYS B 1 533 ? -2.228 46.906 45.512 1.00 31.32 569 LYS B O 1
ATOM 23374 N N . ILE B 1 534 ? -1.618 46.581 47.644 1.00 27.15 570 ILE B N 1
ATOM 23375 C CA . ILE B 1 534 ? -1.793 45.135 47.556 1.00 24.04 570 ILE B CA 1
ATOM 23376 C C . ILE B 1 534 ? -3.258 44.763 47.779 1.00 24.03 570 ILE B C 1
ATOM 23377 O O . ILE B 1 534 ? -4.000 45.519 48.395 1.00 24.95 570 ILE B O 1
ATOM 23393 N N . PRO B 1 535 ? -3.677 43.580 47.301 1.00 24.26 571 PRO B N 1
ATOM 23394 C CA . PRO B 1 535 ? -5.061 43.128 47.526 1.00 28.65 571 PRO B CA 1
ATOM 23395 C C . PRO B 1 535 ? -5.447 43.076 49.001 1.00 28.94 571 PRO B C 1
ATOM 23396 O O . PRO B 1 535 ? -4.595 42.797 49.846 1.00 26.39 571 PRO B O 1
ATOM 23407 N N . ALA B 1 536 ? -6.718 43.309 49.311 1.00 25.20 572 ALA B N 1
ATOM 23408 C CA . ALA B 1 536 ? -7.155 43.331 50.705 1.00 25.89 572 ALA B CA 1
ATOM 23409 C C . ALA B 1 536 ? -6.799 42.045 51.471 1.00 23.17 572 ALA B C 1
ATOM 23410 O O . ALA B 1 536 ? -6.411 42.128 52.633 1.00 22.16 572 ALA B O 1
ATOM 23417 N N . ASN B 1 537 ? -6.942 40.868 50.845 1.00 19.40 573 ASN B N 1
ATOM 23418 C CA . ASN B 1 537 ? -6.711 39.621 51.571 1.00 19.03 573 ASN B CA 1
ATOM 23419 C C . ASN B 1 537 ? -5.224 39.337 51.831 1.00 19.95 573 ASN B C 1
ATOM 23420 O O . ASN B 1 537 ? -4.890 38.336 52.481 1.00 19.76 573 ASN B O 1
ATOM 23431 N N . GLN B 1 538 ? -4.342 40.212 51.346 1.00 21.02 574 GLN B N 1
ATOM 23432 C CA . GLN B 1 538 ? -2.897 40.115 51.645 1.00 19.50 574 GLN B CA 1
ATOM 23433 C C . GLN B 1 538 ? -2.454 40.996 52.795 1.00 18.36 574 GLN B C 1
ATOM 23434 O O . GLN B 1 538 ? -1.311 40.886 53.270 1.00 18.37 574 GLN B O 1
ATOM 23448 N N . ARG B 1 539 ? -3.330 41.892 53.238 1.00 18.00 575 ARG B N 1
ATOM 23449 C CA . ARG B 1 539 ? -2.914 42.923 54.179 1.00 20.26 575 ARG B CA 1
ATOM 23450 C C . ARG B 1 539 ? -2.445 42.361 55.516 1.00 18.04 575 ARG B C 1
ATOM 23451 O O . ARG B 1 539 ? -1.453 42.848 56.083 1.00 17.46 575 ARG B O 1
ATOM 23472 N N . ASP B 1 540 ? -3.133 41.350 56.030 1.00 17.34 576 ASP B N 1
ATOM 23473 C CA . ASP B 1 540 ? -2.725 40.776 57.321 1.00 16.36 576 ASP B CA 1
ATOM 23474 C C . ASP B 1 540 ? -1.334 40.112 57.237 1.00 15.73 576 ASP B C 1
ATOM 23475 O O . ASP B 1 540 ? -0.467 40.345 58.102 1.00 14.67 576 ASP B O 1
ATOM 23484 N N . ALA B 1 541 ? -1.130 39.285 56.210 1.00 15.70 577 ALA B N 1
ATOM 23485 C CA . ALA B 1 541 ? 0.174 38.664 55.956 1.00 14.62 577 ALA B CA 1
ATOM 23486 C C . ALA B 1 541 ? 1.259 39.732 55.759 1.00 16.47 577 ALA B C 1
ATOM 23487 O O . ALA B 1 541 ? 2.348 39.656 56.351 1.00 14.16 577 ALA B O 1
ATOM 23494 N N . TYR B 1 542 ? 0.950 40.723 54.935 1.00 16.03 578 TYR B N 1
ATOM 23495 C CA . TYR B 1 542 ? 1.886 41.801 54.639 1.00 15.55 578 TYR B CA 1
ATOM 23496 C C . TYR B 1 542 ? 2.224 42.580 55.897 1.00 16.09 578 TYR B C 1
ATOM 23497 O O . TYR B 1 542 ? 3.380 42.942 56.105 1.00 15.65 578 TYR B O 1
ATOM 23515 N N . TYR B 1 543 ? 1.231 42.827 56.752 1.00 15.72 579 TYR B N 1
ATOM 23516 C CA . TYR B 1 543 ? 1.503 43.586 57.960 1.00 14.21 579 TYR B CA 1
ATOM 23517 C C . TYR B 1 543 ? 2.469 42.771 58.853 1.00 15.16 579 TYR B C 1
ATOM 23518 O O . TYR B 1 543 ? 3.486 43.289 59.313 1.00 16.08 579 TYR B O 1
ATOM 23536 N N . GLN B 1 544 ? 2.197 41.485 59.060 1.00 13.76 580 GLN B N 1
ATOM 23537 C CA . GLN B 1 544 ? 2.983 40.735 60.035 1.00 15.39 580 GLN B CA 1
ATOM 23538 C C . GLN B 1 544 ? 4.347 40.312 59.481 1.00 17.59 580 GLN B C 1
ATOM 23539 O O . GLN B 1 544 ? 5.299 40.199 60.255 1.00 18.11 580 GLN B O 1
ATOM 23553 N N . LEU B 1 545 ? 4.469 40.156 58.156 1.00 14.69 581 LEU B N 1
ATOM 23554 C CA . LEU B 1 545 ? 5.716 39.663 57.554 1.00 13.12 581 LEU B CA 1
ATOM 23555 C C . LEU B 1 545 ? 6.649 40.771 57.019 1.00 17.18 581 LEU B C 1
ATOM 23556 O O . LEU B 1 545 ? 7.847 40.531 56.835 1.00 18.46 581 LEU B O 1
ATOM 23572 N N . VAL B 1 546 ? 6.104 41.961 56.774 1.00 15.42 582 VAL B N 1
ATOM 23573 C CA . VAL B 1 546 ? 6.859 43.056 56.149 1.00 15.55 582 VAL B CA 1
ATOM 23574 C C . VAL B 1 546 ? 6.693 44.388 56.860 1.00 16.31 582 VAL B C 1
ATOM 23575 O O . VAL B 1 546 ? 7.664 44.913 57.401 1.00 17.20 582 VAL B O 1
ATOM 23605 N N . HIS B 1 548 ? 5.194 45.526 59.636 1.00 16.49 584 HIS B N 1
ATOM 23606 C CA . HIS B 1 548 ? 5.447 45.677 61.068 1.00 13.11 584 HIS B CA 1
ATOM 23607 C C . HIS B 1 548 ? 6.952 45.676 61.388 1.00 14.12 584 HIS B C 1
ATOM 23608 O O . HIS B 1 548 ? 7.437 46.610 62.033 1.00 16.16 584 HIS B O 1
ATOM 23622 N N . PRO B 1 549 ? 7.707 44.639 60.948 1.00 14.84 585 PRO B N 1
ATOM 23623 C CA . PRO B 1 549 ? 9.131 44.631 61.314 1.00 15.82 585 PRO B CA 1
ATOM 23624 C C . PRO B 1 549 ? 9.913 45.823 60.705 1.00 15.31 585 PRO B C 1
ATOM 23625 O O . PRO B 1 549 ? 10.848 46.319 61.345 1.00 14.16 585 PRO B O 1
ATOM 23636 N N . VAL B 1 550 ? 9.529 46.294 59.522 1.00 14.02 586 VAL B N 1
ATOM 23637 C CA . VAL B 1 550 ? 10.181 47.456 58.916 1.00 15.30 586 VAL B CA 1
ATOM 23638 C C . VAL B 1 550 ? 9.939 48.708 59.765 1.00 16.77 586 VAL B C 1
ATOM 23639 O O . VAL B 1 550 ? 10.884 49.402 60.174 1.00 13.94 586 VAL B O 1
ATOM 23652 N N . LEU B 1 551 ? 8.673 49.000 60.040 1.00 16.10 587 LEU B N 1
ATOM 23653 C CA . LEU B 1 551 ? 8.336 50.197 60.830 1.00 15.16 587 LEU B CA 1
ATOM 23654 C C . LEU B 1 551 ? 8.854 50.087 62.253 1.00 14.31 587 LEU B C 1
ATOM 23655 O O . LEU B 1 551 ? 9.323 51.078 62.821 1.00 16.73 587 LEU B O 1
ATOM 23671 N N . ALA B 1 552 ? 8.760 48.902 62.848 1.00 15.32 588 ALA B N 1
ATOM 23672 C CA . ALA B 1 552 ? 9.214 48.739 64.225 1.00 14.33 588 ALA B CA 1
ATOM 23673 C C . ALA B 1 552 ? 10.728 48.908 64.320 1.00 12.68 588 ALA B C 1
ATOM 23674 O O . ALA B 1 552 ? 11.229 49.560 65.254 1.00 13.03 588 ALA B O 1
ATOM 23681 N N . SER B 1 553 ? 11.456 48.346 63.356 1.00 14.12 589 SER B N 1
ATOM 23682 C CA . SER B 1 553 ? 12.910 48.434 63.350 1.00 14.82 589 SER B CA 1
ATOM 23683 C C . SER B 1 553 ? 13.353 49.870 63.187 1.00 16.53 589 SER B C 1
ATOM 23684 O O . SER B 1 553 ? 14.225 50.363 63.932 1.00 14.87 589 SER B O 1
ATOM 23692 N N . ALA B 1 554 ? 12.724 50.555 62.246 1.00 15.29 590 ALA B N 1
ATOM 23693 C CA . ALA B 1 554 ? 13.071 51.947 61.963 1.00 16.53 590 ALA B CA 1
ATOM 23694 C C . ALA B 1 554 ? 12.756 52.843 63.166 1.00 17.25 590 ALA B C 1
ATOM 23695 O O . ALA B 1 554 ? 13.533 53.753 63.511 1.00 13.94 590 ALA B O 1
ATOM 23702 N N . THR B 1 555 ? 11.614 52.597 63.805 1.00 16.20 591 THR B N 1
ATOM 23703 C CA . THR B 1 555 ? 11.129 53.476 64.881 1.00 16.67 591 THR B CA 1
ATOM 23704 C C . THR B 1 555 ? 12.063 53.442 66.095 1.00 15.70 591 THR B C 1
ATOM 23705 O O . THR B 1 555 ? 12.365 54.496 66.668 1.00 14.97 591 THR B O 1
ATOM 23716 N N . VAL B 1 556 ? 12.577 52.259 66.450 1.00 13.32 592 VAL B N 1
ATOM 23717 C CA . VAL B 1 556 ? 13.470 52.148 67.595 1.00 14.49 592 VAL B CA 1
ATOM 23718 C C . VAL B 1 556 ? 14.751 52.944 67.337 1.00 15.33 592 VAL B C 1
ATOM 23719 O O . VAL B 1 556 ? 15.205 53.715 68.189 1.00 12.98 592 VAL B O 1
ATOM 23732 N N . THR B 1 557 ? 15.330 52.767 66.164 1.00 15.19 593 THR B N 1
ATOM 23733 C CA . THR B 1 557 ? 16.578 53.463 65.852 1.00 15.45 593 THR B CA 1
ATOM 23734 C C . THR B 1 557 ? 16.367 54.978 65.806 1.00 14.78 593 THR B C 1
ATOM 23735 O O . THR B 1 557 ? 17.153 55.729 66.411 1.00 14.76 593 THR B O 1
ATOM 23746 N N . LYS B 1 558 ? 15.346 55.422 65.072 1.00 13.77 594 LYS B N 1
ATOM 23747 C CA . LYS B 1 558 ? 15.016 56.844 64.966 1.00 14.87 594 LYS B CA 1
ATOM 23748 C C . LYS B 1 558 ? 14.734 57.475 66.321 1.00 16.03 594 LYS B C 1
ATOM 23749 O O . LYS B 1 558 ? 15.045 58.648 66.565 1.00 12.14 594 LYS B O 1
ATOM 23785 N N . TYR B 1 560 ? 16.225 56.585 69.144 1.00 13.27 596 TYR B N 1
ATOM 23786 C CA . TYR B 1 560 ? 17.505 56.829 69.806 1.00 15.17 596 TYR B CA 1
ATOM 23787 C C . TYR B 1 560 ? 18.294 57.941 69.137 1.00 14.94 596 TYR B C 1
ATOM 23788 O O . TYR B 1 560 ? 19.034 58.672 69.822 1.00 12.54 596 TYR B O 1
ATOM 23806 N N . ILE B 1 561 ? 18.143 58.103 67.826 1.00 15.68 597 ILE B N 1
ATOM 23807 C CA . ILE B 1 561 ? 18.793 59.218 67.171 1.00 15.47 597 ILE B CA 1
ATOM 23808 C C . ILE B 1 561 ? 18.157 60.535 67.645 1.00 14.06 597 ILE B C 1
ATOM 23809 O O . ILE B 1 561 ? 18.874 61.502 67.931 1.00 13.93 597 ILE B O 1
ATOM 23825 N N . ALA B 1 562 ? 16.830 60.592 67.718 1.00 13.84 598 ALA B N 1
ATOM 23826 C CA . ALA B 1 562 ? 16.156 61.773 68.267 1.00 17.29 598 ALA B CA 1
ATOM 23827 C C . ALA B 1 562 ? 16.617 62.038 69.706 1.00 17.17 598 ALA B C 1
ATOM 23828 O O . ALA B 1 562 ? 16.855 63.199 70.086 1.00 17.09 598 ALA B O 1
ATOM 23835 N N . GLN B 1 563 ? 16.762 60.984 70.502 1.00 14.47 599 GLN B N 1
ATOM 23836 C CA . GLN B 1 563 ? 17.257 61.153 71.882 1.00 13.44 599 GLN B CA 1
ATOM 23837 C C . GLN B 1 563 ? 18.669 61.720 71.894 1.00 12.83 599 GLN B C 1
ATOM 23838 O O . GLN B 1 563 ? 18.978 62.626 72.695 1.00 11.33 599 GLN B O 1
ATOM 23852 N N . ALA B 1 564 ? 19.524 61.218 71.007 1.00 14.00 600 ALA B N 1
ATOM 23853 C CA . ALA B 1 564 ? 20.915 61.687 70.943 1.00 14.13 600 ALA B CA 1
ATOM 23854 C C . ALA B 1 564 ? 20.968 63.189 70.617 1.00 13.32 600 ALA B C 1
ATOM 23855 O O . ALA B 1 564 ? 21.765 63.956 71.172 1.00 13.82 600 ALA B O 1
ATOM 23862 N N . ARG B 1 565 ? 20.089 63.607 69.727 1.00 13.83 601 ARG B N 1
ATOM 23863 C CA . ARG B 1 565 ? 20.008 65.006 69.348 1.00 16.40 601 ARG B CA 1
ATOM 23864 C C . ARG B 1 565 ? 19.447 65.840 70.471 1.00 15.80 601 ARG B C 1
ATOM 23865 O O . ARG B 1 565 ? 19.979 66.910 70.754 1.00 14.96 601 ARG B O 1
ATOM 23886 N N . ASN B 1 566 ? 18.401 65.347 71.134 1.00 13.95 602 ASN B N 1
ATOM 23887 C CA . ASN B 1 566 ? 17.859 66.056 72.289 1.00 12.29 602 ASN B CA 1
ATOM 23888 C C . ASN B 1 566 ? 18.963 66.283 73.343 1.00 14.12 602 ASN B C 1
ATOM 23889 O O . ASN B 1 566 ? 19.156 67.397 73.859 1.00 16.86 602 ASN B O 1
ATOM 23900 N N . ARG B 1 567 ? 19.716 65.239 73.647 1.00 12.20 603 ARG B N 1
ATOM 23901 C CA . ARG B 1 567 ? 20.759 65.316 74.671 1.00 16.32 603 ARG B CA 1
ATOM 23902 C C . ARG B 1 567 ? 21.922 66.231 74.278 1.00 16.14 603 ARG B C 1
ATOM 23903 O O . ARG B 1 567 ? 22.354 67.055 75.079 1.00 15.96 603 ARG B O 1
ATOM 23924 N N . LEU B 1 568 ? 22.452 66.071 73.071 1.00 14.85 604 LEU B N 1
ATOM 23925 C CA . LEU B 1 568 ? 23.566 66.915 72.627 1.00 17.99 604 LEU B CA 1
ATOM 23926 C C . LEU B 1 568 ? 23.136 68.378 72.503 1.00 17.26 604 LEU B C 1
ATOM 23927 O O . LEU B 1 568 ? 23.830 69.287 72.983 1.00 16.39 604 LEU B O 1
ATOM 23943 N N . TYR B 1 569 ? 22.004 68.624 71.858 1.00 12.78 605 TYR B N 1
ATOM 23944 C CA . TYR B 1 569 ? 21.581 69.990 71.623 1.00 13.91 605 TYR B CA 1
ATOM 23945 C C . TYR B 1 569 ? 21.232 70.688 72.967 1.00 14.35 605 TYR B C 1
ATOM 23946 O O . TYR B 1 569 ? 21.431 71.892 73.110 1.00 16.02 605 TYR B O 1
ATOM 23964 N N . ALA B 1 570 ? 20.711 69.930 73.937 1.00 14.46 606 ALA B N 1
ATOM 23965 C CA . ALA B 1 570 ? 20.477 70.466 75.274 1.00 16.03 606 ALA B CA 1
ATOM 23966 C C . ALA B 1 570 ? 21.801 70.864 75.951 1.00 14.67 606 ALA B C 1
ATOM 23967 O O . ALA B 1 570 ? 21.869 71.911 76.616 1.00 14.06 606 ALA B O 1
ATOM 23974 N N . LYS B 1 571 ? 22.833 70.036 75.820 1.00 13.16 607 LYS B N 1
ATOM 23975 C CA . LYS B 1 571 ? 24.171 70.379 76.354 1.00 16.36 607 LYS B CA 1
ATOM 23976 C C . LYS B 1 571 ? 24.743 71.628 75.705 1.00 16.84 607 LYS B C 1
ATOM 23977 O O . LYS B 1 571 ? 25.470 72.377 76.339 1.00 15.38 607 LYS B O 1
ATOM 23996 N N . GLN B 1 572 ? 24.410 71.847 74.445 1.00 15.93 608 GLN B N 1
ATOM 23997 C CA . GLN B 1 572 ? 24.866 73.000 73.700 1.00 18.73 608 GLN B CA 1
ATOM 23998 C C . GLN B 1 572 ? 24.022 74.209 74.032 1.00 17.84 608 GLN B C 1
ATOM 23999 O O . GLN B 1 572 ? 24.346 75.318 73.647 1.00 16.79 608 GLN B O 1
ATOM 24013 N N . GLY B 1 573 ? 22.899 73.982 74.697 1.00 16.24 609 GLY B N 1
ATOM 24014 C CA . GLY B 1 573 ? 22.060 75.086 75.171 1.00 17.19 609 GLY B CA 1
ATOM 24015 C C . GLY B 1 573 ? 21.066 75.583 74.128 1.00 16.30 609 GLY B C 1
ATOM 24016 O O . GLY B 1 573 ? 20.560 76.708 74.206 1.00 14.15 609 GLY B O 1
ATOM 24020 N N . ARG B 1 574 ? 20.758 74.726 73.163 1.00 14.31 610 ARG B N 1
ATOM 24021 C CA . ARG B 1 574 ? 19.884 75.077 72.056 1.00 15.57 610 ARG B CA 1
ATOM 24022 C C . ARG B 1 574 ? 18.442 74.721 72.386 1.00 14.81 610 ARG B C 1
ATOM 24023 O O . ARG B 1 574 ? 18.141 73.560 72.603 1.00 14.69 610 ARG B O 1
ATOM 24044 N N . PRO B 1 575 ? 17.550 75.723 72.421 1.00 16.41 611 PRO B N 1
ATOM 24045 C CA . PRO B 1 575 ? 16.136 75.427 72.675 1.00 18.72 611 PRO B CA 1
ATOM 24046 C C . PRO B 1 575 ? 15.504 74.452 71.690 1.00 19.76 611 PRO B C 1
ATOM 24047 O O . PRO B 1 575 ? 14.489 73.844 72.045 1.00 16.37 611 PRO B O 1
ATOM 24058 N N . ILE B 1 576 ? 16.066 74.302 70.486 1.00 20.40 612 ILE B N 1
ATOM 24059 C CA . ILE B 1 576 ? 15.534 73.335 69.519 1.00 19.44 612 ILE B CA 1
ATOM 24060 C C . ILE B 1 576 ? 15.590 71.903 70.085 1.00 18.89 612 ILE B C 1
ATOM 24061 O O . ILE B 1 576 ? 14.905 70.997 69.606 1.00 15.98 612 ILE B O 1
ATOM 24077 N N . ALA B 1 577 ? 16.416 71.694 71.104 1.00 15.62 613 ALA B N 1
ATOM 24078 C CA . ALA B 1 577 ? 16.480 70.390 71.765 1.00 13.89 613 ALA B CA 1
ATOM 24079 C C . ALA B 1 577 ? 15.109 69.873 72.166 1.00 13.11 613 ALA B C 1
ATOM 24080 O O . ALA B 1 577 ? 14.842 68.653 72.101 1.00 13.97 613 ALA B O 1
ATOM 24087 N N . ASN B 1 578 ? 14.221 70.780 72.552 1.00 14.76 614 ASN B N 1
ATOM 24088 C CA . ASN B 1 578 ? 12.926 70.377 73.075 1.00 18.70 614 ASN B CA 1
ATOM 24089 C C . ASN B 1 578 ? 12.066 69.720 72.002 1.00 17.36 614 ASN B C 1
ATOM 24090 O O . ASN B 1 578 ? 11.287 68.819 72.304 1.00 17.18 614 ASN B O 1
ATOM 24101 N N . SER B 1 579 ? 12.208 70.174 70.755 1.00 15.40 615 SER B N 1
ATOM 24102 C CA . SER B 1 579 ? 11.477 69.561 69.649 1.00 17.88 615 SER B CA 1
ATOM 24103 C C . SER B 1 579 ? 11.947 68.112 69.460 1.00 18.58 615 SER B C 1
ATOM 24104 O O . SER B 1 579 ? 11.143 67.235 69.157 1.00 17.20 615 SER B O 1
ATOM 24112 N N . TYR B 1 580 ? 13.236 67.845 69.638 1.00 14.94 616 TYR B N 1
ATOM 24113 C CA . TYR B 1 580 ? 13.726 66.464 69.549 1.00 16.92 616 TYR B CA 1
ATOM 24114 C C . TYR B 1 580 ? 13.259 65.604 70.728 1.00 18.23 616 TYR B C 1
ATOM 24115 O O . TYR B 1 580 ? 13.059 64.393 70.580 1.00 15.70 616 TYR B O 1
ATOM 24133 N N . GLY B 1 581 ? 13.068 66.220 71.888 1.00 16.84 617 GLY B N 1
ATOM 24134 C CA . GLY B 1 581 ? 12.512 65.496 73.015 1.00 14.96 617 GLY B CA 1
ATOM 24135 C C . GLY B 1 581 ? 11.077 65.069 72.710 1.00 16.57 617 GLY B C 1
ATOM 24136 O O . GLY B 1 581 ? 10.617 63.970 73.061 1.00 16.31 617 GLY B O 1
ATOM 24140 N N . GLN B 1 582 ? 10.353 65.954 72.036 1.00 14.56 618 GLN B N 1
ATOM 24141 C CA . GLN B 1 582 ? 8.984 65.659 71.604 1.00 16.58 618 GLN B CA 1
ATOM 24142 C C . GLN B 1 582 ? 8.992 64.514 70.585 1.00 17.82 618 GLN B C 1
ATOM 24143 O O . GLN B 1 582 ? 8.099 63.655 70.585 1.00 16.58 618 GLN B O 1
ATOM 24157 N N . GLN B 1 583 ? 10.005 64.482 69.723 1.00 18.55 619 GLN B N 1
ATOM 24158 C CA . GLN B 1 583 ? 10.108 63.380 68.750 1.00 17.15 619 GLN B CA 1
ATOM 24159 C C . GLN B 1 583 ? 10.342 62.029 69.430 1.00 16.56 619 GLN B C 1
ATOM 24160 O O . GLN B 1 583 ? 9.804 61.023 68.980 1.00 15.97 619 GLN B O 1
ATOM 24174 N N . VAL B 1 584 ? 11.187 61.996 70.465 1.00 13.02 620 VAL B N 1
ATOM 24175 C CA . VAL B 1 584 ? 11.368 60.756 71.255 1.00 12.58 620 VAL B CA 1
ATOM 24176 C C . VAL B 1 584 ? 10.016 60.221 71.732 1.00 14.34 620 VAL B C 1
ATOM 24177 O O . VAL B 1 584 ? 9.713 59.034 71.618 1.00 13.26 620 VAL B O 1
ATOM 24190 N N . LYS B 1 585 ? 9.191 61.111 72.253 1.00 15.34 621 LYS B N 1
ATOM 24191 C CA . LYS B 1 585 ? 7.886 60.730 72.776 1.00 17.01 621 LYS B CA 1
ATOM 24192 C C . LYS B 1 585 ? 6.974 60.176 71.660 1.00 13.82 621 LYS B C 1
ATOM 24193 O O . LYS B 1 585 ? 6.344 59.123 71.825 1.00 14.35 621 LYS B O 1
ATOM 24212 N N . GLU B 1 586 ? 6.923 60.868 70.527 1.00 14.17 622 GLU B N 1
ATOM 24213 C CA . GLU B 1 586 ? 6.139 60.405 69.389 1.00 16.15 622 GLU B CA 1
ATOM 24214 C C . GLU B 1 586 ? 6.600 59.035 68.872 1.00 18.22 622 GLU B C 1
ATOM 24215 O O . GLU B 1 586 ? 5.777 58.179 68.548 1.00 16.05 622 GLU B O 1
ATOM 24227 N N . LEU B 1 587 ? 7.907 58.825 68.785 1.00 15.28 623 LEU B N 1
ATOM 24228 C CA . LEU B 1 587 ? 8.430 57.550 68.279 1.00 15.20 623 LEU B CA 1
ATOM 24229 C C . LEU B 1 587 ? 8.184 56.433 69.297 1.00 16.35 623 LEU B C 1
ATOM 24230 O O . LEU B 1 587 ? 7.812 55.312 68.935 1.00 14.48 623 LEU B O 1
ATOM 24246 N N . PHE B 1 588 ? 8.296 56.749 70.581 1.00 15.91 624 PHE B N 1
ATOM 24247 C CA . PHE B 1 588 ? 7.987 55.763 71.608 1.00 13.28 624 PHE B CA 1
ATOM 24248 C C . PHE B 1 588 ? 6.516 55.373 71.537 1.00 13.29 624 PHE B C 1
ATOM 24249 O O . PHE B 1 588 ? 6.170 54.192 71.612 1.00 12.34 624 PHE B O 1
ATOM 24266 N N . GLU B 1 589 ? 5.644 56.361 71.369 1.00 14.42 625 GLU B N 1
ATOM 24267 C CA . GLU B 1 589 ? 4.215 56.087 71.207 1.00 15.67 625 GLU B CA 1
ATOM 24268 C C . GLU B 1 589 ? 3.914 55.309 69.929 1.00 15.24 625 GLU B C 1
ATOM 24269 O O . GLU B 1 589 ? 3.031 54.455 69.906 1.00 15.51 625 GLU B O 1
ATOM 24281 N N . LYS B 1 590 ? 4.651 55.589 68.868 1.00 13.00 626 LYS B N 1
ATOM 24282 C CA . LYS B 1 590 ? 4.484 54.851 67.634 1.00 14.63 626 LYS B CA 1
ATOM 24283 C C . LYS B 1 590 ? 4.875 53.377 67.827 1.00 16.49 626 LYS B C 1
ATOM 24284 O O . LYS B 1 590 ? 4.201 52.487 67.296 1.00 14.91 626 LYS B O 1
ATOM 24303 N N . ASP B 1 591 ? 5.969 53.127 68.551 1.00 16.44 627 ASP B N 1
ATOM 24304 C CA . ASP B 1 591 ? 6.373 51.758 68.885 1.00 14.11 627 ASP B CA 1
ATOM 24305 C C . ASP B 1 591 ? 5.191 51.013 69.564 1.00 16.31 627 ASP B C 1
ATOM 24306 O O . ASP B 1 591 ? 4.849 49.883 69.189 1.00 14.97 627 ASP B O 1
ATOM 24315 N N . ALA B 1 592 ? 4.543 51.656 70.530 1.00 14.03 628 ALA B N 1
ATOM 24316 C CA . ALA B 1 592 ? 3.405 51.038 71.209 1.00 14.50 628 ALA B CA 1
ATOM 24317 C C . ALA B 1 592 ? 2.204 50.814 70.271 1.00 15.48 628 ALA B C 1
ATOM 24318 O O . ALA B 1 592 ? 1.462 49.821 70.395 1.00 14.50 628 ALA B O 1
ATOM 24325 N N . ALA B 1 593 ? 1.988 51.751 69.357 1.00 14.24 629 ALA B N 1
ATOM 24326 C CA . ALA B 1 593 ? 0.849 51.663 68.429 1.00 16.06 629 ALA B CA 1
ATOM 24327 C C . ALA B 1 593 ? 1.060 50.525 67.449 1.00 17.92 629 ALA B C 1
ATOM 24328 O O . ALA B 1 593 ? 0.112 49.852 67.061 1.00 16.60 629 ALA B O 1
ATOM 24335 N N . LEU B 1 594 ? 2.307 50.285 67.066 1.00 16.39 630 LEU B N 1
ATOM 24336 C CA . LEU B 1 594 ? 2.588 49.200 66.125 1.00 15.00 630 LEU B CA 1
ATOM 24337 C C . LEU B 1 594 ? 2.328 47.845 66.789 1.00 14.22 630 LEU B C 1
ATOM 24338 O O . LEU B 1 594 ? 1.775 46.935 66.175 1.00 14.74 630 LEU B O 1
ATOM 24354 N N . THR B 1 595 ? 2.720 47.729 68.050 1.00 15.08 631 THR B N 1
ATOM 24355 C CA . THR B 1 595 ? 2.491 46.528 68.826 1.00 15.09 631 THR B CA 1
ATOM 24356 C C . THR B 1 595 ? 0.992 46.283 68.958 1.00 15.26 631 THR B C 1
ATOM 24357 O O . THR B 1 595 ? 0.507 45.166 68.719 1.00 15.02 631 THR B O 1
ATOM 24368 N N . LYS B 1 596 ? 0.241 47.325 69.305 1.00 15.41 632 LYS B N 1
ATOM 24369 C CA . LYS B 1 596 ? -1.201 47.170 69.439 1.00 16.49 632 LYS B CA 1
ATOM 24370 C C . LYS B 1 596 ? -1.854 46.750 68.104 1.00 16.93 632 LYS B C 1
ATOM 24371 O O . LYS B 1 596 ? -2.772 45.929 68.081 1.00 16.52 632 LYS B O 1
ATOM 24390 N N . ARG B 1 597 ? -1.370 47.292 66.995 1.00 15.70 633 ARG B N 1
ATOM 24391 C CA . ARG B 1 597 ? -1.858 46.904 65.672 1.00 17.02 633 ARG B CA 1
ATOM 24392 C C . ARG B 1 597 ? -1.606 45.433 65.370 1.00 15.18 633 ARG B C 1
ATOM 24393 O O . ARG B 1 597 ? -2.489 44.715 64.889 1.00 15.88 633 ARG B O 1
ATOM 24414 N N . TYR B 1 598 ? -0.389 44.982 65.658 1.00 16.51 634 TYR B N 1
ATOM 24415 C CA . TYR B 1 598 ? -0.037 43.572 65.449 1.00 15.94 634 TYR B CA 1
ATOM 24416 C C . TYR B 1 598 ? -0.961 42.681 66.284 1.00 15.93 634 TYR B C 1
ATOM 24417 O O . TYR B 1 598 ? -1.358 41.614 65.836 1.00 15.19 634 TYR B O 1
ATOM 24435 N N . HIS B 1 599 ? -1.323 43.141 67.481 1.00 15.58 635 HIS B N 1
ATOM 24436 C CA . HIS B 1 599 ? -2.205 42.383 68.370 1.00 14.46 635 HIS B CA 1
ATOM 24437 C C . HIS B 1 599 ? -3.673 42.463 67.977 1.00 16.22 635 HIS B C 1
ATOM 24438 O O . HIS B 1 599 ? -4.488 41.714 68.526 1.00 16.83 635 HIS B O 1
ATOM 24452 N N . SER B 1 600 ? -3.999 43.344 67.027 1.00 14.55 636 SER B N 1
ATOM 24453 C CA . SER B 1 600 ? -5.386 43.600 66.634 1.00 17.53 636 SER B CA 1
ATOM 24454 C C . SER B 1 600 ? -5.764 43.067 65.259 1.00 17.41 636 SER B C 1
ATOM 24455 O O . SER B 1 600 ? -6.933 42.770 65.048 1.00 17.35 636 SER B O 1
ATOM 24463 N N . ILE B 1 601 ? -4.811 42.917 64.329 1.00 16.67 637 ILE B N 1
ATOM 24464 C CA . ILE B 1 601 ? -5.175 42.447 62.973 1.00 17.26 637 ILE B CA 1
ATOM 24465 C C . ILE B 1 601 ? -5.854 41.072 62.997 1.00 18.65 637 ILE B C 1
ATOM 24466 O O . ILE B 1 601 ? -5.627 40.298 63.917 1.00 16.95 637 ILE B O 1
ATOM 24482 N N . ASN B 1 602 ? -6.701 40.787 61.997 1.00 15.54 638 ASN B N 1
ATOM 24483 C CA . ASN B 1 602 ? -7.338 39.486 61.878 1.00 18.15 638 ASN B CA 1
ATOM 24484 C C . ASN B 1 602 ? -8.071 39.113 63.171 1.00 19.00 638 ASN B C 1
ATOM 24485 O O . ASN B 1 602 ? -7.914 38.021 63.710 1.00 17.27 638 ASN B O 1
ATOM 24496 N N A ASN B 1 603 ? -8.873 40.049 63.660 0.53 20.44 639 ASN B N 1
ATOM 24497 N N B ASN B 1 603 ? -8.866 40.058 63.652 0.47 20.56 639 ASN B N 1
ATOM 24498 C CA A ASN B 1 603 ? -9.676 39.867 64.869 0.53 22.35 639 ASN B CA 1
ATOM 24499 C CA B ASN B 1 603 ? -9.656 39.883 64.859 0.47 22.35 639 ASN B CA 1
ATOM 24500 C C A ASN B 1 603 ? -8.851 39.439 66.087 0.53 21.60 639 ASN B C 1
ATOM 24501 C C B ASN B 1 603 ? -8.818 39.383 66.037 0.47 21.61 639 ASN B C 1
ATOM 24502 O O A ASN B 1 603 ? -9.313 38.641 66.895 0.53 21.20 639 ASN B O 1
ATOM 24503 O O B ASN B 1 603 ? -9.229 38.475 66.754 0.47 21.55 639 ASN B O 1
ATOM 24524 N N . GLY B 1 604 ? -7.639 39.969 66.225 1.00 19.57 640 GLY B N 1
ATOM 24525 C CA . GLY B 1 604 ? -6.808 39.645 67.363 1.00 17.98 640 GLY B CA 1
ATOM 24526 C C . GLY B 1 604 ? -6.175 38.256 67.376 1.00 15.25 640 GLY B C 1
ATOM 24527 O O . GLY B 1 604 ? -5.814 37.737 68.444 1.00 13.79 640 GLY B O 1
ATOM 24532 N N . LYS B 1 605 ? -6.010 37.667 66.196 1.00 14.18 641 LYS B N 1
ATOM 24533 C CA . LYS B 1 605 ? -5.506 36.289 66.074 1.00 15.50 641 LYS B CA 1
ATOM 24534 C C . LYS B 1 605 ? -4.146 36.151 66.735 1.00 15.65 641 LYS B C 1
ATOM 24535 O O . LYS B 1 605 ? -3.856 35.124 67.356 1.00 13.20 641 LYS B O 1
ATOM 24554 N N . TRP B 1 606 ? -3.335 37.199 66.637 1.00 13.64 642 TRP B N 1
ATOM 24555 C CA . TRP B 1 606 ? -1.939 37.117 67.090 1.00 12.55 642 TRP B CA 1
ATOM 24556 C C . TRP B 1 606 ? -1.659 37.943 68.342 1.00 13.58 642 TRP B C 1
ATOM 24557 O O . TRP B 1 606 ? -0.501 38.303 68.622 1.00 13.39 642 TRP B O 1
ATOM 24578 N N . ASN B 1 607 ? -2.704 38.202 69.120 1.00 14.33 643 ASN B N 1
ATOM 24579 C CA . ASN B 1 607 ? -2.561 38.906 70.387 1.00 16.23 643 ASN B CA 1
ATOM 24580 C C . ASN B 1 607 ? -1.495 38.267 71.297 1.00 16.03 643 ASN B C 1
ATOM 24581 O O . ASN B 1 607 ? -1.440 37.046 71.421 1.00 15.24 643 ASN B O 1
ATOM 24592 N N . HIS B 1 608 ? -0.649 39.129 71.875 1.00 13.38 644 HIS B N 1
ATOM 24593 C CA . HIS B 1 608 ? 0.488 38.809 72.779 1.00 12.76 644 HIS B CA 1
ATOM 24594 C C . HIS B 1 608 ? 1.832 38.549 72.080 1.00 15.42 644 HIS B C 1
ATOM 24595 O O . HIS B 1 608 ? 2.879 38.612 72.729 1.00 15.70 644 HIS B O 1
ATOM 24609 N N . PHE B 1 609 ? 1.843 38.313 70.776 1.00 14.84 645 PHE B N 1
ATOM 24610 C CA . PHE B 1 609 ? 3.081 37.894 70.110 1.00 16.73 645 PHE B CA 1
ATOM 24611 C C . PHE B 1 609 ? 4.127 39.008 70.027 1.00 17.73 645 PHE B C 1
ATOM 24612 O O . PHE B 1 609 ? 5.304 38.735 69.793 1.00 17.75 645 PHE B O 1
ATOM 24646 N N . SER B 1 611 ? 4.527 41.301 72.577 1.00 14.97 647 SER B N 1
ATOM 24647 C CA . SER B 1 611 ? 4.533 41.875 73.910 1.00 14.58 647 SER B CA 1
ATOM 24648 C C . SER B 1 611 ? 5.914 41.860 74.595 1.00 16.18 647 SER B C 1
ATOM 24649 O O . SER B 1 611 ? 6.051 42.289 75.727 1.00 16.85 647 SER B O 1
ATOM 24657 N N . GLN B 1 612 ? 6.953 41.399 73.913 1.00 13.68 648 GLN B N 1
ATOM 24658 C CA . GLN B 1 612 ? 8.288 41.386 74.528 1.00 12.43 648 GLN B CA 1
ATOM 24659 C C . GLN B 1 612 ? 8.823 42.804 74.815 1.00 14.93 648 GLN B C 1
ATOM 24660 O O . GLN B 1 612 ? 8.941 43.606 73.895 1.00 15.35 648 GLN B O 1
ATOM 24674 N N . PRO B 1 613 ? 9.162 43.124 76.074 1.00 15.63 649 PRO B N 1
ATOM 24675 C CA . PRO B 1 613 ? 9.798 44.430 76.288 1.00 16.18 649 PRO B CA 1
ATOM 24676 C C . PRO B 1 613 ? 11.154 44.546 75.562 1.00 14.77 649 PRO B C 1
ATOM 24677 O O . PRO B 1 613 ? 11.949 43.607 75.609 1.00 14.59 649 PRO B O 1
ATOM 24688 N N . HIS B 1 614 ? 11.421 45.684 74.916 1.00 13.49 650 HIS B N 1
ATOM 24689 C CA . HIS B 1 614 ? 12.635 45.834 74.099 1.00 16.00 650 HIS B CA 1
ATOM 24690 C C . HIS B 1 614 ? 13.251 47.220 74.179 1.00 15.20 650 HIS B C 1
ATOM 24691 O O . HIS B 1 614 ? 14.266 47.474 73.560 1.00 15.64 650 HIS B O 1
ATOM 24706 N N . ILE B 1 615 ? 12.657 48.104 74.966 1.00 13.07 651 ILE B N 1
ATOM 24707 C CA . ILE B 1 615 ? 13.207 49.449 75.179 1.00 13.45 651 ILE B CA 1
ATOM 24708 C C . ILE B 1 615 ? 13.411 49.667 76.683 1.00 13.84 651 ILE B C 1
ATOM 24709 O O . ILE B 1 615 ? 12.453 49.574 77.462 1.00 15.38 651 ILE B O 1
ATOM 24725 N N . GLY B 1 616 ? 14.651 49.931 77.084 1.00 13.24 652 GLY B N 1
ATOM 24726 C CA . GLY B 1 616 ? 14.992 50.170 78.481 1.00 11.51 652 GLY B CA 1
ATOM 24727 C C . GLY B 1 616 ? 15.977 49.209 79.127 1.00 13.66 652 GLY B C 1
ATOM 24728 O O . GLY B 1 616 ? 16.088 49.148 80.350 1.00 14.89 652 GLY B O 1
ATOM 24732 N N . TYR B 1 617 ? 16.731 48.479 78.319 1.00 13.64 653 TYR B N 1
ATOM 24733 C CA . TYR B 1 617 ? 17.740 47.563 78.837 1.00 14.74 653 TYR B CA 1
ATOM 24734 C C . TYR B 1 617 ? 18.890 48.320 79.509 1.00 14.30 653 TYR B C 1
ATOM 24735 O O . TYR B 1 617 ? 19.348 49.328 78.969 1.00 12.55 653 TYR B O 1
ATOM 24753 N N . THR B 1 618 ? 19.370 47.832 80.659 1.00 14.04 654 THR B N 1
ATOM 24754 C CA . THR B 1 618 ? 20.581 48.396 81.304 1.00 15.50 654 THR B CA 1
ATOM 24755 C C . THR B 1 618 ? 21.588 47.309 81.629 1.00 13.76 654 THR B C 1
ATOM 24756 O O . THR B 1 618 ? 22.704 47.601 82.039 1.00 16.55 654 THR B O 1
ATOM 24767 N N . HIS B 1 619 ? 21.193 46.052 81.407 1.00 13.16 655 HIS B N 1
ATOM 24768 C CA . HIS B 1 619 ? 22.061 44.895 81.582 1.00 13.81 655 HIS B CA 1
ATOM 24769 C C . HIS B 1 619 ? 21.505 43.742 80.719 1.00 14.05 655 HIS B C 1
ATOM 24770 O O . HIS B 1 619 ? 20.579 43.946 79.930 1.00 16.79 655 HIS B O 1
ATOM 24784 N N . TRP B 1 620 ? 22.050 42.539 80.855 1.00 12.59 656 TRP B N 1
ATOM 24785 C CA . TRP B 1 620 ? 21.771 41.491 79.846 1.00 14.93 656 TRP B CA 1
ATOM 24786 C C . TRP B 1 620 ? 20.290 41.080 79.775 1.00 13.22 656 TRP B C 1
ATOM 24787 O O . TRP B 1 620 ? 19.795 40.685 78.722 1.00 12.58 656 TRP B O 1
ATOM 24808 N N . ASN B 1 621 ? 19.597 41.150 80.904 1.00 14.54 657 ASN B N 1
ATOM 24809 C CA . ASN B 1 621 ? 18.211 40.677 81.015 1.00 14.41 657 ASN B CA 1
ATOM 24810 C C . ASN B 1 621 ? 17.176 41.772 80.746 1.00 15.78 657 ASN B C 1
ATOM 24811 O O . ASN B 1 621 ? 17.381 42.922 81.111 1.00 14.81 657 ASN B O 1
ATOM 24822 N N . ASN B 1 622 ? 16.048 41.411 80.145 1.00 14.43 658 ASN B N 1
ATOM 24823 C CA . ASN B 1 622 ? 15.060 42.420 79.771 1.00 14.22 658 ASN B CA 1
ATOM 24824 C C . ASN B 1 622 ? 14.460 43.171 80.952 1.00 16.94 658 ASN B C 1
ATOM 24825 O O . ASN B 1 622 ? 14.388 42.637 82.062 1.00 15.04 658 ASN B O 1
ATOM 24836 N N . PRO B 1 623 ? 14.056 44.434 80.717 1.00 15.81 659 PRO B N 1
ATOM 24837 C CA . PRO B 1 623 ? 13.218 45.132 81.688 1.00 15.27 659 PRO B CA 1
ATOM 24838 C C . PRO B 1 623 ? 11.827 44.503 81.721 1.00 15.21 659 PRO B C 1
ATOM 24839 O O . PRO B 1 623 ? 11.515 43.683 80.854 1.00 15.38 659 PRO B O 1
ATOM 24850 N N . GLU B 1 624 ? 11.014 44.873 82.704 1.00 15.76 660 GLU B N 1
ATOM 24851 C CA . GLU B 1 624 ? 9.702 44.266 82.868 1.00 16.04 660 GLU B CA 1
ATOM 24852 C C . GLU B 1 624 ? 8.683 44.874 81.887 1.00 19.01 660 GLU B C 1
ATOM 24853 O O . GLU B 1 624 ? 7.617 44.327 81.663 1.00 16.40 660 GLU B O 1
ATOM 24865 N N . ASP B 1 625 ? 9.022 46.024 81.329 1.00 17.63 661 ASP B N 1
ATOM 24866 C CA . ASP B 1 625 ? 8.132 46.769 80.459 1.00 16.54 661 ASP B CA 1
ATOM 24867 C C . ASP B 1 625 ? 8.956 47.745 79.635 1.00 15.82 661 ASP B C 1
ATOM 24868 O O . ASP B 1 625 ? 10.074 48.041 80.012 1.00 17.04 661 ASP B O 1
ATOM 24877 N N . ASN B 1 626 ? 8.423 48.243 78.521 1.00 13.31 662 ASN B N 1
ATOM 24878 C CA . ASN B 1 626 ? 9.086 49.327 77.811 1.00 13.40 662 ASN B CA 1
ATOM 24879 C C . ASN B 1 626 ? 9.067 50.614 78.650 1.00 15.35 662 ASN B C 1
ATOM 24880 O O . ASN B 1 626 ? 8.054 50.941 79.270 1.00 16.78 662 ASN B O 1
ATOM 24891 N N . ILE B 1 627 ? 10.183 51.328 78.671 1.00 14.78 663 ILE B N 1
ATOM 24892 C CA . ILE B 1 627 ? 10.277 52.624 79.337 1.00 16.33 663 ILE B CA 1
ATOM 24893 C C . ILE B 1 627 ? 10.742 53.691 78.333 1.00 14.85 663 ILE B C 1
ATOM 24894 O O . ILE B 1 627 ? 11.772 53.523 77.692 1.00 13.17 663 ILE B O 1
ATOM 24927 N N . PRO B 1 629 ? 12.757 56.588 76.864 1.00 13.46 665 PRO B N 1
ATOM 24928 C CA . PRO B 1 629 ? 14.075 57.118 77.258 1.00 13.62 665 PRO B CA 1
ATOM 24929 C C . PRO B 1 629 ? 14.008 58.500 77.908 1.00 12.98 665 PRO B C 1
ATOM 24930 O O . PRO B 1 629 ? 13.072 59.290 77.667 1.00 12.28 665 PRO B O 1
ATOM 24941 N N . VAL B 1 630 ? 15.019 58.795 78.713 1.00 13.59 666 VAL B N 1
ATOM 24942 C CA . VAL B 1 630 ? 15.159 60.103 79.343 1.00 14.91 666 VAL B CA 1
ATOM 24943 C C . VAL B 1 630 ? 15.373 61.222 78.328 1.00 14.03 666 VAL B C 1
ATOM 24944 O O . VAL B 1 630 ? 16.160 61.073 77.394 1.00 14.37 666 VAL B O 1
ATOM 24957 N N . VAL B 1 631 ? 14.706 62.361 78.543 1.00 15.47 667 VAL B N 1
ATOM 24958 C CA . VAL B 1 631 ? 14.922 63.524 77.677 1.00 18.60 667 VAL B CA 1
ATOM 24959 C C . VAL B 1 631 ? 15.271 64.760 78.511 1.00 17.37 667 VAL B C 1
ATOM 24960 O O . VAL B 1 631 ? 14.964 64.821 79.702 1.00 14.95 667 VAL B O 1
ATOM 24973 N N . SER B 1 632 ? 15.939 65.715 77.874 1.00 12.75 668 SER B N 1
ATOM 24974 C CA . SER B 1 632 ? 16.317 66.975 78.507 1.00 14.41 668 SER B CA 1
ATOM 24975 C C . SER B 1 632 ? 15.403 68.091 78.063 1.00 14.49 668 SER B C 1
ATOM 24976 O O . SER B 1 632 ? 14.926 68.092 76.924 1.00 12.80 668 SER B O 1
ATOM 24984 N N . VAL B 1 633 ? 15.221 69.068 78.953 1.00 13.64 669 VAL B N 1
ATOM 24985 C CA . VAL B 1 633 ? 14.374 70.214 78.706 1.00 13.62 669 VAL B CA 1
ATOM 24986 C C . VAL B 1 633 ? 15.217 71.470 78.837 1.00 15.23 669 VAL B C 1
ATOM 24987 O O . VAL B 1 633 ? 15.811 71.732 79.888 1.00 16.55 669 VAL B O 1
ATOM 25000 N N . VAL B 1 634 ? 15.265 72.237 77.759 1.00 13.60 670 VAL B N 1
ATOM 25001 C CA . VAL B 1 634 ? 16.019 73.487 77.699 1.00 14.37 670 VAL B CA 1
ATOM 25002 C C . VAL B 1 634 ? 15.077 74.653 77.937 1.00 20.04 670 VAL B C 1
ATOM 25003 O O . VAL B 1 634 ? 13.988 74.702 77.347 1.00 19.52 670 VAL B O 1
ATOM 25016 N N . SER B 1 635 ? 15.498 75.580 78.798 1.00 17.68 671 SER B N 1
ATOM 25017 C CA . SER B 1 635 ? 14.770 76.822 79.024 1.00 16.90 671 SER B CA 1
ATOM 25018 C C . SER B 1 635 ? 15.333 77.988 78.210 1.00 19.04 671 SER B C 1
ATOM 25019 O O . SER B 1 635 ? 16.514 78.030 77.867 1.00 18.98 671 SER B O 1
ATOM 25027 N N . LYS B 1 636 ? 14.470 78.946 77.923 1.00 17.56 672 LYS B N 1
ATOM 25028 C CA . LYS B 1 636 ? 14.871 80.165 77.240 1.00 19.01 672 LYS B CA 1
ATOM 25029 C C . LYS B 1 636 ? 15.029 81.324 78.208 1.00 19.76 672 LYS B C 1
ATOM 25030 O O . LYS B 1 636 ? 14.383 81.370 79.265 1.00 24.91 672 LYS B O 1
ATOM 25049 N N . GLY B 1 637 ? 15.929 82.241 77.859 1.00 19.95 673 GLY B N 1
ATOM 25050 C CA . GLY B 1 637 ? 16.071 83.500 78.574 1.00 22.99 673 GLY B CA 1
ATOM 25051 C C . GLY B 1 637 ? 15.172 84.526 77.897 1.00 27.16 673 GLY B C 1
ATOM 25052 O O . GLY B 1 637 ? 14.177 84.156 77.288 1.00 31.04 673 GLY B O 1
ATOM 25056 N N . ASN B 1 638 ? 15.535 85.800 77.955 1.00 27.71 674 ASN B N 1
ATOM 25057 C CA . ASN B 1 638 ? 14.698 86.838 77.361 1.00 25.49 674 ASN B CA 1
ATOM 25058 C C . ASN B 1 638 ? 15.448 87.633 76.297 1.00 22.57 674 ASN B C 1
ATOM 25059 O O . ASN B 1 638 ? 15.141 87.521 75.121 1.00 22.66 674 ASN B O 1
ATOM 25070 N N . ASN B 1 639 ? 16.431 88.428 76.714 1.00 18.35 675 ASN B N 1
ATOM 25071 C CA . ASN B 1 639 ? 17.268 89.176 75.802 1.00 22.65 675 ASN B CA 1
ATOM 25072 C C . ASN B 1 639 ? 17.910 88.275 74.768 1.00 20.20 675 ASN B C 1
ATOM 25073 O O . ASN B 1 639 ? 18.213 87.116 75.054 1.00 18.91 675 ASN B O 1
ATOM 25084 N N . ALA B 1 640 ? 18.103 88.813 73.568 1.00 20.56 676 ALA B N 1
ATOM 25085 C CA . ALA B 1 640 ? 18.827 88.093 72.524 1.00 24.39 676 ALA B CA 1
ATOM 25086 C C . ALA B 1 640 ? 20.216 87.668 73.025 1.00 22.61 676 ALA B C 1
ATOM 25087 O O . ALA B 1 640 ? 20.967 88.462 73.591 1.00 18.00 676 ALA B O 1
ATOM 25094 N N . ASP B 1 641 ? 20.555 86.405 72.814 1.00 18.49 677 ASP B N 1
ATOM 25095 C CA . ASP B 1 641 ? 21.809 85.858 73.318 1.00 20.48 677 ASP B CA 1
ATOM 25096 C C . ASP B 1 641 ? 22.291 84.772 72.334 1.00 19.91 677 ASP B C 1
ATOM 25097 O O . ASP B 1 641 ? 21.638 83.751 72.164 1.00 19.22 677 ASP B O 1
ATOM 25123 N N . GLY B 1 643 ? 24.401 81.815 70.377 1.00 16.27 679 GLY B N 1
ATOM 25124 C CA . GLY B 1 643 ? 25.299 80.675 70.390 1.00 18.84 679 GLY B CA 1
ATOM 25125 C C . GLY B 1 643 ? 25.604 80.228 68.953 1.00 19.81 679 GLY B C 1
ATOM 25126 O O . GLY B 1 643 ? 24.867 80.565 68.038 1.00 20.04 679 GLY B O 1
ATOM 25130 N N . VAL B 1 644 ? 26.682 79.470 68.764 1.00 18.45 680 VAL B N 1
ATOM 25131 C CA . VAL B 1 644 ? 27.038 78.915 67.468 1.00 16.74 680 VAL B CA 1
ATOM 25132 C C . VAL B 1 644 ? 27.439 77.460 67.666 1.00 18.33 680 VAL B C 1
ATOM 25133 O O . VAL B 1 644 ? 28.391 77.147 68.393 1.00 15.97 680 VAL B O 1
ATOM 25146 N N . ALA B 1 645 ? 26.709 76.564 67.017 1.00 18.40 681 ALA B N 1
ATOM 25147 C CA . ALA B 1 645 ? 27.073 75.155 66.956 1.00 20.08 681 ALA B CA 1
ATOM 25148 C C . ALA B 1 645 ? 27.916 74.873 65.696 1.00 23.52 681 ALA B C 1
ATOM 25149 O O . ALA B 1 645 ? 27.603 75.349 64.605 1.00 24.11 681 ALA B O 1
ATOM 25156 N N . VAL B 1 646 ? 28.974 74.089 65.867 1.00 22.14 682 VAL B N 1
ATOM 25157 C CA . VAL B 1 646 ? 29.972 73.867 64.814 1.00 20.63 682 VAL B CA 1
ATOM 25158 C C . VAL B 1 646 ? 29.903 72.408 64.394 1.00 22.65 682 VAL B C 1
ATOM 25159 O O . VAL B 1 646 ? 29.984 71.512 65.232 1.00 21.17 682 VAL B O 1
ATOM 25172 N N . GLU B 1 647 ? 29.733 72.177 63.099 1.00 20.65 683 GLU B N 1
ATOM 25173 C CA . GLU B 1 647 ? 29.710 70.819 62.568 1.00 19.93 683 GLU B CA 1
ATOM 25174 C C . GLU B 1 647 ? 30.932 70.037 63.033 1.00 20.31 683 GLU B C 1
ATOM 25175 O O . GLU B 1 647 ? 32.048 70.535 62.959 1.00 21.18 683 GLU B O 1
ATOM 25187 N N . GLY B 1 648 ? 30.713 68.827 63.537 1.00 20.12 684 GLY B N 1
ATOM 25188 C CA . GLY B 1 648 ? 31.808 67.981 63.984 1.00 20.53 684 GLY B CA 1
ATOM 25189 C C . GLY B 1 648 ? 32.224 68.143 65.446 1.00 22.41 684 GLY B C 1
ATOM 25190 O O . GLY B 1 648 ? 33.058 67.383 65.914 1.00 26.95 684 GLY B O 1
ATOM 25211 N N . GLU B 1 650 ? 31.142 68.808 69.727 1.00 17.74 686 GLU B N 1
ATOM 25212 C CA . GLU B 1 650 ? 30.135 68.758 70.777 1.00 20.62 686 GLU B CA 1
ATOM 25213 C C . GLU B 1 650 ? 29.945 70.118 71.455 1.00 16.09 686 GLU B C 1
ATOM 25214 O O . GLU B 1 650 ? 28.830 70.592 71.533 1.00 18.39 686 GLU B O 1
ATOM 25226 N N . PRO B 1 651 ? 31.030 70.772 71.912 1.00 16.70 687 PRO B N 1
ATOM 25227 C CA . PRO B 1 651 ? 30.806 72.072 72.566 1.00 17.25 687 PRO B CA 1
ATOM 25228 C C . PRO B 1 651 ? 30.273 73.109 71.590 1.00 19.38 687 PRO B C 1
ATOM 25229 O O . PRO B 1 651 ? 30.724 73.142 70.447 1.00 19.88 687 PRO B O 1
ATOM 25240 N N . ALA B 1 652 ? 29.328 73.933 72.033 1.00 17.71 688 ALA B N 1
ATOM 25241 C CA . ALA B 1 652 ? 28.876 75.070 71.251 1.00 15.54 688 ALA B CA 1
ATOM 25242 C C . ALA B 1 652 ? 29.538 76.330 71.753 1.00 16.51 688 ALA B C 1
ATOM 25243 O O . ALA B 1 652 ? 29.864 76.446 72.930 1.00 15.96 688 ALA B O 1
ATOM 25250 N N . TRP B 1 653 ? 29.759 77.268 70.842 1.00 15.14 689 TRP B N 1
ATOM 25251 C CA . TRP B 1 653 ? 30.300 78.565 71.202 1.00 15.40 689 TRP B CA 1
ATOM 25252 C C . TRP B 1 653 ? 29.226 79.394 71.921 1.00 16.14 689 TRP B C 1
ATOM 25253 O O . TRP B 1 653 ? 28.073 79.411 71.473 1.00 16.14 689 TRP B O 1
ATOM 25274 N N . PRO B 1 654 ? 29.598 80.126 72.993 1.00 15.82 690 PRO B N 1
ATOM 25275 C CA . PRO B 1 654 ? 30.941 80.226 73.579 1.00 15.74 690 PRO B CA 1
ATOM 25276 C C . PRO B 1 654 ? 31.126 79.177 74.680 1.00 19.83 690 PRO B C 1
ATOM 25277 O O . PRO B 1 654 ? 30.167 78.870 75.390 1.00 20.34 690 PRO B O 1
ATOM 25288 N N . THR B 1 655 ? 32.317 78.591 74.778 1.00 18.78 691 THR B N 1
ATOM 25289 C CA . THR B 1 655 ? 32.637 77.646 75.861 1.00 19.65 691 THR B CA 1
ATOM 25290 C C . THR B 1 655 ? 34.099 77.867 76.213 1.00 20.14 691 THR B C 1
ATOM 25291 O O . THR B 1 655 ? 34.966 77.881 75.342 1.00 18.10 691 THR B O 1
ATOM 25302 N N . GLN B 1 656 ? 34.372 78.036 77.496 1.00 16.00 692 GLN B N 1
ATOM 25303 C CA . GLN B 1 656 ? 35.733 78.264 77.956 1.00 15.12 692 GLN B CA 1
ATOM 25304 C C . GLN B 1 656 ? 36.683 77.134 77.541 1.00 16.41 692 GLN B C 1
ATOM 25305 O O . GLN B 1 656 ? 36.290 75.971 77.555 1.00 17.65 692 GLN B O 1
ATOM 25319 N N . ASP B 1 657 ? 37.917 77.481 77.183 1.00 20.19 693 ASP B N 1
ATOM 25320 C CA . ASP B 1 657 ? 38.974 76.484 76.998 1.00 26.11 693 ASP B CA 1
ATOM 25321 C C . ASP B 1 657 ? 38.695 75.522 75.852 1.00 30.08 693 ASP B C 1
ATOM 25322 O O . ASP B 1 657 ? 39.103 74.365 75.901 1.00 36.72 693 ASP B O 1
ATOM 25331 N N . VAL B 1 658 ? 37.982 75.991 74.834 1.00 24.19 694 VAL B N 1
ATOM 25332 C CA . VAL B 1 658 ? 37.686 75.153 73.671 1.00 19.81 694 VAL B CA 1
ATOM 25333 C C . VAL B 1 658 ? 38.156 75.885 72.428 1.00 20.34 694 VAL B C 1
ATOM 25334 O O . VAL B 1 658 ? 37.880 77.073 72.249 1.00 20.99 694 VAL B O 1
ATOM 25347 N N . ALA B 1 659 ? 38.903 75.185 71.582 1.00 24.31 695 ALA B N 1
ATOM 25348 C CA . ALA B 1 659 ? 39.292 75.748 70.29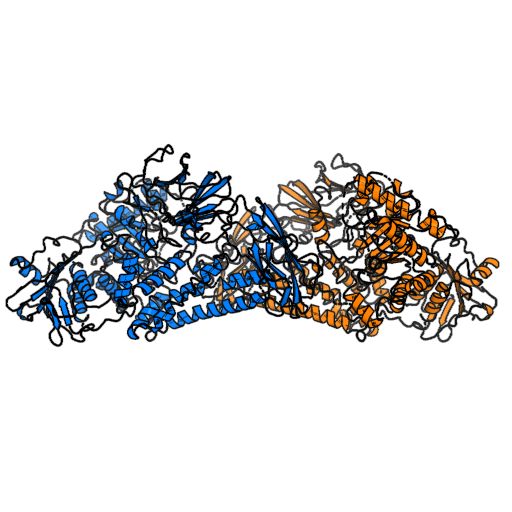7 1.00 26.02 695 ALA B CA 1
ATOM 25349 C C . ALA B 1 659 ? 38.240 75.380 69.264 1.00 24.66 695 ALA B C 1
ATOM 25350 O O . ALA B 1 659 ? 38.047 74.209 68.958 1.00 29.78 695 ALA B O 1
ATOM 25357 N N . PHE B 1 660 ? 37.554 76.382 68.727 1.00 23.22 696 PHE B N 1
ATOM 25358 C CA . PHE B 1 660 ? 36.465 76.130 67.790 1.00 24.47 696 PHE B CA 1
ATOM 25359 C C . PHE B 1 660 ? 37.015 76.097 66.363 1.00 21.26 696 PHE B C 1
ATOM 25360 O O . PHE B 1 660 ? 37.671 77.022 65.911 1.00 20.63 696 PHE B O 1
ATOM 25377 N N . ALA B 1 661 ? 36.735 75.001 65.668 1.00 20.92 697 ALA B N 1
ATOM 25378 C CA . ALA B 1 661 ? 37.238 74.791 64.311 1.00 21.05 697 ALA B CA 1
ATOM 25379 C C . ALA B 1 661 ? 36.304 73.862 63.571 1.00 21.38 697 ALA B C 1
ATOM 25380 O O . ALA B 1 661 ? 35.759 72.935 64.172 1.00 23.43 697 ALA B O 1
ATOM 25387 N N . LEU B 1 662 ? 36.112 74.102 62.283 1.00 21.87 698 LEU B N 1
ATOM 25388 C CA . LEU B 1 662 ? 35.437 73.122 61.436 1.00 22.54 698 LEU B CA 1
ATOM 25389 C C . LEU B 1 662 ? 36.458 72.050 61.073 1.00 24.54 698 LEU B C 1
ATOM 25390 O O . LEU B 1 662 ? 37.666 72.298 61.136 1.00 23.68 698 LEU B O 1
ATOM 25406 N N . PRO B 1 663 ? 35.991 70.848 60.714 1.00 25.02 699 PRO B N 1
ATOM 25407 C CA . PRO B 1 663 ? 36.953 69.857 60.226 1.00 25.11 699 PRO B CA 1
ATOM 25408 C C . PRO B 1 663 ? 37.650 70.332 58.943 1.00 25.22 699 PRO B C 1
ATOM 25409 O O . PRO B 1 663 ? 37.041 70.976 58.093 1.00 26.85 699 PRO B O 1
ATOM 25420 N N . THR B 1 664 ? 38.922 69.978 58.808 1.00 23.21 700 THR B N 1
ATOM 25421 C CA . THR B 1 664 ? 39.757 70.432 57.707 1.00 25.15 700 THR B CA 1
ATOM 25422 C C . THR B 1 664 ? 39.143 70.063 56.361 1.00 27.11 700 THR B C 1
ATOM 25423 O O . THR B 1 664 ? 38.706 68.922 56.161 1.00 24.94 700 THR B O 1
ATOM 25434 N N . PHE B 1 665 ? 39.065 71.046 55.465 1.00 26.14 701 PHE B N 1
ATOM 25435 C CA . PHE B 1 665 ? 38.588 70.820 54.106 1.00 27.85 701 PHE B CA 1
ATOM 25436 C C . PHE B 1 665 ? 39.680 70.199 53.254 1.00 27.08 701 PHE B C 1
ATOM 25437 O O . PHE B 1 665 ? 40.831 70.633 53.308 1.00 27.30 701 PHE B O 1
ATOM 25454 N N . THR B 1 666 ? 39.308 69.213 52.451 1.00 26.41 702 THR B N 1
ATOM 25455 C CA . THR B 1 666 ? 40.241 68.542 51.551 1.00 28.08 702 THR B CA 1
ATOM 25456 C C . THR B 1 666 ? 39.661 68.554 50.139 1.00 32.10 702 THR B C 1
ATOM 25457 O O . THR B 1 666 ? 38.448 68.679 49.972 1.00 33.95 702 THR B O 1
ATOM 25468 N N . PRO B 1 667 ? 40.525 68.436 49.115 1.00 33.10 703 PRO B N 1
ATOM 25469 C CA . PRO B 1 667 ? 40.064 68.656 47.741 1.00 33.18 703 PRO B CA 1
ATOM 25470 C C . PRO B 1 667 ? 38.958 67.730 47.287 1.00 29.00 703 PRO B C 1
ATOM 25471 O O . PRO B 1 667 ? 38.093 68.193 46.554 1.00 33.19 703 PRO B O 1
ATOM 25482 N N . TYR B 1 668 ? 38.961 66.472 47.723 1.00 32.79 704 TYR B N 1
ATOM 25483 C CA . TYR B 1 668 ? 37.933 65.520 47.301 1.00 34.51 704 TYR B CA 1
ATOM 25484 C C . TYR B 1 668 ? 36.946 65.130 48.408 1.00 35.90 704 TYR B C 1
ATOM 25485 O O . TYR B 1 668 ? 36.104 64.264 48.195 1.00 31.54 704 TYR B O 1
ATOM 25503 N N . GLY B 1 669 ? 37.018 65.790 49.565 1.00 31.24 705 GLY B N 1
ATOM 25504 C CA . GLY B 1 669 ? 36.109 65.487 50.665 1.00 29.50 705 GLY B CA 1
ATOM 25505 C C . GLY B 1 669 ? 34.837 66.328 50.674 1.00 31.96 705 GLY B C 1
ATOM 25506 O O . GLY B 1 669 ? 34.468 66.969 49.684 1.00 34.77 705 GLY B O 1
ATOM 25510 N N . LYS B 1 670 ? 34.146 66.322 51.807 1.00 29.58 706 LYS B N 1
ATOM 25511 C CA . LYS B 1 670 ? 32.952 67.137 51.958 1.00 27.61 706 LYS B CA 1
ATOM 25512 C C . LYS B 1 670 ? 33.281 68.603 51.670 1.00 28.30 706 LYS B C 1
ATOM 25513 O O . LYS B 1 670 ? 34.243 69.176 52.215 1.00 30.36 706 LYS B O 1
ATOM 25532 N N . GLN B 1 671 ? 32.485 69.197 50.796 1.00 28.90 707 GLN B N 1
ATOM 25533 C CA . GLN B 1 671 ? 32.792 70.511 50.249 1.00 32.49 707 GLN B CA 1
ATOM 25534 C C . GLN B 1 671 ? 32.067 71.634 50.968 1.00 33.07 707 GLN B C 1
ATOM 25535 O O . GLN B 1 671 ? 32.511 72.770 50.921 1.00 32.98 707 GLN B O 1
ATOM 25549 N N . THR B 1 672 ? 30.954 71.315 51.626 1.00 29.46 708 THR B N 1
ATOM 25550 C CA . THR B 1 672 ? 30.193 72.322 52.356 1.00 33.25 708 THR B CA 1
ATOM 25551 C C . THR B 1 672 ? 29.945 71.853 53.775 1.00 30.00 708 THR B C 1
ATOM 25552 O O . THR B 1 672 ? 29.429 70.753 53.974 1.00 26.31 708 THR B O 1
ATOM 25563 N N . LYS B 1 673 ? 30.309 72.695 54.743 1.00 31.43 709 LYS B N 1
ATOM 25564 C CA . LYS B 1 673 ? 30.109 72.402 56.166 1.00 28.72 709 LYS B CA 1
ATOM 25565 C C . LYS B 1 673 ? 29.374 73.528 56.899 1.00 25.65 709 LYS B C 1
ATOM 25566 O O . LYS B 1 673 ? 29.415 74.686 56.484 1.00 25.68 709 LYS B O 1
ATOM 25585 N N . ILE B 1 674 ? 28.703 73.178 57.996 1.00 24.65 710 ILE B N 1
ATOM 25586 C CA . ILE B 1 674 ? 27.716 74.074 58.607 1.00 24.50 710 ILE B CA 1
ATOM 25587 C C . ILE B 1 674 ? 28.096 74.665 59.959 1.00 25.09 710 ILE B C 1
ATOM 25588 O O . ILE B 1 674 ? 28.454 73.946 60.889 1.00 25.21 710 ILE B O 1
ATOM 25604 N N . LEU B 1 675 ? 27.966 75.982 60.059 1.00 25.00 711 LEU B N 1
ATOM 25605 C CA . LEU B 1 675 ? 27.860 76.665 61.345 1.00 24.85 711 LEU B CA 1
ATOM 25606 C C . LEU B 1 675 ? 26.386 77.001 61.636 1.00 27.07 711 LEU B C 1
ATOM 25607 O O . LEU B 1 675 ? 25.717 77.582 60.784 1.00 30.54 711 LEU B O 1
ATOM 25623 N N . THR B 1 676 ? 25.872 76.639 62.815 1.00 22.00 712 THR B N 1
ATOM 25624 C CA . THR B 1 676 ? 24.478 76.939 63.157 1.00 21.87 712 THR B CA 1
ATOM 25625 C C . THR B 1 676 ? 24.361 78.022 64.238 1.00 22.37 712 THR B C 1
ATOM 25626 O O . THR B 1 676 ? 24.729 77.807 65.390 1.00 22.82 712 THR B O 1
ATOM 25637 N N . VAL B 1 677 ? 23.815 79.177 63.867 1.00 21.96 713 VAL B N 1
ATOM 25638 C CA . VAL B 1 677 ? 23.612 80.272 64.814 1.00 21.82 713 VAL B CA 1
ATOM 25639 C C . VAL B 1 677 ? 22.255 80.109 65.481 1.00 23.69 713 VAL B C 1
ATOM 25640 O O . VAL B 1 677 ? 21.261 79.847 64.799 1.00 21.72 713 VAL B O 1
ATOM 25653 N N . PHE B 1 678 ? 22.211 80.217 66.811 1.00 20.62 714 PHE B N 1
ATOM 25654 C CA . PHE B 1 678 ? 20.952 80.105 67.512 1.00 20.23 714 PHE B CA 1
ATOM 25655 C C . PHE B 1 678 ? 20.816 81.144 68.605 1.00 20.37 714 PHE B C 1
ATOM 25656 O O . PHE B 1 678 ? 21.800 81.739 69.083 1.00 19.99 714 PHE B O 1
ATOM 25673 N N . ASN B 1 679 ? 19.563 81.368 68.977 1.00 20.60 715 ASN B N 1
ATOM 25674 C CA . ASN B 1 679 ? 19.193 82.319 70.021 1.00 19.93 715 ASN B CA 1
ATOM 25675 C C . ASN B 1 679 ? 18.844 81.595 71.309 1.00 19.02 715 ASN B C 1
ATOM 25676 O O . ASN B 1 679 ? 18.004 80.691 71.320 1.00 18.67 715 ASN B O 1
ATOM 25687 N N . LYS B 1 680 ? 19.481 81.988 72.408 1.00 18.72 716 LYS B N 1
ATOM 25688 C CA . LYS B 1 680 ? 19.162 81.404 73.703 1.00 18.34 716 LYS B CA 1
ATOM 25689 C C . LYS B 1 680 ? 18.080 82.200 74.429 1.00 20.53 716 LYS B C 1
ATOM 25690 O O . LYS B 1 680 ? 17.616 81.791 75.496 1.00 18.63 716 LYS B O 1
ATOM 25709 N N . GLY B 1 681 ? 17.684 83.336 73.855 1.00 21.93 717 GLY B N 1
ATOM 25710 C CA . GLY B 1 681 ? 16.617 84.141 74.428 1.00 19.67 717 GLY B CA 1
ATOM 25711 C C . GLY B 1 681 ? 15.411 84.143 73.506 1.00 22.31 717 GLY B C 1
ATOM 25712 O O . GLY B 1 681 ? 15.269 83.229 72.679 1.00 21.91 717 GLY B O 1
ATOM 25716 N N . VAL B 1 682 ? 14.560 85.162 73.628 1.00 25.37 718 VAL B N 1
ATOM 25717 C CA . VAL B 1 682 ? 13.351 85.260 72.792 1.00 33.72 718 VAL B CA 1
ATOM 25718 C C . VAL B 1 682 ? 13.331 86.492 71.887 1.00 29.28 718 VAL B C 1
ATOM 25719 O O . VAL B 1 682 ? 12.751 86.442 70.805 1.00 30.70 718 VAL B O 1
ATOM 25732 N N . LYS B 1 683 ? 13.958 87.587 72.312 1.00 25.00 719 LYS B N 1
ATOM 25733 C CA . LYS B 1 683 ? 13.988 88.822 71.496 1.00 25.92 719 LYS B CA 1
ATOM 25734 C C . LYS B 1 683 ? 14.855 88.664 70.237 1.00 27.26 719 LYS B C 1
ATOM 25735 O O . LYS B 1 683 ? 15.788 87.867 70.234 1.00 28.96 719 LYS B O 1
ATOM 25754 N N . PRO B 1 684 ? 14.547 89.427 69.161 1.00 27.35 720 PRO B N 1
ATOM 25755 C CA . PRO B 1 684 ? 15.249 89.293 67.882 1.00 30.83 720 PRO B CA 1
ATOM 25756 C C . PRO B 1 684 ? 16.762 89.452 68.000 1.00 26.97 720 PRO B C 1
ATOM 25757 O O . PRO B 1 684 ? 17.246 90.351 68.689 1.00 26.47 720 PRO B O 1
ATOM 25768 N N . LEU B 1 685 ? 17.473 88.570 67.301 1.00 29.66 721 LEU B N 1
ATOM 25769 C CA . LEU B 1 685 ? 18.919 88.472 67.353 1.00 30.85 721 LEU B CA 1
ATOM 25770 C C . LEU B 1 685 ? 19.519 88.750 65.984 1.00 27.18 721 LEU B C 1
ATOM 25771 O O . LEU B 1 685 ? 19.390 87.945 65.074 1.00 25.59 721 LEU B O 1
ATOM 25787 N N . LYS B 1 686 ? 20.188 89.886 65.857 1.00 27.36 722 LYS B N 1
ATOM 25788 C CA . LYS B 1 686 ? 20.821 90.294 64.596 1.00 29.33 722 LYS B CA 1
ATOM 25789 C C . LYS B 1 686 ? 22.311 90.009 64.648 1.00 28.14 722 LYS B C 1
ATOM 25790 O O . LYS B 1 686 ? 22.940 90.204 65.687 1.00 28.61 722 LYS B O 1
ATOM 25809 N N . PHE B 1 687 ? 22.877 89.523 63.546 1.00 32.35 723 PHE B N 1
ATOM 25810 C CA . PHE B 1 687 ? 24.308 89.217 63.529 1.00 30.17 723 PHE B CA 1
ATOM 25811 C C . PHE B 1 687 ? 24.928 89.353 62.157 1.00 31.35 723 PHE B C 1
ATOM 25812 O O . PHE B 1 687 ? 24.253 89.242 61.136 1.00 34.54 723 PHE B O 1
ATOM 25829 N N . SER B 1 688 ? 26.238 89.559 62.156 1.00 31.24 724 SER B N 1
ATOM 25830 C CA . SER B 1 688 ? 26.995 89.668 60.923 1.00 29.86 724 SER B CA 1
ATOM 25831 C C . SER B 1 688 ? 27.941 88.483 60.778 1.00 29.71 724 SER B C 1
ATOM 25832 O O . SER B 1 688 ? 28.355 87.884 61.766 1.00 33.70 724 SER B O 1
ATOM 25840 N N . VAL B 1 689 ? 28.272 88.155 59.535 1.00 32.29 725 VAL B N 1
ATOM 25841 C CA . VAL B 1 689 ? 29.144 87.030 59.219 1.00 31.57 725 VAL B CA 1
ATOM 25842 C C . VAL B 1 689 ? 30.196 87.499 58.226 1.00 38.68 725 VAL B C 1
ATOM 25843 O O . VAL B 1 689 ? 29.849 88.030 57.177 1.00 44.41 725 VAL B O 1
ATOM 25856 N N . SER B 1 690 ? 31.473 87.318 58.549 1.00 35.79 726 SER B N 1
ATOM 25857 C CA . SER B 1 690 ? 32.524 87.646 57.599 1.00 36.08 726 SER B CA 1
ATOM 25858 C C . SER B 1 690 ? 33.609 86.567 57.567 1.00 41.11 726 SER B C 1
ATOM 25859 O O . SER B 1 690 ? 33.868 85.882 58.565 1.00 38.40 726 SER B O 1
ATOM 25867 N N . SER B 1 691 ? 34.215 86.433 56.391 1.00 39.61 727 SER B N 1
ATOM 25868 C CA . SER B 1 691 ? 35.330 85.530 56.145 1.00 34.25 727 SER B CA 1
ATOM 25869 C C . SER B 1 691 ? 36.663 86.250 56.225 1.00 36.41 727 SER B C 1
ATOM 25870 O O . SER B 1 691 ? 36.794 87.394 55.767 1.00 36.57 727 SER B O 1
ATOM 25878 N N . GLY B 1 692 ? 37.668 85.553 56.740 1.00 35.57 728 GLY B N 1
ATOM 25879 C CA . GLY B 1 692 ? 38.988 86.130 56.915 1.00 33.10 728 GLY B CA 1
ATOM 25880 C C . GLY B 1 692 ? 39.947 85.936 55.741 1.00 34.48 728 GLY B C 1
ATOM 25881 O O . GLY B 1 692 ? 41.084 86.402 55.802 1.00 34.12 728 GLY B O 1
ATOM 25885 N N . ALA B 1 693 ? 39.508 85.252 54.686 1.00 36.05 729 ALA B N 1
ATOM 25886 C CA . ALA B 1 693 ? 40.362 85.005 53.508 1.00 37.17 729 ALA B CA 1
ATOM 25887 C C . ALA B 1 693 ? 39.537 84.882 52.230 1.00 36.94 729 ALA B C 1
ATOM 25888 O O . ALA B 1 693 ? 38.378 84.464 52.260 1.00 37.75 729 ALA B O 1
ATOM 25895 N N . ALA B 1 694 ? 40.156 85.236 51.106 1.00 37.05 730 ALA B N 1
ATOM 25896 C CA . ALA B 1 694 ? 39.501 85.215 49.803 1.00 37.84 730 ALA B CA 1
ATOM 25897 C C . ALA B 1 694 ? 39.073 83.814 49.376 1.00 37.43 730 ALA B C 1
ATOM 25898 O O . ALA B 1 694 ? 38.095 83.658 48.650 1.00 39.92 730 ALA B O 1
ATOM 25905 N N . TRP B 1 695 ? 39.809 82.799 49.819 1.00 36.79 731 TRP B N 1
ATOM 25906 C CA . TRP B 1 695 ? 39.471 81.413 49.488 1.00 36.43 731 TRP B CA 1
ATOM 25907 C C . TRP B 1 695 ? 38.377 80.831 50.394 1.00 36.03 731 TRP B C 1
ATOM 25908 O O . TRP B 1 695 ? 37.807 79.775 50.093 1.00 34.49 731 TRP B O 1
ATOM 25929 N N . LEU B 1 696 ? 38.093 81.516 51.501 1.00 34.17 732 LEU B N 1
ATOM 25930 C CA . LEU B 1 696 ? 37.099 81.040 52.473 1.00 33.07 732 LEU B CA 1
ATOM 25931 C C . LEU B 1 696 ? 35.732 81.675 52.199 1.00 33.33 732 LEU B C 1
ATOM 25932 O O . LEU B 1 696 ? 35.582 82.885 52.307 1.00 36.15 732 LEU B O 1
ATOM 25948 N N . LYS B 1 697 ? 34.743 80.855 51.843 1.00 33.14 733 LYS B N 1
ATOM 25949 C CA . LYS B 1 697 ? 33.414 81.356 51.467 1.00 37.79 733 LYS B CA 1
ATOM 25950 C C . LYS B 1 697 ? 32.312 81.040 52.481 1.00 34.22 733 LYS B C 1
ATOM 25951 O O . LYS B 1 697 ? 32.222 79.920 52.986 1.00 32.51 733 LYS B O 1
ATOM 25970 N N . VAL B 1 698 ? 31.446 82.019 52.726 1.00 32.71 734 VAL B N 1
ATOM 25971 C CA . VAL B 1 698 ? 30.280 81.835 53.590 1.00 34.26 734 VAL B CA 1
ATOM 25972 C C . VAL B 1 698 ? 29.024 82.216 52.818 1.00 37.87 734 VAL B C 1
ATOM 25973 O O . VAL B 1 698 ? 29.054 83.117 51.981 1.00 38.42 734 VAL B O 1
ATOM 25986 N N . SER B 1 699 ? 27.925 81.526 53.107 1.00 37.58 735 SER B N 1
ATOM 25987 C CA . SER B 1 699 ? 26.700 81.658 52.333 1.00 35.28 735 SER B CA 1
ATOM 25988 C C . SER B 1 699 ? 25.861 82.897 52.671 1.00 38.60 735 SER B C 1
ATOM 25989 O O . SER B 1 699 ? 24.946 83.240 51.920 1.00 44.32 735 SER B O 1
ATOM 25997 N N . ALA B 1 700 ? 26.173 83.566 53.778 1.00 36.22 736 ALA B N 1
ATOM 25998 C CA . ALA B 1 700 ? 25.499 84.815 54.151 1.00 40.01 736 ALA B CA 1
ATOM 25999 C C . ALA B 1 700 ? 26.438 85.764 54.883 1.00 42.70 736 ALA B C 1
ATOM 26000 O O . ALA B 1 700 ? 27.373 85.324 55.542 1.00 46.13 736 ALA B O 1
ATOM 26007 N N . SER B 1 701 ? 26.155 87.062 54.773 1.00 43.70 737 SER B N 1
ATOM 26008 C CA . SER B 1 701 ? 26.952 88.117 55.401 1.00 42.56 737 SER B CA 1
ATOM 26009 C C . SER B 1 701 ? 26.255 88.681 56.637 1.00 34.13 737 SER B C 1
ATOM 26010 O O . SER B 1 701 ? 26.858 89.407 57.425 1.00 33.36 737 SER B O 1
ATOM 26018 N N . SER B 1 702 ? 24.977 88.359 56.802 1.00 34.29 738 SER B N 1
ATOM 26019 C CA . SER B 1 702 ? 24.251 88.750 58.007 1.00 35.38 738 SER B CA 1
ATOM 26020 C C . SER B 1 702 ? 23.011 87.899 58.169 1.00 35.62 738 SER B C 1
ATOM 26021 O O . SER B 1 702 ? 22.631 87.181 57.252 1.00 35.78 738 SER B O 1
ATOM 26029 N N . GLY B 1 703 ? 22.373 87.988 59.330 1.00 35.31 739 GLY B N 1
ATOM 26030 C CA . GLY B 1 703 ? 21.134 87.265 59.536 1.00 34.26 739 GLY B CA 1
ATOM 26031 C C . GLY B 1 703 ? 20.343 87.861 60.669 1.00 31.23 739 GLY B C 1
ATOM 26032 O O . GLY B 1 703 ? 20.850 88.707 61.402 1.00 32.85 739 GLY B O 1
ATOM 26036 N N . GLU B 1 704 ? 19.109 87.396 60.836 1.00 30.18 740 GLU B N 1
ATOM 26037 C CA . GLU B 1 704 ? 18.302 87.779 61.987 1.00 30.34 740 GLU B CA 1
ATOM 26038 C C . GLU B 1 704 ? 17.377 86.649 62.358 1.00 29.33 740 GLU B C 1
ATOM 26039 O O . GLU B 1 704 ? 16.726 86.073 61.494 1.00 33.61 740 GLU B O 1
ATOM 26051 N N . ILE B 1 705 ? 17.311 86.325 63.648 1.00 26.89 741 ILE B N 1
ATOM 26052 C CA . ILE B 1 705 ? 16.476 85.224 64.088 1.00 27.13 741 ILE B CA 1
ATOM 26053 C C . ILE B 1 705 ? 15.775 85.567 65.377 1.00 26.54 741 ILE B C 1
ATOM 26054 O O . ILE B 1 705 ? 16.226 86.424 66.150 1.00 29.90 741 ILE B O 1
ATOM 26070 N N . THR B 1 706 ? 14.659 84.890 65.599 1.00 25.93 742 THR B N 1
ATOM 26071 C CA . THR B 1 706 ? 13.968 84.963 66.872 1.00 27.33 742 THR B CA 1
ATOM 26072 C C . THR B 1 706 ? 13.991 83.576 67.502 1.00 28.14 742 THR B C 1
ATOM 26073 O O . THR B 1 706 ? 14.810 83.340 68.381 1.00 29.35 742 THR B O 1
ATOM 26084 N N . HIS B 1 707 ? 13.154 82.640 67.041 1.00 30.49 743 HIS B N 1
ATOM 26085 C CA . HIS B 1 707 ? 13.135 81.322 67.681 1.00 37.10 743 HIS B CA 1
ATOM 26086 C C . HIS B 1 707 ? 13.611 80.219 66.748 1.00 33.93 743 HIS B C 1
ATOM 26087 O O . HIS B 1 707 ? 13.760 79.068 67.163 1.00 38.14 743 HIS B O 1
ATOM 26101 N N . GLN B 1 708 ? 13.887 80.578 65.500 1.00 26.64 744 GLN B N 1
ATOM 26102 C CA . GLN B 1 708 ? 14.446 79.639 64.548 1.00 25.74 744 GLN B CA 1
ATOM 26103 C C . GLN B 1 708 ? 15.982 79.722 64.618 1.00 28.12 744 GLN B C 1
ATOM 26104 O O . GLN B 1 708 ? 16.529 80.704 65.116 1.00 26.49 744 GLN B O 1
ATOM 26118 N N . GLU B 1 709 ? 16.658 78.688 64.126 1.00 26.09 745 GLU B N 1
ATOM 26119 C CA . GLU B 1 709 ? 18.112 78.687 63.957 1.00 23.91 745 GLU B CA 1
ATOM 26120 C C . GLU B 1 709 ? 18.448 79.067 62.540 1.00 25.14 745 GLU B C 1
ATOM 26121 O O . GLU B 1 709 ? 17.581 79.021 61.679 1.00 29.61 745 GLU B O 1
ATOM 26150 N N . GLN B 1 711 ? 21.490 78.370 59.490 1.00 25.28 747 GLN B N 1
ATOM 26151 C CA . GLN B 1 711 ? 22.687 77.684 59.045 1.00 29.37 747 GLN B CA 1
ATOM 26152 C C . GLN B 1 711 ? 23.476 78.598 58.146 1.00 31.25 747 GLN B C 1
ATOM 26153 O O . GLN B 1 711 ? 22.926 79.218 57.235 1.00 29.45 747 GLN B O 1
ATOM 26167 N N . ILE B 1 712 ? 24.766 78.708 58.438 1.00 26.55 748 ILE B N 1
ATOM 26168 C CA . ILE B 1 712 ? 25.727 79.336 57.550 1.00 27.16 748 ILE B CA 1
ATOM 26169 C C . ILE B 1 712 ? 26.532 78.210 56.906 1.00 31.87 748 ILE B C 1
ATOM 26170 O O . ILE B 1 712 ? 27.096 77.357 57.603 1.00 31.87 748 ILE B O 1
ATOM 26186 N N . GLN B 1 713 ? 26.541 78.182 55.585 1.00 27.99 749 GLN B N 1
ATOM 26187 C CA . GLN B 1 713 ? 27.309 77.202 54.832 1.00 30.38 749 GLN B CA 1
ATOM 26188 C C . GLN B 1 713 ? 28.698 77.723 54.544 1.00 30.32 749 GLN B C 1
ATOM 26189 O O . GLN B 1 713 ? 28.854 78.821 54.016 1.00 31.71 749 GLN B O 1
ATOM 26203 N N . VAL B 1 714 ? 29.699 76.917 54.875 1.00 28.73 750 VAL B N 1
ATOM 26204 C CA . VAL B 1 714 ? 31.094 77.286 54.681 1.00 28.50 750 VAL B CA 1
ATOM 26205 C C . VAL B 1 714 ? 31.727 76.370 53.656 1.00 30.96 750 VAL B C 1
ATOM 26206 O O . VAL B 1 714 ? 31.533 75.156 53.686 1.00 28.27 750 VAL B O 1
ATOM 26219 N N . SER B 1 715 ? 32.485 76.966 52.746 1.00 30.50 751 SER B N 1
ATOM 26220 C CA . SER B 1 715 ? 33.063 76.231 51.629 1.00 32.96 751 SER B CA 1
ATOM 26221 C C . SER B 1 715 ? 34.357 76.890 51.178 1.00 34.09 751 SER B C 1
ATOM 26222 O O . SER B 1 715 ? 34.704 77.980 51.649 1.00 31.61 751 SER B O 1
ATOM 26230 N N . ILE B 1 716 ? 35.075 76.217 50.282 1.00 33.09 752 ILE B N 1
ATOM 26231 C CA . ILE B 1 716 ? 36.388 76.681 49.817 1.00 33.57 752 ILE B CA 1
ATOM 26232 C C . ILE B 1 716 ? 36.372 76.997 48.313 1.00 36.43 752 ILE B C 1
ATOM 26233 O O . ILE B 1 716 ? 35.814 76.229 47.525 1.00 34.67 752 ILE B O 1
ATOM 26249 N N . ASP B 1 717 ? 36.982 78.123 47.930 1.00 35.77 753 ASP B N 1
ATOM 26250 C CA . ASP B 1 717 ? 37.304 78.419 46.521 1.00 37.00 753 ASP B CA 1
ATOM 26251 C C . ASP B 1 717 ? 38.726 77.917 46.288 1.00 37.30 753 ASP B C 1
ATOM 26252 O O . ASP B 1 717 ? 39.695 78.614 46.590 1.00 37.65 753 ASP B O 1
ATOM 26261 N N . TRP B 1 718 ? 38.849 76.695 45.787 1.00 37.76 754 TRP B N 1
ATOM 26262 C CA . TRP B 1 718 ? 40.153 76.040 45.679 1.00 43.79 754 TRP B CA 1
ATOM 26263 C C . TRP B 1 718 ? 41.110 76.762 44.734 1.00 42.24 754 TRP B C 1
ATOM 26264 O O . TRP B 1 718 ? 42.326 76.644 44.881 1.00 42.39 754 TRP B O 1
ATOM 26285 N N . ALA B 1 719 ? 40.563 77.522 43.789 1.00 41.47 755 ALA B N 1
ATOM 26286 C CA . ALA B 1 719 ? 41.392 78.249 42.822 1.00 43.53 755 ALA B CA 1
ATOM 26287 C C . ALA B 1 719 ? 42.102 79.408 43.488 1.00 46.42 755 ALA B C 1
ATOM 26288 O O . ALA B 1 719 ? 43.133 79.865 43.004 1.00 46.23 755 ALA B O 1
ATOM 26295 N N . LYS B 1 720 ? 41.547 79.898 44.594 1.00 49.49 756 LYS B N 1
ATOM 26296 C CA . LYS B 1 720 ? 42.135 81.061 45.249 1.00 47.90 756 LYS B CA 1
ATOM 26297 C C . LYS B 1 720 ? 43.006 80.675 46.444 1.00 47.49 756 LYS B C 1
ATOM 26298 O O . LYS B 1 720 ? 43.430 81.543 47.208 1.00 50.94 756 LYS B O 1
ATOM 26317 N N . LEU B 1 721 ? 43.275 79.377 46.587 1.00 43.69 757 LEU B N 1
ATOM 26318 C CA . LEU B 1 721 ? 43.991 78.847 47.746 1.00 44.52 757 LEU B CA 1
ATOM 26319 C C . LEU B 1 721 ? 45.400 78.371 47.357 1.00 49.10 757 LEU B C 1
ATOM 26320 O O . LEU B 1 721 ? 45.539 77.489 46.513 1.00 53.96 757 LEU B O 1
ATOM 26336 N N . PRO B 1 722 ? 46.447 78.964 47.958 1.00 48.72 758 PRO B N 1
ATOM 26337 C CA . PRO B 1 722 ? 47.820 78.495 47.707 1.00 52.02 758 PRO B CA 1
ATOM 26338 C C . PRO B 1 722 ? 48.030 77.037 48.083 1.00 51.11 758 PRO B C 1
ATOM 26339 O O . PRO B 1 722 ? 47.308 76.516 48.925 1.00 48.60 758 PRO B O 1
ATOM 26350 N N . LEU B 1 723 ? 49.025 76.397 47.482 1.00 49.87 759 LEU B N 1
ATOM 26351 C CA . LEU B 1 723 ? 49.361 75.026 47.840 1.00 48.91 759 LEU B CA 1
ATOM 26352 C C . LEU B 1 723 ? 49.792 74.962 49.295 1.00 45.07 759 LEU B C 1
ATOM 26353 O O . LEU B 1 723 ? 50.356 75.922 49.819 1.00 44.81 759 LEU B O 1
ATOM 26369 N N . GLY B 1 724 ? 49.516 73.831 49.937 1.00 42.83 760 GLY B N 1
ATOM 26370 C CA . GLY B 1 724 ? 49.884 73.599 51.325 1.00 41.27 760 GLY B CA 1
ATOM 26371 C C . GLY B 1 724 ? 48.701 73.696 52.277 1.00 44.40 760 GLY B C 1
ATOM 26372 O O . GLY B 1 724 ? 47.543 73.543 51.866 1.00 42.05 760 GLY B O 1
ATOM 26376 N N . ILE B 1 725 ? 48.997 73.925 53.555 1.00 45.54 761 ILE B N 1
ATOM 26377 C CA . ILE B 1 725 ? 47.967 74.023 54.589 1.00 42.68 761 ILE B CA 1
ATOM 26378 C C . ILE B 1 725 ? 47.783 75.477 55.011 1.00 41.32 761 ILE B C 1
ATOM 26379 O O . ILE B 1 725 ? 48.751 76.166 55.321 1.00 43.36 761 ILE B O 1
ATOM 26395 N N . HIS B 1 726 ? 46.533 75.937 54.998 1.00 37.46 762 HIS B N 1
ATOM 26396 C CA . HIS B 1 726 ? 46.214 77.316 55.339 1.00 38.72 762 HIS B CA 1
ATOM 26397 C C . HIS B 1 726 ? 44.979 77.432 56.230 1.00 38.69 762 HIS B C 1
ATOM 26398 O O . HIS B 1 726 ? 44.025 76.637 56.130 1.00 32.11 762 HIS B O 1
ATOM 26412 N N . GLU B 1 727 ? 45.016 78.439 57.098 1.00 35.87 763 GLU B N 1
ATOM 26413 C CA . GLU B 1 727 ? 43.975 78.667 58.090 1.00 37.02 763 GLU B CA 1
ATOM 26414 C C . GLU B 1 727 ? 43.411 80.074 57.994 1.00 32.59 763 GLU B C 1
ATOM 26415 O O . GLU B 1 727 ? 44.126 81.017 57.681 1.00 33.51 763 GLU B O 1
ATOM 26427 N N . SER B 1 728 ? 42.123 80.207 58.265 1.00 31.93 764 SER B N 1
ATOM 26428 C CA . SER B 1 728 ? 41.506 81.507 58.403 1.00 32.12 764 SER B CA 1
ATOM 26429 C C . SER B 1 728 ? 40.348 81.372 59.391 1.00 31.12 764 SER B C 1
ATOM 26430 O O . SER B 1 728 ? 40.196 80.333 60.007 1.00 36.05 764 SER B O 1
ATOM 26438 N N . ASN B 1 729 ? 39.553 82.421 59.542 1.00 36.09 765 ASN B N 1
ATOM 26439 C CA . ASN B 1 729 ? 38.424 82.420 60.470 1.00 37.56 765 ASN B CA 1
ATOM 26440 C C . ASN B 1 729 ? 37.146 82.895 59.811 1.00 32.96 765 ASN B C 1
ATOM 26441 O O . ASN B 1 729 ? 37.161 83.811 58.988 1.00 30.93 765 ASN B O 1
ATOM 26452 N N . VAL B 1 730 ? 36.044 82.260 60.183 1.00 29.22 766 VAL B N 1
ATOM 26453 C CA . VAL B 1 730 ? 34.728 82.858 60.048 1.00 31.70 766 VAL B CA 1
ATOM 26454 C C . VAL B 1 730 ? 34.443 83.617 61.342 1.00 31.39 766 VAL B C 1
ATOM 26455 O O . VAL B 1 730 ? 34.542 83.049 62.431 1.00 26.71 766 VAL B O 1
ATOM 26468 N N A THR B 1 731 ? 34.089 84.896 61.221 0.22 31.58 767 THR B N 1
ATOM 26469 N N B THR B 1 731 ? 34.100 84.896 61.220 0.78 32.22 767 THR B N 1
ATOM 26470 C CA A THR B 1 731 ? 33.763 85.726 62.382 0.22 29.44 767 THR B CA 1
ATOM 26471 C CA B THR B 1 731 ? 33.767 85.719 62.379 0.78 29.39 767 THR B CA 1
ATOM 26472 C C A THR B 1 731 ? 32.281 86.064 62.409 0.22 27.31 767 THR B C 1
ATOM 26473 C C B THR B 1 731 ? 32.283 86.057 62.405 0.78 27.23 767 THR B C 1
ATOM 26474 O O A THR B 1 731 ? 31.757 86.637 61.454 0.22 27.64 767 THR B O 1
ATOM 26475 O O B THR B 1 731 ? 31.759 86.620 61.442 0.78 27.64 767 THR B O 1
ATOM 26496 N N . ILE B 1 732 ? 31.617 85.715 63.507 1.00 26.10 768 ILE B N 1
ATOM 26497 C CA . ILE B 1 732 ? 30.197 85.981 63.663 1.00 30.99 768 ILE B CA 1
ATOM 26498 C C . ILE B 1 732 ? 29.987 86.929 64.833 1.00 30.65 768 ILE B C 1
ATOM 26499 O O . ILE B 1 732 ? 30.282 86.590 65.984 1.00 28.03 768 ILE B O 1
ATOM 26516 N N . LYS B 1 733 ? 29.487 88.124 64.518 1.00 28.11 769 LYS B N 1
ATOM 26517 C CA . LYS B 1 733 ? 29.297 89.176 65.511 1.00 29.43 769 LYS B CA 1
ATOM 26518 C C . LYS B 1 733 ? 27.811 89.368 65.800 1.00 31.41 769 LYS B C 1
ATOM 26519 O O . LYS B 1 733 ? 27.054 89.773 64.912 1.00 34.55 769 LYS B O 1
ATOM 26538 N N . GLY B 1 734 ? 27.414 89.054 67.030 1.00 28.26 770 GLY B N 1
ATOM 26539 C CA . GLY B 1 734 ? 26.056 89.273 67.514 1.00 29.05 770 GLY B CA 1
ATOM 26540 C C . GLY B 1 734 ? 25.961 90.512 68.399 1.00 31.99 770 GLY B C 1
ATOM 26541 O O . GLY B 1 734 ? 26.833 91.381 68.337 1.00 32.59 770 GLY B O 1
ATOM 26545 N N . PRO B 1 735 ? 24.901 90.610 69.216 1.00 42.19 771 PRO B N 1
ATOM 26546 C CA . PRO B 1 735 ? 24.750 91.768 70.110 1.00 48.10 771 PRO B CA 1
ATOM 26547 C C . PRO B 1 735 ? 25.934 91.949 71.066 1.00 42.08 771 PRO B C 1
ATOM 26548 O O . PRO B 1 735 ? 26.388 93.077 71.279 1.00 42.70 771 PRO B O 1
ATOM 26559 N N . SER B 1 736 ? 26.435 90.853 71.623 1.00 38.76 772 SER B N 1
ATOM 26560 C CA . SER B 1 736 ? 27.590 90.917 72.516 1.00 40.93 772 SER B CA 1
ATOM 26561 C C . SER B 1 736 ? 28.833 91.458 71.817 1.00 42.33 772 SER B C 1
ATOM 26562 O O . SER B 1 736 ? 28.994 91.307 70.604 1.00 38.81 772 SER B O 1
ATOM 26570 N N . TRP B 1 737 ? 29.715 92.086 72.585 1.00 41.91 773 TRP B N 1
ATOM 26571 C CA . TRP B 1 737 ? 30.896 92.703 71.999 1.00 40.98 773 TRP B CA 1
ATOM 26572 C C . TRP B 1 737 ? 31.967 91.644 71.681 1.00 33.95 773 TRP B C 1
ATOM 26573 O O . TRP B 1 737 ? 32.850 91.887 70.874 1.00 35.03 773 TRP B O 1
ATOM 26594 N N . VAL B 1 738 ? 31.871 90.461 72.277 1.00 32.53 774 VAL B N 1
ATOM 26595 C CA . VAL B 1 738 ? 32.819 89.393 71.940 1.00 35.22 774 VAL B CA 1
ATOM 26596 C C . VAL B 1 738 ? 32.248 88.550 70.784 1.00 31.50 774 VAL B C 1
ATOM 26597 O O . VAL B 1 738 ? 31.212 87.905 70.899 1.00 26.13 774 VAL B O 1
ATOM 26610 N N . ALA B 1 739 ? 32.934 88.629 69.649 1.00 27.05 775 ALA B N 1
ATOM 26611 C CA . ALA B 1 739 ? 32.539 87.932 68.434 1.00 27.06 775 ALA B CA 1
ATOM 26612 C C . ALA B 1 739 ? 32.956 86.474 68.502 1.00 30.21 775 ALA B C 1
ATOM 26613 O O . ALA B 1 739 ? 33.861 86.121 69.255 1.00 31.82 775 ALA B O 1
ATOM 26620 N N . ALA B 1 740 ? 32.278 85.624 67.732 1.00 27.04 776 ALA B N 1
ATOM 26621 C CA . ALA B 1 740 ? 32.650 84.220 67.633 1.00 23.31 776 ALA B CA 1
ATOM 26622 C C . ALA B 1 740 ? 33.656 84.061 66.493 1.00 28.51 776 ALA B C 1
ATOM 26623 O O . ALA B 1 740 ? 33.422 84.549 65.393 1.00 30.91 776 ALA B O 1
ATOM 26630 N N . ASN B 1 741 ? 34.787 83.418 66.767 1.00 27.34 777 ASN B N 1
ATOM 26631 C CA . ASN B 1 741 ? 35.789 83.139 65.737 1.00 25.29 777 ASN B CA 1
ATOM 26632 C C . ASN B 1 741 ? 35.910 81.641 65.540 1.00 26.52 777 ASN B C 1
ATOM 26633 O O . ASN B 1 741 ? 36.318 80.922 66.439 1.00 28.57 777 ASN B O 1
ATOM 26644 N N . ILE B 1 742 ? 35.503 81.169 64.369 1.00 26.38 778 ILE B N 1
ATOM 26645 C CA . ILE B 1 742 ? 35.584 79.748 64.066 1.00 24.38 778 ILE B CA 1
ATOM 26646 C C . ILE B 1 742 ? 36.672 79.519 63.029 1.00 28.77 778 ILE B C 1
ATOM 26647 O O . ILE B 1 742 ? 36.590 80.021 61.908 1.00 27.39 778 ILE B O 1
ATOM 26663 N N . LYS B 1 743 ? 37.686 78.756 63.412 1.00 25.50 779 LYS B N 1
ATOM 26664 C CA . LYS B 1 743 ? 38.806 78.493 62.535 1.00 27.16 779 LYS B CA 1
ATOM 26665 C C . LYS B 1 743 ? 38.408 77.517 61.435 1.00 27.26 779 LYS B C 1
ATOM 26666 O O . LYS B 1 743 ? 37.675 76.548 61.662 1.00 25.73 779 LYS B O 1
ATOM 26685 N N . VAL B 1 744 ? 38.882 77.806 60.237 1.00 26.73 780 VAL B N 1
ATOM 26686 C CA . VAL B 1 744 ? 38.712 76.923 59.073 1.00 27.70 780 VAL B CA 1
ATOM 26687 C C . VAL B 1 744 ? 40.091 76.641 58.507 1.00 32.52 780 VAL B C 1
ATOM 26688 O O . VAL B 1 744 ? 40.911 77.562 58.363 1.00 31.42 780 VAL B O 1
ATOM 26701 N N . THR B 1 745 ? 40.346 75.373 58.209 1.00 28.93 781 THR B N 1
ATOM 26702 C CA . THR B 1 745 ? 41.606 74.944 57.630 1.00 31.04 781 THR B CA 1
ATOM 26703 C C . THR B 1 745 ? 41.326 74.193 56.338 1.00 33.51 781 THR B C 1
ATOM 26704 O O . THR B 1 745 ? 40.349 73.436 56.238 1.00 30.27 781 THR B O 1
ATOM 26715 N N . ALA B 1 746 ? 42.190 74.418 55.358 1.00 31.66 782 ALA B N 1
ATOM 26716 C CA . ALA B 1 746 ? 42.114 73.750 54.059 1.00 32.55 782 ALA B CA 1
ATOM 26717 C C . ALA B 1 746 ? 43.507 73.260 53.653 1.00 33.60 782 ALA B C 1
ATOM 26718 O O . ALA B 1 746 ? 44.485 73.994 53.748 1.00 33.89 782 ALA B O 1
ATOM 26725 N N . ASN B 1 747 ? 43.587 72.004 53.235 1.00 33.38 783 ASN B N 1
ATOM 26726 C CA . ASN B 1 747 ? 44.848 71.364 52.876 1.00 35.36 783 ASN B CA 1
ATOM 26727 C C . ASN B 1 747 ? 44.849 70.980 51.394 1.00 38.81 783 ASN B C 1
ATOM 26728 O O . ASN B 1 747 ? 44.147 70.055 50.986 1.00 34.31 783 ASN B O 1
ATOM 26739 N N . LYS B 1 748 ? 45.636 71.703 50.602 1.00 38.93 784 LYS B N 1
ATOM 26740 C CA . LYS B 1 748 ? 45.763 71.449 49.174 1.00 41.64 784 LYS B CA 1
ATOM 26741 C C . LYS B 1 748 ? 47.228 71.169 48.865 1.00 45.18 784 LYS B C 1
ATOM 26742 O O . LYS B 1 748 ? 47.982 72.093 48.559 1.00 44.17 784 LYS B O 1
ATOM 26761 N N . PRO B 1 749 ? 47.642 69.892 48.960 1.00 50.51 785 PRO B N 1
ATOM 26762 C CA . PRO B 1 749 ? 49.060 69.527 48.828 1.00 50.05 785 PRO B CA 1
ATOM 26763 C C . PRO B 1 749 ? 49.618 69.714 47.424 1.00 53.67 785 PRO B C 1
ATOM 26764 O O . PRO B 1 749 ? 50.828 69.877 47.272 1.00 57.37 785 PRO B O 1
ATOM 26775 N N . ALA B 1 750 ? 48.749 69.697 46.419 1.00 52.00 786 ALA B N 1
ATOM 26776 C CA . ALA B 1 750 ? 49.186 69.832 45.034 1.00 51.44 786 ALA B CA 1
ATOM 26777 C C . ALA B 1 750 ? 48.043 70.339 44.173 1.00 51.24 786 ALA B C 1
ATOM 26778 O O . ALA B 1 750 ? 46.923 70.510 44.656 1.00 48.27 786 ALA B O 1
ATOM 26785 N N . LYS B 1 751 ? 48.337 70.583 42.900 1.00 53.29 787 LYS B N 1
ATOM 26786 C CA . LYS B 1 751 ? 47.311 70.892 41.918 1.00 59.96 787 LYS B CA 1
ATOM 26787 C C . LYS B 1 751 ? 46.248 69.805 41.997 1.00 56.92 787 LYS B C 1
ATOM 26788 O O . LYS B 1 751 ? 46.579 68.629 42.143 1.00 57.11 787 LYS B O 1
ATOM 26807 N N . VAL B 1 752 ? 44.980 70.201 41.910 1.00 56.06 788 VAL B N 1
ATOM 26808 C CA . VAL B 1 752 ? 43.868 69.266 42.083 1.00 53.73 788 VAL B CA 1
ATOM 26809 C C . VAL B 1 752 ? 43.390 68.742 40.734 1.00 52.11 788 VAL B C 1
ATOM 26810 O O . VAL B 1 752 ? 42.678 69.430 40.002 1.00 49.19 788 VAL B O 1
ATOM 26823 N N . ILE B 1 753 ? 43.796 67.520 40.411 1.00 50.27 789 ILE B N 1
ATOM 26824 C CA . ILE B 1 753 ? 43.351 66.862 39.191 1.00 53.62 789 ILE B CA 1
ATOM 26825 C C . ILE B 1 753 ? 41.863 66.532 39.304 1.00 50.61 789 ILE B C 1
ATOM 26826 O O . ILE B 1 753 ? 41.432 66.017 40.326 1.00 49.00 789 ILE B O 1
ATOM 26842 N N . PRO B 1 754 ? 41.075 66.811 38.253 1.00 52.31 790 PRO B N 1
ATOM 26843 C CA . PRO B 1 754 ? 39.670 66.381 38.266 1.00 51.86 790 PRO B CA 1
ATOM 26844 C C . PRO B 1 754 ? 39.518 64.886 38.565 1.00 53.60 790 PRO B C 1
ATOM 26845 O O . PRO B 1 754 ? 40.315 64.072 38.081 1.00 44.24 790 PRO B O 1
ATOM 26856 N N . LEU B 1 755 ? 38.512 64.542 39.364 1.00 58.98 791 LEU B N 1
ATOM 26857 C CA . LEU B 1 755 ? 38.289 63.158 39.777 1.00 51.65 791 LEU B CA 1
ATOM 26858 C C . LEU B 1 755 ? 38.207 62.218 38.568 1.00 51.35 791 LEU B C 1
ATOM 26859 O O . LEU B 1 755 ? 38.727 61.106 38.608 1.00 46.26 791 LEU B O 1
ATOM 26875 N N . LYS B 1 756 ? 37.571 62.680 37.494 1.00 54.98 792 LYS B N 1
ATOM 26876 C CA . LYS B 1 756 ? 37.445 61.908 36.256 1.00 57.27 792 LYS B CA 1
ATOM 26877 C C . LYS B 1 756 ? 38.783 61.339 35.751 1.00 55.43 792 LYS B C 1
ATOM 26878 O O . LYS B 1 756 ? 38.803 60.308 35.071 1.00 52.14 792 LYS B O 1
ATOM 26897 N N . LYS B 1 757 ? 39.887 62.002 36.091 1.00 53.85 793 LYS B N 1
ATOM 26898 C CA . LYS B 1 757 ? 41.203 61.648 35.550 1.00 54.99 793 LYS B CA 1
ATOM 26899 C C . LYS B 1 757 ? 42.118 60.947 36.555 1.00 54.23 793 LYS B C 1
ATOM 26900 O O . LYS B 1 757 ? 43.284 60.680 36.248 1.00 49.57 793 LYS B O 1
ATOM 26919 N N . LEU B 1 758 ? 41.590 60.644 37.742 1.00 50.34 794 LEU B N 1
ATOM 26920 C CA . LEU B 1 758 ? 42.332 59.900 38.766 1.00 42.94 794 LEU B CA 1
ATOM 26921 C C . LEU B 1 758 ? 42.075 58.388 38.664 1.00 42.08 794 LEU B C 1
ATOM 26922 O O . LEU B 1 758 ? 41.135 57.945 37.995 1.00 41.09 794 LEU B O 1
ATOM 26938 N N . THR B 1 759 ? 42.912 57.609 39.348 1.00 40.80 795 THR B N 1
ATOM 26939 C CA . THR B 1 759 ? 42.769 56.155 39.373 1.00 42.97 795 THR B CA 1
ATOM 26940 C C . THR B 1 759 ? 42.472 55.618 40.782 1.00 46.64 795 THR B C 1
ATOM 26941 O O . THR B 1 759 ? 43.185 55.914 41.738 1.00 44.89 795 THR B O 1
ATOM 26952 N N . GLY B 1 760 ? 41.420 54.810 40.889 1.00 39.71 796 GLY B N 1
ATOM 26953 C CA . GLY B 1 760 ? 41.097 54.120 42.123 1.00 38.84 796 GLY B CA 1
ATOM 26954 C C . GLY B 1 760 ? 40.345 54.952 43.160 1.00 40.46 796 GLY B C 1
ATOM 26955 O O . GLY B 1 760 ? 39.772 55.997 42.860 1.00 36.86 796 GLY B O 1
ATOM 26959 N N . PHE B 1 761 ? 40.356 54.472 44.396 1.00 36.28 797 PHE B N 1
ATOM 26960 C CA . PHE B 1 761 ? 39.662 55.136 45.491 1.00 34.09 797 PHE B CA 1
ATOM 26961 C C . PHE B 1 761 ? 40.547 56.247 46.039 1.00 33.84 797 PHE B C 1
ATOM 26962 O O . PHE B 1 761 ? 41.698 56.002 46.374 1.00 34.17 797 PHE B O 1
ATOM 26979 N N . VAL B 1 762 ? 40.002 57.460 46.123 1.00 33.47 798 VAL B N 1
ATOM 26980 C CA . VAL B 1 762 ? 40.800 58.650 46.423 1.00 34.40 798 VAL B CA 1
ATOM 26981 C C . VAL B 1 762 ? 40.681 59.108 47.865 1.00 32.40 798 VAL B C 1
ATOM 26982 O O . VAL B 1 762 ? 39.585 59.231 48.414 1.00 31.42 798 VAL B O 1
ATOM 26995 N N . GLU B 1 763 ? 41.828 59.351 48.481 1.00 32.50 799 GLU B N 1
ATOM 26996 C CA . GLU B 1 763 ? 41.862 59.891 49.829 1.00 32.68 799 GLU B CA 1
ATOM 26997 C C . GLU B 1 763 ? 41.040 61.168 49.931 1.00 35.87 799 GLU B C 1
ATOM 26998 O O . GLU B 1 763 ? 41.142 62.070 49.094 1.00 32.21 799 GLU B O 1
ATOM 27010 N N . ALA B 1 764 ? 40.227 61.241 50.975 1.00 35.12 800 ALA B N 1
ATOM 27011 C CA . ALA B 1 764 ? 39.521 62.469 51.310 1.00 31.19 800 ALA B CA 1
ATOM 27012 C C . ALA B 1 764 ? 39.198 62.466 52.797 1.00 30.21 800 ALA B C 1
ATOM 27013 O O . ALA B 1 764 ? 38.894 61.410 53.373 1.00 27.40 800 ALA B O 1
ATOM 27020 N N . ASP B 1 765 ? 39.289 63.648 53.404 1.00 30.16 801 ASP B N 1
ATOM 27021 C CA . ASP B 1 765 ? 38.921 63.859 54.801 1.00 28.46 801 ASP B CA 1
ATOM 27022 C C . ASP B 1 765 ? 39.577 62.864 55.740 1.00 27.68 801 ASP B C 1
ATOM 27023 O O . ASP B 1 765 ? 38.959 62.420 56.691 1.00 26.47 801 ASP B O 1
ATOM 27032 N N . GLY B 1 766 ? 40.828 62.509 55.460 1.00 29.78 802 GLY B N 1
ATOM 27033 C CA . GLY B 1 766 ? 41.608 61.697 56.384 1.00 29.49 802 GLY B CA 1
ATOM 27034 C C . GLY B 1 766 ? 41.509 60.190 56.199 1.00 29.37 802 GLY B C 1
ATOM 27035 O O . GLY B 1 766 ? 42.065 59.443 57.000 1.00 26.49 802 GLY B O 1
ATOM 27039 N N . TYR B 1 767 ? 40.827 59.740 55.145 1.00 27.70 803 TYR B N 1
ATOM 27040 C CA . TYR B 1 767 ? 40.611 58.311 54.942 1.00 27.65 803 TYR B CA 1
ATOM 27041 C C . TYR B 1 767 ? 40.420 57.934 53.480 1.00 30.41 803 TYR B C 1
ATOM 27042 O O . TYR B 1 767 ? 40.150 58.776 52.616 1.00 28.56 803 TYR B O 1
ATOM 27060 N N . ILE B 1 768 ? 40.553 56.632 53.248 1.00 28.59 804 ILE B N 1
ATOM 27061 C CA . ILE B 1 768 ? 40.132 55.961 52.028 1.00 30.50 804 ILE B CA 1
ATOM 27062 C C . ILE B 1 768 ? 39.279 54.764 52.474 1.00 32.12 804 ILE B C 1
ATOM 27063 O O . ILE B 1 768 ? 39.728 53.969 53.294 1.00 32.77 804 ILE B O 1
ATOM 27079 N N . SER B 1 769 ? 38.073 54.627 51.933 1.00 28.52 805 SER B N 1
ATOM 27080 C CA . SER B 1 769 ? 37.150 53.565 52.353 1.00 27.87 805 SER B CA 1
ATOM 27081 C C . SER B 1 769 ? 36.522 52.900 51.145 1.00 28.35 805 SER B C 1
ATOM 27082 O O . SER B 1 769 ? 36.174 53.578 50.187 1.00 28.89 805 SER B O 1
ATOM 27090 N N . PHE B 1 770 ? 36.388 51.578 51.170 1.00 28.42 806 PHE B N 1
ATOM 27091 C CA . PHE B 1 770 ? 35.750 50.884 50.065 1.00 29.35 806 PHE B CA 1
ATOM 27092 C C . PHE B 1 770 ? 35.260 49.496 50.490 1.00 30.84 806 PHE B C 1
ATOM 27093 O O . PHE B 1 770 ? 35.812 48.876 51.392 1.00 28.37 806 PHE B O 1
ATOM 27110 N N . ASP B 1 771 ? 34.209 49.032 49.821 1.00 28.91 807 ASP B N 1
ATOM 27111 C CA . ASP B 1 771 ? 33.679 47.686 50.022 1.00 28.90 807 ASP B CA 1
ATOM 27112 C C . ASP B 1 771 ? 34.715 46.674 49.549 1.00 29.62 807 ASP B C 1
ATOM 27113 O O . ASP B 1 771 ? 35.445 46.952 48.605 1.00 30.55 807 ASP B O 1
ATOM 27122 N N . ALA B 1 772 ? 34.802 45.518 50.208 1.00 29.38 808 ALA B N 1
ATOM 27123 C CA . ALA B 1 772 ? 35.782 44.484 49.830 1.00 30.20 808 ALA B CA 1
ATOM 27124 C C . ALA B 1 772 ? 35.592 43.953 48.412 1.00 31.27 808 ALA B C 1
ATOM 27125 O O . ALA B 1 772 ? 36.534 43.459 47.795 1.00 32.19 808 ALA B O 1
ATOM 27132 N N . ALA B 1 773 ? 34.372 44.045 47.902 1.00 26.84 809 ALA B N 1
ATOM 27133 C CA . ALA B 1 773 ? 34.072 43.528 46.567 1.00 28.75 809 ALA B CA 1
ATOM 27134 C C . ALA B 1 773 ? 34.488 44.512 45.463 1.00 30.12 809 ALA B C 1
ATOM 27135 O O . ALA B 1 773 ? 34.454 44.171 44.283 1.00 29.37 809 ALA B O 1
ATOM 27142 N N . ALA B 1 774 ? 34.883 45.730 45.836 1.00 29.33 810 ALA B N 1
ATOM 27143 C CA . ALA B 1 774 ? 35.219 46.734 44.817 1.00 29.59 810 ALA B CA 1
ATOM 27144 C C . ALA B 1 774 ? 36.651 46.586 44.360 1.00 31.14 810 ALA B C 1
ATOM 27145 O O . ALA B 1 774 ? 37.427 47.549 44.375 1.00 32.74 810 ALA B O 1
ATOM 27152 N N . THR B 1 775 ? 37.010 45.384 43.937 1.00 30.97 811 THR B N 1
ATOM 27153 C CA . THR B 1 775 ? 38.368 45.123 43.463 1.00 32.73 811 THR B CA 1
ATOM 27154 C C . THR B 1 775 ? 38.635 45.706 42.078 1.00 35.90 811 THR B C 1
ATOM 27155 O O . THR B 1 775 ? 37.708 46.040 41.341 1.00 41.72 811 THR B O 1
ATOM 27166 N N . THR B 1 776 ? 39.912 45.821 41.728 1.00 42.33 812 THR B N 1
ATOM 27167 C CA . THR B 1 776 ? 40.298 46.203 40.377 1.00 50.30 812 THR B CA 1
ATOM 27168 C C . THR B 1 776 ? 40.709 44.938 39.628 1.00 54.44 812 THR B C 1
ATOM 27169 O O . THR B 1 776 ? 40.452 44.806 38.436 1.00 61.26 812 THR B O 1
ATOM 27180 N N . HIS B 1 777 ? 41.335 44.007 40.345 1.00 48.15 813 HIS B N 1
ATOM 27181 C CA . HIS B 1 777 ? 41.661 42.696 39.799 1.00 50.95 813 HIS B CA 1
ATOM 27182 C C . HIS B 1 777 ? 41.446 41.628 40.860 1.00 52.76 813 HIS B C 1
ATOM 27183 O O . HIS B 1 777 ? 41.604 41.879 42.053 1.00 43.25 813 HIS B O 1
ATOM 27197 N N . SER B 1 778 ? 41.078 40.437 40.404 1.00 58.84 814 SER B N 1
ATOM 27198 C CA . SER B 1 778 ? 41.016 39.254 41.249 1.00 59.69 814 SER B CA 1
ATOM 27199 C C . SER B 1 778 ? 41.818 38.147 40.563 1.00 58.65 814 SER B C 1
ATOM 27200 O O . SER B 1 778 ? 41.698 37.943 39.355 1.00 65.53 814 SER B O 1
ATOM 27208 N N . LYS B 1 779 ? 42.661 37.463 41.328 1.00 50.24 815 LYS B N 1
ATOM 27209 C CA . LYS B 1 779 ? 43.452 36.368 40.791 1.00 53.47 815 LYS B CA 1
ATOM 27210 C C . LYS B 1 779 ? 43.054 35.063 41.473 1.00 50.55 815 LYS B C 1
ATOM 27211 O O . LYS B 1 779 ? 43.162 34.929 42.689 1.00 45.96 815 LYS B O 1
ATOM 27230 N N . ALA B 1 780 ? 42.581 34.119 40.662 1.00 46.54 816 ALA B N 1
ATOM 27231 C CA . ALA B 1 780 ? 42.294 32.762 41.091 1.00 37.82 816 ALA B CA 1
ATOM 27232 C C . ALA B 1 780 ? 43.565 31.920 41.111 1.00 41.07 816 ALA B C 1
ATOM 27233 O O . ALA B 1 780 ? 44.434 32.090 40.262 1.00 45.67 816 ALA B O 1
ATOM 27240 N N . VAL B 1 781 ? 43.671 31.014 42.079 1.00 41.90 817 VAL B N 1
ATOM 27241 C CA . VAL B 1 781 ? 44.837 30.143 42.192 1.00 43.47 817 VAL B CA 1
ATOM 27242 C C . VAL B 1 781 ? 44.402 28.719 42.543 1.00 48.82 817 VAL B C 1
ATOM 27243 O O . VAL B 1 781 ? 43.660 28.500 43.504 1.00 48.06 817 VAL B O 1
ATOM 27256 N N . ASP B 1 782 ? 44.857 27.758 41.743 1.00 45.90 818 ASP B N 1
ATOM 27257 C CA . ASP B 1 782 ? 44.504 26.349 41.913 1.00 44.59 818 ASP B CA 1
ATOM 27258 C C . ASP B 1 782 ? 43.004 26.125 42.041 1.00 40.87 818 ASP B C 1
ATOM 27259 O O . ASP B 1 782 ? 42.559 25.264 42.803 1.00 41.00 818 ASP B O 1
ATOM 27268 N N . GLY B 1 783 ? 42.225 26.896 41.293 1.00 38.30 819 GLY B N 1
ATOM 27269 C CA . GLY B 1 783 ? 40.784 26.767 41.336 1.00 35.73 819 GLY B CA 1
ATOM 27270 C C . GLY B 1 783 ? 40.130 27.415 42.559 1.00 34.82 819 GLY B C 1
ATOM 27271 O O . GLY B 1 783 ? 38.936 27.248 42.763 1.00 35.39 819 GLY B O 1
ATOM 27275 N N . PHE B 1 784 ? 40.899 28.138 43.376 1.00 36.15 820 PHE B N 1
ATOM 27276 C CA . PHE B 1 784 ? 40.325 28.897 44.503 1.00 35.36 820 PHE B CA 1
ATOM 27277 C C . PHE B 1 784 ? 40.297 30.385 44.192 1.00 37.89 820 PHE B C 1
ATOM 27278 O O . PHE B 1 784 ? 41.207 30.901 43.557 1.00 37.73 820 PHE B O 1
ATOM 27295 N N . GLU B 1 785 ? 39.263 31.084 44.652 1.00 36.74 821 GLU B N 1
ATOM 27296 C CA . GLU B 1 785 ? 39.077 32.480 44.263 1.00 31.93 821 GLU B CA 1
ATOM 27297 C C . GLU B 1 785 ? 38.272 33.268 45.309 1.00 30.43 821 GLU B C 1
ATOM 27298 O O . GLU B 1 785 ? 37.303 32.742 45.854 1.00 29.79 821 GLU B O 1
ATOM 27310 N N . TRP B 1 786 ? 38.650 34.520 45.563 1.00 30.20 822 TRP B N 1
ATOM 27311 C CA . TRP B 1 786 ? 37.811 35.378 46.393 1.00 30.93 822 TRP B CA 1
ATOM 27312 C C . TRP B 1 786 ? 36.546 35.692 45.596 1.00 30.11 822 TRP B C 1
ATOM 27313 O O . TRP B 1 786 ? 36.628 36.195 44.476 1.00 29.80 822 TRP B O 1
ATOM 27334 N N . GLN B 1 787 ? 35.383 35.400 46.176 1.00 29.32 823 GLN B N 1
ATOM 27335 C CA . GLN B 1 787 ? 34.104 35.636 45.505 1.00 29.81 823 GLN B CA 1
ATOM 27336 C C . GLN B 1 787 ? 33.129 36.363 46.420 1.00 30.42 823 GLN B C 1
ATOM 27337 O O . GLN B 1 787 ? 33.196 36.258 47.637 1.00 26.77 823 GLN B O 1
ATOM 27351 N N . GLU B 1 788 ? 32.209 37.081 45.798 1.00 28.13 824 GLU B N 1
ATOM 27352 C CA . GLU B 1 788 ? 31.291 37.926 46.504 1.00 28.67 824 GLU B CA 1
ATOM 27353 C C . GLU B 1 788 ? 30.090 37.148 47.055 1.00 27.71 824 GLU B C 1
ATOM 27354 O O . GLU B 1 788 ? 29.474 36.339 46.358 1.00 26.16 824 GLU B O 1
ATOM 27366 N N . ILE B 1 789 ? 29.778 37.414 48.322 1.00 24.90 825 ILE B N 1
ATOM 27367 C CA . ILE B 1 789 ? 28.550 36.954 48.969 1.00 25.69 825 ILE B CA 1
ATOM 27368 C C . ILE B 1 789 ? 27.569 38.122 48.985 1.00 27.30 825 ILE B C 1
ATOM 27369 O O . ILE B 1 789 ? 27.737 39.061 49.771 1.00 25.37 825 ILE B O 1
ATOM 27385 N N . PRO B 1 790 ? 26.561 38.088 48.110 1.00 24.65 826 PRO B N 1
ATOM 27386 C CA . PRO B 1 790 ? 25.649 39.233 48.024 1.00 24.63 826 PRO B CA 1
ATOM 27387 C C . PRO B 1 790 ? 24.885 39.483 49.315 1.00 22.69 826 PRO B C 1
ATOM 27388 O O . PRO B 1 790 ? 24.508 38.528 49.998 1.00 23.06 826 PRO B O 1
ATOM 27399 N N . ALA B 1 791 ? 24.677 40.757 49.629 1.00 22.77 827 ALA B N 1
ATOM 27400 C CA . ALA B 1 791 ? 23.848 41.188 50.751 1.00 24.54 827 ALA B CA 1
ATOM 27401 C C . ALA B 1 791 ? 24.432 40.748 52.087 1.00 28.02 827 ALA B C 1
ATOM 27402 O O . ALA B 1 791 ? 23.728 40.737 53.079 1.00 31.61 827 ALA B O 1
ATOM 27409 N N . HIS B 1 792 ? 25.711 40.378 52.112 1.00 23.12 828 HIS B N 1
ATOM 27410 C CA . HIS B 1 792 ? 26.350 39.966 53.365 1.00 23.56 828 HIS B CA 1
ATOM 27411 C C . HIS B 1 792 ? 26.932 41.186 54.091 1.00 24.62 828 HIS B C 1
ATOM 27412 O O . HIS B 1 792 ? 27.468 42.110 53.463 1.00 23.89 828 HIS B O 1
ATOM 27426 N N . GLY B 1 793 ? 26.837 41.189 55.414 1.00 21.45 829 GLY B N 1
ATOM 27427 C CA . GLY B 1 793 ? 27.455 42.241 56.204 1.00 22.21 829 GLY B CA 1
ATOM 27428 C C . GLY B 1 793 ? 26.563 43.440 56.422 1.00 20.51 829 GLY B C 1
ATOM 27429 O O . GLY B 1 793 ? 25.376 43.435 56.075 1.00 19.95 829 GLY B O 1
ATOM 27433 N N . ARG B 1 794 ? 27.154 44.478 56.990 1.00 19.78 830 ARG B N 1
ATOM 27434 C CA . ARG B 1 794 ? 26.397 45.580 57.534 1.00 19.81 830 ARG B CA 1
ATOM 27435 C C . ARG B 1 794 ? 26.010 46.651 56.518 1.00 19.68 830 ARG B C 1
ATOM 27436 O O . ARG B 1 794 ? 25.113 47.460 56.792 1.00 18.92 830 ARG B O 1
ATOM 27457 N N . THR B 1 795 ? 26.691 46.697 55.382 1.00 21.67 831 THR B N 1
ATOM 27458 C CA . THR B 1 795 ? 26.535 47.838 54.469 1.00 23.79 831 THR B CA 1
ATOM 27459 C C . THR B 1 795 ? 26.345 47.473 53.002 1.00 24.21 831 THR B C 1
ATOM 27460 O O . THR B 1 795 ? 25.710 48.235 52.287 1.00 25.06 831 THR B O 1
ATOM 27471 N N . HIS B 1 796 ? 26.883 46.342 52.545 1.00 23.04 832 HIS B N 1
ATOM 27472 C CA . HIS B 1 796 ? 26.822 46.032 51.113 1.00 22.77 832 HIS B CA 1
ATOM 27473 C C . HIS B 1 796 ? 26.980 44.538 50.837 1.00 23.57 832 HIS B C 1
ATOM 27474 O O . HIS B 1 796 ? 25.986 43.849 50.595 1.00 22.13 832 HIS B O 1
ATOM 27488 N N . SER B 1 797 ? 28.216 44.043 50.857 1.00 22.30 833 SER B N 1
ATOM 27489 C CA . SER B 1 797 ? 28.469 42.628 50.611 1.00 22.58 833 SER B CA 1
ATOM 27490 C C . SER B 1 797 ? 29.771 42.207 51.280 1.00 22.82 833 SER B C 1
ATOM 27491 O O . SER B 1 797 ? 30.436 43.033 51.901 1.00 22.79 833 SER B O 1
ATOM 27499 N N . SER B 1 798 ? 30.133 40.930 51.153 1.00 23.12 834 SER B N 1
ATOM 27500 C CA . SER B 1 798 ? 31.424 40.425 51.632 1.00 23.49 834 SER B CA 1
ATOM 27501 C C . SER B 1 798 ? 32.145 39.627 50.544 1.00 24.32 834 SER B C 1
ATOM 27502 O O . SER B 1 798 ? 31.542 39.230 49.552 1.00 24.64 834 SER B O 1
ATOM 27527 N N . SER B 1 800 ? 34.816 36.178 50.207 1.00 27.22 836 SER B N 1
ATOM 27528 C CA . SER B 1 800 ? 35.404 35.035 50.876 1.00 27.87 836 SER B CA 1
ATOM 27529 C C . SER B 1 800 ? 35.923 34.068 49.828 1.00 27.96 836 SER B C 1
ATOM 27530 O O . SER B 1 800 ? 35.445 34.073 48.689 1.00 27.36 836 SER B O 1
ATOM 27538 N N . VAL B 1 801 ? 36.869 33.216 50.218 1.00 27.48 837 VAL B N 1
ATOM 27539 C CA . VAL B 1 801 ? 37.437 32.239 49.286 1.00 28.31 837 VAL B CA 1
ATOM 27540 C C . VAL B 1 801 ? 36.573 30.984 49.112 1.00 28.43 837 VAL B C 1
ATOM 27541 O O . VAL B 1 801 ? 36.216 30.327 50.094 1.00 28.20 837 VAL B O 1
ATOM 27554 N N . TYR B 1 802 ? 36.267 30.655 47.857 1.00 28.97 838 TYR B N 1
ATOM 27555 C CA . TYR B 1 802 ? 35.556 29.425 47.507 1.00 29.90 838 TYR B CA 1
ATOM 27556 C C . TYR B 1 802 ? 36.297 28.675 46.390 1.00 31.27 838 TYR B C 1
ATOM 27557 O O . TYR B 1 802 ? 36.969 29.283 45.582 1.00 30.79 838 TYR B O 1
ATOM 27575 N N . PRO B 1 803 ? 36.179 27.345 46.358 1.00 32.97 839 PRO B N 1
ATOM 27576 C CA . PRO B 1 803 ? 35.468 26.496 47.322 1.00 32.71 839 PRO B CA 1
ATOM 27577 C C . PRO B 1 803 ? 36.117 26.489 48.705 1.00 37.44 839 PRO B C 1
ATOM 27578 O O . PRO B 1 803 ? 37.248 26.942 48.864 1.00 32.56 839 PRO B O 1
ATOM 27589 N N . ILE B 1 804 ? 35.372 26.010 49.696 1.00 33.45 840 ILE B N 1
ATOM 27590 C CA . ILE B 1 804 ? 35.865 25.896 51.059 1.00 32.62 840 ILE B CA 1
ATOM 27591 C C . ILE B 1 804 ? 37.003 24.902 51.143 1.00 41.31 840 ILE B C 1
ATOM 27592 O O . ILE B 1 804 ? 36.877 23.750 50.714 1.00 41.59 840 ILE B O 1
ATOM 27608 N N . ARG B 1 805 ? 38.117 25.371 51.689 1.00 44.48 841 ARG B N 1
ATOM 27609 C CA . ARG B 1 805 ? 39.281 24.531 51.949 1.00 44.88 841 ARG B CA 1
ATOM 27610 C C . ARG B 1 805 ? 39.260 24.087 53.388 1.00 37.69 841 ARG B C 1
ATOM 27611 O O . ARG B 1 805 ? 38.713 24.781 54.244 1.00 32.69 841 ARG B O 1
ATOM 27632 N N . ASP B 1 806 ? 39.906 22.959 53.646 1.00 38.12 842 ASP B N 1
ATOM 27633 C CA . ASP B 1 806 ? 40.191 22.522 55.003 1.00 45.84 842 ASP B CA 1
ATOM 27634 C C . ASP B 1 806 ? 41.714 22.502 55.223 1.00 52.28 842 ASP B C 1
ATOM 27635 O O . ASP B 1 806 ? 42.232 21.691 55.980 1.00 71.30 842 ASP B O 1
ATOM 27644 N N . ALA B 1 807 ? 42.418 23.395 54.535 1.00 41.99 843 ALA B N 1
ATOM 27645 C CA . ALA B 1 807 ? 43.867 23.558 54.687 1.00 39.85 843 ALA B CA 1
ATOM 27646 C C . ALA B 1 807 ? 44.234 25.021 54.459 1.00 44.96 843 ALA B C 1
ATOM 27647 O O . ALA B 1 807 ? 43.457 25.773 53.863 1.00 47.27 843 ALA B O 1
ATOM 27654 N N . SER B 1 808 ? 45.411 25.424 54.938 1.00 43.91 844 SER B N 1
ATOM 27655 C CA . SER B 1 808 ? 45.877 26.800 54.788 1.00 38.87 844 SER B CA 1
ATOM 27656 C C . SER B 1 808 ? 46.880 26.951 53.658 1.00 38.57 844 SER B C 1
ATOM 27657 O O . SER B 1 808 ? 47.702 26.069 53.422 1.00 38.56 844 SER B O 1
ATOM 27665 N N . PHE B 1 809 ? 46.795 28.067 52.946 1.00 36.36 845 PHE B N 1
ATOM 27666 C CA . PHE B 1 809 ? 47.806 28.398 51.963 1.00 35.41 845 PHE B CA 1
ATOM 27667 C C . PHE B 1 809 ? 49.082 28.793 52.672 1.00 37.47 845 PHE B C 1
ATOM 27668 O O . PHE B 1 809 ? 49.063 29.202 53.839 1.00 36.57 845 PHE B O 1
ATOM 27685 N N . ALA B 1 810 ? 50.191 28.683 51.956 1.00 37.68 846 ALA B N 1
ATOM 27686 C CA . ALA B 1 810 ? 51.441 29.240 52.431 1.00 38.78 846 ALA B CA 1
ATOM 27687 C C . ALA B 1 810 ? 51.358 30.758 52.386 1.00 39.10 846 ALA B C 1
ATOM 27688 O O . ALA B 1 810 ? 50.831 31.312 51.430 1.00 44.07 846 ALA B O 1
ATOM 27695 N N . ALA B 1 811 ? 51.890 31.431 53.401 1.00 41.77 847 ALA B N 1
ATOM 27696 C CA . ALA B 1 811 ? 52.030 32.885 53.335 1.00 46.43 847 ALA B CA 1
ATOM 27697 C C . ALA B 1 811 ? 52.929 33.284 52.154 1.00 48.33 847 ALA B C 1
ATOM 27698 O O . ALA B 1 811 ? 53.845 32.545 51.789 1.00 48.64 847 ALA B O 1
ATOM 27705 N N . PRO B 1 812 ? 52.670 34.454 51.544 1.00 43.53 848 PRO B N 1
ATOM 27706 C CA . PRO B 1 812 ? 53.528 34.853 50.423 1.00 43.74 848 PRO B CA 1
ATOM 27707 C C . PRO B 1 812 ? 54.909 35.318 50.895 1.00 48.47 848 PRO B C 1
ATOM 27708 O O . PRO B 1 812 ? 55.030 36.048 51.892 1.00 47.21 848 PRO B O 1
ATOM 27719 N N . ALA B 1 813 ? 55.939 34.870 50.185 1.00 50.07 849 ALA B N 1
ATOM 27720 C CA . ALA B 1 813 ? 57.320 35.195 50.517 1.00 52.52 849 ALA B CA 1
ATOM 27721 C C . ALA B 1 813 ? 57.621 36.639 50.158 1.00 50.19 849 ALA B C 1
ATOM 27722 O O . ALA B 1 813 ? 58.330 37.335 50.881 1.00 50.20 849 ALA B O 1
ATOM 27729 N N . ASN B 1 814 ? 57.072 37.076 49.032 1.00 53.59 850 ASN B N 1
ATOM 27730 C CA . ASN B 1 814 ? 57.209 38.452 48.570 1.00 53.57 850 ASN B CA 1
ATOM 27731 C C . ASN B 1 814 ? 55.929 38.870 47.860 1.00 47.29 850 ASN B C 1
ATOM 27732 O O . ASN B 1 814 ? 55.036 38.044 47.653 1.00 45.28 850 ASN B O 1
ATOM 27743 N N . ALA B 1 815 ? 55.854 40.132 47.454 1.00 46.90 851 ALA B N 1
ATOM 27744 C CA . ALA B 1 815 ? 54.592 40.718 47.010 1.00 50.51 851 ALA B CA 1
ATOM 27745 C C . ALA B 1 815 ? 54.226 40.343 45.580 1.00 49.82 851 ALA B C 1
ATOM 27746 O O . ALA B 1 815 ? 53.242 40.851 45.029 1.00 51.79 851 ALA B O 1
ATOM 27753 N N . SER B 1 816 ? 55.008 39.458 44.979 1.00 48.65 852 SER B N 1
ATOM 27754 C CA . SER B 1 816 ? 54.662 38.918 43.673 1.00 52.15 852 SER B CA 1
ATOM 27755 C C . SER B 1 816 ? 54.359 37.421 43.756 1.00 55.59 852 SER B C 1
ATOM 27756 O O . SER B 1 816 ? 53.997 36.797 42.755 1.00 52.78 852 SER B O 1
ATOM 27764 N N . ALA B 1 817 ? 54.512 36.848 44.949 1.00 59.57 853 ALA B N 1
ATOM 27765 C CA . ALA B 1 817 ? 54.239 35.429 45.158 1.00 58.38 853 ALA B CA 1
ATOM 27766 C C . ALA B 1 817 ? 52.775 35.118 44.858 1.00 52.24 853 ALA B C 1
ATOM 27767 O O . ALA B 1 817 ? 51.878 35.821 45.334 1.00 51.01 853 ALA B O 1
ATOM 27774 N N . ASN B 1 818 ? 52.542 34.073 44.066 1.00 46.55 854 ASN B N 1
ATOM 27775 C CA . ASN B 1 818 ? 51.193 33.650 43.712 1.00 49.18 854 ASN B CA 1
ATOM 27776 C C . ASN B 1 818 ? 50.808 32.377 44.456 1.00 48.08 854 ASN B C 1
ATOM 27777 O O . ASN B 1 818 ? 50.392 31.390 43.869 1.00 43.80 854 ASN B O 1
ATOM 27788 N N . THR B 1 819 ? 50.945 32.439 45.774 1.00 54.69 855 THR B N 1
ATOM 27789 C CA . THR B 1 819 ? 50.729 31.307 46.663 1.00 57.55 855 THR B CA 1
ATOM 27790 C C . THR B 1 819 ? 49.256 31.029 46.957 1.00 52.09 855 THR B C 1
ATOM 27791 O O . THR B 1 819 ? 48.910 29.968 47.487 1.00 46.39 855 THR B O 1
ATOM 27802 N N . ALA B 1 820 ? 48.396 31.976 46.595 1.00 48.54 856 ALA B N 1
ATOM 27803 C CA . ALA B 1 820 ? 46.993 31.935 47.003 1.00 43.31 856 ALA B CA 1
ATOM 27804 C C . ALA B 1 820 ? 46.167 32.950 46.227 1.00 38.85 856 ALA B C 1
ATOM 27805 O O . ALA B 1 820 ? 46.713 33.928 45.712 1.00 39.51 856 ALA B O 1
ATOM 27812 N N . PRO B 1 821 ? 44.844 32.735 46.149 1.00 36.50 857 PRO B N 1
ATOM 27813 C CA . PRO B 1 821 ? 44.008 33.751 45.497 1.00 35.88 857 PRO B CA 1
ATOM 27814 C C . PRO B 1 821 ? 44.211 35.136 46.109 1.00 35.97 857 PRO B C 1
ATOM 27815 O O . PRO B 1 821 ? 44.470 35.222 47.302 1.00 34.96 857 PRO B O 1
ATOM 27826 N N . GLN B 1 822 ? 44.105 36.186 45.300 1.00 36.14 858 GLN B N 1
ATOM 27827 C CA . GLN B 1 822 ? 44.348 37.546 45.766 1.00 36.67 858 GLN B CA 1
ATOM 27828 C C . GLN B 1 822 ? 43.263 38.497 45.321 1.00 36.38 858 GLN B C 1
ATOM 27829 O O . GLN B 1 822 ? 42.600 38.273 44.306 1.00 40.52 858 GLN B O 1
ATOM 27860 N N . HIS B 1 824 ? 43.170 42.666 44.501 1.00 35.89 860 HIS B N 1
ATOM 27861 C CA . HIS B 1 824 ? 43.943 43.895 44.322 1.00 39.56 860 HIS B CA 1
ATOM 27862 C C . HIS B 1 824 ? 43.012 45.098 44.278 1.00 35.60 860 HIS B C 1
ATOM 27863 O O . HIS B 1 824 ? 41.953 45.044 43.653 1.00 34.67 860 HIS B O 1
ATOM 27877 N N . TYR B 1 825 ? 43.403 46.168 44.960 1.00 34.94 861 TYR B N 1
ATOM 27878 C CA . TYR B 1 825 ? 42.652 47.417 44.951 1.00 34.44 861 TYR B CA 1
ATOM 27879 C C . TYR B 1 825 ? 43.550 48.560 44.465 1.00 36.30 861 TYR B C 1
ATOM 27880 O O . TYR B 1 825 ? 44.737 48.552 44.743 1.00 39.63 861 TYR B O 1
ATOM 27898 N N . SER B 1 826 ? 42.971 49.546 43.781 1.00 37.45 862 SER B N 1
ATOM 27899 C CA . SER B 1 826 ? 43.694 50.764 43.411 1.00 41.69 862 SER B CA 1
ATOM 27900 C C . SER B 1 826 ? 43.268 51.952 44.274 1.00 41.27 862 SER B C 1
ATOM 27901 O O . SER B 1 826 ? 42.075 52.188 44.474 1.00 40.33 862 SER B O 1
ATOM 27909 N N . ILE B 1 827 ? 44.248 52.686 44.793 1.00 37.29 863 ILE B N 1
ATOM 27910 C CA . ILE B 1 827 ? 43.983 53.899 45.559 1.00 36.84 863 ILE B CA 1
ATOM 27911 C C . ILE B 1 827 ? 44.852 55.068 45.095 1.00 40.16 863 ILE B C 1
ATOM 27912 O O . ILE B 1 827 ? 45.867 54.877 44.425 1.00 39.12 863 ILE B O 1
ATOM 27928 N N . THR B 1 828 ? 44.428 56.275 45.441 1.00 38.43 864 THR B N 1
ATOM 27929 C CA . THR B 1 828 ? 45.258 57.461 45.278 1.00 40.43 864 THR B CA 1
ATOM 27930 C C . THR B 1 828 ? 45.394 58.104 46.644 1.00 39.37 864 THR B C 1
ATOM 27931 O O . THR B 1 828 ? 44.403 58.458 47.287 1.00 37.56 864 THR B O 1
ATOM 27942 N N . LEU B 1 829 ? 46.638 58.213 47.088 1.00 39.38 865 LEU B N 1
ATOM 27943 C CA . LEU B 1 829 ? 46.961 58.815 48.365 1.00 39.22 865 LEU B CA 1
ATOM 27944 C C . LEU B 1 829 ? 47.442 60.248 48.146 1.00 40.86 865 LEU B C 1
ATOM 27945 O O . LEU B 1 829 ? 48.332 60.488 47.326 1.00 41.68 865 LEU B O 1
ATOM 27961 N N . LEU B 1 830 ? 46.838 61.199 48.848 1.00 40.12 866 LEU B N 1
ATOM 27962 C CA . LEU B 1 830 ? 47.325 62.573 48.824 1.00 43.68 866 LEU B CA 1
ATOM 27963 C C . LEU B 1 830 ? 48.336 62.807 49.941 1.00 42.94 866 LEU B C 1
ATOM 27964 O O . LEU B 1 830 ? 49.310 63.518 49.757 1.00 43.03 866 LEU B O 1
ATOM 27980 N N . THR B 1 831 ? 48.093 62.194 51.092 1.00 46.16 867 THR B N 1
ATOM 27981 C CA . THR B 1 831 ? 48.914 62.397 52.276 1.00 48.58 867 THR B CA 1
ATOM 27982 C C . THR B 1 831 ? 49.995 61.332 52.393 1.00 48.79 867 THR B C 1
ATOM 27983 O O . THR B 1 831 ? 49.717 60.191 52.773 1.00 46.97 867 THR B O 1
ATOM 27994 N N . ALA B 1 832 ? 51.230 61.703 52.072 1.00 44.80 868 ALA B N 1
ATOM 27995 C CA . ALA B 1 832 ? 52.345 60.779 52.228 1.00 46.04 868 ALA B CA 1
ATOM 27996 C C . ALA B 1 832 ? 52.572 60.475 53.710 1.00 43.53 868 ALA B C 1
ATOM 27997 O O . ALA B 1 832 ? 52.394 61.339 54.550 1.00 42.83 868 ALA B O 1
ATOM 28004 N N . GLY B 1 833 ? 52.968 59.243 54.016 1.00 42.76 869 GLY B N 1
ATOM 28005 C CA . GLY B 1 833 ? 53.258 58.846 55.381 1.00 42.76 869 GLY B CA 1
ATOM 28006 C C . GLY B 1 833 ? 52.711 57.472 55.743 1.00 42.74 869 GLY B C 1
ATOM 28007 O O . GLY B 1 833 ? 52.408 56.650 54.866 1.00 41.14 869 GLY B O 1
ATOM 28011 N N . GLU B 1 834 ? 52.595 57.210 57.044 1.00 41.67 870 GLU B N 1
ATOM 28012 C CA . GLU B 1 834 ? 52.116 55.909 57.501 1.00 44.62 870 GLU B CA 1
ATOM 28013 C C . GLU B 1 834 ? 50.594 55.898 57.510 1.00 40.39 870 GLU B C 1
ATOM 28014 O O . GLU B 1 834 ? 49.966 56.859 57.967 1.00 38.89 870 GLU B O 1
ATOM 28026 N N . VAL B 1 835 ? 50.020 54.821 56.978 1.00 37.27 871 VAL B N 1
ATOM 28027 C CA . VAL B 1 835 ? 48.573 54.615 57.004 1.00 37.09 871 VAL B CA 1
ATOM 28028 C C . VAL B 1 835 ? 48.244 53.359 57.800 1.00 36.08 871 VAL B C 1
ATOM 28029 O O . VAL B 1 835 ? 49.095 52.482 57.968 1.00 37.04 871 VAL B O 1
ATOM 28042 N N . THR B 1 836 ? 47.004 53.293 58.290 1.00 33.42 872 THR B N 1
ATOM 28043 C CA . THR B 1 836 ? 46.482 52.113 58.975 1.00 33.74 872 THR B CA 1
ATOM 28044 C C . THR B 1 836 ? 45.293 51.545 58.198 1.00 33.44 872 THR B C 1
ATOM 28045 O O . THR B 1 836 ? 44.269 52.216 58.055 1.00 30.59 872 THR B O 1
ATOM 28056 N N . VAL B 1 837 ? 45.445 50.318 57.699 1.00 31.78 873 VAL B N 1
ATOM 28057 C CA . VAL B 1 837 ? 44.403 49.630 56.952 1.00 30.53 873 VAL B CA 1
ATOM 28058 C C . VAL B 1 837 ? 43.634 48.699 57.880 1.00 29.56 873 VAL B C 1
ATOM 28059 O O . VAL B 1 837 ? 44.199 47.730 58.370 1.00 29.56 873 VAL B O 1
ATOM 28072 N N . GLU B 1 838 ? 42.357 48.991 58.119 1.00 28.11 874 GLU B N 1
ATOM 28073 C CA . GLU B 1 838 ? 41.507 48.116 58.921 1.00 26.92 874 GLU B CA 1
ATOM 28074 C C . GLU B 1 838 ? 40.514 47.380 58.041 1.00 26.38 874 GLU B C 1
ATOM 28075 O O . GLU B 1 838 ? 39.882 47.979 57.188 1.00 26.27 874 GLU B O 1
ATOM 28087 N N . GLY B 1 839 ? 40.400 46.075 58.244 1.00 25.87 875 GLY B N 1
ATOM 28088 C CA . GLY B 1 839 ? 39.363 45.302 57.604 1.00 25.27 875 GLY B CA 1
ATOM 28089 C C . GLY B 1 839 ? 38.257 44.996 58.605 1.00 24.41 875 GLY B C 1
ATOM 28090 O O . GLY B 1 839 ? 38.513 44.880 59.803 1.00 23.55 875 GLY B O 1
ATOM 28094 N N . LEU B 1 840 ? 37.037 44.879 58.091 1.00 22.88 876 LEU B N 1
ATOM 28095 C CA . LEU B 1 840 ? 35.871 44.478 58.871 1.00 23.36 876 LEU B CA 1
ATOM 28096 C C . LEU B 1 840 ? 35.489 43.081 58.392 1.00 24.49 876 LEU B C 1
ATOM 28097 O O . LEU B 1 840 ? 35.295 42.865 57.196 1.00 24.49 876 LEU B O 1
ATOM 28113 N N . PHE B 1 841 ? 35.410 42.150 59.335 1.00 22.90 877 PHE B N 1
ATOM 28114 C CA . PHE B 1 841 ? 35.278 40.729 59.040 1.00 24.80 877 PHE B CA 1
ATOM 28115 C C . PHE B 1 841 ? 34.063 40.102 59.724 1.00 23.24 877 PHE B C 1
ATOM 28116 O O . PHE B 1 841 ? 33.637 40.577 60.773 1.00 21.31 877 PHE B O 1
ATOM 28133 N N . ALA B 1 842 ? 33.548 39.012 59.164 1.00 23.82 878 ALA B N 1
ATOM 28134 C CA . ALA B 1 842 ? 32.530 38.237 59.855 1.00 22.38 878 ALA B CA 1
ATOM 28135 C C . ALA B 1 842 ? 33.122 37.806 61.190 1.00 21.43 878 ALA B C 1
ATOM 28136 O O . ALA B 1 842 ? 34.292 37.411 61.238 1.00 23.45 878 ALA B O 1
ATOM 28143 N N . PRO B 1 843 ? 32.336 37.877 62.270 1.00 19.20 879 PRO B N 1
ATOM 28144 C CA . PRO B 1 843 ? 32.862 37.576 63.607 1.00 20.24 879 PRO B CA 1
ATOM 28145 C C . PRO B 1 843 ? 32.926 36.071 63.869 1.00 21.36 879 PRO B C 1
ATOM 28146 O O . PRO B 1 843 ? 32.264 35.491 64.725 1.00 19.20 879 PRO B O 1
ATOM 28157 N N . THR B 1 844 ? 33.782 35.449 63.079 1.00 21.86 880 THR B N 1
ATOM 28158 C CA . THR B 1 844 ? 33.929 34.004 63.044 1.00 21.69 880 THR B CA 1
ATOM 28159 C C . THR B 1 844 ? 34.897 33.466 64.101 1.00 23.79 880 THR B C 1
ATOM 28160 O O . THR B 1 844 ? 35.781 34.185 64.589 1.00 23.82 880 THR B O 1
ATOM 28171 N N . TRP B 1 845 ? 34.672 32.205 64.464 1.00 21.89 881 TRP B N 1
ATOM 28172 C CA . TRP B 1 845 ? 35.447 31.482 65.459 1.00 21.61 881 TRP B CA 1
ATOM 28173 C C . TRP B 1 845 ? 36.561 30.655 64.818 1.00 24.52 881 TRP B C 1
ATOM 28174 O O . TRP B 1 845 ? 36.535 30.415 63.609 1.00 27.50 881 TRP B O 1
ATOM 28195 N N . PRO B 1 846 ? 37.533 30.195 65.628 1.00 25.57 882 PRO B N 1
ATOM 28196 C CA . PRO B 1 846 ? 38.478 29.188 65.131 1.00 27.94 882 PRO B CA 1
ATOM 28197 C C . PRO B 1 846 ? 37.789 27.819 65.049 1.00 28.87 882 PRO B C 1
ATOM 28198 O O . PRO B 1 846 ? 37.922 26.999 65.957 1.00 29.94 882 PRO B O 1
ATOM 28209 N N . ILE B 1 847 ? 37.004 27.613 63.994 1.00 27.97 883 ILE B N 1
ATOM 28210 C CA . ILE B 1 847 ? 36.161 26.416 63.880 1.00 26.17 883 ILE B CA 1
ATOM 28211 C C . ILE B 1 847 ? 36.986 25.141 63.639 1.00 26.18 883 ILE B C 1
ATOM 28212 O O . ILE B 1 847 ? 36.469 24.033 63.751 1.00 24.53 883 ILE B O 1
ATOM 28228 N N . HIS B 1 848 ? 38.258 25.309 63.302 1.00 28.83 884 HIS B N 1
ATOM 28229 C CA . HIS B 1 848 ? 39.203 24.193 63.295 1.00 32.64 884 HIS B CA 1
ATOM 28230 C C . HIS B 1 848 ? 40.277 24.444 64.349 1.00 34.09 884 HIS B C 1
ATOM 28231 O O . HIS B 1 848 ? 40.995 25.447 64.263 1.00 35.81 884 HIS B O 1
ATOM 28245 N N . PRO B 1 849 ? 40.403 23.531 65.329 1.00 42.80 885 PRO B N 1
ATOM 28246 C CA . PRO B 1 849 ? 41.389 23.689 66.406 1.00 49.87 885 PRO B CA 1
ATOM 28247 C C . PRO B 1 849 ? 42.771 24.130 65.924 1.00 50.12 885 PRO B C 1
ATOM 28248 O O . PRO B 1 849 ? 43.259 23.631 64.903 1.00 40.74 885 PRO B O 1
ATOM 28259 N N . GLU B 1 850 ? 43.358 25.078 66.652 1.00 55.09 886 GLU B N 1
ATOM 28260 C CA . GLU B 1 850 ? 44.721 25.555 66.412 1.00 58.66 886 GLU B CA 1
ATOM 28261 C C . GLU B 1 850 ? 44.929 26.221 65.051 1.00 56.40 886 GLU B C 1
ATOM 28262 O O . GLU B 1 850 ? 46.066 26.471 64.667 1.00 62.52 886 GLU B O 1
ATOM 28274 N N . ARG B 1 851 ? 43.847 26.514 64.329 1.00 45.57 887 ARG B N 1
ATOM 28275 C CA . ARG B 1 851 ? 43.959 27.262 63.079 1.00 40.45 887 ARG B CA 1
ATOM 28276 C C . ARG B 1 851 ? 43.317 28.624 63.250 1.00 38.15 887 ARG B C 1
ATOM 28277 O O . ARG B 1 851 ? 42.219 28.712 63.777 1.00 41.38 887 ARG B O 1
ATOM 28298 N N . GLY B 1 852 ? 44.004 29.683 62.816 1.00 40.48 888 GLY B N 1
ATOM 28299 C CA . GLY B 1 852 ? 43.518 31.045 63.012 1.00 35.78 888 GLY B CA 1
ATOM 28300 C C . GLY B 1 852 ? 42.725 31.582 61.833 1.00 35.96 888 GLY B C 1
ATOM 28301 O O . GLY B 1 852 ? 42.200 30.807 61.026 1.00 35.16 888 GLY B O 1
ATOM 28305 N N . LEU B 1 853 ? 42.629 32.910 61.732 1.00 34.30 889 LEU B N 1
ATOM 28306 C CA . LEU B 1 853 ? 41.949 33.551 60.595 1.00 30.27 889 LEU B CA 1
ATOM 28307 C C . LEU B 1 853 ? 42.884 34.528 59.918 1.00 29.56 889 LEU B C 1
ATOM 28308 O O . LEU B 1 853 ? 42.622 35.739 59.881 1.00 27.62 889 LEU B O 1
ATOM 28324 N N . ARG B 1 854 ? 43.976 33.992 59.380 1.00 34.43 890 ARG B N 1
ATOM 28325 C CA . ARG B 1 854 ? 45.025 34.815 58.801 1.00 34.29 890 ARG B CA 1
ATOM 28326 C C . ARG B 1 854 ? 44.770 35.180 57.344 1.00 32.60 890 ARG B C 1
ATOM 28327 O O . ARG B 1 854 ? 44.195 34.398 56.577 1.00 30.69 890 ARG B O 1
ATOM 28348 N N . TYR B 1 855 ? 45.232 36.378 56.990 1.00 31.09 891 TYR B N 1
ATOM 28349 C CA . TYR B 1 855 ? 45.421 36.806 55.612 1.00 31.72 891 TYR B CA 1
ATOM 28350 C C . TYR B 1 855 ? 46.767 37.542 55.522 1.00 34.19 891 TYR B C 1
ATOM 28351 O O . TYR B 1 855 ? 47.367 37.857 56.551 1.00 37.93 891 TYR B O 1
ATOM 28369 N N . ALA B 1 856 ? 47.235 37.812 54.305 1.00 33.95 892 ALA B N 1
ATOM 28370 C CA . ALA B 1 856 ? 48.436 38.640 54.115 1.00 35.17 892 ALA B CA 1
ATOM 28371 C C . ALA B 1 856 ? 48.093 39.908 53.347 1.00 35.01 892 ALA B C 1
ATOM 28372 O O . ALA B 1 856 ? 47.151 39.912 52.562 1.00 34.38 892 ALA B O 1
ATOM 28379 N N . ILE B 1 857 ? 48.874 40.973 53.543 1.00 35.68 893 ILE B N 1
ATOM 28380 C CA . ILE B 1 857 ? 48.582 42.226 52.878 1.00 35.60 893 ILE B CA 1
ATOM 28381 C C . ILE B 1 857 ? 49.851 43.048 52.598 1.00 37.02 893 ILE B C 1
ATOM 28382 O O . ILE B 1 857 ? 50.783 43.078 53.405 1.00 37.68 893 ILE B O 1
ATOM 28398 N N . ALA B 1 858 ? 49.875 43.693 51.437 1.00 37.54 894 ALA B N 1
ATOM 28399 C CA . ALA B 1 858 ? 50.992 44.544 51.051 1.00 38.89 894 ALA B CA 1
ATOM 28400 C C . ALA B 1 858 ? 50.514 45.604 50.086 1.00 38.87 894 ALA B C 1
ATOM 28401 O O . ALA B 1 858 ? 49.499 45.418 49.419 1.00 38.26 894 ALA B O 1
ATOM 28408 N N . PHE B 1 859 ? 51.233 46.719 50.034 1.00 40.40 895 PHE B N 1
ATOM 28409 C CA . PHE B 1 859 ? 51.091 47.672 48.941 1.00 46.56 895 PHE B CA 1
ATOM 28410 C C . PHE B 1 859 ? 52.262 47.497 47.970 1.00 45.81 895 PHE B C 1
ATOM 28411 O O . PHE B 1 859 ? 53.391 47.262 48.399 1.00 43.06 895 PHE B O 1
ATOM 28428 N N . ASP B 1 860 ? 51.983 47.602 46.673 1.00 42.37 896 ASP B N 1
ATOM 28429 C CA . ASP B 1 860 ? 53.024 47.548 45.645 1.00 44.50 896 ASP B CA 1
ATOM 28430 C C . ASP B 1 860 ? 53.935 46.325 45.832 1.00 46.73 896 ASP B C 1
ATOM 28431 O O . ASP B 1 860 ? 53.441 45.192 45.857 1.00 44.98 896 ASP B O 1
ATOM 28440 N N . ASP B 1 861 ? 55.245 46.548 45.990 1.00 48.10 897 ASP B N 1
ATOM 28441 C CA . ASP B 1 861 ? 56.214 45.450 46.133 1.00 51.13 897 ASP B CA 1
ATOM 28442 C C . ASP B 1 861 ? 56.825 45.402 47.520 1.00 47.62 897 ASP B C 1
ATOM 28443 O O . ASP B 1 861 ? 57.887 44.810 47.719 1.00 47.99 897 ASP B O 1
ATOM 28452 N N . GLN B 1 862 ? 56.152 46.018 48.480 1.00 45.69 898 GLN B N 1
ATOM 28453 C CA . GLN B 1 862 ? 56.601 45.970 49.860 1.00 46.12 898 GLN B CA 1
ATOM 28454 C C . GLN B 1 862 ? 56.443 44.551 50.402 1.00 47.95 898 GLN B C 1
ATOM 28455 O O . GLN B 1 862 ? 55.608 43.796 49.907 1.00 45.98 898 GLN B O 1
ATOM 28469 N N . PRO B 1 863 ? 57.251 44.173 51.408 1.00 49.48 899 PRO B N 1
ATOM 28470 C CA . PRO B 1 863 ? 57.111 42.832 51.989 1.00 48.20 899 PRO B CA 1
ATOM 28471 C C . PRO B 1 863 ? 55.730 42.613 52.604 1.00 49.07 899 PRO B C 1
ATOM 28472 O O . PRO B 1 863 ? 55.341 43.398 53.463 1.00 51.76 899 PRO B O 1
ATOM 28483 N N . PRO B 1 864 ? 55.006 41.562 52.182 1.00 46.11 900 PRO B N 1
ATOM 28484 C CA . PRO B 1 864 ? 53.701 41.277 52.791 1.00 41.49 900 PRO B CA 1
ATOM 28485 C C . PRO B 1 864 ? 53.758 41.084 54.300 1.00 42.19 900 PRO B C 1
ATOM 28486 O O . PRO B 1 864 ? 54.763 40.593 54.824 1.00 42.24 900 PRO B O 1
ATOM 28497 N N . GLN B 1 865 ? 52.679 41.495 54.970 1.00 39.30 901 GLN B N 1
ATOM 28498 C CA . GLN B 1 865 ? 52.472 41.273 56.393 1.00 38.54 901 GLN B CA 1
ATOM 28499 C C . GLN B 1 865 ? 51.363 40.253 56.589 1.00 39.70 901 GLN B C 1
ATOM 28500 O O . GLN B 1 865 ? 50.365 40.290 55.876 1.00 38.09 901 GLN B O 1
ATOM 28514 N N . ILE B 1 866 ? 51.541 39.353 57.550 1.00 47.34 902 ILE B N 1
ATOM 28515 C CA . ILE B 1 866 ? 50.503 38.403 57.921 1.00 39.35 902 ILE B CA 1
ATOM 28516 C C . ILE B 1 866 ? 49.694 39.014 59.055 1.00 38.58 902 ILE B C 1
ATOM 28517 O O . ILE B 1 866 ? 50.256 39.428 60.069 1.00 39.28 902 ILE B O 1
ATOM 28533 N N . VAL B 1 867 ? 48.380 39.066 58.863 1.00 36.35 903 VAL B N 1
ATOM 28534 C CA . VAL B 1 867 ? 47.438 39.549 59.870 1.00 32.78 903 VAL B CA 1
ATOM 28535 C C . VAL B 1 867 ? 46.484 38.425 60.267 1.00 33.20 903 VAL B C 1
ATOM 28536 O O . VAL B 1 867 ? 45.840 37.842 59.406 1.00 33.49 903 VAL B O 1
ATOM 28549 N N . ASP B 1 868 ? 46.406 38.115 61.560 1.00 35.11 904 ASP B N 1
ATOM 28550 C CA . ASP B 1 868 ? 45.416 37.159 62.061 1.00 34.89 904 ASP B CA 1
ATOM 28551 C C . ASP B 1 868 ? 44.221 37.938 62.611 1.00 29.28 904 ASP B C 1
ATOM 28552 O O . ASP B 1 868 ? 44.373 38.755 63.519 1.00 30.45 904 ASP B O 1
ATOM 28561 N N . VAL B 1 869 ? 43.038 37.700 62.063 1.00 27.19 905 VAL B N 1
ATOM 28562 C CA . VAL B 1 869 ? 41.863 38.397 62.581 1.00 28.27 905 VAL B CA 1
ATOM 28563 C C . VAL B 1 869 ? 41.657 38.032 64.054 1.00 30.37 905 VAL B C 1
ATOM 28564 O O . VAL B 1 869 ? 41.160 38.846 64.830 1.00 28.36 905 VAL B O 1
ATOM 28577 N N . LEU B 1 870 ? 42.059 36.821 64.443 1.00 30.20 906 LEU B N 1
ATOM 28578 C CA . LEU B 1 870 ? 41.864 36.357 65.820 1.00 30.44 906 LEU B CA 1
ATOM 28579 C C . LEU B 1 870 ? 43.005 36.665 66.786 1.00 34.53 906 LEU B C 1
ATOM 28580 O O . LEU B 1 870 ? 42.941 36.282 67.961 1.00 32.36 906 LEU B O 1
ATOM 28596 N N . ALA B 1 871 ? 44.040 37.348 66.314 1.00 37.71 907 ALA B N 1
ATOM 28597 C CA . ALA B 1 871 ? 45.096 37.793 67.207 1.00 40.09 907 ALA B CA 1
ATOM 28598 C C . ALA B 1 871 ? 44.508 38.743 68.247 1.00 38.88 907 ALA B C 1
ATOM 28599 O O . ALA B 1 871 ? 43.724 39.630 67.917 1.00 37.14 907 ALA B O 1
ATOM 28606 N N . GLY B 1 872 ? 44.883 38.537 69.505 1.00 36.92 908 GLY B N 1
ATOM 28607 C CA . GLY B 1 872 ? 44.397 39.358 70.592 1.00 35.44 908 GLY B CA 1
ATOM 28608 C C . GLY B 1 872 ? 43.013 38.939 71.058 1.00 34.11 908 GLY B C 1
ATOM 28609 O O . GLY B 1 872 ? 42.359 39.678 71.788 1.00 33.83 908 GLY B O 1
ATOM 28613 N N . ASN B 1 873 ? 42.554 37.765 70.643 1.00 34.65 909 ASN B N 1
ATOM 28614 C CA . ASN B 1 873 ? 41.198 37.349 70.995 1.00 33.15 909 ASN B CA 1
ATOM 28615 C C . ASN B 1 873 ? 41.048 37.238 72.507 1.00 32.95 909 ASN B C 1
ATOM 28616 O O . ASN B 1 873 ? 41.985 36.878 73.219 1.00 34.81 909 ASN B O 1
ATOM 28627 N N . SER B 1 874 ? 39.868 37.602 72.985 1.00 27.72 910 SER B N 1
ATOM 28628 C CA . SER B 1 874 ? 39.531 37.536 74.393 1.00 27.35 910 SER B CA 1
ATOM 28629 C C . SER B 1 874 ? 38.018 37.517 74.534 1.00 25.81 910 SER B C 1
ATOM 28630 O O . SER B 1 874 ? 37.293 37.726 73.560 1.00 25.08 910 SER B O 1
ATOM 28638 N N . HIS B 1 875 ? 37.541 37.273 75.742 1.00 24.49 911 HIS B N 1
ATOM 28639 C CA . HIS B 1 875 ? 36.106 37.337 76.006 1.00 26.39 911 HIS B CA 1
ATOM 28640 C C . HIS B 1 875 ? 35.548 38.733 75.682 1.00 26.12 911 HIS B C 1
ATOM 28641 O O . HIS B 1 875 ? 34.483 38.855 75.074 1.00 26.04 911 HIS B O 1
ATOM 28655 N N . LYS B 1 876 ? 36.266 39.786 76.068 1.00 25.31 912 LYS B N 1
ATOM 28656 C CA . LYS B 1 876 ? 35.802 41.157 75.816 1.00 24.78 912 LYS B CA 1
ATOM 28657 C C . LYS B 1 876 ? 35.790 41.463 74.334 1.00 22.55 912 LYS B C 1
ATOM 28658 O O . LYS B 1 876 ? 34.877 42.133 73.844 1.00 21.02 912 LYS B O 1
ATOM 28677 N N . VAL B 1 877 ? 36.811 40.989 73.624 1.00 20.78 913 VAL B N 1
ATOM 28678 C CA . VAL B 1 877 ? 36.883 41.175 72.178 1.00 23.87 913 VAL B CA 1
ATOM 28679 C C . VAL B 1 877 ? 35.724 40.394 71.515 1.00 21.82 913 VAL B C 1
ATOM 28680 O O . VAL B 1 877 ? 35.107 40.883 70.569 1.00 20.81 913 VAL B O 1
ATOM 28693 N N . TRP B 1 878 ? 35.414 39.200 72.015 1.00 20.02 914 TRP B N 1
ATOM 28694 C CA . TRP B 1 878 ? 34.296 38.437 71.449 1.00 17.60 914 TRP B CA 1
ATOM 28695 C C . TRP B 1 878 ? 32.977 39.174 71.719 1.00 18.37 914 TRP B C 1
ATOM 28696 O O . TRP B 1 878 ? 32.154 39.340 70.812 1.00 17.86 914 TRP B O 1
ATOM 28717 N N . GLN B 1 879 ? 32.781 39.644 72.953 1.00 19.43 915 GLN B N 1
ATOM 28718 C CA . GLN B 1 879 ? 31.566 40.397 73.282 1.00 16.87 915 GLN B CA 1
ATOM 28719 C C . GLN B 1 879 ? 31.353 41.521 72.299 1.00 15.95 915 GLN B C 1
ATOM 28720 O O . GLN B 1 879 ? 30.254 41.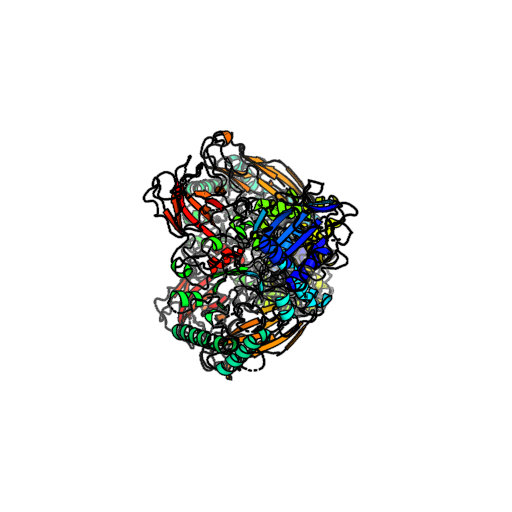688 71.787 1.00 17.48 915 GLN B O 1
ATOM 28734 N N . GLU B 1 880 ? 32.402 42.286 72.014 1.00 18.93 916 GLU B N 1
ATOM 28735 C CA . GLU B 1 880 ? 32.247 43.451 71.141 1.00 20.65 916 GLU B CA 1
ATOM 28736 C C . GLU B 1 880 ? 32.001 42.986 69.691 1.00 21.21 916 GLU B C 1
ATOM 28737 O O . GLU B 1 880 ? 31.307 43.665 68.926 1.00 18.29 916 GLU B O 1
ATOM 28749 N N . SER B 1 881 ? 32.513 41.813 69.323 1.00 18.95 917 SER B N 1
ATOM 28750 C CA . SER B 1 881 ? 32.292 41.314 67.974 1.00 18.94 917 SER B CA 1
ATOM 28751 C C . SER B 1 881 ? 30.811 40.975 67.739 1.00 16.41 917 SER B C 1
ATOM 28752 O O . SER B 1 881 ? 30.321 41.178 66.639 1.00 16.64 917 SER B O 1
ATOM 28760 N N . VAL B 1 882 ? 30.100 40.481 68.746 1.00 13.96 918 VAL B N 1
ATOM 28761 C CA . VAL B 1 882 ? 28.695 40.152 68.556 1.00 13.34 918 VAL B CA 1
ATOM 28762 C C . VAL B 1 882 ? 27.785 41.369 68.802 1.00 16.16 918 VAL B C 1
ATOM 28763 O O . VAL B 1 882 ? 26.727 41.460 68.199 1.00 13.66 918 VAL B O 1
ATOM 28776 N N . ARG B 1 883 ? 28.191 42.312 69.658 1.00 15.58 919 ARG B N 1
ATOM 28777 C CA . ARG B 1 883 ? 27.429 43.564 69.774 1.00 14.54 919 ARG B CA 1
ATOM 28778 C C . ARG B 1 883 ? 27.452 44.317 68.448 1.00 16.60 919 ARG B C 1
ATOM 28779 O O . ARG B 1 883 ? 26.437 44.873 68.044 1.00 15.99 919 ARG B O 1
ATOM 28800 N N . THR B 1 884 ? 28.617 44.358 67.783 1.00 15.49 920 THR B N 1
ATOM 28801 C CA . THR B 1 884 ? 28.748 45.130 66.562 1.00 13.77 920 THR B CA 1
ATOM 28802 C C . THR B 1 884 ? 28.540 44.339 65.283 1.00 18.56 920 THR B C 1
ATOM 28803 O O . THR B 1 884 ? 28.368 44.938 64.223 1.00 19.69 920 THR B O 1
ATOM 28814 N N . GLY B 1 885 ? 28.607 43.007 65.353 1.00 16.67 921 GLY B N 1
ATOM 28815 C CA . GLY B 1 885 ? 28.380 42.180 64.168 1.00 15.05 921 GLY B CA 1
ATOM 28816 C C . GLY B 1 885 ? 29.615 41.960 63.311 1.00 16.46 921 GLY B C 1
ATOM 28817 O O . GLY B 1 885 ? 29.525 41.345 62.251 1.00 19.50 921 GLY B O 1
ATOM 28821 N N . VAL B 1 886 ? 30.762 42.488 63.746 1.00 16.47 922 VAL B N 1
ATOM 28822 C CA . VAL B 1 886 ? 32.024 42.296 63.014 1.00 17.74 922 VAL B CA 1
ATOM 28823 C C . VAL B 1 886 ? 33.216 42.074 63.941 1.00 20.88 922 VAL B C 1
ATOM 28824 O O . VAL B 1 886 ? 33.214 42.537 65.081 1.00 19.95 922 VAL B O 1
ATOM 28837 N N . ARG B 1 887 ? 34.238 41.404 63.414 1.00 21.09 923 ARG B N 1
ATOM 28838 C CA . ARG B 1 887 ? 35.582 41.429 63.976 1.00 23.94 923 ARG B CA 1
ATOM 28839 C C . ARG B 1 887 ? 36.447 42.375 63.161 1.00 25.51 923 ARG B C 1
ATOM 28840 O O . ARG B 1 887 ? 36.224 42.572 61.961 1.00 23.26 923 ARG B O 1
ATOM 28861 N N . ARG B 1 888 ? 37.453 42.936 63.814 1.00 23.08 924 ARG B N 1
ATOM 28862 C CA . ARG B 1 888 ? 38.313 43.906 63.169 1.00 22.32 924 ARG B CA 1
ATOM 28863 C C . ARG B 1 888 ? 39.762 43.483 63.274 1.00 24.52 924 ARG B C 1
ATOM 28864 O O . ARG B 1 888 ? 40.152 42.882 64.262 1.00 26.15 924 ARG B O 1
ATOM 28885 N N . ALA B 1 889 ? 40.532 43.812 62.238 1.00 24.59 925 ALA B N 1
ATOM 28886 C CA . ALA B 1 889 ? 41.977 43.598 62.208 1.00 27.00 925 ALA B CA 1
ATOM 28887 C C . ALA B 1 889 ? 42.618 44.701 61.388 1.00 29.37 925 ALA B C 1
ATOM 28888 O O . ALA B 1 889 ? 41.988 45.249 60.480 1.00 26.54 925 ALA B O 1
ATOM 28895 N N . SER B 1 890 ? 43.876 45.008 61.685 1.00 32.88 927 SER B N 1
ATOM 28896 C CA . SER B 1 890 ? 44.551 46.105 61.002 1.00 35.25 927 SER B CA 1
ATOM 28897 C C . SER B 1 890 ? 46.055 45.891 60.832 1.00 34.57 927 SER B C 1
ATOM 28898 O O . SER B 1 890 ? 46.669 45.078 61.513 1.00 31.86 927 SER B O 1
ATOM 28906 N N . SER B 1 891 ? 46.633 46.665 59.927 1.00 31.45 928 SER B N 1
ATOM 28907 C CA . SER B 1 891 ? 48.064 46.617 59.660 1.00 33.03 928 SER B CA 1
ATOM 28908 C C . SER B 1 891 ? 48.519 48.018 59.324 1.00 33.64 928 SER B C 1
ATOM 28909 O O . SER B 1 891 ? 47.704 48.837 58.896 1.00 33.03 928 SER B O 1
ATOM 28917 N N . LYS B 1 892 ? 49.814 48.286 59.514 1.00 35.39 929 LYS B N 1
ATOM 28918 C CA . LYS B 1 892 ? 50.386 49.606 59.244 1.00 36.19 929 LYS B CA 1
ATOM 28919 C C . LYS B 1 892 ? 51.348 49.569 58.051 1.00 37.41 929 LYS B C 1
ATOM 28920 O O . LYS B 1 892 ? 52.080 48.601 57.867 1.00 37.91 929 LYS B O 1
ATOM 28939 N N . HIS B 1 893 ? 51.303 50.625 57.241 1.00 37.56 930 HIS B N 1
ATOM 28940 C CA . HIS B 1 893 ? 52.048 50.703 55.990 1.00 38.76 930 HIS B CA 1
ATOM 28941 C C . HIS B 1 893 ? 52.537 52.143 55.769 1.00 39.74 930 HIS B C 1
ATOM 28942 O O . HIS B 1 893 ? 51.829 53.088 56.111 1.00 39.06 930 HIS B O 1
ATOM 28956 N N . THR B 1 894 ? 53.727 52.309 55.197 1.00 41.14 931 THR B N 1
ATOM 28957 C CA . THR B 1 894 ? 54.233 53.640 54.846 1.00 42.10 931 THR B CA 1
ATOM 28958 C C . THR B 1 894 ? 54.212 53.842 53.332 1.00 42.65 931 THR B C 1
ATOM 28959 O O . THR B 1 894 ? 54.807 53.079 52.599 1.00 43.39 931 THR B O 1
ATOM 28970 N N . LEU B 1 895 ? 53.518 54.884 52.884 1.00 42.34 932 LEU B N 1
ATOM 28971 C CA . LEU B 1 895 ? 53.302 55.132 51.464 1.00 42.89 932 LEU B CA 1
ATOM 28972 C C . LEU B 1 895 ? 53.663 56.559 51.039 1.00 48.01 932 LEU B C 1
ATOM 28973 O O . LEU B 1 895 ? 53.488 57.517 51.802 1.00 43.96 932 LEU B O 1
ATOM 28989 N N . THR B 1 896 ? 54.159 56.688 49.812 1.00 50.74 933 THR B N 1
ATOM 28990 C CA . THR B 1 896 ? 54.349 57.981 49.180 1.00 50.91 933 THR B CA 1
ATOM 28991 C C . THR B 1 896 ? 53.024 58.487 48.636 1.00 50.09 933 THR B C 1
ATOM 28992 O O . THR B 1 896 ? 52.097 57.701 48.419 1.00 48.32 933 THR B O 1
ATOM 29003 N N . ALA B 1 897 ? 52.929 59.794 48.411 1.00 45.94 934 ALA B N 1
ATOM 29004 C CA . ALA B 1 897 ? 51.771 60.347 47.717 1.00 44.89 934 ALA B CA 1
ATOM 29005 C C . ALA B 1 897 ? 51.720 59.770 46.309 1.00 46.15 934 ALA B C 1
ATOM 29006 O O . ALA B 1 897 ? 52.763 59.530 45.695 1.00 48.99 934 ALA B O 1
ATOM 29013 N N . GLY B 1 898 ? 50.511 59.559 45.800 1.00 44.15 935 GLY B N 1
ATOM 29014 C CA . GLY B 1 898 ? 50.328 59.020 44.470 1.00 46.02 935 GLY B CA 1
ATOM 29015 C C . GLY B 1 898 ? 49.491 57.755 44.456 1.00 51.66 935 GLY B C 1
ATOM 29016 O O . GLY B 1 898 ? 48.857 57.401 45.453 1.00 45.65 935 GLY B O 1
ATOM 29020 N N . THR B 1 899 ? 49.481 57.073 43.315 1.00 54.21 936 THR B N 1
ATOM 29021 C CA . THR B 1 899 ? 48.638 55.897 43.152 1.00 52.96 936 THR B CA 1
ATOM 29022 C C . THR B 1 899 ? 49.349 54.670 43.706 1.00 47.85 936 THR B C 1
ATOM 29023 O O . THR B 1 899 ? 50.573 54.593 43.684 1.00 43.98 936 THR B O 1
ATOM 29034 N N . HIS B 1 900 ? 48.575 53.714 44.212 1.00 43.60 937 HIS B N 1
ATOM 29035 C CA . HIS B 1 900 ? 49.139 52.498 44.782 1.00 41.25 937 HIS B CA 1
ATOM 29036 C C . HIS B 1 900 ? 48.170 51.358 44.601 1.00 40.21 937 HIS B C 1
ATOM 29037 O O . HIS B 1 900 ? 46.967 51.575 44.422 1.00 39.29 937 HIS B O 1
ATOM 29052 N N . THR B 1 901 ? 48.709 50.144 44.637 1.00 40.47 938 THR B N 1
ATOM 29053 C CA . THR B 1 901 ? 47.919 48.926 44.569 1.00 39.79 938 THR B CA 1
ATOM 29054 C C . THR B 1 901 ? 48.013 48.212 45.909 1.00 39.72 938 THR B C 1
ATOM 29055 O O . THR B 1 901 ? 49.107 47.865 46.360 1.00 39.54 938 THR B O 1
ATOM 29083 N N . LYS B 1 903 ? 47.286 44.875 47.986 1.00 36.84 940 LYS B N 1
ATOM 29084 C CA . LYS B 1 903 ? 47.176 43.443 47.670 1.00 36.75 940 LYS B CA 1
ATOM 29085 C C . LYS B 1 903 ? 46.816 42.609 48.904 1.00 35.85 940 LYS B C 1
ATOM 29086 O O . LYS B 1 903 ? 47.428 42.771 49.960 1.00 35.75 940 LYS B O 1
ATOM 29105 N N . VAL B 1 904 ? 45.850 41.700 48.753 1.00 34.84 941 VAL B N 1
ATOM 29106 C CA . VAL B 1 904 ? 45.429 40.826 49.842 1.00 34.16 941 VAL B CA 1
ATOM 29107 C C . VAL B 1 904 ? 45.467 39.375 49.397 1.00 34.26 941 VAL B C 1
ATOM 29108 O O . VAL B 1 904 ? 44.834 39.007 48.414 1.00 34.20 941 VAL B O 1
ATOM 29121 N N . TRP B 1 905 ? 46.233 38.570 50.126 1.00 34.71 942 TRP B N 1
ATOM 29122 C CA . TRP B 1 905 ? 46.334 37.127 49.893 1.00 35.09 942 TRP B CA 1
ATOM 29123 C C . TRP B 1 905 ? 45.498 36.343 50.910 1.00 35.04 942 TRP B C 1
ATOM 29124 O O . TRP B 1 905 ? 45.502 36.655 52.095 1.00 34.20 942 TRP B O 1
ATOM 29145 N N . ALA B 1 906 ? 44.819 35.295 50.461 1.00 33.83 943 ALA B N 1
ATOM 29146 C CA . ALA B 1 906 ? 44.219 34.361 51.395 1.00 33.63 943 ALA B CA 1
ATOM 29147 C C . ALA B 1 906 ? 45.301 33.535 52.070 1.00 38.46 943 ALA B C 1
ATOM 29148 O O . ALA B 1 906 ? 46.322 33.227 51.457 1.00 38.91 943 ALA B O 1
ATOM 29155 N N . ILE B 1 907 ? 45.074 33.191 53.333 1.00 33.22 944 ILE B N 1
ATOM 29156 C CA . ILE B 1 907 ? 45.851 32.163 54.018 1.00 35.14 944 ILE B CA 1
ATOM 29157 C C . ILE B 1 907 ? 44.911 31.106 54.635 1.00 36.15 944 ILE B C 1
ATOM 29158 O O . ILE B 1 907 ? 44.824 29.996 54.112 1.00 35.90 944 ILE B O 1
ATOM 29174 N N . ASP B 1 908 ? 44.200 31.446 55.714 1.00 36.90 945 ASP B N 1
ATOM 29175 C CA . ASP B 1 908 ? 43.291 30.491 56.372 1.00 35.75 945 ASP B CA 1
ATOM 29176 C C . ASP B 1 908 ? 41.867 30.516 55.767 1.00 33.99 945 ASP B C 1
ATOM 29177 O O . ASP B 1 908 ? 41.423 31.542 55.238 1.00 32.25 945 ASP B O 1
ATOM 29186 N N . PRO B 1 909 ? 41.141 29.382 55.838 1.00 33.23 946 PRO B N 1
ATOM 29187 C CA . PRO B 1 909 ? 39.753 29.394 55.368 1.00 32.57 946 PRO B CA 1
ATOM 29188 C C . PRO B 1 909 ? 38.841 30.168 56.321 1.00 30.06 946 PRO B C 1
ATOM 29189 O O . PRO B 1 909 ? 39.228 30.405 57.471 1.00 28.00 946 PRO B O 1
ATOM 29200 N N . ALA B 1 910 ? 37.666 30.559 55.830 1.00 28.53 947 ALA B N 1
ATOM 29201 C CA . ALA B 1 910 ? 36.603 31.173 56.649 1.00 28.67 947 ALA B CA 1
ATOM 29202 C C . ALA B 1 910 ? 36.880 32.641 57.021 1.00 28.83 947 ALA B C 1
ATOM 29203 O O . ALA B 1 910 ? 36.171 33.234 57.846 1.00 25.33 947 ALA B O 1
ATOM 29210 N N . VAL B 1 911 ? 37.886 33.241 56.392 1.00 30.04 948 VAL B N 1
ATOM 29211 C CA . VAL B 1 911 ? 38.106 34.691 56.485 1.00 28.69 948 VAL B CA 1
ATOM 29212 C C . VAL B 1 911 ? 37.148 35.358 55.490 1.00 27.49 948 VAL B C 1
ATOM 29213 O O . VAL B 1 911 ? 37.204 35.109 54.279 1.00 25.07 948 VAL B O 1
ATOM 29226 N N . THR B 1 912 ? 36.263 36.200 56.004 1.00 23.37 949 THR B N 1
ATOM 29227 C CA . THR B 1 912 ? 35.198 36.785 55.197 1.00 22.52 949 THR B CA 1
ATOM 29228 C C . THR B 1 912 ? 35.121 38.272 55.459 1.00 22.23 949 THR B C 1
ATOM 29229 O O . THR B 1 912 ? 34.739 38.696 56.547 1.00 21.50 949 THR B O 1
ATOM 29240 N N . VAL B 1 913 ? 35.509 39.064 54.462 1.00 23.44 950 VAL B N 1
ATOM 29241 C CA . VAL B 1 913 ? 35.763 40.488 54.668 1.00 23.40 950 VAL B CA 1
ATOM 29242 C C . VAL B 1 913 ? 34.722 41.314 53.913 1.00 22.74 950 VAL B C 1
ATOM 29243 O O . VAL B 1 913 ? 34.402 41.018 52.752 1.00 22.88 950 VAL B O 1
ATOM 29256 N N . GLN B 1 914 ? 34.177 42.329 54.584 1.00 21.85 951 GLN B N 1
ATOM 29257 C CA . GLN B 1 914 ? 33.121 43.153 53.984 1.00 21.62 951 GLN B CA 1
ATOM 29258 C C . GLN B 1 914 ? 33.577 44.549 53.578 1.00 22.03 951 GLN B C 1
ATOM 29259 O O . GLN B 1 914 ? 33.072 45.105 52.608 1.00 25.70 951 GLN B O 1
ATOM 29273 N N . LYS B 1 915 ? 34.553 45.106 54.277 1.00 23.31 952 LYS B N 1
ATOM 29274 C CA . LYS B 1 915 ? 34.885 46.513 54.083 1.00 27.37 952 LYS B CA 1
ATOM 29275 C C . LYS B 1 915 ? 36.311 46.800 54.540 1.00 29.96 952 LYS B C 1
ATOM 29276 O O . LYS B 1 915 ? 36.786 46.205 55.508 1.00 27.42 952 LYS B O 1
ATOM 29295 N N . TRP B 1 916 ? 36.974 47.709 53.828 1.00 25.15 953 TRP B N 1
ATOM 29296 C CA . TRP B 1 916 ? 38.285 48.213 54.213 1.00 25.95 953 TRP B CA 1
ATOM 29297 C C . TRP B 1 916 ? 38.228 49.714 54.467 1.00 26.07 953 TRP B C 1
ATOM 29298 O O . TRP B 1 916 ? 37.615 50.452 53.698 1.00 26.08 953 TRP B O 1
ATOM 29319 N N . ILE B 1 917 ? 38.869 50.150 55.546 1.00 26.24 954 ILE B N 1
ATOM 29320 C CA . ILE B 1 917 ? 38.924 51.556 55.924 1.00 27.36 954 ILE B CA 1
ATOM 29321 C C . ILE B 1 917 ? 40.378 51.904 56.194 1.00 30.80 954 ILE B C 1
ATOM 29322 O O . ILE B 1 917 ? 40.999 51.356 57.109 1.00 28.78 954 ILE B O 1
ATOM 29338 N N . ILE B 1 918 ? 40.918 52.800 55.375 1.00 29.57 955 ILE B N 1
ATOM 29339 C CA . ILE B 1 918 ? 42.303 53.232 55.499 1.00 34.01 955 ILE B CA 1
ATOM 29340 C C . ILE B 1 918 ? 42.349 54.594 56.180 1.00 34.23 955 ILE B C 1
ATOM 29341 O O . ILE B 1 918 ? 41.817 55.568 55.655 1.00 30.44 955 ILE B O 1
ATOM 29357 N N . ASP B 1 919 ? 42.972 54.641 57.355 1.00 30.60 956 ASP B N 1
ATOM 29358 C CA . ASP B 1 919 ? 43.176 55.876 58.099 1.00 30.63 956 ASP B CA 1
ATOM 29359 C C . ASP B 1 919 ? 44.500 56.483 57.636 1.00 33.17 956 ASP B C 1
ATOM 29360 O O . ASP B 1 919 ? 45.551 55.859 57.785 1.00 33.57 956 ASP B O 1
ATOM 29369 N N . THR B 1 920 ? 44.441 57.666 57.036 1.00 32.78 957 THR B N 1
ATOM 29370 C CA . THR B 1 920 ? 45.658 58.333 56.565 1.00 34.32 957 THR B CA 1
ATOM 29371 C C . THR B 1 920 ? 46.119 59.351 57.598 1.00 36.56 957 THR B C 1
ATOM 29372 O O . THR B 1 920 ? 47.129 60.028 57.405 1.00 44.89 957 THR B O 1
ATOM 29383 N N . GLY B 1 921 ? 45.371 59.464 58.696 1.00 33.83 958 GLY B N 1
ATOM 29384 C CA . GLY B 1 921 ? 45.755 60.337 59.788 1.00 34.55 958 GLY B CA 1
ATOM 29385 C C . GLY B 1 921 ? 44.624 61.004 60.551 1.00 35.94 958 GLY B C 1
ATOM 29386 O O . GLY B 1 921 ? 44.767 61.260 61.744 1.00 37.73 958 GLY B O 1
ATOM 29390 N N . GLU B 1 922 ? 43.516 61.313 59.878 1.00 33.72 959 GLU B N 1
ATOM 29391 C CA . GLU B 1 922 ? 42.445 62.093 60.510 1.00 33.87 959 GLU B CA 1
ATOM 29392 C C . GLU B 1 922 ? 41.116 61.328 60.585 1.00 30.30 959 GLU B C 1
ATOM 29393 O O . GLU B 1 922 ? 40.068 61.943 60.731 1.00 29.68 959 GLU B O 1
ATOM 29405 N N . LEU B 1 923 ? 41.160 60.006 60.458 1.00 29.76 960 LEU B N 1
ATOM 29406 C CA . LEU B 1 923 ? 39.928 59.205 60.570 1.00 28.32 960 LEU B CA 1
ATOM 29407 C C . LEU B 1 923 ? 39.257 59.458 61.917 1.00 28.30 960 LEU B C 1
ATOM 29408 O O . LEU B 1 923 ? 39.920 59.477 62.942 1.00 27.81 960 LEU B O 1
ATOM 29424 N N . LYS B 1 924 ? 37.942 59.637 61.906 1.00 26.48 961 LYS B N 1
ATOM 29425 C CA . LYS B 1 924 ? 37.195 59.841 63.134 1.00 25.64 961 LYS B CA 1
ATOM 29426 C C . LYS B 1 924 ? 36.280 58.640 63.379 1.00 24.30 961 LYS B C 1
ATOM 29427 O O . LYS B 1 924 ? 35.965 57.921 62.445 1.00 24.16 961 LYS B O 1
ATOM 29446 N N . PRO B 1 925 ? 35.876 58.425 64.638 1.00 25.11 962 PRO B N 1
ATOM 29447 C CA . PRO B 1 925 ? 35.018 57.308 65.043 1.00 24.62 962 PRO B CA 1
ATOM 29448 C C . PRO B 1 925 ? 33.609 57.382 64.469 1.00 22.72 962 PRO B C 1
ATOM 29449 O O . PRO B 1 925 ? 32.984 58.456 64.450 1.00 23.10 962 PRO B O 1
ATOM 29460 N N . SER B 1 926 ? 33.123 56.243 63.998 1.00 22.57 963 SER B N 1
ATOM 29461 C CA . SER B 1 926 ? 31.717 56.086 63.661 1.00 22.17 963 SER B CA 1
ATOM 29462 C C . SER B 1 926 ? 31.355 54.622 63.824 1.00 19.50 963 SER B C 1
ATOM 29463 O O . SER B 1 926 ? 32.239 53.765 63.925 1.00 19.22 963 SER B O 1
ATOM 29471 N N . TYR B 1 927 ? 30.066 54.317 63.815 1.00 17.75 964 TYR B N 1
ATOM 29472 C CA . TYR B 1 927 ? 29.652 52.934 63.977 1.00 16.94 964 TYR B CA 1
ATOM 29473 C C . TYR B 1 927 ? 29.985 52.029 62.755 1.00 17.80 964 TYR B C 1
ATOM 29474 O O . TYR B 1 927 ? 30.496 50.905 62.927 1.00 18.92 964 TYR B O 1
ATOM 29492 N N . LEU B 1 928 ? 29.673 52.500 61.544 1.00 17.68 965 LEU B N 1
ATOM 29493 C CA . LEU B 1 928 ? 29.816 51.685 60.318 1.00 18.59 965 LEU B CA 1
ATOM 29494 C C . LEU B 1 928 ? 31.026 52.039 59.470 1.00 19.11 965 LEU B C 1
ATOM 29495 O O . LEU B 1 928 ? 31.332 51.345 58.501 1.00 19.50 965 LEU B O 1
ATOM 29511 N N . GLY B 1 929 ? 31.700 53.128 59.811 1.00 21.03 966 GLY B N 1
ATOM 29512 C CA . GLY B 1 929 ? 32.773 53.628 58.960 1.00 24.78 966 GLY B CA 1
ATOM 29513 C C . GLY B 1 929 ? 32.236 54.609 57.930 1.00 23.49 966 GLY B C 1
ATOM 29514 O O . GLY B 1 929 ? 31.035 54.625 57.656 1.00 21.42 966 GLY B O 1
ATOM 29518 N N . PRO B 1 930 ? 33.109 55.462 57.371 1.00 24.39 967 PRO B N 1
ATOM 29519 C CA . PRO B 1 930 ? 32.649 56.379 56.317 1.00 27.14 967 PRO B CA 1
ATOM 29520 C C . PRO B 1 930 ? 32.132 55.626 55.111 1.00 26.85 967 PRO B C 1
ATOM 29521 O O . PRO B 1 930 ? 32.573 54.499 54.885 1.00 26.44 967 PRO B O 1
ATOM 29532 N N . THR B 1 931 ? 31.248 56.236 54.327 1.00 27.82 968 THR B N 1
ATOM 29533 C CA . THR B 1 931 ? 30.794 55.601 53.086 1.00 29.02 968 THR B CA 1
ATOM 29534 C C . THR B 1 931 ? 31.941 55.546 52.081 1.00 26.09 968 THR B C 1
ATOM 29535 O O . THR B 1 931 ? 32.900 56.290 52.218 1.00 27.44 968 THR B O 1
ATOM 29546 N N . PRO B 1 932 ? 31.855 54.643 51.083 1.00 25.84 969 PRO B N 1
ATOM 29547 C CA . PRO B 1 932 ? 32.972 54.461 50.149 1.00 26.28 969 PRO B CA 1
ATOM 29548 C C . PRO B 1 932 ? 33.460 55.758 49.508 1.00 29.38 969 PRO B C 1
ATOM 29549 O O . PRO B 1 932 ? 32.658 56.620 49.154 1.00 29.55 969 PRO B O 1
ATOM 29560 N N . SER B 1 933 ? 34.776 55.873 49.390 1.00 28.19 970 SER B N 1
ATOM 29561 C CA . SER B 1 933 ? 35.440 57.057 48.855 1.00 30.68 970 SER B CA 1
ATOM 29562 C C . SER B 1 933 ? 35.116 57.363 47.406 1.00 32.06 970 SER B C 1
ATOM 29563 O O . SER B 1 933 ? 34.700 56.480 46.663 1.00 30.69 970 SER B O 1
ATOM 29571 N N . PRO B 1 934 ? 35.349 58.619 46.986 1.00 35.56 971 PRO B N 1
ATOM 29572 C CA . PRO B 1 934 ? 35.299 58.927 45.550 1.00 34.35 971 PRO B CA 1
ATOM 29573 C C . PRO B 1 934 ? 36.199 57.998 44.756 1.00 33.28 971 PRO B C 1
ATOM 29574 O O . PRO B 1 934 ? 37.324 57.706 45.165 1.00 33.09 971 PRO B O 1
ATOM 29585 N N . ARG B 1 935 ? 35.687 57.533 43.628 1.00 34.97 972 ARG B N 1
ATOM 29586 C CA . ARG B 1 935 ? 36.413 56.613 42.781 1.00 39.54 972 ARG B CA 1
ATOM 29587 C C . ARG B 1 935 ? 36.773 57.300 41.467 1.00 40.33 972 ARG B C 1
ATOM 29588 O O . ARG B 1 935 ? 35.918 57.886 40.807 1.00 39.48 972 ARG B O 1
ATOM 29609 N N . GLY B 1 936 ? 38.046 57.243 41.104 1.00 39.92 973 GLY B N 1
ATOM 29610 C CA . GLY B 1 936 ? 38.504 57.883 39.884 1.00 48.50 973 GLY B CA 1
ATOM 29611 C C . GLY B 1 936 ? 37.916 57.227 38.645 1.00 51.98 973 GLY B C 1
ATOM 29612 O O . GLY B 1 936 ? 37.517 56.064 38.690 1.00 46.65 973 GLY B O 1
ATOM 29616 N N . GLY B 1 937 ? 37.852 57.977 37.545 1.00 60.31 974 GLY B N 1
ATOM 29617 C CA . GLY B 1 937 ? 37.432 57.432 36.264 1.00 64.88 974 GLY B CA 1
ATOM 29618 C C . GLY B 1 937 ? 38.467 56.469 35.703 1.00 74.97 974 GLY B C 1
ATOM 29619 O O . GLY B 1 937 ? 39.356 56.870 34.951 1.00 81.86 974 GLY B O 1
ATOM 29623 N N . LYS B 1 938 ? 38.342 55.196 36.073 1.00 79.04 975 LYS B N 1
ATOM 29624 C CA . LYS B 1 938 ? 39.303 54.163 35.692 1.00 75.74 975 LYS B CA 1
ATOM 29625 C C . LYS B 1 938 ? 40.726 54.577 36.052 1.00 69.54 975 LYS B C 1
ATOM 29626 O O . LYS B 1 938 ? 41.501 54.979 35.185 1.00 69.00 975 LYS B O 1
#

Radius of gyration: 46.93 Å; Cα contacts (8 Å, |Δi|>4): 4004; chains: 2; bounding box: 84×144×105 Å